Protein 7XG0 (pdb70)

Solvent-accessible surface area: 90188 Å² total; per-residue (Å²): 103,52,42,4,0,9,12,0,43,59,11,1,131,31,39,40,63,184,70,28,90,60,36,137,46,127,85,26,17,0,0,0,1,4,28,47,3,98,105,45,42,59,31,16,72,16,97,17,44,44,145,12,27,20,8,160,36,23,16,20,62,40,82,3,5,4,25,50,0,23,4,0,57,70,129,26,1,16,118,15,2,42,13,0,0,1,4,70,108,1,0,33,6,0,67,99,39,39,0,0,1,20,0,0,21,83,24,14,131,18,39,0,1,0,0,19,16,40,64,127,69,34,26,2,2,0,8,0,5,2,1,28,18,32,105,2,0,2,0,6,3,0,63,16,60,12,3,0,42,1,105,18,0,78,102,0,13,74,10,0,65,107,17,12,109,85,105,198,146,45,56,40,0,0,99,16,14,77,126,4,22,23,45,17,1,3,46,50,31,199,31,0,46,145,46,12,73,115,109,14,36,97,23,3,34,47,1,3,10,0,0,0,0,0,0,5,15,0,16,42,80,155,63,8,120,64,101,80,7,95,63,13,14,109,152,2,55,103,50,34,156,107,27,0,47,0,2,1,50,0,7,0,0,0,4,4,24,30,55,14,31,4,0,4,30,17,0,2,61,18,30,17,27,78,0,51,40,112,100,34,19,58,13,45,34,100,96,51,19,55,76,22,22,10,84,118,25,112,2,110,79,45,63,43,0,3,41,0,1,0,7,71,41,124,33,44,1,36,1,2,13,8,24,9,37,28,151,3,32,38,15,19,0,1,62,1,52,109,70,18,2,3,101,24,225,47,29,114,10,68,41,75,8,0,23,6,59,54,33,102,54,26,68,9,0,0,0,0,35,0,23,0,24,2,29,0,66,37,136,17,0,54,49,0,2,76,71,14,82,23,3,10,25,78,102,26,10,1,2,0,15,26,66,24,61,103,12,63,81,45,53,120,125,90,13,63,17,12,15,0,1,0,0,37,57,8,54,108,177,8,43,62,101,82,3,3,92,0,8,9,4,5,56,13,13,39,185,10,25,51,70,19,44,66,0,19,0,0,4,35,37,75,1,41,0,25,1,27,1,10,0,0,0,24,10,49,23,45,58,91,34,53,0,15,65,61,61,79,51,74,17,102,132,83,79,81,121,41,72,4,58,50,2,13,24,0,59,0,1,0,67,53,86,59,81,110,48,80,43,17,62,0,13,1,0,3,0,33,38,1,26,38,1,0,21,78,0,0,0,38,48,14,0,14,61,2,0,78,129,84,50,32,100,0,33,44,2,1,0,0,4,5,11,33,22,26,12,4,28,19,6,10,1,7,68,30,60,82,96,53,40,15,90,10,11,48,17,17,4,5,0,0,10,3,11,1,1,18,100,16,108,13,20,3,9,0,0,2,0,2,0,7,5,25,24,0,50,53,6,6,42,91,60,33,134,126,56,27,2,60,38,103,5,30,29,34,14,19,11,137,61,70,0,9,1,39,81,1,5,12,70,128,14,9,71,2,0,93,51,12,35,123,24,0,20,32,38,0,94,93,29,57,52,72,65,148,57,55,70,83,174,174,210,198,52,120,29,1,108,13,65,52,1,8,7,0,0,0,0,0,0,24,0,0,4,50,0,6,3,65,137,39,43,63,15,0,2,0,0,0,0,51,0,0,36,101,1,46,78,10,29,0,10,41,13,43,39,42,0,6,0,38,6,55,6,55,4,0,15,12,92,68,112,113,10,42,38,178,95,15,14,73,29,12,109,95,35,39,82,30,1,51,120,18,32,106,54,2,31,12,137,41,3,42,62,4,0,60,105,32,50,1,40,0,16,1,54,0,17,0,0,0,26,11,49,20,38,29,60,30,62,0,12,59,96,37,71,64,74,12,104,122,85,78,77,108,49,64,3,62,53,1,30,50,4,73,0,0,3,81,48,82,126,50,71,5,90,24,15,62,1,15,4,0,6,4,50,38,2,15,36,1,0,25,84,0,0,4,42,56,11,1,14,47,8,1,67,145,98,80,34,98,5,41,35,17,1,4,0,5,5,17,19,10,14,14,50,11,47,60,11,81,68,28,11,25,1,75,32,10,11,62,2,6,54,10,12,2,2,0,0,6,14,10,0,8,22,140,21,69,5,20,0,5,0,0,5,0,1,1,4,5,53,29,0,56,21,2,16,23,98,60,29,118,92,65,38,5,66,40,110,4,28,16,33,11,14,13,130,59,75,0,7,1,43,85,3,4,16,77,140,28,7,87,1,0,85,52,10,31,122,24,0,38,26,44,4,125,90,39,70,62,70,49,151,65,54,52,84,178,179,214,105,117,28,1,97,13,65,45,2,12,8,0,0,0,0,0,2,26,0,0,2,9,0,0,1,23,75,35,50,62,5,0,0,0,0,0,0,35,0,1,49,79,2,92,89,23,30,2,32,26,23,41,43,37,0,6,0,29,16,63,12,58,3,0,19,10,96,70,112,102,3,46,37,172,103,13,16,70,35,14,120,100,31,42,100,23,1,57,136,25,32,102,59,5,26,17,126,32,5,53,77,12,13,105,10,60,117,135,32,32,1,45,0,15,1,47,0,4,0,5,0,21,10,54,17,33,22,63,34,55,0,13,50,71,68,67,58,70,11,101,122,89,82,79,107,42,64,2,62,58,0,29,49,2,81,0,0,1,57,74,56,135,50,74,6,100,25,20,67,2,13,2,0,5,5,48,37,0,16,40,1,0,25,82,0,0,2,60,55,13,0,19,58,8,0,55,138,103,55,41,82,3,40,32,16,1,7,0,3,3,39,9,20,11,18,60,12,75,59,26,86,60,35,10,30,3,76,32,17,20,71,1,16,61,14,11,4,0,0,0,2,7,20,0,12,32,135,25,87,6,8,0,7,0,0,2,0,0,1,3,8,51,35,0,50,11,0,11,61,94,60,35,97,127,46,37,5,56,40,108,8,35,22,31,12,17,16,142,68,66,0,8,6,54,73,8,4,5,72,78,38,7,78,1,0,84,49,8,44,112,20,0,30,33,42,4,92,100,34,46,63,74,97,177,115,107,124,24,0,135,15,66,54,2,15,3,0,0,0,0,0,2,29,0,1,0,6,0,0,7,36,102,39,43,63,13,0,1,0,0,0,0,42,0,0,37,67,0,69,86,20,27,0,34,30,13,44,37,40,0,15,1,40,2,60,13,49,4,0,25,10,91,72,102,98,4,42,37,184,110,6,17,69,30,14,117,95,33,42,82,28,2,46,124,26,29,87,64,7,32,20,136,43,4,59,72,10,18,114,62,93,47,37,2,44,0,13,2,45,0,13,0,5,0,25,11,49,24,40,17,65,38,61,0,9,68,88,28,85,70,76,8,96,115,80,86,84,100,50,65,4,68,65,2,28,52,5,80,0,0,0,88,73,28,155,55,58,22,102,27,18,67,2,18,8,0,9,6,46,38,3,17,39,3,0,22,68,0,0,1,89,56,11,0,20,43,5,0,46,136,92,53,30,94,0,40,35,14,2,6,0,3,1,26,20,8,14,14,67,12,79,66,30,82,57,34,10,47,1,71,34,21,16,72,0,9,59,11,13,1,0,0,0,2,6,17,0,5,36,131,22,92,6,6,0,6,0,1,10,1,0,1,0,6,47,38,0,72,31,0,12,54,56,58,53,146,107,40,30,2,80,29,107,4,30,31,36,17,25,18,122,62,104,8,12,0,58,110,12,77,57,31,115,10,2,93,3,2,76,68,14,13,81,31,0,8,28,43,0,60,100,31,4,56,66,76,49,121,108,136,15,26,91,20,62,55,1,10,7,1,0,1,0,0,0,41,0,0,7,12,0,1,7,29,86,29,49,57,13,0,0,0,0,0,0,36,0,0,39,68,0,52,82,28,26,4,41,24,10,55,37,49,0,18,0,41,6,59,6,57,0,0,23,11,90,71,116,106,3,43,42,185,98,15,18,73,26,14,113,94,27,42,96,28,2,57,137,24,30,92,69,7,34,17,119,51,2,56,57,9,14,118,55,105,31,59,1,53,0,13,1,105,3,97,24,30,2,18,10,49,23,44,35,72,38,58,4,26,101,116,71,55,65,82,14,138,71,41,106,86,133,52,69,3,59,42,1,19,31,5,83,0,0,1,66,51,72,141,45,82,15,116,24,17,63,5,10,6,0,9,7,51,35,0,16,41,1,0,20,81,1,0,2,81,49,12,2,10,62,21,1,69,97,129,44,34,131,3,40,21,10,1,6,0,2,4,28,10,21,14,14,73,5,84,58,20,79,58,36,19,14,6,82,65,17,18,73,7,18,63,10,17,3,2,0,0,2,11,14,0,9,37,129,15,94,8,2,1,3,0,2,14,2,0,3,5,8,55,29,0,71,38,9,10,46,111,60,33,149,104,98,52,82,77,49,127,20,33,94,34,37,64,118,133,37,0,14,11,0,1,50,62,36,8,40,2,1,0,10,0,0,2,57,120,40,51,65,10,0,2,0,0,0,0,40,0,0,50,76,0,73,103,41,58,2,39,27,14,155,108,87,70,18,0,94,7,68,4,50,13,0,20,9,92,72,96,118,18,34,42,171,98,9,5,106,27,17,119,88,37,37,90,29,0,50,121,24,40,104,56,5,32,13,125,45,4,66,68,9,8,90,51,53,157,133,62,0,11,21,0,21,2,37,12,57,58,117,36,88,15,45,94,0,52,61,52,8,36,170,58,14,95,126,74,78,109,43,50,18,40,22,1,4,14,56,90,125,110,62,164,96,49,73,145,119,33,20,42,0,0,1,13,89,44,113,87,1,2,0,0,3,0,2,8,107,88,0,10,92,39,0,20,73,1,0,18,60,4,1,45,22,1,3,110,42,34,50,91,129,74,180,6,55,18,1,14,18,54,54,127,84,20,86,16,55,18,90,89,72,123,121,46,31,120,10,50,8,36,94,4,0,6,25,80,110,140,94,23,166,136,97,90,87,70,88,139,55,4,89,97,16,8,56,19,8,9,66,129,6,0,67,115,1,2,81,40,13,61,43,123,8,48,192,80,14,111,6,35,22,141,25,65,118,125,113,38,74,7,116,64,193,107,154,52,149,127,48,28,22,3,12,63,100,0,54,2,28,1,22,2,68,6,12,0,13,8,3,5,5,42,37,32,17,18,18,18,2,26,57,46,6,69,88,22,74,44,92,59

Nearest PDB structures (foldseek):
  7xg4-assembly1_D  TM=9.996E-01  e=9.058E-66  Pseudomonas aeruginosa
  7xg2-assembly1_C  TM=9.858E-01  e=7.777E-61  Pseudomonas aeruginosa
  7xg3-assembly1_F  TM=9.874E-01  e=3.766E-61  Pseudomonas aeruginosa
  8rc3-assembly1_B  TM=9.882E-01  e=2.697E-56  Ectopseudomonas oleovorans
  8rfj-assembly1_A  TM=9.657E-01  e=1.000E-52  Ectopseudomonas oleovorans

Sequence (2280 aa):
MRYPSDIVDQVLKAGPDKGLLTWEGVDAACSHCSRPIQNGDLYSPSSVGAFFSDTRDLASTSRSICWRCVVLRKKPMLYGLSAAVVTQDGIYSISKDVNKAWLFTTPPPAPFLVVHSSSTMQHLSWRTPVTLDNRRIHVRYGPNLFIVRPEVVRKALSIADRVNEGQKKWVTPVYFDRKAAAMGHGLITRAGAEMLTQEEQEFFQSVTPGERWALSYLMHSKRPEPEVGECITEKVMTSLNVNLKVTIDLSNPMMEPGDLLHLDALLGALRVSRARAEHGDAINPRDYHYDLPLERYQAPSGDWVFKASAFKLKRQLPNQMWMQTGRLSIVEAARHRQSGYLQLRAGKPNPAGGPFKTSIYHRPIVQAELTAFCVGDQQGIEALLSECRQIGGKRGVGFGQVAGFKVEPVAETDCPWSWRALPADADPRLVTSEHARCIAAIRGPYWDRTLHVEALAPTPMQIEVTVRNITPIFSAAPGSNYITIDGTINPPPGVSRFPLVRTRMMYVAADVGDGVIKSVPLQIVPGNTMRSLLRRTMLKHVIEPALVEKGNKLSIGAYATAYSGNATGNPDGVPSSFDEIATMRAHPFIGLFGGGPRMLEGRLMVDSLYPIHTNAERILGAGYENEMMSGPITQVVWARRMDPILNLGSSEDVEVINGGAVAANGWIQDLLANSKAAASKKKNGRGLKAFNAHEVVIPGLKWVWRISLDRPTDAQVGLVLLALNKMTNERIAGGHSKDYGRFVIDGVSLNGEQVWSQSGITGGEQYFDAVAEAIDGLSSKEFEQFAQSMQIEVTVRNITPIFSAAPGSNYITIDGTINPPPGVSRFPLVRTRMMYVAADVGDGVIKSVPLQIVPGNTMRSLLRRTMLKHVIEPALVEKGNKLSIGAYATAYSGNATGNPDGVPSSFDEIATMRAHPFIGLFGGGPRMLEGRLMVDSLYPIHTNAERILGAGYENEMMSGPITQVVWARRMDPILNLGSSEDVEVINGGAVAANGWIQDLLANSKAAASKKKGRGLKAFNAHEVVIPGLKWVWRISLDRPTDAQVGLVLLALNKMTNERIAGGHSKDYGRFVIDGVSLNGEQVWSQSGITGGEQYFDAVAEAIDGLSSKEFEQFAQSAKEMQIEVTVRNITPIFSAAPGSNYITIDGTINPPPGVSRFPLVRTRMMYVAADVGDGVIKSVPLQIVPGNTMRSLLRRTMLKHVIEPALVEKGNKLSIGAYATAYSGNATGNPDGVPSSFDEIATMRAHPFIGLFGGGPRMLEGRLMVDSLYPIHTNAERILGAGYENEMMSGPITQVVWARRMDPILNLGSSEDVEVINGGAVAANGWIQDLLANSKAGRGLKAFNAHEVVIPGLKWVWRISLDRPTDAQVGLVLLALNKMTNERIAGGHSKDYGRFVIDGVSLNGEQVWSQSGITGGEQYFDAVAEAIDGLSSKEFEQFAQSAMQIEVTVRNITPIFSAAPGSNYITIDGTINPPPGVSRFPLVRTRMMYVAADVGDGVIKSVPLQIVPGNTMRSLLRRTMLKHVIEPALVEKGNKLSIGAYATAYSGNATGNPDGVPSSFDEIATMRAHPFIGLFGGGPRMLEGRLMVDSLYPIHTNAERILGAGYENEMMSGPITQVVWARRMDPILNLGSSEDVEVINGGAVAANGWIQDLLANSKAGRGLKAFNAHEVVIPGLKWVWRISLDRPTDAQVGLVLLALNKMTNERIAGGHSKDYGRFVIDGVSLNGEQVWSQSGITGGEQYFDAVAEAIDGLSSKEFEQFAQSAMQIEVTVRNITPIFSAAPGSNYITIDGTINPPPGVSRFPLVRTRMMYVAADVGDGVIKSVPLQIVPGNTMRSLLRRTMLKHVIEPALVEKGNKLSIGAYATAYSGNATGNPDGVPSSFDEIATMRAHPFIGLFGGGPRMLEGRLMVDSLYPIHTNAERILGAGYENEMMSGPITQVVWAFNAHEVVIPGLKWVWRISLDRPTDAQVGLVLLALNKMTNERIAGGHSKDYGRFVIDGVSLNGEQVWSQSGITGGEQYFDAVAEAIDGLSSKEFEQFAQSAKMFVKQVFFDLGARIHADEARALVAKLLDDTQPGLVSALMNYMPASKTSKTEFPLVQFSNFNQGFALLGFGEVGAQILSDATPIIHDAMAKLFASRGQGVVVQVSSRDVPLSCEKRPYGLQYTVAKMVVQKKHEHRERLANPETGKVFLEGLFLRSLERQAAAVGMVLPRDLVVSFKGAERVSSVKLRPDSTLAHGSLRHAVFEVNARLGGLWSVGFLLSKGFGHINTDLQLGQG

InterPro domains:
  IPR017545 CRISPR-associated protein Csf1 [PF27781] (5-219)

B-factor: mean 61.54, std 35.17, range [2.62, 196.65]

Structure (mmCIF, N/CA/C/O backbone):
data_7XG0
#
_entry.id   7XG0
#
_cell.length_a   1.00
_cell.length_b   1.00
_cell.length_c   1.00
_cell.angle_alpha   90.00
_cell.angle_beta   90.00
_cell.angle_gamma   90.00
#
_symmetry.space_group_name_H-M   'P 1'
#
loop_
_entity.id
_entity.type
_entity.pdbx_description
1 polymer Csf1
2 polymer Csf3
3 polymer Csf2
4 polymer Csf5
5 polymer crRNA
6 polymer NTS
7 polymer TS
8 non-polymer 'ZINC ION'
#
loop_
_atom_site.group_PDB
_atom_site.id
_atom_site.type_symbol
_atom_site.label_atom_id
_atom_site.label_alt_id
_atom_site.label_comp_id
_atom_site.label_asym_id
_atom_site.label_entity_id
_atom_site.label_seq_id
_atom_site.pdbx_PDB_ins_code
_atom_site.Cartn_x
_atom_site.Cartn_y
_atom_site.Cartn_z
_atom_site.occupancy
_atom_site.B_iso_or_equiv
_atom_site.auth_seq_id
_atom_site.auth_comp_id
_atom_site.auth_asym_id
_atom_site.auth_atom_id
_atom_site.pdbx_PDB_model_num
ATOM 1 N N . MET A 1 11 ? 227.57400 197.70700 122.49700 1.000 71.81000 1 MET A N 1
ATOM 2 C CA . MET A 1 11 ? 227.98500 198.78800 123.38400 1.000 70.96000 1 MET A CA 1
ATOM 3 C C . MET A 1 11 ? 226.85100 199.78900 123.58300 1.000 73.53000 1 MET A C 1
ATOM 4 O O . MET A 1 11 ? 226.99500 200.77000 124.31200 1.000 78.34000 1 MET A O 1
ATOM 9 N N . ARG A 1 12 ? 225.71900 199.52800 122.93100 1.000 55.67000 2 ARG A N 1
ATOM 10 C CA . ARG A 1 12 ? 224.55500 200.40400 122.98400 1.000 54.42000 2 ARG A CA 1
ATOM 11 C C . ARG A 1 12 ? 223.43500 199.82800 123.84200 1.000 53.62000 2 ARG A C 1
ATOM 12 O O . ARG A 1 12 ? 222.92700 200.51100 124.73600 1.000 59.30000 2 ARG A O 1
ATOM 20 N N . TYR A 1 13 ? 223.04200 198.58700 123.59400 1.000 52.24000 3 TYR A N 1
ATOM 21 C CA . TYR A 1 13 ? 222.04200 197.90100 124.39400 1.000 52.53000 3 TYR A CA 1
ATOM 22 C C . TYR A 1 13 ? 222.71200 196.92800 125.35700 1.000 55.45000 3 TYR A C 1
ATOM 23 O O . TYR A 1 13 ? 223.82900 196.46400 125.10200 1.000 59.20000 3 TYR A O 1
ATOM 32 N N . PRO A 1 14 ? 222.08100 196.62700 126.50000 1.000 48.50000 4 PRO A N 1
ATOM 33 C CA . PRO A 1 14 ? 222.68100 195.66000 127.44000 1.000 43.43000 4 PRO A CA 1
ATOM 34 C C . PRO A 1 14 ? 222.77200 194.24000 126.90900 1.000 47.37000 4 PRO A C 1
ATOM 35 O O . PRO A 1 14 ? 223.53000 193.43600 127.46300 1.000 50.58000 4 PRO A O 1
ATOM 39 N N . SER A 1 15 ? 222.01700 193.90100 125.86400 1.000 53.75000 5 SER A N 1
ATOM 40 C CA . SER A 1 15 ? 222.09500 192.57000 125.27800 1.000 50.56000 5 SER A CA 1
ATOM 41 C C . SER A 1 15 ? 223.28600 192.41100 124.34100 1.000 53.27000 5 SER A C 1
ATOM 42 O O . SER A 1 15 ? 223.62000 191.27500 123.97800 1.000 57.24000 5 SER A O 1
ATOM 45 N N . ASP A 1 16 ? 223.94300 193.52400 123.97200 1.000 54.47000 6 ASP A N 1
ATOM 46 C CA . ASP A 1 16 ? 225.06800 193.50000 123.03400 1.000 56.92000 6 ASP A CA 1
ATOM 47 C C . ASP A 1 16 ? 226.23700 192.67600 123.55600 1.000 60.53000 6 ASP A C 1
ATOM 48 O O . ASP A 1 16 ? 226.98000 192.08400 122.76400 1.000 65.59000 6 ASP A O 1
ATOM 53 N N . ILE A 1 17 ? 226.37000 192.57300 124.88300 1.000 58.32000 7 ILE A N 1
ATOM 54 C CA . ILE A 1 17 ? 227.41900 191.78500 125.51900 1.000 59.16000 7 ILE A CA 1
ATOM 55 C C . ILE A 1 17 ? 227.27900 190.29200 125.23800 1.000 58.88000 7 ILE A C 1
ATOM 56 O O . ILE A 1 17 ? 228.21800 189.52700 125.48800 1.000 62.66000 7 ILE A O 1
ATOM 61 N N . VAL A 1 18 ? 226.13700 189.88800 124.68300 1.000 58.90000 8 VAL A N 1
ATOM 62 C CA . VAL A 1 18 ? 225.96700 188.44700 124.34400 1.000 61.53000 8 VAL A CA 1
ATOM 63 C C . VAL A 1 18 ? 227.02700 188.09500 123.29500 1.000 60.72000 8 VAL A C 1
ATOM 64 O O . VAL A 1 18 ? 227.65800 187.03000 123.43000 1.000 66.14000 8 VAL A O 1
ATOM 68 N N . ASP A 1 19 ? 227.24000 188.98300 122.31600 1.000 60.47000 9 ASP A N 1
ATOM 69 C CA . ASP A 1 19 ? 228.23200 188.72300 121.23600 1.000 62.86000 9 ASP A CA 1
ATOM 70 C C . ASP A 1 19 ? 229.32300 189.80400 121.16300 1.000 65.66000 9 ASP A C 1
ATOM 71 O O . ASP A 1 19 ? 230.19100 189.67300 120.28300 1.000 68.09000 9 ASP A O 1
ATOM 76 N N . GLN A 1 20 ? 229.29700 190.79800 122.05200 1.000 65.44000 10 GLN A N 1
ATOM 77 C CA . GLN A 1 20 ? 230.38900 191.80400 122.02500 1.000 65.48000 10 GLN A CA 1
ATOM 78 C C . GLN A 1 20 ? 231.34900 191.50900 123.18300 1.000 68.17000 10 GLN A C 1
ATOM 79 O O . GLN A 1 20 ? 232.53500 191.26000 122.91000 1.000 72.55000 10 GLN A O 1
ATOM 85 N N . VAL A 1 21 ? 230.85000 191.53400 124.42300 1.000 70.61000 11 VAL A N 1
ATOM 86 C CA . VAL A 1 21 ? 231.70200 191.21500 125.60800 1.000 74.70000 11 VAL A CA 1
ATOM 87 C C . VAL A 1 21 ? 232.08400 189.73200 125.55400 1.000 73.34000 11 VAL A C 1
ATOM 88 O O . VAL A 1 21 ? 233.27400 189.41600 125.73800 1.000 73.37000 11 VAL A O 1
ATOM 92 N N . LEU A 1 22 ? 231.10000 188.87300 125.26800 1.000 69.84000 12 LEU A N 1
ATOM 93 C CA . LEU A 1 22 ? 231.30600 187.40400 125.17500 1.000 73.04000 12 LEU A CA 1
ATOM 94 C C . LEU A 1 22 ? 230.65400 186.91500 123.87900 1.000 71.99000 12 LEU A C 1
ATOM 95 O O . LEU A 1 22 ? 229.49700 187.30000 123.62700 1.000 73.30000 12 LEU A O 1
ATOM 100 N N . LYS A 1 23 ? 231.35500 186.07900 123.11000 1.000 73.39000 13 LYS A N 1
ATOM 101 C CA . LYS A 1 23 ? 230.80100 185.58500 121.82300 1.000 72.36000 13 LYS A CA 1
ATOM 102 C C . LYS A 1 23 ? 229.77700 184.47800 122.09700 1.000 73.45000 13 LYS A C 1
ATOM 103 O O . LYS A 1 23 ? 230.11300 183.52400 122.82400 1.000 74.47000 13 LYS A O 1
ATOM 109 N N . ALA A 1 24 ? 228.57900 184.61000 121.51900 1.000 61.63000 14 ALA A N 1
ATOM 110 C CA . ALA A 1 24 ? 227.49800 183.60500 121.65700 1.000 62.81000 14 ALA A CA 1
ATOM 111 C C . ALA A 1 24 ? 226.54700 183.73600 120.46200 1.000 61.24000 14 ALA A C 1
ATOM 112 O O . ALA A 1 24 ? 226.59000 184.78800 119.79600 1.000 58.91000 14 ALA A O 1
ATOM 114 N N . GLY A 1 25 ? 225.74500 182.70500 120.17500 1.000 57.20000 15 GLY A N 1
ATOM 115 C CA . GLY A 1 25 ? 224.83700 182.82600 119.06300 1.000 56.50000 15 GLY A CA 1
ATOM 116 C C . GLY A 1 25 ? 223.41200 182.49200 119.45300 1.000 57.17000 15 GLY A C 1
ATOM 117 O O . GLY A 1 25 ? 223.11100 182.22200 120.62000 1.000 55.40000 15 GLY A O 1
ATOM 118 N N . PRO A 1 26 ? 222.50100 182.52700 118.47900 1.000 64.87000 16 PRO A N 1
ATOM 119 C CA . PRO A 1 26 ? 221.11100 182.14500 118.75500 1.000 65.25000 16 PRO A CA 1
ATOM 120 C C . PRO A 1 26 ? 220.98000 180.65500 119.03600 1.000 64.39000 16 PRO A C 1
ATOM 121 O O . PRO A 1 26 ? 221.83000 179.84700 118.65500 1.000 64.48000 16 PRO A O 1
ATOM 125 N N . ASP A 1 27 ? 219.89100 180.29800 119.71600 1.000 73.42000 17 ASP A N 1
ATOM 126 C CA . ASP A 1 27 ? 219.64700 178.92900 120.15300 1.000 74.96000 17 ASP A CA 1
ATOM 127 C C . ASP A 1 27 ? 219.04000 178.04800 119.06700 1.000 76.33000 17 ASP A C 1
ATOM 128 O O . ASP A 1 27 ? 218.80500 176.86200 119.32700 1.000 77.05000 17 ASP A O 1
ATOM 133 N N . LYS A 1 28 ? 218.73800 178.61200 117.89300 1.000 81.65000 18 LYS A N 1
ATOM 134 C CA . LYS A 1 28 ? 218.24300 177.96900 116.67000 1.000 82.73000 18 LYS A CA 1
ATOM 135 C C . LYS A 1 28 ? 216.83500 177.38700 116.79100 1.000 82.09000 18 LYS A C 1
ATOM 136 O O . LYS A 1 28 ? 216.33200 176.83000 115.80800 1.000 84.02000 18 LYS A O 1
ATOM 142 N N . GLY A 1 29 ? 216.18300 177.49300 117.94500 1.000 67.95000 19 GLY A N 1
ATOM 143 C CA . GLY A 1 29 ? 214.79100 177.10900 118.07500 1.000 67.28000 19 GLY A CA 1
ATOM 144 C C . GLY A 1 29 ? 213.90500 178.33400 118.11000 1.000 69.06000 19 GLY A C 1
ATOM 145 O O . GLY A 1 29 ? 212.76000 178.28200 118.57200 1.000 67.41000 19 GLY A O 1
ATOM 146 N N . LEU A 1 30 ? 214.43800 179.44800 117.62000 1.000 66.40000 20 LEU A N 1
ATOM 147 C CA . LEU A 1 30 ? 213.81800 180.75600 117.75700 1.000 65.48000 20 LEU A CA 1
ATOM 148 C C . LEU A 1 30 ? 213.16500 181.17600 116.44700 1.000 64.49000 20 LEU A C 1
ATOM 149 O O . LEU A 1 30 ? 213.66200 180.86000 115.36200 1.000 67.18000 20 LEU A O 1
ATOM 154 N N . LEU A 1 31 ? 212.04800 181.89000 116.55700 1.000 62.09000 21 LEU A N 1
ATOM 155 C CA . LEU A 1 31 ? 211.30100 182.32300 115.38400 1.000 60.39000 21 LEU A CA 1
ATOM 156 C C . LEU A 1 31 ? 212.00300 183.48600 114.68900 1.000 60.61000 21 LEU A C 1
ATOM 157 O O . LEU A 1 31 ? 212.86600 184.15600 115.26200 1.000 61.43000 21 LEU A O 1
ATOM 162 N N . THR A 1 32 ? 211.62600 183.71500 113.43500 1.000 65.24000 22 THR A N 1
ATOM 163 C CA . THR A 1 32 ? 212.13400 184.84200 112.66500 1.000 63.10000 22 THR A CA 1
ATOM 164 C C . THR A 1 32 ? 211.05600 185.91400 112.55900 1.000 62.18000 22 THR A C 1
ATOM 165 O O . THR A 1 32 ? 209.91000 185.62500 112.20300 1.000 66.28000 22 THR A O 1
ATOM 169 N N . TRP A 1 33 ? 211.43000 187.15200 112.87700 1.000 59.90000 23 TRP A N 1
ATOM 170 C CA . TRP A 1 33 ? 210.47000 188.24600 112.94400 1.000 59.27000 23 TRP A CA 1
ATOM 171 C C . TRP A 1 33 ? 210.05400 188.69500 111.55000 1.000 63.97000 23 TRP A C 1
ATOM 172 O O . TRP A 1 33 ? 210.90100 188.99300 110.70200 1.000 65.25000 23 TRP A O 1
ATOM 183 N N . GLU A 1 34 ? 208.74400 188.74300 111.31900 1.000 68.68000 24 GLU A N 1
ATOM 184 C CA . GLU A 1 34 ? 208.17600 189.26900 110.08500 1.000 68.95000 24 GLU A CA 1
ATOM 185 C C . GLU A 1 34 ? 207.17200 190.35400 110.44000 1.000 67.64000 24 GLU A C 1
ATOM 186 O O . GLU A 1 34 ? 206.32700 190.15600 111.31900 1.000 67.02000 24 GLU A O 1
ATOM 192 N N . GLY A 1 35 ? 207.25900 191.48800 109.76200 1.000 69.21000 25 GLY A N 1
ATOM 193 C CA . GLY A 1 35 ? 206.30600 192.56100 109.93800 1.000 70.73000 25 GLY A CA 1
ATOM 194 C C . GLY A 1 35 ? 206.93700 193.85300 110.41900 1.000 70.85000 25 GLY A C 1
ATOM 195 O O . GLY A 1 35 ? 208.09900 194.16400 110.14200 1.000 71.22000 25 GLY A O 1
ATOM 196 N N . VAL A 1 36 ? 206.13500 194.62300 111.15800 1.000 67.75000 26 VAL A N 1
ATOM 197 C CA . VAL A 1 36 ? 206.53400 195.96100 111.57500 1.000 64.25000 26 VAL A CA 1
ATOM 198 C C . VAL A 1 36 ? 207.49600 195.87700 112.75900 1.000 63.81000 26 VAL A C 1
ATOM 199 O O . VAL A 1 36 ? 207.66200 194.82000 113.38400 1.000 64.94000 26 VAL A O 1
ATOM 203 N N . ASP A 1 37 ? 208.16000 196.99700 113.04800 1.000 61.47000 27 ASP A N 1
ATOM 204 C CA . ASP A 1 37 ? 209.10300 197.06600 114.15700 1.000 60.83000 27 ASP A CA 1
ATOM 205 C C . ASP A 1 37 ? 208.39800 196.94400 115.50100 1.000 65.06000 27 ASP A C 1
ATOM 206 O O . ASP A 1 37 ? 207.33600 197.53100 115.72700 1.000 67.35000 27 ASP A O 1
ATOM 211 N N . ALA A 1 38 ? 209.00400 196.16900 116.39500 1.000 53.95000 28 ALA A N 1
ATOM 212 C CA . ALA A 1 38 ? 208.59100 196.09600 117.78600 1.000 53.14000 28 ALA A CA 1
ATOM 213 C C . ALA A 1 38 ? 209.82600 195.85400 118.63700 1.000 52.82000 28 ALA A C 1
ATOM 214 O O . ALA A 1 38 ? 210.70000 195.06200 118.27600 1.000 52.96000 28 ALA A O 1
ATOM 216 N N . ALA A 1 39 ? 209.89500 196.55000 119.76400 1.000 48.84000 29 ALA A N 1
ATOM 217 C CA . ALA A 1 39 ? 211.03300 196.43800 120.66100 1.000 44.55000 29 ALA A CA 1
ATOM 218 C C . ALA A 1 39 ? 210.95500 195.14300 121.45400 1.000 41.96000 29 ALA A C 1
ATOM 219 O O . ALA A 1 39 ? 209.86800 194.60500 121.68400 1.000 45.50000 29 ALA A O 1
ATOM 221 N N . CYS A 1 40 ? 212.12000 194.63600 121.84900 1.000 43.97000 30 CYS A N 1
ATOM 222 C CA . CYS A 1 40 ? 212.17500 193.49600 122.75200 1.000 43.63000 30 CYS A CA 1
ATOM 223 C C . CYS A 1 40 ? 211.64000 193.89500 124.12100 1.000 44.67000 30 CYS A C 1
ATOM 224 O O . CYS A 1 40 ? 211.83300 195.03200 124.56400 1.000 47.60000 30 CYS A O 1
ATOM 227 N N . SER A 1 41 ? 210.92700 192.96400 124.76600 1.000 39.35000 31 SER A N 1
ATOM 228 C CA . SER A 1 41 ? 210.35300 193.23300 126.08200 1.000 42.29000 31 SER A CA 1
ATOM 229 C C . SER A 1 41 ? 211.44100 193.45400 127.12200 1.000 43.33000 31 SER A C 1
ATOM 230 O O . SER A 1 41 ? 211.31900 194.32700 127.98900 1.000 45.00000 31 SER A O 1
ATOM 233 N N . HIS A 1 42 ? 212.54400 192.71700 126.94700 1.000 42.74000 32 HIS A N 1
ATOM 234 C CA . HIS A 1 42 ? 213.75300 192.79100 127.81100 1.000 38.75000 32 HIS A CA 1
ATOM 235 C C . HIS A 1 42 ? 214.89200 193.43400 127.01400 1.000 43.79000 32 HIS A C 1
ATOM 236 O O . HIS A 1 42 ? 215.02100 193.08300 125.82200 1.000 55.59000 32 HIS A O 1
ATOM 243 N N . CYS A 1 43 ? 215.59700 194.39000 127.63700 1.000 39.24000 33 CYS A N 1
ATOM 244 C CA . CYS A 1 43 ? 216.79500 195.14200 127.14300 1.000 45.58000 33 CYS A CA 1
ATOM 245 C C . CYS A 1 43 ? 216.41800 196.29500 126.20400 1.000 47.02000 33 CYS A C 1
ATOM 246 O O . CYS A 1 43 ? 217.34000 197.00200 125.76000 1.000 53.58000 33 CYS A O 1
ATOM 249 N N . SER A 1 44 ? 215.12500 196.48000 125.92200 1.000 39.84000 34 SER A N 1
ATOM 250 C CA . SER A 1 44 ? 214.65400 197.60700 125.07400 1.000 37.96000 34 SER A CA 1
ATOM 251 C C . SER A 1 44 ? 215.40100 197.65400 123.73600 1.000 44.75000 34 SER A C 1
ATOM 252 O O . SER A 1 44 ? 215.81900 198.75700 123.34500 1.000 47.63000 34 SER A O 1
ATOM 255 N N . ARG A 1 45 ? 215.58200 196.50900 123.07600 1.000 51.62000 35 ARG A N 1
ATOM 256 C CA . ARG A 1 45 ? 216.28500 196.48200 121.76700 1.000 48.98000 35 ARG A CA 1
ATOM 257 C C . ARG A 1 45 ? 215.23600 196.25400 120.67800 1.000 47.96000 35 ARG A C 1
ATOM 258 O O . ARG A 1 45 ? 214.45900 195.29100 120.80800 1.000 51.96000 35 ARG A O 1
ATOM 266 N N . PRO A 1 46 ? 215.17100 197.08900 119.62000 1.000 47.85000 36 PRO A N 1
ATOM 267 C CA . PRO A 1 46 ? 214.16500 196.91400 118.56400 1.000 50.39000 36 PRO A CA 1
ATOM 268 C C . PRO A 1 46 ? 214.46400 195.67100 117.73800 1.000 52.95000 36 PRO A C 1
ATOM 269 O O . PRO A 1 46 ? 215.59900 195.44600 117.31000 1.000 54.12000 36 PRO A O 1
ATOM 273 N N . ILE A 1 47 ? 213.43600 194.85900 117.52200 1.000 53.92000 37 ILE A N 1
ATOM 274 C CA . ILE A 1 47 ? 213.56300 193.60700 116.78800 1.000 49.45000 37 ILE A CA 1
ATOM 275 C C . ILE A 1 47 ? 213.21300 193.91900 115.33700 1.000 56.69000 37 ILE A C 1
ATOM 276 O O . ILE A 1 47 ? 212.05900 194.20900 115.00700 1.000 56.48000 37 ILE A O 1
ATOM 281 N N . GLN A 1 48 ? 214.22200 193.88300 114.46800 1.000 61.91000 38 GLN A N 1
ATOM 282 C CA . GLN A 1 48 ? 214.04400 194.21900 113.06300 1.000 59.34000 38 GLN A CA 1
ATOM 283 C C . GLN A 1 48 ? 213.47200 193.03500 112.28600 1.000 61.01000 38 GLN A C 1
ATOM 284 O O . GLN A 1 48 ? 213.00100 192.04500 112.84900 1.000 62.07000 38 GLN A O 1
ATOM 290 N N . ASN A 1 49 ? 213.50100 193.16100 110.96300 1.000 68.15000 39 ASN A N 1
ATOM 291 C CA . ASN A 1 49 ? 213.10800 192.05600 110.10200 1.000 68.64000 39 ASN A CA 1
ATOM 292 C C . ASN A 1 49 ? 214.28700 191.11700 109.88000 1.000 69.24000 39 ASN A C 1
ATOM 293 O O . ASN A 1 49 ? 215.35600 191.54000 109.43000 1.000 71.17000 39 ASN A O 1
ATOM 298 N N . GLY A 1 50 ? 214.09100 189.83900 110.20100 1.000 64.44000 40 GLY A N 1
ATOM 299 C CA . GLY A 1 50 ? 215.06500 188.81300 109.90400 1.000 68.45000 40 GLY A CA 1
ATOM 300 C C . GLY A 1 50 ? 215.86600 188.29000 111.07900 1.000 68.04000 40 GLY A C 1
ATOM 301 O O . GLY A 1 50 ? 216.39900 187.17600 110.99000 1.000 68.48000 40 GLY A O 1
ATOM 302 N N . ASP A 1 51 ? 215.97300 189.03900 112.17300 1.000 64.61000 41 ASP A N 1
ATOM 303 C CA . ASP A 1 51 ? 216.73200 188.56600 113.32400 1.000 66.02000 41 ASP A CA 1
ATOM 304 C C . ASP A 1 51 ? 215.91100 187.56700 114.13000 1.000 65.66000 41 ASP A C 1
ATOM 305 O O . ASP A 1 51 ? 214.67700 187.61900 114.14600 1.000 62.24000 41 ASP A O 1
ATOM 310 N N . LEU A 1 52 ? 216.60600 186.65100 114.79700 1.000 64.74000 42 LEU A N 1
ATOM 311 C CA . LEU A 1 52 ? 215.94000 185.57400 115.51500 1.000 62.32000 42 LEU A CA 1
ATOM 312 C C . LEU A 1 52 ? 215.34300 186.08200 116.82300 1.000 65.55000 42 LEU A C 1
ATOM 313 O O . LEU A 1 52 ? 215.95200 186.88600 117.53400 1.000 65.14000 42 LEU A O 1
ATOM 318 N N . TYR A 1 53 ? 214.13700 185.60900 117.13300 1.000 66.47000 43 TYR A N 1
ATOM 319 C CA . TYR A 1 53 ? 213.44600 186.00400 118.35000 1.000 57.58000 43 TYR A CA 1
ATOM 320 C C . TYR A 1 53 ? 212.62500 184.82700 118.85300 1.000 57.47000 43 TYR A C 1
ATOM 321 O O . TYR A 1 53 ? 212.31700 183.89400 118.11100 1.000 66.30000 43 TYR A O 1
ATOM 330 N N . SER A 1 54 ? 212.26000 184.89200 120.12800 1.000 52.07000 44 SER A N 1
ATOM 331 C CA . SER A 1 54 ? 211.45900 183.88000 120.78800 1.000 54.18000 44 SER A CA 1
ATOM 332 C C . SER A 1 54 ? 210.16100 184.50800 121.27500 1.000 54.23000 44 SER A C 1
ATOM 333 O O . SER A 1 54 ? 210.16800 185.65000 121.75200 1.000 56.62000 44 SER A O 1
ATOM 336 N N . PRO A 1 55 ? 209.02900 183.81000 121.16300 1.000 59.02000 45 PRO A N 1
ATOM 337 C CA . PRO A 1 55 ? 207.84100 184.27400 121.88100 1.000 58.30000 45 PRO A CA 1
ATOM 338 C C . PRO A 1 55 ? 207.97400 184.07400 123.38500 1.000 60.04000 45 PRO A C 1
ATOM 339 O O . PRO A 1 55 ? 208.70000 183.20200 123.87000 1.000 63.43000 45 PRO A O 1
ATOM 343 N N . SER A 1 56 ? 207.27700 184.92700 124.12900 1.000 62.42000 46 SER A N 1
ATOM 344 C CA . SER A 1 56 ? 207.54300 185.08900 125.55500 1.000 60.50000 46 SER A CA 1
ATOM 345 C C . SER A 1 56 ? 207.02100 183.88900 126.33500 1.000 63.02000 46 SER A C 1
ATOM 346 O O . SER A 1 56 ? 205.81300 183.63200 126.37400 1.000 65.51000 46 SER A O 1
ATOM 349 N N . SER A 1 57 ? 207.94200 183.14600 126.94900 1.000 62.93000 47 SER A N 1
ATOM 350 C CA . SER A 1 57 ? 207.62400 181.97000 127.74300 1.000 64.39000 47 SER A CA 1
ATOM 351 C C . SER A 1 57 ? 208.14600 182.07900 129.17000 1.000 65.51000 47 SER A C 1
ATOM 352 O O . SER A 1 57 ? 208.73100 181.11800 129.68400 1.000 68.20000 47 SER A O 1
ATOM 355 N N . VAL A 1 58 ? 207.96300 183.23400 129.81400 1.000 57.33000 48 VAL A N 1
ATOM 356 C CA . VAL A 1 58 ? 208.39800 183.38600 131.19500 1.000 57.94000 48 VAL A CA 1
ATOM 357 C C . VAL A 1 58 ? 207.46500 182.60200 132.10800 1.000 59.89000 48 VAL A C 1
ATOM 358 O O . VAL A 1 58 ? 206.26800 182.44600 131.83100 1.000 60.91000 48 VAL A O 1
ATOM 362 N N . GLY A 1 59 ? 208.02100 182.06400 133.18600 1.000 64.23000 49 GLY A N 1
ATOM 363 C CA . GLY A 1 59 ? 207.21300 181.36700 134.16200 1.000 65.37000 49 GLY A CA 1
ATOM 364 C C . GLY A 1 59 ? 206.53700 182.32500 135.11600 1.000 68.03000 49 GLY A C 1
ATOM 365 O O . GLY A 1 59 ? 206.71800 183.53800 135.04800 1.000 70.58000 49 GLY A O 1
ATOM 366 N N . ALA A 1 60 ? 205.75600 181.75300 136.03500 1.000 61.71000 50 ALA A N 1
ATOM 367 C CA . ALA A 1 60 ? 205.11200 182.55700 137.06700 1.000 61.39000 50 ALA A CA 1
ATOM 368 C C . ALA A 1 60 ? 206.10800 183.08600 138.09000 1.000 62.68000 50 ALA A C 1
ATOM 369 O O . ALA A 1 60 ? 205.79000 184.02800 138.82000 1.000 67.50000 50 ALA A O 1
ATOM 371 N N . PHE A 1 61 ? 207.31200 182.51100 138.14800 1.000 64.41000 51 PHE A N 1
ATOM 372 C CA . PHE A 1 61 ? 208.30800 182.96000 139.11500 1.000 70.08000 51 PHE A CA 1
ATOM 373 C C . PHE A 1 61 ? 209.01800 184.22500 138.64500 1.000 69.26000 51 PHE A C 1
ATOM 374 O O . PHE A 1 61 ? 209.75500 184.84400 139.42100 1.000 72.36000 51 PHE A O 1
ATOM 382 N N . PHE A 1 62 ? 208.81200 184.62100 137.39000 1.000 54.88000 52 PHE A N 1
ATOM 383 C CA . PHE A 1 62 ? 209.34900 185.87500 136.87800 1.000 53.38000 52 PHE A CA 1
ATOM 384 C C . PHE A 1 62 ? 208.52600 187.04600 137.40200 1.000 54.98000 52 PHE A C 1
ATOM 385 O O . PHE A 1 62 ? 207.33600 187.16200 137.09000 1.000 56.44000 52 PHE A O 1
ATOM 393 N N . SER A 1 63 ? 209.14600 187.91800 138.19800 1.000 49.58000 53 SER A N 1
ATOM 394 C CA . SER A 1 63 ? 208.44900 189.02400 138.84400 1.000 51.59000 53 SER A CA 1
ATOM 395 C C . SER A 1 63 ? 209.00400 190.38600 138.43600 1.000 48.01000 53 SER A C 1
ATOM 396 O O . SER A 1 63 ? 208.87100 191.35600 139.18900 1.000 50.20000 53 SER A O 1
ATOM 399 N N . ASP A 1 64 ? 209.62200 190.47900 137.26200 1.000 45.94000 54 ASP A N 1
ATOM 400 C CA . ASP A 1 64 ? 210.20700 191.72100 136.76700 1.000 45.87000 54 ASP A CA 1
ATOM 401 C C . ASP A 1 64 ? 209.42500 192.27400 135.57900 1.000 43.55000 54 ASP A C 1
ATOM 402 O O . ASP A 1 64 ? 210.00300 192.75400 134.60200 1.000 48.31000 54 ASP A O 1
ATOM 407 N N . THR A 1 65 ? 208.09400 192.19300 135.65200 1.000 44.57000 55 THR A N 1
ATOM 408 C CA . THR A 1 65 ? 207.24900 192.76800 134.60900 1.000 40.08000 55 THR A CA 1
ATOM 409 C C . THR A 1 65 ? 207.29900 194.29300 134.64200 1.000 38.99000 55 THR A C 1
ATOM 410 O O . THR A 1 65 ? 207.14700 194.94900 133.60400 1.000 44.13000 55 THR A O 1
ATOM 414 N N . ARG A 1 66 ? 207.52500 194.87100 135.82500 1.000 38.90000 56 ARG A N 1
ATOM 415 C CA . ARG A 1 66 ? 207.63800 196.32000 135.95300 1.000 36.47000 56 ARG A CA 1
ATOM 416 C C . ARG A 1 66 ? 208.91000 196.86600 135.31600 1.000 41.06000 56 ARG A C 1
ATOM 417 O O . ARG A 1 66 ? 208.97500 198.06000 135.01000 1.000 46.60000 56 ARG A O 1
ATOM 425 N N . ASP A 1 67 ? 209.92400 196.03100 135.11700 1.000 40.30000 57 ASP A N 1
ATOM 426 C CA . ASP A 1 67 ? 211.16600 196.47600 134.50600 1.000 44.79000 57 ASP A CA 1
ATOM 427 C C . ASP A 1 67 ? 211.28300 196.06200 133.04600 1.000 44.17000 57 ASP A C 1
ATOM 428 O O . ASP A 1 67 ? 212.35700 196.21700 132.45500 1.000 45.71000 57 ASP A O 1
ATOM 433 N N . LEU A 1 68 ? 210.21000 195.54000 132.45700 1.000 35.99000 58 LEU A N 1
ATOM 434 C CA . LEU A 1 68 ? 210.20000 195.24200 131.03300 1.000 33.97000 58 LEU A CA 1
ATOM 435 C C . LEU A 1 68 ? 210.12700 196.53300 130.22700 1.000 41.06000 58 LEU A C 1
ATOM 436 O O . LEU A 1 68 ? 209.38500 197.45700 130.57000 1.000 49.09000 58 LEU A O 1
ATOM 441 N N . ALA A 1 69 ? 210.91300 196.59500 129.14900 1.000 36.80000 59 ALA A N 1
ATOM 442 C CA . ALA A 1 69 ? 210.96700 197.81000 128.34200 1.000 38.76000 59 ALA A CA 1
ATOM 443 C C . ALA A 1 69 ? 209.70900 197.98300 127.50100 1.000 38.36000 59 ALA A C 1
ATOM 444 O O . ALA A 1 69 ? 209.18600 199.09600 127.37900 1.000 41.07000 59 ALA A O 1
ATOM 446 N N . SER A 1 70 ? 209.20800 196.89800 126.91600 1.000 36.98000 60 SER A N 1
ATOM 447 C CA . SER A 1 70 ? 208.04500 196.95700 126.04400 1.000 40.75000 60 SER A CA 1
ATOM 448 C C . SER A 1 70 ? 207.12600 195.78400 126.35200 1.000 43.06000 60 SER A C 1
ATOM 449 O O . SER A 1 70 ? 207.52800 194.79200 126.96500 1.000 47.85000 60 SER A O 1
ATOM 452 N N . THR A 1 71 ? 205.87200 195.91400 125.92400 1.000 42.73000 61 THR A N 1
ATOM 453 C CA . THR A 1 71 ? 204.87100 194.86900 126.08400 1.000 40.96000 61 THR A CA 1
ATOM 454 C C . THR A 1 71 ? 204.64100 194.08800 124.79500 1.000 46.61000 61 THR A C 1
ATOM 455 O O . THR A 1 71 ? 203.50600 193.69100 124.51000 1.000 50.52000 61 THR A O 1
ATOM 459 N N . SER A 1 72 ? 205.69700 193.86000 124.01000 1.000 47.27000 62 SER A N 1
ATOM 460 C CA . SER A 1 72 ? 205.53400 193.20000 122.71800 1.000 46.65000 62 SER A CA 1
ATOM 461 C C . SER A 1 72 ? 205.44000 191.68600 122.86800 1.000 48.60000 62 SER A C 1
ATOM 462 O O . SER A 1 72 ? 205.10200 190.98600 121.90500 1.000 50.33000 62 SER A O 1
ATOM 465 N N . ARG A 1 73 ? 205.73200 191.16900 124.06600 1.000 52.34000 63 ARG A N 1
ATOM 466 C CA . ARG A 1 73 ? 205.78200 189.74500 124.43300 1.000 49.31000 63 ARG A CA 1
ATOM 467 C C . ARG A 1 73 ? 206.72600 188.95800 123.53400 1.000 49.95000 63 ARG A C 1
ATOM 468 O O . ARG A 1 73 ? 206.39200 187.83500 123.12700 1.000 57.71000 63 ARG A O 1
ATOM 476 N N . SER A 1 74 ? 207.88600 189.51400 123.19700 1.000 43.53000 64 SER A N 1
ATOM 477 C CA . SER A 1 74 ? 208.85300 188.87200 122.31900 1.000 46.33000 64 SER A CA 1
ATOM 478 C C . SER A 1 74 ? 210.25700 189.17500 122.81900 1.000 45.60000 64 SER A C 1
ATOM 479 O O . SER A 1 74 ? 210.59000 190.33800 123.07100 1.000 48.79000 64 SER A O 1
ATOM 482 N N . ILE A 1 75 ? 211.07800 188.13600 122.96000 1.000 46.16000 65 ILE A N 1
ATOM 483 C CA . ILE A 1 75 ? 212.44000 188.28100 123.45900 1.000 45.30000 65 ILE A CA 1
ATOM 484 C C . ILE A 1 75 ? 213.41100 188.10900 122.30100 1.000 48.83000 65 ILE A C 1
ATOM 485 O O . ILE A 1 75 ? 213.34500 187.11500 121.56900 1.000 56.80000 65 ILE A O 1
ATOM 490 N N . CYS A 1 76 ? 214.31100 189.07500 122.13000 1.000 45.82000 66 CYS A N 1
ATOM 491 C CA . CYS A 1 76 ? 215.37200 188.93300 121.14500 1.000 49.46000 66 CYS A CA 1
ATOM 492 C C . CYS A 1 76 ? 216.35800 187.85500 121.59000 1.000 53.61000 66 CYS A C 1
ATOM 493 O O . CYS A 1 76 ? 216.46900 187.53700 122.77700 1.000 57.72000 66 CYS A O 1
ATOM 496 N N . TRP A 1 77 ? 217.07700 187.29300 120.60700 1.000 55.16000 67 TRP A N 1
ATOM 497 C CA . TRP A 1 77 ? 217.90800 186.11100 120.83900 1.000 55.44000 67 TRP A CA 1
ATOM 498 C C . TRP A 1 77 ? 219.06600 186.40100 121.78600 1.000 53.94000 67 TRP A C 1
ATOM 499 O O . TRP A 1 77 ? 219.47400 185.52100 122.55700 1.000 56.09000 67 TRP A O 1
ATOM 510 N N . ARG A 1 78 ? 219.59500 187.62500 121.74400 1.000 51.53000 68 ARG A N 1
ATOM 511 C CA . ARG A 1 78 ? 220.60300 188.04300 122.71000 1.000 51.56000 68 ARG A CA 1
ATOM 512 C C . ARG A 1 78 ? 220.03400 188.04700 124.12300 1.000 54.21000 68 ARG A C 1
ATOM 513 O O . ARG A 1 78 ? 220.66700 187.55800 125.06400 1.000 55.56000 68 ARG A O 1
ATOM 521 N N . CYS A 1 79 ? 218.81800 188.56100 124.28700 1.000 53.25000 69 CYS A N 1
ATOM 522 C CA . CYS A 1 79 ? 218.19000 188.49600 125.59600 1.000 46.66000 69 CYS A CA 1
ATOM 523 C C . CYS A 1 79 ? 217.56500 187.13900 125.89100 1.000 48.30000 69 CYS A C 1
ATOM 524 O O . CYS A 1 79 ? 217.21600 186.88300 127.04700 1.000 56.23000 69 CYS A O 1
ATOM 527 N N . VAL A 1 80 ? 217.41400 186.26800 124.88900 1.000 53.87000 70 VAL A N 1
ATOM 528 C CA . VAL A 1 80 ? 217.15300 184.85800 125.17200 1.000 51.68000 70 VAL A CA 1
ATOM 529 C C . VAL A 1 80 ? 218.36500 184.23500 125.85300 1.000 52.32000 70 VAL A C 1
ATOM 530 O O . VAL A 1 80 ? 218.23300 183.48600 126.83200 1.000 54.04000 70 VAL A O 1
ATOM 534 N N . VAL A 1 81 ? 219.56600 184.56000 125.36100 1.000 54.35000 71 VAL A N 1
ATOM 535 C CA . VAL A 1 81 ? 220.79700 184.12100 126.01700 1.000 53.65000 71 VAL A CA 1
ATOM 536 C C . VAL A 1 81 ? 220.93000 184.75700 127.40100 1.000 55.35000 71 VAL A C 1
ATOM 537 O O . VAL A 1 81 ? 221.33400 184.09400 128.36300 1.000 57.74000 71 VAL A O 1
ATOM 541 N N . LEU A 1 82 ? 220.55100 186.03400 127.53100 1.000 55.28000 72 LEU A N 1
ATOM 542 C CA . LEU A 1 82 ? 220.69300 186.75100 128.79800 1.000 52.83000 72 LEU A CA 1
ATOM 543 C C . LEU A 1 82 ? 219.79300 186.20700 129.90500 1.000 52.90000 72 LEU A C 1
ATOM 544 O O . LEU A 1 82 ? 220.13500 186.34400 131.08400 1.000 55.56000 72 LEU A O 1
ATOM 549 N N . ARG A 1 83 ? 218.66100 185.59200 129.56300 1.000 56.12000 73 ARG A N 1
ATOM 550 C CA . ARG A 1 83 ? 217.80000 184.98200 130.56900 1.000 54.83000 73 ARG A CA 1
ATOM 551 C C . ARG A 1 83 ? 218.22600 183.57900 130.97700 1.000 57.62000 73 ARG A C 1
ATOM 552 O O . ARG A 1 83 ? 217.53300 182.96200 131.79400 1.000 61.01000 73 ARG A O 1
ATOM 560 N N . LYS A 1 84 ? 219.31000 183.04900 130.41700 1.000 62.14000 74 LYS A N 1
ATOM 561 C CA . LYS A 1 84 ? 219.79300 181.74100 130.83400 1.000 62.18000 74 LYS A CA 1
ATOM 562 C C . LYS A 1 84 ? 220.33000 181.79200 132.25900 1.000 65.53000 74 LYS A C 1
ATOM 563 O O . LYS A 1 84 ? 220.87800 182.80400 132.70600 1.000 68.29000 74 LYS A O 1
ATOM 569 N N . LYS A 1 85 ? 220.13700 180.68600 132.97500 1.000 71.25000 75 LYS A N 1
ATOM 570 C CA . LYS A 1 85 ? 220.60400 180.55200 134.35600 1.000 69.61000 75 LYS A CA 1
ATOM 571 C C . LYS A 1 85 ? 222.11600 180.70700 134.54700 1.000 70.90000 75 LYS A C 1
ATOM 572 O O . LYS A 1 85 ? 222.50700 181.35500 135.53300 1.000 73.50000 75 LYS A O 1
ATOM 578 N N . PRO A 1 86 ? 223.01600 180.14100 133.70200 1.000 66.59000 76 PRO A N 1
ATOM 579 C CA . PRO A 1 86 ? 224.44400 180.49500 133.85800 1.000 67.57000 76 PRO A CA 1
ATOM 580 C C . PRO A 1 86 ? 224.74900 181.97100 133.66000 1.000 66.08000 76 PRO A C 1
ATOM 581 O O . PRO A 1 86 ? 225.65500 182.49900 134.31500 1.000 63.93000 76 PRO A O 1
ATOM 585 N N . MET A 1 87 ? 223.99800 182.66100 132.79800 1.000 68.90000 77 MET A N 1
ATOM 586 C CA . MET A 1 87 ? 224.10300 184.11400 132.74200 1.000 67.81000 77 MET A CA 1
ATOM 587 C C . MET A 1 87 ? 223.53700 184.76700 133.99600 1.000 68.13000 77 MET A C 1
ATOM 588 O O . MET A 1 87 ? 223.97800 185.85700 134.37700 1.000 68.19000 77 MET A O 1
ATOM 593 N N . LEU A 1 88 ? 222.57400 184.11700 134.65200 1.000 67.13000 78 LEU A N 1
ATOM 594 C CA . LEU A 1 88 ? 221.93700 184.72200 135.81500 1.000 63.94000 78 LEU A CA 1
ATOM 595 C C . LEU A 1 88 ? 222.82700 184.64300 137.05200 1.000 64.85000 78 LEU A C 1
ATOM 596 O O . LEU A 1 88 ? 222.90800 185.60500 137.82400 1.000 66.86000 78 LEU A O 1
ATOM 601 N N . TYR A 1 89 ? 223.50100 183.50900 137.27200 1.000 72.34000 79 TYR A N 1
ATOM 602 C CA . TYR A 1 89 ? 224.43600 183.46200 138.39300 1.000 73.02000 79 TYR A CA 1
ATOM 603 C C . TYR A 1 89 ? 225.86400 183.80600 137.99300 1.000 73.47000 79 TYR A C 1
ATOM 604 O O . TYR A 1 89 ? 226.74000 183.84500 138.86200 1.000 74.50000 79 TYR A O 1
ATOM 613 N N . GLY A 1 90 ? 226.12700 184.05200 136.71100 1.000 68.61000 80 GLY A N 1
ATOM 614 C CA . GLY A 1 90 ? 227.44500 184.49200 136.30100 1.000 66.90000 80 GLY A CA 1
ATOM 615 C C . GLY A 1 90 ? 227.60400 185.98800 136.45900 1.000 64.70000 80 GLY A C 1
ATOM 616 O O . GLY A 1 90 ? 228.69600 186.48300 136.75100 1.000 66.70000 80 GLY A O 1
ATOM 617 N N . LEU A 1 91 ? 226.50500 186.71800 136.27500 1.000 61.97000 81 LEU A N 1
ATOM 618 C CA . LEU A 1 91 ? 226.48200 188.16200 136.45000 1.000 62.81000 81 LEU A CA 1
ATOM 619 C C . LEU A 1 91 ? 225.80600 188.57500 137.75100 1.000 62.74000 81 LEU A C 1
ATOM 620 O O . LEU A 1 91 ? 225.11600 189.59900 137.78700 1.000 62.26000 81 LEU A O 1
ATOM 625 N N . SER A 1 92 ? 225.98300 187.78900 138.81800 1.000 57.42000 82 SER A N 1
ATOM 626 C CA . SER A 1 92 ? 225.44900 188.17000 140.12100 1.000 54.48000 82 SER A CA 1
ATOM 627 C C . SER A 1 92 ? 226.19500 189.36400 140.70000 1.000 54.78000 82 SER A C 1
ATOM 628 O O . SER A 1 92 ? 225.63600 190.11200 141.50900 1.000 58.23000 82 SER A O 1
ATOM 631 N N . ALA A 1 93 ? 227.46200 189.53900 140.31900 1.000 51.14000 83 ALA A N 1
ATOM 632 C CA . ALA A 1 93 ? 228.23600 190.74400 140.62300 1.000 48.12000 83 ALA A CA 1
ATOM 633 C C . ALA A 1 93 ? 229.29300 190.86100 139.52300 1.000 51.18000 83 ALA A C 1
ATOM 634 O O . ALA A 1 93 ? 230.33900 190.21200 139.58600 1.000 58.33000 83 ALA A O 1
ATOM 636 N N . ALA A 1 94 ? 229.01300 191.69700 138.52400 1.000 48.88000 84 ALA A N 1
ATOM 637 C CA . ALA A 1 94 ? 229.89200 191.74200 137.36600 1.000 46.92000 84 ALA A CA 1
ATOM 638 C C . ALA A 1 94 ? 229.84400 193.10900 136.69800 1.000 47.28000 84 ALA A C 1
ATOM 639 O O . ALA A 1 94 ? 228.78900 193.74500 136.60800 1.000 46.83000 84 ALA A O 1
ATOM 641 N N . VAL A 1 95 ? 231.00600 193.53500 136.21200 1.000 49.66000 85 VAL A N 1
ATOM 642 C CA . VAL A 1 95 ? 231.13100 194.66700 135.30400 1.000 46.64000 85 VAL A CA 1
ATOM 643 C C . VAL A 1 95 ? 231.56700 194.12400 133.94600 1.000 51.44000 85 VAL A C 1
ATOM 644 O O . VAL A 1 95 ? 232.52100 193.34200 133.85000 1.000 59.40000 85 VAL A O 1
ATOM 648 N N . VAL A 1 96 ? 230.83500 194.49400 132.90300 1.000 48.80000 86 VAL A N 1
ATOM 649 C CA . VAL A 1 96 ? 231.04700 193.96500 131.56400 1.000 48.29000 86 VAL A CA 1
ATOM 650 C C . VAL A 1 96 ? 231.58300 195.10400 130.70800 1.000 49.84000 86 VAL A C 1
ATOM 651 O O . VAL A 1 96 ? 230.81800 195.94400 130.22000 1.000 55.13000 86 VAL A O 1
ATOM 655 N N . THR A 1 97 ? 232.89900 195.12000 130.50800 1.000 57.52000 87 THR A N 1
ATOM 656 C CA . THR A 1 97 ? 233.56300 196.13800 129.70500 1.000 60.07000 87 THR A CA 1
ATOM 657 C C . THR A 1 97 ? 233.48100 195.76100 128.22600 1.000 60.96000 87 THR A C 1
ATOM 658 O O . THR A 1 97 ? 232.68500 194.91200 127.81800 1.000 60.27000 87 THR A O 1
ATOM 662 N N . GLN A 1 98 ? 234.29100 196.41800 127.39600 1.000 68.68000 88 GLN A N 1
ATOM 663 C CA . GLN A 1 98 ? 234.32700 196.12900 125.96900 1.000 69.77000 88 GLN A CA 1
ATOM 664 C C . GLN A 1 98 ? 235.34300 195.04700 125.61400 1.000 70.23000 88 GLN A C 1
ATOM 665 O O . GLN A 1 98 ? 235.54500 194.77100 124.42500 1.000 70.09000 88 GLN A O 1
ATOM 671 N N . ASP A 1 99 ? 235.97900 194.42000 126.60500 1.000 68.93000 89 ASP A N 1
ATOM 672 C CA . ASP A 1 99 ? 236.90200 193.32300 126.34200 1.000 69.12000 89 ASP A CA 1
ATOM 673 C C . ASP A 1 99 ? 236.64700 192.07700 127.18600 1.000 69.97000 89 ASP A C 1
ATOM 674 O O . ASP A 1 99 ? 237.20900 191.02000 126.88100 1.000 73.81000 89 ASP A O 1
ATOM 679 N N . GLY A 1 100 ? 235.83400 192.16100 128.23400 1.000 61.96000 90 GLY A N 1
ATOM 680 C CA . GLY A 1 100 ? 235.56500 190.98000 129.03600 1.000 61.77000 90 GLY A CA 1
ATOM 681 C C . GLY A 1 100 ? 234.63500 191.29000 130.18900 1.000 63.16000 90 GLY A C 1
ATOM 682 O O . GLY A 1 100 ? 234.19300 192.42800 130.38000 1.000 66.30000 90 GLY A O 1
ATOM 683 N N . ILE A 1 101 ? 234.34400 190.24600 130.96400 1.000 61.22000 91 ILE A N 1
ATOM 684 C CA . ILE A 1 101 ? 233.47200 190.33600 132.12900 1.000 57.09000 91 ILE A CA 1
ATOM 685 C C . ILE A 1 101 ? 234.31100 190.11900 133.37600 1.000 58.84000 91 ILE A C 1
ATOM 686 O O . ILE A 1 101 ? 234.97800 189.08700 133.51300 1.000 68.51000 91 ILE A O 1
ATOM 691 N N . TYR A 1 102 ? 234.29500 191.09500 134.28000 1.000 54.61000 92 TYR A N 1
ATOM 692 C CA . TYR A 1 102 ? 235.06600 191.02700 135.51200 1.000 59.06000 92 TYR A CA 1
ATOM 693 C C . TYR A 1 102 ? 234.09200 191.04000 136.68100 1.000 58.64000 92 TYR A C 1
ATOM 694 O O . TYR A 1 102 ? 232.93100 191.42600 136.53200 1.000 61.90000 92 TYR A O 1
ATOM 703 N N . SER A 1 103 ? 234.56300 190.59100 137.83800 1.000 55.92000 93 SER A N 1
ATOM 704 C CA . SER A 1 103 ? 233.71800 190.47600 139.01700 1.000 56.92000 93 SER A CA 1
ATOM 705 C C . SER A 1 103 ? 233.86400 191.69900 139.91500 1.000 59.61000 93 SER A C 1
ATOM 706 O O . SER A 1 103 ? 234.94100 192.29300 140.00800 1.000 60.72000 93 SER A O 1
ATOM 709 N N . ILE A 1 104 ? 232.76300 192.08200 140.56300 1.000 59.53000 94 ILE A N 1
ATOM 710 C CA . ILE A 1 104 ? 232.78500 193.16300 141.54400 1.000 58.14000 94 ILE A CA 1
ATOM 711 C C . ILE A 1 104 ? 232.26400 192.65300 142.88100 1.000 61.26000 94 ILE A C 1
ATOM 712 O O . ILE A 1 104 ? 231.63700 193.40200 143.64000 1.000 64.96000 94 ILE A O 1
ATOM 717 N N . SER A 1 105 ? 232.51400 191.37500 143.17500 1.000 68.95000 95 SER A N 1
ATOM 718 C CA . SER A 1 105 ? 232.04200 190.79800 144.43000 1.000 71.15000 95 SER A CA 1
ATOM 719 C C . SER A 1 105 ? 232.82200 191.34700 145.62000 1.000 73.41000 95 SER A C 1
ATOM 720 O O . SER A 1 105 ? 232.24800 191.60800 146.68300 1.000 74.45000 95 SER A O 1
ATOM 723 N N . LYS A 1 106 ? 234.12900 191.53200 145.45900 1.000 71.94000 96 LYS A N 1
ATOM 724 C CA . LYS A 1 106 ? 234.95700 192.02800 146.54600 1.000 72.47000 96 LYS A CA 1
ATOM 725 C C . LYS A 1 106 ? 234.82900 193.54300 146.67600 1.000 70.95000 96 LYS A C 1
ATOM 726 O O . LYS A 1 106 ? 234.41600 194.24400 145.74800 1.000 72.22000 96 LYS A O 1
ATOM 732 N N . ASP A 1 107 ? 235.18700 194.04600 147.86000 1.000 71.04000 97 ASP A N 1
ATOM 733 C CA . ASP A 1 107 ? 235.16000 195.48700 148.08600 1.000 67.15000 97 ASP A CA 1
ATOM 734 C C . ASP A 1 107 ? 236.31000 196.19200 147.38300 1.000 70.17000 97 ASP A C 1
ATOM 735 O O . ASP A 1 107 ? 236.19900 197.37900 147.05900 1.000 72.78000 97 ASP A O 1
ATOM 740 N N . VAL A 1 108 ? 237.42000 195.49200 147.14000 1.000 67.79000 98 VAL A N 1
ATOM 741 C CA . VAL A 1 108 ? 238.50600 196.09500 146.37300 1.000 64.40000 98 VAL A CA 1
ATOM 742 C C . VAL A 1 108 ? 238.13200 196.18900 144.89500 1.000 65.01000 98 VAL A C 1
ATOM 743 O O . VAL A 1 108 ? 238.57500 197.10000 144.18600 1.000 67.30000 98 VAL A O 1
ATOM 747 N N . ASN A 1 109 ? 237.25200 195.30100 144.42300 1.000 61.56000 99 ASN A N 1
ATOM 748 C CA . ASN A 1 109 ? 236.80900 195.37300 143.03300 1.000 61.34000 99 ASN A CA 1
ATOM 749 C C . ASN A 1 109 ? 235.81100 196.50700 142.83600 1.000 62.75000 99 ASN A C 1
ATOM 750 O O . ASN A 1 109 ? 235.83400 197.18900 141.80600 1.000 63.48000 99 ASN A O 1
ATOM 755 N N . LYS A 1 110 ? 234.93500 196.73700 143.81900 1.000 60.15000 100 LYS A N 1
ATOM 756 C CA . LYS A 1 110 ? 234.09100 197.92600 143.78100 1.000 55.58000 100 LYS A CA 1
ATOM 757 C C . LYS A 1 110 ? 234.90200 199.19500 144.00300 1.000 56.06000 100 LYS A C 1
ATOM 758 O O . LYS A 1 110 ? 234.53200 200.26100 143.49800 1.000 60.63000 100 LYS A O 1
ATOM 764 N N . ALA A 1 111 ? 235.99900 199.10000 144.76000 1.000 60.13000 101 ALA A N 1
ATOM 765 C CA . ALA A 1 111 ? 236.91500 200.22700 144.89200 1.000 58.80000 101 ALA A CA 1
ATOM 766 C C . ALA A 1 111 ? 237.57200 200.55300 143.55900 1.000 58.50000 101 ALA A C 1
ATOM 767 O O . ALA A 1 111 ? 237.80500 201.72100 143.24200 1.000 58.64000 101 ALA A O 1
ATOM 769 N N . TRP A 1 112 ? 237.88200 199.52900 142.76900 1.000 55.09000 102 TRP A N 1
ATOM 770 C CA . TRP A 1 112 ? 238.40900 199.76200 141.43100 1.000 56.32000 102 TRP A CA 1
ATOM 771 C C . TRP A 1 112 ? 237.33300 200.27700 140.47900 1.000 58.47000 102 TRP A C 1
ATOM 772 O O . TRP A 1 112 ? 237.62400 201.08600 139.59100 1.000 62.31000 102 TRP A O 1
ATOM 783 N N . LEU A 1 113 ? 236.09600 199.80300 140.62900 1.000 56.53000 103 LEU A N 1
ATOM 784 C CA . LEU A 1 113 ? 235.02900 200.20100 139.71700 1.000 52.87000 103 LEU A CA 1
ATOM 785 C C . LEU A 1 113 ? 234.58100 201.64100 139.94800 1.000 52.81000 103 LEU A C 1
ATOM 786 O O . LEU A 1 113 ? 234.41200 202.40000 138.98800 1.000 57.71000 103 LEU A O 1
ATOM 791 N N . PHE A 1 114 ? 234.38900 202.03900 141.20500 1.000 50.24000 104 PHE A N 1
ATOM 792 C CA . PHE A 1 114 ? 233.86800 203.36000 141.53600 1.000 50.90000 104 PHE A CA 1
ATOM 793 C C . PHE A 1 114 ? 234.95300 204.37700 141.86600 1.000 53.08000 104 PHE A C 1
ATOM 794 O O . PHE A 1 114 ? 234.63100 205.52700 142.18200 1.000 55.03000 104 PHE A O 1
ATOM 802 N N . THR A 1 115 ? 236.22100 203.98200 141.79600 1.000 56.85000 105 THR A N 1
ATOM 803 C CA . THR A 1 115 ? 237.35800 204.89800 141.83200 1.000 56.63000 105 THR A CA 1
ATOM 804 C C . THR A 1 115 ? 238.34500 204.43500 140.77500 1.000 58.70000 105 THR A C 1
ATOM 805 O O . THR A 1 115 ? 238.84500 203.31000 140.85700 1.000 60.39000 105 THR A O 1
ATOM 809 N N . THR A 1 116 ? 238.64600 205.32200 139.81000 1.000 62.82000 106 THR A N 1
ATOM 810 C CA . THR A 1 116 ? 239.35800 205.06400 138.55500 1.000 65.91000 106 THR A CA 1
ATOM 811 C C . THR A 1 116 ? 238.69100 203.93200 137.77400 1.000 64.10000 106 THR A C 1
ATOM 812 O O . THR A 1 116 ? 239.19800 202.80300 137.75900 1.000 63.32000 106 THR A O 1
ATOM 816 N N . PRO A 1 117 ? 237.55500 204.19400 137.12800 1.000 59.86000 107 PRO A N 1
ATOM 817 C CA . PRO A 1 117 ? 236.82300 203.13400 136.41700 1.000 56.87000 107 PRO A CA 1
ATOM 818 C C . PRO A 1 117 ? 237.51800 202.76200 135.11700 1.000 58.67000 107 PRO A C 1
ATOM 819 O O . PRO A 1 117 ? 238.37500 203.51600 134.63200 1.000 63.93000 107 PRO A O 1
ATOM 823 N N . PRO A 1 118 ? 237.20100 201.59600 134.53600 1.000 56.46000 108 PRO A N 1
ATOM 824 C CA . PRO A 1 118 ? 237.79600 201.24100 133.24500 1.000 60.25000 108 PRO A CA 1
ATOM 825 C C . PRO A 1 118 ? 237.24600 202.11800 132.13300 1.000 63.04000 108 PRO A C 1
ATOM 826 O O . PRO A 1 118 ? 236.06300 202.49300 132.15000 1.000 63.25000 108 PRO A O 1
ATOM 830 N N . PRO A 1 119 ? 238.06200 202.44300 131.12400 1.000 71.27000 109 PRO A N 1
ATOM 831 C CA . PRO A 1 119 ? 237.63500 203.42700 130.11500 1.000 69.76000 109 PRO A CA 1
ATOM 832 C C . PRO A 1 119 ? 236.62800 202.91000 129.09800 1.000 69.54000 109 PRO A C 1
ATOM 833 O O . PRO A 1 119 ? 236.15100 203.70400 128.27500 1.000 72.14000 109 PRO A O 1
ATOM 837 N N . ALA A 1 120 ? 236.29400 201.62300 129.12000 1.000 68.64000 110 ALA A N 1
ATOM 838 C CA . ALA A 1 120 ? 235.34000 201.06900 128.17600 1.000 71.06000 110 ALA A CA 1
ATOM 839 C C . ALA A 1 120 ? 233.91600 201.50000 128.53000 1.000 70.26000 110 ALA A C 1
ATOM 840 O O . ALA A 1 120 ? 233.64600 201.91100 129.65900 1.000 65.33000 110 ALA A O 1
ATOM 842 N N . PRO A 1 121 ? 232.98900 201.45700 127.56100 1.000 60.87000 111 PRO A N 1
ATOM 843 C CA . PRO A 1 121 ? 231.55200 201.60400 127.90200 1.000 57.11000 111 PRO A CA 1
ATOM 844 C C . PRO A 1 121 ? 230.95800 200.32800 128.49700 1.000 59.09000 111 PRO A C 1
ATOM 845 O O . PRO A 1 121 ? 230.35900 199.48900 127.82400 1.000 60.71000 111 PRO A O 1
ATOM 849 N N . PHE A 1 122 ? 231.12000 200.16800 129.81000 1.000 51.45000 112 PHE A N 1
ATOM 850 C CA . PHE A 1 122 ? 230.82500 198.90400 130.46900 1.000 45.74000 112 PHE A CA 1
ATOM 851 C C . PHE A 1 122 ? 229.35000 198.81700 130.86900 1.000 46.62000 112 PHE A C 1
ATOM 852 O O . PHE A 1 122 ? 228.53000 199.67000 130.52100 1.000 48.50000 112 PHE A O 1
ATOM 860 N N . LEU A 1 123 ? 229.00600 197.76300 131.61200 1.000 48.60000 113 LEU A N 1
ATOM 861 C CA . LEU A 1 123 ? 227.64800 197.52000 132.09200 1.000 43.76000 113 LEU A CA 1
ATOM 862 C C . LEU A 1 123 ? 227.75000 196.83900 133.44900 1.000 43.81000 113 LEU A C 1
ATOM 863 O O . LEU A 1 123 ? 228.36300 195.77500 133.55700 1.000 53.64000 113 LEU A O 1
ATOM 868 N N . VAL A 1 124 ? 227.16300 197.44100 134.48200 1.000 37.23000 114 VAL A N 1
ATOM 869 C CA . VAL A 1 124 ? 227.38300 197.01800 135.86400 1.000 38.99000 114 VAL A CA 1
ATOM 870 C C . VAL A 1 124 ? 226.11200 196.38200 136.41000 1.000 41.15000 114 VAL A C 1
ATOM 871 O O . VAL A 1 124 ? 225.05600 197.02800 136.46200 1.000 46.39000 114 VAL A O 1
ATOM 875 N N . VAL A 1 125 ? 226.22500 195.13200 136.86300 1.000 44.61000 115 VAL A N 1
ATOM 876 C CA . VAL A 1 125 ? 225.12100 194.41300 137.48300 1.000 41.02000 115 VAL A CA 1
ATOM 877 C C . VAL A 1 125 ? 225.58500 193.86400 138.82400 1.000 41.55000 115 VAL A C 1
ATOM 878 O O . VAL A 1 125 ? 226.74800 193.47100 138.97900 1.000 50.64000 115 VAL A O 1
ATOM 882 N N . HIS A 1 126 ? 224.67700 193.84700 139.79700 1.000 42.38000 116 HIS A N 1
ATOM 883 C CA . HIS A 1 126 ? 224.97300 193.31100 141.12200 1.000 40.15000 116 HIS A CA 1
ATOM 884 C C . HIS A 1 126 ? 223.67000 192.81900 141.72700 1.000 42.24000 116 HIS A C 1
ATOM 885 O O . HIS A 1 126 ? 222.64600 193.50200 141.62500 1.000 46.54000 116 HIS A O 1
ATOM 892 N N . SER A 1 127 ? 223.70300 191.64400 142.34800 1.000 49.24000 117 SER A N 1
ATOM 893 C CA . SER A 1 127 ? 222.48300 191.04600 142.87100 1.000 49.48000 117 SER A CA 1
ATOM 894 C C . SER A 1 127 ? 222.23600 191.47000 144.31300 1.000 51.10000 117 SER A C 1
ATOM 895 O O . SER A 1 127 ? 223.11700 191.36500 145.17100 1.000 56.39000 117 SER A O 1
ATOM 898 N N . SER A 1 128 ? 221.02300 191.95200 144.57600 1.000 50.46000 118 SER A N 1
ATOM 899 C CA . SER A 1 128 ? 220.56400 192.22200 145.93000 1.000 52.90000 118 SER A CA 1
ATOM 900 C C . SER A 1 128 ? 219.95300 190.99400 146.58700 1.000 53.78000 118 SER A C 1
ATOM 901 O O . SER A 1 128 ? 219.63100 191.03600 147.77800 1.000 59.52000 118 SER A O 1
ATOM 904 N N . SER A 1 129 ? 219.78500 189.90900 145.83700 1.000 58.13000 119 SER A N 1
ATOM 905 C CA . SER A 1 129 ? 219.25700 188.65700 146.35600 1.000 61.14000 119 SER A CA 1
ATOM 906 C C . SER A 1 129 ? 220.09500 187.52400 145.77700 1.000 62.94000 119 SER A C 1
ATOM 907 O O . SER A 1 129 ? 221.17900 187.75000 145.22900 1.000 63.39000 119 SER A O 1
ATOM 910 N N . THR A 1 130 ? 219.60300 186.29300 145.92800 1.000 79.11000 120 THR A N 1
ATOM 911 C CA . THR A 1 130 ? 220.31200 185.11200 145.44500 1.000 81.44000 120 THR A CA 1
ATOM 912 C C . THR A 1 130 ? 220.45500 185.07900 143.92100 1.000 80.28000 120 THR A C 1
ATOM 913 O O . THR A 1 130 ? 221.56700 185.25200 143.41300 1.000 79.67000 120 THR A O 1
ATOM 917 N N . MET A 1 131 ? 219.36100 184.92400 143.17500 1.000 76.11000 121 MET A N 1
ATOM 918 C CA . MET A 1 131 ? 219.40300 184.98700 141.71700 1.000 76.45000 121 MET A CA 1
ATOM 919 C C . MET A 1 131 ? 218.33400 185.94600 141.22000 1.000 76.92000 121 MET A C 1
ATOM 920 O O . MET A 1 131 ? 217.15000 185.78200 141.53200 1.000 79.84000 121 MET A O 1
ATOM 925 N N . GLN A 1 132 ? 218.76300 186.94400 140.45000 1.000 59.43000 122 GLN A N 1
ATOM 926 C CA . GLN A 1 132 ? 217.91900 188.03900 139.99900 1.000 59.16000 122 GLN A CA 1
ATOM 927 C C . GLN A 1 132 ? 218.19700 188.31100 138.52900 1.000 60.52000 122 GLN A C 1
ATOM 928 O O . GLN A 1 132 ? 219.32100 188.13600 138.05200 1.000 60.12000 122 GLN A O 1
ATOM 934 N N . HIS A 1 133 ? 217.16200 188.73700 137.81000 1.000 59.20000 123 HIS A N 1
ATOM 935 C CA . HIS A 1 133 ? 217.30900 189.15500 136.41800 1.000 52.41000 123 HIS A CA 1
ATOM 936 C C . HIS A 1 133 ? 217.90800 190.55400 136.40200 1.000 53.81000 123 HIS A C 1
ATOM 937 O O . HIS A 1 133 ? 217.20300 191.54500 136.59100 1.000 57.59000 123 HIS A O 1
ATOM 944 N N . LEU A 1 134 ? 219.21300 190.64300 136.16400 1.000 46.38000 124 LEU A N 1
ATOM 945 C CA . LEU A 1 134 ? 219.94900 191.89300 136.31700 1.000 45.07000 124 LEU A CA 1
ATOM 946 C C . LEU A 1 134 ? 220.42500 192.50500 135.01000 1.000 45.36000 124 LEU A C 1
ATOM 947 O O . LEU A 1 134 ? 220.45500 193.73200 134.89500 1.000 49.24000 124 LEU A O 1
ATOM 952 N N . SER A 1 135 ? 220.79600 191.68100 134.02500 1.000 44.32000 125 SER A N 1
ATOM 953 C CA . SER A 1 135 ? 221.59600 192.16200 132.90000 1.000 41.61000 125 SER A CA 1
ATOM 954 C C . SER A 1 135 ? 220.78400 193.03400 131.94900 1.000 40.68000 125 SER A C 1
ATOM 955 O O . SER A 1 135 ? 221.24800 194.09400 131.51400 1.000 41.07000 125 SER A O 1
ATOM 958 N N . TRP A 1 136 ? 219.56800 192.60600 131.61400 1.000 42.96000 126 TRP A N 1
ATOM 959 C CA . TRP A 1 136 ? 218.81600 193.27100 130.55600 1.000 40.59000 126 TRP A CA 1
ATOM 960 C C . TRP A 1 136 ? 218.17500 194.58100 131.00400 1.000 43.98000 126 TRP A C 1
ATOM 961 O O . TRP A 1 136 ? 217.99000 195.48000 130.17900 1.000 44.43000 126 TRP A O 1
ATOM 972 N N . ARG A 1 137 ? 217.84600 194.72900 132.28400 1.000 40.99000 127 ARG A N 1
ATOM 973 C CA . ARG A 1 137 ? 217.08600 195.89100 132.72800 1.000 40.18000 127 ARG A CA 1
ATOM 974 C C . ARG A 1 137 ? 217.96100 197.07000 133.14400 1.000 41.06000 127 ARG A C 1
ATOM 975 O O . ARG A 1 137 ? 217.45500 198.00300 133.77400 1.000 48.61000 127 ARG A O 1
ATOM 983 N N . THR A 1 138 ? 219.25000 197.06300 132.79600 1.000 35.75000 128 THR A N 1
ATOM 984 C CA . THR A 1 138 ? 220.06300 198.23200 133.09700 1.000 38.35000 128 THR A CA 1
ATOM 985 C C . THR A 1 138 ? 220.67400 198.81400 131.82500 1.000 37.20000 128 THR A C 1
ATOM 986 O O . THR A 1 138 ? 221.05500 198.06400 130.92100 1.000 41.94000 128 THR A O 1
ATOM 990 N N . PRO A 1 139 ? 220.75700 200.13900 131.71400 1.000 35.48000 129 PRO A N 1
ATOM 991 C CA . PRO A 1 139 ? 221.39900 200.74100 130.54200 1.000 39.52000 129 PRO A CA 1
ATOM 992 C C . PRO A 1 139 ? 222.91100 200.57800 130.58000 1.000 37.06000 129 PRO A C 1
ATOM 993 O O . PRO A 1 139 ? 223.52600 200.40100 131.63300 1.000 43.02000 129 PRO A O 1
ATOM 997 N N . VAL A 1 140 ? 223.50600 200.64500 129.39500 1.000 44.05000 130 VAL A N 1
ATOM 998 C CA . VAL A 1 140 ? 224.95600 200.58400 129.25900 1.000 45.07000 130 VAL A CA 1
ATOM 999 C C . VAL A 1 140 ? 225.55000 201.93200 129.63800 1.000 42.38000 130 VAL A C 1
ATOM 1000 O O . VAL A 1 140 ? 225.13500 202.98000 129.12700 1.000 49.14000 130 VAL A O 1
ATOM 1004 N N . THR A 1 141 ? 226.57400 201.93000 130.49400 1.000 39.51000 131 THR A N 1
ATOM 1005 C CA . THR A 1 141 ? 227.15500 203.23900 130.89100 1.000 44.04000 131 THR A CA 1
ATOM 1006 C C . THR A 1 141 ? 228.17800 203.67100 129.83500 1.000 48.46000 131 THR A C 1
ATOM 1007 O O . THR A 1 141 ? 229.27800 203.09600 129.80600 1.000 55.21000 131 THR A O 1
ATOM 1011 N N . LEU A 1 142 ? 227.79200 204.62900 128.98700 1.000 51.32000 132 LEU A N 1
ATOM 1012 C CA . LEU A 1 142 ? 228.66200 205.17000 127.90900 1.000 50.74000 132 LEU A CA 1
ATOM 1013 C C . LEU A 1 142 ? 229.85500 205.91800 128.51400 1.000 53.26000 132 LEU A C 1
ATOM 1014 O O . LEU A 1 142 ? 230.97200 205.77000 127.98700 1.000 59.54000 132 LEU A O 1
ATOM 1019 N N . ASP A 1 143 ? 229.62100 206.66600 129.59500 1.000 53.35000 133 ASP A N 1
ATOM 1020 C CA . ASP A 1 143 ? 230.68000 207.48900 130.23800 1.000 52.69000 133 ASP A CA 1
ATOM 1021 C C . ASP A 1 143 ? 231.01800 206.93900 131.62900 1.000 55.82000 133 ASP A C 1
ATOM 1022 O O . ASP A 1 143 ? 230.08600 206.61600 132.38500 1.000 54.39000 133 ASP A O 1
ATOM 1027 N N . ASN A 1 144 ? 232.31600 206.88100 131.94600 1.000 60.16000 134 ASN A N 1
ATOM 1028 C CA . ASN A 1 144 ? 232.83900 206.39000 133.25000 1.000 54.62000 134 ASN A CA 1
ATOM 1029 C C . ASN A 1 144 ? 232.32000 207.28200 134.38100 1.000 56.70000 134 ASN A C 1
ATOM 1030 O O . ASN A 1 144 ? 231.96100 206.74000 135.44000 1.000 57.78000 134 ASN A O 1
ATOM 1035 N N . ARG A 1 145 ? 232.24800 208.59200 134.13700 1.000 53.89000 135 ARG A N 1
ATOM 1036 C CA . ARG A 1 145 ? 231.80600 209.57800 135.15800 1.000 53.80000 135 ARG A CA 1
ATOM 1037 C C . ARG A 1 145 ? 230.37600 209.26200 135.60700 1.000 55.11000 135 ARG A C 1
ATOM 1038 O O . ARG A 1 145 ? 230.05700 209.52500 136.78000 1.000 60.39000 135 ARG A O 1
ATOM 1046 N N . ARG A 1 146 ? 229.53100 208.80100 134.68300 1.000 46.34000 136 ARG A N 1
ATOM 1047 C CA . ARG A 1 146 ? 228.13700 208.48400 134.99200 1.000 41.44000 136 ARG A CA 1
ATOM 1048 C C . ARG A 1 146 ? 227.93200 206.99500 134.73300 1.000 42.21000 136 ARG A C 1
ATOM 1049 O O . ARG A 1 146 ? 227.88500 206.56000 133.57800 1.000 52.03000 136 ARG A O 1
ATOM 1057 N N . ILE A 1 147 ? 227.81000 206.21700 135.80600 1.000 38.72000 137 ILE A N 1
ATOM 1058 C CA . ILE A 1 147 ? 227.76900 204.76000 135.73600 1.000 41.97000 137 ILE A CA 1
ATOM 1059 C C . ILE A 1 147 ? 226.37900 204.28200 136.13000 1.000 40.95000 137 ILE A C 1
ATOM 1060 O O . ILE A 1 147 ? 225.89500 204.59900 137.22200 1.000 40.62000 137 ILE A O 1
ATOM 1065 N N . HIS A 1 148 ? 225.74300 203.51400 135.24800 1.000 43.01000 138 HIS A N 1
ATOM 1066 C CA . HIS A 1 148 ? 224.46700 202.86900 135.54100 1.000 37.02000 138 HIS A CA 1
ATOM 1067 C C . HIS A 1 148 ? 224.73800 201.51100 136.18100 1.000 40.41000 138 HIS A C 1
ATOM 1068 O O . HIS A 1 148 ? 225.28400 200.60900 135.53800 1.000 42.90000 138 HIS A O 1
ATOM 1075 N N . VAL A 1 149 ? 224.35200 201.36800 137.44500 1.000 36.73000 139 VAL A N 1
ATOM 1076 C CA . VAL A 1 149 ? 224.52000 200.13900 138.21100 1.000 34.05000 139 VAL A CA 1
ATOM 1077 C C . VAL A 1 149 ? 223.14400 199.53900 138.45400 1.000 37.21000 139 VAL A C 1
ATOM 1078 O O . VAL A 1 149 ? 222.23600 200.22700 138.93000 1.000 41.26000 139 VAL A O 1
ATOM 1082 N N . ARG A 1 150 ? 222.97700 198.26400 138.12700 1.000 38.04000 140 ARG A N 1
ATOM 1083 C CA . ARG A 1 150 ? 221.78400 197.55100 138.55700 1.000 37.05000 140 ARG A CA 1
ATOM 1084 C C . ARG A 1 150 ? 222.06300 196.90400 139.90500 1.000 42.77000 140 ARG A C 1
ATOM 1085 O O . ARG A 1 150 ? 223.05400 196.18600 140.05600 1.000 50.21000 140 ARG A O 1
ATOM 1093 N N . TYR A 1 151 ? 221.21200 197.18500 140.89200 1.000 45.20000 141 TYR A N 1
ATOM 1094 C CA . TYR A 1 151 ? 221.29200 196.53000 142.19600 1.000 38.23000 141 TYR A CA 1
ATOM 1095 C C . TYR A 1 151 ? 219.89000 196.05000 142.55400 1.000 39.26000 141 TYR A C 1
ATOM 1096 O O . TYR A 1 151 ? 219.11200 196.78800 143.16900 1.000 45.42000 141 TYR A O 1
ATOM 1105 N N . GLY A 1 152 ? 219.57100 194.82200 142.15600 1.000 36.98000 142 GLY A N 1
ATOM 1106 C CA . GLY A 1 152 ? 218.30400 194.21100 142.47500 1.000 43.40000 142 GLY A CA 1
ATOM 1107 C C . GLY A 1 152 ? 217.13200 194.86000 141.77500 1.000 40.72000 142 GLY A C 1
ATOM 1108 O O . GLY A 1 152 ? 217.04700 194.88500 140.54400 1.000 40.85000 142 GLY A O 1
ATOM 1109 N N . PRO A 1 153 ? 216.19100 195.39500 142.55500 1.000 35.07000 143 PRO A N 1
ATOM 1110 C CA . PRO A 1 153 ? 215.11100 196.19500 141.97300 1.000 36.51000 143 PRO A CA 1
ATOM 1111 C C . PRO A 1 153 ? 215.46600 197.66100 141.79700 1.000 37.71000 143 PRO A C 1
ATOM 1112 O O . PRO A 1 153 ? 214.58900 198.45200 141.43100 1.000 45.33000 143 PRO A O 1
ATOM 1116 N N . ASN A 1 154 ? 216.71700 198.04100 142.04300 1.000 31.56000 144 ASN A N 1
ATOM 1117 C CA . ASN A 1 154 ? 217.13200 199.43500 142.01700 1.000 32.58000 144 ASN A CA 1
ATOM 1118 C C . ASN A 1 154 ? 217.98400 199.71300 140.78700 1.000 32.30000 144 ASN A C 1
ATOM 1119 O O . ASN A 1 154 ? 218.94600 198.98600 140.50900 1.000 34.86000 144 ASN A O 1
ATOM 1124 N N . LEU A 1 155 ? 217.62500 200.75900 140.05000 1.000 35.57000 145 LEU A N 1
ATOM 1125 C CA . LEU A 1 155 ? 218.49700 201.31300 139.02500 1.000 32.86000 145 LEU A CA 1
ATOM 1126 C C . LEU A 1 155 ? 219.23500 202.50200 139.62900 1.000 36.41000 145 LEU A C 1
ATOM 1127 O O . LEU A 1 155 ? 218.61200 203.50200 140.00300 1.000 37.95000 145 LEU A O 1
ATOM 1132 N N . PHE A 1 156 ? 220.55400 202.39200 139.71800 1.000 34.42000 146 PHE A N 1
ATOM 1133 C CA . PHE A 1 156 ? 221.39400 203.31300 140.45800 1.000 31.77000 146 PHE A CA 1
ATOM 1134 C C . PHE A 1 156 ? 222.30300 204.04700 139.48500 1.000 35.56000 146 PHE A C 1
ATOM 1135 O O . PHE A 1 156 ? 222.70700 203.48600 138.46400 1.000 43.90000 146 PHE A O 1
ATOM 1143 N N . ILE A 1 157 ? 222.62200 205.29900 139.79200 1.000 37.35000 147 ILE A N 1
ATOM 1144 C CA . ILE A 1 157 ? 223.60400 206.05400 139.02400 1.000 37.50000 147 ILE A CA 1
ATOM 1145 C C . ILE A 1 157 ? 224.70700 206.49900 139.97500 1.000 39.55000 147 ILE A C 1
ATOM 1146 O O . ILE A 1 157 ? 224.43900 207.14900 140.99300 1.000 45.67000 147 ILE A O 1
ATOM 1151 N N . VAL A 1 158 ? 225.94400 206.14300 139.64000 1.000 40.80000 148 VAL A N 1
ATOM 1152 C CA . VAL A 1 158 ? 227.11400 206.40600 140.46800 1.000 42.22000 148 VAL A CA 1
ATOM 1153 C C . VAL A 1 158 ? 228.05900 207.29700 139.67700 1.000 44.97000 148 VAL A C 1
ATOM 1154 O O . VAL A 1 158 ? 228.44300 206.95500 138.55100 1.000 48.72000 148 VAL A O 1
ATOM 1158 N N . ARG A 1 159 ? 228.42500 208.43800 140.25600 1.000 44.75000 149 ARG A N 1
ATOM 1159 C CA . ARG A 1 159 ? 229.51400 209.24100 139.71800 1.000 45.49000 149 ARG A CA 1
ATOM 1160 C C . ARG A 1 159 ? 230.79300 208.90400 140.46700 1.000 49.97000 149 ARG A C 1
ATOM 1161 O O . ARG A 1 159 ? 230.83400 209.06400 141.69400 1.000 51.50000 149 ARG A O 1
ATOM 1169 N N . PRO A 1 160 ? 231.83800 208.41600 139.79100 1.000 51.54000 150 PRO A N 1
ATOM 1170 C CA . PRO A 1 160 ? 233.10500 208.14300 140.49000 1.000 48.57000 150 PRO A CA 1
ATOM 1171 C C . PRO A 1 160 ? 233.78300 209.38500 141.03900 1.000 49.06000 150 PRO A C 1
ATOM 1172 O O . PRO A 1 160 ? 234.52900 209.27500 142.01600 1.000 52.50000 150 PRO A O 1
ATOM 1176 N N . GLU A 1 161 ? 233.55600 210.55700 140.43700 1.000 50.75000 151 GLU A N 1
ATOM 1177 C CA . GLU A 1 161 ? 234.12300 211.79700 140.96500 1.000 50.92000 151 GLU A CA 1
ATOM 1178 C C . GLU A 1 161 ? 233.52300 212.14700 142.32400 1.000 52.66000 151 GLU A C 1
ATOM 1179 O O . GLU A 1 161 ? 234.24000 212.56900 143.24100 1.000 58.31000 151 GLU A O 1
ATOM 1185 N N . VAL A 1 162 ? 232.21100 211.95800 142.47500 1.000 48.41000 152 VAL A N 1
ATOM 1186 C CA . VAL A 1 162 ? 231.54500 212.21300 143.74900 1.000 49.76000 152 VAL A CA 1
ATOM 1187 C C . VAL A 1 162 ? 231.97700 211.18900 144.79600 1.000 49.20000 152 VAL A C 1
ATOM 1188 O O . VAL A 1 162 ? 232.13500 211.51800 145.98100 1.000 51.76000 152 VAL A O 1
ATOM 1192 N N . VAL A 1 163 ? 232.19900 209.94000 144.37000 1.000 51.40000 153 VAL A N 1
ATOM 1193 C CA . VAL A 1 163 ? 232.74400 208.91300 145.25700 1.000 46.57000 153 VAL A CA 1
ATOM 1194 C C . VAL A 1 163 ? 234.15100 209.29100 145.71500 1.000 51.55000 153 VAL A C 1
ATOM 1195 O O . VAL A 1 163 ? 234.49100 209.14300 146.89600 1.000 56.58000 153 VAL A O 1
ATOM 1199 N N . ARG A 1 164 ? 234.97300 209.82000 144.79700 1.000 51.22000 154 ARG A N 1
ATOM 1200 C CA . ARG A 1 164 ? 236.30800 210.30300 145.15500 1.000 49.08000 154 ARG A CA 1
ATOM 1201 C C . ARG A 1 164 ? 236.25000 211.46800 146.13500 1.000 54.73000 154 ARG A C 1
ATOM 1202 O O . ARG A 1 164 ? 237.05400 211.53400 147.07200 1.000 58.04000 154 ARG A O 1
ATOM 1210 N N . LYS A 1 165 ? 235.30500 212.39100 145.93300 1.000 56.58000 155 LYS A N 1
ATOM 1211 C CA . LYS A 1 165 ? 235.16200 213.53000 146.83800 1.000 54.26000 155 LYS A CA 1
ATOM 1212 C C . LYS A 1 165 ? 234.72600 213.08400 148.23100 1.000 55.40000 155 LYS A C 1
ATOM 1213 O O . LYS A 1 165 ? 235.26600 213.56000 149.23700 1.000 60.43000 155 LYS A O 1
ATOM 1219 N N . ALA A 1 166 ? 233.77800 212.14200 148.30700 1.000 55.55000 156 ALA A N 1
ATOM 1220 C CA . ALA A 1 166 ? 233.33200 211.62600 149.60000 1.000 57.89000 156 ALA A CA 1
ATOM 1221 C C . ALA A 1 166 ? 234.43300 210.83500 150.30000 1.000 61.92000 156 ALA A C 1
ATOM 1222 O O . ALA A 1 166 ? 234.58300 210.91700 151.52600 1.000 63.27000 156 ALA A O 1
ATOM 1224 N N . LEU A 1 167 ? 235.21800 210.06900 149.53500 1.000 61.10000 157 LEU A N 1
ATOM 1225 C CA . LEU A 1 167 ? 236.32400 209.31800 150.12100 1.000 57.37000 157 LEU A CA 1
ATOM 1226 C C . LEU A 1 167 ? 237.42700 210.24100 150.61900 1.000 61.88000 157 LEU A C 1
ATOM 1227 O O . LEU A 1 167 ? 238.02800 209.98000 151.66500 1.000 64.95000 157 LEU A O 1
ATOM 1232 N N . SER A 1 168 ? 237.70200 211.32500 149.88800 1.000 61.73000 158 SER A N 1
ATOM 1233 C CA . SER A 1 168 ? 238.68700 212.30300 150.34000 1.000 60.70000 158 SER A CA 1
ATOM 1234 C C . SER A 1 168 ? 238.21000 213.03500 151.58900 1.000 64.69000 158 SER A C 1
ATOM 1235 O O . SER A 1 168 ? 239.01000 213.32400 152.48900 1.000 70.77000 158 SER A O 1
ATOM 1238 N N . ILE A 1 169 ? 236.90500 213.32900 151.66100 1.000 61.58000 159 ILE A N 1
ATOM 1239 C CA . ILE A 1 169 ? 236.31600 213.91600 152.86500 1.000 63.37000 159 ILE A CA 1
ATOM 1240 C C . ILE A 1 169 ? 236.47500 212.97200 154.05500 1.000 65.07000 159 ILE A C 1
ATOM 1241 O O . ILE A 1 169 ? 236.90100 213.38700 155.14400 1.000 69.28000 159 ILE A O 1
ATOM 1246 N N . ALA A 1 170 ? 236.19400 211.68100 153.84400 1.000 67.69000 160 ALA A N 1
ATOM 1247 C CA . ALA A 1 170 ? 236.29600 210.69300 154.91600 1.000 68.02000 160 ALA A CA 1
ATOM 1248 C C . ALA A 1 170 ? 237.74000 210.47200 155.35400 1.000 71.69000 160 ALA A C 1
ATOM 1249 O O . ALA A 1 170 ? 238.00900 210.26900 156.54300 1.000 75.12000 160 ALA A O 1
ATOM 1251 N N . ASP A 1 171 ? 238.68200 210.49800 154.41000 1.000 72.24000 161 ASP A N 1
ATOM 1252 C CA . ASP A 1 171 ? 240.08600 210.34000 154.77500 1.000 72.09000 161 ASP A CA 1
ATOM 1253 C C . ASP A 1 171 ? 240.63100 211.59100 155.45200 1.000 73.00000 161 ASP A C 1
ATOM 1254 O O . ASP A 1 171 ? 241.58600 211.50900 156.23200 1.000 75.79000 161 ASP A O 1
ATOM 1259 N N . ARG A 1 172 ? 240.05300 212.76100 155.16200 1.000 69.81000 162 ARG A N 1
ATOM 1260 C CA . ARG A 1 172 ? 240.45500 213.95700 155.89600 1.000 71.57000 162 ARG A CA 1
ATOM 1261 C C . ARG A 1 172 ? 239.94800 213.90400 157.33300 1.000 74.02000 162 ARG A C 1
ATOM 1262 O O . ARG A 1 172 ? 240.70800 214.12900 158.28200 1.000 77.39000 162 ARG A O 1
ATOM 1270 N N . VAL A 1 173 ? 238.66800 213.56400 157.51800 1.000 73.36000 163 VAL A N 1
ATOM 1271 C CA . VAL A 1 173 ? 238.09800 213.62600 158.86300 1.000 74.37000 163 VAL A CA 1
ATOM 1272 C C . VAL A 1 173 ? 238.53500 212.43800 159.71400 1.000 74.53000 163 VAL A C 1
ATOM 1273 O O . VAL A 1 173 ? 238.31500 212.42900 160.93100 1.000 75.72000 163 VAL A O 1
ATOM 1277 N N . ASN A 1 174 ? 239.15400 211.42600 159.10900 1.000 76.93000 164 ASN A N 1
ATOM 1278 C CA . ASN A 1 174 ? 239.68300 210.29200 159.85000 1.000 77.84000 164 ASN A CA 1
ATOM 1279 C C . ASN A 1 174 ? 241.19500 210.15200 159.73000 1.000 78.68000 164 ASN A C 1
ATOM 1280 O O . ASN A 1 174 ? 241.72000 209.05700 159.95100 1.000 79.49000 164 ASN A O 1
ATOM 1285 N N . GLU A 1 175 ? 241.91000 211.22000 159.38300 1.000 82.06000 165 GLU A N 1
ATOM 1286 C CA . GLU A 1 175 ? 243.36400 211.15300 159.42800 1.000 81.62000 165 GLU A CA 1
ATOM 1287 C C . GLU A 1 175 ? 243.84900 211.44300 160.84400 1.000 84.38000 165 GLU A C 1
ATOM 1288 O O . GLU A 1 175 ? 243.24900 212.23300 161.58000 1.000 84.55000 165 GLU A O 1
ATOM 1294 N N . GLY A 1 176 ? 244.90700 210.74400 161.25200 1.000 86.00000 166 GLY A N 1
ATOM 1295 C CA . GLY A 1 176 ? 245.48100 210.92100 162.56900 1.000 84.37000 166 GLY A CA 1
ATOM 1296 C C . GLY A 1 176 ? 244.78500 210.20700 163.70800 1.000 85.22000 166 GLY A C 1
ATOM 1297 O O . GLY A 1 176 ? 245.44800 209.88100 164.70000 1.000 86.86000 166 GLY A O 1
ATOM 1298 N N . GLN A 1 177 ? 243.48000 209.95200 163.61600 1.000 85.14000 167 GLN A N 1
ATOM 1299 C CA . GLN A 1 177 ? 242.75800 209.29700 164.69900 1.000 84.63000 167 GLN A CA 1
ATOM 1300 C C . GLN A 1 177 ? 243.12800 207.82400 164.78400 1.000 84.97000 167 GLN A C 1
ATOM 1301 O O . GLN A 1 177 ? 243.54200 207.21100 163.79500 1.000 84.08000 167 GLN A O 1
ATOM 1307 N N . LYS A 1 178 ? 242.98200 207.26400 165.98600 1.000 89.82000 168 LYS A N 1
ATOM 1308 C CA . LYS A 1 178 ? 243.32600 205.86400 166.20400 1.000 91.99000 168 LYS A CA 1
ATOM 1309 C C . LYS A 1 178 ? 242.30800 204.93300 165.55600 1.000 92.09000 168 LYS A C 1
ATOM 1310 O O . LYS A 1 178 ? 242.68100 203.95600 164.89700 1.000 90.98000 168 LYS A O 1
ATOM 1316 N N . LYS A 1 179 ? 241.02000 205.22600 165.71400 1.000 88.15000 169 LYS A N 1
ATOM 1317 C CA . LYS A 1 179 ? 239.95100 204.37700 165.20600 1.000 86.26000 169 LYS A CA 1
ATOM 1318 C C . LYS A 1 179 ? 239.28800 205.04300 164.00900 1.000 86.88000 169 LYS A C 1
ATOM 1319 O O . LYS A 1 179 ? 238.91300 206.21900 164.07500 1.000 88.87000 169 LYS A O 1
ATOM 1325 N N . TRP A 1 180 ? 239.14400 204.29000 162.92200 1.000 82.68000 170 TRP A N 1
ATOM 1326 C CA . TRP A 1 180 ? 238.48400 204.78400 161.71700 1.000 82.02000 170 TRP A CA 1
ATOM 1327 C C . TRP A 1 180 ? 236.98000 204.69300 161.94000 1.000 81.38000 170 TRP A C 1
ATOM 1328 O O . TRP A 1 180 ? 236.37400 203.63500 161.75700 1.000 81.08000 170 TRP A O 1
ATOM 1339 N N . VAL A 1 181 ? 236.37600 205.80500 162.34600 1.000 80.24000 171 VAL A N 1
ATOM 1340 C CA . VAL A 1 181 ? 234.93800 205.89200 162.56600 1.000 80.11000 171 VAL A CA 1
ATOM 1341 C C . VAL A 1 181 ? 234.30500 206.53000 161.33400 1.000 80.90000 171 VAL A C 1
ATOM 1342 O O . VAL A 1 181 ? 234.81300 207.53000 160.80900 1.000 81.55000 171 VAL A O 1
ATOM 1346 N N . THR A 1 182 ? 233.23600 205.91400 160.83200 1.000 77.93000 172 THR A N 1
ATOM 1347 C CA . THR A 1 182 ? 232.59000 206.41600 159.62900 1.000 76.38000 172 THR A CA 1
ATOM 1348 C C . THR A 1 182 ? 231.85300 207.72500 159.91900 1.000 75.26000 172 THR A C 1
ATOM 1349 O O . THR A 1 182 ? 231.28300 207.89700 161.00300 1.000 78.15000 172 THR A O 1
ATOM 1353 N N . PRO A 1 183 ? 231.89900 208.69200 158.99700 1.000 66.96000 173 PRO A N 1
ATOM 1354 C CA . PRO A 1 183 ? 231.13700 209.93100 159.22000 1.000 68.05000 173 PRO A CA 1
ATOM 1355 C C . PRO A 1 183 ? 229.64700 209.75300 159.01200 1.000 69.49000 173 PRO A C 1
ATOM 1356 O O . PRO A 1 183 ? 228.84700 210.28800 159.78800 1.000 70.72000 173 PRO A O 1
ATOM 1360 N N . VAL A 1 184 ? 229.24900 209.01300 157.98300 1.000 67.13000 174 VAL A N 1
ATOM 1361 C CA . VAL A 1 184 ? 227.84800 208.82300 157.63400 1.000 67.04000 174 VAL A CA 1
ATOM 1362 C C . VAL A 1 184 ? 227.61000 207.33800 157.37300 1.000 65.23000 174 VAL A C 1
ATOM 1363 O O . VAL A 1 184 ? 228.40800 206.68200 156.69300 1.000 65.19000 174 VAL A O 1
ATOM 1367 N N . TYR A 1 185 ? 226.55000 206.79500 157.96900 1.000 68.46000 175 TYR A N 1
ATOM 1368 C CA . TYR A 1 185 ? 226.28100 205.37000 157.85000 1.000 67.45000 175 TYR A CA 1
ATOM 1369 C C . TYR A 1 185 ? 225.65100 205.06200 156.49900 1.000 68.00000 175 TYR A C 1
ATOM 1370 O O . TYR A 1 185 ? 224.75500 205.77300 156.03400 1.000 68.78000 175 TYR A O 1
ATOM 1379 N N . PHE A 1 186 ? 226.21300 204.05300 155.82800 1.000 56.79000 176 PHE A N 1
ATOM 1380 C CA . PHE A 1 186 ? 225.72000 203.59100 154.50400 1.000 54.81000 176 PHE A CA 1
ATOM 1381 C C . PHE A 1 186 ? 225.39900 202.09900 154.60600 1.000 56.92000 176 PHE A C 1
ATOM 1382 O O . PHE A 1 186 ? 226.25500 201.33500 155.08600 1.000 62.22000 176 PHE A O 1
ATOM 1390 N N . ASP A 1 187 ? 224.21600 201.70200 154.13400 1.000 54.82000 177 ASP A N 1
ATOM 1391 C CA . ASP A 1 187 ? 223.77800 200.28300 154.20600 1.000 53.32000 177 ASP A CA 1
ATOM 1392 C C . ASP A 1 187 ? 224.18500 199.55700 152.91900 1.000 50.18000 177 ASP A C 1
ATOM 1393 O O . ASP A 1 187 ? 223.87500 200.06800 151.83000 1.000 53.18000 177 ASP A O 1
ATOM 1398 N N . ARG A 1 188 ? 224.85700 198.41100 153.05500 1.000 51.73000 178 ARG A N 1
ATOM 1399 C CA . ARG A 1 188 ? 225.28200 197.60600 151.87900 1.000 51.56000 178 ARG A CA 1
ATOM 1400 C C . ARG A 1 188 ? 224.03800 197.11600 151.13200 1.000 52.56000 178 ARG A C 1
ATOM 1401 O O . ARG A 1 188 ? 224.04800 197.16400 149.89000 1.000 52.77000 178 ARG A O 1
ATOM 1409 N N . LYS A 1 189 ? 223.00200 196.68600 151.86100 1.000 51.86000 179 LYS A N 1
ATOM 1410 C CA . LYS A 1 189 ? 221.77700 196.23800 151.21600 1.000 48.35000 179 LYS A CA 1
ATOM 1411 C C . LYS A 1 189 ? 220.92900 197.38800 150.69400 1.000 47.93000 179 LYS A C 1
ATOM 1412 O O . LYS A 1 189 ? 219.96800 197.12500 149.96000 1.000 54.69000 179 LYS A O 1
ATOM 1418 N N . ALA A 1 190 ? 221.28800 198.63400 151.04200 1.000 43.13000 180 ALA A N 1
ATOM 1419 C CA . ALA A 1 190 ? 220.47900 199.83800 150.80600 1.000 42.85000 180 ALA A CA 1
ATOM 1420 C C . ALA A 1 190 ? 219.06300 199.66100 151.35000 1.000 42.62000 180 ALA A C 1
ATOM 1421 O O . ALA A 1 190 ? 218.07300 200.00600 150.70100 1.000 46.98000 180 ALA A O 1
ATOM 1423 N N . ALA A 1 191 ? 218.97200 199.11300 152.56100 1.000 47.51000 181 ALA A N 1
ATOM 1424 C CA . ALA A 1 191 ? 217.70700 198.65300 153.11400 1.000 42.57000 181 ALA A CA 1
ATOM 1425 C C . ALA A 1 191 ? 217.31500 199.31500 154.42400 1.000 45.35000 181 ALA A C 1
ATOM 1426 O O . ALA A 1 191 ? 216.11800 199.46700 154.67900 1.000 55.58000 181 ALA A O 1
ATOM 1428 N N . ALA A 1 192 ? 218.27500 199.69700 155.26400 1.000 44.17000 182 ALA A N 1
ATOM 1429 C CA . ALA A 1 192 ? 217.94400 200.31300 156.54200 1.000 50.21000 182 ALA A CA 1
ATOM 1430 C C . ALA A 1 192 ? 217.44200 201.73700 156.34000 1.000 50.21000 182 ALA A C 1
ATOM 1431 O O . ALA A 1 192 ? 217.71600 202.37800 155.32300 1.000 50.81000 182 ALA A O 1
ATOM 1433 N N . MET A 1 193 ? 216.68100 202.22000 157.32800 1.000 50.67000 183 MET A N 1
ATOM 1434 C CA . MET A 1 193 ? 216.19800 203.59800 157.30800 1.000 51.89000 183 MET A CA 1
ATOM 1435 C C . MET A 1 193 ? 217.35100 204.59000 157.41200 1.000 53.87000 183 MET A C 1
ATOM 1436 O O . MET A 1 193 ? 217.32600 205.65700 156.78600 1.000 52.62000 183 MET A O 1
ATOM 1441 N N . GLY A 1 194 ? 218.39000 204.23600 158.16300 1.000 61.96000 184 GLY A N 1
ATOM 1442 C CA . GLY A 1 194 ? 219.51200 205.12700 158.37500 1.000 63.84000 184 GLY A CA 1
ATOM 1443 C C . GLY A 1 194 ? 220.54600 205.11100 157.26800 1.000 65.20000 184 GLY A C 1
ATOM 1444 O O . GLY A 1 194 ? 221.64800 205.63900 157.44000 1.000 70.00000 184 GLY A O 1
ATOM 1445 N N . HIS A 1 195 ? 220.20800 204.49900 156.13300 1.000 53.58000 185 HIS A N 1
ATOM 1446 C CA . HIS A 1 195 ? 221.07200 204.52400 154.96100 1.000 48.25000 185 HIS A CA 1
ATOM 1447 C C . HIS A 1 195 ? 221.13300 205.94600 154.41500 1.000 50.56000 185 HIS A C 1
ATOM 1448 O O . HIS A 1 195 ? 220.14400 206.45700 153.87800 1.000 55.75000 185 HIS A O 1
ATOM 1455 N N . GLY A 1 196 ? 222.29200 206.58400 154.55800 1.000 45.62000 186 GLY A N 1
ATOM 1456 C CA . GLY A 1 196 ? 222.43700 207.99000 154.25500 1.000 51.23000 186 GLY A CA 1
ATOM 1457 C C . GLY A 1 196 ? 222.31300 208.92000 155.44100 1.000 55.81000 186 GLY A C 1
ATOM 1458 O O . GLY A 1 196 ? 222.61200 210.11300 155.30300 1.000 58.98000 186 GLY A O 1
ATOM 1459 N N . LEU A 1 197 ? 221.88700 208.42000 156.59900 1.000 57.67000 187 LEU A N 1
ATOM 1460 C CA . LEU A 1 197 ? 221.76100 209.24900 157.78800 1.000 56.16000 187 LEU A CA 1
ATOM 1461 C C . LEU A 1 197 ? 223.13000 209.55200 158.38200 1.000 60.53000 187 LEU A C 1
ATOM 1462 O O . LEU A 1 197 ? 223.99000 208.67300 158.48000 1.000 62.29000 187 LEU A O 1
ATOM 1467 N N . ILE A 1 198 ? 223.31800 210.80600 158.79600 1.000 66.70000 188 ILE A N 1
ATOM 1468 C CA . ILE A 1 198 ? 224.59700 211.23900 159.34300 1.000 66.73000 188 ILE A CA 1
ATOM 1469 C C . ILE A 1 198 ? 224.76600 210.70100 160.76200 1.000 70.14000 188 ILE A C 1
ATOM 1470 O O . ILE A 1 198 ? 223.82100 210.68100 161.56400 1.000 71.84000 188 ILE A O 1
ATOM 1475 N N . THR A 1 199 ? 225.96200 210.19600 161.05800 1.000 76.31000 189 THR A N 1
ATOM 1476 C CA . THR A 1 199 ? 226.27500 209.72500 162.39700 1.000 77.39000 189 THR A CA 1
ATOM 1477 C C . THR A 1 199 ? 226.62500 210.90400 163.30500 1.000 79.40000 189 THR A C 1
ATOM 1478 O O . THR A 1 199 ? 226.84800 212.02800 162.84800 1.000 79.69000 189 THR A O 1
ATOM 1482 N N . ARG A 1 200 ? 226.66000 210.63100 164.61400 1.000 86.47000 190 ARG A N 1
ATOM 1483 C CA . ARG A 1 200 ? 226.94900 211.67600 165.59500 1.000 85.92000 190 ARG A CA 1
ATOM 1484 C C . ARG A 1 200 ? 228.39500 212.14700 165.50100 1.000 85.36000 190 ARG A C 1
ATOM 1485 O O . ARG A 1 200 ? 228.67700 213.34400 165.66400 1.000 86.76000 190 ARG A O 1
ATOM 1493 N N . ALA A 1 201 ? 229.32200 211.21700 165.25200 1.000 77.14000 191 ALA A N 1
ATOM 1494 C CA . ALA A 1 201 ? 230.70800 211.59100 164.99300 1.000 79.04000 191 ALA A CA 1
ATOM 1495 C C . ALA A 1 201 ? 230.81600 212.42900 163.72600 1.000 79.41000 191 ALA A C 1
ATOM 1496 O O . ALA A 1 201 ? 231.52400 213.44100 163.70300 1.000 79.61000 191 ALA A O 1
ATOM 1498 N N . GLY A 1 202 ? 230.08900 212.04400 162.67600 1.000 74.95000 192 GLY A N 1
ATOM 1499 C CA . GLY A 1 202 ? 230.03000 212.86900 161.48200 1.000 73.76000 192 GLY A CA 1
ATOM 1500 C C . GLY A 1 202 ? 229.22800 214.14000 161.67200 1.000 73.87000 192 GLY A C 1
ATOM 1501 O O . GLY A 1 202 ? 229.39600 215.10000 160.91800 1.000 75.64000 192 GLY A O 1
ATOM 1502 N N . ALA A 1 203 ? 228.33400 214.16400 162.66400 1.000 74.04000 193 ALA A N 1
ATOM 1503 C CA . ALA A 1 203 ? 227.65500 215.41100 162.99800 1.000 76.68000 193 ALA A CA 1
ATOM 1504 C C . ALA A 1 203 ? 228.59900 216.39200 163.67800 1.000 78.50000 193 ALA A C 1
ATOM 1505 O O . ALA A 1 203 ? 228.45900 217.60800 163.50700 1.000 77.65000 193 ALA A O 1
ATOM 1507 N N . GLU A 1 204 ? 229.56400 215.88800 164.44800 1.000 83.55000 194 GLU A N 1
ATOM 1508 C CA . GLU A 1 204 ? 230.49900 216.75400 165.15900 1.000 83.10000 194 GLU A CA 1
ATOM 1509 C C . GLU A 1 204 ? 231.79200 217.02000 164.39400 1.000 82.95000 194 GLU A C 1
ATOM 1510 O O . GLU A 1 204 ? 232.53400 217.93800 164.75600 1.000 82.50000 194 GLU A O 1
ATOM 1516 N N . MET A 1 205 ? 232.08800 216.25200 163.34600 1.000 77.01000 195 MET A N 1
ATOM 1517 C CA . MET A 1 205 ? 233.38100 216.32900 162.67400 1.000 75.93000 195 MET A CA 1
ATOM 1518 C C . MET A 1 205 ? 233.28100 216.72600 161.19800 1.000 77.05000 195 MET A C 1
ATOM 1519 O O . MET A 1 205 ? 234.31400 216.88100 160.53500 1.000 78.18000 195 MET A O 1
ATOM 1524 N N . LEU A 1 206 ? 232.07300 216.96300 160.69000 1.000 72.79000 196 LEU A N 1
ATOM 1525 C CA . LEU A 1 206 ? 231.86700 217.51900 159.35700 1.000 70.27000 196 LEU A CA 1
ATOM 1526 C C . LEU A 1 206 ? 231.28500 218.91800 159.48400 1.000 70.25000 196 LEU A C 1
ATOM 1527 O O . LEU A 1 206 ? 230.51300 219.19000 160.41000 1.000 70.34000 196 LEU A O 1
ATOM 1532 N N . THR A 1 207 ? 231.65200 219.80100 158.55800 1.000 67.88000 197 THR A N 1
ATOM 1533 C CA . THR A 1 207 ? 231.00400 221.10100 158.48900 1.000 69.34000 197 THR A CA 1
ATOM 1534 C C . THR A 1 207 ? 229.66400 220.98100 157.76500 1.000 68.94000 197 THR A C 1
ATOM 1535 O O . THR A 1 207 ? 229.24500 219.89600 157.35200 1.000 68.75000 197 THR A O 1
ATOM 1539 N N . GLN A 1 208 ? 228.98700 222.12500 157.61400 1.000 70.66000 198 GLN A N 1
ATOM 1540 C CA . GLN A 1 208 ? 227.61400 222.12100 157.11300 1.000 68.68000 198 GLN A CA 1
ATOM 1541 C C . GLN A 1 208 ? 227.54300 221.73800 155.63900 1.000 70.05000 198 GLN A C 1
ATOM 1542 O O . GLN A 1 208 ? 226.68100 220.94400 155.24200 1.000 70.91000 198 GLN A O 1
ATOM 1548 N N . GLU A 1 209 ? 228.44800 222.28100 154.81500 1.000 68.67000 199 GLU A N 1
ATOM 1549 C CA . GLU A 1 209 ? 228.40000 222.01200 153.37900 1.000 67.39000 199 GLU A CA 1
ATOM 1550 C C . GLU A 1 209 ? 228.77300 220.56900 153.05800 1.000 66.52000 199 GLU A C 1
ATOM 1551 O O . GLU A 1 209 ? 228.24100 219.99700 152.10100 1.000 67.96000 199 GLU A O 1
ATOM 1557 N N . GLU A 1 210 ? 229.65400 219.95800 153.85700 1.000 61.12000 200 GLU A N 1
ATOM 1558 C CA . GLU A 1 210 ? 229.93900 218.53600 153.68900 1.000 61.49000 200 GLU A CA 1
ATOM 1559 C C . GLU A 1 210 ? 228.72500 217.68400 154.04200 1.000 63.38000 200 GLU A C 1
ATOM 1560 O O . GLU A 1 210 ? 228.47000 216.65900 153.39600 1.000 65.01000 200 GLU A O 1
ATOM 1566 N N . GLN A 1 211 ? 227.95000 218.10500 155.04700 1.000 60.47000 201 GLN A N 1
ATOM 1567 C CA . GLN A 1 211 ? 226.72100 217.39200 155.38300 1.000 58.20000 201 GLN A CA 1
ATOM 1568 C C . GLN A 1 211 ? 225.67300 217.52500 154.28300 1.000 60.24000 201 GLN A C 1
ATOM 1569 O O . GLN A 1 211 ? 224.99600 216.54600 153.95000 1.000 62.47000 201 GLN A O 1
ATOM 1575 N N . GLU A 1 212 ? 225.52700 218.72300 153.70200 1.000 59.78000 202 GLU A N 1
ATOM 1576 C CA . GLU A 1 212 ? 224.59900 218.88000 152.58000 1.000 57.58000 202 GLU A CA 1
ATOM 1577 C C . GLU A 1 212 ? 225.07700 218.12000 151.34800 1.000 58.19000 202 GLU A C 1
ATOM 1578 O O . GLU A 1 212 ? 224.26000 217.67200 150.53700 1.000 59.97000 202 GLU A O 1
ATOM 1584 N N . PHE A 1 213 ? 226.39500 217.97000 151.19300 1.000 54.81000 203 PHE A N 1
ATOM 1585 C CA . PHE A 1 213 ? 226.93500 217.10300 150.15100 1.000 52.49000 203 PHE A CA 1
ATOM 1586 C C . PHE A 1 213 ? 226.55200 215.64800 150.40000 1.000 56.47000 203 PHE A C 1
ATOM 1587 O O . PHE A 1 213 ? 226.17200 214.92700 149.47200 1.000 56.77000 203 PHE A O 1
ATOM 1595 N N . PHE A 1 214 ? 226.62900 215.20600 151.65900 1.000 58.47000 204 PHE A N 1
ATOM 1596 C CA . PHE A 1 214 ? 226.33600 213.80800 151.96900 1.000 53.48000 204 PHE A CA 1
ATOM 1597 C C . PHE A 1 214 ? 224.84300 213.49900 151.92400 1.000 54.20000 204 PHE A C 1
ATOM 1598 O O . PHE A 1 214 ? 224.46400 212.33200 151.78000 1.000 58.26000 204 PHE A O 1
ATOM 1606 N N . GLN A 1 215 ? 223.97900 214.50400 152.08100 1.000 47.79000 205 GLN A N 1
ATOM 1607 C CA . GLN A 1 215 ? 222.57900 214.26900 151.72200 1.000 46.60000 205 GLN A CA 1
ATOM 1608 C C . GLN A 1 215 ? 222.36200 214.38500 150.21700 1.000 52.04000 205 GLN A C 1
ATOM 1609 O O . GLN A 1 215 ? 221.48200 213.71900 149.66100 1.000 52.52000 205 GLN A O 1
ATOM 1615 N N . SER A 1 216 ? 223.16500 215.19900 149.53500 1.000 54.08000 206 SER A N 1
ATOM 1616 C CA . SER A 1 216 ? 222.94300 215.50900 148.12900 1.000 48.00000 206 SER A CA 1
ATOM 1617 C C . SER A 1 216 ? 223.46500 214.43700 147.17900 1.000 46.60000 206 SER A C 1
ATOM 1618 O O . SER A 1 216 ? 223.26800 214.56200 145.96600 1.000 51.70000 206 SER A O 1
ATOM 1621 N N . VAL A 1 217 ? 224.12500 213.39700 147.69000 1.000 43.08000 207 VAL A N 1
ATOM 1622 C CA . VAL A 1 217 ? 224.60800 212.32900 146.82500 1.000 42.79000 207 VAL A CA 1
ATOM 1623 C C . VAL A 1 217 ? 223.44100 211.46100 146.36700 1.000 47.23000 207 VAL A C 1
ATOM 1624 O O . VAL A 1 217 ? 222.40000 211.36600 147.03300 1.000 49.52000 207 VAL A O 1
ATOM 1628 N N . THR A 1 218 ? 223.61200 210.83400 145.20700 1.000 41.25000 208 THR A N 1
ATOM 1629 C CA . THR A 1 218 ? 222.60400 209.94600 144.65800 1.000 37.49000 208 THR A CA 1
ATOM 1630 C C . THR A 1 218 ? 222.57700 208.63900 145.45300 1.000 38.64000 208 THR A C 1
ATOM 1631 O O . THR A 1 218 ? 223.55200 208.30600 146.13200 1.000 48.42000 208 THR A O 1
ATOM 1635 N N . PRO A 1 219 ? 221.45200 207.90600 145.42400 1.000 34.70000 209 PRO A N 1
ATOM 1636 C CA . PRO A 1 219 ? 221.40200 206.60500 146.12400 1.000 40.13000 209 PRO A CA 1
ATOM 1637 C C . PRO A 1 219 ? 222.40500 205.58000 145.61900 1.000 39.39000 209 PRO A C 1
ATOM 1638 O O . PRO A 1 219 ? 222.83100 204.71400 146.39500 1.000 42.51000 209 PRO A O 1
ATOM 1642 N N . GLY A 1 220 ? 222.79000 205.64900 144.34300 1.000 37.72000 210 GLY A N 1
ATOM 1643 C CA . GLY A 1 220 ? 223.83600 204.77100 143.84800 1.000 35.04000 210 GLY A CA 1
ATOM 1644 C C . GLY A 1 220 ? 225.19100 205.07200 144.45400 1.000 42.16000 210 GLY A C 1
ATOM 1645 O O . GLY A 1 220 ? 225.96800 204.15900 144.74300 1.000 48.68000 210 GLY A O 1
ATOM 1646 N N . GLU A 1 221 ? 225.49300 206.35600 144.65400 1.000 43.69000 211 GLU A N 1
ATOM 1647 C CA . GLU A 1 221 ? 226.73600 206.72800 145.32000 1.000 42.82000 211 GLU A CA 1
ATOM 1648 C C . GLU A 1 221 ? 226.71600 206.31800 146.78600 1.000 45.31000 211 GLU A C 1
ATOM 1649 O O . GLU A 1 221 ? 227.74700 205.91200 147.33200 1.000 51.83000 211 GLU A O 1
ATOM 1655 N N . ARG A 1 222 ? 225.54400 206.38700 147.42900 1.000 39.42000 212 ARG A N 1
ATOM 1656 C CA . ARG A 1 222 ? 225.39900 205.87900 148.79200 1.000 36.73000 212 ARG A CA 1
ATOM 1657 C C . ARG A 1 222 ? 225.63100 204.37300 148.84900 1.000 42.02000 212 ARG A C 1
ATOM 1658 O O . ARG A 1 222 ? 226.30900 203.87400 149.75600 1.000 49.66000 212 ARG A O 1
ATOM 1666 N N . TRP A 1 223 ? 225.09700 203.63600 147.87000 1.000 41.19000 213 TRP A N 1
ATOM 1667 C CA . TRP A 1 223 ? 225.26200 202.18500 147.84700 1.000 40.39000 213 TRP A CA 1
ATOM 1668 C C . TRP A 1 223 ? 226.70500 201.79200 147.54200 1.000 44.31000 213 TRP A C 1
ATOM 1669 O O . TRP A 1 223 ? 227.20200 200.78100 148.05200 1.000 50.52000 213 TRP A O 1
ATOM 1680 N N . ALA A 1 224 ? 227.38300 202.56300 146.68800 1.000 41.28000 214 ALA A N 1
ATOM 1681 C CA . ALA A 1 224 ? 228.79500 202.31900 146.40300 1.000 42.37000 214 ALA A CA 1
ATOM 1682 C C . ALA A 1 224 ? 229.66400 202.62000 147.61900 1.000 46.25000 214 ALA A C 1
ATOM 1683 O O . ALA A 1 224 ? 230.58600 201.85700 147.95200 1.000 50.97000 214 ALA A O 1
ATOM 1685 N N . LEU A 1 225 ? 229.36900 203.73000 148.30500 1.000 44.31000 215 LEU A N 1
ATOM 1686 C CA . LEU A 1 225 ? 230.09500 204.08300 149.51700 1.000 42.72000 215 LEU A CA 1
ATOM 1687 C C . LEU A 1 225 ? 229.84800 203.06300 150.62000 1.000 47.51000 215 LEU A C 1
ATOM 1688 O O . LEU A 1 225 ? 230.72100 202.83100 151.45600 1.000 55.69000 215 LEU A O 1
ATOM 1693 N N . SER A 1 226 ? 228.67900 202.41200 150.60800 1.000 48.69000 216 SER A N 1
ATOM 1694 C CA . SER A 1 226 ? 228.40800 201.32600 151.54800 1.000 44.97000 216 SER A CA 1
ATOM 1695 C C . SER A 1 226 ? 229.38200 200.16600 151.38400 1.000 49.25000 216 SER A C 1
ATOM 1696 O O . SER A 1 226 ? 229.73800 199.50200 152.36400 1.000 56.50000 216 SER A O 1
ATOM 1699 N N . TYR A 1 227 ? 229.83800 199.91600 150.15800 1.000 51.14000 217 TYR A N 1
ATOM 1700 C CA . TYR A 1 227 ? 230.89700 198.93700 149.96800 1.000 51.56000 217 TYR A CA 1
ATOM 1701 C C . TYR A 1 227 ? 232.29500 199.54000 150.04300 1.000 53.01000 217 TYR A C 1
ATOM 1702 O O . TYR A 1 227 ? 233.27000 198.78100 150.01200 1.000 58.23000 217 TYR A O 1
ATOM 1711 N N . LEU A 1 228 ? 232.43900 200.86900 150.14600 1.000 53.42000 218 LEU A N 1
ATOM 1712 C CA . LEU A 1 228 ? 233.78500 201.38300 150.41400 1.000 53.55000 218 LEU A CA 1
ATOM 1713 C C . LEU A 1 228 ? 233.82500 202.48400 151.48200 1.000 53.91000 218 LEU A C 1
ATOM 1714 O O . LEU A 1 228 ? 234.59200 203.44100 151.35500 1.000 54.06000 218 LEU A O 1
ATOM 1719 N N . MET A 1 229 ? 233.03900 202.35200 152.56700 1.000 65.59000 219 MET A N 1
ATOM 1720 C CA . MET A 1 229 ? 233.19200 203.19500 153.77000 1.000 64.93000 219 MET A CA 1
ATOM 1721 C C . MET A 1 229 ? 233.17200 202.29700 155.00900 1.000 70.56000 219 MET A C 1
ATOM 1722 O O . MET A 1 229 ? 232.11400 202.03500 155.58500 1.000 73.95000 219 MET A O 1
ATOM 1727 N N . HIS A 1 230 ? 234.34800 201.83500 155.42400 1.000 76.66000 220 HIS A N 1
ATOM 1728 C CA . HIS A 1 230 ? 234.48500 201.08600 156.66400 1.000 78.83000 220 HIS A CA 1
ATOM 1729 C C . HIS A 1 230 ? 235.90400 201.26700 157.18600 1.000 79.93000 220 HIS A C 1
ATOM 1730 O O . HIS A 1 230 ? 236.70000 202.02500 156.62300 1.000 78.06000 220 HIS A O 1
ATOM 1737 N N . SER A 1 231 ? 236.19900 200.57000 158.29200 1.000 87.58000 221 SER A N 1
ATOM 1738 C CA . SER A 1 231 ? 237.43800 200.79700 159.03700 1.000 85.71000 221 SER A CA 1
ATOM 1739 C C . SER A 1 231 ? 238.67000 200.40800 158.22900 1.000 87.42000 221 SER A C 1
ATOM 1740 O O . SER A 1 231 ? 239.66400 201.14400 158.20800 1.000 87.18000 221 SER A O 1
ATOM 1743 N N . LYS A 1 232 ? 238.62700 199.26000 157.55700 1.000 82.73000 222 LYS A N 1
ATOM 1744 C CA . LYS A 1 232 ? 239.66100 198.91300 156.58500 1.000 81.10000 222 LYS A CA 1
ATOM 1745 C C . LYS A 1 232 ? 239.22900 199.45600 155.21800 1.000 80.35000 222 LYS A C 1
ATOM 1746 O O . LYS A 1 232 ? 238.09800 199.29300 154.75500 1.000 81.51000 222 LYS A O 1
ATOM 1752 N N . ARG A 1 233 ? 240.12300 200.23700 154.62900 1.000 75.39000 223 ARG A N 1
ATOM 1753 C CA . ARG A 1 233 ? 239.77100 200.93000 153.40100 1.000 73.56000 223 ARG A CA 1
ATOM 1754 C C . ARG A 1 233 ? 240.28800 200.15800 152.19000 1.000 73.72000 223 ARG A C 1
ATOM 1755 O O . ARG A 1 233 ? 241.50000 199.95300 152.05500 1.000 75.57000 223 ARG A O 1
ATOM 1763 N N . PRO A 1 234 ? 239.40300 199.72400 151.28600 1.000 70.51000 224 PRO A N 1
ATOM 1764 C CA . PRO A 1 234 ? 239.85000 198.90200 150.15400 1.000 71.47000 224 PRO A CA 1
ATOM 1765 C C . PRO A 1 234 ? 240.55900 199.70200 149.07100 1.000 70.95000 224 PRO A C 1
ATOM 1766 O O . PRO A 1 234 ? 240.00700 200.65900 148.51900 1.000 71.63000 224 PRO A O 1
ATOM 1770 N N . GLU A 1 235 ? 241.79700 199.31900 148.77800 1.000 71.96000 225 GLU A N 1
ATOM 1771 C CA . GLU A 1 235 ? 242.52000 199.92000 147.66900 1.000 71.14000 225 GLU A CA 1
ATOM 1772 C C . GLU A 1 235 ? 241.92400 199.44000 146.34600 1.000 70.59000 225 GLU A C 1
ATOM 1773 O O . GLU A 1 235 ? 241.39000 198.32800 146.27700 1.000 70.88000 225 GLU A O 1
ATOM 1779 N N . PRO A 1 236 ? 241.97000 200.26000 145.29300 1.000 67.11000 226 PRO A N 1
ATOM 1780 C CA . PRO A 1 236 ? 241.40500 199.83500 144.00000 1.000 65.82000 226 PRO A CA 1
ATOM 1781 C C . PRO A 1 236 ? 242.22600 198.72500 143.35900 1.000 66.21000 226 PRO A C 1
ATOM 1782 O O . PRO A 1 236 ? 243.34100 198.94600 142.88000 1.000 69.60000 226 PRO A O 1
ATOM 1786 N N . GLU A 1 237 ? 241.65800 197.52200 143.35500 1.000 61.49000 227 GLU A N 1
ATOM 1787 C CA . GLU A 1 237 ? 242.24400 196.35700 142.70800 1.000 63.52000 227 GLU A CA 1
ATOM 1788 C C . GLU A 1 237 ? 241.26700 195.83200 141.66900 1.000 63.22000 227 GLU A C 1
ATOM 1789 O O . GLU A 1 237 ? 240.08900 195.62400 141.98000 1.000 63.61000 227 GLU A O 1
ATOM 1795 N N . VAL A 1 238 ? 241.76800 195.60600 140.44900 1.000 58.94000 228 VAL A N 1
ATOM 1796 C CA . VAL A 1 238 ? 240.92600 195.16900 139.34000 1.000 57.81000 228 VAL A CA 1
ATOM 1797 C C . VAL A 1 238 ? 240.38500 193.77700 139.62900 1.000 60.73000 228 VAL A C 1
ATOM 1798 O O . VAL A 1 238 ? 241.11700 192.89200 140.09100 1.000 65.39000 228 VAL A O 1
ATOM 1802 N N . GLY A 1 239 ? 239.08700 193.59400 139.39500 1.000 61.15000 229 GLY A N 1
ATOM 1803 C CA . GLY A 1 239 ? 238.46300 192.31600 139.69100 1.000 62.15000 229 GLY A CA 1
ATOM 1804 C C . GLY A 1 239 ? 238.94100 191.23000 138.74400 1.000 63.01000 229 GLY A C 1
ATOM 1805 O O . GLY A 1 239 ? 239.33900 191.49800 137.60900 1.000 62.74000 229 GLY A O 1
ATOM 1806 N N . GLU A 1 240 ? 238.92000 189.99400 139.23600 1.000 69.87000 230 GLU A N 1
ATOM 1807 C CA . GLU A 1 240 ? 239.39200 188.85900 138.45500 1.000 71.19000 230 GLU A CA 1
ATOM 1808 C C . GLU A 1 240 ? 238.46000 188.58500 137.28100 1.000 69.55000 230 GLU A C 1
ATOM 1809 O O . GLU A 1 240 ? 237.24000 188.73200 137.38900 1.000 67.86000 230 GLU A O 1
ATOM 1815 N N . CYS A 1 241 ? 239.05200 188.22600 136.14500 1.000 70.85000 231 CYS A N 1
ATOM 1816 C CA . CYS A 1 241 ? 238.29800 188.09400 134.90600 1.000 68.37000 231 CYS A CA 1
ATOM 1817 C C . CYS A 1 241 ? 237.50500 186.79200 134.90100 1.000 71.38000 231 CYS A C 1
ATOM 1818 O O . CYS A 1 241 ? 238.06100 185.70700 135.08600 1.000 76.55000 231 CYS A O 1
ATOM 1821 N N . ILE A 1 242 ? 236.19200 186.90400 134.69200 1.000 65.70000 232 ILE A N 1
ATOM 1822 C CA . ILE A 1 242 ? 235.29700 185.76000 134.85700 1.000 67.07000 232 ILE A CA 1
ATOM 1823 C C . ILE A 1 242 ? 234.55100 185.40600 133.57700 1.000 67.86000 232 ILE A C 1
ATOM 1824 O O . ILE A 1 242 ? 233.64000 184.57100 133.60300 1.000 69.97000 232 ILE A O 1
ATOM 1829 N N . THR A 1 243 ? 234.94200 186.00400 132.44600 1.000 63.18000 233 THR A N 1
ATOM 1830 C CA . THR A 1 243 ? 234.22200 185.74200 131.20000 1.000 64.36000 233 THR A CA 1
ATOM 1831 C C . THR A 1 243 ? 234.48800 184.32800 130.68500 1.000 68.78000 233 THR A C 1
ATOM 1832 O O . THR A 1 243 ? 233.63200 183.73400 130.01600 1.000 71.12000 233 THR A O 1
ATOM 1836 N N . GLU A 1 244 ? 235.64300 183.75200 131.03800 1.000 76.20000 234 GLU A N 1
ATOM 1837 C CA . GLU A 1 244 ? 235.91000 182.35400 130.72000 1.000 73.98000 234 GLU A CA 1
ATOM 1838 C C . GLU A 1 244 ? 235.01000 181.43100 131.52900 1.000 73.06000 234 GLU A C 1
ATOM 1839 O O . GLU A 1 244 ? 234.56500 180.39100 131.02900 1.000 74.28000 234 GLU A O 1
ATOM 1845 N N . LYS A 1 245 ? 234.81100 181.78200 132.80200 1.000 72.83000 235 LYS A N 1
ATOM 1846 C CA . LYS A 1 245 ? 233.94500 180.98400 133.70700 1.000 73.60000 235 LYS A CA 1
ATOM 1847 C C . LYS A 1 245 ? 232.49800 181.02600 133.20600 1.000 75.67000 235 LYS A C 1
ATOM 1848 O O . LYS A 1 245 ? 231.86000 179.95900 133.15300 1.000 75.45000 235 LYS A O 1
ATOM 1854 N N . VAL A 1 246 ? 232.01800 182.21600 132.82700 1.000 73.13000 236 VAL A N 1
ATOM 1855 C CA . VAL A 1 246 ? 230.61300 182.38300 132.34600 1.000 72.07000 236 VAL A CA 1
ATOM 1856 C C . VAL A 1 246 ? 230.41600 181.61600 131.03300 1.000 72.14000 236 VAL A C 1
ATOM 1857 O O . VAL A 1 246 ? 229.40200 180.90500 130.91400 1.000 72.45000 236 VAL A O 1
ATOM 1861 N N . MET A 1 247 ? 231.37000 181.73500 130.10500 1.000 74.71000 237 MET A N 1
ATOM 1862 C CA . MET A 1 247 ? 231.27300 181.05000 128.78700 1.000 73.70000 237 MET A CA 1
ATOM 1863 C C . MET A 1 247 ? 231.30400 179.53100 128.98400 1.000 75.76000 237 MET A C 1
ATOM 1864 O O . MET A 1 247 ? 230.49200 178.84000 128.34200 1.000 77.46000 237 MET A O 1
ATOM 1869 N N . THR A 1 248 ? 232.18100 179.03900 129.86500 1.000 76.81000 238 THR A N 1
ATOM 1870 C CA . THR A 1 248 ? 232.27000 177.57600 130.11800 1.000 78.02000 238 THR A CA 1
ATOM 1871 C C . THR A 1 248 ? 230.93800 177.09900 130.70400 1.000 78.74000 238 THR A C 1
ATOM 1872 O O . THR A 1 248 ? 230.43500 176.05100 130.25600 1.000 78.16000 238 THR A O 1
ATOM 1876 N N . SER A 1 249 ? 230.38200 177.87300 131.64000 1.000 76.72000 239 SER A N 1
ATOM 1877 C CA . SER A 1 249 ? 229.08200 177.54700 132.28200 1.000 75.96000 239 SER A CA 1
ATOM 1878 C C . SER A 1 249 ? 227.97800 177.57700 131.22100 1.000 76.23000 239 SER A C 1
ATOM 1879 O O . SER A 1 249 ? 227.10200 176.69500 131.24700 1.000 76.51000 239 SER A O 1
ATOM 1882 N N . LEU A 1 250 ? 228.05400 178.55200 130.31300 1.000 73.52000 240 LEU A N 1
ATOM 1883 C CA . LEU A 1 250 ? 227.08000 178.72900 129.24500 1.000 71.89000 240 LEU A CA 1
ATOM 1884 C C . LEU A 1 250 ? 227.08500 177.58900 128.23700 1.000 72.30000 240 LEU A C 1
ATOM 1885 O O . LEU A 1 250 ? 226.06800 177.37300 127.56800 1.000 72.71000 240 LEU A O 1
ATOM 1890 N N . ASN A 1 251 ? 228.18900 176.85800 128.11400 1.000 79.10000 241 ASN A N 1
ATOM 1891 C CA . ASN A 1 251 ? 228.27800 175.75600 127.16300 1.000 79.01000 241 ASN A CA 1
ATOM 1892 C C . ASN A 1 251 ? 228.26700 174.41300 127.88400 1.000 76.55000 241 ASN A C 1
ATOM 1893 O O . ASN A 1 251 ? 229.31200 173.79000 128.07000 1.000 78.30000 241 ASN A O 1
ATOM 1898 N N . VAL B 2 2 ? 209.18900 233.43300 128.44700 1.000 61.98000 2 VAL B N 1
ATOM 1899 C CA . VAL B 2 2 ? 209.20400 234.46000 129.48000 1.000 64.54000 2 VAL B CA 1
ATOM 1900 C C . VAL B 2 2 ? 210.44300 234.21800 130.35400 1.000 65.97000 2 VAL B C 1
ATOM 1901 O O . VAL B 2 2 ? 210.83900 235.09000 131.14100 1.000 66.20000 2 VAL B O 1
ATOM 1905 N N . ASN B 2 3 ? 211.06600 233.04500 130.16000 1.000 59.90000 3 ASN B N 1
ATOM 1906 C CA . ASN B 2 3 ? 212.36300 232.66500 130.74200 1.000 57.36000 3 ASN B CA 1
ATOM 1907 C C . ASN B 2 3 ? 212.25600 232.70100 132.27500 1.000 58.33000 3 ASN B C 1
ATOM 1908 O O . ASN B 2 3 ? 212.66500 233.64600 132.95200 1.000 61.30000 3 ASN B O 1
ATOM 1913 N N . LEU B 2 4 ? 211.55900 231.69500 132.79100 1.000 53.94000 4 LEU B N 1
ATOM 1914 C CA . LEU B 2 4 ? 211.09900 231.69900 134.17000 1.000 52.37000 4 LEU B CA 1
ATOM 1915 C C . LEU B 2 4 ? 211.54500 230.45900 134.94200 1.000 49.32000 4 LEU B C 1
ATOM 1916 O O . LEU B 2 4 ? 211.94100 229.43900 134.37100 1.000 52.21000 4 LEU B O 1
ATOM 1921 N N . LYS B 2 5 ? 211.43900 230.56800 136.26800 1.000 46.10000 5 LYS B N 1
ATOM 1922 C CA . LYS B 2 5 ? 211.85800 229.55200 137.22300 1.000 44.91000 5 LYS B CA 1
ATOM 1923 C C . LYS B 2 5 ? 210.66900 229.14100 138.08700 1.000 43.26000 5 LYS B C 1
ATOM 1924 O O . LYS B 2 5 ? 209.87100 229.98900 138.51300 1.000 48.81000 5 LYS B O 1
ATOM 1930 N N . VAL B 2 6 ? 210.55500 227.83700 138.34300 1.000 35.70000 6 VAL B N 1
ATOM 1931 C CA . VAL B 2 6 ? 209.48200 227.26000 139.14600 1.000 38.35000 6 VAL B CA 1
ATOM 1932 C C . VAL B 2 6 ? 210.08200 226.57600 140.37100 1.000 39.09000 6 VAL B C 1
ATOM 1933 O O . VAL B 2 6 ? 211.00100 225.75600 140.25300 1.000 43.95000 6 VAL B O 1
ATOM 1937 N N . THR B 2 7 ? 209.57200 226.93200 141.55400 1.000 38.03000 7 THR B N 1
ATOM 1938 C CA . THR B 2 7 ? 209.90700 226.24900 142.79800 1.000 37.12000 7 THR B CA 1
ATOM 1939 C C . THR B 2 7 ? 208.66100 225.56100 143.33700 1.000 42.21000 7 THR B C 1
ATOM 1940 O O . THR B 2 7 ? 207.56700 226.13300 143.30600 1.000 47.78000 7 THR B O 1
ATOM 1944 N N . ILE B 2 8 ? 208.83000 224.33300 143.81800 1.000 37.20000 8 ILE B N 1
ATOM 1945 C CA . ILE B 2 8 ? 207.74400 223.52400 144.36000 1.000 34.99000 8 ILE B CA 1
ATOM 1946 C C . ILE B 2 8 ? 208.12900 223.10600 145.77300 1.000 36.13000 8 ILE B C 1
ATOM 1947 O O . ILE B 2 8 ? 209.19400 222.50700 145.97900 1.000 43.85000 8 ILE B O 1
ATOM 1952 N N . ASP B 2 9 ? 207.27800 223.43500 146.74700 1.000 29.31000 9 ASP B N 1
ATOM 1953 C CA . ASP B 2 9 ? 207.43800 222.96900 148.12000 1.000 33.60000 9 ASP B CA 1
ATOM 1954 C C . ASP B 2 9 ? 206.26600 222.06200 148.46700 1.000 36.37000 9 ASP B C 1
ATOM 1955 O O . ASP B 2 9 ? 205.13700 222.30400 148.03100 1.000 37.33000 9 ASP B O 1
ATOM 1960 N N . LEU B 2 10 ? 206.53800 221.00300 149.22300 1.000 38.98000 10 LEU B N 1
ATOM 1961 C CA . LEU B 2 10 ? 205.59500 219.90400 149.36100 1.000 41.24000 10 LEU B CA 1
ATOM 1962 C C . LEU B 2 10 ? 205.55100 219.37400 150.78900 1.000 34.05000 10 LEU B C 1
ATOM 1963 O O . LEU B 2 10 ? 206.54400 219.42000 151.52300 1.000 38.93000 10 LEU B O 1
ATOM 1968 N N . SER B 2 11 ? 204.37700 218.85300 151.16300 1.000 20.76000 11 SER B N 1
ATOM 1969 C CA . SER B 2 11 ? 204.09600 218.50800 152.55400 1.000 30.36000 11 SER B CA 1
ATOM 1970 C C . SER B 2 11 ? 204.80100 217.22300 152.96900 1.000 36.16000 11 SER B C 1
ATOM 1971 O O . SER B 2 11 ? 205.67200 217.23500 153.84600 1.000 39.45000 11 SER B O 1
ATOM 1974 N N . ASN B 2 12 ? 204.42000 216.09600 152.36400 1.000 34.26000 12 ASN B N 1
ATOM 1975 C CA . ASN B 2 12 ? 205.11000 214.85000 152.64700 1.000 28.45000 12 ASN B CA 1
ATOM 1976 C C . ASN B 2 12 ? 206.44700 214.83300 151.90700 1.000 25.91000 12 ASN B C 1
ATOM 1977 O O . ASN B 2 12 ? 206.59300 215.48800 150.87100 1.000 32.81000 12 ASN B O 1
ATOM 1982 N N . PRO B 2 13 ? 207.44700 214.12400 152.43700 1.000 30.98000 13 PRO B N 1
ATOM 1983 C CA . PRO B 2 13 ? 208.69400 213.94300 151.68400 1.000 31.69000 13 PRO B CA 1
ATOM 1984 C C . PRO B 2 13 ? 208.46700 213.14000 150.41300 1.000 32.06000 13 PRO B C 1
ATOM 1985 O O . PRO B 2 13 ? 207.62900 212.23800 150.37000 1.000 34.44000 13 PRO B O 1
ATOM 1989 N N . MET B 2 14 ? 209.23200 213.46900 149.38000 1.000 38.25000 14 MET B N 1
ATOM 1990 C CA . MET B 2 14 ? 208.99300 212.94800 148.04400 1.000 23.35000 14 MET B CA 1
ATOM 1991 C C . MET B 2 14 ? 209.80800 211.68000 147.82900 1.000 33.19000 14 MET B C 1
ATOM 1992 O O . MET B 2 14 ? 210.92100 211.53500 148.34200 1.000 47.47000 14 MET B O 1
ATOM 1997 N N . MET B 2 15 ? 209.21100 210.74700 147.08700 1.000 33.71000 15 MET B N 1
ATOM 1998 C CA . MET B 2 15 ? 209.92100 209.57700 146.59900 1.000 30.47000 15 MET B CA 1
ATOM 1999 C C . MET B 2 15 ? 211.07600 210.01800 145.71800 1.000 30.97000 15 MET B C 1
ATOM 2000 O O . MET B 2 15 ? 210.86100 210.60400 144.65200 1.000 44.64000 15 MET B O 1
ATOM 2005 N N . GLU B 2 16 ? 212.29400 209.76300 146.18300 1.000 29.26000 16 GLU B N 1
ATOM 2006 C CA . GLU B 2 16 ? 213.48600 210.32100 145.56700 1.000 33.12000 16 GLU B CA 1
ATOM 2007 C C . GLU B 2 16 ? 213.71800 209.70200 144.19300 1.000 37.01000 16 GLU B C 1
ATOM 2008 O O . GLU B 2 16 ? 213.78200 208.46800 144.07800 1.000 45.17000 16 GLU B O 1
ATOM 2014 N N . PRO B 2 17 ? 213.81200 210.50700 143.13500 1.000 30.23000 17 PRO B N 1
ATOM 2015 C CA . PRO B 2 17 ? 213.97400 209.95800 141.78100 1.000 34.29000 17 PRO B CA 1
ATOM 2016 C C . PRO B 2 17 ? 215.38300 209.41700 141.58500 1.000 35.07000 17 PRO B C 1
ATOM 2017 O O . PRO B 2 17 ? 216.36800 210.10300 141.86400 1.000 35.99000 17 PRO B O 1
ATOM 2021 N N . GLY B 2 18 ? 215.46800 208.16900 141.11500 1.000 35.07000 18 GLY B N 1
ATOM 2022 C CA . GLY B 2 18 ? 216.76300 207.58200 140.81600 1.000 35.83000 18 GLY B CA 1
ATOM 2023 C C . GLY B 2 18 ? 217.46200 208.25200 139.65100 1.000 38.25000 18 GLY B C 1
ATOM 2024 O O . GLY B 2 18 ? 218.68400 208.41800 139.66700 1.000 42.74000 18 GLY B O 1
ATOM 2025 N N . ASP B 2 19 ? 216.70200 208.65300 138.63700 1.000 37.78000 19 ASP B N 1
ATOM 2026 C CA . ASP B 2 19 ? 217.20500 209.40800 137.50000 1.000 35.48000 19 ASP B CA 1
ATOM 2027 C C . ASP B 2 19 ? 216.67200 210.83200 137.60700 1.000 39.39000 19 ASP B C 1
ATOM 2028 O O . ASP B 2 19 ? 216.07600 211.21400 138.61800 1.000 38.75000 19 ASP B O 1
ATOM 2033 N N . LEU B 2 20 ? 216.91100 211.63400 136.57200 1.000 35.06000 20 LEU B N 1
ATOM 2034 C CA . LEU B 2 20 ? 216.51000 213.03500 136.60300 1.000 31.90000 20 LEU B CA 1
ATOM 2035 C C . LEU B 2 20 ? 214.99600 213.18000 136.50300 1.000 29.21000 20 LEU B C 1
ATOM 2036 O O . LEU B 2 20 ? 214.35600 212.58400 135.63200 1.000 34.13000 20 LEU B O 1
ATOM 2041 N N . LEU B 2 21 ? 214.42900 213.97800 137.40500 1.000 33.33000 21 LEU B N 1
ATOM 2042 C CA . LEU B 2 21 ? 213.01200 214.33600 137.37500 1.000 32.22000 21 LEU B CA 1
ATOM 2043 C C . LEU B 2 21 ? 212.91800 215.62300 136.56100 1.000 34.13000 21 LEU B C 1
ATOM 2044 O O . LEU B 2 21 ? 213.18400 216.71700 137.05800 1.000 37.45000 21 LEU B O 1
ATOM 2049 N N . HIS B 2 22 ? 212.54500 215.48300 135.29300 1.000 36.32000 22 HIS B N 1
ATOM 2050 C CA . HIS B 2 22 ? 212.48300 216.63300 134.40400 1.000 30.50000 22 HIS B CA 1
ATOM 2051 C C . HIS B 2 22 ? 211.17900 217.39700 134.58600 1.000 32.06000 22 HIS B C 1
ATOM 2052 O O . HIS B 2 22 ? 210.12500 216.81100 134.85000 1.000 39.37000 22 HIS B O 1
ATOM 2059 N N . LEU B 2 23 ? 211.26500 218.72300 134.45000 1.000 28.43000 23 LEU B N 1
ATOM 2060 C CA . LEU B 2 23 ? 210.07600 219.56400 134.53500 1.000 27.58000 23 LEU B CA 1
ATOM 2061 C C . LEU B 2 23 ? 209.16400 219.34900 133.33500 1.000 33.70000 23 LEU B C 1
ATOM 2062 O O . LEU B 2 23 ? 207.93300 219.39400 133.46400 1.000 41.00000 23 LEU B O 1
ATOM 2067 N N . ASP B 2 24 ? 209.75200 219.09800 132.16200 1.000 31.69000 24 ASP B N 1
ATOM 2068 C CA . ASP B 2 24 ? 208.95200 218.84700 130.96800 1.000 26.94000 24 ASP B CA 1
ATOM 2069 C C . ASP B 2 24 ? 208.20800 217.52200 131.05800 1.000 35.74000 24 ASP B C 1
ATOM 2070 O O . ASP B 2 24 ? 207.10200 217.40500 130.52400 1.000 41.85000 24 ASP B O 1
ATOM 2075 N N . ALA B 2 25 ? 208.77900 216.53000 131.74900 1.000 34.20000 25 ALA B N 1
ATOM 2076 C CA . ALA B 2 25 ? 208.07200 215.27200 131.98800 1.000 28.69000 25 ALA B CA 1
ATOM 2077 C C . ALA B 2 25 ? 206.85000 215.48500 132.87300 1.000 32.02000 25 ALA B C 1
ATOM 2078 O O . ALA B 2 25 ? 205.76600 214.95000 132.59800 1.000 36.45000 25 ALA B O 1
ATOM 2080 N N . LEU B 2 26 ? 207.01200 216.27400 133.93900 1.000 27.40000 26 LEU B N 1
ATOM 2081 C CA . LEU B 2 26 ? 205.90000 216.58200 134.83300 1.000 29.53000 26 LEU B CA 1
ATOM 2082 C C . LEU B 2 26 ? 204.81800 217.38100 134.11800 1.000 34.77000 26 LEU B C 1
ATOM 2083 O O . LEU B 2 26 ? 203.62700 217.07700 134.25000 1.000 42.14000 26 LEU B O 1
ATOM 2088 N N . LEU B 2 27 ? 205.21800 218.37800 133.32200 1.000 35.00000 27 LEU B N 1
ATOM 2089 C CA . LEU B 2 27 ? 204.24400 219.19000 132.59800 1.000 33.52000 27 LEU B CA 1
ATOM 2090 C C . LEU B 2 27 ? 203.55400 218.38800 131.49900 1.000 35.41000 27 LEU B C 1
ATOM 2091 O O . LEU B 2 27 ? 202.36600 218.59700 131.23000 1.000 42.35000 27 LEU B O 1
ATOM 2096 N N . GLY B 2 28 ? 204.27200 217.45000 130.87400 1.000 30.77000 28 GLY B N 1
ATOM 2097 C CA . GLY B 2 28 ? 203.64500 216.56600 129.90800 1.000 31.80000 28 GLY B CA 1
ATOM 2098 C C . GLY B 2 28 ? 202.64500 215.62000 130.54200 1.000 34.48000 28 GLY B C 1
ATOM 2099 O O . GLY B 2 28 ? 201.58900 215.34900 129.96800 1.000 43.71000 28 GLY B O 1
ATOM 2100 N N . ALA B 2 29 ? 202.95700 215.11700 131.74100 1.000 35.56000 29 ALA B N 1
ATOM 2101 C CA . ALA B 2 29 ? 202.00900 214.26800 132.45700 1.000 36.18000 29 ALA B CA 1
ATOM 2102 C C . ALA B 2 29 ? 200.77400 215.04900 132.89100 1.000 38.67000 29 ALA B C 1
ATOM 2103 O O . ALA B 2 29 ? 199.65200 214.52800 132.84700 1.000 45.94000 29 ALA B O 1
ATOM 2105 N N . LEU B 2 30 ? 200.95700 216.30700 133.30000 1.000 37.22000 30 LEU B N 1
ATOM 2106 C CA . LEU B 2 30 ? 199.81000 217.13800 133.66300 1.000 37.97000 30 LEU B CA 1
ATOM 2107 C C . LEU B 2 30 ? 198.97400 217.50300 132.44200 1.000 44.62000 30 LEU B C 1
ATOM 2108 O O . LEU B 2 30 ? 197.74400 217.59000 132.53100 1.000 51.84000 30 LEU B O 1
ATOM 2113 N N . ARG B 2 31 ? 199.62100 217.70700 131.29200 1.000 40.80000 31 ARG B N 1
ATOM 2114 C CA . ARG B 2 31 ? 198.88100 217.95300 130.05900 1.000 35.96000 31 ARG B CA 1
ATOM 2115 C C . ARG B 2 31 ? 198.13500 216.70000 129.60900 1.000 44.21000 31 ARG B C 1
ATOM 2116 O O . ARG B 2 31 ? 197.02900 216.79200 129.06800 1.000 50.42000 31 ARG B O 1
ATOM 2124 N N . VAL B 2 32 ? 198.71700 215.52100 129.84600 1.000 42.17000 32 VAL B N 1
ATOM 2125 C CA . VAL B 2 32 ? 198.03300 214.26200 129.55700 1.000 37.43000 32 VAL B CA 1
ATOM 2126 C C . VAL B 2 32 ? 196.81900 214.08800 130.46700 1.000 44.12000 32 VAL B C 1
ATOM 2127 O O . VAL B 2 32 ? 195.74800 213.66300 130.01700 1.000 48.38000 32 VAL B O 1
ATOM 2131 N N . SER B 2 33 ? 196.95200 214.45900 131.74600 1.000 41.97000 33 SER B N 1
ATOM 2132 C CA . SER B 2 33 ? 195.81700 214.40600 132.66900 1.000 43.79000 33 SER B CA 1
ATOM 2133 C C . SER B 2 33 ? 194.72500 215.40100 132.27700 1.000 48.97000 33 SER B C 1
ATOM 2134 O O . SER B 2 33 ? 193.53000 215.09000 132.36100 1.000 55.63000 33 SER B O 1
ATOM 2137 N N . ARG B 2 34 ? 195.11700 216.59700 131.82800 1.000 49.51000 34 ARG B N 1
ATOM 2138 C CA . ARG B 2 34 ? 194.13900 217.57000 131.34700 1.000 47.55000 34 ARG B CA 1
ATOM 2139 C C . ARG B 2 34 ? 193.46200 217.10400 130.06000 1.000 51.92000 34 ARG B C 1
ATOM 2140 O O . ARG B 2 34 ? 192.26300 217.33300 129.87400 1.000 59.33000 34 ARG B O 1
ATOM 2148 N N . ALA B 2 35 ? 194.20500 216.43900 129.17500 1.000 47.84000 35 ALA B N 1
ATOM 2149 C CA . ALA B 2 35 ? 193.61200 215.89500 127.95800 1.000 48.60000 35 ALA B CA 1
ATOM 2150 C C . ALA B 2 35 ? 192.67400 214.73700 128.27200 1.000 53.30000 35 ALA B C 1
ATOM 2151 O O . ALA B 2 35 ? 191.68500 214.52000 127.56400 1.000 58.88000 35 ALA B O 1
ATOM 2153 N N . ARG B 2 36 ? 192.97600 213.97800 129.32800 1.000 51.58000 36 ARG B N 1
ATOM 2154 C CA . ARG B 2 36 ? 192.03400 212.97700 129.81400 1.000 51.56000 36 ARG B CA 1
ATOM 2155 C C . ARG B 2 36 ? 190.80100 213.62900 130.42100 1.000 52.89000 36 ARG B C 1
ATOM 2156 O O . ARG B 2 36 ? 189.71300 213.04300 130.39700 1.000 55.92000 36 ARG B O 1
ATOM 2164 N N . ALA B 2 37 ? 190.95700 214.82900 130.98600 1.000 55.99000 37 ALA B N 1
ATOM 2165 C CA . ALA B 2 37 ? 189.80300 215.55600 131.50700 1.000 57.24000 37 ALA B CA 1
ATOM 2166 C C . ALA B 2 37 ? 188.88200 216.03200 130.38800 1.000 60.62000 37 ALA B C 1
ATOM 2167 O O . ALA B 2 37 ? 187.65500 215.93400 130.50700 1.000 63.92000 37 ALA B O 1
ATOM 2169 N N . GLU B 2 38 ? 189.44600 216.55300 129.29400 1.000 61.86000 38 GLU B N 1
ATOM 2170 C CA . GLU B 2 38 ? 188.57000 216.99400 128.20300 1.000 61.03000 38 GLU B CA 1
ATOM 2171 C C . GLU B 2 38 ? 188.07700 215.82500 127.35200 1.000 64.33000 38 GLU B C 1
ATOM 2172 O O . GLU B 2 38 ? 186.87000 215.56900 127.27500 1.000 66.57000 38 GLU B O 1
ATOM 2178 N N . HIS B 2 39 ? 188.99200 215.10300 126.70300 1.000 63.50000 39 HIS B N 1
ATOM 2179 C CA . HIS B 2 39 ? 188.63700 214.14800 125.65800 1.000 63.30000 39 HIS B CA 1
ATOM 2180 C C . HIS B 2 39 ? 188.49500 212.71900 126.18100 1.000 63.14000 39 HIS B C 1
ATOM 2181 O O . HIS B 2 39 ? 188.54200 211.76400 125.40300 1.000 63.27000 39 HIS B O 1
ATOM 2188 N N . GLY B 2 40 ? 188.32400 212.55500 127.48900 1.000 61.45000 40 GLY B N 1
ATOM 2189 C CA . GLY B 2 40 ? 188.12800 211.22900 128.04300 1.000 61.70000 40 GLY B CA 1
ATOM 2190 C C . GLY B 2 40 ? 189.42100 210.43000 128.14100 1.000 58.79000 40 GLY B C 1
ATOM 2191 O O . GLY B 2 40 ? 190.50700 210.88400 127.79100 1.000 60.27000 40 GLY B O 1
ATOM 2192 N N . ASP B 2 41 ? 189.27100 209.19100 128.61600 1.000 54.39000 41 ASP B N 1
ATOM 2193 C CA . ASP B 2 41 ? 190.41400 208.34000 128.92400 1.000 53.33000 41 ASP B CA 1
ATOM 2194 C C . ASP B 2 41 ? 190.88200 207.54100 127.70800 1.000 60.37000 41 ASP B C 1
ATOM 2195 O O . ASP B 2 41 ? 191.99500 207.00900 127.71700 1.000 57.43000 41 ASP B O 1
ATOM 2200 N N . ALA B 2 42 ? 190.09100 207.49700 126.64000 1.000 68.59000 42 ALA B N 1
ATOM 2201 C CA . ALA B 2 42 ? 190.43200 206.70900 125.45500 1.000 61.53000 42 ALA B CA 1
ATOM 2202 C C . ALA B 2 42 ? 191.27100 207.50700 124.46300 1.000 61.95000 42 ALA B C 1
ATOM 2203 O O . ALA B 2 42 ? 190.92100 207.64200 123.29200 1.000 68.85000 42 ALA B O 1
ATOM 2205 N N . ILE B 2 43 ? 192.39200 208.04600 124.93200 1.000 52.05000 43 ILE B N 1
ATOM 2206 C CA . ILE B 2 43 ? 193.28400 208.84300 124.10500 1.000 54.06000 43 ILE B CA 1
ATOM 2207 C C . ILE B 2 43 ? 194.65600 208.18100 124.04900 1.000 56.11000 43 ILE B C 1
ATOM 2208 O O . ILE B 2 43 ? 195.02000 207.35000 124.88800 1.000 61.54000 43 ILE B O 1
ATOM 2213 N N . ASN B 2 44 ? 195.41400 208.54200 123.01500 1.000 55.12000 44 ASN B N 1
ATOM 2214 C CA . ASN B 2 44 ? 196.84500 208.28100 122.98800 1.000 53.38000 44 ASN B CA 1
ATOM 2215 C C . ASN B 2 44 ? 197.50300 209.37500 123.81400 1.000 51.27000 44 ASN B C 1
ATOM 2216 O O . ASN B 2 44 ? 197.31500 210.56200 123.50400 1.000 54.92000 44 ASN B O 1
ATOM 2221 N N . PRO B 2 45 ? 198.23700 209.04400 124.87900 1.000 48.30000 45 PRO B N 1
ATOM 2222 C CA . PRO B 2 45 ? 198.96100 210.08900 125.62300 1.000 43.81000 45 PRO B CA 1
ATOM 2223 C C . PRO B 2 45 ? 200.07100 210.75300 124.82500 1.000 47.37000 45 PRO B C 1
ATOM 2224 O O . PRO B 2 45 ? 200.43300 211.89500 125.13200 1.000 51.12000 45 PRO B O 1
ATOM 2228 N N . ARG B 2 46 ? 200.60200 210.08800 123.79900 1.000 44.99000 46 ARG B N 1
ATOM 2229 C CA . ARG B 2 46 ? 201.74800 210.59300 123.05700 1.000 42.52000 46 ARG B CA 1
ATOM 2230 C C . ARG B 2 46 ? 201.39800 211.70000 122.07100 1.000 49.21000 46 ARG B C 1
ATOM 2231 O O . ARG B 2 46 ? 202.31200 212.30200 121.49800 1.000 54.78000 46 ARG B O 1
ATOM 2239 N N . ASP B 2 47 ? 200.11400 211.98100 121.84700 1.000 51.92000 47 ASP B N 1
ATOM 2240 C CA . ASP B 2 47 ? 199.76900 213.08900 120.96500 1.000 52.19000 47 ASP B CA 1
ATOM 2241 C C . ASP B 2 47 ? 199.74500 214.42100 121.70300 1.000 53.78000 47 ASP B C 1
ATOM 2242 O O . ASP B 2 47 ? 199.68200 215.47500 121.06000 1.000 56.65000 47 ASP B O 1
ATOM 2247 N N . TYR B 2 48 ? 199.79900 214.40600 123.03800 1.000 50.44000 48 TYR B N 1
ATOM 2248 C CA . TYR B 2 48 ? 199.53700 215.61500 123.80300 1.000 51.28000 48 TYR B CA 1
ATOM 2249 C C . TYR B 2 48 ? 200.62800 216.00800 124.78500 1.000 53.55000 48 TYR B C 1
ATOM 2250 O O . TYR B 2 48 ? 200.67200 217.18000 125.17000 1.000 54.71000 48 TYR B O 1
ATOM 2259 N N . HIS B 2 49 ? 201.51600 215.09600 125.19200 1.000 48.46000 49 HIS B N 1
ATOM 2260 C CA . HIS B 2 49 ? 202.51400 215.51500 126.17200 1.000 41.07000 49 HIS B CA 1
ATOM 2261 C C . HIS B 2 49 ? 203.64000 216.34000 125.55700 1.000 45.09000 49 HIS B C 1
ATOM 2262 O O . HIS B 2 49 ? 204.47800 216.85500 126.30300 1.000 47.19000 49 HIS B O 1
ATOM 2269 N N . TYR B 2 50 ? 203.69300 216.46500 124.23100 1.000 47.27000 50 TYR B N 1
ATOM 2270 C CA . TYR B 2 50 ? 204.56800 217.43600 123.59000 1.000 41.76000 50 TYR B CA 1
ATOM 2271 C C . TYR B 2 50 ? 203.89600 218.78400 123.35700 1.000 43.95000 50 TYR B C 1
ATOM 2272 O O . TYR B 2 50 ? 204.57900 219.73500 122.96100 1.000 51.37000 50 TYR B O 1
ATOM 2281 N N . ASP B 2 51 ? 202.58600 218.89300 123.58500 1.000 42.99000 51 ASP B N 1
ATOM 2282 C CA . ASP B 2 51 ? 201.89700 220.18200 123.50400 1.000 46.86000 51 ASP B CA 1
ATOM 2283 C C . ASP B 2 51 ? 201.98200 220.82100 124.89400 1.000 45.74000 51 ASP B C 1
ATOM 2284 O O . ASP B 2 51 ? 201.18300 220.57500 125.80000 1.000 50.13000 51 ASP B O 1
ATOM 2289 N N . LEU B 2 52 ? 203.03600 221.60200 125.07500 1.000 42.03000 52 LEU B N 1
ATOM 2290 C CA . LEU B 2 52 ? 203.37400 222.15700 126.37200 1.000 37.88000 52 LEU B CA 1
ATOM 2291 C C . LEU B 2 52 ? 203.58800 223.66400 126.28900 1.000 42.21000 52 LEU B C 1
ATOM 2292 O O . LEU B 2 52 ? 203.91200 224.19400 125.22100 1.000 45.51000 52 LEU B O 1
ATOM 2297 N N . PRO B 2 53 ? 203.41300 224.38700 127.40300 1.000 46.70000 53 PRO B N 1
ATOM 2298 C CA . PRO B 2 53 ? 203.82900 225.79600 127.44000 1.000 45.31000 53 PRO B CA 1
ATOM 2299 C C . PRO B 2 53 ? 205.31900 225.96600 127.70000 1.000 48.53000 53 PRO B C 1
ATOM 2300 O O . PRO B 2 53 ? 205.71800 226.65700 128.64300 1.000 51.33000 53 PRO B O 1
ATOM 2304 N N . LEU B 2 54 ? 206.14900 225.33700 126.86900 1.000 44.98000 54 LEU B N 1
ATOM 2305 C CA . LEU B 2 54 ? 207.59800 225.41900 126.96400 1.000 42.10000 54 LEU B CA 1
ATOM 2306 C C . LEU B 2 54 ? 208.15200 225.56300 125.55700 1.000 44.29000 54 LEU B C 1
ATOM 2307 O O . LEU B 2 54 ? 207.59600 224.99500 124.61200 1.000 50.00000 54 LEU B O 1
ATOM 2312 N N . GLU B 2 55 ? 209.24100 226.31200 125.41500 1.000 40.55000 55 GLU B N 1
ATOM 2313 C CA . GLU B 2 55 ? 209.92200 226.35600 124.13100 1.000 42.28000 55 GLU B CA 1
ATOM 2314 C C . GLU B 2 55 ? 210.74500 225.08700 123.93400 1.000 45.54000 55 GLU B C 1
ATOM 2315 O O . GLU B 2 55 ? 211.03300 224.34500 124.87700 1.000 49.19000 55 GLU B O 1
ATOM 2321 N N . ARG B 2 56 ? 211.11000 224.82900 122.68300 1.000 44.25000 56 ARG B N 1
ATOM 2322 C CA . ARG B 2 56 ? 211.85300 223.63300 122.31600 1.000 38.47000 56 ARG B CA 1
ATOM 2323 C C . ARG B 2 56 ? 213.22300 224.01600 121.77500 1.000 44.36000 56 ARG B C 1
ATOM 2324 O O . ARG B 2 56 ? 213.32500 224.81700 120.84000 1.000 51.40000 56 ARG B O 1
ATOM 2332 N N . TYR B 2 57 ? 214.27000 223.44300 122.36400 1.000 47.36000 57 TYR B N 1
ATOM 2333 C CA . TYR B 2 57 ? 215.61400 223.58100 121.82200 1.000 46.85000 57 TYR B CA 1
ATOM 2334 C C . TYR B 2 57 ? 215.83400 222.51400 120.76000 1.000 50.55000 57 TYR B C 1
ATOM 2335 O O . TYR B 2 57 ? 215.51000 221.34200 120.97100 1.000 52.11000 57 TYR B O 1
ATOM 2344 N N . GLN B 2 58 ? 216.38800 222.91700 119.62200 1.000 55.76000 58 GLN B N 1
ATOM 2345 C CA . GLN B 2 58 ? 216.59500 222.01800 118.49500 1.000 53.18000 58 GLN B CA 1
ATOM 2346 C C . GLN B 2 58 ? 218.08100 221.71500 118.36300 1.000 55.83000 58 GLN B C 1
ATOM 2347 O O . GLN B 2 58 ? 218.89200 222.63000 118.18000 1.000 59.79000 58 GLN B O 1
ATOM 2353 N N . ALA B 2 59 ? 218.43000 220.43400 118.45800 1.000 58.71000 59 ALA B N 1
ATOM 2354 C CA . ALA B 2 59 ? 219.79100 219.99200 118.21900 1.000 62.56000 59 ALA B CA 1
ATOM 2355 C C . ALA B 2 59 ? 220.10100 220.08000 116.72100 1.000 67.17000 59 ALA B C 1
ATOM 2356 O O . ALA B 2 59 ? 219.18000 220.14200 115.90200 1.000 67.75000 59 ALA B O 1
ATOM 2358 N N . PRO B 2 60 ? 221.39100 220.14900 116.34400 1.000 69.39000 60 PRO B N 1
ATOM 2359 C CA . PRO B 2 60 ? 221.74000 220.27500 114.91200 1.000 69.36000 60 PRO B CA 1
ATOM 2360 C C . PRO B 2 60 ? 221.24900 219.15200 114.00300 1.000 70.12000 60 PRO B C 1
ATOM 2361 O O . PRO B 2 60 ? 220.94400 219.42100 112.83400 1.000 74.43000 60 PRO B O 1
ATOM 2365 N N . SER B 2 61 ? 221.15800 217.91300 114.48200 1.000 68.45000 61 SER B N 1
ATOM 2366 C CA . SER B 2 61 ? 220.68400 216.80000 113.65800 1.000 72.54000 61 SER B CA 1
ATOM 2367 C C . SER B 2 61 ? 219.46700 216.16700 114.32800 1.000 73.73000 61 SER B C 1
ATOM 2368 O O . SER B 2 61 ? 219.59200 215.15400 115.02200 1.000 76.16000 61 SER B O 1
ATOM 2371 N N . GLY B 2 62 ? 218.29100 216.74700 114.08100 1.000 68.12000 62 GLY B N 1
ATOM 2372 C CA . GLY B 2 62 ? 217.05700 216.27000 114.69000 1.000 67.41000 62 GLY B CA 1
ATOM 2373 C C . GLY B 2 62 ? 217.09000 216.43900 116.19400 1.000 69.36000 62 GLY B C 1
ATOM 2374 O O . GLY B 2 62 ? 217.74900 217.34100 116.71700 1.000 69.85000 62 GLY B O 1
ATOM 2375 N N . ASP B 2 63 ? 216.35800 215.56100 116.88900 1.000 64.67000 63 ASP B N 1
ATOM 2376 C CA . ASP B 2 63 ? 216.49200 215.29700 118.32800 1.000 60.41000 63 ASP B CA 1
ATOM 2377 C C . ASP B 2 63 ? 216.26300 216.54700 119.18200 1.000 60.79000 63 ASP B C 1
ATOM 2378 O O . ASP B 2 63 ? 217.15200 217.01700 119.89400 1.000 61.56000 63 ASP B O 1
ATOM 2383 N N . TRP B 2 64 ? 215.05400 217.09000 119.09900 1.000 50.24000 64 TRP B N 1
ATOM 2384 C CA . TRP B 2 64 ? 214.73900 218.27100 119.88600 1.000 48.40000 64 TRP B CA 1
ATOM 2385 C C . TRP B 2 64 ? 214.47700 217.89200 121.33800 1.000 46.93000 64 TRP B C 1
ATOM 2386 O O . TRP B 2 64 ? 214.14200 216.74800 121.65300 1.000 49.71000 64 TRP B O 1
ATOM 2397 N N . VAL B 2 65 ? 214.67500 218.86100 122.22900 1.000 40.41000 65 VAL B N 1
ATOM 2398 C CA . VAL B 2 65 ? 214.31300 218.73500 123.63500 1.000 37.05000 65 VAL B CA 1
ATOM 2399 C C . VAL B 2 65 ? 213.54400 219.98300 124.03400 1.000 41.84000 65 VAL B C 1
ATOM 2400 O O . VAL B 2 65 ? 213.63100 221.02600 123.37800 1.000 49.97000 65 VAL B O 1
ATOM 2404 N N . PHE B 2 66 ? 212.77800 219.87100 125.11400 1.000 40.63000 66 PHE B N 1
ATOM 2405 C CA . PHE B 2 66 ? 212.11400 221.03700 125.67300 1.000 37.42000 66 PHE B CA 1
ATOM 2406 C C . PHE B 2 66 ? 213.13000 221.92800 126.37800 1.000 36.69000 66 PHE B C 1
ATOM 2407 O O . PHE B 2 66 ? 214.22800 221.49400 126.73700 1.000 42.41000 66 PHE B O 1
ATOM 2415 N N . LYS B 2 67 ? 212.75300 223.18800 126.58100 1.000 44.99000 67 LYS B N 1
ATOM 2416 C CA . LYS B 2 67 ? 213.64600 224.10000 127.29600 1.000 43.47000 67 LYS B CA 1
ATOM 2417 C C . LYS B 2 67 ? 213.54200 223.97500 128.80600 1.000 44.94000 67 LYS B C 1
ATOM 2418 O O . LYS B 2 67 ? 214.12600 224.81200 129.50200 1.000 51.31000 67 LYS B O 1
ATOM 2424 N N . ALA B 2 68 ? 212.83500 222.97800 129.33300 1.000 40.92000 68 ALA B N 1
ATOM 2425 C CA . ALA B 2 68 ? 212.77100 222.77000 130.76800 1.000 36.23000 68 ALA B CA 1
ATOM 2426 C C . ALA B 2 68 ? 214.07500 222.16100 131.27600 1.000 33.69000 68 ALA B C 1
ATOM 2427 O O . ALA B 2 68 ? 214.94600 221.74900 130.50700 1.000 46.09000 68 ALA B O 1
ATOM 2429 N N . SER B 2 69 ? 214.21000 222.12500 132.59700 1.000 29.77000 69 SER B N 1
ATOM 2430 C CA . SER B 2 69 ? 215.36200 221.52100 133.24500 1.000 34.09000 69 SER B CA 1
ATOM 2431 C C . SER B 2 69 ? 214.89300 220.43700 134.20100 1.000 38.29000 69 SER B C 1
ATOM 2432 O O . SER B 2 69 ? 213.72700 220.38900 134.59700 1.000 41.60000 69 SER B O 1
ATOM 2435 N N . ALA B 2 70 ? 215.82000 219.55600 134.56100 1.000 31.83000 70 ALA B N 1
ATOM 2436 C CA . ALA B 2 70 ? 215.54700 218.58500 135.60700 1.000 23.93000 70 ALA B CA 1
ATOM 2437 C C . ALA B 2 70 ? 215.48600 219.28500 136.95800 1.000 32.39000 70 ALA B C 1
ATOM 2438 O O . ALA B 2 70 ? 216.17000 220.28800 137.18500 1.000 39.67000 70 ALA B O 1
ATOM 2440 N N . PHE B 2 71 ? 214.64800 218.76000 137.84900 1.000 36.33000 71 PHE B N 1
ATOM 2441 C CA . PHE B 2 71 ? 214.43700 219.39100 139.14500 1.000 30.18000 71 PHE B CA 1
ATOM 2442 C C . PHE B 2 71 ? 215.66200 219.23300 140.03800 1.000 33.10000 71 PHE B C 1
ATOM 2443 O O . PHE B 2 71 ? 216.24200 218.14800 140.13600 1.000 37.70000 71 PHE B O 1
ATOM 2451 N N . LYS B 2 72 ? 216.04700 220.32500 140.69100 1.000 33.58000 72 LYS B N 1
ATOM 2452 C CA . LYS B 2 72 ? 217.09600 220.31800 141.69900 1.000 33.45000 72 LYS B CA 1
ATOM 2453 C C . LYS B 2 72 ? 216.46400 220.27800 143.08200 1.000 37.26000 72 LYS B C 1
ATOM 2454 O O . LYS B 2 72 ? 215.46600 220.95700 143.33800 1.000 43.35000 72 LYS B O 1
ATOM 2460 N N . LEU B 2 73 ? 217.05700 219.48700 143.96900 1.000 40.09000 73 LEU B N 1
ATOM 2461 C CA . LEU B 2 73 ? 216.54800 219.29900 145.32000 1.000 39.70000 73 LEU B CA 1
ATOM 2462 C C . LEU B 2 73 ? 217.37200 220.13200 146.29100 1.000 40.75000 73 LEU B C 1
ATOM 2463 O O . LEU B 2 73 ? 218.58800 219.94000 146.40100 1.000 48.65000 73 LEU B O 1
ATOM 2468 N N . LYS B 2 74 ? 216.71700 221.05200 146.99400 1.000 40.17000 74 LYS B N 1
ATOM 2469 C CA . LYS B 2 74 ? 217.29400 221.67400 148.18200 1.000 41.80000 74 LYS B CA 1
ATOM 2470 C C . LYS B 2 74 ? 216.70900 220.86000 149.33200 1.000 45.17000 74 LYS B C 1
ATOM 2471 O O . LYS B 2 74 ? 215.50300 220.90200 149.58500 1.000 49.47000 74 LYS B O 1
ATOM 2477 N N . ARG B 2 75 ? 217.54200 220.04800 149.97100 1.000 45.69000 75 ARG B N 1
ATOM 2478 C CA . ARG B 2 75 ? 217.03200 219.06100 150.91300 1.000 38.37000 75 ARG B CA 1
ATOM 2479 C C . ARG B 2 75 ? 216.83800 219.69600 152.28200 1.000 41.33000 75 ARG B C 1
ATOM 2480 O O . ARG B 2 75 ? 217.81100 220.02800 152.96700 1.000 49.23000 75 ARG B O 1
ATOM 2488 N N . GLN B 2 76 ? 215.57600 219.85700 152.67800 1.000 41.13000 76 GLN B N 1
ATOM 2489 C CA . GLN B 2 76 ? 215.25300 220.41300 153.98200 1.000 45.92000 76 GLN B CA 1
ATOM 2490 C C . GLN B 2 76 ? 215.47800 219.41500 155.10900 1.000 48.98000 76 GLN B C 1
ATOM 2491 O O . GLN B 2 76 ? 215.63700 219.83000 156.26200 1.000 51.74000 76 GLN B O 1
ATOM 2497 N N . LEU B 2 77 ? 215.52400 218.12600 154.79700 1.000 42.64000 77 LEU B N 1
ATOM 2498 C CA . LEU B 2 77 ? 215.67600 217.04200 155.75200 1.000 40.87000 77 LEU B CA 1
ATOM 2499 C C . LEU B 2 77 ? 216.79600 216.11900 155.30400 1.000 43.11000 77 LEU B C 1
ATOM 2500 O O . LEU B 2 77 ? 217.14700 216.08800 154.11900 1.000 48.39000 77 LEU B O 1
ATOM 2505 N N . PRO B 2 78 ? 217.39400 215.36200 156.22900 1.000 43.32000 78 PRO B N 1
ATOM 2506 C CA . PRO B 2 78 ? 218.26200 214.25400 155.81300 1.000 41.32000 78 PRO B CA 1
ATOM 2507 C C . PRO B 2 78 ? 217.46700 213.15500 155.12500 1.000 42.43000 78 PRO B C 1
ATOM 2508 O O . PRO B 2 78 ? 216.27900 212.95600 155.39000 1.000 45.78000 78 PRO B O 1
ATOM 2512 N N . ASN B 2 79 ? 218.13900 212.44700 154.21800 1.000 42.44000 79 ASN B N 1
ATOM 2513 C CA . ASN B 2 79 ? 217.47900 211.41200 153.43200 1.000 38.15000 79 ASN B CA 1
ATOM 2514 C C . ASN B 2 79 ? 217.18100 210.18300 154.28000 1.000 39.58000 79 ASN B C 1
ATOM 2515 O O . ASN B 2 79 ? 217.97700 209.78700 155.13500 1.000 45.00000 79 ASN B O 1
ATOM 2520 N N . GLN B 2 80 ? 216.02800 209.57500 154.03000 1.000 30.93000 80 GLN B N 1
ATOM 2521 C CA . GLN B 2 80 ? 215.63800 208.33700 154.68800 1.000 28.57000 80 GLN B CA 1
ATOM 2522 C C . GLN B 2 80 ? 215.33500 207.28300 153.62800 1.000 32.55000 80 GLN B C 1
ATOM 2523 O O . GLN B 2 80 ? 215.42400 207.53700 152.42700 1.000 39.73000 80 GLN B O 1
ATOM 2529 N N . MET B 2 81 ? 214.97800 206.08400 154.07500 1.000 36.58000 81 MET B N 1
ATOM 2530 C CA . MET B 2 81 ? 214.66000 204.98700 153.17300 1.000 27.88000 81 MET B CA 1
ATOM 2531 C C . MET B 2 81 ? 213.31500 204.39000 153.55500 1.000 29.99000 81 MET B C 1
ATOM 2532 O O . MET B 2 81 ? 213.04700 204.15800 154.73900 1.000 34.26000 81 MET B O 1
ATOM 2537 N N . TRP B 2 82 ? 212.47100 204.15200 152.55500 1.000 26.85000 82 TRP B N 1
ATOM 2538 C CA . TRP B 2 82 ? 211.14100 203.59700 152.75000 1.000 23.68000 82 TRP B CA 1
ATOM 2539 C C . TRP B 2 82 ? 211.16300 202.13200 152.34300 1.000 26.79000 82 TRP B C 1
ATOM 2540 O O . TRP B 2 82 ? 211.54700 201.80300 151.21500 1.000 34.21000 82 TRP B O 1
ATOM 2551 N N . MET B 2 83 ? 210.76100 201.26100 153.25900 1.000 31.96000 83 MET B N 1
ATOM 2552 C CA . MET B 2 83 ? 210.51800 199.86800 152.92700 1.000 33.98000 83 MET B CA 1
ATOM 2553 C C . MET B 2 83 ? 209.06400 199.72500 152.51000 1.000 31.02000 83 MET B C 1
ATOM 2554 O O . MET B 2 83 ? 208.16500 200.25700 153.16600 1.000 31.44000 83 MET B O 1
ATOM 2559 N N . GLN B 2 84 ? 208.83300 199.02100 151.41100 1.000 31.46000 84 GLN B N 1
ATOM 2560 C CA . GLN B 2 84 ? 207.49100 198.57300 151.09500 1.000 26.40000 84 GLN B CA 1
ATOM 2561 C C . GLN B 2 84 ? 207.57100 197.10900 150.70300 1.000 30.25000 84 GLN B C 1
ATOM 2562 O O . GLN B 2 84 ? 208.63800 196.61300 150.32600 1.000 38.10000 84 GLN B O 1
ATOM 2568 N N . THR B 2 85 ? 206.45900 196.40600 150.85700 1.000 36.79000 85 THR B N 1
ATOM 2569 C CA . THR B 2 85 ? 206.41800 194.97500 150.62100 1.000 43.05000 85 THR B CA 1
ATOM 2570 C C . THR B 2 85 ? 205.21000 194.61800 149.77000 1.000 38.97000 85 THR B C 1
ATOM 2571 O O . THR B 2 85 ? 204.15600 195.25400 149.84800 1.000 42.96000 85 THR B O 1
ATOM 2575 N N . GLY B 2 86 ? 205.38300 193.59200 148.95100 1.000 33.04000 86 GLY B N 1
ATOM 2576 C CA . GLY B 2 86 ? 204.27600 193.02100 148.22100 1.000 34.42000 86 GLY B CA 1
ATOM 2577 C C . GLY B 2 86 ? 204.01700 191.60500 148.67300 1.000 35.23000 86 GLY B C 1
ATOM 2578 O O . GLY B 2 86 ? 204.80500 190.70400 148.38200 1.000 43.92000 86 GLY B O 1
ATOM 2579 N N . ARG B 2 87 ? 202.91900 191.39000 149.39100 1.000 35.36000 87 ARG B N 1
ATOM 2580 C CA . ARG B 2 87 ? 202.55900 190.06100 149.85800 1.000 35.89000 87 ARG B CA 1
ATOM 2581 C C . ARG B 2 87 ? 201.11200 189.77800 149.48500 1.000 40.15000 87 ARG B C 1
ATOM 2582 O O . ARG B 2 87 ? 200.23100 190.61800 149.69200 1.000 47.80000 87 ARG B O 1
ATOM 2590 N N . LEU B 2 88 ? 200.88000 188.61300 148.89400 1.000 34.91000 88 LEU B N 1
ATOM 2591 C CA . LEU B 2 88 ? 199.52900 188.13300 148.66400 1.000 29.37000 88 LEU B CA 1
ATOM 2592 C C . LEU B 2 88 ? 199.06600 187.42500 149.92700 1.000 34.52000 88 LEU B C 1
ATOM 2593 O O . LEU B 2 88 ? 199.82400 186.64700 150.51600 1.000 37.80000 88 LEU B O 1
ATOM 2598 N N . SER B 2 89 ? 197.83700 187.72300 150.35400 1.000 39.52000 89 SER B N 1
ATOM 2599 C CA . SER B 2 89 ? 197.31500 187.21900 151.61900 1.000 28.06000 89 SER B CA 1
ATOM 2600 C C . SER B 2 89 ? 197.13500 185.70900 151.55700 1.000 30.32000 89 SER B C 1
ATOM 2601 O O . SER B 2 89 ? 196.22700 185.20700 150.88700 1.000 37.09000 89 SER B O 1
ATOM 2604 N N . ILE B 2 90 ? 198.02200 184.99200 152.25100 1.000 35.66000 90 ILE B N 1
ATOM 2605 C CA . ILE B 2 90 ? 198.10700 183.53800 152.16200 1.000 31.23000 90 ILE B CA 1
ATOM 2606 C C . ILE B 2 90 ? 196.87600 182.87700 152.77300 1.000 34.94000 90 ILE B C 1
ATOM 2607 O O . ILE B 2 90 ? 196.31100 181.93200 152.20100 1.000 34.56000 90 ILE B O 1
ATOM 2612 N N . VAL B 2 91 ? 196.42900 183.38500 153.92200 1.000 32.31000 91 VAL B N 1
ATOM 2613 C CA . VAL B 2 91 ? 195.23500 182.89700 154.60600 1.000 31.14000 91 VAL B CA 1
ATOM 2614 C C . VAL B 2 91 ? 193.98200 183.10600 153.75900 1.000 34.31000 91 VAL B C 1
ATOM 2615 O O . VAL B 2 91 ? 193.15600 182.19100 153.61200 1.000 39.39000 91 VAL B O 1
ATOM 2619 N N . GLU B 2 92 ? 193.83900 184.29900 153.17000 1.000 24.16000 92 GLU B N 1
ATOM 2620 C CA . GLU B 2 92 ? 192.69500 184.57300 152.31000 1.000 26.18000 92 GLU B CA 1
ATOM 2621 C C . GLU B 2 92 ? 192.75800 183.73900 151.03900 1.000 30.42000 92 GLU B C 1
ATOM 2622 O O . GLU B 2 92 ? 191.72200 183.31800 150.51600 1.000 41.47000 92 GLU B O 1
ATOM 2628 N N . ALA B 2 93 ? 193.97300 183.46400 150.55300 1.000 27.26000 93 ALA B N 1
ATOM 2629 C CA . ALA B 2 93 ? 194.14200 182.59000 149.39600 1.000 24.46000 93 ALA B CA 1
ATOM 2630 C C . ALA B 2 93 ? 193.68500 181.16900 149.69600 1.000 31.89000 93 ALA B C 1
ATOM 2631 O O . ALA B 2 93 ? 193.01700 180.54100 148.86900 1.000 42.68000 93 ALA B O 1
ATOM 2633 N N . ALA B 2 94 ? 194.01000 180.65500 150.88600 1.000 30.32000 94 ALA B N 1
ATOM 2634 C CA . ALA B 2 94 ? 193.58300 179.30500 151.25100 1.000 28.41000 94 ALA B CA 1
ATOM 2635 C C . ALA B 2 94 ? 192.07300 179.23400 151.45800 1.000 33.55000 94 ALA B C 1
ATOM 2636 O O . ALA B 2 94 ? 191.43100 178.23800 151.09000 1.000 42.12000 94 ALA B O 1
ATOM 2638 N N . ARG B 2 95 ? 191.49100 180.28400 152.04900 1.000 37.64000 95 ARG B N 1
ATOM 2639 C CA . ARG B 2 95 ? 190.04000 180.32200 152.23500 1.000 34.90000 95 ARG B CA 1
ATOM 2640 C C . ARG B 2 95 ? 189.30800 180.38500 150.89700 1.000 37.65000 95 ARG B C 1
ATOM 2641 O O . ARG B 2 95 ? 188.30800 179.68200 150.69200 1.000 40.20000 95 ARG B O 1
ATOM 2649 N N . HIS B 2 96 ? 189.81300 181.19400 149.96100 1.000 32.70000 96 HIS B N 1
ATOM 2650 C CA . HIS B 2 96 ? 189.20900 181.27100 148.63400 1.000 32.32000 96 HIS B CA 1
ATOM 2651 C C . HIS B 2 96 ? 189.46000 179.99700 147.83500 1.000 34.35000 96 HIS B C 1
ATOM 2652 O O . HIS B 2 96 ? 188.69000 179.66700 146.92700 1.000 42.44000 96 HIS B O 1
ATOM 2659 N N . ARG B 2 97 ? 190.53900 179.27500 148.15100 1.000 32.66000 97 ARG B N 1
ATOM 2660 C CA . ARG B 2 97 ? 190.83900 178.04900 147.42300 1.000 37.14000 97 ARG B CA 1
ATOM 2661 C C . ARG B 2 97 ? 189.95300 176.89800 147.89000 1.000 42.56000 97 ARG B C 1
ATOM 2662 O O . ARG B 2 97 ? 189.55200 176.05300 147.07900 1.000 45.76000 97 ARG B O 1
ATOM 2670 N N . GLN B 2 98 ? 189.63600 176.83900 149.19100 1.000 35.85000 98 GLN B N 1
ATOM 2671 C CA . GLN B 2 98 ? 188.61000 175.88600 149.62000 1.000 35.72000 98 GLN B CA 1
ATOM 2672 C C . GLN B 2 98 ? 187.22600 176.28900 149.12700 1.000 38.96000 98 GLN B C 1
ATOM 2673 O O . GLN B 2 98 ? 186.43800 175.42800 148.72000 1.000 45.13000 98 GLN B O 1
ATOM 2679 N N . SER B 2 99 ? 186.90600 177.58700 149.15400 1.000 34.49000 99 SER B N 1
ATOM 2680 C CA . SER B 2 99 ? 185.56300 178.00600 148.76200 1.000 33.25000 99 SER B CA 1
ATOM 2681 C C . SER B 2 99 ? 185.32700 177.93000 147.25800 1.000 40.97000 99 SER B C 1
ATOM 2682 O O . SER B 2 99 ? 184.17500 178.03900 146.82600 1.000 46.65000 99 SER B O 1
ATOM 2685 N N . GLY B 2 100 ? 186.37600 177.73600 146.45600 1.000 38.40000 100 GLY B N 1
ATOM 2686 C CA . GLY B 2 100 ? 186.25200 177.61400 145.02300 1.000 37.27000 100 GLY B CA 1
ATOM 2687 C C . GLY B 2 100 ? 186.33700 178.91800 144.26300 1.000 38.24000 100 GLY B C 1
ATOM 2688 O O . GLY B 2 100 ? 186.40500 178.89400 143.02900 1.000 41.89000 100 GLY B O 1
ATOM 2689 N N . TYR B 2 101 ? 186.34500 180.05400 144.96700 1.000 40.77000 101 TYR B N 1
ATOM 2690 C CA . TYR B 2 101 ? 186.38500 181.35500 144.30600 1.000 37.47000 101 TYR B CA 1
ATOM 2691 C C . TYR B 2 101 ? 187.74800 181.60700 143.67100 1.000 36.44000 101 TYR B C 1
ATOM 2692 O O . TYR B 2 101 ? 187.85000 182.35900 142.69500 1.000 42.89000 101 TYR B O 1
ATOM 2701 N N . LEU B 2 102 ? 188.79700 180.99800 144.21400 1.000 32.23000 102 LEU B N 1
ATOM 2702 C CA . LEU B 2 102 ? 190.12100 180.98900 143.60700 1.000 30.36000 102 LEU B CA 1
ATOM 2703 C C . LEU B 2 102 ? 190.37100 179.59200 143.05500 1.000 35.52000 102 LEU B C 1
ATOM 2704 O O . LEU B 2 102 ? 190.44800 178.62300 143.81900 1.000 42.75000 102 LEU B O 1
ATOM 2709 N N . GLN B 2 103 ? 190.47700 179.48700 141.73100 1.000 41.02000 103 GLN B N 1
ATOM 2710 C CA . GLN B 2 103 ? 190.87000 178.23600 141.08700 1.000 40.16000 103 GLN B CA 1
ATOM 2711 C C . GLN B 2 103 ? 192.39300 178.16300 141.01000 1.000 44.00000 103 GLN B C 1
ATOM 2712 O O . GLN B 2 103 ? 193.03200 178.52200 140.02000 1.000 48.20000 103 GLN B O 1
ATOM 2718 N N . LEU B 2 104 ? 192.96900 177.70200 142.11300 1.000 50.12000 104 LEU B N 1
ATOM 2719 C CA . LEU B 2 104 ? 194.38900 177.40700 142.20800 1.000 51.17000 104 LEU B CA 1
ATOM 2720 C C . LEU B 2 104 ? 194.54800 175.91300 142.43500 1.000 52.49000 104 LEU B C 1
ATOM 2721 O O . LEU B 2 104 ? 194.04500 175.37500 143.42700 1.000 55.17000 104 LEU B O 1
ATOM 2726 N N . ARG B 2 105 ? 195.23800 175.24700 141.51600 1.000 76.13000 105 ARG B N 1
ATOM 2727 C CA . ARG B 2 105 ? 195.50800 173.82600 141.66500 1.000 75.41000 105 ARG B CA 1
ATOM 2728 C C . ARG B 2 105 ? 196.71200 173.57600 142.56400 1.000 75.12000 105 ARG B C 1
ATOM 2729 O O . ARG B 2 105 ? 196.84800 172.48100 143.12500 1.000 77.83000 105 ARG B O 1
ATOM 2737 N N . ALA B 2 106 ? 197.56500 174.58300 142.73700 1.000 71.37000 106 ALA B N 1
ATOM 2738 C CA . ALA B 2 106 ? 198.76400 174.44100 143.55000 1.000 69.90000 106 ALA B CA 1
ATOM 2739 C C . ALA B 2 106 ? 198.42300 174.32900 145.03100 1.000 69.75000 106 ALA B C 1
ATOM 2740 O O . ALA B 2 106 ? 197.60300 175.08100 145.56600 1.000 70.88000 106 ALA B O 1
ATOM 2742 N N . GLY B 2 107 ? 199.07300 173.37700 145.69300 1.000 61.89000 107 GLY B N 1
ATOM 2743 C CA . GLY B 2 107 ? 198.86000 173.16000 147.10800 1.000 57.19000 107 GLY B CA 1
ATOM 2744 C C . GLY B 2 107 ? 199.72400 174.04600 147.97900 1.000 54.31000 107 GLY B C 1
ATOM 2745 O O . GLY B 2 107 ? 199.25200 174.56800 148.99000 1.000 58.60000 107 GLY B O 1
ATOM 2746 N N . LYS B 2 108 ? 200.98900 174.24300 147.58600 1.000 54.25000 108 LYS B N 1
ATOM 2747 C CA . LYS B 2 108 ? 201.93700 174.99900 148.39000 1.000 51.67000 108 LYS B CA 1
ATOM 2748 C C . LYS B 2 108 ? 202.34200 176.29400 147.69200 1.000 52.82000 108 LYS B C 1
ATOM 2749 O O . LYS B 2 108 ? 202.67500 176.27700 146.50200 1.000 51.81000 108 LYS B O 1
ATOM 2755 N N . PRO B 2 109 ? 202.32500 177.42200 148.39500 1.000 50.92000 109 PRO B N 1
ATOM 2756 C CA . PRO B 2 109 ? 202.77300 178.68900 147.80900 1.000 47.15000 109 PRO B CA 1
ATOM 2757 C C . PRO B 2 109 ? 204.29400 178.79300 147.79500 1.000 53.59000 109 PRO B C 1
ATOM 2758 O O . PRO B 2 109 ? 205.01600 177.86200 148.14700 1.000 57.04000 109 PRO B O 1
ATOM 2762 N N . ASN B 2 110 ? 204.77200 179.96400 147.38300 1.000 51.03000 110 ASN B N 1
ATOM 2763 C CA . ASN B 2 110 ? 206.20300 180.22400 147.35000 1.000 51.11000 110 ASN B CA 1
ATOM 2764 C C . ASN B 2 110 ? 206.48600 181.70900 147.54800 1.000 50.61000 110 ASN B C 1
ATOM 2765 O O . ASN B 2 110 ? 206.26900 182.51000 146.63000 1.000 53.92000 110 ASN B O 1
ATOM 2770 N N . PRO B 2 111 ? 206.95500 182.11300 148.73500 1.000 53.91000 111 PRO B N 1
ATOM 2771 C CA . PRO B 2 111 ? 207.44700 183.49400 148.90800 1.000 54.31000 111 PRO B CA 1
ATOM 2772 C C . PRO B 2 111 ? 208.66900 183.82200 148.06200 1.000 57.41000 111 PRO B C 1
ATOM 2773 O O . PRO B 2 111 ? 208.97200 185.00900 147.88100 1.000 58.56000 111 PRO B O 1
ATOM 2777 N N . ALA B 2 112 ? 209.39400 182.80700 147.58200 1.000 54.39000 112 ALA B N 1
ATOM 2778 C CA . ALA B 2 112 ? 210.51500 183.02100 146.67400 1.000 54.69000 112 ALA B CA 1
ATOM 2779 C C . ALA B 2 112 ? 210.06100 183.68000 145.37700 1.000 55.86000 112 ALA B C 1
ATOM 2780 O O . ALA B 2 112 ? 210.45100 184.81400 145.07600 1.000 58.44000 112 ALA B O 1
ATOM 2782 N N . GLY B 2 113 ? 209.22200 182.99500 144.60900 1.000 51.16000 113 GLY B N 1
ATOM 2783 C CA . GLY B 2 113 ? 208.69900 183.56500 143.38300 1.000 49.30000 113 GLY B CA 1
ATOM 2784 C C . GLY B 2 113 ? 207.32200 183.02200 143.08700 1.000 48.28000 113 GLY B C 1
ATOM 2785 O O . GLY B 2 113 ? 206.97100 181.90900 143.49000 1.000 52.34000 113 GLY B O 1
ATOM 2786 N N . GLY B 2 114 ? 206.54100 183.82400 142.37100 1.000 41.93000 114 GLY B N 1
ATOM 2787 C CA . GLY B 2 114 ? 205.19800 183.44600 142.01100 1.000 39.72000 114 GLY B CA 1
ATOM 2788 C C . GLY B 2 114 ? 204.16500 184.45500 142.46800 1.000 40.11000 114 GLY B C 1
ATOM 2789 O O . GLY B 2 114 ? 204.48600 185.60600 142.78500 1.000 44.53000 114 GLY B O 1
ATOM 2790 N N . PRO B 2 115 ? 202.89400 184.04200 142.49300 1.000 32.12000 115 PRO B N 1
ATOM 2791 C CA . PRO B 2 115 ? 201.83300 184.95200 142.95800 1.000 28.76000 115 PRO B CA 1
ATOM 2792 C C . PRO B 2 115 ? 201.91900 185.27900 144.43400 1.000 35.56000 115 PRO B C 1
ATOM 2793 O O . PRO B 2 115 ? 201.47100 186.35300 144.85300 1.000 42.44000 115 PRO B O 1
ATOM 2797 N N . PHE B 2 116 ? 202.49900 184.38800 145.23200 1.000 37.33000 116 PHE B N 1
ATOM 2798 C CA . PHE B 2 116 ? 202.59400 184.55700 146.67400 1.000 29.69000 116 PHE B CA 1
ATOM 2799 C C . PHE B 2 116 ? 204.00100 184.95400 147.10100 1.000 32.31000 116 PHE B C 1
ATOM 2800 O O . PHE B 2 116 ? 204.39400 184.73800 148.24900 1.000 37.86000 116 PHE B O 1
ATOM 2808 N N . LYS B 2 117 ? 204.76500 185.53000 146.17700 1.000 39.82000 117 LYS B N 1
ATOM 2809 C CA . LYS B 2 117 ? 206.09900 186.03900 146.47500 1.000 34.69000 117 LYS B CA 1
ATOM 2810 C C . LYS B 2 117 ? 205.96000 187.27400 147.35300 1.000 43.76000 117 LYS B C 1
ATOM 2811 O O . LYS B 2 117 ? 205.50300 188.32600 146.90200 1.000 49.82000 117 LYS B O 1
ATOM 2817 N N . THR B 2 118 ? 206.32100 187.13900 148.62500 1.000 40.28000 118 THR B N 1
ATOM 2818 C CA . THR B 2 118 ? 206.35800 188.28200 149.53100 1.000 34.03000 118 THR B CA 1
ATOM 2819 C C . THR B 2 118 ? 207.66800 189.01800 149.29800 1.000 33.13000 118 THR B C 1
ATOM 2820 O O . THR B 2 118 ? 208.70900 188.64800 149.84200 1.000 44.25000 118 THR B O 1
ATOM 2824 N N . SER B 2 119 ? 207.62200 190.06600 148.48600 1.000 32.50000 119 SER B N 1
ATOM 2825 C CA . SER B 2 119 ? 208.81100 190.79700 148.08400 1.000 30.33000 119 SER B CA 1
ATOM 2826 C C . SER B 2 119 ? 208.99900 192.01200 148.98000 1.000 34.22000 119 SER B C 1
ATOM 2827 O O . SER B 2 119 ? 208.03000 192.59600 149.47000 1.000 37.97000 119 SER B O 1
ATOM 2830 N N . ILE B 2 120 ? 210.25700 192.38600 149.18800 1.000 44.65000 120 ILE B N 1
ATOM 2831 C CA . ILE B 2 120 ? 210.61900 193.57200 149.95200 1.000 39.70000 120 ILE B CA 1
ATOM 2832 C C . ILE B 2 120 ? 211.43300 194.47800 149.03500 1.000 44.01000 120 ILE B C 1
ATOM 2833 O O . ILE B 2 120 ? 212.21800 193.99400 148.20900 1.000 50.29000 120 ILE B O 1
ATOM 2838 N N . TYR B 2 121 ? 211.16600 195.78000 149.09500 1.000 44.16000 121 TYR B N 1
ATOM 2839 C CA . TYR B 2 121 ? 211.92200 196.72200 148.28500 1.000 47.54000 121 TYR B CA 1
ATOM 2840 C C . TYR B 2 121 ? 212.04300 198.04000 149.03300 1.000 44.32000 121 TYR B C 1
ATOM 2841 O O . TYR B 2 121 ? 211.05900 198.56400 149.56500 1.000 38.75000 121 TYR B O 1
ATOM 2850 N N . HIS B 2 122 ? 213.26500 198.55700 149.07500 1.000 39.37000 122 HIS B N 1
ATOM 2851 C CA . HIS B 2 122 ? 213.59800 199.76400 149.81400 1.000 32.77000 122 HIS B CA 1
ATOM 2852 C C . HIS B 2 122 ? 214.01600 200.85100 148.83800 1.000 38.29000 122 HIS B C 1
ATOM 2853 O O . HIS B 2 122 ? 214.92100 200.64600 148.02200 1.000 48.01000 122 HIS B O 1
ATOM 2860 N N . ARG B 2 123 ? 213.36000 202.00100 148.93200 1.000 34.06000 123 ARG B N 1
ATOM 2861 C CA . ARG B 2 123 ? 213.62700 203.08300 148.00600 1.000 32.06000 123 ARG B CA 1
ATOM 2862 C C . ARG B 2 123 ? 213.74600 204.40600 148.75900 1.000 29.23000 123 ARG B C 1
ATOM 2863 O O . ARG B 2 123 ? 213.10100 204.58000 149.79500 1.000 32.09000 123 ARG B O 1
ATOM 2871 N N . PRO B 2 124 ? 214.58100 205.33700 148.28800 1.000 27.33000 124 PRO B N 1
ATOM 2872 C CA . PRO B 2 124 ? 214.88900 206.53200 149.08700 1.000 22.39000 124 PRO B CA 1
ATOM 2873 C C . PRO B 2 124 ? 213.72600 207.51000 149.18700 1.000 27.10000 124 PRO B C 1
ATOM 2874 O O . PRO B 2 124 ? 212.82100 207.52500 148.35000 1.000 32.89000 124 PRO B O 1
ATOM 2878 N N . ILE B 2 125 ? 213.76900 208.33200 150.23400 1.000 27.97000 125 ILE B N 1
ATOM 2879 C CA . ILE B 2 125 ? 212.73300 209.30400 150.56100 1.000 25.39000 125 ILE B CA 1
ATOM 2880 C C . ILE B 2 125 ? 213.42600 210.59600 150.97700 1.000 32.20000 125 ILE B C 1
ATOM 2881 O O . ILE B 2 125 ? 214.31000 210.57900 151.84600 1.000 37.46000 125 ILE B O 1
ATOM 2886 N N . VAL B 2 126 ? 213.04000 211.71000 150.34800 1.000 23.34000 126 VAL B N 1
ATOM 2887 C CA . VAL B 2 126 ? 213.59000 213.02400 150.66300 1.000 31.67000 126 VAL B CA 1
ATOM 2888 C C . VAL B 2 126 ? 212.45500 214.04300 150.75000 1.000 34.14000 126 VAL B C 1
ATOM 2889 O O . VAL B 2 126 ? 211.54900 214.05600 149.90900 1.000 31.77000 126 VAL B O 1
ATOM 2893 N N . GLN B 2 127 ? 212.47200 214.85700 151.80700 1.000 37.27000 127 GLN B N 1
ATOM 2894 C CA . GLN B 2 127 ? 211.76100 216.13000 151.83100 1.000 27.80000 127 GLN B CA 1
ATOM 2895 C C . GLN B 2 127 ? 212.69500 217.20800 151.30500 1.000 39.42000 127 GLN B C 1
ATOM 2896 O O . GLN B 2 127 ? 213.82400 217.35100 151.79000 1.000 48.54000 127 GLN B O 1
ATOM 2902 N N . ALA B 2 128 ? 212.22600 217.95900 150.31600 1.000 39.99000 128 ALA B N 1
ATOM 2903 C CA . ALA B 2 128 ? 213.08200 218.89900 149.61900 1.000 36.42000 128 ALA B CA 1
ATOM 2904 C C . ALA B 2 128 ? 212.24900 220.06300 149.10700 1.000 35.95000 128 ALA B C 1
ATOM 2905 O O . ALA B 2 128 ? 211.04600 220.16200 149.35400 1.000 38.09000 128 ALA B O 1
ATOM 2907 N N . GLU B 2 129 ? 212.93200 220.96400 148.41900 1.000 38.89000 129 GLU B N 1
ATOM 2908 C CA . GLU B 2 129 ? 212.31900 222.02500 147.63900 1.000 39.39000 129 GLU B CA 1
ATOM 2909 C C . GLU B 2 129 ? 212.83800 221.86300 146.21700 1.000 42.63000 129 GLU B C 1
ATOM 2910 O O . GLU B 2 129 ? 214.05500 221.78600 146.00700 1.000 47.39000 129 GLU B O 1
ATOM 2916 N N . LEU B 2 130 ? 211.92600 221.76800 145.25300 1.000 34.99000 130 LEU B N 1
ATOM 2917 C CA . LEU B 2 130 ? 212.27600 221.41100 143.88200 1.000 35.36000 130 LEU B CA 1
ATOM 2918 C C . LEU B 2 130 ? 212.35100 222.67600 143.03600 1.000 39.31000 130 LEU B C 1
ATOM 2919 O O . LEU B 2 130 ? 211.34900 223.37300 142.86300 1.000 40.53000 130 LEU B O 1
ATOM 2924 N N . THR B 2 131 ? 213.53300 222.96000 142.49600 1.000 39.69000 131 THR B N 1
ATOM 2925 C CA . THR B 2 131 ? 213.77100 224.15500 141.69300 1.000 33.15000 131 THR B CA 1
ATOM 2926 C C . THR B 2 131 ? 214.07100 223.74900 140.25500 1.000 36.48000 131 THR B C 1
ATOM 2927 O O . THR B 2 131 ? 214.96000 222.92600 140.01200 1.000 42.13000 131 THR B O 1
ATOM 2931 N N . ALA B 2 132 ? 213.33100 224.32800 139.30800 1.000 39.35000 132 ALA B N 1
ATOM 2932 C CA . ALA B 2 132 ? 213.52300 224.08200 137.88700 1.000 33.05000 132 ALA B CA 1
ATOM 2933 C C . ALA B 2 132 ? 213.51100 225.39600 137.11800 1.000 35.56000 132 ALA B C 1
ATOM 2934 O O . ALA B 2 132 ? 212.92900 226.39400 137.54900 1.000 45.30000 132 ALA B O 1
ATOM 2936 N N . PHE B 2 133 ? 214.15300 225.37000 135.95600 1.000 39.26000 133 PHE B N 1
ATOM 2937 C CA . PHE B 2 133 ? 214.36900 226.54700 135.13300 1.000 42.30000 133 PHE B CA 1
ATOM 2938 C C . PHE B 2 133 ? 213.94000 226.22300 133.71000 1.000 48.26000 133 PHE B C 1
ATOM 2939 O O . PHE B 2 133 ? 214.26500 225.15200 133.18800 1.000 48.35000 133 PHE B O 1
ATOM 2947 N N . CYS B 2 134 ? 213.11600 227.07800 133.10500 1.000 48.62000 134 CYS B N 1
ATOM 2948 C CA . CYS B 2 134 ? 212.64600 226.74800 131.73400 1.000 44.31000 134 CYS B CA 1
ATOM 2949 C C . CYS B 2 134 ? 212.17100 228.00100 130.99900 1.000 49.10000 134 CYS B C 1
ATOM 2950 O O . CYS B 2 134 ? 211.96400 229.03400 131.66000 1.000 52.97000 134 CYS B O 1
ATOM 2953 N N . VAL B 2 135 ? 212.04700 227.90300 129.67200 1.000 45.74000 135 VAL B N 1
ATOM 2954 C CA . VAL B 2 135 ? 211.51300 229.02900 128.85400 1.000 50.13000 135 VAL B CA 1
ATOM 2955 C C . VAL B 2 135 ? 210.11400 228.61000 128.39200 1.000 49.54000 135 VAL B C 1
ATOM 2956 O O . VAL B 2 135 ? 210.02600 227.72600 127.52200 1.000 50.09000 135 VAL B O 1
ATOM 2960 N N . GLY B 2 136 ? 209.07000 229.20300 128.97600 1.000 53.84000 136 GLY B N 1
ATOM 2961 C CA . GLY B 2 136 ? 207.67900 228.86900 128.61400 1.000 54.51000 136 GLY B CA 1
ATOM 2962 C C . GLY B 2 136 ? 206.70700 229.93100 129.09300 1.000 56.83000 136 GLY B C 1
ATOM 2963 O O . GLY B 2 136 ? 207.12500 230.77900 129.90100 1.000 62.30000 136 GLY B O 1
ATOM 2964 N N . ASP B 2 137 ? 205.46800 229.91400 128.59400 1.000 58.38000 137 ASP B N 1
ATOM 2965 C CA . ASP B 2 137 ? 204.45900 230.90500 129.05500 1.000 61.92000 137 ASP B CA 1
ATOM 2966 C C . ASP B 2 137 ? 204.09600 230.57300 130.50600 1.000 61.71000 137 ASP B C 1
ATOM 2967 O O . ASP B 2 137 ? 203.78700 229.40300 130.78600 1.000 64.02000 137 ASP B O 1
ATOM 2972 N N . GLN B 2 138 ? 204.09500 231.58400 131.37600 1.000 63.98000 138 GLN B N 1
ATOM 2973 C CA . GLN B 2 138 ? 203.79000 231.40500 132.82100 1.000 62.03000 138 GLN B CA 1
ATOM 2974 C C . GLN B 2 138 ? 202.34300 230.94000 133.02800 1.000 63.54000 138 GLN B C 1
ATOM 2975 O O . GLN B 2 138 ? 202.13300 230.06100 133.88100 1.000 67.87000 138 GLN B O 1
ATOM 2981 N N . GLN B 2 139 ? 201.39700 231.46600 132.24300 1.000 66.47000 139 GLN B N 1
ATOM 2982 C CA . GLN B 2 139 ? 199.95300 231.15200 132.43600 1.000 66.74000 139 GLN B CA 1
ATOM 2983 C C . GLN B 2 139 ? 199.67700 229.65100 132.27500 1.000 67.10000 139 GLN B C 1
ATOM 2984 O O . GLN B 2 139 ? 198.96500 229.10200 133.13600 1.000 69.70000 139 GLN B O 1
ATOM 2990 N N . GLY B 2 140 ? 200.24300 229.00600 131.25100 1.000 59.69000 140 GLY B N 1
ATOM 2991 C CA . GLY B 2 140 ? 200.03600 227.57900 131.04800 1.000 60.01000 140 GLY B CA 1
ATOM 2992 C C . GLY B 2 140 ? 200.77300 226.72700 132.06300 1.000 63.02000 140 GLY B C 1
ATOM 2993 O O . GLY B 2 140 ? 200.27300 225.68200 132.49200 1.000 65.11000 140 GLY B O 1
ATOM 2994 N N . ILE B 2 141 ? 201.96800 227.17000 132.47000 1.000 55.35000 141 ILE B N 1
ATOM 2995 C CA . ILE B 2 141 ? 202.73300 226.44300 133.47900 1.000 50.78000 141 ILE B CA 1
ATOM 2996 C C . ILE B 2 141 ? 202.04000 226.51300 134.83600 1.000 50.97000 141 ILE B C 1
ATOM 2997 O O . ILE B 2 141 ? 201.92000 225.49600 135.53200 1.000 56.29000 141 ILE B O 1
ATOM 3002 N N . GLU B 2 142 ? 201.52900 227.69400 135.22000 1.000 46.13000 142 GLU B N 1
ATOM 3003 C CA . GLU B 2 142 ? 200.78300 227.76500 136.47800 1.000 47.45000 142 GLU B CA 1
ATOM 3004 C C . GLU B 2 142 ? 199.45000 227.02800 136.40100 1.000 53.28000 142 GLU B C 1
ATOM 3005 O O . GLU B 2 142 ? 198.98400 226.49500 137.41300 1.000 55.05000 142 GLU B O 1
ATOM 3011 N N . ALA B 2 143 ? 198.83600 226.95700 135.21400 1.000 49.51000 143 ALA B N 1
ATOM 3012 C CA . ALA B 2 143 ? 197.61000 226.17600 135.05900 1.000 49.43000 143 ALA B CA 1
ATOM 3013 C C . ALA B 2 143 ? 197.86800 224.68500 135.25400 1.000 50.82000 143 ALA B C 1
ATOM 3014 O O . ALA B 2 143 ? 197.13800 224.01300 136.00100 1.000 55.15000 143 ALA B O 1
ATOM 3016 N N . LEU B 2 144 ? 198.92200 224.16200 134.61500 1.000 44.49000 144 LEU B N 1
ATOM 3017 C CA . LEU B 2 144 ? 199.27900 222.75500 134.77500 1.000 43.90000 144 LEU B CA 1
ATOM 3018 C C . LEU B 2 144 ? 199.70200 222.44300 136.20700 1.000 46.52000 144 LEU B C 1
ATOM 3019 O O . LEU B 2 144 ? 199.31100 221.41200 136.76400 1.000 50.50000 144 LEU B O 1
ATOM 3024 N N . LEU B 2 145 ? 200.47100 223.33700 136.83100 1.000 43.00000 145 LEU B N 1
ATOM 3025 C CA . LEU B 2 145 ? 200.96300 223.06800 138.17800 1.000 42.16000 145 LEU B CA 1
ATOM 3026 C C . LEU B 2 145 ? 199.89300 223.29600 139.24100 1.000 47.93000 145 LEU B C 1
ATOM 3027 O O . LEU B 2 145 ? 200.01400 222.77100 140.35400 1.000 53.27000 145 LEU B O 1
ATOM 3032 N N . SER B 2 146 ? 198.85700 224.08200 138.94000 1.000 45.07000 146 SER B N 1
ATOM 3033 C CA . SER B 2 146 ? 197.70600 224.13900 139.83300 1.000 48.91000 146 SER B CA 1
ATOM 3034 C C . SER B 2 146 ? 196.82100 222.91700 139.64300 1.000 49.23000 146 SER B C 1
ATOM 3035 O O . SER B 2 146 ? 196.09900 222.51400 140.56200 1.000 52.94000 146 SER B O 1
ATOM 3038 N N . GLU B 2 147 ? 196.86200 222.31100 138.45100 1.000 47.85000 147 GLU B N 1
ATOM 3039 C CA . GLU B 2 147 ? 196.24900 220.99500 138.29000 1.000 46.35000 147 GLU B CA 1
ATOM 3040 C C . GLU B 2 147 ? 197.06000 219.91900 139.00900 1.000 48.81000 147 GLU B C 1
ATOM 3041 O O . GLU B 2 147 ? 196.53000 218.85300 139.34600 1.000 47.98000 147 GLU B O 1
ATOM 3047 N N . CYS B 2 148 ? 198.34600 220.17800 139.24100 1.000 46.34000 148 CYS B N 1
ATOM 3048 C CA . CYS B 2 148 ? 199.20200 219.23100 139.94500 1.000 41.04000 148 CYS B CA 1
ATOM 3049 C C . CYS B 2 148 ? 198.85800 219.19200 141.42500 1.000 48.87000 148 CYS B C 1
ATOM 3050 O O . CYS B 2 148 ? 198.60100 220.23000 142.04200 1.000 52.75000 148 CYS B O 1
ATOM 3053 N N . ARG B 2 149 ? 198.84800 217.98900 141.99800 1.000 39.51000 149 ARG B N 1
ATOM 3054 C CA . ARG B 2 149 ? 198.72100 217.86900 143.43900 1.000 37.94000 149 ARG B CA 1
ATOM 3055 C C . ARG B 2 149 ? 199.83500 217.06500 144.08300 1.000 34.92000 149 ARG B C 1
ATOM 3056 O O . ARG B 2 149 ? 200.13500 217.31100 145.24900 1.000 35.69000 149 ARG B O 1
ATOM 3064 N N . GLN B 2 150 ? 200.47200 216.14000 143.36100 1.000 31.93000 150 GLN B N 1
ATOM 3065 C CA . GLN B 2 150 ? 201.65100 215.46700 143.89000 1.000 29.99000 150 GLN B CA 1
ATOM 3066 C C . GLN B 2 150 ? 202.74500 215.46800 142.83600 1.000 27.86000 150 GLN B C 1
ATOM 3067 O O . GLN B 2 150 ? 202.47800 215.58300 141.63800 1.000 39.83000 150 GLN B O 1
ATOM 3073 N N . ILE B 2 151 ? 203.98300 215.33300 143.30400 1.000 20.24000 151 ILE B N 1
ATOM 3074 C CA . ILE B 2 151 ? 205.15600 215.23800 142.44700 1.000 19.95000 151 ILE B CA 1
ATOM 3075 C C . ILE B 2 151 ? 205.96000 214.02700 142.90900 1.000 27.47000 151 ILE B C 1
ATOM 3076 O O . ILE B 2 151 ? 205.79300 213.56200 144.04300 1.000 38.25000 151 ILE B O 1
ATOM 3081 N N . GLY B 2 152 ? 206.76800 213.47300 142.01400 1.000 25.90000 152 GLY B N 1
ATOM 3082 C CA . GLY B 2 152 ? 207.62500 212.34500 142.31600 1.000 22.01000 152 GLY B CA 1
ATOM 3083 C C . GLY B 2 152 ? 206.96600 211.02700 141.96400 1.000 26.82000 152 GLY B C 1
ATOM 3084 O O . GLY B 2 152 ? 205.86700 210.97300 141.40300 1.000 28.78000 152 GLY B O 1
ATOM 3085 N N . GLY B 2 153 ? 207.66600 209.93900 142.30300 1.000 23.22000 153 GLY B N 1
ATOM 3086 C CA . GLY B 2 153 ? 207.15900 208.60700 142.05300 1.000 18.85000 153 GLY B CA 1
ATOM 3087 C C . GLY B 2 153 ? 206.27700 208.09100 143.17400 1.000 28.83000 153 GLY B C 1
ATOM 3088 O O . GLY B 2 153 ? 206.10300 208.77400 144.18300 1.000 36.82000 153 GLY B O 1
ATOM 3089 N N . LYS B 2 154 ? 205.74800 206.88000 142.95300 1.000 38.45000 154 LYS B N 1
ATOM 3090 C CA . LYS B 2 154 ? 204.85600 206.16400 143.87800 1.000 28.14000 154 LYS B CA 1
ATOM 3091 C C . LYS B 2 154 ? 203.69900 207.04300 144.34600 1.000 29.37000 154 LYS B C 1
ATOM 3092 O O . LYS B 2 154 ? 203.43900 207.19600 145.54100 1.000 34.91000 154 LYS B O 1
ATOM 3098 N N . ARG B 2 155 ? 203.02500 207.66400 143.38100 1.000 28.23000 155 ARG B N 1
ATOM 3099 C CA . ARG B 2 155 ? 201.94600 208.58100 143.71500 1.000 17.15000 155 ARG B CA 1
ATOM 3100 C C . ARG B 2 155 ? 200.68600 207.85300 144.15200 1.000 23.88000 155 ARG B C 1
ATOM 3101 O O . ARG B 2 155 ? 199.82800 208.46500 144.79000 1.000 28.27000 155 ARG B O 1
ATOM 3109 N N . GLY B 2 156 ? 200.55700 206.56700 143.82800 1.000 29.22000 156 GLY B N 1
ATOM 3110 C CA . GLY B 2 156 ? 199.42300 205.79100 144.29200 1.000 23.25000 156 GLY B CA 1
ATOM 3111 C C . GLY B 2 156 ? 199.41600 205.52300 145.78100 1.000 21.15000 156 GLY B C 1
ATOM 3112 O O . GLY B 2 156 ? 198.34700 205.24300 146.33500 1.000 24.86000 156 GLY B O 1
ATOM 3113 N N . VAL B 2 157 ? 200.57000 205.61300 146.44100 1.000 24.16000 157 VAL B N 1
ATOM 3114 C CA . VAL B 2 157 ? 200.64600 205.40200 147.88100 1.000 15.69000 157 VAL B CA 1
ATOM 3115 C C . VAL B 2 157 ? 200.88500 206.74100 148.56800 1.000 15.06000 157 VAL B C 1
ATOM 3116 O O . VAL B 2 157 ? 201.44400 206.80300 149.66900 1.000 29.90000 157 VAL B O 1
ATOM 3120 N N . GLY B 2 158 ? 200.43400 207.81900 147.92600 1.000 28.50000 158 GLY B N 1
ATOM 3121 C CA . GLY B 2 158 ? 200.25600 209.10100 148.58000 1.000 20.79000 158 GLY B CA 1
ATOM 3122 C C . GLY B 2 158 ? 201.51700 209.86700 148.90100 1.000 18.18000 158 GLY B C 1
ATOM 3123 O O . GLY B 2 158 ? 201.47500 210.76200 149.75300 1.000 28.35000 158 GLY B O 1
ATOM 3124 N N . PHE B 2 159 ? 202.62900 209.56000 148.24700 1.000 20.52000 159 PHE B N 1
ATOM 3125 C CA . PHE B 2 159 ? 203.89900 210.19300 148.56200 1.000 20.56000 159 PHE B CA 1
ATOM 3126 C C . PHE B 2 159 ? 204.05100 211.53800 147.87000 1.000 25.16000 159 PHE B C 1
ATOM 3127 O O . PHE B 2 159 ? 203.85700 211.66600 146.65900 1.000 25.25000 159 PHE B O 1
ATOM 3135 N N . GLY B 2 160 ? 204.42700 212.53900 148.66100 1.000 38.24000 160 GLY B N 1
ATOM 3136 C CA . GLY B 2 160 ? 204.88900 213.79200 148.11000 1.000 28.27000 160 GLY B CA 1
ATOM 3137 C C . GLY B 2 160 ? 203.84500 214.67900 147.48000 1.000 20.00000 160 GLY B C 1
ATOM 3138 O O . GLY B 2 160 ? 204.06500 215.16600 146.36600 1.000 18.61000 160 GLY B O 1
ATOM 3139 N N . GLN B 2 161 ? 202.70000 214.88400 148.12900 1.000 26.27000 161 GLN B N 1
ATOM 3140 C CA . GLN B 2 161 ? 201.74200 215.83200 147.57900 1.000 31.58000 161 GLN B CA 1
ATOM 3141 C C . GLN B 2 161 ? 202.23800 217.26200 147.75600 1.000 30.37000 161 GLN B C 1
ATOM 3142 O O . GLN B 2 161 ? 202.83900 217.60600 148.77600 1.000 29.67000 161 GLN B O 1
ATOM 3148 N N . VAL B 2 162 ? 201.98000 218.08700 146.74600 1.000 33.01000 162 VAL B N 1
ATOM 3149 C CA . VAL B 2 162 ? 202.55500 219.42200 146.64400 1.000 25.77000 162 VAL B CA 1
ATOM 3150 C C . VAL B 2 162 ? 201.79100 220.36900 147.56100 1.000 26.28000 162 VAL B C 1
ATOM 3151 O O . VAL B 2 162 ? 200.57300 220.53000 147.42800 1.000 30.89000 162 VAL B O 1
ATOM 3155 N N . ALA B 2 163 ? 202.51000 220.99200 148.49700 1.000 28.68000 163 ALA B N 1
ATOM 3156 C CA . ALA B 2 163 ? 201.90500 222.01300 149.34500 1.000 32.68000 163 ALA B CA 1
ATOM 3157 C C . ALA B 2 163 ? 201.68900 223.31000 148.57500 1.000 35.95000 163 ALA B C 1
ATOM 3158 O O . ALA B 2 163 ? 200.68600 224.00200 148.78200 1.000 40.50000 163 ALA B O 1
ATOM 3160 N N . GLY B 2 164 ? 202.61800 223.65600 147.69200 1.000 36.85000 164 GLY B N 1
ATOM 3161 C CA . GLY B 2 164 ? 202.47100 224.85000 146.88200 1.000 33.04000 164 GLY B CA 1
ATOM 3162 C C . GLY B 2 164 ? 203.59500 224.96800 145.87500 1.000 35.59000 164 GLY B C 1
ATOM 3163 O O . GLY B 2 164 ? 204.56700 224.20200 145.88700 1.000 43.54000 164 GLY B O 1
ATOM 3164 N N . PHE B 2 165 ? 203.44800 225.96100 145.00100 1.000 41.86000 165 PHE B N 1
ATOM 3165 C CA . PHE B 2 165 ? 204.43300 226.23700 143.96700 1.000 43.87000 165 PHE B CA 1
ATOM 3166 C C . PHE B 2 165 ? 204.43200 227.73100 143.68300 1.000 48.77000 165 PHE B C 1
ATOM 3167 O O . PHE B 2 165 ? 203.40200 228.39800 143.80800 1.000 52.47000 165 PHE B O 1
ATOM 3175 N N . LYS B 2 166 ? 205.59500 228.25100 143.30100 1.000 49.87000 166 LYS B N 1
ATOM 3176 C CA . LYS B 2 166 ? 205.70300 229.62400 142.83100 1.000 49.53000 166 LYS B CA 1
ATOM 3177 C C . LYS B 2 166 ? 206.47400 229.64000 141.51800 1.000 48.45000 166 LYS B C 1
ATOM 3178 O O . LYS B 2 166 ? 207.44700 228.89800 141.34000 1.000 50.60000 166 LYS B O 1
ATOM 3184 N N . VAL B 2 167 ? 205.97300 230.43000 140.57300 1.000 50.57000 167 VAL B N 1
ATOM 3185 C CA . VAL B 2 167 ? 206.47000 230.48200 139.20300 1.000 50.37000 167 VAL B CA 1
ATOM 3186 C C . VAL B 2 167 ? 206.76000 231.94200 138.88500 1.000 52.47000 167 VAL B C 1
ATOM 3187 O O . VAL B 2 167 ? 205.82800 232.74300 138.72800 1.000 58.10000 167 VAL B O 1
ATOM 3191 N N . GLU B 2 168 ? 208.03900 232.29500 138.78400 1.000 49.37000 168 GLU B N 1
ATOM 3192 C CA . GLU B 2 168 ? 208.39300 233.69400 138.59900 1.000 53.89000 168 GLU B CA 1
ATOM 3193 C C . GLU B 2 168 ? 209.42700 233.85200 137.49400 1.000 53.61000 168 GLU B C 1
ATOM 3194 O O . GLU B 2 168 ? 210.24500 232.95500 137.27400 1.000 52.37000 168 GLU B O 1
ATOM 3200 N N . PRO B 2 169 ? 209.40400 234.97400 136.77200 1.000 55.83000 169 PRO B N 1
ATOM 3201 C CA . PRO B 2 169 ? 210.43400 235.21500 135.75400 1.000 54.21000 169 PRO B CA 1
ATOM 3202 C C . PRO B 2 169 ? 211.80900 235.43200 136.37000 1.000 56.28000 169 PRO B C 1
ATOM 3203 O O . PRO B 2 169 ? 211.94500 235.86400 137.51700 1.000 58.79000 169 PRO B O 1
ATOM 3207 N N . VAL B 2 170 ? 212.83900 235.11900 135.58200 1.000 57.74000 170 VAL B N 1
ATOM 3208 C CA . VAL B 2 170 ? 214.22300 235.19000 136.03400 1.000 57.06000 170 VAL B CA 1
ATOM 3209 C C . VAL B 2 170 ? 215.08000 235.65000 134.85900 1.000 58.76000 170 VAL B C 1
ATOM 3210 O O . VAL B 2 170 ? 214.63600 235.66300 133.70800 1.000 60.62000 170 VAL B O 1
ATOM 3214 N N . ALA B 2 171 ? 216.31200 236.06200 135.15900 1.000 64.19000 171 ALA B N 1
ATOM 3215 C CA . ALA B 2 171 ? 217.22500 236.53600 134.12800 1.000 65.92000 171 ALA B CA 1
ATOM 3216 C C . ALA B 2 171 ? 217.70700 235.38200 133.25400 1.000 66.88000 171 ALA B C 1
ATOM 3217 O O . ALA B 2 171 ? 217.62100 234.20900 133.62900 1.000 69.08000 171 ALA B O 1
ATOM 3219 N N . GLU B 2 172 ? 218.21100 235.73000 132.06500 1.000 72.67000 172 GLU B N 1
ATOM 3220 C CA . GLU B 2 172 ? 218.65600 234.71300 131.11600 1.000 73.00000 172 GLU B CA 1
ATOM 3221 C C . GLU B 2 172 ? 219.94700 234.05200 131.58800 1.000 74.96000 172 GLU B C 1
ATOM 3222 O O . GLU B 2 172 ? 220.13300 232.84200 131.41500 1.000 75.90000 172 GLU B O 1
ATOM 3228 N N . THR B 2 173 ? 220.85400 234.83000 132.18200 1.000 81.06000 173 THR B N 1
ATOM 3229 C CA . THR B 2 173 ? 222.08500 234.24900 132.70700 1.000 83.66000 173 THR B CA 1
ATOM 3230 C C . THR B 2 173 ? 221.85000 233.53500 134.03300 1.000 82.10000 173 THR B C 1
ATOM 3231 O O . THR B 2 173 ? 222.66500 232.69700 134.43600 1.000 81.73000 173 THR B O 1
ATOM 3235 N N . ASP B 2 174 ? 220.74800 233.84100 134.71700 1.000 76.86000 174 ASP B N 1
ATOM 3236 C CA . ASP B 2 174 ? 220.47500 233.27000 136.03200 1.000 77.24000 174 ASP B CA 1
ATOM 3237 C C . ASP B 2 174 ? 219.79000 231.91400 135.96900 1.000 76.29000 174 ASP B C 1
ATOM 3238 O O . ASP B 2 174 ? 219.58000 231.29900 137.01900 1.000 75.59000 174 ASP B O 1
ATOM 3243 N N . CYS B 2 175 ? 219.43100 231.43500 134.78600 1.000 66.86000 175 CYS B N 1
ATOM 3244 C CA . CYS B 2 175 ? 218.77100 230.13700 134.66700 1.000 66.08000 175 CYS B CA 1
ATOM 3245 C C . CYS B 2 175 ? 219.68500 229.12600 133.99400 1.000 65.32000 175 CYS B C 1
ATOM 3246 O O . CYS B 2 175 ? 220.07500 229.31900 132.82600 1.000 64.55000 175 CYS B O 1
ATOM 3249 N N . PRO B 2 176 ? 220.11600 228.09000 134.69200 1.000 52.38000 176 PRO B N 1
ATOM 3250 C CA . PRO B 2 176 ? 220.52300 226.86400 133.99000 1.000 48.71000 176 PRO B CA 1
ATOM 3251 C C . PRO B 2 176 ? 219.34300 225.96600 133.64300 1.000 49.87000 176 PRO B C 1
ATOM 3252 O O . PRO B 2 176 ? 218.88700 225.15300 134.45600 1.000 54.56000 176 PRO B O 1
ATOM 3256 N N . TRP B 2 177 ? 218.89100 226.06500 132.40400 1.000 47.72000 177 TRP B N 1
ATOM 3257 C CA . TRP B 2 177 ? 217.89700 225.13000 131.89200 1.000 44.00000 177 TRP B CA 1
ATOM 3258 C C . TRP B 2 177 ? 218.55000 223.90900 131.28000 1.000 43.33000 177 TRP B C 1
ATOM 3259 O O . TRP B 2 177 ? 217.88600 222.88800 131.08500 1.000 43.52000 177 TRP B O 1
ATOM 3270 N N . SER B 2 178 ? 219.84700 224.01200 130.97900 1.000 42.59000 178 SER B N 1
ATOM 3271 C CA . SER B 2 178 ? 220.61100 222.95700 130.34300 1.000 40.34000 178 SER B CA 1
ATOM 3272 C C . SER B 2 178 ? 220.90000 221.79100 131.27200 1.000 45.21000 178 SER B C 1
ATOM 3273 O O . SER B 2 178 ? 221.32300 220.73500 130.79000 1.000 50.09000 178 SER B O 1
ATOM 3276 N N . TRP B 2 179 ? 220.67200 221.94400 132.57800 1.000 41.52000 179 TRP B N 1
ATOM 3277 C CA . TRP B 2 179 ? 220.84200 220.85200 133.53700 1.000 36.51000 179 TRP B CA 1
ATOM 3278 C C . TRP B 2 179 ? 219.67700 219.89300 133.31100 1.000 34.88000 179 TRP B C 1
ATOM 3279 O O . TRP B 2 179 ? 218.64500 219.93200 133.98600 1.000 34.56000 179 TRP B O 1
ATOM 3290 N N . ARG B 2 180 ? 219.86800 219.00300 132.34100 1.000 38.34000 180 ARG B N 1
ATOM 3291 C CA . ARG B 2 180 ? 218.78300 218.34200 131.63100 1.000 33.45000 180 ARG B CA 1
ATOM 3292 C C . ARG B 2 180 ? 219.38700 217.28100 130.72400 1.000 36.46000 180 ARG B C 1
ATOM 3293 O O . ARG B 2 180 ? 220.53800 217.39800 130.29400 1.000 40.70000 180 ARG B O 1
ATOM 3301 N N . ALA B 2 181 ? 218.59500 216.25400 130.42500 1.000 36.38000 181 ALA B N 1
ATOM 3302 C CA . ALA B 2 181 ? 219.02400 215.20100 129.51000 1.000 35.72000 181 ALA B CA 1
ATOM 3303 C C . ALA B 2 181 ? 219.07200 215.77400 128.10000 1.000 36.29000 181 ALA B C 1
ATOM 3304 O O . ALA B 2 181 ? 218.05800 215.84400 127.40300 1.000 41.09000 181 ALA B O 1
ATOM 3306 N N . LEU B 2 182 ? 220.25600 216.18800 127.68400 1.000 41.38000 182 LEU B N 1
ATOM 3307 C CA . LEU B 2 182 ? 220.54400 216.78600 126.39400 1.000 40.74000 182 LEU B CA 1
ATOM 3308 C C . LEU B 2 182 ? 220.90300 215.70600 125.38400 1.000 43.01000 182 LEU B C 1
ATOM 3309 O O . LEU B 2 182 ? 221.31600 214.60700 125.76300 1.000 49.85000 182 LEU B O 1
ATOM 3314 N N . PRO B 2 183 ? 220.74000 215.97000 124.08200 1.000 44.97000 183 PRO B N 1
ATOM 3315 C CA . PRO B 2 183 ? 221.17700 214.99100 123.07800 1.000 44.33000 183 PRO B CA 1
ATOM 3316 C C . PRO B 2 183 ? 222.69400 214.87500 123.02300 1.000 48.64000 183 PRO B C 1
ATOM 3317 O O . PRO B 2 183 ? 223.42400 215.69300 123.58600 1.000 48.45000 183 PRO B O 1
ATOM 3321 N N . ALA B 2 184 ? 223.16200 213.83100 122.32900 1.000 51.49000 184 ALA B N 1
ATOM 3322 C CA . ALA B 2 184 ? 224.59800 213.59300 122.20300 1.000 53.12000 184 ALA B CA 1
ATOM 3323 C C . ALA B 2 184 ? 225.28800 214.67800 121.38800 1.000 56.56000 184 ALA B C 1
ATOM 3324 O O . ALA B 2 184 ? 226.46200 214.98300 121.62900 1.000 58.23000 184 ALA B O 1
ATOM 3326 N N . ASP B 2 185 ? 224.58700 215.27000 120.42500 1.000 61.45000 185 ASP B N 1
ATOM 3327 C CA . ASP B 2 185 ? 225.13000 216.35500 119.61900 1.000 59.68000 185 ASP B CA 1
ATOM 3328 C C . ASP B 2 185 ? 224.62400 217.73400 120.05700 1.000 60.85000 185 ASP B C 1
ATOM 3329 O O . ASP B 2 185 ? 224.43100 218.63000 119.23200 1.000 63.21000 185 ASP B O 1
ATOM 3334 N N . ALA B 2 186 ? 224.41200 217.90900 121.35900 1.000 59.57000 186 ALA B N 1
ATOM 3335 C CA . ALA B 2 186 ? 223.99300 219.19500 121.88800 1.000 59.73000 186 ALA B CA 1
ATOM 3336 C C . ALA B 2 186 ? 225.14900 220.19000 121.85100 1.000 63.28000 186 ALA B C 1
ATOM 3337 O O . ALA B 2 186 ? 226.32500 219.82700 121.94000 1.000 65.73000 186 ALA B O 1
ATOM 3339 N N . ASP B 2 187 ? 224.79300 221.46200 121.73100 1.000 64.37000 187 ASP B N 1
ATOM 3340 C CA . ASP B 2 187 ? 225.79000 222.48600 121.47600 1.000 64.95000 187 ASP B CA 1
ATOM 3341 C C . ASP B 2 187 ? 226.53100 222.81300 122.77300 1.000 65.04000 187 ASP B C 1
ATOM 3342 O O . ASP B 2 187 ? 225.88500 223.04200 123.80600 1.000 66.72000 187 ASP B O 1
ATOM 3347 N N . PRO B 2 188 ? 227.87000 222.85900 122.75700 1.000 63.61000 188 PRO B N 1
ATOM 3348 C CA . PRO B 2 188 ? 228.64900 222.70600 124.00500 1.000 62.12000 188 PRO B CA 1
ATOM 3349 C C . PRO B 2 188 ? 228.52000 223.83000 125.03600 1.000 59.81000 188 PRO B C 1
ATOM 3350 O O . PRO B 2 188 ? 229.08200 223.68600 126.13000 1.000 61.96000 188 PRO B O 1
ATOM 3354 N N . ARG B 2 189 ? 227.80700 224.92700 124.75300 1.000 59.64000 189 ARG B N 1
ATOM 3355 C CA . ARG B 2 189 ? 227.59900 225.93100 125.79800 1.000 64.52000 189 ARG B CA 1
ATOM 3356 C C . ARG B 2 189 ? 226.56600 225.45600 126.81300 1.000 65.99000 189 ARG B C 1
ATOM 3357 O O . ARG B 2 189 ? 226.46500 226.01700 127.91000 1.000 67.19000 189 ARG B O 1
ATOM 3365 N N . LEU B 2 190 ? 225.78900 224.43300 126.45900 1.000 58.58000 190 LEU B N 1
ATOM 3366 C CA . LEU B 2 190 ? 224.80400 223.82600 127.33800 1.000 55.94000 190 LEU B CA 1
ATOM 3367 C C . LEU B 2 190 ? 225.32200 222.56700 128.01800 1.000 55.40000 190 LEU B C 1
ATOM 3368 O O . LEU B 2 190 ? 224.69000 222.08000 128.96100 1.000 60.50000 190 LEU B O 1
ATOM 3373 N N . VAL B 2 191 ? 226.45200 222.03300 127.57100 1.000 51.15000 191 VAL B N 1
ATOM 3374 C CA . VAL B 2 191 ? 227.01700 220.80600 128.11700 1.000 53.32000 191 VAL B CA 1
ATOM 3375 C C . VAL B 2 191 ? 228.06800 221.20100 129.14500 1.000 56.16000 191 VAL B C 1
ATOM 3376 O O . VAL B 2 191 ? 229.17300 221.62500 128.79000 1.000 58.74000 191 VAL B O 1
ATOM 3380 N N . THR B 2 192 ? 227.72200 221.07200 130.42300 1.000 53.36000 192 THR B N 1
ATOM 3381 C CA . THR B 2 192 ? 228.63000 221.40700 131.50800 1.000 53.22000 192 THR B CA 1
ATOM 3382 C C . THR B 2 192 ? 229.42300 220.17000 131.92600 1.000 55.85000 192 THR B C 1
ATOM 3383 O O . THR B 2 192 ? 229.40300 219.12900 131.26300 1.000 53.95000 192 THR B O 1
ATOM 3387 N N . SER B 2 193 ? 230.14000 220.28700 133.04600 1.000 57.80000 193 SER B N 1
ATOM 3388 C CA . SER B 2 193 ? 230.90800 219.15500 133.55400 1.000 56.18000 193 SER B CA 1
ATOM 3389 C C . SER B 2 193 ? 230.00900 218.10600 134.19600 1.000 57.92000 193 SER B C 1
ATOM 3390 O O . SER B 2 193 ? 230.40600 216.94100 134.31300 1.000 57.65000 193 SER B O 1
ATOM 3393 N N . GLU B 2 194 ? 228.80500 218.49700 134.62300 1.000 55.37000 194 GLU B N 1
ATOM 3394 C CA . GLU B 2 194 ? 227.87700 217.53400 135.20700 1.000 50.41000 194 GLU B CA 1
ATOM 3395 C C . GLU B 2 194 ? 227.27900 216.61700 134.14800 1.000 51.17000 194 GLU B C 1
ATOM 3396 O O . GLU B 2 194 ? 226.90600 215.47900 134.45300 1.000 57.91000 194 GLU B O 1
ATOM 3402 N N . HIS B 2 195 ? 227.17800 217.09300 132.91000 1.000 47.18000 195 HIS B N 1
ATOM 3403 C CA . HIS B 2 195 ? 226.60400 216.31100 131.82300 1.000 47.40000 195 HIS B CA 1
ATOM 3404 C C . HIS B 2 195 ? 227.57400 215.21600 131.39700 1.000 49.28000 195 HIS B C 1
ATOM 3405 O O . HIS B 2 195 ? 228.77700 215.46100 131.26100 1.000 56.53000 195 HIS B O 1
ATOM 3412 N N . ALA B 2 196 ? 227.05200 214.01000 131.18700 1.000 48.24000 196 ALA B N 1
ATOM 3413 C CA . ALA B 2 196 ? 227.86200 212.88200 130.75300 1.000 48.05000 196 ALA B CA 1
ATOM 3414 C C . ALA B 2 196 ? 227.04800 211.98600 129.82900 1.000 52.23000 196 ALA B C 1
ATOM 3415 O O . ALA B 2 196 ? 225.81500 212.03000 129.81800 1.000 54.71000 196 ALA B O 1
ATOM 3417 N N . ARG B 2 197 ? 227.76400 211.18400 129.04000 1.000 50.38000 197 ARG B N 1
ATOM 3418 C CA . ARG B 2 197 ? 227.13400 210.29400 128.07300 1.000 47.20000 197 ARG B CA 1
ATOM 3419 C C . ARG B 2 197 ? 226.42200 209.14500 128.77200 1.000 52.78000 197 ARG B C 1
ATOM 3420 O O . ARG B 2 197 ? 226.95600 208.53600 129.70400 1.000 58.32000 197 ARG B O 1
ATOM 3428 N N . CYS B 2 198 ? 225.21700 208.83600 128.29900 1.000 46.08000 198 CYS B N 1
ATOM 3429 C CA . CYS B 2 198 ? 224.41800 207.76200 128.87100 1.000 44.66000 198 CYS B CA 1
ATOM 3430 C C . CYS B 2 198 ? 223.36800 207.30700 127.86600 1.000 45.87000 198 CYS B C 1
ATOM 3431 O O . CYS B 2 198 ? 222.98000 208.05400 126.96200 1.000 45.89000 198 CYS B O 1
ATOM 3434 N N . ILE B 2 199 ? 222.93300 206.05900 128.03000 1.000 47.43000 199 ILE B N 1
ATOM 3435 C CA . ILE B 2 199 ? 221.71300 205.55800 127.39700 1.000 41.81000 199 ILE B CA 1
ATOM 3436 C C . ILE B 2 199 ? 220.55500 206.14100 128.20100 1.000 41.34000 199 ILE B C 1
ATOM 3437 O O . ILE B 2 199 ? 220.24100 205.66600 129.29500 1.000 45.82000 199 ILE B O 1
ATOM 3442 N N . ALA B 2 200 ? 219.94700 207.21000 127.68800 1.000 31.54000 200 ALA B N 1
ATOM 3443 C CA . ALA B 2 200 ? 218.90100 207.88600 128.43900 1.000 34.18000 200 ALA B CA 1
ATOM 3444 C C . ALA B 2 200 ? 217.93800 208.56700 127.48300 1.000 37.01000 200 ALA B C 1
ATOM 3445 O O . ALA B 2 200 ? 218.31000 208.99100 126.38600 1.000 44.88000 200 ALA B O 1
ATOM 3447 N N . ALA B 2 201 ? 216.69100 208.68000 127.92600 1.000 34.12000 201 ALA B N 1
ATOM 3448 C CA . ALA B 2 201 ? 215.69400 209.43300 127.18700 1.000 32.91000 201 ALA B CA 1
ATOM 3449 C C . ALA B 2 201 ? 215.91300 210.92200 127.39600 1.000 33.60000 201 ALA B C 1
ATOM 3450 O O . ALA B 2 201 ? 216.24500 211.37000 128.49600 1.000 37.72000 201 ALA B O 1
ATOM 3452 N N . ILE B 2 202 ? 215.73800 211.68500 126.32100 1.000 35.93000 202 ILE B N 1
ATOM 3453 C CA . ILE B 2 202 ? 215.86400 213.13400 126.35400 1.000 30.04000 202 ILE B CA 1
ATOM 3454 C C . ILE B 2 202 ? 214.52000 213.82900 126.31700 1.000 34.32000 202 ILE B C 1
ATOM 3455 O O . ILE B 2 202 ? 214.47600 215.06800 126.33700 1.000 41.60000 202 ILE B O 1
ATOM 3460 N N . ARG B 2 203 ? 213.42100 213.07900 126.28500 1.000 36.43000 203 ARG B N 1
ATOM 3461 C CA . ARG B 2 203 ? 212.13400 213.64600 125.91500 1.000 37.02000 203 ARG B CA 1
ATOM 3462 C C . ARG B 2 203 ? 211.02400 212.67400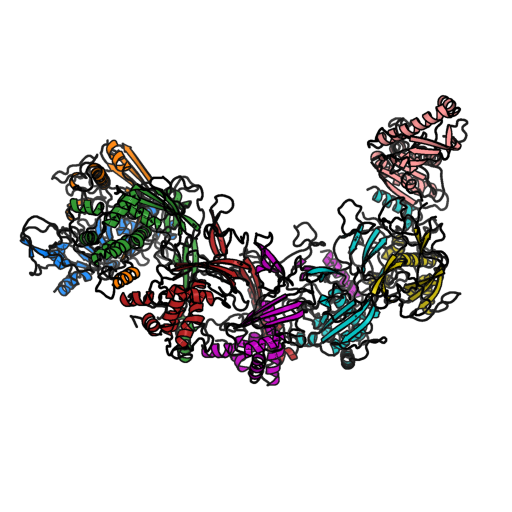 126.28400 1.000 37.05000 203 ARG B C 1
ATOM 3463 O O . ARG B 2 203 ? 211.25500 211.47000 126.43000 1.000 37.63000 203 ARG B O 1
ATOM 3471 N N . GLY B 2 204 ? 209.81100 213.22100 126.41300 1.000 39.02000 204 GLY B N 1
ATOM 3472 C CA . GLY B 2 204 ? 208.59100 212.45000 126.49000 1.000 38.73000 204 GLY B CA 1
ATOM 3473 C C . GLY B 2 204 ? 208.49200 211.54200 127.69500 1.000 38.52000 204 GLY B C 1
ATOM 3474 O O . GLY B 2 204 ? 208.65800 211.96500 128.84200 1.000 44.19000 204 GLY B O 1
ATOM 3475 N N . PRO B 2 205 ? 208.18800 210.26900 127.45400 1.000 37.91000 205 PRO B N 1
ATOM 3476 C CA . PRO B 2 205 ? 208.27800 209.27900 128.53200 1.000 29.03000 205 PRO B CA 1
ATOM 3477 C C . PRO B 2 205 ? 209.72600 208.92600 128.81600 1.000 34.81000 205 PRO B C 1
ATOM 3478 O O . PRO B 2 205 ? 210.36000 208.20400 128.04000 1.000 47.66000 205 PRO B O 1
ATOM 3482 N N . TYR B 2 206 ? 210.26100 209.42800 129.93100 1.000 32.07000 206 TYR B N 1
ATOM 3483 C CA . TYR B 2 206 ? 211.66000 209.18700 130.26400 1.000 36.21000 206 TYR B CA 1
ATOM 3484 C C . TYR B 2 206 ? 211.90400 207.78600 130.79600 1.000 39.02000 206 TYR B C 1
ATOM 3485 O O . TYR B 2 206 ? 213.06400 207.39300 130.95200 1.000 43.29000 206 TYR B O 1
ATOM 3494 N N . TRP B 2 207 ? 210.84600 207.03900 131.08900 1.000 34.34000 207 TRP B N 1
ATOM 3495 C CA . TRP B 2 207 ? 210.96600 205.65300 131.50200 1.000 25.94000 207 TRP B CA 1
ATOM 3496 C C . TRP B 2 207 ? 211.01500 204.69200 130.32700 1.000 36.14000 207 TRP B C 1
ATOM 3497 O O . TRP B 2 207 ? 211.43600 203.54300 130.50300 1.000 41.78000 207 TRP B O 1
ATOM 3508 N N . ASP B 2 208 ? 210.57600 205.12800 129.14900 1.000 40.52000 208 ASP B N 1
ATOM 3509 C CA . ASP B 2 208 ? 210.49900 204.26400 127.97600 1.000 36.14000 208 ASP B CA 1
ATOM 3510 C C . ASP B 2 208 ? 211.91300 203.99100 127.49100 1.000 38.68000 208 ASP B C 1
ATOM 3511 O O . ASP B 2 208 ? 212.55200 204.84900 126.87800 1.000 49.83000 208 ASP B O 1
ATOM 3516 N N . ARG B 2 209 ? 212.41200 202.78700 127.78000 1.000 34.09000 209 ARG B N 1
ATOM 3517 C CA . ARG B 2 209 ? 213.77400 202.43300 127.40400 1.000 34.15000 209 ARG B CA 1
ATOM 3518 C C . ARG B 2 209 ? 213.92000 202.23200 125.90200 1.000 37.11000 209 ARG B C 1
ATOM 3519 O O . ARG B 2 209 ? 215.04300 202.28500 125.39000 1.000 41.80000 209 ARG B O 1
ATOM 3527 N N . THR B 2 210 ? 212.81200 202.01300 125.18900 1.000 33.64000 210 THR B N 1
ATOM 3528 C CA . THR B 2 210 ? 212.85600 201.95600 123.73200 1.000 32.73000 210 THR B CA 1
ATOM 3529 C C . THR B 2 210 ? 213.15600 203.32200 123.12600 1.000 34.54000 210 THR B C 1
ATOM 3530 O O . THR B 2 210 ? 213.72400 203.40100 122.03100 1.000 39.25000 210 THR B O 1
ATOM 3534 N N . LEU B 2 211 ? 212.78900 204.39900 123.81800 1.000 35.00000 211 LEU B N 1
ATOM 3535 C CA . LEU B 2 211 ? 213.08900 205.75300 123.37400 1.000 33.10000 211 LEU B CA 1
ATOM 3536 C C . LEU B 2 211 ? 214.38200 206.29800 123.96500 1.000 36.20000 211 LEU B C 1
ATOM 3537 O O . LEU B 2 211 ? 214.69100 207.47500 123.75000 1.000 38.14000 211 LEU B O 1
ATOM 3542 N N . HIS B 2 212 ? 215.12900 205.48500 124.71400 1.000 36.53000 212 HIS B N 1
ATOM 3543 C CA . HIS B 2 212 ? 216.41700 205.92100 125.23500 1.000 32.30000 212 HIS B CA 1
ATOM 3544 C C . HIS B 2 212 ? 217.41800 206.08100 124.09800 1.000 36.98000 212 HIS B C 1
ATOM 3545 O O . HIS B 2 212 ? 217.50500 205.23900 123.20000 1.000 47.71000 212 HIS B O 1
ATOM 3552 N N . VAL B 2 213 ? 218.17700 207.17600 124.13800 1.000 37.97000 213 VAL B N 1
ATOM 3553 C CA . VAL B 2 213 ? 219.10500 207.52600 123.07500 1.000 38.43000 213 VAL B CA 1
ATOM 3554 C C . VAL B 2 213 ? 220.47500 207.82500 123.67200 1.000 40.62000 213 VAL B C 1
ATOM 3555 O O . VAL B 2 213 ? 220.67000 207.82300 124.89100 1.000 46.21000 213 VAL B O 1
ATOM 3559 N N . GLU B 2 214 ? 221.43400 208.03700 122.76800 1.000 48.93000 214 GLU B N 1
ATOM 3560 C CA . GLU B 2 214 ? 222.70500 208.66800 123.09600 1.000 43.87000 214 GLU B CA 1
ATOM 3561 C C . GLU B 2 214 ? 222.44400 210.04300 123.69900 1.000 48.43000 214 GLU B C 1
ATOM 3562 O O . GLU B 2 214 ? 221.97100 210.94800 123.00600 1.000 51.07000 214 GLU B O 1
ATOM 3568 N N . ALA B 2 215 ? 222.75300 210.21400 124.98400 1.000 45.21000 215 ALA B N 1
ATOM 3569 C CA . ALA B 2 215 ? 222.33600 211.42900 125.66600 1.000 37.21000 215 ALA B CA 1
ATOM 3570 C C . ALA B 2 215 ? 223.47000 211.97400 126.51900 1.000 43.07000 215 ALA B C 1
ATOM 3571 O O . ALA B 2 215 ? 224.35000 211.23600 126.96400 1.000 48.36000 215 ALA B O 1
ATOM 3573 N N . LEU B 2 216 ? 223.42600 213.28500 126.75100 1.000 40.83000 216 LEU B N 1
ATOM 3574 C CA . LEU B 2 216 ? 224.31900 213.96800 127.68000 1.000 39.92000 216 LEU B CA 1
ATOM 3575 C C . LEU B 2 216 ? 223.46200 214.49200 128.82500 1.000 44.31000 216 LEU B C 1
ATOM 3576 O O . LEU B 2 216 ? 222.72600 215.46900 128.65900 1.000 47.61000 216 LEU B O 1
ATOM 3581 N N . ALA B 2 217 ? 223.55500 213.84400 129.98100 1.000 46.71000 217 ALA B N 1
ATOM 3582 C CA . ALA B 2 217 ? 222.66800 214.16000 131.08700 1.000 39.88000 217 ALA B CA 1
ATOM 3583 C C . ALA B 2 217 ? 223.44900 214.36200 132.37600 1.000 39.74000 217 ALA B C 1
ATOM 3584 O O . ALA B 2 217 ? 224.50100 213.74500 132.57700 1.000 49.94000 217 ALA B O 1
ATOM 3586 N N . PRO B 2 218 ? 222.96200 215.24100 133.26500 1.000 35.65000 218 PRO B N 1
ATOM 3587 C CA . PRO B 2 218 ? 223.54700 215.34100 134.60700 1.000 38.78000 218 PRO B CA 1
ATOM 3588 C C . PRO B 2 218 ? 222.95400 214.32400 135.56700 1.000 44.18000 218 PRO B C 1
ATOM 3589 O O . PRO B 2 218 ? 222.19400 213.44000 135.16000 1.000 50.50000 218 PRO B O 1
ATOM 3593 N N . THR B 2 219 ? 223.29900 214.43900 136.84600 1.000 42.32000 219 THR B N 1
ATOM 3594 C CA . THR B 2 219 ? 222.90900 213.47000 137.85300 1.000 42.13000 219 THR B CA 1
ATOM 3595 C C . THR B 2 219 ? 222.25900 214.16000 139.04800 1.000 47.14000 219 THR B C 1
ATOM 3596 O O . THR B 2 219 ? 222.76900 215.17600 139.53000 1.000 48.51000 219 THR B O 1
ATOM 3600 N N . PRO B 2 220 ? 221.12500 213.63400 139.55300 1.000 46.41000 220 PRO B N 1
ATOM 3601 C CA . PRO B 2 220 ? 220.47100 214.21500 140.73300 1.000 44.89000 220 PRO B CA 1
ATOM 3602 C C . PRO B 2 220 ? 221.28400 214.04200 142.01400 1.000 47.52000 220 PRO B C 1
ATOM 3603 O O . PRO B 2 220 ? 221.70800 215.04200 142.59200 1.000 48.83000 220 PRO B O 1
ATOM 3607 N N . MET C 3 1 ? 188.17000 213.78700 143.04700 1.000 45.84000 1 MET C N 1
ATOM 3608 C CA . MET C 3 1 ? 187.41000 213.62300 144.28000 1.000 45.11000 1 MET C CA 1
ATOM 3609 C C . MET C 3 1 ? 188.36500 213.36700 145.44200 1.000 41.36000 1 MET C C 1
ATOM 3610 O O . MET C 3 1 ? 189.27100 212.54300 145.33600 1.000 44.35000 1 MET C O 1
ATOM 3615 N N . GLN C 3 2 ? 188.17100 214.09000 146.54600 1.000 39.67000 2 GLN C N 1
ATOM 3616 C CA . GLN C 3 2 ? 189.05400 214.01300 147.70900 1.000 30.54000 2 GLN C CA 1
ATOM 3617 C C . GLN C 3 2 ? 188.25100 213.52400 148.91100 1.000 32.20000 2 GLN C C 1
ATOM 3618 O O . GLN C 3 2 ? 187.67400 214.33100 149.64500 1.000 40.39000 2 GLN C O 1
ATOM 3624 N N . ILE C 3 3 ? 188.21500 212.21100 149.11400 1.000 28.64000 3 ILE C N 1
ATOM 3625 C CA . ILE C 3 3 ? 187.64000 211.61100 150.31000 1.000 28.08000 3 ILE C CA 1
ATOM 3626 C C . ILE C 3 3 ? 188.67600 211.72000 151.41700 1.000 24.70000 3 ILE C C 1
ATOM 3627 O O . ILE C 3 3 ? 189.87200 211.52100 151.18100 1.000 32.69000 3 ILE C O 1
ATOM 3632 N N . GLU C 3 4 ? 188.23900 212.08600 152.61700 1.000 29.13000 4 GLU C N 1
ATOM 3633 C CA . GLU C 3 4 ? 189.16600 212.26800 153.73000 1.000 25.97000 4 GLU C CA 1
ATOM 3634 C C . GLU C 3 4 ? 188.53200 211.69300 154.98900 1.000 26.38000 4 GLU C C 1
ATOM 3635 O O . GLU C 3 4 ? 187.49500 212.18100 155.44500 1.000 35.28000 4 GLU C O 1
ATOM 3641 N N . VAL C 3 5 ? 189.15400 210.65700 155.53900 1.000 22.82000 5 VAL C N 1
ATOM 3642 C CA . VAL C 3 5 ? 188.61600 209.88400 156.64900 1.000 19.17000 5 VAL C CA 1
ATOM 3643 C C . VAL C 3 5 ? 189.38600 210.22600 157.91500 1.000 24.95000 5 VAL C C 1
ATOM 3644 O O . VAL C 3 5 ? 190.60500 210.04200 157.98600 1.000 34.88000 5 VAL C O 1
ATOM 3648 N N . THR C 3 6 ? 188.67400 210.72400 158.91400 1.000 21.45000 6 THR C N 1
ATOM 3649 C CA . THR C 3 6 ? 189.21200 210.96600 160.24500 1.000 16.87000 6 THR C CA 1
ATOM 3650 C C . THR C 3 6 ? 188.80700 209.77200 161.10400 1.000 17.06000 6 THR C C 1
ATOM 3651 O O . THR C 3 6 ? 187.61500 209.47400 161.24200 1.000 32.88000 6 THR C O 1
ATOM 3655 N N . VAL C 3 7 ? 189.80300 209.07100 161.64300 1.000 15.49000 7 VAL C N 1
ATOM 3656 C CA . VAL C 3 7 ? 189.59300 207.85800 162.42400 1.000 19.39000 7 VAL C CA 1
ATOM 3657 C C . VAL C 3 7 ? 190.22700 208.03200 163.79600 1.000 20.93000 7 VAL C C 1
ATOM 3658 O O . VAL C 3 7 ? 190.97200 208.98400 164.04600 1.000 36.01000 7 VAL C O 1
ATOM 3662 N N . ARG C 3 8 ? 189.91900 207.09700 164.68900 1.000 20.87000 8 ARG C N 1
ATOM 3663 C CA . ARG C 3 8 ? 190.52100 207.02200 166.01200 1.000 14.15000 8 ARG C CA 1
ATOM 3664 C C . ARG C 3 8 ? 190.84300 205.56500 166.29900 1.000 20.31000 8 ARG C C 1
ATOM 3665 O O . ARG C 3 8 ? 189.94300 204.71900 166.27400 1.000 29.73000 8 ARG C O 1
ATOM 3673 N N . ASN C 3 9 ? 192.11300 205.26400 166.56900 1.000 12.88000 9 ASN C N 1
ATOM 3674 C CA . ASN C 3 9 ? 192.49300 203.88100 166.82600 1.000 9.75000 9 ASN C CA 1
ATOM 3675 C C . ASN C 3 9 ? 192.04700 203.49500 168.23300 1.000 19.48000 9 ASN C C 1
ATOM 3676 O O . ASN C 3 9 ? 192.48600 204.08500 169.22700 1.000 31.35000 9 ASN C O 1
ATOM 3681 N N . ILE C 3 10 ? 191.12300 202.53800 168.30300 1.000 18.28000 10 ILE C N 1
ATOM 3682 C CA . ILE C 3 10 ? 190.62600 202.06400 169.58700 1.000 2.68000 10 ILE C CA 1
ATOM 3683 C C . ILE C 3 10 ? 191.70300 201.25600 170.29900 1.000 7.84000 10 ILE C C 1
ATOM 3684 O O . ILE C 3 10 ? 191.88400 201.37300 171.51800 1.000 23.71000 10 ILE C O 1
ATOM 3689 N N . THR C 3 11 ? 192.45600 200.46300 169.54900 1.000 22.30000 11 THR C N 1
ATOM 3690 C CA . THR C 3 11 ? 193.56100 199.65000 170.03200 1.000 18.56000 11 THR C CA 1
ATOM 3691 C C . THR C 3 11 ? 194.87400 200.27600 169.56500 1.000 17.95000 11 THR C C 1
ATOM 3692 O O . THR C 3 11 ? 194.83600 201.22100 168.76500 1.000 23.98000 11 THR C O 1
ATOM 3696 N N . PRO C 3 12 ? 196.03800 199.83800 170.06800 1.000 11.42000 12 PRO C N 1
ATOM 3697 C CA . PRO C 3 12 ? 197.30900 200.34700 169.53500 1.000 6.74000 12 PRO C CA 1
ATOM 3698 C C . PRO C 3 12 ? 197.51900 200.03500 168.05800 1.000 15.02000 12 PRO C C 1
ATOM 3699 O O . PRO C 3 12 ? 196.91200 199.13200 167.48300 1.000 31.05000 12 PRO C O 1
ATOM 3703 N N . ILE C 3 13 ? 198.38800 200.83100 167.44300 1.000 12.53000 13 ILE C N 1
ATOM 3704 C CA . ILE C 3 13 ? 198.79500 200.66400 166.05300 1.000 9.27000 13 ILE C CA 1
ATOM 3705 C C . ILE C 3 13 ? 200.23700 200.18000 166.05100 1.000 13.45000 13 ILE C C 1
ATOM 3706 O O . ILE C 3 13 ? 201.09500 200.78400 166.70400 1.000 26.69000 13 ILE C O 1
ATOM 3711 N N . PHE C 3 14 ? 200.50500 199.07800 165.34000 1.000 5.45000 14 PHE C N 1
ATOM 3712 C CA . PHE C 3 14 ? 201.86200 198.52400 165.26500 1.000 3.24000 14 PHE C CA 1
ATOM 3713 C C . PHE C 3 14 ? 202.18900 198.15800 163.81500 1.000 18.51000 14 PHE C C 1
ATOM 3714 O O . PHE C 3 14 ? 202.05100 197.00400 163.40200 1.000 31.29000 14 PHE C O 1
ATOM 3722 N N . SER C 3 15 ? 202.67700 199.13900 163.06100 1.000 20.32000 15 SER C N 1
ATOM 3723 C CA . SER C 3 15 ? 203.18800 198.92200 161.71200 1.000 11.59000 15 SER C CA 1
ATOM 3724 C C . SER C 3 15 ? 204.69800 198.75400 161.81800 1.000 16.96000 15 SER C C 1
ATOM 3725 O O . SER C 3 15 ? 205.42000 199.73700 162.00400 1.000 33.96000 15 SER C O 1
ATOM 3728 N N . ALA C 3 16 ? 205.16900 197.51300 161.69100 1.000 10.55000 16 ALA C N 1
ATOM 3729 C CA . ALA C 3 16 ? 206.54400 197.17500 162.03900 1.000 7.70000 16 ALA C CA 1
ATOM 3730 C C . ALA C 3 16 ? 207.54700 197.79000 161.06700 1.000 23.87000 16 ALA C C 1
ATOM 3731 O O . ALA C 3 16 ? 207.33300 197.83400 159.85300 1.000 36.52000 16 ALA C O 1
ATOM 3733 N N . ALA C 3 17 ? 208.65600 198.26400 161.62800 1.000 20.57000 17 ALA C N 1
ATOM 3734 C CA . ALA C 3 17 ? 209.74000 198.94400 160.94000 1.000 17.18000 17 ALA C CA 1
ATOM 3735 C C . ALA C 3 17 ? 210.91600 197.99100 160.74400 1.000 22.21000 17 ALA C C 1
ATOM 3736 O O . ALA C 3 17 ? 211.09400 197.06100 161.53700 1.000 30.85000 17 ALA C O 1
ATOM 3738 N N . PRO C 3 18 ? 211.72800 198.18100 159.70200 1.000 28.88000 18 PRO C N 1
ATOM 3739 C CA . PRO C 3 18 ? 212.88500 197.30100 159.50700 1.000 24.34000 18 PRO C CA 1
ATOM 3740 C C . PRO C 3 18 ? 214.02200 197.63400 160.45800 1.000 29.16000 18 PRO C C 1
ATOM 3741 O O . PRO C 3 18 ? 213.93200 198.51700 161.31300 1.000 31.41000 18 PRO C O 1
ATOM 3745 N N . GLY C 3 19 ? 215.11500 196.90800 160.28400 1.000 42.92000 19 GLY C N 1
ATOM 3746 C CA . GLY C 3 19 ? 216.33000 197.13900 161.03400 1.000 48.57000 19 GLY C CA 1
ATOM 3747 C C . GLY C 3 19 ? 216.33400 196.38600 162.35200 1.000 45.99000 19 GLY C C 1
ATOM 3748 O O . GLY C 3 19 ? 215.32500 195.85300 162.81400 1.000 44.10000 19 GLY C O 1
ATOM 3749 N N . SER C 3 20 ? 217.51600 196.35300 162.95300 1.000 53.87000 20 SER C N 1
ATOM 3750 C CA . SER C 3 20 ? 217.72600 195.70000 164.23500 1.000 50.97000 20 SER C CA 1
ATOM 3751 C C . SER C 3 20 ? 217.77900 196.78200 165.30700 1.000 52.16000 20 SER C C 1
ATOM 3752 O O . SER C 3 20 ? 218.85100 197.32000 165.60400 1.000 59.05000 20 SER C O 1
ATOM 3755 N N . ASN C 3 21 ? 216.61900 197.10900 165.87000 1.000 36.12000 21 ASN C N 1
ATOM 3756 C CA . ASN C 3 21 ? 216.50300 198.06900 166.95600 1.000 38.63000 21 ASN C CA 1
ATOM 3757 C C . ASN C 3 21 ? 216.49000 197.31300 168.27700 1.000 36.99000 21 ASN C C 1
ATOM 3758 O O . ASN C 3 21 ? 215.98500 196.18800 168.35700 1.000 41.43000 21 ASN C O 1
ATOM 3763 N N . TYR C 3 22 ? 217.05600 197.92100 169.31200 1.000 36.06000 22 TYR C N 1
ATOM 3764 C CA . TYR C 3 22 ? 217.17500 197.27700 170.60900 1.000 29.75000 22 TYR C CA 1
ATOM 3765 C C . TYR C 3 22 ? 216.83300 198.26600 171.71400 1.000 34.14000 22 TYR C C 1
ATOM 3766 O O . TYR C 3 22 ? 216.84600 199.48400 171.51700 1.000 38.76000 22 TYR C O 1
ATOM 3775 N N . ILE C 3 23 ? 216.49700 197.72000 172.87700 1.000 32.22000 23 ILE C N 1
ATOM 3776 C CA . ILE C 3 23 ? 216.10500 198.53300 174.02400 1.000 31.91000 23 ILE C CA 1
ATOM 3777 C C . ILE C 3 23 ? 216.58300 197.83000 175.29000 1.000 31.29000 23 ILE C C 1
ATOM 3778 O O . ILE C 3 23 ? 216.61000 196.60100 175.35800 1.000 33.59000 23 ILE C O 1
ATOM 3783 N N . THR C 3 24 ? 216.97100 198.60900 176.29900 1.000 33.93000 24 THR C N 1
ATOM 3784 C CA . THR C 3 24 ? 217.40100 198.04500 177.57100 1.000 35.04000 24 THR C CA 1
ATOM 3785 C C . THR C 3 24 ? 216.19400 197.55900 178.37600 1.000 34.40000 24 THR C C 1
ATOM 3786 O O . THR C 3 24 ? 215.06900 197.46700 177.87600 1.000 41.12000 24 THR C O 1
ATOM 3790 N N . ILE C 3 25 ? 216.42600 197.22000 179.64600 1.000 38.35000 25 ILE C N 1
ATOM 3791 C CA . ILE C 3 25 ? 215.31400 196.81600 180.50200 1.000 38.59000 25 ILE C CA 1
ATOM 3792 C C . ILE C 3 25 ? 214.43400 198.02400 180.83100 1.000 39.88000 25 ILE C C 1
ATOM 3793 O O . ILE C 3 25 ? 213.23000 197.88400 181.07600 1.000 38.70000 25 ILE C O 1
ATOM 3798 N N . ASP C 3 26 ? 215.00400 199.22800 180.79100 1.000 40.02000 26 ASP C N 1
ATOM 3799 C CA . ASP C 3 26 ? 214.20600 200.44500 180.79300 1.000 38.76000 26 ASP C CA 1
ATOM 3800 C C . ASP C 3 26 ? 213.96600 200.91400 179.36100 1.000 41.50000 26 ASP C C 1
ATOM 3801 O O . ASP C 3 26 ? 214.18400 200.17500 178.39800 1.000 42.76000 26 ASP C O 1
ATOM 3806 N N . GLY C 3 27 ? 213.50800 202.15600 179.22800 1.000 45.61000 27 GLY C N 1
ATOM 3807 C CA . GLY C 3 27 ? 213.07400 202.66900 177.94200 1.000 45.23000 27 GLY C CA 1
ATOM 3808 C C . GLY C 3 27 ? 214.14300 203.24100 177.03000 1.000 46.27000 27 GLY C C 1
ATOM 3809 O O . GLY C 3 27 ? 213.81800 203.96500 176.08400 1.000 52.63000 27 GLY C O 1
ATOM 3810 N N . THR C 3 28 ? 215.41300 202.93900 177.29000 1.000 33.63000 28 THR C N 1
ATOM 3811 C CA . THR C 3 28 ? 216.48200 203.46900 176.45200 1.000 34.31000 28 THR C CA 1
ATOM 3812 C C . THR C 3 28 ? 216.61200 202.65600 175.16800 1.000 38.06000 28 THR C C 1
ATOM 3813 O O . THR C 3 28 ? 217.01400 201.49100 175.18900 1.000 41.16000 28 THR C O 1
ATOM 3817 N N . ILE C 3 29 ? 216.28800 203.29100 174.04300 1.000 41.12000 29 ILE C N 1
ATOM 3818 C CA . ILE C 3 29 ? 216.25000 202.64600 172.73600 1.000 35.02000 29 ILE C CA 1
ATOM 3819 C C . ILE C 3 29 ? 217.62100 202.77400 172.08300 1.000 39.62000 29 ILE C C 1
ATOM 3820 O O . ILE C 3 29 ? 218.20500 203.86400 172.06000 1.000 42.09000 29 ILE C O 1
ATOM 3825 N N . ASN C 3 30 ? 218.12400 201.64800 171.54500 1.000 45.84000 30 ASN C N 1
ATOM 3826 C CA . ASN C 3 30 ? 219.43500 201.47000 170.91800 1.000 42.55000 30 ASN C CA 1
ATOM 3827 C C . ASN C 3 30 ? 220.57700 201.91300 171.82800 1.000 48.25000 30 ASN C C 1
ATOM 3828 O O . ASN C 3 30 ? 221.16800 202.97800 171.60700 1.000 51.51000 30 ASN C O 1
ATOM 3833 N N . PRO C 3 31 ? 220.90500 201.13800 172.86200 1.000 48.30000 31 PRO C N 1
ATOM 3834 C CA . PRO C 3 31 ? 222.03300 201.50200 173.70900 1.000 48.87000 31 PRO C CA 1
ATOM 3835 C C . PRO C 3 31 ? 223.34200 201.21100 173.00300 1.000 51.92000 31 PRO C C 1
ATOM 3836 O O . PRO C 3 31 ? 223.37700 200.46100 172.00800 1.000 52.85000 31 PRO C O 1
ATOM 3840 N N . PRO C 3 32 ? 224.44500 201.79900 173.46600 1.000 58.62000 32 PRO C N 1
ATOM 3841 C CA . PRO C 3 32 ? 225.77200 201.40000 172.96700 1.000 60.04000 32 PRO C CA 1
ATOM 3842 C C . PRO C 3 32 ? 226.09300 199.97200 173.36900 1.000 59.85000 32 PRO C C 1
ATOM 3843 O O . PRO C 3 32 ? 225.52800 199.46400 174.34800 1.000 60.58000 32 PRO C O 1
ATOM 3847 N N . PRO C 3 33 ? 226.94500 199.27600 172.61000 1.000 60.58000 33 PRO C N 1
ATOM 3848 C CA . PRO C 3 33 ? 227.29900 197.89200 172.96700 1.000 60.46000 33 PRO C CA 1
ATOM 3849 C C . PRO C 3 33 ? 228.02700 197.80500 174.30400 1.000 62.73000 33 PRO C C 1
ATOM 3850 O O . PRO C 3 33 ? 228.91700 198.60300 174.60400 1.000 64.30000 33 PRO C O 1
ATOM 3854 N N . GLY C 3 34 ? 227.63800 196.81600 175.10800 1.000 62.46000 34 GLY C N 1
ATOM 3855 C CA . GLY C 3 34 ? 228.22400 196.61800 176.42000 1.000 64.13000 34 GLY C CA 1
ATOM 3856 C C . GLY C 3 34 ? 227.22500 196.66800 177.56000 1.000 65.57000 34 GLY C C 1
ATOM 3857 O O . GLY C 3 34 ? 227.60900 196.81900 178.72400 1.000 68.63000 34 GLY C O 1
ATOM 3858 N N . VAL C 3 35 ? 225.94100 196.53600 177.23800 1.000 54.25000 35 VAL C N 1
ATOM 3859 C CA . VAL C 3 35 ? 224.87500 196.55300 178.23500 1.000 54.30000 35 VAL C CA 1
ATOM 3860 C C . VAL C 3 35 ? 223.74700 195.69000 177.68100 1.000 53.01000 35 VAL C C 1
ATOM 3861 O O . VAL C 3 35 ? 223.55500 195.61700 176.46300 1.000 54.70000 35 VAL C O 1
ATOM 3865 N N . SER C 3 36 ? 223.04300 194.98900 178.58100 1.000 48.24000 36 SER C N 1
ATOM 3866 C CA . SER C 3 36 ? 221.99200 194.04500 178.21000 1.000 44.64000 36 SER C CA 1
ATOM 3867 C C . SER C 3 36 ? 220.87100 194.72100 177.42600 1.000 45.04000 36 SER C C 1
ATOM 3868 O O . SER C 3 36 ? 220.25100 195.67900 177.89400 1.000 42.41000 36 SER C O 1
ATOM 3871 N N . ARG C 3 37 ? 220.62900 194.21000 176.22100 1.000 37.26000 37 ARG C N 1
ATOM 3872 C CA . ARG C 3 37 ? 219.69000 194.79700 175.27800 1.000 32.71000 37 ARG C CA 1
ATOM 3873 C C . ARG C 3 37 ? 218.77000 193.71900 174.72100 1.000 38.81000 37 ARG C C 1
ATOM 3874 O O . ARG C 3 37 ? 219.15000 192.55400 174.59700 1.000 46.68000 37 ARG C O 1
ATOM 3882 N N . PHE C 3 38 ? 217.55200 194.12800 174.38900 1.000 34.45000 38 PHE C N 1
ATOM 3883 C CA . PHE C 3 38 ? 216.45800 193.28000 173.96000 1.000 28.28000 38 PHE C CA 1
ATOM 3884 C C . PHE C 3 38 ? 215.98100 193.71200 172.58000 1.000 33.79000 38 PHE C C 1
ATOM 3885 O O . PHE C 3 38 ? 216.00500 194.90600 172.26100 1.000 43.01000 38 PHE C O 1
ATOM 3893 N N . PRO C 3 39 ? 215.54200 192.76800 171.74600 1.000 26.70000 39 PRO C N 1
ATOM 3894 C CA . PRO C 3 39 ? 215.08100 193.12100 170.39600 1.000 22.04000 39 PRO C CA 1
ATOM 3895 C C . PRO C 3 39 ? 213.76900 193.89300 170.42200 1.000 24.18000 39 PRO C C 1
ATOM 3896 O O . PRO C 3 39 ? 212.72200 193.36800 170.80700 1.000 32.63000 39 PRO C O 1
ATOM 3900 N N . LEU C 3 40 ? 213.83400 195.15200 170.00200 1.000 21.91000 40 LEU C N 1
ATOM 3901 C CA . LEU C 3 40 ? 212.66200 196.00100 169.87500 1.000 14.04000 40 LEU C CA 1
ATOM 3902 C C . LEU C 3 40 ? 212.34800 196.15700 168.39800 1.000 23.50000 40 LEU C C 1
ATOM 3903 O O . LEU C 3 40 ? 213.23400 196.48300 167.60500 1.000 37.61000 40 LEU C O 1
ATOM 3908 N N . VAL C 3 41 ? 211.10200 195.91200 168.02100 1.000 20.77000 41 VAL C N 1
ATOM 3909 C CA . VAL C 3 41 ? 210.64400 196.19200 166.66900 1.000 17.91000 41 VAL C CA 1
ATOM 3910 C C . VAL C 3 41 ? 209.69100 197.37900 166.74900 1.000 22.61000 41 VAL C C 1
ATOM 3911 O O . VAL C 3 41 ? 208.63000 197.29700 167.37800 1.000 27.54000 41 VAL C O 1
ATOM 3915 N N . ARG C 3 42 ? 210.09600 198.49600 166.16000 1.000 22.96000 42 ARG C N 1
ATOM 3916 C CA . ARG C 3 42 ? 209.41400 199.76200 166.36800 1.000 17.20000 42 ARG C CA 1
ATOM 3917 C C . ARG C 3 42 ? 208.27500 199.93400 165.37400 1.000 18.24000 42 ARG C C 1
ATOM 3918 O O . ARG C 3 42 ? 208.15000 199.19100 164.39600 1.000 28.47000 42 ARG C O 1
ATOM 3926 N N . THR C 3 43 ? 207.43500 200.92700 165.64900 1.000 22.26000 43 THR C N 1
ATOM 3927 C CA . THR C 3 43 ? 206.40500 201.31300 164.70100 1.000 7.33000 43 THR C CA 1
ATOM 3928 C C . THR C 3 43 ? 207.01900 202.00000 163.49000 1.000 23.22000 43 THR C C 1
ATOM 3929 O O . THR C 3 43 ? 208.17600 202.43100 163.50000 1.000 33.75000 43 THR C O 1
ATOM 3933 N N . ARG C 3 44 ? 206.22300 202.08900 162.42900 1.000 28.33000 44 ARG C N 1
ATOM 3934 C CA . ARG C 3 44 ? 206.65700 202.79100 161.23200 1.000 19.92000 44 ARG C CA 1
ATOM 3935 C C . ARG C 3 44 ? 206.73100 204.28400 161.50700 1.000 24.40000 44 ARG C C 1
ATOM 3936 O O . ARG C 3 44 ? 205.70500 204.96500 161.59800 1.000 31.67000 44 ARG C O 1
ATOM 3944 N N . MET C 3 45 ? 207.95200 204.78200 161.64600 1.000 23.11000 45 MET C N 1
ATOM 3945 C CA . MET C 3 45 ? 208.22600 206.19400 161.84600 1.000 17.39000 45 MET C CA 1
ATOM 3946 C C . MET C 3 45 ? 208.86200 206.72300 160.57200 1.000 24.84000 45 MET C C 1
ATOM 3947 O O . MET C 3 45 ? 209.64200 206.01500 159.93000 1.000 31.78000 45 MET C O 1
ATOM 3952 N N . MET C 3 46 ? 208.49300 207.93700 160.18100 1.000 31.99000 46 MET C N 1
ATOM 3953 C CA . MET C 3 46 ? 209.19400 208.66300 159.13600 1.000 27.01000 46 MET C CA 1
ATOM 3954 C C . MET C 3 46 ? 209.53400 210.05700 159.64500 1.000 29.28000 46 MET C C 1
ATOM 3955 O O . MET C 3 46 ? 208.80000 210.63300 160.45600 1.000 32.22000 46 MET C O 1
ATOM 3960 N N . TYR C 3 47 ? 210.67900 210.57600 159.21500 1.000 31.44000 47 TYR C N 1
ATOM 3961 C CA . TYR C 3 47 ? 211.08800 211.91700 159.60900 1.000 24.91000 47 TYR C CA 1
ATOM 3962 C C . TYR C 3 47 ? 210.43300 212.92500 158.67700 1.000 26.79000 47 TYR C C 1
ATOM 3963 O O . TYR C 3 47 ? 210.60300 212.85100 157.45500 1.000 36.06000 47 TYR C O 1
ATOM 3972 N N . VAL C 3 48 ? 209.67200 213.85300 159.24700 1.000 27.75000 48 VAL C N 1
ATOM 3973 C CA . VAL C 3 48 ? 208.93400 214.83100 158.46200 1.000 27.74000 48 VAL C CA 1
ATOM 3974 C C . VAL C 3 48 ? 209.37700 216.23300 158.85900 1.000 31.23000 48 VAL C C 1
ATOM 3975 O O . VAL C 3 48 ? 209.90700 216.47100 159.94800 1.000 42.25000 48 VAL C O 1
ATOM 3979 N N . ALA C 3 49 ? 209.18700 217.16700 157.93300 1.000 34.16000 49 ALA C N 1
ATOM 3980 C CA . ALA C 3 49 ? 209.51000 218.56600 158.16800 1.000 39.99000 49 ALA C CA 1
ATOM 3981 C C . ALA C 3 49 ? 208.32100 219.24900 158.82700 1.000 39.63000 49 ALA C C 1
ATOM 3982 O O . ALA C 3 49 ? 207.18500 219.11500 158.36200 1.000 45.19000 49 ALA C O 1
ATOM 3984 N N . ALA C 3 50 ? 208.58200 219.97000 159.91400 1.000 50.78000 50 ALA C N 1
ATOM 3985 C CA . ALA C 3 50 ? 207.51700 220.67800 160.60900 1.000 56.64000 50 ALA C CA 1
ATOM 3986 C C . ALA C 3 50 ? 208.02000 222.02500 161.10000 1.000 62.04000 50 ALA C C 1
ATOM 3987 O O . ALA C 3 50 ? 209.20400 222.19400 161.40000 1.000 64.97000 50 ALA C O 1
ATOM 3989 N N . ASP C 3 51 ? 207.10100 222.98100 161.18900 1.000 78.87000 51 ASP C N 1
ATOM 3990 C CA . ASP C 3 51 ? 207.38400 224.30500 161.73400 1.000 76.57000 51 ASP C CA 1
ATOM 3991 C C . ASP C 3 51 ? 206.54400 224.46900 162.99800 1.000 77.77000 51 ASP C C 1
ATOM 3992 O O . ASP C 3 51 ? 205.44700 225.02800 162.98100 1.000 78.26000 51 ASP C O 1
ATOM 3997 N N . VAL C 3 52 ? 207.07900 223.97100 164.10900 1.000 81.89000 52 VAL C N 1
ATOM 3998 C CA . VAL C 3 52 ? 206.44600 224.08300 165.41700 1.000 82.57000 52 VAL C CA 1
ATOM 3999 C C . VAL C 3 52 ? 207.46300 224.67600 166.38500 1.000 82.86000 52 VAL C C 1
ATOM 4000 O O . VAL C 3 52 ? 208.56400 224.13800 166.55100 1.000 83.47000 52 VAL C O 1
ATOM 4004 N N . GLY C 3 53 ? 207.10700 225.80500 166.99500 1.000 83.49000 53 GLY C N 1
ATOM 4005 C CA . GLY C 3 53 ? 208.01200 226.51900 167.86700 1.000 83.88000 53 GLY C CA 1
ATOM 4006 C C . GLY C 3 53 ? 209.00400 227.42000 167.16400 1.000 85.83000 53 GLY C C 1
ATOM 4007 O O . GLY C 3 53 ? 209.78900 228.09400 167.84300 1.000 85.44000 53 GLY C O 1
ATOM 4008 N N . ASP C 3 54 ? 208.99200 227.46000 165.83400 1.000 88.07000 54 ASP C N 1
ATOM 4009 C CA . ASP C 3 54 ? 209.91100 228.28800 165.06300 1.000 87.67000 54 ASP C CA 1
ATOM 4010 C C . ASP C 3 54 ? 209.30000 228.52700 163.69000 1.000 85.76000 54 ASP C C 1
ATOM 4011 O O . ASP C 3 54 ? 208.38600 227.81600 163.26200 1.000 84.53000 54 ASP C O 1
ATOM 4016 N N . GLY C 3 55 ? 209.81800 229.54700 163.00000 1.000 81.08000 55 GLY C N 1
ATOM 4017 C CA . GLY C 3 55 ? 209.42300 229.78100 161.62400 1.000 80.65000 55 GLY C CA 1
ATOM 4018 C C . GLY C 3 55 ? 210.07700 228.85200 160.62700 1.000 81.94000 55 GLY C C 1
ATOM 4019 O O . GLY C 3 55 ? 209.50200 228.59500 159.56400 1.000 81.94000 55 GLY C O 1
ATOM 4020 N N . VAL C 3 56 ? 211.26500 228.34100 160.94700 1.000 80.55000 56 VAL C N 1
ATOM 4021 C CA . VAL C 3 56 ? 211.95700 227.37500 160.10200 1.000 80.43000 56 VAL C CA 1
ATOM 4022 C C . VAL C 3 56 ? 211.39800 225.98800 160.38500 1.000 79.72000 56 VAL C C 1
ATOM 4023 O O . VAL C 3 56 ? 210.69000 225.78200 161.37700 1.000 78.75000 56 VAL C O 1
ATOM 4027 N N . ILE C 3 57 ? 211.71400 225.02800 159.52100 1.000 69.15000 57 ILE C N 1
ATOM 4028 C CA . ILE C 3 57 ? 211.22000 223.66300 159.64200 1.000 68.40000 57 ILE C CA 1
ATOM 4029 C C . ILE C 3 57 ? 212.35500 222.76600 160.11200 1.000 66.80000 57 ILE C C 1
ATOM 4030 O O . ILE C 3 57 ? 213.52200 222.98700 159.76800 1.000 65.88000 57 ILE C O 1
ATOM 4035 N N . LYS C 3 58 ? 212.00800 221.75900 160.90800 1.000 56.74000 58 LYS C N 1
ATOM 4036 C CA . LYS C 3 58 ? 212.95900 220.79300 161.43100 1.000 54.96000 58 LYS C CA 1
ATOM 4037 C C . LYS C 3 58 ? 212.43400 219.38600 161.18300 1.000 53.55000 58 LYS C C 1
ATOM 4038 O O . LYS C 3 58 ? 211.24800 219.17700 160.90100 1.000 55.50000 58 LYS C O 1
ATOM 4044 N N . SER C 3 59 ? 213.34400 218.42000 161.29300 1.000 40.58000 59 SER C N 1
ATOM 4045 C CA . SER C 3 59 ? 213.02600 217.00200 161.14100 1.000 35.06000 59 SER C CA 1
ATOM 4046 C C . SER C 3 59 ? 212.50000 216.48800 162.47200 1.000 37.44000 59 SER C C 1
ATOM 4047 O O . SER C 3 59 ? 213.20200 216.51800 163.48500 1.000 41.99000 59 SER C O 1
ATOM 4050 N N . VAL C 3 60 ? 211.26400 216.01500 162.47300 1.000 33.25000 60 VAL C N 1
ATOM 4051 C CA . VAL C 3 60 ? 210.63000 215.44800 163.65900 1.000 28.41000 60 VAL C CA 1
ATOM 4052 C C . VAL C 3 60 ? 210.17900 214.03200 163.32700 1.000 29.20000 60 VAL C C 1
ATOM 4053 O O . VAL C 3 60 ? 209.77400 213.77200 162.18600 1.000 34.47000 60 VAL C O 1
ATOM 4057 N N . PRO C 3 61 ? 210.26600 213.09100 164.26700 1.000 28.67000 61 PRO C N 1
ATOM 4058 C CA . PRO C 3 61 ? 209.73800 211.74300 164.02000 1.000 21.97000 61 PRO C CA 1
ATOM 4059 C C . PRO C 3 61 ? 208.21800 211.73900 164.07500 1.000 25.62000 61 PRO C C 1
ATOM 4060 O O . PRO C 3 61 ? 207.61100 212.22500 165.03200 1.000 32.10000 61 PRO C O 1
ATOM 4064 N N . LEU C 3 62 ? 207.60100 211.19200 163.03200 1.000 25.83000 62 LEU C N 1
ATOM 4065 C CA . LEU C 3 62 ? 206.15700 211.04600 162.95900 1.000 26.13000 62 LEU C CA 1
ATOM 4066 C C . LEU C 3 62 ? 205.83800 209.57800 162.72600 1.000 21.42000 62 LEU C C 1
ATOM 4067 O O . LEU C 3 62 ? 206.28800 208.99500 161.73400 1.000 23.98000 62 LEU C O 1
ATOM 4072 N N . GLN C 3 63 ? 205.07900 208.98200 163.63800 1.000 23.27000 63 GLN C N 1
ATOM 4073 C CA . GLN C 3 63 ? 204.76300 207.56300 163.55600 1.000 24.75000 63 GLN C CA 1
ATOM 4074 C C . GLN C 3 63 ? 203.46400 207.38600 162.78300 1.000 25.53000 63 GLN C C 1
ATOM 4075 O O . GLN C 3 63 ? 202.39200 207.77500 163.25800 1.000 30.90000 63 GLN C O 1
ATOM 4081 N N . ILE C 3 64 ? 203.56700 206.79900 161.59200 1.000 23.82000 64 ILE C N 1
ATOM 4082 C CA . ILE C 3 64 ? 202.46800 206.72600 160.64100 1.000 13.57000 64 ILE C CA 1
ATOM 4083 C C . ILE C 3 64 ? 202.25500 205.27900 160.22200 1.000 18.15000 64 ILE C C 1
ATOM 4084 O O . ILE C 3 64 ? 203.07800 204.40100 160.47400 1.000 32.15000 64 ILE C O 1
ATOM 4089 N N . VAL C 3 65 ? 201.11700 205.04600 159.58400 1.000 17.10000 65 VAL C N 1
ATOM 4090 C CA . VAL C 3 65 ? 200.86100 203.82900 158.82200 1.000 17.47000 65 VAL C CA 1
ATOM 4091 C C . VAL C 3 65 ? 201.17400 204.14200 157.36400 1.000 18.75000 65 VAL C C 1
ATOM 4092 O O . VAL C 3 65 ? 200.75600 205.20100 156.87600 1.000 30.09000 65 VAL C O 1
ATOM 4096 N N . PRO C 3 66 ? 201.93600 203.29900 156.66300 1.000 13.24000 66 PRO C N 1
ATOM 4097 C CA . PRO C 3 66 ? 202.30100 203.59900 155.27100 1.000 11.98000 66 PRO C CA 1
ATOM 4098 C C . PRO C 3 66 ? 201.09300 203.63700 154.34700 1.000 17.37000 66 PRO C C 1
ATOM 4099 O O . PRO C 3 66 ? 200.07500 202.98700 154.59500 1.000 33.73000 66 PRO C O 1
ATOM 4103 N N . GLY C 3 67 ? 201.21600 204.43000 153.28000 1.000 16.70000 67 GLY C N 1
ATOM 4104 C CA . GLY C 3 67 ? 200.16300 204.48800 152.28300 1.000 14.24000 67 GLY C CA 1
ATOM 4105 C C . GLY C 3 67 ? 200.00900 203.19400 151.51100 1.000 18.84000 67 GLY C C 1
ATOM 4106 O O . GLY C 3 67 ? 198.93500 202.91100 150.97900 1.000 24.97000 67 GLY C O 1
ATOM 4107 N N . ASN C 3 68 ? 201.07800 202.39600 151.43700 1.000 20.67000 68 ASN C N 1
ATOM 4108 C CA . ASN C 3 68 ? 200.97900 201.05700 150.86600 1.000 17.42000 68 ASN C CA 1
ATOM 4109 C C . ASN C 3 68 ? 200.11000 200.15200 151.73000 1.000 21.77000 68 ASN C C 1
ATOM 4110 O O . ASN C 3 68 ? 199.26800 199.40500 151.21200 1.000 27.36000 68 ASN C O 1
ATOM 4115 N N . THR C 3 69 ? 200.29800 200.21800 153.05400 1.000 25.58000 69 THR C N 1
ATOM 4116 C CA . THR C 3 69 ? 199.51200 199.40500 153.97800 1.000 28.17000 69 THR C CA 1
ATOM 4117 C C . THR C 3 69 ? 198.04300 199.81100 153.96200 1.000 29.65000 69 THR C C 1
ATOM 4118 O O . THR C 3 69 ? 197.15900 198.95100 153.89200 1.000 37.48000 69 THR C O 1
ATOM 4122 N N . MET C 3 70 ? 197.76700 201.11800 153.97900 1.000 26.12000 70 MET C N 1
ATOM 4123 C CA . MET C 3 70 ? 196.38800 201.59100 153.88600 1.000 23.33000 70 MET C CA 1
ATOM 4124 C C . MET C 3 70 ? 195.77000 201.31300 152.52200 1.000 25.95000 70 MET C C 1
ATOM 4125 O O . MET C 3 70 ? 194.57000 201.03300 152.44100 1.000 31.71000 70 MET C O 1
ATOM 4130 N N . ARG C 3 71 ? 196.56700 201.37400 151.45300 1.000 27.69000 71 ARG C N 1
ATOM 4131 C CA . ARG C 3 71 ? 196.05700 201.09800 150.11400 1.000 12.33000 71 ARG C CA 1
ATOM 4132 C C . ARG C 3 71 ? 195.66300 199.63400 149.97100 1.000 21.76000 71 ARG C C 1
ATOM 4133 O O . ARG C 3 71 ? 194.57900 199.31600 149.46500 1.000 32.89000 71 ARG C O 1
ATOM 4141 N N . SER C 3 72 ? 196.51100 198.72600 150.45700 1.000 23.13000 72 SER C N 1
ATOM 4142 C CA . SER C 3 72 ? 196.15900 197.31400 150.40800 1.000 23.30000 72 SER C CA 1
ATOM 4143 C C . SER C 3 72 ? 195.07900 196.96200 151.42100 1.000 27.36000 72 SER C C 1
ATOM 4144 O O . SER C 3 72 ? 194.31500 196.02400 151.19200 1.000 39.11000 72 SER C O 1
ATOM 4147 N N . LEU C 3 73 ? 194.99000 197.69800 152.53300 1.000 23.61000 73 LEU C N 1
ATOM 4148 C CA . LEU C 3 73 ? 193.89600 197.48700 153.47600 1.000 20.29000 73 LEU C CA 1
ATOM 4149 C C . LEU C 3 73 ? 192.56000 197.88300 152.86500 1.000 24.30000 73 LEU C C 1
ATOM 4150 O O . LEU C 3 73 ? 191.56700 197.16200 153.01300 1.000 36.67000 73 LEU C O 1
ATOM 4155 N N . LEU C 3 74 ? 192.52800 199.01600 152.15800 1.000 26.15000 74 LEU C N 1
ATOM 4156 C CA . LEU C 3 74 ? 191.32900 199.43300 151.44000 1.000 24.36000 74 LEU C CA 1
ATOM 4157 C C . LEU C 3 74 ? 190.98600 198.45000 150.32600 1.000 24.75000 74 LEU C C 1
ATOM 4158 O O . LEU C 3 74 ? 189.80900 198.13700 150.10800 1.000 31.32000 74 LEU C O 1
ATOM 4163 N N . ARG C 3 75 ? 192.00800 197.93200 149.63400 1.000 23.10000 75 ARG C N 1
ATOM 4164 C CA . ARG C 3 75 ? 191.79900 196.93600 148.58400 1.000 16.86000 75 ARG C CA 1
ATOM 4165 C C . ARG C 3 75 ? 191.21900 195.64000 149.14300 1.000 25.62000 75 ARG C C 1
ATOM 4166 O O . ARG C 3 75 ? 190.26300 195.08500 148.58800 1.000 34.79000 75 ARG C O 1
ATOM 4174 N N . ARG C 3 76 ? 191.77400 195.15400 150.25700 1.000 16.25000 76 ARG C N 1
ATOM 4175 C CA . ARG C 3 76 ? 191.30100 193.90600 150.84700 1.000 14.32000 76 ARG C CA 1
ATOM 4176 C C . ARG C 3 76 ? 189.93000 194.07400 151.48800 1.000 21.61000 76 ARG C C 1
ATOM 4177 O O . ARG C 3 76 ? 189.12600 193.13800 151.47400 1.000 30.09000 76 ARG C O 1
ATOM 4185 N N . THR C 3 77 ? 189.64300 195.25600 152.04600 1.000 22.70000 77 THR C N 1
ATOM 4186 C CA . THR C 3 77 ? 188.30000 195.53900 152.54300 1.000 20.87000 77 THR C CA 1
ATOM 4187 C C . THR C 3 77 ? 187.28700 195.55600 151.40900 1.000 27.18000 77 THR C C 1
ATOM 4188 O O . THR C 3 77 ? 186.20400 194.96700 151.53700 1.000 42.03000 77 THR C O 1
ATOM 4192 N N . MET C 3 78 ? 187.64600 196.20200 150.28900 1.000 24.76000 78 MET C N 1
ATOM 4193 C CA . MET C 3 78 ? 186.82200 196.21400 149.08400 1.000 25.78000 78 MET C CA 1
ATOM 4194 C C . MET C 3 78 ? 186.52000 194.80700 148.60200 1.000 29.75000 78 MET C C 1
ATOM 4195 O O . MET C 3 78 ? 185.35400 194.44900 148.41000 1.000 32.09000 78 MET C O 1
ATOM 4200 N N . LEU C 3 79 ? 187.56100 193.98000 148.47800 1.000 28.93000 79 LEU C N 1
ATOM 4201 C CA . LEU C 3 79 ? 187.39300 192.61600 147.98800 1.000 24.78000 79 LEU C CA 1
ATOM 4202 C C . LEU C 3 79 ? 186.55200 191.78300 148.94800 1.000 31.89000 79 LEU C C 1
ATOM 4203 O O . LEU C 3 79 ? 185.45300 191.35400 148.58400 1.000 44.88000 79 LEU C O 1
ATOM 4208 N N . LYS C 3 80 ? 186.98000 191.71400 150.21700 1.000 28.62000 80 LYS C N 1
ATOM 4209 C CA . LYS C 3 80 ? 186.36900 190.85900 151.23100 1.000 23.88000 80 LYS C CA 1
ATOM 4210 C C . LYS C 3 80 ? 184.91900 191.22400 151.52500 1.000 29.26000 80 LYS C C 1
ATOM 4211 O O . LYS C 3 80 ? 184.09400 190.33900 151.78200 1.000 36.44000 80 LYS C O 1
ATOM 4217 N N . HIS C 3 81 ? 184.57900 192.51500 151.49800 1.000 29.56000 81 HIS C N 1
ATOM 4218 C CA . HIS C 3 81 ? 183.23500 192.90700 151.88600 1.000 26.31000 81 HIS C CA 1
ATOM 4219 C C . HIS C 3 81 ? 182.32600 193.25700 150.71400 1.000 31.18000 81 HIS C C 1
ATOM 4220 O O . HIS C 3 81 ? 181.10700 193.31400 150.90600 1.000 37.58000 81 HIS C O 1
ATOM 4227 N N . VAL C 3 82 ? 182.86100 193.47900 149.50700 1.000 30.61000 82 VAL C N 1
ATOM 4228 C CA . VAL C 3 82 ? 182.02900 193.85500 148.37100 1.000 33.71000 82 VAL C CA 1
ATOM 4229 C C . VAL C 3 82 ? 182.23800 192.87100 147.22800 1.000 34.61000 82 VAL C C 1
ATOM 4230 O O . VAL C 3 82 ? 181.27700 192.28900 146.71500 1.000 40.56000 82 VAL C O 1
ATOM 4234 N N . ILE C 3 83 ? 183.49600 192.67600 146.82400 1.000 32.82000 83 ILE C N 1
ATOM 4235 C CA . ILE C 3 83 ? 183.77100 192.10500 145.50900 1.000 31.82000 83 ILE C CA 1
ATOM 4236 C C . ILE C 3 83 ? 183.68100 190.58800 145.55200 1.000 34.47000 83 ILE C C 1
ATOM 4237 O O . ILE C 3 83 ? 183.05800 189.96600 144.68400 1.000 45.82000 83 ILE C O 1
ATOM 4242 N N . GLU C 3 84 ? 184.32300 189.97700 146.54700 1.000 35.02000 84 GLU C N 1
ATOM 4243 C CA . GLU C 3 84 ? 184.19300 188.53400 146.74000 1.000 37.45000 84 GLU C CA 1
ATOM 4244 C C . GLU C 3 84 ? 182.76100 188.07100 147.03900 1.000 41.92000 84 GLU C C 1
ATOM 4245 O O . GLU C 3 84 ? 182.37200 187.03000 146.48000 1.000 44.51000 84 GLU C O 1
ATOM 4251 N N . PRO C 3 85 ? 181.93300 188.74700 147.87400 1.000 35.47000 85 PRO C N 1
ATOM 4252 C CA . PRO C 3 85 ? 180.50300 188.36500 147.90000 1.000 37.17000 85 PRO C CA 1
ATOM 4253 C C . PRO C 3 85 ? 179.78200 188.53300 146.56800 1.000 39.31000 85 PRO C C 1
ATOM 4254 O O . PRO C 3 85 ? 178.90700 187.71900 146.24900 1.000 44.90000 85 PRO C O 1
ATOM 4258 N N . ALA C 3 86 ? 180.13200 189.55200 145.77800 1.000 39.66000 86 ALA C N 1
ATOM 4259 C CA . ALA C 3 86 ? 179.45300 189.77100 144.50300 1.000 42.91000 86 ALA C CA 1
ATOM 4260 C C . ALA C 3 86 ? 179.84400 188.71500 143.47600 1.000 45.98000 86 ALA C C 1
ATOM 4261 O O . ALA C 3 86 ? 179.00800 188.27300 142.67500 1.000 52.17000 86 ALA C O 1
ATOM 4263 N N . LEU C 3 87 ? 181.11600 188.30800 143.47300 1.000 46.98000 87 LEU C N 1
ATOM 4264 C CA . LEU C 3 87 ? 181.54800 187.27100 142.54300 1.000 43.80000 87 LEU C CA 1
ATOM 4265 C C . LEU C 3 87 ? 181.08600 185.89300 142.99800 1.000 46.14000 87 LEU C C 1
ATOM 4266 O O . LEU C 3 87 ? 180.86500 185.00000 142.17200 1.000 54.93000 87 LEU C O 1
ATOM 4271 N N . VAL C 3 88 ? 180.96100 185.69400 144.31200 1.000 47.63000 88 VAL C N 1
ATOM 4272 C CA . VAL C 3 88 ? 180.46900 184.42400 144.83800 1.000 47.57000 88 VAL C CA 1
ATOM 4273 C C . VAL C 3 88 ? 178.97500 184.26800 144.56200 1.000 49.24000 88 VAL C C 1
ATOM 4274 O O . VAL C 3 88 ? 178.51300 183.19600 144.14900 1.000 48.89000 88 VAL C O 1
ATOM 4278 N N . GLU C 3 89 ? 178.20200 185.34500 144.75200 1.000 53.40000 89 GLU C N 1
ATOM 4279 C CA . GLU C 3 89 ? 176.74800 185.23800 144.69900 1.000 53.85000 89 GLU C CA 1
ATOM 4280 C C . GLU C 3 89 ? 176.22300 185.03100 143.28300 1.000 56.32000 89 GLU C C 1
ATOM 4281 O O . GLU C 3 89 ? 175.09500 184.55300 143.12400 1.000 56.99000 89 GLU C O 1
ATOM 4287 N N . LYS C 3 90 ? 177.01000 185.36400 142.25900 1.000 56.31000 90 LYS C N 1
ATOM 4288 C CA . LYS C 3 90 ? 176.65500 185.01400 140.89100 1.000 56.34000 90 LYS C CA 1
ATOM 4289 C C . LYS C 3 90 ? 177.40500 183.77700 140.38600 1.000 55.00000 90 LYS C C 1
ATOM 4290 O O . LYS C 3 90 ? 177.12600 183.31200 139.27500 1.000 59.20000 90 LYS C O 1
ATOM 4296 N N . GLY C 3 91 ? 178.31200 183.21400 141.18600 1.000 45.52000 91 GLY C N 1
ATOM 4297 C CA . GLY C 3 91 ? 178.99800 181.98600 140.82500 1.000 48.30000 91 GLY C CA 1
ATOM 4298 C C . GLY C 3 91 ? 180.21700 182.19400 139.95600 1.000 55.02000 91 GLY C C 1
ATOM 4299 O O . GLY C 3 91 ? 180.74400 181.24200 139.36800 1.000 53.50000 91 GLY C O 1
ATOM 4300 N N . ASN C 3 92 ? 180.66700 183.44000 139.86000 1.000 53.87000 92 ASN C N 1
ATOM 4301 C CA . ASN C 3 92 ? 181.90400 183.75200 139.16200 1.000 47.26000 92 ASN C CA 1
ATOM 4302 C C . ASN C 3 92 ? 183.10400 183.26400 139.96300 1.000 45.52000 92 ASN C C 1
ATOM 4303 O O . ASN C 3 92 ? 183.05100 183.13200 141.18800 1.000 46.23000 92 ASN C O 1
ATOM 4308 N N . LYS C 3 93 ? 184.19500 183.00200 139.25000 1.000 43.42000 93 LYS C N 1
ATOM 4309 C CA . LYS C 3 93 ? 185.35400 182.33600 139.81500 1.000 38.27000 93 LYS C CA 1
ATOM 4310 C C . LYS C 3 93 ? 186.61600 182.97800 139.25600 1.000 43.74000 93 LYS C C 1
ATOM 4311 O O . LYS C 3 93 ? 186.62100 183.47300 138.12700 1.000 51.44000 93 LYS C O 1
ATOM 4317 N N . LEU C 3 94 ? 187.68900 182.96200 140.04300 1.000 35.02000 94 LEU C N 1
ATOM 4318 C CA . LEU C 3 94 ? 188.93600 183.61300 139.66000 1.000 32.73000 94 LEU C CA 1
ATOM 4319 C C . LEU C 3 94 ? 190.04700 182.59100 139.47600 1.000 33.28000 94 LEU C C 1
ATOM 4320 O O . LEU C 3 94 ? 190.22100 181.69400 140.30900 1.000 37.17000 94 LEU C O 1
ATOM 4325 N N . SER C 3 95 ? 190.79700 182.73600 138.38700 1.000 35.48000 95 SER C N 1
ATOM 4326 C CA . SER C 3 95 ? 192.05800 182.03500 138.23100 1.000 32.80000 95 SER C CA 1
ATOM 4327 C C . SER C 3 95 ? 193.13000 182.70300 139.09000 1.000 31.88000 95 SER C C 1
ATOM 4328 O O . SER C 3 95 ? 192.92100 183.77600 139.66300 1.000 38.83000 95 SER C O 1
ATOM 4331 N N . ILE C 3 96 ? 194.29300 182.04800 139.17800 1.000 32.55000 96 ILE C N 1
ATOM 4332 C CA . ILE C 3 96 ? 195.36500 182.52800 140.05000 1.000 31.10000 96 ILE C CA 1
ATOM 4333 C C . ILE C 3 96 ? 195.94600 183.85000 139.54500 1.000 27.98000 96 ILE C C 1
ATOM 4334 O O . ILE C 3 96 ? 196.32300 184.71400 140.34900 1.000 34.22000 96 ILE C O 1
ATOM 4339 N N . GLY C 3 97 ? 195.99000 184.04900 138.22500 1.000 29.52000 97 GLY C N 1
ATOM 4340 C CA . GLY C 3 97 ? 196.42900 185.32900 137.69300 1.000 25.14000 97 GLY C CA 1
ATOM 4341 C C . GLY C 3 97 ? 195.46000 186.45200 138.00900 1.000 24.93000 97 GLY C C 1
ATOM 4342 O O . GLY C 3 97 ? 195.86800 187.53600 138.43700 1.000 29.81000 97 GLY C O 1
ATOM 4343 N N . ALA C 3 98 ? 194.16000 186.19300 137.83400 1.000 24.77000 98 ALA C N 1
ATOM 4344 C CA . ALA C 3 98 ? 193.14900 187.20000 138.13900 1.000 23.96000 98 ALA C CA 1
ATOM 4345 C C . ALA C 3 98 ? 193.05700 187.45900 139.63700 1.000 30.07000 98 ALA C C 1
ATOM 4346 O O . ALA C 3 98 ? 192.86300 188.60500 140.06100 1.000 31.88000 98 ALA C O 1
ATOM 4348 N N . TYR C 3 99 ? 193.21500 186.41000 140.45100 1.000 31.65000 99 TYR C N 1
ATOM 4349 C CA . TYR C 3 99 ? 193.19900 186.56600 141.90300 1.000 26.04000 99 TYR C CA 1
ATOM 4350 C C . TYR C 3 99 ? 194.39000 187.38500 142.38400 1.000 28.97000 99 TYR C C 1
ATOM 4351 O O . TYR C 3 99 ? 194.24100 188.27800 143.22500 1.000 33.77000 99 TYR C O 1
ATOM 4360 N N . ALA C 3 100 ? 195.58400 187.09200 141.85600 1.000 25.11000 100 ALA C N 1
ATOM 4361 C CA . ALA C 3 100 ? 196.77200 187.85000 142.23200 1.000 19.40000 100 ALA C CA 1
ATOM 4362 C C . ALA C 3 100 ? 196.69600 189.29100 141.74900 1.000 23.52000 100 ALA C C 1
ATOM 4363 O O . ALA C 3 100 ? 197.11800 190.20600 142.46700 1.000 34.24000 100 ALA C O 1
ATOM 4365 N N . THR C 3 101 ? 196.13400 189.51200 140.55700 1.000 18.18000 101 THR C N 1
ATOM 4366 C CA . THR C 3 101 ? 195.98700 190.86200 140.02300 1.000 23.57000 101 THR C CA 1
ATOM 4367 C C . THR C 3 101 ? 194.98700 191.67600 140.83900 1.000 27.44000 101 THR C C 1
ATOM 4368 O O . THR C 3 101 ? 195.22200 192.85400 141.13500 1.000 35.60000 101 THR C O 1
ATOM 4372 N N . ALA C 3 102 ? 193.87200 191.05700 141.23800 1.000 25.26000 102 ALA C N 1
ATOM 4373 C CA . ALA C 3 102 ? 192.85600 191.78400 141.98900 1.000 17.68000 102 ALA C CA 1
ATOM 4374 C C . ALA C 3 102 ? 193.25400 191.99800 143.44500 1.000 23.43000 102 ALA C C 1
ATOM 4375 O O . ALA C 3 102 ? 192.96500 193.05800 144.01100 1.000 33.84000 102 ALA C O 1
ATOM 4377 N N . TYR C 3 103 ? 193.91800 191.02200 144.06800 1.000 31.95000 103 TYR C N 1
ATOM 4378 C CA . TYR C 3 103 ? 194.18200 191.07000 145.49900 1.000 25.42000 103 TYR C CA 1
ATOM 4379 C C . TYR C 3 103 ? 195.56400 191.59300 145.85700 1.000 22.49000 103 TYR C C 1
ATOM 4380 O O . TYR C 3 103 ? 195.79400 191.92400 147.02600 1.000 33.87000 103 TYR C O 1
ATOM 4389 N N . SER C 3 104 ? 196.49000 191.67000 144.90400 1.000 26.75000 104 SER C N 1
ATOM 4390 C CA . SER C 3 104 ? 197.82100 192.18000 145.18900 1.000 31.81000 104 SER C CA 1
ATOM 4391 C C . SER C 3 104 ? 198.39000 193.08500 144.11100 1.000 32.87000 104 SER C C 1
ATOM 4392 O O . SER C 3 104 ? 199.51700 193.56200 144.28100 1.000 39.25000 104 SER C O 1
ATOM 4395 N N . GLY C 3 105 ? 197.67300 193.33300 143.01500 1.000 34.56000 105 GLY C N 1
ATOM 4396 C CA . GLY C 3 105 ? 198.23300 194.05200 141.88900 1.000 30.25000 105 GLY C CA 1
ATOM 4397 C C . GLY C 3 105 ? 199.38600 193.34800 141.21000 1.000 30.61000 105 GLY C C 1
ATOM 4398 O O . GLY C 3 105 ? 200.22800 194.01700 140.59900 1.000 45.90000 105 GLY C O 1
ATOM 4399 N N . ASN C 3 106 ? 199.44400 192.02200 141.29700 1.000 30.15000 106 ASN C N 1
ATOM 4400 C CA . ASN C 3 106 ? 200.65900 191.29000 140.98400 1.000 27.50000 106 ASN C CA 1
ATOM 4401 C C . ASN C 3 106 ? 200.59100 190.73600 139.56400 1.000 37.24000 106 ASN C C 1
ATOM 4402 O O . ASN C 3 106 ? 199.54200 190.29000 139.09300 1.000 40.25000 106 ASN C O 1
ATOM 4407 N N . ALA C 3 107 ? 201.73500 190.76700 138.88100 1.000 42.59000 107 ALA C N 1
ATOM 4408 C CA . ALA C 3 107 ? 201.81000 190.52800 137.44600 1.000 36.78000 107 ALA C CA 1
ATOM 4409 C C . ALA C 3 107 ? 202.24900 189.11600 137.08400 1.000 37.70000 107 ALA C C 1
ATOM 4410 O O . ALA C 3 107 ? 202.55200 188.86100 135.91600 1.000 46.12000 107 ALA C O 1
ATOM 4412 N N . THR C 3 108 ? 202.27800 188.18900 138.04300 1.000 34.81000 108 THR C N 1
ATOM 4413 C CA . THR C 3 108 ? 202.83800 186.86900 137.76300 1.000 40.42000 108 THR C CA 1
ATOM 4414 C C . THR C 3 108 ? 201.85200 185.97300 137.02100 1.000 46.69000 108 THR C C 1
ATOM 4415 O O . THR C 3 108 ? 202.20800 184.86300 136.60700 1.000 52.90000 108 THR C O 1
ATOM 4419 N N . GLY C 3 109 ? 200.60200 186.41600 136.87400 1.000 41.63000 109 GLY C N 1
ATOM 4420 C CA . GLY C 3 109 ? 199.67100 185.68500 136.03000 1.000 36.43000 109 GLY C CA 1
ATOM 4421 C C . GLY C 3 109 ? 200.06000 185.72700 134.56600 1.000 44.43000 109 GLY C C 1
ATOM 4422 O O . GLY C 3 109 ? 200.00400 184.71300 133.86700 1.000 50.76000 109 GLY C O 1
ATOM 4423 N N . ASN C 3 110 ? 200.46000 186.90100 134.08300 1.000 46.10000 110 ASN C N 1
ATOM 4424 C CA . ASN C 3 110 ? 200.99100 187.07500 132.73300 1.000 40.32000 110 ASN C CA 1
ATOM 4425 C C . ASN C 3 110 ? 202.25100 187.92700 132.83300 1.000 43.12000 110 ASN C C 1
ATOM 4426 O O . ASN C 3 110 ? 202.22300 189.13100 132.54600 1.000 45.05000 110 ASN C O 1
ATOM 4431 N N . PRO C 3 111 ? 203.38400 187.33200 133.22300 1.000 45.22000 111 PRO C N 1
ATOM 4432 C CA . PRO C 3 111 ? 204.60000 188.13900 133.44100 1.000 45.69000 111 PRO C CA 1
ATOM 4433 C C . PRO C 3 111 ? 205.28300 188.57700 132.15800 1.000 48.73000 111 PRO C C 1
ATOM 4434 O O . PRO C 3 111 ? 206.31100 189.26400 132.22100 1.000 50.05000 111 PRO C O 1
ATOM 4438 N N . ASP C 3 112 ? 204.74800 188.19200 130.99900 1.000 49.22000 112 ASP C N 1
ATOM 4439 C CA . ASP C 3 112 ? 205.34000 188.56200 129.72200 1.000 46.20000 112 ASP C CA 1
ATOM 4440 C C . ASP C 3 112 ? 205.14100 190.03900 129.40900 1.000 48.13000 112 ASP C C 1
ATOM 4441 O O . ASP C 3 112 ? 205.90500 190.61500 128.62600 1.000 52.55000 112 ASP C O 1
ATOM 4446 N N . GLY C 3 113 ? 204.12300 190.66100 129.99500 1.000 44.57000 113 GLY C N 1
ATOM 4447 C CA . GLY C 3 113 ? 203.82900 192.05600 129.73900 1.000 42.22000 113 GLY C CA 1
ATOM 4448 C C . GLY C 3 113 ? 202.69900 192.19600 128.74400 1.000 42.22000 113 GLY C C 1
ATOM 4449 O O . GLY C 3 113 ? 202.91600 192.09200 127.53400 1.000 51.60000 113 GLY C O 1
ATOM 4450 N N . VAL C 3 114 ? 201.49100 192.44100 129.23800 1.000 40.49000 114 VAL C N 1
ATOM 4451 C CA . VAL C 3 114 ? 200.32500 192.43500 128.34900 1.000 36.67000 114 VAL C CA 1
ATOM 4452 C C . VAL C 3 114 ? 200.21600 193.78200 127.64600 1.000 41.00000 114 VAL C C 1
ATOM 4453 O O . VAL C 3 114 ? 200.15600 194.83000 128.32000 1.000 45.19000 114 VAL C O 1
ATOM 4457 N N . PRO C 3 115 ? 200.20300 193.82300 126.31600 1.000 45.02000 115 PRO C N 1
ATOM 4458 C CA . PRO C 3 115 ? 199.94600 195.08500 125.61900 1.000 44.24000 115 PRO C CA 1
ATOM 4459 C C . PRO C 3 115 ? 198.50200 195.52500 125.78600 1.000 44.16000 115 PRO C C 1
ATOM 4460 O O . PRO C 3 115 ? 197.57000 194.71800 125.77800 1.000 48.32000 115 PRO C O 1
ATOM 4464 N N . SER C 3 116 ? 198.33000 196.83200 125.95200 1.000 46.85000 116 SER C N 1
ATOM 4465 C CA . SER C 3 116 ? 197.01400 197.39500 126.21400 1.000 48.01000 116 SER C CA 1
ATOM 4466 C C . SER C 3 116 ? 196.76100 198.55700 125.26900 1.000 50.69000 116 SER C C 1
ATOM 4467 O O . SER C 3 116 ? 197.53200 199.52100 125.24600 1.000 54.19000 116 SER C O 1
ATOM 4470 N N . SER C 3 117 ? 195.68500 198.45800 124.49300 1.000 52.90000 117 SER C N 1
ATOM 4471 C CA . SER C 3 117 ? 195.24300 199.56800 123.66900 1.000 52.25000 117 SER C CA 1
ATOM 4472 C C . SER C 3 117 ? 194.58700 200.63400 124.54000 1.000 53.03000 117 SER C C 1
ATOM 4473 O O . SER C 3 117 ? 194.24700 200.40000 125.70100 1.000 59.88000 117 SER C O 1
ATOM 4476 N N . PHE C 3 118 ? 194.41200 201.82200 123.95900 1.000 50.99000 118 PHE C N 1
ATOM 4477 C CA . PHE C 3 118 ? 193.89000 202.95400 124.71800 1.000 49.53000 118 PHE C CA 1
ATOM 4478 C C . PHE C 3 118 ? 192.41000 202.77600 125.03700 1.000 52.84000 118 PHE C C 1
ATOM 4479 O O . PHE C 3 118 ? 191.92500 203.26800 126.06400 1.000 59.97000 118 PHE C O 1
ATOM 4487 N N . ASP C 3 119 ? 191.68100 202.06500 124.17300 1.000 57.13000 119 ASP C N 1
ATOM 4488 C CA . ASP C 3 119 ? 190.26400 201.80900 124.41600 1.000 60.40000 119 ASP C CA 1
ATOM 4489 C C . ASP C 3 119 ? 190.06800 200.86100 125.59400 1.000 58.13000 119 ASP C C 1
ATOM 4490 O O . ASP C 3 119 ? 189.23100 201.10700 126.47200 1.000 57.16000 119 ASP C O 1
ATOM 4495 N N . GLU C 3 120 ? 190.84400 199.77300 125.64000 1.000 50.25000 120 GLU C N 1
ATOM 4496 C CA . GLU C 3 120 ? 190.71100 198.84900 126.76000 1.000 53.96000 120 GLU C CA 1
ATOM 4497 C C . GLU C 3 120 ? 191.32500 199.42200 128.03100 1.000 52.05000 120 GLU C C 1
ATOM 4498 O O . GLU C 3 120 ? 190.87800 199.08100 129.13000 1.000 56.50000 120 GLU C O 1
ATOM 4504 N N . ILE C 3 121 ? 192.30600 200.32300 127.90100 1.000 48.74000 121 ILE C N 1
ATOM 4505 C CA . ILE C 3 121 ? 192.79400 201.08500 129.05100 1.000 44.22000 121 ILE C CA 1
ATOM 4506 C C . ILE C 3 121 ? 191.68600 201.97400 129.60800 1.000 43.46000 121 ILE C C 1
ATOM 4507 O O . ILE C 3 121 ? 191.49700 202.06300 130.82800 1.000 51.88000 121 ILE C O 1
ATOM 4512 N N . ALA C 3 122 ? 190.91500 202.61700 128.72200 1.000 43.47000 122 ALA C N 1
ATOM 4513 C CA . ALA C 3 122 ? 189.81200 203.46700 129.16300 1.000 45.09000 122 ALA C CA 1
ATOM 4514 C C . ALA C 3 122 ? 188.69400 202.66200 129.81500 1.000 44.89000 122 ALA C C 1
ATOM 4515 O O . ALA C 3 122 ? 188.11400 203.10000 130.81500 1.000 51.24000 122 ALA C O 1
ATOM 4517 N N . THR C 3 123 ? 188.36300 201.49500 129.25500 1.000 44.17000 123 THR C N 1
ATOM 4518 C CA . THR C 3 123 ? 187.31700 200.67100 129.85800 1.000 47.85000 123 THR C CA 1
ATOM 4519 C C . THR C 3 123 ? 187.78600 200.04400 131.16700 1.000 44.30000 123 THR C C 1
ATOM 4520 O O . THR C 3 123 ? 186.98400 199.83900 132.08600 1.000 44.14000 123 THR C O 1
ATOM 4524 N N . MET C 3 124 ? 189.08100 199.73800 131.27400 1.000 41.87000 124 MET C N 1
ATOM 4525 C CA . MET C 3 124 ? 189.60200 199.14600 132.49900 1.000 40.16000 124 MET C CA 1
ATOM 4526 C C . MET C 3 124 ? 189.74500 200.18900 133.60000 1.000 43.88000 124 MET C C 1
ATOM 4527 O O . MET C 3 124 ? 189.56800 199.87800 134.78200 1.000 46.48000 124 MET C O 1
ATOM 4532 N N . ARG C 3 125 ? 190.05700 201.43300 133.23400 1.000 34.86000 125 ARG C N 1
ATOM 4533 C CA . ARG C 3 125 ? 190.08200 202.51100 134.21400 1.000 34.18000 125 ARG C CA 1
ATOM 4534 C C . ARG C 3 125 ? 188.68500 202.99500 134.57900 1.000 36.60000 125 ARG C C 1
ATOM 4535 O O . ARG C 3 125 ? 188.53500 203.69000 135.59000 1.000 39.61000 125 ARG C O 1
ATOM 4543 N N . ALA C 3 126 ? 187.67000 202.64700 133.79100 1.000 43.07000 126 ALA C N 1
ATOM 4544 C CA . ALA C 3 126 ? 186.28000 202.91000 134.13700 1.000 41.30000 126 ALA C CA 1
ATOM 4545 C C . ALA C 3 126 ? 185.62300 201.73500 134.84800 1.000 42.62000 126 ALA C C 1
ATOM 4546 O O . ALA C 3 126 ? 184.44000 201.82300 135.19500 1.000 43.78000 126 ALA C O 1
ATOM 4548 N N . HIS C 3 127 ? 186.35200 200.64000 135.04900 1.000 39.35000 127 HIS C N 1
ATOM 4549 C CA . HIS C 3 127 ? 185.85300 199.53400 135.85200 1.000 34.08000 127 HIS C CA 1
ATOM 4550 C C . HIS C 3 127 ? 185.75800 199.97200 137.31300 1.000 35.23000 127 HIS C C 1
ATOM 4551 O O . HIS C 3 127 ? 186.56900 200.79100 137.75900 1.000 42.55000 127 HIS C O 1
ATOM 4558 N N . PRO C 3 128 ? 184.74700 199.49800 138.05900 1.000 33.12000 128 PRO C N 1
ATOM 4559 C CA . PRO C 3 128 ? 184.59000 199.94400 139.45900 1.000 33.40000 128 PRO C CA 1
ATOM 4560 C C . PRO C 3 128 ? 185.75200 199.60600 140.38200 1.000 36.11000 128 PRO C C 1
ATOM 4561 O O . PRO C 3 128 ? 186.11600 200.44200 141.21700 1.000 40.28000 128 PRO C O 1
ATOM 4565 N N . PHE C 3 129 ? 186.36700 198.43200 140.24800 1.000 32.68000 129 PHE C N 1
ATOM 4566 C CA . PHE C 3 129 ? 187.47000 198.04400 141.12200 1.000 24.20000 129 PHE C CA 1
ATOM 4567 C C . PHE C 3 129 ? 188.81800 198.05100 140.41800 1.000 30.55000 129 PHE C C 1
ATOM 4568 O O . PHE C 3 129 ? 189.82900 198.41000 141.03100 1.000 38.06000 129 PHE C O 1
ATOM 4576 N N . ILE C 3 130 ? 188.85400 197.62700 139.15200 1.000 32.64000 130 ILE C N 1
ATOM 4577 C CA . ILE C 3 130 ? 190.10600 197.53900 138.40500 1.000 28.38000 130 ILE C CA 1
ATOM 4578 C C . ILE C 3 130 ? 190.69200 198.92800 138.17600 1.000 35.59000 130 ILE C C 1
ATOM 4579 O O . ILE C 3 130 ? 191.90400 199.13900 138.31100 1.000 34.73000 130 ILE C O 1
ATOM 4584 N N . GLY C 3 131 ? 189.83300 199.91000 137.89300 1.000 34.59000 131 GLY C N 1
ATOM 4585 C CA . GLY C 3 131 ? 190.29100 201.27200 137.68900 1.000 28.10000 131 GLY C CA 1
ATOM 4586 C C . GLY C 3 131 ? 190.81500 201.95300 138.93500 1.000 33.90000 131 GLY C C 1
ATOM 4587 O O . GLY C 3 131 ? 191.56400 202.92800 138.82100 1.000 43.11000 131 GLY C O 1
ATOM 4588 N N . LEU C 3 132 ? 190.44200 201.46500 140.11800 1.000 32.67000 132 LEU C N 1
ATOM 4589 C CA . LEU C 3 132 ? 190.94000 202.05900 141.35400 1.000 23.84000 132 LEU C CA 1
ATOM 4590 C C . LEU C 3 132 ? 192.41700 201.74800 141.56600 1.000 26.93000 132 LEU C C 1
ATOM 4591 O O . LEU C 3 132 ? 193.20700 202.63900 141.89400 1.000 31.65000 132 LEU C O 1
ATOM 4596 N N . PHE C 3 133 ? 192.81400 200.49400 141.37700 1.000 27.77000 133 PHE C N 1
ATOM 4597 C CA . PHE C 3 133 ? 194.17200 200.09400 141.71400 1.000 24.76000 133 PHE C CA 1
ATOM 4598 C C . PHE C 3 133 ? 195.02900 199.77800 140.49900 1.000 31.28000 133 PHE C C 1
ATOM 4599 O O . PHE C 3 133 ? 196.21200 200.13500 140.48800 1.000 38.33000 133 PHE C O 1
ATOM 4607 N N . GLY C 3 134 ? 194.45900 199.14500 139.47600 1.000 29.70000 134 GLY C N 1
ATOM 4608 C CA . GLY C 3 134 ? 195.17400 198.87800 138.24400 1.000 26.63000 134 GLY C CA 1
ATOM 4609 C C . GLY C 3 134 ? 196.28700 197.86600 138.43300 1.000 23.27000 134 GLY C C 1
ATOM 4610 O O . GLY C 3 134 ? 196.22400 196.96900 139.27900 1.000 34.04000 134 GLY C O 1
ATOM 4611 N N . GLY C 3 135 ? 197.32700 198.01800 137.62500 1.000 34.91000 135 GLY C N 1
ATOM 4612 C CA . GLY C 3 135 ? 198.49500 197.18200 137.76300 1.000 32.00000 135 GLY C CA 1
ATOM 4613 C C . GLY C 3 135 ? 198.30600 195.80400 137.16300 1.000 35.45000 135 GLY C C 1
ATOM 4614 O O . GLY C 3 135 ? 197.67000 195.61500 136.12100 1.000 43.21000 135 GLY C O 1
ATOM 4615 N N . GLY C 3 136 ? 198.87700 194.82300 137.85200 1.000 25.68000 136 GLY C N 1
ATOM 4616 C CA . GLY C 3 136 ? 198.91000 193.47300 137.35600 1.000 27.74000 136 GLY C CA 1
ATOM 4617 C C . GLY C 3 136 ? 199.81200 193.36700 136.14700 1.000 34.76000 136 GLY C C 1
ATOM 4618 O O . GLY C 3 136 ? 200.79900 194.09800 136.01600 1.000 43.76000 136 GLY C O 1
ATOM 4619 N N . PRO C 3 137 ? 199.49800 192.43200 135.24800 1.000 32.58000 137 PRO C N 1
ATOM 4620 C CA . PRO C 3 137 ? 200.28900 192.30200 134.01200 1.000 32.70000 137 PRO C CA 1
ATOM 4621 C C . PRO C 3 137 ? 200.20400 193.50200 133.08000 1.000 37.65000 137 PRO C C 1
ATOM 4622 O O . PRO C 3 137 ? 201.18100 193.79200 132.37800 1.000 35.28000 137 PRO C O 1
ATOM 4626 N N . ARG C 3 138 ? 199.07700 194.21800 133.05100 1.000 40.64000 138 ARG C N 1
ATOM 4627 C CA . ARG C 3 138 ? 198.95400 195.36700 132.16100 1.000 34.53000 138 ARG C CA 1
ATOM 4628 C C . ARG C 3 138 ? 199.59900 196.62600 132.72100 1.000 42.44000 138 ARG C C 1
ATOM 4629 O O . ARG C 3 138 ? 199.67800 197.62800 131.99900 1.000 45.82000 138 ARG C O 1
ATOM 4637 N N . MET C 3 139 ? 200.02100 196.58900 133.99100 1.000 42.00000 139 MET C N 1
ATOM 4638 C CA . MET C 3 139 ? 200.79300 197.64200 134.66500 1.000 35.30000 139 MET C CA 1
ATOM 4639 C C . MET C 3 139 ? 200.01500 198.96100 134.70500 1.000 40.57000 139 MET C C 1
ATOM 4640 O O . MET C 3 139 ? 200.58400 200.05000 134.61200 1.000 46.72000 139 MET C O 1
ATOM 4645 N N . LEU C 3 140 ? 198.69400 198.85000 134.84800 1.000 37.41000 140 LEU C N 1
ATOM 4646 C CA . LEU C 3 140 ? 197.80000 199.98900 134.68100 1.000 35.13000 140 LEU C CA 1
ATOM 4647 C C . LEU C 3 140 ? 197.84500 200.91900 135.89000 1.000 36.39000 140 LEU C C 1
ATOM 4648 O O . LEU C 3 140 ? 197.99000 200.47700 137.03200 1.000 39.98000 140 LEU C O 1
ATOM 4653 N N . GLU C 3 141 ? 197.72800 202.22100 135.62500 1.000 40.08000 141 GLU C N 1
ATOM 4654 C CA . GLU C 3 141 ? 197.67100 203.23200 136.67300 1.000 37.40000 141 GLU C CA 1
ATOM 4655 C C . GLU C 3 141 ? 196.25200 203.34900 137.20800 1.000 38.93000 141 GLU C C 1
ATOM 4656 O O . GLU C 3 141 ? 195.30200 203.52200 136.43800 1.000 45.90000 141 GLU C O 1
ATOM 4662 N N . GLY C 3 142 ? 196.11600 203.25400 138.52600 1.000 32.95000 142 GLY C N 1
ATOM 4663 C CA . GLY C 3 142 ? 194.81500 203.36900 139.13700 1.000 27.78000 142 GLY C CA 1
ATOM 4664 C C . GLY C 3 142 ? 194.36700 204.80700 139.31100 1.000 31.12000 142 GLY C C 1
ATOM 4665 O O . GLY C 3 142 ? 195.15600 205.75100 139.26600 1.000 39.46000 142 GLY C O 1
ATOM 4666 N N . ARG C 3 143 ? 193.05800 204.96500 139.51400 1.000 33.80000 143 ARG C N 1
ATOM 4667 C CA . ARG C 3 143 ? 192.46900 206.27100 139.78000 1.000 29.42000 143 ARG C CA 1
ATOM 4668 C C . ARG C 3 143 ? 192.64900 206.71100 141.22600 1.000 33.71000 143 ARG C C 1
ATOM 4669 O O . ARG C 3 143 ? 192.32800 207.85900 141.55100 1.000 44.56000 143 ARG C O 1
ATOM 4677 N N . LEU C 3 144 ? 193.15200 205.83700 142.09200 1.000 29.85000 144 LEU C N 1
ATOM 4678 C CA . LEU C 3 144 ? 193.13800 206.04800 143.53100 1.000 28.92000 144 LEU C CA 1
ATOM 4679 C C . LEU C 3 144 ? 194.53100 206.39900 144.03500 1.000 27.68000 144 LEU C C 1
ATOM 4680 O O . LEU C 3 144 ? 195.48900 205.65500 143.79900 1.000 30.03000 144 LEU C O 1
ATOM 4685 N N . MET C 3 145 ? 194.63900 207.53100 144.72500 1.000 26.60000 145 MET C N 1
ATOM 4686 C CA . MET C 3 145 ? 195.78800 207.84700 145.55900 1.000 23.93000 145 MET C CA 1
ATOM 4687 C C . MET C 3 145 ? 195.35400 207.62700 146.99800 1.000 27.10000 145 MET C C 1
ATOM 4688 O O . MET C 3 145 ? 194.30500 208.12900 147.41300 1.000 34.44000 145 MET C O 1
ATOM 4693 N N . VAL C 3 146 ? 196.12600 206.84300 147.73900 1.000 26.17000 146 VAL C N 1
ATOM 4694 C CA . VAL C 3 146 ? 195.84600 206.56400 149.14000 1.000 16.72000 146 VAL C CA 1
ATOM 4695 C C . VAL C 3 146 ? 196.99400 207.14800 149.94600 1.000 22.57000 146 VAL C C 1
ATOM 4696 O O . VAL C 3 146 ? 198.14000 206.70400 149.81500 1.000 35.81000 146 VAL C O 1
ATOM 4700 N N . ASP C 3 147 ? 196.70100 208.15500 150.75900 1.000 22.33000 147 ASP C N 1
ATOM 4701 C CA . ASP C 3 147 ? 197.75500 208.74500 151.56200 1.000 15.64000 147 ASP C CA 1
ATOM 4702 C C . ASP C 3 147 ? 198.07800 207.84100 152.74700 1.000 21.83000 147 ASP C C 1
ATOM 4703 O O . ASP C 3 147 ? 197.37700 206.86800 153.03800 1.000 25.64000 147 ASP C O 1
ATOM 4708 N N . SER C 3 148 ? 199.17900 208.16000 153.41500 1.000 20.96000 148 SER C N 1
ATOM 4709 C CA . SER C 3 148 ? 199.49800 207.52300 154.67700 1.000 11.83000 148 SER C CA 1
ATOM 4710 C C . SER C 3 148 ? 198.47400 207.92300 155.73600 1.000 20.50000 148 SER C C 1
ATOM 4711 O O . SER C 3 148 ? 197.86000 208.99000 155.67200 1.000 28.07000 148 SER C O 1
ATOM 4714 N N . LEU C 3 149 ? 198.26700 207.03800 156.70400 1.000 15.72000 149 LEU C N 1
ATOM 4715 C CA . LEU C 3 149 ? 197.41300 207.35200 157.84300 1.000 11.30000 149 LEU C CA 1
ATOM 4716 C C . LEU C 3 149 ? 198.21700 208.25300 158.77100 1.000 11.45000 149 LEU C C 1
ATOM 4717 O O . LEU C 3 149 ? 199.07100 207.77700 159.52600 1.000 19.58000 149 LEU C O 1
ATOM 4722 N N . TYR C 3 150 ? 197.96500 209.55900 158.69400 1.000 19.65000 150 TYR C N 1
ATOM 4723 C CA . TYR C 3 150 ? 198.75700 210.52700 159.43400 1.000 21.43000 150 TYR C CA 1
ATOM 4724 C C . TYR C 3 150 ? 198.07800 210.86000 160.74700 1.000 21.86000 150 TYR C C 1
ATOM 4725 O O . TYR C 3 150 ? 196.91000 211.26400 160.73700 1.000 33.70000 150 TYR C O 1
ATOM 4734 N N . PRO C 3 151 ? 198.75200 210.69500 161.88400 1.000 22.31000 151 PRO C N 1
ATOM 4735 C CA . PRO C 3 151 ? 198.13800 211.07600 163.16000 1.000 18.51000 151 PRO C CA 1
ATOM 4736 C C . PRO C 3 151 ? 197.96200 212.58200 163.25500 1.000 22.35000 151 PRO C C 1
ATOM 4737 O O . PRO C 3 151 ? 198.79200 213.35300 162.76700 1.000 36.79000 151 PRO C O 1
ATOM 4741 N N . ILE C 3 152 ? 196.85900 213.00100 163.87200 1.000 23.49000 152 ILE C N 1
ATOM 4742 C CA . ILE C 3 152 ? 196.62700 214.42600 164.05500 1.000 24.52000 152 ILE C CA 1
ATOM 4743 C C . ILE C 3 152 ? 197.54200 214.86100 165.18700 1.000 22.68000 152 ILE C C 1
ATOM 4744 O O . ILE C 3 152 ? 197.21800 214.70500 166.36900 1.000 30.78000 152 ILE C O 1
ATOM 4749 N N . HIS C 3 153 ? 198.70800 215.38400 164.82000 1.000 25.62000 153 HIS C N 1
ATOM 4750 C CA . HIS C 3 153 ? 199.79200 215.62300 165.75500 1.000 25.35000 153 HIS C CA 1
ATOM 4751 C C . HIS C 3 153 ? 200.54000 216.87000 165.31000 1.000 33.51000 153 HIS C C 1
ATOM 4752 O O . HIS C 3 153 ? 200.52000 217.22900 164.13000 1.000 42.23000 153 HIS C O 1
ATOM 4759 N N . THR C 3 154 ? 201.20700 217.52600 166.26600 1.000 36.82000 154 THR C N 1
ATOM 4760 C CA . THR C 3 154 ? 201.94900 218.74800 165.96900 1.000 34.33000 154 THR C CA 1
ATOM 4761 C C . THR C 3 154 ? 203.15700 218.50700 165.07300 1.000 37.55000 154 THR C C 1
ATOM 4762 O O . THR C 3 154 ? 203.62300 219.45000 164.42400 1.000 43.67000 154 THR C O 1
ATOM 4766 N N . ASN C 3 155 ? 203.67000 217.27800 165.01800 1.000 30.46000 155 ASN C N 1
ATOM 4767 C CA . ASN C 3 155 ? 204.71100 216.93300 164.06200 1.000 30.99000 155 ASN C CA 1
ATOM 4768 C C . ASN C 3 155 ? 204.17600 216.80200 162.64200 1.000 35.31000 155 ASN C C 1
ATOM 4769 O O . ASN C 3 155 ? 204.95200 216.91300 161.68800 1.000 42.21000 155 ASN C O 1
ATOM 4774 N N . ALA C 3 156 ? 202.87100 216.58800 162.48300 1.000 33.71000 156 ALA C N 1
ATOM 4775 C CA . ALA C 3 156 ? 202.25900 216.31400 161.19100 1.000 27.65000 156 ALA C CA 1
ATOM 4776 C C . ALA C 3 156 ? 201.66900 217.55100 160.53100 1.000 33.59000 156 ALA C C 1
ATOM 4777 O O . ALA C 3 156 ? 201.07400 217.42400 159.45500 1.000 43.09000 156 ALA C O 1
ATOM 4779 N N . GLU C 3 157 ? 201.86000 218.73500 161.13500 1.000 32.75000 157 GLU C N 1
ATOM 4780 C CA . GLU C 3 157 ? 201.06400 219.92500 160.82000 1.000 33.50000 157 GLU C CA 1
ATOM 4781 C C . GLU C 3 157 ? 201.22600 220.37100 159.37200 1.000 39.91000 157 GLU C C 1
ATOM 4782 O O . GLU C 3 157 ? 200.23300 220.67700 158.69800 1.000 44.30000 157 GLU C O 1
ATOM 4788 N N . ARG C 3 158 ? 202.46600 220.38300 158.87300 1.000 38.69000 158 ARG C N 1
ATOM 4789 C CA . ARG C 3 158 ? 202.72900 220.77000 157.48900 1.000 38.11000 158 ARG C CA 1
ATOM 4790 C C . ARG C 3 158 ? 202.09400 219.77800 156.52100 1.000 34.73000 158 ARG C C 1
ATOM 4791 O O . ARG C 3 158 ? 201.62500 220.15300 155.43900 1.000 43.51000 158 ARG C O 1
ATOM 4799 N N . ILE C 3 159 ? 202.04000 218.50600 156.91800 1.000 29.14000 159 ILE C N 1
ATOM 4800 C CA . ILE C 3 159 ? 201.25900 217.52300 156.17800 1.000 33.86000 159 ILE C CA 1
ATOM 4801 C C . ILE C 3 159 ? 199.77100 217.84000 156.27600 1.000 33.93000 159 ILE C C 1
ATOM 4802 O O . ILE C 3 159 ? 199.05400 217.83900 155.26700 1.000 35.98000 159 ILE C O 1
ATOM 4807 N N . LEU C 3 160 ? 199.29000 218.14800 157.48400 1.000 33.94000 160 LEU C N 1
ATOM 4808 C CA . LEU C 3 160 ? 197.85200 218.29900 157.68200 1.000 30.81000 160 LEU C CA 1
ATOM 4809 C C . LEU C 3 160 ? 197.34200 219.63800 157.17000 1.000 36.63000 160 LEU C C 1
ATOM 4810 O O . LEU C 3 160 ? 196.21400 219.71900 156.66800 1.000 34.07000 160 LEU C O 1
ATOM 4815 N N . GLY C 3 161 ? 198.14500 220.68700 157.28200 1.000 37.73000 161 GLY C N 1
ATOM 4816 C CA . GLY C 3 161 ? 197.68100 222.01400 156.95800 1.000 38.88000 161 GLY C CA 1
ATOM 4817 C C . GLY C 3 161 ? 196.79700 222.58000 158.05500 1.000 45.28000 161 GLY C C 1
ATOM 4818 O O . GLY C 3 161 ? 196.82600 222.15500 159.21400 1.000 46.85000 161 GLY C O 1
ATOM 4819 N N . ALA C 3 162 ? 195.99300 223.56300 157.66600 1.000 52.33000 162 ALA C N 1
ATOM 4820 C CA . ALA C 3 162 ? 195.09100 224.21500 158.59900 1.000 53.80000 162 ALA C CA 1
ATOM 4821 C C . ALA C 3 162 ? 193.85800 223.34900 158.85100 1.000 54.67000 162 ALA C C 1
ATOM 4822 O O . ALA C 3 162 ? 193.59100 222.37100 158.14600 1.000 51.67000 162 ALA C O 1
ATOM 4824 N N . GLY C 3 163 ? 193.10100 223.72000 159.88000 1.000 60.65000 163 GLY C N 1
ATOM 4825 C CA . GLY C 3 163 ? 191.88500 223.01800 160.22700 1.000 58.99000 163 GLY C CA 1
ATOM 4826 C C . GLY C 3 163 ? 192.04600 221.87800 161.20500 1.000 57.36000 163 GLY C C 1
ATOM 4827 O O . GLY C 3 163 ? 191.11400 221.08000 161.35700 1.000 61.24000 163 GLY C O 1
ATOM 4828 N N . TYR C 3 164 ? 193.19600 221.77000 161.87300 1.000 53.25000 164 TYR C N 1
ATOM 4829 C CA . TYR C 3 164 ? 193.44700 220.67700 162.80300 1.000 54.07000 164 TYR C CA 1
ATOM 4830 C C . TYR C 3 164 ? 194.09100 221.14000 164.10300 1.000 54.79000 164 TYR C C 1
ATOM 4831 O O . TYR C 3 164 ? 194.67900 220.31600 164.81100 1.000 55.93000 164 TYR C O 1
ATOM 4840 N N . GLU C 3 165 ? 194.00500 222.43400 164.42500 1.000 66.14000 165 GLU C N 1
ATOM 4841 C CA . GLU C 3 165 ? 194.60800 222.94400 165.65400 1.000 65.04000 165 GLU C CA 1
ATOM 4842 C C . GLU C 3 165 ? 193.87300 222.43400 166.88900 1.000 67.54000 165 GLU C C 1
ATOM 4843 O O . GLU C 3 165 ? 194.49700 222.15800 167.92000 1.000 68.54000 165 GLU C O 1
ATOM 4849 N N . ASN C 3 166 ? 192.55000 222.31900 166.81200 1.000 70.15000 166 ASN C N 1
ATOM 4850 C CA . ASN C 3 166 ? 191.80500 221.68900 167.89200 1.000 71.33000 166 ASN C CA 1
ATOM 4851 C C . ASN C 3 166 ? 191.89800 220.16700 167.80100 1.000 70.29000 166 ASN C C 1
ATOM 4852 O O . ASN C 3 166 ? 192.06100 219.61000 166.71000 1.000 70.58000 166 ASN C O 1
ATOM 4857 N N . GLU C 3 167 ? 191.83400 219.51300 168.97100 1.000 60.33000 167 GLU C N 1
ATOM 4858 C CA . GLU C 3 167 ? 192.00500 218.06000 169.13200 1.000 61.96000 167 GLU C CA 1
ATOM 4859 C C . GLU C 3 167 ? 193.33200 217.58100 168.53800 1.000 61.34000 167 GLU C C 1
ATOM 4860 O O . GLU C 3 167 ? 193.41900 216.50400 167.94300 1.000 56.13000 167 GLU C O 1
ATOM 4866 N N . MET C 3 168 ? 194.37600 218.39300 168.69900 1.000 55.84000 168 MET C N 1
ATOM 4867 C CA . MET C 3 168 ? 195.68100 218.12700 168.10900 1.000 47.01000 168 MET C CA 1
ATOM 4868 C C . MET C 3 168 ? 196.58100 217.52100 169.17600 1.000 48.69000 168 MET C C 1
ATOM 4869 O O . MET C 3 168 ? 196.85400 218.15700 170.20000 1.000 55.04000 168 MET C O 1
ATOM 4874 N N . MET C 3 169 ? 197.03700 216.30000 168.93000 1.000 38.22000 169 MET C N 1
ATOM 4875 C CA . MET C 3 169 ? 197.85600 215.58100 169.89000 1.000 37.60000 169 MET C CA 1
ATOM 4876 C C . MET C 3 169 ? 199.27100 216.16400 169.91800 1.000 40.42000 169 MET C C 1
ATOM 4877 O O . MET C 3 169 ? 199.81900 216.58200 168.89700 1.000 45.42000 169 MET C O 1
ATOM 4882 N N . SER C 3 170 ? 199.85800 216.21500 171.11300 1.000 42.28000 170 SER C N 1
ATOM 4883 C CA . SER C 3 170 ? 201.21300 216.72300 171.26800 1.000 38.35000 170 SER C CA 1
ATOM 4884 C C . SER C 3 170 ? 202.01300 215.76200 172.13500 1.000 40.37000 170 SER C C 1
ATOM 4885 O O . SER C 3 170 ? 201.45600 214.98000 172.90900 1.000 45.55000 170 SER C O 1
ATOM 4888 N N . GLY C 3 171 ? 203.33500 215.83300 171.99600 1.000 28.70000 171 GLY C N 1
ATOM 4889 C CA . GLY C 3 171 ? 204.22700 214.97800 172.74100 1.000 26.07000 171 GLY C CA 1
ATOM 4890 C C . GLY C 3 171 ? 204.43000 213.63300 172.07400 1.000 32.59000 171 GLY C C 1
ATOM 4891 O O . GLY C 3 171 ? 204.11000 213.44600 170.89600 1.000 35.67000 171 GLY C O 1
ATOM 4892 N N . PRO C 3 172 ? 204.97700 212.66800 172.81400 1.000 30.26000 172 PRO C N 1
ATOM 4893 C CA . PRO C 3 172 ? 205.21200 211.34200 172.23300 1.000 22.55000 172 PRO C CA 1
ATOM 4894 C C . PRO C 3 172 ? 203.92100 210.55100 172.08700 1.000 28.67000 172 PRO C C 1
ATOM 4895 O O . PRO C 3 172 ? 203.06300 210.54400 172.97300 1.000 29.80000 172 PRO C O 1
ATOM 4899 N N . ILE C 3 173 ? 203.78900 209.88200 170.94400 1.000 27.38000 173 ILE C N 1
ATOM 4900 C CA . ILE C 3 173 ? 202.63600 209.04100 170.65600 1.000 20.66000 173 ILE C CA 1
ATOM 4901 C C . ILE C 3 173 ? 202.96300 207.56200 170.72800 1.000 22.07000 173 ILE C C 1
ATOM 4902 O O . ILE C 3 173 ? 202.11300 206.73700 170.38500 1.000 23.77000 173 ILE C O 1
ATOM 4907 N N . THR C 3 174 ? 204.16400 207.19900 171.15900 1.000 17.43000 174 THR C N 1
ATOM 4908 C CA . THR C 3 174 ? 204.57300 205.80700 171.19100 1.000 14.62000 174 THR C CA 1
ATOM 4909 C C . THR C 3 174 ? 204.74300 205.30600 172.61700 1.000 21.62000 174 THR C C 1
ATOM 4910 O O . THR C 3 174 ? 204.96300 206.06900 173.56000 1.000 27.69000 174 THR C O 1
ATOM 4914 N N . GLN C 3 175 ? 204.63400 203.99000 172.75800 1.000 18.25000 175 GLN C N 1
ATOM 4915 C CA . GLN C 3 175 ? 204.99700 203.32500 173.99900 1.000 17.68000 175 GLN C CA 1
ATOM 4916 C C . GLN C 3 175 ? 205.48600 201.92500 173.66100 1.000 21.66000 175 GLN C C 1
ATOM 4917 O O . GLN C 3 175 ? 204.93900 201.26900 172.76900 1.000 23.17000 175 GLN C O 1
ATOM 4923 N N . VAL C 3 176 ? 206.54400 201.49900 174.34400 1.000 22.40000 176 VAL C N 1
ATOM 4924 C CA . VAL C 3 176 ? 207.09500 200.16500 174.15200 1.000 11.19000 176 VAL C CA 1
ATOM 4925 C C . VAL C 3 176 ? 206.27700 199.16900 174.96600 1.000 14.53000 176 VAL C C 1
ATOM 4926 O O . VAL C 3 176 ? 206.16400 199.28900 176.19100 1.000 26.86000 176 VAL C O 1
ATOM 4930 N N . VAL C 3 177 ? 205.68500 198.19100 174.28400 1.000 17.38000 177 VAL C N 1
ATOM 4931 C CA . VAL C 3 177 ? 204.93800 197.11400 174.91800 1.000 18.37000 177 VAL C CA 1
ATOM 4932 C C . VAL C 3 177 ? 205.82600 195.87900 174.92700 1.000 18.38000 177 VAL C C 1
ATOM 4933 O O . VAL C 3 177 ? 206.34100 195.46300 173.88100 1.000 22.82000 177 VAL C O 1
ATOM 4937 N N . TRP C 3 178 ? 206.01200 195.29700 176.10700 1.000 38.42000 178 TRP C N 1
ATOM 4938 C CA . TRP C 3 178 ? 206.89200 194.15100 176.27800 1.000 37.89000 178 TRP C CA 1
ATOM 4939 C C . TRP C 3 178 ? 206.09300 192.85900 176.18200 1.000 42.19000 178 TRP C C 1
ATOM 4940 O O . TRP C 3 178 ? 205.06000 192.71000 176.84100 1.000 43.66000 178 TRP C O 1
ATOM 4951 N N . ALA C 3 179 ? 206.57600 191.92800 175.36300 1.000 36.50000 179 ALA C N 1
ATOM 4952 C CA . ALA C 3 179 ? 205.92200 190.64400 175.17800 1.000 35.33000 179 ALA C CA 1
ATOM 4953 C C . ALA C 3 179 ? 206.93800 189.53100 175.37000 1.000 40.50000 179 ALA C C 1
ATOM 4954 O O . ALA C 3 179 ? 208.06800 189.61200 174.87700 1.000 50.72000 179 ALA C O 1
ATOM 4956 N N . ARG C 3 180 ? 206.53300 188.48600 176.08000 1.000 44.91000 180 ARG C N 1
ATOM 4957 C CA . ARG C 3 180 ? 207.41200 187.35600 176.30900 1.000 41.41000 180 ARG C CA 1
ATOM 4958 C C . ARG C 3 180 ? 206.69800 186.06600 175.94200 1.000 37.58000 180 ARG C C 1
ATOM 4959 O O . ARG C 3 180 ? 205.47200 185.96500 176.02100 1.000 42.47000 180 ARG C O 1
ATOM 4967 N N . ARG C 3 181 ? 207.48400 185.09700 175.49300 1.000 24.75000 181 ARG C N 1
ATOM 4968 C CA . ARG C 3 181 ? 207.02100 183.73400 175.29600 1.000 26.48000 181 ARG C CA 1
ATOM 4969 C C . ARG C 3 181 ? 207.61200 182.86200 176.39100 1.000 30.68000 181 ARG C C 1
ATOM 4970 O O . ARG C 3 181 ? 208.83800 182.76900 176.52500 1.000 40.29000 181 ARG C O 1
ATOM 4978 N N . MET C 3 182 ? 206.74100 182.23300 177.16800 1.000 33.87000 182 MET C N 1
ATOM 4979 C CA . MET C 3 182 ? 207.15000 181.36200 178.25600 1.000 37.77000 182 MET C CA 1
ATOM 4980 C C . MET C 3 182 ? 207.26400 179.93500 177.74700 1.000 37.85000 182 MET C C 1
ATOM 4981 O O . MET C 3 182 ? 206.45800 179.49400 176.92300 1.000 42.07000 182 MET C O 1
ATOM 4986 N N . ASP C 3 183 ? 208.27000 179.22400 178.22600 1.000 29.62000 183 ASP C N 1
ATOM 4987 C CA . ASP C 3 183 ? 208.34700 177.80100 177.94800 1.000 22.07000 183 ASP C CA 1
ATOM 4988 C C . ASP C 3 183 ? 207.31300 177.10300 178.81900 1.000 25.82000 183 ASP C C 1
ATOM 4989 O O . ASP C 3 183 ? 207.44100 177.12100 180.05000 1.000 40.72000 183 ASP C O 1
ATOM 4994 N N . PRO C 3 184 ? 206.28400 176.47800 178.23900 1.000 19.91000 184 PRO C N 1
ATOM 4995 C CA . PRO C 3 184 ? 205.18100 175.95700 179.05600 1.000 21.08000 184 PRO C CA 1
ATOM 4996 C C . PRO C 3 184 ? 205.47700 174.62700 179.71700 1.000 31.51000 184 PRO C C 1
ATOM 4997 O O . PRO C 3 184 ? 204.67700 174.17700 180.54900 1.000 32.90000 184 PRO C O 1
ATOM 5001 N N . ILE C 3 185 ? 206.59000 173.98500 179.36300 1.000 24.62000 185 ILE C N 1
ATOM 5002 C CA . ILE C 3 185 ? 207.01300 172.77300 180.05500 1.000 24.08000 185 ILE C CA 1
ATOM 5003 C C . ILE C 3 185 ? 207.47000 173.11900 181.46700 1.000 29.44000 185 ILE C C 1
ATOM 5004 O O . ILE C 3 185 ? 207.33500 172.31600 182.40000 1.000 33.83000 185 ILE C O 1
ATOM 5009 N N . LEU C 3 186 ? 207.99200 174.33600 181.65000 1.000 26.65000 186 LEU C N 1
ATOM 5010 C CA . LEU C 3 186 ? 208.31000 174.84400 182.97900 1.000 16.66000 186 LEU C CA 1
ATOM 5011 C C . LEU C 3 186 ? 207.06300 175.03900 183.83500 1.000 26.14000 186 LEU C C 1
ATOM 5012 O O . LEU C 3 186 ? 207.15300 174.97600 185.06500 1.000 41.02000 186 LEU C O 1
ATOM 5017 N N . ASN C 3 187 ? 205.90700 175.27300 183.21400 1.000 22.31000 187 ASN C N 1
ATOM 5018 C CA . ASN C 3 187 ? 204.65400 175.43800 183.93700 1.000 23.81000 187 ASN C CA 1
ATOM 5019 C C . ASN C 3 187 ? 203.92800 174.12400 184.18800 1.000 31.33000 187 ASN C C 1
ATOM 5020 O O . ASN C 3 187 ? 202.83000 174.14300 184.75400 1.000 36.46000 187 ASN C O 1
ATOM 5025 N N . LEU C 3 188 ? 204.50100 172.99700 183.77500 1.000 32.94000 188 LEU C N 1
ATOM 5026 C CA . LEU C 3 188 ? 203.96100 171.69800 184.15500 1.000 33.22000 188 LEU C CA 1
ATOM 5027 C C . LEU C 3 188 ? 204.19900 171.48100 185.64400 1.000 38.12000 188 LEU C C 1
ATOM 5028 O O . LEU C 3 188 ? 205.34800 171.43500 186.09200 1.000 39.80000 188 LEU C O 1
ATOM 5033 N N . GLY C 3 189 ? 203.11900 171.34700 186.40900 1.000 43.65000 189 GLY C N 1
ATOM 5034 C CA . GLY C 3 189 ? 203.24300 171.33800 187.85300 1.000 43.03000 189 GLY C CA 1
ATOM 5035 C C . GLY C 3 189 ? 202.66700 170.13500 188.57000 1.000 45.98000 189 GLY C C 1
ATOM 5036 O O . GLY C 3 189 ? 202.81900 170.01100 189.78800 1.000 53.13000 189 GLY C O 1
ATOM 5037 N N . SER C 3 190 ? 202.01600 169.23500 187.84300 1.000 46.39000 190 SER C N 1
ATOM 5038 C CA . SER C 3 190 ? 201.38300 168.08200 188.47000 1.000 46.30000 190 SER C CA 1
ATOM 5039 C C . SER C 3 190 ? 201.33000 166.94700 187.45800 1.000 51.50000 190 SER C C 1
ATOM 5040 O O . SER C 3 190 ? 201.66400 167.11900 186.28300 1.000 53.70000 190 SER C O 1
ATOM 5043 N N . SER C 3 191 ? 200.91200 165.77200 187.93400 1.000 55.41000 191 SER C N 1
ATOM 5044 C CA . SER C 3 191 ? 200.72600 164.63200 187.04500 1.000 51.66000 191 SER C CA 1
ATOM 5045 C C . SER C 3 191 ? 199.53200 164.83700 186.12200 1.000 55.38000 191 SER C C 1
ATOM 5046 O O . SER C 3 191 ? 199.51800 164.31600 185.00200 1.000 57.44000 191 SER C O 1
ATOM 5049 N N . GLU C 3 192 ? 198.52900 165.59500 186.57400 1.000 55.25000 192 GLU C N 1
ATOM 5050 C CA . GLU C 3 192 ? 197.38700 165.91600 185.72200 1.000 55.15000 192 GLU C CA 1
ATOM 5051 C C . GLU C 3 192 ? 197.77500 166.87000 184.60000 1.000 57.60000 192 GLU C C 1
ATOM 5052 O O . GLU C 3 192 ? 197.13800 166.87200 183.54100 1.000 60.27000 192 GLU C O 1
ATOM 5058 N N . ASP C 3 193 ? 198.80300 167.69200 184.82100 1.000 49.63000 193 ASP C N 1
ATOM 5059 C CA . ASP C 3 193 ? 199.23900 168.63800 183.80000 1.000 46.63000 193 ASP C CA 1
ATOM 5060 C C . ASP C 3 193 ? 199.93700 167.92600 182.64800 1.000 47.34000 193 ASP C C 1
ATOM 5061 O O . ASP C 3 193 ? 199.82000 168.33800 181.48800 1.000 51.06000 193 ASP C O 1
ATOM 5066 N N . VAL C 3 194 ? 200.66800 166.84900 182.95200 1.000 42.00000 194 VAL C N 1
ATOM 5067 C CA . VAL C 3 194 ? 201.49400 166.16300 181.96200 1.000 39.62000 194 VAL C CA 1
ATOM 5068 C C . VAL C 3 194 ? 200.82400 164.91800 181.39400 1.000 39.74000 194 VAL C C 1
ATOM 5069 O O . VAL C 3 194 ? 201.35900 164.31300 180.44900 1.000 42.84000 194 VAL C O 1
ATOM 5073 N N . GLU C 3 195 ? 199.65200 164.53800 181.91500 1.000 42.61000 195 GLU C N 1
ATOM 5074 C CA . GLU C 3 195 ? 198.99600 163.29400 181.51700 1.000 44.23000 195 GLU C CA 1
ATOM 5075 C C . GLU C 3 195 ? 198.52200 163.33600 180.06500 1.000 42.20000 195 GLU C C 1
ATOM 5076 O O . GLU C 3 195 ? 198.45600 162.29200 179.40200 1.000 45.05000 195 GLU C O 1
ATOM 5082 N N . VAL C 3 196 ? 198.25300 164.53000 179.53500 1.000 36.95000 196 VAL C N 1
ATOM 5083 C CA . VAL C 3 196 ? 197.94500 164.67100 178.11600 1.000 33.41000 196 VAL C CA 1
ATOM 5084 C C . VAL C 3 196 ? 199.17600 164.42300 177.23600 1.000 30.71000 196 VAL C C 1
ATOM 5085 O O . VAL C 3 196 ? 199.03400 163.96400 176.09500 1.000 39.87000 196 VAL C O 1
ATOM 5089 N N . ILE C 3 197 ? 200.38700 164.64400 177.75400 1.000 32.91000 197 ILE C N 1
ATOM 5090 C CA . ILE C 3 197 ? 201.59800 164.54000 176.94400 1.000 27.39000 197 ILE C CA 1
ATOM 5091 C C . ILE C 3 197 ? 201.98000 163.07600 176.75600 1.000 36.38000 197 ILE C C 1
ATOM 5092 O O . ILE C 3 197 ? 201.96000 162.27900 177.70000 1.000 41.04000 197 ILE C O 1
ATOM 5097 N N . ASN C 3 198 ? 202.31400 162.71500 175.51500 1.000 38.86000 198 ASN C N 1
ATOM 5098 C CA . ASN C 3 198 ? 202.88700 161.40700 175.22500 1.000 34.47000 198 ASN C CA 1
ATOM 5099 C C . ASN C 3 198 ? 204.27000 161.31400 175.85700 1.000 35.70000 198 ASN C C 1
ATOM 5100 O O . ASN C 3 198 ? 205.11000 162.20000 175.67100 1.000 36.33000 198 ASN C O 1
ATOM 5105 N N . GLY C 3 199 ? 204.50200 160.23900 176.60500 1.000 40.81000 199 GLY C N 1
ATOM 5106 C CA . GLY C 3 199 ? 205.68400 160.10800 177.42600 1.000 42.22000 199 GLY C CA 1
ATOM 5107 C C . GLY C 3 199 ? 205.51300 160.62000 178.83900 1.000 44.36000 199 GLY C C 1
ATOM 5108 O O . GLY C 3 199 ? 206.05600 160.01300 179.77000 1.000 48.43000 199 GLY C O 1
ATOM 5109 N N . GLY C 3 200 ? 204.76600 161.70700 179.02100 1.000 40.96000 200 GLY C N 1
ATOM 5110 C CA . GLY C 3 200 ? 204.45800 162.19000 180.35700 1.000 38.17000 200 GLY C CA 1
ATOM 5111 C C . GLY C 3 200 ? 205.65400 162.81800 181.03800 1.000 41.42000 200 GLY C C 1
ATOM 5112 O O . GLY C 3 200 ? 206.29400 163.73900 180.50700 1.000 46.45000 200 GLY C O 1
ATOM 5113 N N . ALA C 3 201 ? 205.95000 162.31700 182.24300 1.000 39.89000 201 ALA C N 1
ATOM 5114 C CA . ALA C 3 201 ? 207.03100 162.86700 183.05300 1.000 39.00000 201 ALA C CA 1
ATOM 5115 C C . ALA C 3 201 ? 208.39300 162.63400 182.41600 1.000 43.10000 201 ALA C C 1
ATOM 5116 O O . ALA C 3 201 ? 209.29400 163.46300 182.57500 1.000 44.24000 201 ALA C O 1
ATOM 5118 N N . VAL C 3 202 ? 208.55200 161.53100 181.67800 1.000 39.52000 202 VAL C N 1
ATOM 5119 C CA . VAL C 3 202 ? 209.81300 161.24900 180.99600 1.000 37.15000 202 VAL C CA 1
ATOM 5120 C C . VAL C 3 202 ? 210.07100 162.26800 179.89000 1.000 41.32000 202 VAL C C 1
ATOM 5121 O O . VAL C 3 202 ? 211.17900 162.80500 179.77200 1.000 44.68000 202 VAL C O 1
ATOM 5125 N N . ALA C 3 203 ? 209.04700 162.57300 179.08500 1.000 36.73000 203 ALA C N 1
ATOM 5126 C CA . ALA C 3 203 ? 209.19800 163.56500 178.02300 1.000 36.19000 203 ALA C CA 1
ATOM 5127 C C . ALA C 3 203 ? 209.37500 164.96800 178.59100 1.000 36.31000 203 ALA C C 1
ATOM 5128 O O . ALA C 3 203 ? 210.15800 165.76900 178.05800 1.000 40.71000 203 ALA C O 1
ATOM 5130 N N . ALA C 3 204 ? 208.66100 165.27800 179.68100 1.000 31.79000 204 ALA C N 1
ATOM 5131 C CA . ALA C 3 204 ? 208.81500 166.57500 180.33500 1.000 29.13000 204 ALA C CA 1
ATOM 5132 C C . ALA C 3 204 ? 210.22100 166.75300 180.89900 1.000 35.33000 204 ALA C C 1
ATOM 5133 O O . ALA C 3 204 ? 210.84500 167.80200 180.70300 1.000 41.25000 204 ALA C O 1
ATOM 5135 N N . ASN C 3 205 ? 210.75200 165.72100 181.56200 1.000 37.25000 205 ASN C N 1
ATOM 5136 C CA . ASN C 3 205 ? 212.10500 165.79100 182.10200 1.000 33.51000 205 ASN C CA 1
ATOM 5137 C C . ASN C 3 205 ? 213.15500 165.79600 180.99900 1.000 40.84000 205 ASN C C 1
ATOM 5138 O O . ASN C 3 205 ? 214.22600 166.38600 181.17500 1.000 46.98000 205 ASN C O 1
ATOM 5143 N N . GLY C 3 206 ? 212.86700 165.15600 179.86200 1.000 34.48000 206 GLY C N 1
ATOM 5144 C CA . GLY C 3 206 ? 213.75300 165.27300 178.71500 1.000 34.48000 206 GLY C CA 1
ATOM 5145 C C . GLY C 3 206 ? 213.80400 166.68700 178.17100 1.000 39.35000 206 GLY C C 1
ATOM 5146 O O . GLY C 3 206 ? 214.87000 167.18000 177.79000 1.000 44.62000 206 GLY C O 1
ATOM 5147 N N . TRP C 3 207 ? 212.65000 167.36500 178.14800 1.000 36.58000 207 TRP C N 1
ATOM 5148 C CA . TRP C 3 207 ? 212.61700 168.77300 177.75300 1.000 27.27000 207 TRP C CA 1
ATOM 5149 C C . TRP C 3 207 ? 213.38700 169.64600 178.74200 1.000 33.26000 207 TRP C C 1
ATOM 5150 O O . TRP C 3 207 ? 214.08600 170.58200 178.33300 1.000 40.74000 207 TRP C O 1
ATOM 5161 N N . ILE C 3 208 ? 213.25900 169.36300 180.04500 1.000 39.02000 208 ILE C N 1
ATOM 5162 C CA . ILE C 3 208 ? 213.99800 170.12600 181.05600 1.000 39.64000 208 ILE C CA 1
ATOM 5163 C C . ILE C 3 208 ? 215.50300 169.92000 180.90300 1.000 45.69000 208 ILE C C 1
ATOM 5164 O O . ILE C 3 208 ? 216.28200 170.88100 180.96400 1.000 50.28000 208 ILE C O 1
ATOM 5169 N N . GLN C 3 209 ? 215.93500 168.67400 180.68300 1.000 38.98000 209 GLN C N 1
ATOM 5170 C CA . GLN C 3 209 ? 217.36200 168.40400 180.52400 1.000 36.54000 209 GLN C CA 1
ATOM 5171 C C . GLN C 3 209 ? 217.90100 168.99600 179.22600 1.000 42.93000 209 GLN C C 1
ATOM 5172 O O . GLN C 3 209 ? 219.04800 169.45500 179.18200 1.000 49.90000 209 GLN C O 1
ATOM 5178 N N . ASP C 3 210 ? 217.07600 169.02800 178.17200 1.000 43.56000 210 ASP C N 1
ATOM 5179 C CA . ASP C 3 210 ? 217.46000 169.71700 176.94200 1.000 42.89000 210 ASP C CA 1
ATOM 5180 C C . ASP C 3 210 ? 217.60600 171.21800 177.16500 1.000 46.98000 210 ASP C C 1
ATOM 5181 O O . ASP C 3 210 ? 218.53600 171.83900 176.63600 1.000 49.82000 210 ASP C O 1
ATOM 5186 N N . LEU C 3 211 ? 216.70000 171.81300 177.94800 1.000 46.28000 211 LEU C N 1
ATOM 5187 C CA . LEU C 3 211 ? 216.77900 173.24300 178.24100 1.000 43.52000 211 LEU C CA 1
ATOM 5188 C C . LEU C 3 211 ? 218.01600 173.58100 179.06900 1.000 49.79000 211 LEU C C 1
ATOM 5189 O O . LEU C 3 211 ? 218.69600 174.57900 178.80300 1.000 54.41000 211 LEU C O 1
ATOM 5194 N N . LEU C 3 212 ? 218.32700 172.75300 180.07400 1.000 47.50000 212 LEU C N 1
ATOM 5195 C CA . LEU C 3 212 ? 219.53800 172.97200 180.86800 1.000 47.82000 212 LEU C CA 1
ATOM 5196 C C . LEU C 3 212 ? 220.80400 172.75800 180.04500 1.000 53.55000 212 LEU C C 1
ATOM 5197 O O . LEU C 3 212 ? 221.78100 173.49900 180.21200 1.000 57.38000 212 LEU C O 1
ATOM 5202 N N . ALA C 3 213 ? 220.80700 171.76200 179.15200 1.000 52.96000 213 ALA C N 1
ATOM 5203 C CA . ALA C 3 213 ? 221.96300 171.53900 178.28700 1.000 52.18000 213 ALA C CA 1
ATOM 5204 C C . ALA C 3 213 ? 222.16600 172.69800 177.31700 1.000 56.21000 213 ALA C C 1
ATOM 5205 O O . ALA C 3 213 ? 223.30200 173.13100 177.08900 1.000 61.30000 213 ALA C O 1
ATOM 5207 N N . ASN C 3 214 ? 221.07200 173.23400 176.76600 1.000 60.10000 214 ASN C N 1
ATOM 5208 C CA . ASN C 3 214 ? 221.17200 174.37200 175.85600 1.000 61.44000 214 ASN C CA 1
ATOM 5209 C C . ASN C 3 214 ? 221.61500 175.63400 176.58800 1.000 63.07000 214 ASN C C 1
ATOM 5210 O O . ASN C 3 214 ? 222.40600 176.42000 176.05400 1.000 66.21000 214 ASN C O 1
ATOM 5215 N N . SER C 3 215 ? 221.12500 175.83900 177.81600 1.000 65.21000 215 SER C N 1
ATOM 5216 C CA . SER C 3 215 ? 221.53800 176.99900 178.60300 1.000 65.93000 215 SER C CA 1
ATOM 5217 C C . SER C 3 215 ? 223.00600 176.90700 179.00800 1.000 69.29000 215 SER C C 1
ATOM 5218 O O . SER C 3 215 ? 223.72700 177.91100 178.97800 1.000 71.86000 215 SER C O 1
ATOM 5221 N N . LYS C 3 216 ? 223.46600 175.70600 179.37600 1.000 73.05000 216 LYS C N 1
ATOM 5222 C CA . LYS C 3 216 ? 224.87200 175.51100 179.71800 1.000 73.68000 216 LYS C CA 1
ATOM 5223 C C . LYS C 3 216 ? 225.76800 175.69000 178.49700 1.000 74.64000 216 LYS C C 1
ATOM 5224 O O . LYS C 3 216 ? 226.85700 176.26900 178.60000 1.000 76.38000 216 LYS C O 1
ATOM 5230 N N . ALA C 3 217 ? 225.31700 175.21400 177.33000 1.000 76.27000 217 ALA C N 1
ATOM 5231 C CA . ALA C 3 217 ? 226.07700 175.40500 176.09800 1.000 78.11000 217 ALA C CA 1
ATOM 5232 C C . ALA C 3 217 ? 226.14100 176.87700 175.70400 1.000 78.81000 217 ALA C C 1
ATOM 5233 O O . ALA C 3 217 ? 227.18600 177.35600 175.24900 1.000 80.50000 217 ALA C O 1
ATOM 5235 N N . ALA C 3 218 ? 225.03800 177.61100 175.88400 1.000 81.40000 218 ALA C N 1
ATOM 5236 C CA . ALA C 3 218 ? 225.03000 179.04000 175.58200 1.000 81.73000 218 ALA C CA 1
ATOM 5237 C C . ALA C 3 218 ? 225.91800 179.82000 176.54600 1.000 82.49000 218 ALA C C 1
ATOM 5238 O O . ALA C 3 218 ? 226.60300 180.76800 176.14000 1.000 83.15000 218 ALA C O 1
ATOM 5240 N N . ALA C 3 219 ? 225.92000 179.43400 177.82700 1.000 84.33000 219 ALA C N 1
ATOM 5241 C CA . ALA C 3 219 ? 226.77800 180.09800 178.80400 1.000 84.60000 219 ALA C CA 1
ATOM 5242 C C . ALA C 3 219 ? 228.25000 179.79000 178.55300 1.000 85.62000 219 ALA C C 1
ATOM 5243 O O . ALA C 3 219 ? 229.11700 180.64200 178.78500 1.000 85.84000 219 ALA C O 1
ATOM 5245 N N . SER C 3 220 ? 228.55300 178.57600 178.08700 1.000 87.54000 220 SER C N 1
ATOM 5246 C CA . SER C 3 220 ? 229.93400 178.23600 177.75800 1.000 88.42000 220 SER C CA 1
ATOM 5247 C C . SER C 3 220 ? 230.38500 178.92600 176.47500 1.000 90.51000 220 SER C C 1
ATOM 5248 O O . SER C 3 220 ? 231.55600 179.29900 176.34100 1.000 90.31000 220 SER C O 1
ATOM 5251 N N . LYS C 3 221 ? 229.46900 179.09700 175.51700 1.000 92.25000 221 LYS C N 1
ATOM 5252 C CA . LYS C 3 221 ? 229.81600 179.75200 174.26000 1.000 91.73000 221 LYS C CA 1
ATOM 5253 C C . LYS C 3 221 ? 229.99900 181.25400 174.45100 1.000 91.88000 221 LYS C C 1
ATOM 5254 O O . LYS C 3 221 ? 230.91000 181.85400 173.86600 1.000 91.61000 221 LYS C O 1
ATOM 5260 N N . LYS C 3 222 ? 229.16600 181.87400 175.29600 1.000 94.13000 222 LYS C N 1
ATOM 5261 C CA . LYS C 3 222 ? 229.24800 183.31600 175.51100 1.000 94.49000 222 LYS C CA 1
ATOM 5262 C C . LYS C 3 222 ? 230.48800 183.73000 176.29500 1.000 93.68000 222 LYS C C 1
ATOM 5263 O O . LYS C 3 222 ? 230.85600 184.90900 176.26500 1.000 92.54000 222 LYS C O 1
ATOM 5269 N N . LYS C 3 223 ? 231.13700 182.80100 176.99000 1.000 94.18000 223 LYS C N 1
ATOM 5270 C CA . LYS C 3 223 ? 232.39500 183.09300 177.66700 1.000 95.69000 223 LYS C CA 1
ATOM 5271 C C . LYS C 3 223 ? 233.56300 182.86300 176.71100 1.000 95.07000 223 LYS C C 1
ATOM 5272 O O . LYS C 3 223 ? 233.58400 183.39400 175.60000 1.000 95.45000 223 LYS C O 1
ATOM 5278 N N . ASN C 3 239 ? 222.50200 175.11000 167.88400 1.000 85.14000 239 ASN C N 1
ATOM 5279 C CA . ASN C 3 239 ? 222.08200 176.50500 167.81900 1.000 87.35000 239 ASN C CA 1
ATOM 5280 C C . ASN C 3 239 ? 220.56200 176.62200 167.86400 1.000 87.50000 239 ASN C C 1
ATOM 5281 O O . ASN C 3 239 ? 219.99200 177.60100 167.38200 1.000 86.56000 239 ASN C O 1
ATOM 5286 N N . GLY C 3 240 ? 219.91500 175.61200 168.44000 1.000 64.58000 240 GLY C N 1
ATOM 5287 C CA . GLY C 3 240 ? 218.46800 175.65000 168.55800 1.000 58.65000 240 GLY C CA 1
ATOM 5288 C C . GLY C 3 240 ? 218.02700 176.63200 169.62900 1.000 59.30000 240 GLY C C 1
ATOM 5289 O O . GLY C 3 240 ? 218.58300 176.67700 170.72900 1.000 64.80000 240 GLY C O 1
ATOM 5290 N N . ARG C 3 241 ? 217.01300 177.42300 169.29900 1.000 43.62000 241 ARG C N 1
ATOM 5291 C CA . ARG C 3 241 ? 216.49300 178.45200 170.18800 1.000 42.23000 241 ARG C CA 1
ATOM 5292 C C . ARG C 3 241 ? 215.38000 177.87400 171.05000 1.000 42.31000 241 ARG C C 1
ATOM 5293 O O . ARG C 3 241 ? 214.52800 177.12900 170.55500 1.000 38.56000 241 ARG C O 1
ATOM 5301 N N . GLY C 3 242 ? 215.39400 178.21500 172.33300 1.000 38.39000 242 GLY C N 1
ATOM 5302 C CA . GLY C 3 242 ? 214.35200 177.78400 173.23600 1.000 37.72000 242 GLY C CA 1
ATOM 5303 C C . GLY C 3 242 ? 213.09000 178.61000 173.07200 1.000 37.62000 242 GLY C C 1
ATOM 5304 O O . GLY C 3 242 ? 213.04400 179.62400 172.37400 1.000 35.77000 242 GLY C O 1
ATOM 5305 N N . LEU C 3 243 ? 212.03300 178.15200 173.74200 1.000 31.89000 243 LEU C N 1
ATOM 5306 C CA . LEU C 3 243 ? 210.75000 178.83600 173.65100 1.000 28.35000 243 LEU C CA 1
ATOM 5307 C C . LEU C 3 243 ? 210.70200 180.09900 174.49700 1.000 33.37000 243 LEU C C 1
ATOM 5308 O O . LEU C 3 243 ? 209.85600 180.96600 174.25300 1.000 33.48000 243 LEU C O 1
ATOM 5313 N N . LYS C 3 244 ? 211.57800 180.21900 175.49000 1.000 32.50000 244 LYS C N 1
ATOM 5314 C CA . LYS C 3 244 ? 211.58600 181.40900 176.32700 1.000 27.10000 244 LYS C CA 1
ATOM 5315 C C . LYS C 3 244 ? 212.19000 182.58200 175.56900 1.000 31.52000 244 LYS C C 1
ATOM 5316 O O . LYS C 3 244 ? 213.35900 182.55000 175.17400 1.000 42.36000 244 LYS C O 1
ATOM 5322 N N . ALA C 3 245 ? 211.38600 183.62100 175.36700 1.000 25.87000 245 ALA C N 1
ATOM 5323 C CA . ALA C 3 245 ? 211.85600 184.82500 174.70400 1.000 30.59000 245 ALA C CA 1
ATOM 5324 C C . ALA C 3 245 ? 211.27500 186.02800 175.42400 1.000 27.33000 245 ALA C C 1
ATOM 5325 O O . ALA C 3 245 ? 210.15900 185.97200 175.93300 1.000 29.54000 245 ALA C O 1
ATOM 5327 N N . PHE C 3 246 ? 212.04400 187.11200 175.46800 1.000 26.07000 246 PHE C N 1
ATOM 5328 C CA . PHE C 3 246 ? 211.60100 188.37700 176.04500 1.000 22.04000 246 PHE C CA 1
ATOM 5329 C C . PHE C 3 246 ? 211.94700 189.48300 175.06800 1.000 30.93000 246 PHE C C 1
ATOM 5330 O O . PHE C 3 246 ? 213.12600 189.80600 174.89300 1.000 44.32000 246 PHE C O 1
ATOM 5338 N N . ASN C 3 247 ? 210.93300 190.06300 174.43500 1.000 33.34000 247 ASN C N 1
ATOM 5339 C CA . ASN C 3 247 ? 211.18000 191.06000 173.41200 1.000 30.45000 247 ASN C CA 1
ATOM 5340 C C . ASN C 3 247 ? 210.21800 192.21600 173.61200 1.000 27.22000 247 ASN C C 1
ATOM 5341 O O . ASN C 3 247 ? 209.34600 192.19100 174.48500 1.000 36.19000 247 ASN C O 1
ATOM 5346 N N . ALA C 3 248 ? 210.39200 193.23400 172.78600 1.000 19.66000 248 ALA C N 1
ATOM 5347 C CA . ALA C 3 248 ? 209.62100 194.45500 172.88900 1.000 18.09000 248 ALA C CA 1
ATOM 5348 C C . ALA C 3 248 ? 209.12500 194.86300 171.51200 1.000 27.33000 248 ALA C C 1
ATOM 5349 O O . ALA C 3 248 ? 209.73100 194.52600 170.49100 1.000 22.82000 248 ALA C O 1
ATOM 5351 N N . HIS C 3 249 ? 208.00600 195.57600 171.48800 1.000 26.90000 249 HIS C N 1
ATOM 5352 C CA . HIS C 3 249 ? 207.52000 196.18900 170.26500 1.000 15.04000 249 HIS C CA 1
ATOM 5353 C C . HIS C 3 249 ? 206.93600 197.55400 170.59100 1.000 21.50000 249 HIS C C 1
ATOM 5354 O O . HIS C 3 249 ? 206.10500 197.68900 171.49000 1.000 27.38000 249 HIS C O 1
ATOM 5361 N N . GLU C 3 250 ? 207.40500 198.57100 169.88000 1.000 24.01000 250 GLU C N 1
ATOM 5362 C CA . GLU C 3 250 ? 206.95300 199.93700 170.08600 1.000 19.20000 250 GLU C CA 1
ATOM 5363 C C . GLU C 3 250 ? 205.68500 200.14600 169.27800 1.000 8.41000 250 GLU C C 1
ATOM 5364 O O . GLU C 3 250 ? 205.66700 199.88500 168.07200 1.000 26.02000 250 GLU C O 1
ATOM 5370 N N . VAL C 3 251 ? 204.62100 200.58500 169.94500 1.000 12.62000 251 VAL C N 1
ATOM 5371 C CA . VAL C 3 251 ? 203.34400 200.82000 169.29200 1.000 17.79000 251 VAL C CA 1
ATOM 5372 C C . VAL C 3 251 ? 203.00500 202.30000 169.39400 1.000 14.28000 251 VAL C C 1
ATOM 5373 O O . VAL C 3 251 ? 203.54000 203.03300 170.22800 1.000 27.64000 251 VAL C O 1
ATOM 5377 N N . VAL C 3 252 ? 202.11800 202.73700 168.50600 1.000 7.77000 252 VAL C N 1
ATOM 5378 C CA . VAL C 3 252 ? 201.46900 204.03400 168.61900 1.000 20.58000 252 VAL C CA 1
ATOM 5379 C C . VAL C 3 252 ? 200.32200 203.86700 169.60300 1.000 18.57000 252 VAL C C 1
ATOM 5380 O O . VAL C 3 252 ? 199.57700 202.88100 169.52800 1.000 28.22000 252 VAL C O 1
ATOM 5384 N N . ILE C 3 253 ? 200.20400 204.80600 170.54000 1.000 15.48000 253 ILE C N 1
ATOM 5385 C CA . ILE C 3 253 ? 199.30200 204.63500 171.68400 1.000 9.19000 253 ILE C CA 1
ATOM 5386 C C . ILE C 3 253 ? 197.85000 204.70400 171.22000 1.000 18.65000 253 ILE C C 1
ATOM 5387 O O . ILE C 3 253 ? 197.54700 205.39100 170.22300 1.000 30.03000 253 ILE C O 1
ATOM 5392 N N . PRO C 3 254 ? 196.93100 203.97100 171.84500 1.000 20.45000 254 PRO C N 1
ATOM 5393 C CA . PRO C 3 254 ? 195.53900 203.98500 171.38600 1.000 18.51000 254 PRO C CA 1
ATOM 5394 C C . PRO C 3 254 ? 194.81600 205.26100 171.78600 1.000 14.78000 254 PRO C C 1
ATOM 5395 O O . PRO C 3 254 ? 195.21100 205.97800 172.70800 1.000 28.66000 254 PRO C O 1
ATOM 5399 N N . GLY C 3 255 ? 193.73100 205.53400 171.06700 1.000 12.77000 255 GLY C N 1
ATOM 5400 C CA . GLY C 3 255 ? 192.83700 206.61600 171.40700 1.000 17.25000 255 GLY C CA 1
ATOM 5401 C C . GLY C 3 255 ? 193.10700 207.94300 170.73300 1.000 20.40000 255 GLY C C 1
ATOM 5402 O O . GLY C 3 255 ? 192.32400 208.87900 170.92700 1.000 30.65000 255 GLY C O 1
ATOM 5403 N N . LEU C 3 256 ? 194.17400 208.06500 169.95000 1.000 27.23000 256 LEU C N 1
ATOM 5404 C CA . LEU C 3 256 ? 194.47100 209.32400 169.28400 1.000 25.77000 256 LEU C CA 1
ATOM 5405 C C . LEU C 3 256 ? 193.78200 209.38800 167.92800 1.000 21.76000 256 LEU C C 1
ATOM 5406 O O . LEU C 3 256 ? 193.34000 208.37600 167.38100 1.000 18.66000 256 LEU C O 1
ATOM 5411 N N . LYS C 3 257 ? 193.70800 210.59600 167.38600 1.000 33.52000 257 LYS C N 1
ATOM 5412 C CA . LYS C 3 257 ? 192.99000 210.82300 166.14500 1.000 19.21000 257 LYS C CA 1
ATOM 5413 C C . LYS C 3 257 ? 193.95600 210.85200 164.96700 1.000 17.86000 257 LYS C C 1
ATOM 5414 O O . LYS C 3 257 ? 195.02300 211.46800 165.03400 1.000 24.52000 257 LYS C O 1
ATOM 5420 N N . TRP C 3 258 ? 193.58100 210.16500 163.89300 1.000 21.55000 258 TRP C N 1
ATOM 5421 C CA . TRP C 3 258 ? 194.33000 210.16300 162.64700 1.000 13.90000 258 TRP C CA 1
ATOM 5422 C C . TRP C 3 258 ? 193.44800 210.70100 161.53300 1.000 15.69000 258 TRP C C 1
ATOM 5423 O O . TRP C 3 258 ? 192.21800 210.66700 161.62100 1.000 30.46000 258 TRP C O 1
ATOM 5434 N N . VAL C 3 259 ? 194.09200 211.17700 160.47400 1.000 17.37000 259 VAL C N 1
ATOM 5435 C CA . VAL C 3 259 ? 193.42800 211.52800 159.22900 1.000 25.99000 259 VAL C CA 1
ATOM 5436 C C . VAL C 3 259 ? 194.01600 210.64700 158.13200 1.000 22.22000 259 VAL C C 1
ATOM 5437 O O . VAL C 3 259 ? 195.10300 210.07500 158.29100 1.000 27.16000 259 VAL C O 1
ATOM 5441 N N . TRP C 3 260 ? 193.26900 210.49900 157.04200 1.000 23.65000 260 TRP C N 1
ATOM 5442 C CA . TRP C 3 260 ? 193.60900 209.58400 155.96100 1.000 16.39000 260 TRP C CA 1
ATOM 5443 C C . TRP C 3 260 ? 192.99000 210.11200 154.67600 1.000 19.10000 260 TRP C C 1
ATOM 5444 O O . TRP C 3 260 ? 191.76500 210.16600 154.55500 1.000 24.37000 260 TRP C O 1
ATOM 5455 N N . ARG C 3 261 ? 193.81900 210.48400 153.71100 1.000 24.74000 261 ARG C N 1
ATOM 5456 C CA . ARG C 3 261 ? 193.33500 211.10100 152.48400 1.000 18.47000 261 ARG C CA 1
ATOM 5457 C C . ARG C 3 261 ? 193.32900 210.08000 151.35200 1.000 23.48000 261 ARG C C 1
ATOM 5458 O O . ARG C 3 261 ? 194.35200 209.45200 151.06600 1.000 34.06000 261 ARG C O 1
ATOM 5466 N N . ILE C 3 262 ? 192.16600 209.89800 150.73400 1.000 27.19000 262 ILE C N 1
ATOM 5467 C CA . ILE C 3 262 ? 192.00200 209.07300 149.54700 1.000 26.31000 262 ILE C CA 1
ATOM 5468 C C . ILE C 3 262 ? 191.53800 209.99700 148.43100 1.000 27.94000 262 ILE C C 1
ATOM 5469 O O . ILE C 3 262 ? 190.37900 210.42900 148.41900 1.000 41.35000 262 ILE C O 1
ATOM 5474 N N . SER C 3 263 ? 192.43200 210.31100 147.50300 1.000 29.16000 263 SER C N 1
ATOM 5475 C CA . SER C 3 263 ? 192.08900 211.17100 146.38100 1.000 26.32000 263 SER C CA 1
ATOM 5476 C C . SER C 3 263 ? 191.75100 210.31300 145.17100 1.000 26.38000 263 SER C C 1
ATOM 5477 O O . SER C 3 263 ? 192.32700 209.23900 144.97600 1.000 28.49000 263 SER C O 1
ATOM 5480 N N . LEU C 3 264 ? 190.80500 210.78500 144.37100 1.000 42.27000 264 LEU C N 1
ATOM 5481 C CA . LEU C 3 264 ? 190.38200 210.09100 143.16600 1.000 33.87000 264 LEU C CA 1
ATOM 5482 C C . LEU C 3 264 ? 190.62500 210.98000 141.95700 1.000 39.37000 264 LEU C C 1
ATOM 5483 O O . LEU C 3 264 ? 190.09100 212.09200 141.87900 1.000 44.90000 264 LEU C O 1
ATOM 5488 N N . ASP C 3 265 ? 191.42700 210.48600 141.01700 1.000 39.27000 265 ASP C N 1
ATOM 5489 C CA . ASP C 3 265 ? 191.79300 211.24600 139.82500 1.000 43.19000 265 ASP C CA 1
ATOM 5490 C C . ASP C 3 265 ? 190.75300 210.95200 138.75100 1.000 46.41000 265 ASP C C 1
ATOM 5491 O O . ASP C 3 265 ? 190.86100 209.96400 138.02000 1.000 50.21000 265 ASP C O 1
ATOM 5496 N N . ARG C 3 266 ? 189.73800 211.82300 138.67100 1.000 43.11000 266 ARG C N 1
ATOM 5497 C CA . ARG C 3 266 ? 188.60600 211.78800 137.74500 1.000 43.38000 266 ARG C CA 1
ATOM 5498 C C . ARG C 3 266 ? 187.86300 210.45600 137.74300 1.000 48.18000 266 ARG C C 1
ATOM 5499 O O . ARG C 3 266 ? 187.95500 209.69900 136.76800 1.000 49.03000 266 ARG C O 1
ATOM 5507 N N . PRO C 3 267 ? 187.10600 210.14100 138.79000 1.000 42.52000 267 PRO C N 1
ATOM 5508 C CA . PRO C 3 267 ? 186.46900 208.82700 138.87900 1.000 37.54000 267 PRO C CA 1
ATOM 5509 C C . PRO C 3 267 ? 185.07200 208.79100 138.28300 1.000 40.19000 267 PRO C C 1
ATOM 5510 O O . PRO C 3 267 ? 184.44200 209.81500 138.01500 1.000 46.33000 267 PRO C O 1
ATOM 5514 N N . THR C 3 268 ? 184.59600 207.56900 138.07000 1.000 32.55000 268 THR C N 1
ATOM 5515 C CA . THR C 3 268 ? 183.17000 207.35300 137.91000 1.000 35.06000 268 THR C CA 1
ATOM 5516 C C . THR C 3 268 ? 182.50300 207.35800 139.28300 1.000 37.63000 268 THR C C 1
ATOM 5517 O O . THR C 3 268 ? 183.15900 207.23600 140.32200 1.000 43.77000 268 THR C O 1
ATOM 5521 N N . ASP C 3 269 ? 181.17600 207.50900 139.28500 1.000 41.13000 269 ASP C N 1
ATOM 5522 C CA . ASP C 3 269 ? 180.43700 207.49100 140.54500 1.000 37.06000 269 ASP C CA 1
ATOM 5523 C C . ASP C 3 269 ? 180.41800 206.10000 141.16700 1.000 35.61000 269 ASP C C 1
ATOM 5524 O O . ASP C 3 269 ? 180.28300 205.97200 142.39000 1.000 39.97000 269 ASP C O 1
ATOM 5529 N N . ALA C 3 270 ? 180.56100 205.05600 140.34600 1.000 33.22000 270 ALA C N 1
ATOM 5530 C CA . ALA C 3 270 ? 180.64900 203.69700 140.87000 1.000 37.45000 270 ALA C CA 1
ATOM 5531 C C . ALA C 3 270 ? 181.93800 203.48600 141.65600 1.000 38.82000 270 ALA C C 1
ATOM 5532 O O . ALA C 3 270 ? 181.95100 202.76000 142.65500 1.000 46.63000 270 ALA C O 1
ATOM 5534 N N . GLN C 3 271 ? 183.03000 204.12700 141.23300 1.000 36.20000 271 GLN C N 1
ATOM 5535 C CA . GLN C 3 271 ? 184.29100 203.99600 141.95700 1.000 28.78000 271 GLN C CA 1
ATOM 5536 C C . GLN C 3 271 ? 184.24300 204.71900 143.30000 1.000 32.21000 271 GLN C C 1
ATOM 5537 O O . GLN C 3 271 ? 184.75000 204.20300 144.30700 1.000 40.45000 271 GLN C O 1
ATOM 5543 N N . VAL C 3 272 ? 183.62300 205.90500 143.33300 1.000 32.64000 272 VAL C N 1
ATOM 5544 C CA . VAL C 3 272 ? 183.40500 206.61600 144.59300 1.000 27.21000 272 VAL C CA 1
ATOM 5545 C C . VAL C 3 272 ? 182.49500 205.80800 145.50600 1.000 31.88000 272 VAL C C 1
ATOM 5546 O O . VAL C 3 272 ? 182.71500 205.73800 146.72100 1.000 40.66000 272 VAL C O 1
ATOM 5550 N N . GLY C 3 273 ? 181.46800 205.17800 144.93000 1.000 31.18000 273 GLY C N 1
ATOM 5551 C CA . GLY C 3 273 ? 180.60400 204.31200 145.71400 1.000 28.55000 273 GLY C CA 1
ATOM 5552 C C . GLY C 3 273 ? 181.32000 203.08600 146.24800 1.000 30.58000 273 GLY C C 1
ATOM 5553 O O . GLY C 3 273 ? 181.00700 202.60300 147.33500 1.000 40.59000 273 GLY C O 1
ATOM 5554 N N . LEU C 3 274 ? 182.30400 202.57700 145.50100 1.000 25.09000 274 LEU C N 1
ATOM 5555 C CA . LEU C 3 274 ? 183.07000 201.42800 145.97800 1.000 26.49000 274 LEU C CA 1
ATOM 5556 C C . LEU C 3 274 ? 183.99500 201.81500 147.12400 1.000 25.87000 274 LEU C C 1
ATOM 5557 O O . LEU C 3 274 ? 184.14000 201.05600 148.09000 1.000 32.89000 274 LEU C O 1
ATOM 5562 N N . VAL C 3 275 ? 184.62400 202.99200 147.04000 1.000 28.68000 275 VAL C N 1
ATOM 5563 C CA . VAL C 3 275 ? 185.43200 203.47500 148.16200 1.000 28.04000 275 VAL C CA 1
ATOM 5564 C C . VAL C 3 275 ? 184.54900 203.75500 149.37700 1.000 28.99000 275 VAL C C 1
ATOM 5565 O O . VAL C 3 275 ? 184.92100 203.45000 150.51800 1.000 35.14000 275 VAL C O 1
ATOM 5569 N N . LEU C 3 276 ? 183.34600 204.29100 149.14500 1.000 33.37000 276 LEU C N 1
ATOM 5570 C CA . LEU C 3 276 ? 182.40600 204.55800 150.23100 1.000 30.43000 276 LEU C CA 1
ATOM 5571 C C . LEU C 3 276 ? 181.90400 203.26700 150.87400 1.000 30.89000 276 LEU C C 1
ATOM 5572 O O . LEU C 3 276 ? 181.73300 203.20300 152.09700 1.000 39.08000 276 LEU C O 1
ATOM 5577 N N . LEU C 3 277 ? 181.66400 202.23000 150.06800 1.000 26.40000 277 LEU C N 1
ATOM 5578 C CA . LEU C 3 277 ? 181.23400 200.94200 150.60100 1.000 29.96000 277 LEU C CA 1
ATOM 5579 C C . LEU C 3 277 ? 182.37300 200.23400 151.32300 1.000 31.56000 277 LEU C C 1
ATOM 5580 O O . LEU C 3 277 ? 182.13500 199.46200 152.25900 1.000 38.85000 277 LEU C O 1
ATOM 5585 N N . ALA C 3 278 ? 183.61300 200.45700 150.87700 1.000 27.53000 278 ALA C N 1
ATOM 5586 C CA . ALA C 3 278 ? 184.76800 199.94700 151.60600 1.000 16.77000 278 ALA C CA 1
ATOM 5587 C C . ALA C 3 278 ? 184.90200 200.61800 152.96400 1.000 23.78000 278 ALA C C 1
ATOM 5588 O O . ALA C 3 278 ? 185.15700 199.94800 153.97000 1.000 34.50000 278 ALA C O 1
ATOM 5590 N N . LEU C 3 279 ? 184.72400 201.94200 153.01100 1.000 27.20000 279 LEU C N 1
ATOM 5591 C CA . LEU C 3 279 ? 184.79700 202.66800 154.27600 1.000 25.34000 279 LEU C CA 1
ATOM 5592 C C . LEU C 3 279 ? 183.61500 202.35000 155.18300 1.000 27.05000 279 LEU C C 1
ATOM 5593 O O . LEU C 3 279 ? 183.72900 202.46600 156.40800 1.000 34.11000 279 LEU C O 1
ATOM 5598 N N . ASN C 3 280 ? 182.47700 201.96500 154.60300 1.000 30.30000 280 ASN C N 1
ATOM 5599 C CA . ASN C 3 280 ? 181.32100 201.56600 155.39700 1.000 27.78000 280 ASN C CA 1
ATOM 5600 C C . ASN C 3 280 ? 181.56100 200.24900 156.12500 1.000 31.94000 280 ASN C C 1
ATOM 5601 O O . ASN C 3 280 ? 181.01600 200.03900 157.21400 1.000 37.40000 280 ASN C O 1
ATOM 5606 N N . LYS C 3 281 ? 182.36600 199.36000 155.54500 1.000 29.83000 281 LYS C N 1
ATOM 5607 C CA . LYS C 3 281 ? 182.67800 198.06400 156.13100 1.000 25.56000 281 LYS C CA 1
ATOM 5608 C C . LYS C 3 281 ? 184.10900 197.97700 156.64400 1.000 28.79000 281 LYS C C 1
ATOM 5609 O O . LYS C 3 281 ? 184.64400 196.87000 156.76200 1.000 42.47000 281 LYS C O 1
ATOM 5615 N N . MET C 3 282 ? 184.74600 199.11200 156.94400 1.000 29.76000 282 MET C N 1
ATOM 5616 C CA . MET C 3 282 ? 186.17100 199.10100 157.25000 1.000 25.25000 282 MET C CA 1
ATOM 5617 C C . MET C 3 282 ? 186.43600 198.93900 158.74600 1.000 34.02000 282 MET C C 1
ATOM 5618 O O . MET C 3 282 ? 187.53900 198.53600 159.13200 1.000 35.98000 282 MET C O 1
ATOM 5623 N N . THR C 3 283 ? 185.43700 199.20100 159.59700 1.000 40.59000 283 THR C N 1
ATOM 5624 C CA . THR C 3 283 ? 185.63400 199.07500 161.04000 1.000 31.68000 283 THR C CA 1
ATOM 5625 C C . THR C 3 283 ? 185.77500 197.62600 161.48900 1.000 29.64000 283 THR C C 1
ATOM 5626 O O . THR C 3 283 ? 186.24300 197.37700 162.60500 1.000 40.86000 283 THR C O 1
ATOM 5630 N N . ASN C 3 284 ? 185.37900 196.66600 160.64900 1.000 27.96000 284 ASN C N 1
ATOM 5631 C CA . ASN C 3 284 ? 185.63500 195.26200 160.93900 1.000 36.94000 284 ASN C CA 1
ATOM 5632 C C . ASN C 3 284 ? 187.05900 194.85100 160.58500 1.000 29.98000 284 ASN C C 1
ATOM 5633 O O . ASN C 3 284 ? 187.46600 193.73100 160.91200 1.000 36.82000 284 ASN C O 1
ATOM 5638 N N . GLU C 3 285 ? 187.82100 195.72300 159.92700 1.000 30.62000 285 GLU C N 1
ATOM 5639 C CA . GLU C 3 285 ? 189.19000 195.42700 159.54300 1.000 28.28000 285 GLU C CA 1
ATOM 5640 C C . GLU C 3 285 ? 190.16700 196.00100 160.56900 1.000 27.04000 285 GLU C C 1
ATOM 5641 O O . GLU C 3 285 ? 189.78900 196.71400 161.50100 1.000 35.13000 285 GLU C O 1
ATOM 5647 N N . ARG C 3 286 ? 191.44800 195.68300 160.39000 1.000 25.44000 286 ARG C N 1
ATOM 5648 C CA . ARG C 3 286 ? 192.50400 196.11900 161.29100 1.000 16.03000 286 ARG C CA 1
ATOM 5649 C C . ARG C 3 286 ? 193.56400 196.88100 160.50900 1.000 14.28000 286 ARG C C 1
ATOM 5650 O O . ARG C 3 286 ? 193.98500 196.45700 159.42900 1.000 28.82000 286 ARG C O 1
ATOM 5658 N N . ILE C 3 287 ? 194.00400 198.00200 161.07100 1.000 15.84000 287 ILE C N 1
ATOM 5659 C CA . ILE C 3 287 ? 195.00600 198.85200 160.44100 1.000 11.05000 287 ILE C CA 1
ATOM 5660 C C . ILE C 3 287 ? 196.37900 198.37700 160.89400 1.000 12.38000 287 ILE C C 1
ATOM 5661 O O . ILE C 3 287 ? 196.72600 198.50600 162.07400 1.000 26.00000 287 ILE C O 1
ATOM 5666 N N . ALA C 3 288 ? 197.14700 197.82800 159.94600 1.000 14.69000 288 ALA C N 1
ATOM 5667 C CA . ALA C 3 288 ? 198.59800 197.64100 160.04100 1.000 5.77000 288 ALA C CA 1
ATOM 5668 C C . ALA C 3 288 ? 198.99600 196.74300 161.21700 1.000 18.85000 288 ALA C C 1
ATOM 5669 O O . ALA C 3 288 ? 199.52600 197.19900 162.22500 1.000 33.97000 288 ALA C O 1
ATOM 5671 N N . GLY C 3 289 ? 198.65700 195.46400 161.08600 1.000 17.42000 289 GLY C N 1
ATOM 5672 C CA . GLY C 3 289 ? 199.31900 194.42800 161.85600 1.000 13.82000 289 GLY C CA 1
ATOM 5673 C C . GLY C 3 289 ? 198.98800 194.38600 163.33700 1.000 19.05000 289 GLY C C 1
ATOM 5674 O O . GLY C 3 289 ? 198.01200 194.96100 163.82300 1.000 37.25000 289 GLY C O 1
ATOM 5675 N N . GLY C 3 290 ? 199.85300 193.68200 164.06400 1.000 19.72000 290 GLY C N 1
ATOM 5676 C CA . GLY C 3 290 ? 199.64600 193.38400 165.47300 1.000 21.81000 290 GLY C CA 1
ATOM 5677 C C . GLY C 3 290 ? 198.43000 192.51600 165.70900 1.000 21.41000 290 GLY C C 1
ATOM 5678 O O . GLY C 3 290 ? 197.68000 192.75300 166.66500 1.000 29.57000 290 GLY C O 1
ATOM 5679 N N . HIS C 3 291 ? 198.24400 191.49100 164.87400 1.000 12.22000 291 HIS C N 1
ATOM 5680 C CA . HIS C 3 291 ? 196.93800 190.86000 164.71200 1.000 13.02000 291 HIS C CA 1
ATOM 5681 C C . HIS C 3 291 ? 196.52000 190.07100 165.94900 1.000 25.91000 291 HIS C C 1
ATOM 5682 O O . HIS C 3 291 ? 195.37400 190.17300 166.39100 1.000 29.19000 291 HIS C O 1
ATOM 5689 N N . SER C 3 292 ? 197.44200 189.31000 166.54900 1.000 25.15000 292 SER C N 1
ATOM 5690 C CA . SER C 3 292 ? 197.06500 188.48300 167.69500 1.000 12.06000 292 SER C CA 1
ATOM 5691 C C . SER C 3 292 ? 196.77200 189.33300 168.92900 1.000 24.02000 292 SER C C 1
ATOM 5692 O O . SER C 3 292 ? 195.99300 188.92800 169.80000 1.000 33.96000 292 SER C O 1
ATOM 5695 N N . LYS C 3 293 ? 197.36600 190.52300 169.01100 1.000 24.34000 293 LYS C N 1
ATOM 5696 C CA . LYS C 3 293 ? 197.10800 191.45100 170.10200 1.000 19.17000 293 LYS C CA 1
ATOM 5697 C C . LYS C 3 293 ? 195.98500 192.43700 169.78500 1.000 21.96000 293 LYS C C 1
ATOM 5698 O O . LYS C 3 293 ? 195.86300 193.45500 170.47900 1.000 23.23000 293 LYS C O 1
ATOM 5704 N N . ASP C 3 294 ? 195.18500 192.15400 168.74500 1.000 17.57000 294 ASP C N 1
ATOM 5705 C CA . ASP C 3 294 ? 194.02800 192.95500 168.31300 1.000 12.04000 294 ASP C CA 1
ATOM 5706 C C . ASP C 3 294 ? 194.41100 194.38800 167.95400 1.000 17.44000 294 ASP C C 1
ATOM 5707 O O . ASP C 3 294 ? 193.60000 195.30500 168.08100 1.000 23.56000 294 ASP C O 1
ATOM 5712 N N . TYR C 3 295 ? 195.63700 194.59000 167.48100 1.000 17.90000 295 TYR C N 1
ATOM 5713 C CA . TYR C 3 295 ? 196.11800 195.93600 167.20900 1.000 3.44000 295 TYR C CA 1
ATOM 5714 C C . TYR C 3 295 ? 195.50400 196.47000 165.91900 1.000 17.39000 295 TYR C C 1
ATOM 5715 O O . TYR C 3 295 ? 195.22800 195.72200 164.97800 1.000 27.86000 295 TYR C O 1
ATOM 5724 N N . GLY C 3 296 ? 195.28900 197.78000 165.88500 1.000 16.01000 296 GLY C N 1
ATOM 5725 C CA . GLY C 3 296 ? 194.76900 198.43300 164.70500 1.000 8.33000 296 GLY C CA 1
ATOM 5726 C C . GLY C 3 296 ? 193.26400 198.50800 164.59600 1.000 13.78000 296 GLY C C 1
ATOM 5727 O O . GLY C 3 296 ? 192.76200 199.00600 163.58100 1.000 30.27000 296 GLY C O 1
ATOM 5728 N N . ARG C 3 297 ? 192.52900 198.02900 165.59500 1.000 15.89000 297 ARG C N 1
ATOM 5729 C CA . ARG C 3 297 ? 191.08600 198.21900 165.62800 1.000 14.82000 297 ARG C CA 1
ATOM 5730 C C . ARG C 3 297 ? 190.76300 199.68500 165.88200 1.000 15.43000 297 ARG C C 1
ATOM 5731 O O . ARG C 3 297 ? 191.34000 200.32100 166.76900 1.000 28.88000 297 ARG C O 1
ATOM 5739 N N . PHE C 3 298 ? 189.84200 200.22000 165.08600 1.000 17.19000 298 PHE C N 1
ATOM 5740 C CA . PHE C 3 298 ? 189.60300 201.65200 165.04900 1.000 10.34000 298 PHE C CA 1
ATOM 5741 C C . PHE C 3 298 ? 188.13000 201.89800 164.77000 1.000 18.70000 298 PHE C C 1
ATOM 5742 O O . PHE C 3 298 ? 187.40800 201.01200 164.30500 1.000 30.13000 298 PHE C O 1
ATOM 5750 N N . VAL C 3 299 ? 187.68900 203.11700 165.06400 1.000 21.07000 299 VAL C N 1
ATOM 5751 C CA . VAL C 3 299 ? 186.38200 203.60200 164.64400 1.000 16.82000 299 VAL C CA 1
ATOM 5752 C C . VAL C 3 299 ? 186.60200 204.78100 163.70900 1.000 17.06000 299 VAL C C 1
ATOM 5753 O O . VAL C 3 299 ? 187.63700 205.45400 163.77400 1.000 19.92000 299 VAL C O 1
ATOM 5757 N N . ILE C 3 300 ? 185.64400 205.01100 162.82000 1.000 25.37000 300 ILE C N 1
ATOM 5758 C CA . ILE C 3 300 ? 185.69900 206.14500 161.90600 1.000 20.82000 300 ILE C CA 1
ATOM 5759 C C . ILE C 3 300 ? 184.91100 207.28800 162.53000 1.000 26.61000 300 ILE C C 1
ATOM 5760 O O . ILE C 3 300 ? 183.70600 207.16400 162.77600 1.000 39.20000 300 ILE C O 1
ATOM 5765 N N . ASP C 3 301 ? 185.59500 208.39700 162.80200 1.000 24.27000 301 ASP C N 1
ATOM 5766 C CA . ASP C 3 301 ? 184.95500 209.55300 163.41500 1.000 14.82000 301 ASP C CA 1
ATOM 5767 C C . ASP C 3 301 ? 184.34700 210.48900 162.38000 1.000 18.42000 301 ASP C C 1
ATOM 5768 O O . ASP C 3 301 ? 183.39100 211.21000 162.68400 1.000 35.22000 301 ASP C O 1
ATOM 5773 N N . GLY C 3 302 ? 184.88200 210.49300 161.16300 1.000 21.30000 302 GLY C N 1
ATOM 5774 C CA . GLY C 3 302 ? 184.33300 211.33300 160.11800 1.000 16.74000 302 GLY C CA 1
ATOM 5775 C C . GLY C 3 302 ? 184.80400 210.96400 158.72800 1.000 22.84000 302 GLY C C 1
ATOM 5776 O O . GLY C 3 302 ? 185.89000 210.41300 158.56000 1.000 31.51000 302 GLY C O 1
ATOM 5777 N N . VAL C 3 303 ? 183.97800 211.23800 157.72400 1.000 32.45000 303 VAL C N 1
ATOM 5778 C CA . VAL C 3 303 ? 184.33400 211.08800 156.31700 1.000 27.66000 303 VAL C CA 1
ATOM 5779 C C . VAL C 3 303 ? 183.88000 212.36000 155.62100 1.000 33.48000 303 VAL C C 1
ATOM 5780 O O . VAL C 3 303 ? 182.70700 212.74100 155.72300 1.000 42.48000 303 VAL C O 1
ATOM 5784 N N . SER C 3 304 ? 184.80200 213.03100 154.94000 1.000 31.17000 304 SER C N 1
ATOM 5785 C CA . SER C 3 304 ? 184.48000 214.23800 154.19500 1.000 30.96000 304 SER C CA 1
ATOM 5786 C C . SER C 3 304 ? 184.69600 213.99000 152.71000 1.000 38.36000 304 SER C C 1
ATOM 5787 O O . SER C 3 304 ? 185.80000 213.62500 152.29100 1.000 41.83000 304 SER C O 1
ATOM 5790 N N . LEU C 3 305 ? 183.63500 214.17900 151.92600 1.000 42.94000 305 LEU C N 1
ATOM 5791 C CA . LEU C 3 305 ? 183.68000 214.05700 150.47200 1.000 37.48000 305 LEU C CA 1
ATOM 5792 C C . LEU C 3 305 ? 183.80100 215.45900 149.89200 1.000 47.03000 305 LEU C C 1
ATOM 5793 O O . LEU C 3 305 ? 182.80200 216.18500 149.80800 1.000 52.73000 305 LEU C O 1
ATOM 5798 N N . ASN C 3 306 ? 185.02800 215.82400 149.49000 1.000 46.54000 306 ASN C N 1
ATOM 5799 C CA . ASN C 3 306 ? 185.39200 217.17100 149.02800 1.000 40.31000 306 ASN C CA 1
ATOM 5800 C C . ASN C 3 306 ? 185.02700 218.23800 150.06000 1.000 44.24000 306 ASN C C 1
ATOM 5801 O O . ASN C 3 306 ? 184.55000 219.32300 149.71900 1.000 55.39000 306 ASN C O 1
ATOM 5806 N N . GLY C 3 307 ? 185.25500 217.92500 151.33400 1.000 44.20000 307 GLY C N 1
ATOM 5807 C CA . GLY C 3 307 ? 184.98800 218.84400 152.42000 1.000 45.77000 307 GLY C CA 1
ATOM 5808 C C . GLY C 3 307 ? 183.60800 218.75700 153.03600 1.000 47.97000 307 GLY C C 1
ATOM 5809 O O . GLY C 3 307 ? 183.37000 219.40700 154.06200 1.000 51.63000 307 GLY C O 1
ATOM 5810 N N . GLU C 3 308 ? 182.69200 217.98000 152.46000 1.000 46.82000 308 GLU C N 1
ATOM 5811 C CA . GLU C 3 308 ? 181.33800 217.84000 152.98700 1.000 47.85000 308 GLU C CA 1
ATOM 5812 C C . GLU C 3 308 ? 181.34700 216.63500 153.92700 1.000 49.13000 308 GLU C C 1
ATOM 5813 O O . GLU C 3 308 ? 181.60600 215.50500 153.49900 1.000 50.71000 308 GLU C O 1
ATOM 5819 N N . GLN C 3 309 ? 181.12400 216.88800 155.21800 1.000 47.06000 309 GLN C N 1
ATOM 5820 C CA . GLN C 3 309 ? 181.17800 215.83400 156.22900 1.000 41.16000 309 GLN C CA 1
ATOM 5821 C C . GLN C 3 309 ? 179.95600 214.93800 156.06900 1.000 43.24000 309 GLN C C 1
ATOM 5822 O O . GLN C 3 309 ? 178.81700 215.40600 156.17000 1.000 50.44000 309 GLN C O 1
ATOM 5828 N N . VAL C 3 310 ? 180.18500 213.64800 155.82600 1.000 39.51000 310 VAL C N 1
ATOM 5829 C CA . VAL C 3 310 ? 179.15100 212.80900 155.23200 1.000 36.14000 310 VAL C CA 1
ATOM 5830 C C . VAL C 3 310 ? 178.94300 211.54200 156.06200 1.000 42.64000 310 VAL C C 1
ATOM 5831 O O . VAL C 3 310 ? 178.05100 210.73500 155.77500 1.000 45.22000 310 VAL C O 1
ATOM 5835 N N . TRP C 3 311 ? 179.73900 211.37500 157.11700 1.000 40.33000 311 TRP C N 1
ATOM 5836 C CA . TRP C 3 311 ? 179.68900 210.18400 157.96100 1.000 37.15000 311 TRP C CA 1
ATOM 5837 C C . TRP C 3 311 ? 178.78100 210.41900 159.16200 1.000 40.51000 311 TRP C C 1
ATOM 5838 O O . TRP C 3 311 ? 178.76700 211.51300 159.73500 1.000 45.39000 311 TRP C O 1
ATOM 5849 N N . SER C 3 312 ? 178.02600 209.39100 159.53500 1.000 50.98000 312 SER C N 1
ATOM 5850 C CA . SER C 3 312 ? 177.21900 209.37300 160.74600 1.000 55.73000 312 SER C CA 1
ATOM 5851 C C . SER C 3 312 ? 177.53100 208.10800 161.53900 1.000 54.77000 312 SER C C 1
ATOM 5852 O O . SER C 3 312 ? 178.47900 207.37800 161.24300 1.000 56.36000 312 SER C O 1
ATOM 5855 N N . GLN C 3 313 ? 176.71600 207.85000 162.56500 1.000 59.39000 313 GLN C N 1
ATOM 5856 C CA . GLN C 3 313 ? 176.88200 206.62500 163.34200 1.000 60.84000 313 GLN C CA 1
ATOM 5857 C C . GLN C 3 313 ? 176.46300 205.39900 162.53900 1.000 62.29000 313 GLN C C 1
ATOM 5858 O O . GLN C 3 313 ? 177.03700 204.31600 162.70000 1.000 62.68000 313 GLN C O 1
ATOM 5864 N N . SER C 3 314 ? 175.46400 205.55000 161.66700 1.000 62.12000 314 SER C N 1
ATOM 5865 C CA . SER C 3 314 ? 174.98300 204.44800 160.83400 1.000 64.40000 314 SER C CA 1
ATOM 5866 C C . SER C 3 314 ? 175.67800 204.45400 159.46900 1.000 64.54000 314 SER C C 1
ATOM 5867 O O . SER C 3 314 ? 175.04900 204.46600 158.41100 1.000 64.25000 314 SER C O 1
ATOM 5870 N N . GLY C 3 315 ? 177.00400 204.44400 159.51100 1.000 51.31000 315 GLY C N 1
ATOM 5871 C CA . GLY C 3 315 ? 177.78000 204.41000 158.28100 1.000 49.49000 315 GLY C CA 1
ATOM 5872 C C . GLY C 3 315 ? 177.81900 205.76900 157.62100 1.000 48.53000 315 GLY C C 1
ATOM 5873 O O . GLY C 3 315 ? 177.98600 206.79200 158.28900 1.000 52.20000 315 GLY C O 1
ATOM 5874 N N . ILE C 3 316 ? 177.66700 205.78400 156.30000 1.000 44.63000 316 ILE C N 1
ATOM 5875 C CA . ILE C 3 316 ? 177.69400 207.01100 155.51100 1.000 44.34000 316 ILE C CA 1
ATOM 5876 C C . ILE C 3 316 ? 176.27800 207.29700 155.03100 1.000 49.25000 316 ILE C C 1
ATOM 5877 O O . ILE C 3 316 ? 175.71600 206.53100 154.23800 1.000 53.27000 316 ILE C O 1
ATOM 5882 N N . THR C 3 317 ? 175.69800 208.38900 155.52100 1.000 51.49000 317 THR C N 1
ATOM 5883 C CA . THR C 3 317 ? 174.44600 208.89600 154.98500 1.000 53.30000 317 THR C CA 1
ATOM 5884 C C . THR C 3 317 ? 174.76100 209.79600 153.79300 1.000 55.34000 317 THR C C 1
ATOM 5885 O O . THR C 3 317 ? 175.88500 210.27500 153.64000 1.000 53.98000 317 THR C O 1
ATOM 5889 N N . GLY C 3 318 ? 173.77300 210.03800 152.93600 1.000 64.06000 318 GLY C N 1
ATOM 5890 C CA . GLY C 3 318 ? 174.01100 210.86100 151.76100 1.000 61.53000 318 GLY C CA 1
ATOM 5891 C C . GLY C 3 318 ? 174.84400 210.13500 150.72300 1.000 61.72000 318 GLY C C 1
ATOM 5892 O O . GLY C 3 318 ? 175.09900 208.92900 150.82700 1.000 61.24000 318 GLY C O 1
ATOM 5893 N N . GLY C 3 319 ? 175.29800 210.88600 149.71700 1.000 59.31000 319 GLY C N 1
ATOM 5894 C CA . GLY C 3 319 ? 176.06300 210.33100 148.61600 1.000 57.55000 319 GLY C CA 1
ATOM 5895 C C . GLY C 3 319 ? 175.28000 209.31500 147.81100 1.000 58.04000 319 GLY C C 1
ATOM 5896 O O . GLY C 3 319 ? 175.79100 208.23400 147.50300 1.000 57.71000 319 GLY C O 1
ATOM 5897 N N . GLU C 3 320 ? 174.03000 209.66000 147.48100 1.000 59.62000 320 GLU C N 1
ATOM 5898 C CA . GLU C 3 320 ? 173.09300 208.68800 146.92000 1.000 59.22000 320 GLU C CA 1
ATOM 5899 C C . GLU C 3 320 ? 173.49700 208.24600 145.52000 1.000 57.92000 320 GLU C C 1
ATOM 5900 O O . GLU C 3 320 ? 173.31200 207.07700 145.15800 1.000 58.26000 320 GLU C O 1
ATOM 5906 N N . GLN C 3 321 ? 174.05400 209.16300 144.72100 1.000 55.97000 321 GLN C N 1
ATOM 5907 C CA . GLN C 3 321 ? 174.44100 208.82400 143.35300 1.000 55.07000 321 GLN C CA 1
ATOM 5908 C C . GLN C 3 321 ? 175.59700 207.82600 143.33000 1.000 57.73000 321 GLN C C 1
ATOM 5909 O O . GLN C 3 321 ? 175.60600 206.90200 142.50800 1.000 61.84000 321 GLN C O 1
ATOM 5915 N N . TYR C 3 322 ? 176.53700 207.95300 144.27400 1.000 50.79000 322 TYR C N 1
ATOM 5916 C CA . TYR C 3 322 ? 177.66800 207.03100 144.34300 1.000 48.27000 322 TYR C CA 1
ATOM 5917 C C . TYR C 3 322 ? 177.22400 205.63400 144.76100 1.000 48.69000 322 TYR C C 1
ATOM 5918 O O . TYR C 3 322 ? 177.65800 204.63700 144.17100 1.000 48.34000 322 TYR C O 1
ATOM 5927 N N . PHE C 3 323 ? 176.33700 205.54700 145.75900 1.000 50.70000 323 PHE C N 1
ATOM 5928 C CA . PHE C 3 323 ? 175.86300 204.24800 146.22500 1.000 49.21000 323 PHE C CA 1
ATOM 5929 C C . PHE C 3 323 ? 174.97000 203.56600 145.19300 1.000 52.16000 323 PHE C C 1
ATOM 5930 O O . PHE C 3 323 ? 175.06200 202.34800 145.00200 1.000 55.05000 323 PHE C O 1
ATOM 5938 N N . ASP C 3 324 ? 174.11700 204.32900 144.49900 1.000 54.74000 324 ASP C N 1
ATOM 5939 C CA . ASP C 3 324 ? 173.30500 203.72900 143.44000 1.000 56.34000 324 ASP C CA 1
ATOM 5940 C C . ASP C 3 324 ? 174.16000 203.28300 142.25600 1.000 56.06000 324 ASP C C 1
ATOM 5941 O O . ASP C 3 324 ? 173.91300 202.21400 141.67600 1.000 58.24000 324 ASP C O 1
ATOM 5946 N N . ALA C 3 325 ? 175.18400 204.07100 141.90000 1.000 48.65000 325 ALA C N 1
ATOM 5947 C CA . ALA C 3 325 ? 176.07100 203.69000 140.80500 1.000 47.99000 325 ALA C CA 1
ATOM 5948 C C . ALA C 3 325 ? 176.88300 202.44800 141.14800 1.000 49.00000 325 ALA C C 1
ATOM 5949 O O . ALA C 3 325 ? 177.06200 201.56700 140.30000 1.000 50.17000 325 ALA C O 1
ATOM 5951 N N . VAL C 3 326 ? 177.35500 202.33800 142.39300 1.000 50.75000 326 VAL C N 1
ATOM 5952 C CA . VAL C 3 326 ? 178.10100 201.13900 142.75600 1.000 47.04000 326 VAL C CA 1
ATOM 5953 C C . VAL C 3 326 ? 177.15700 199.95000 142.94100 1.000 47.93000 326 VAL C C 1
ATOM 5954 O O . VAL C 3 326 ? 177.57200 198.79500 142.78600 1.000 53.99000 326 VAL C O 1
ATOM 5958 N N . ALA C 3 327 ? 175.86800 200.20400 143.20800 1.000 51.10000 327 ALA C N 1
ATOM 5959 C CA . ALA C 3 327 ? 174.89300 199.11700 143.24000 1.000 48.83000 327 ALA C CA 1
ATOM 5960 C C . ALA C 3 327 ? 174.67900 198.52600 141.85100 1.000 55.03000 327 ALA C C 1
ATOM 5961 O O . ALA C 3 327 ? 174.68300 197.29900 141.68100 1.000 59.87000 327 ALA C O 1
ATOM 5963 N N . GLU C 3 328 ? 174.51100 199.38800 140.83900 1.000 59.16000 328 GLU C N 1
ATOM 5964 C CA . GLU C 3 328 ? 174.42900 198.88700 139.46400 1.000 56.83000 328 GLU C CA 1
ATOM 5965 C C . GLU C 3 328 ? 175.76600 198.34500 138.96000 1.000 57.52000 328 GLU C C 1
ATOM 5966 O O . GLU C 3 328 ? 175.78200 197.51800 138.04100 1.000 62.23000 328 GLU C O 1
ATOM 5972 N N . ALA C 3 329 ? 176.88700 198.79400 139.53200 1.000 53.24000 329 ALA C N 1
ATOM 5973 C CA . ALA C 3 329 ? 178.18400 198.23600 139.15500 1.000 53.95000 329 ALA C CA 1
ATOM 5974 C C . ALA C 3 329 ? 178.34900 196.81900 139.69400 1.000 55.44000 329 ALA C C 1
ATOM 5975 O O . ALA C 3 329 ? 178.81600 195.92300 138.98100 1.000 56.52000 329 ALA C O 1
ATOM 5977 N N . ILE C 3 330 ? 177.96400 196.60300 140.95400 1.000 56.97000 330 ILE C N 1
ATOM 5978 C CA . ILE C 3 330 ? 178.04100 195.28700 141.58300 1.000 53.66000 330 ILE C CA 1
ATOM 5979 C C . ILE C 3 330 ? 177.02000 194.32300 140.98000 1.000 57.64000 330 ILE C C 1
ATOM 5980 O O . ILE C 3 330 ? 177.30300 193.12400 140.83300 1.000 59.18000 330 ILE C O 1
ATOM 5985 N N . ASP C 3 331 ? 175.84100 194.82500 140.58100 1.000 64.86000 331 ASP C N 1
ATOM 5986 C CA . ASP C 3 331 ? 174.87800 193.99600 139.84900 1.000 65.94000 331 ASP C CA 1
ATOM 5987 C C . ASP C 3 331 ? 175.41500 193.55000 138.48700 1.000 65.64000 331 ASP C C 1
ATOM 5988 O O . ASP C 3 331 ? 174.95400 192.54200 137.94100 1.000 67.82000 331 ASP C O 1
ATOM 5993 N N . GLY C 3 332 ? 176.37700 194.27900 137.92300 1.000 58.95000 332 GLY C N 1
ATOM 5994 C CA . GLY C 3 332 ? 177.00400 193.86600 136.68100 1.000 57.26000 332 GLY C CA 1
ATOM 5995 C C . GLY C 3 332 ? 178.45900 193.46700 136.82700 1.000 56.34000 332 GLY C C 1
ATOM 5996 O O . GLY C 3 332 ? 179.19800 193.41800 135.83800 1.000 57.14000 332 G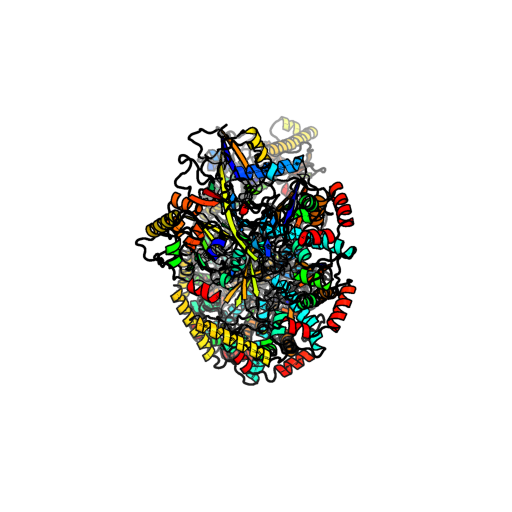LY C O 1
ATOM 5997 N N . LEU C 3 333 ? 178.88400 193.17700 138.05500 1.000 51.99000 333 LEU C N 1
ATOM 5998 C CA . LEU C 3 333 ? 180.27500 192.84600 138.34500 1.000 52.34000 333 LEU C CA 1
ATOM 5999 C C . LEU C 3 333 ? 180.48700 191.34900 138.15300 1.000 52.71000 333 LEU C C 1
ATOM 6000 O O . LEU C 3 333 ? 179.99000 190.53800 138.94000 1.000 56.61000 333 LEU C O 1
ATOM 6005 N N . SER C 3 334 ? 181.22800 190.98700 137.11000 1.000 47.66000 334 SER C N 1
ATOM 6006 C CA . SER C 3 334 ? 181.57900 189.60600 136.82800 1.000 48.35000 334 SER C CA 1
ATOM 6007 C C . SER C 3 334 ? 183.09300 189.44500 136.85600 1.000 50.35000 334 SER C C 1
ATOM 6008 O O . SER C 3 334 ? 183.84500 190.42400 136.82700 1.000 52.78000 334 SER C O 1
ATOM 6011 N N . SER C 3 335 ? 183.53600 188.18900 136.91300 1.000 40.81000 335 SER C N 1
ATOM 6012 C CA . SER C 3 335 ? 184.96500 187.90200 136.91400 1.000 45.02000 335 SER C CA 1
ATOM 6013 C C . SER C 3 335 ? 185.57800 187.94700 135.52300 1.000 46.24000 335 SER C C 1
ATOM 6014 O O . SER C 3 335 ? 186.80300 187.84400 135.41400 1.000 45.65000 335 SER C O 1
ATOM 6017 N N . LYS C 3 336 ? 184.76000 188.07900 134.47200 1.000 49.66000 336 LYS C N 1
ATOM 6018 C CA . LYS C 3 336 ? 185.27800 188.13800 133.10700 1.000 45.25000 336 LYS C CA 1
ATOM 6019 C C . LYS C 3 336 ? 186.13700 189.37700 132.89400 1.000 46.07000 336 LYS C C 1
ATOM 6020 O O . LYS C 3 336 ? 187.17700 189.31400 132.22500 1.000 44.96000 336 LYS C O 1
ATOM 6026 N N . GLU C 3 337 ? 185.72700 190.50700 133.48000 1.000 46.86000 337 GLU C N 1
ATOM 6027 C CA . GLU C 3 337 ? 186.53100 191.72400 133.42400 1.000 45.52000 337 GLU C CA 1
ATOM 6028 C C . GLU C 3 337 ? 187.85200 191.55000 134.16400 1.000 43.86000 337 GLU C C 1
ATOM 6029 O O . GLU C 3 337 ? 188.89100 192.03700 133.70800 1.000 45.66000 337 GLU C O 1
ATOM 6035 N N . PHE C 3 338 ? 187.83400 190.83300 135.29300 1.000 41.27000 338 PHE C N 1
ATOM 6036 C CA . PHE C 3 338 ? 189.06200 190.57500 136.04400 1.000 39.05000 338 PHE C CA 1
ATOM 6037 C C . PHE C 3 338 ? 190.01600 189.67100 135.26800 1.000 41.27000 338 PHE C C 1
ATOM 6038 O O . PHE C 3 338 ? 191.22800 189.92300 135.22600 1.000 48.22000 338 PHE C O 1
ATOM 6046 N N . GLU C 3 339 ? 189.48300 188.61900 134.63800 1.000 42.86000 339 GLU C N 1
ATOM 6047 C CA . GLU C 3 339 ? 190.32400 187.68700 133.89100 1.000 40.94000 339 GLU C CA 1
ATOM 6048 C C . GLU C 3 339 ? 190.86700 188.32600 132.61800 1.000 44.39000 339 GLU C C 1
ATOM 6049 O O . GLU C 3 339 ? 191.99500 188.03300 132.20600 1.000 46.23000 339 GLU C O 1
ATOM 6055 N N . GLN C 3 340 ? 190.08200 189.19600 131.97600 1.000 44.06000 340 GLN C N 1
ATOM 6056 C CA . GLN C 3 340 ? 190.58200 189.91400 130.81100 1.000 45.75000 340 GLN C CA 1
ATOM 6057 C C . GLN C 3 340 ? 191.48900 191.07900 131.19000 1.000 43.41000 340 GLN C C 1
ATOM 6058 O O . GLN C 3 340 ? 192.26300 191.54300 130.34600 1.000 46.98000 340 GLN C O 1
ATOM 6064 N N . PHE C 3 341 ? 191.41400 191.55900 132.43400 1.000 42.46000 341 PHE C N 1
ATOM 6065 C CA . PHE C 3 341 ? 192.37300 192.55000 132.90200 1.000 39.14000 341 PHE C CA 1
ATOM 6066 C C . PHE C 3 341 ? 193.70300 191.89300 133.24100 1.000 40.28000 341 PHE C C 1
ATOM 6067 O O . PHE C 3 341 ? 194.76700 192.49500 133.05700 1.000 43.01000 341 PHE C O 1
ATOM 6075 N N . ALA C 3 342 ? 193.66100 190.65700 133.74000 1.000 41.05000 342 ALA C N 1
ATOM 6076 C CA . ALA C 3 342 ? 194.89700 189.95100 134.05800 1.000 35.87000 342 ALA C CA 1
ATOM 6077 C C . ALA C 3 342 ? 195.53700 189.34900 132.80900 1.000 45.92000 342 ALA C C 1
ATOM 6078 O O . ALA C 3 342 ? 196.63700 189.74400 132.41200 1.000 50.10000 342 ALA C O 1
ATOM 6080 N N . GLN C 3 343 ? 194.85400 188.40100 132.16700 1.000 50.43000 343 GLN C N 1
ATOM 6081 C CA . GLN C 3 343 ? 195.47400 187.65900 131.06800 1.000 46.44000 343 GLN C CA 1
ATOM 6082 C C . GLN C 3 343 ? 195.37000 188.40500 129.73900 1.000 53.42000 343 GLN C C 1
ATOM 6083 O O . GLN C 3 343 ? 196.38300 188.83100 129.17400 1.000 56.44000 343 GLN C O 1
ATOM 6089 N N . SER C 3 344 ? 194.15000 188.58500 129.23900 1.000 61.59000 344 SER C N 1
ATOM 6090 C CA . SER C 3 344 ? 193.92900 189.18700 127.92400 1.000 57.49000 344 SER C CA 1
ATOM 6091 C C . SER C 3 344 ? 192.49400 189.67900 127.77800 1.000 60.06000 344 SER C C 1
ATOM 6092 O O . SER C 3 344 ? 192.23700 190.68100 127.11100 1.000 62.45000 344 SER C O 1
ATOM 6095 N N . MET D 3 1 ? 183.20700 188.24100 164.69500 1.000 39.00000 1 MET D N 1
ATOM 6096 C CA . MET D 3 1 ? 182.46300 188.16700 165.94500 1.000 33.03000 1 MET D CA 1
ATOM 6097 C C . MET D 3 1 ? 183.07000 189.09500 166.99100 1.000 34.68000 1 MET D C 1
ATOM 6098 O O . MET D 3 1 ? 184.26000 189.01300 167.29100 1.000 34.11000 1 MET D O 1
ATOM 6103 N N . GLN D 3 2 ? 182.24500 189.98100 167.54000 1.000 40.98000 2 GLN D N 1
ATOM 6104 C CA . GLN D 3 2 ? 182.67100 190.92700 168.56200 1.000 28.99000 2 GLN D CA 1
ATOM 6105 C C . GLN D 3 2 ? 182.16600 190.45200 169.91800 1.000 33.47000 2 GLN D C 1
ATOM 6106 O O . GLN D 3 2 ? 180.96100 190.25900 170.10300 1.000 45.40000 2 GLN D O 1
ATOM 6112 N N . ILE D 3 3 ? 183.08700 190.25800 170.85500 1.000 23.10000 3 ILE D N 1
ATOM 6113 C CA . ILE D 3 3 ? 182.78400 189.82800 172.21200 1.000 21.26000 3 ILE D CA 1
ATOM 6114 C C . ILE D 3 3 ? 183.35600 190.88900 173.13900 1.000 25.36000 3 ILE D C 1
ATOM 6115 O O . ILE D 3 3 ? 184.50400 191.31200 172.97300 1.000 31.50000 3 ILE D O 1
ATOM 6120 N N . GLU D 3 4 ? 182.55600 191.34900 174.08800 1.000 28.47000 4 GLU D N 1
ATOM 6121 C CA . GLU D 3 4 ? 183.00200 192.35200 175.04200 1.000 16.25000 4 GLU D CA 1
ATOM 6122 C C . GLU D 3 4 ? 182.73900 191.83300 176.44600 1.000 29.94000 4 GLU D C 1
ATOM 6123 O O . GLU D 3 4 ? 181.58200 191.66000 176.84100 1.000 39.94000 4 GLU D O 1
ATOM 6129 N N . VAL D 3 5 ? 183.81300 191.57000 177.18300 1.000 18.01000 5 VAL D N 1
ATOM 6130 C CA . VAL D 3 5 ? 183.75600 190.98700 178.51500 1.000 10.52000 5 VAL D CA 1
ATOM 6131 C C . VAL D 3 5 ? 184.08100 192.08100 179.51900 1.000 20.78000 5 VAL D C 1
ATOM 6132 O O . VAL D 3 5 ? 185.23800 192.49400 179.64100 1.000 36.35000 5 VAL D O 1
ATOM 6136 N N . THR D 3 6 ? 183.06300 192.56000 180.21900 1.000 19.24000 6 THR D N 1
ATOM 6137 C CA . THR D 3 6 ? 183.24600 193.45600 181.34900 1.000 13.36000 6 THR D CA 1
ATOM 6138 C C . THR D 3 6 ? 183.35900 192.60400 182.60600 1.000 15.04000 6 THR D C 1
ATOM 6139 O O . THR D 3 6 ? 182.42300 191.87700 182.96100 1.000 30.10000 6 THR D O 1
ATOM 6143 N N . VAL D 3 7 ? 184.51600 192.67800 183.25300 1.000 11.56000 7 VAL D N 1
ATOM 6144 C CA . VAL D 3 7 ? 184.80600 191.91600 184.45900 1.000 19.79000 7 VAL D CA 1
ATOM 6145 C C . VAL D 3 7 ? 184.95600 192.88300 185.62200 1.000 18.66000 7 VAL D C 1
ATOM 6146 O O . VAL D 3 7 ? 185.00800 194.10100 185.43700 1.000 29.42000 7 VAL D O 1
ATOM 6150 N N . ARG D 3 8 ? 185.01900 192.33300 186.82900 1.000 19.49000 8 ARG D N 1
ATOM 6151 C CA . ARG D 3 8 ? 185.31500 193.10600 188.02700 1.000 10.72000 8 ARG D CA 1
ATOM 6152 C C . ARG D 3 8 ? 186.33200 192.34400 188.86100 1.000 22.27000 8 ARG D C 1
ATOM 6153 O O . ARG D 3 8 ? 186.02500 191.26500 189.37900 1.000 31.46000 8 ARG D O 1
ATOM 6161 N N . ASN D 3 9 ? 187.53400 192.90000 188.99400 1.000 14.49000 9 ASN D N 1
ATOM 6162 C CA . ASN D 3 9 ? 188.53900 192.28700 189.85000 1.000 12.85000 9 ASN D CA 1
ATOM 6163 C C . ASN D 3 9 ? 188.16900 192.54800 191.30600 1.000 22.00000 9 ASN D C 1
ATOM 6164 O O . ASN D 3 9 ? 187.85000 193.68000 191.68500 1.000 28.74000 9 ASN D O 1
ATOM 6169 N N . ILE D 3 10 ? 188.15700 191.48700 192.11300 1.000 12.04000 10 ILE D N 1
ATOM 6170 C CA . ILE D 3 10 ? 187.91700 191.61700 193.54200 1.000 18.35000 10 ILE D CA 1
ATOM 6171 C C . ILE D 3 10 ? 189.19500 191.46600 194.34700 1.000 19.11000 10 ILE D C 1
ATOM 6172 O O . ILE D 3 10 ? 189.15500 191.49300 195.58400 1.000 28.53000 10 ILE D O 1
ATOM 6177 N N . THR D 3 11 ? 190.32700 191.31200 193.67500 1.000 10.66000 11 THR D N 1
ATOM 6178 C CA . THR D 3 11 ? 191.66400 191.37000 194.24000 1.000 10.55000 11 THR D CA 1
ATOM 6179 C C . THR D 3 11 ? 192.45100 192.36400 193.40200 1.000 15.63000 11 THR D C 1
ATOM 6180 O O . THR D 3 11 ? 192.02200 192.71600 192.29700 1.000 19.51000 11 THR D O 1
ATOM 6184 N N . PRO D 3 12 ? 193.56600 192.89300 193.92700 1.000 14.48000 12 PRO D N 1
ATOM 6185 C CA . PRO D 3 12 ? 194.40700 193.78400 193.11800 1.000 7.70000 12 PRO D CA 1
ATOM 6186 C C . PRO D 3 12 ? 194.95800 193.11500 191.86600 1.000 11.72000 12 PRO D C 1
ATOM 6187 O O . PRO D 3 12 ? 195.14900 191.90000 191.81000 1.000 21.03000 12 PRO D O 1
ATOM 6191 N N . ILE D 3 13 ? 195.17800 193.93200 190.84200 1.000 15.58000 13 ILE D N 1
ATOM 6192 C CA . ILE D 3 13 ? 195.73000 193.48600 189.57000 1.000 3.84000 13 ILE D CA 1
ATOM 6193 C C . ILE D 3 13 ? 197.20600 193.84500 189.53100 1.000 12.77000 13 ILE D C 1
ATOM 6194 O O . ILE D 3 13 ? 197.58000 195.00700 189.73300 1.000 23.15000 13 ILE D O 1
ATOM 6199 N N . PHE D 3 14 ? 198.05200 192.84700 189.27700 1.000 11.09000 14 PHE D N 1
ATOM 6200 C CA . PHE D 3 14 ? 199.49800 193.05400 189.24000 1.000 6.44000 14 PHE D CA 1
ATOM 6201 C C . PHE D 3 14 ? 200.06400 192.37500 187.99700 1.000 18.42000 14 PHE D C 1
ATOM 6202 O O . PHE D 3 14 ? 200.38400 191.18300 188.02300 1.000 35.63000 14 PHE D O 1
ATOM 6210 N N . SER D 3 15 ? 200.18300 193.13800 186.91600 1.000 18.08000 15 SER D N 1
ATOM 6211 C CA . SER D 3 15 ? 200.93100 192.73600 185.72800 1.000 8.89000 15 SER D CA 1
ATOM 6212 C C . SER D 3 15 ? 202.21900 193.54600 185.74900 1.000 10.67000 15 SER D C 1
ATOM 6213 O O . SER D 3 15 ? 202.21500 194.72300 185.38800 1.000 23.92000 15 SER D O 1
ATOM 6216 N N . ALA D 3 16 ? 203.31700 192.90800 186.15200 1.000 8.08000 16 ALA D N 1
ATOM 6217 C CA . ALA D 3 16 ? 204.53800 193.63200 186.49000 1.000 12.85000 16 ALA D CA 1
ATOM 6218 C C . ALA D 3 16 ? 205.19200 194.25100 185.25900 1.000 17.40000 16 ALA D C 1
ATOM 6219 O O . ALA D 3 16 ? 205.53100 193.55500 184.30000 1.000 31.36000 16 ALA D O 1
ATOM 6221 N N . ALA D 3 17 ? 205.35400 195.56700 185.28700 1.000 19.73000 17 ALA D N 1
ATOM 6222 C CA . ALA D 3 17 ? 206.02700 196.24500 184.18600 1.000 13.74000 17 ALA D CA 1
ATOM 6223 C C . ALA D 3 17 ? 207.53100 196.03800 184.29700 1.000 22.54000 17 ALA D C 1
ATOM 6224 O O . ALA D 3 17 ? 208.10200 196.27400 185.36900 1.000 39.85000 17 ALA D O 1
ATOM 6226 N N . PRO D 3 18 ? 208.18800 195.56200 183.23800 1.000 25.72000 18 PRO D N 1
ATOM 6227 C CA . PRO D 3 18 ? 209.65100 195.43300 183.27200 1.000 26.98000 18 PRO D CA 1
ATOM 6228 C C . PRO D 3 18 ? 210.33700 196.78700 183.35500 1.000 25.44000 18 PRO D C 1
ATOM 6229 O O . PRO D 3 18 ? 209.84800 197.78900 182.82700 1.000 33.78000 18 PRO D O 1
ATOM 6233 N N . GLY D 3 19 ? 211.47700 196.80400 184.02000 1.000 26.18000 19 GLY D N 1
ATOM 6234 C CA . GLY D 3 19 ? 212.21700 198.03200 184.22600 1.000 29.25000 19 GLY D CA 1
ATOM 6235 C C . GLY D 3 19 ? 212.80400 198.06700 185.62100 1.000 38.48000 19 GLY D C 1
ATOM 6236 O O . GLY D 3 19 ? 212.51500 197.22600 186.46800 1.000 40.78000 19 GLY D O 1
ATOM 6237 N N . SER D 3 20 ? 213.64400 199.07200 185.84000 1.000 43.12000 20 SER D N 1
ATOM 6238 C CA . SER D 3 20 ? 214.31700 199.28500 187.11700 1.000 36.98000 20 SER D CA 1
ATOM 6239 C C . SER D 3 20 ? 213.72000 200.54200 187.74600 1.000 37.07000 20 SER D C 1
ATOM 6240 O O . SER D 3 20 ? 214.23900 201.64700 187.58000 1.000 37.28000 20 SER D O 1
ATOM 6243 N N . ASN D 3 21 ? 212.62000 200.36300 188.47100 1.000 29.08000 21 ASN D N 1
ATOM 6244 C CA . ASN D 3 21 ? 211.91200 201.46400 189.10800 1.000 25.79000 21 ASN D CA 1
ATOM 6245 C C . ASN D 3 21 ? 212.15100 201.44000 190.61200 1.000 26.61000 21 ASN D C 1
ATOM 6246 O O . ASN D 3 21 ? 212.27800 200.37200 191.21700 1.000 29.58000 21 ASN D O 1
ATOM 6251 N N . TYR D 3 22 ? 212.18700 202.62300 191.21600 1.000 31.81000 22 TYR D N 1
ATOM 6252 C CA . TYR D 3 22 ? 212.41300 202.76600 192.64600 1.000 26.49000 22 TYR D CA 1
ATOM 6253 C C . TYR D 3 22 ? 211.38800 203.71700 193.24700 1.000 27.68000 22 TYR D C 1
ATOM 6254 O O . TYR D 3 22 ? 210.66600 204.41500 192.52900 1.000 34.94000 22 TYR D O 1
ATOM 6263 N N . ILE D 3 23 ? 211.31900 203.72300 194.57600 1.000 30.93000 23 ILE D N 1
ATOM 6264 C CA . ILE D 3 23 ? 210.34900 204.52600 195.30900 1.000 26.65000 23 ILE D CA 1
ATOM 6265 C C . ILE D 3 23 ? 210.92300 204.86800 196.68100 1.000 30.74000 23 ILE D C 1
ATOM 6266 O O . ILE D 3 23 ? 211.65300 204.07200 197.27700 1.000 31.02000 23 ILE D O 1
ATOM 6271 N N . THR D 3 24 ? 210.63400 206.07400 197.16400 1.000 30.95000 24 THR D N 1
ATOM 6272 C CA . THR D 3 24 ? 210.96800 206.41600 198.53600 1.000 29.42000 24 THR D CA 1
ATOM 6273 C C . THR D 3 24 ? 209.99100 205.74800 199.50200 1.000 34.58000 24 THR D C 1
ATOM 6274 O O . THR D 3 24 ? 208.99100 205.14500 199.10300 1.000 37.88000 24 THR D O 1
ATOM 6278 N N . ILE D 3 25 ? 210.29300 205.86100 200.79800 1.000 37.79000 25 ILE D N 1
ATOM 6279 C CA . ILE D 3 25 ? 209.39600 205.33000 201.81800 1.000 33.99000 25 ILE D CA 1
ATOM 6280 C C . ILE D 3 25 ? 208.10100 206.13700 201.89200 1.000 39.49000 25 ILE D C 1
ATOM 6281 O O . ILE D 3 25 ? 207.06100 205.60000 202.28800 1.000 39.52000 25 ILE D O 1
ATOM 6286 N N . ASP D 3 26 ? 208.12400 207.40500 201.47400 1.000 44.86000 26 ASP D N 1
ATOM 6287 C CA . ASP D 3 26 ? 206.93000 208.23800 201.48800 1.000 46.54000 26 ASP D CA 1
ATOM 6288 C C . ASP D 3 26 ? 205.97900 207.94100 200.33600 1.000 49.74000 26 ASP D C 1
ATOM 6289 O O . ASP D 3 26 ? 204.79300 208.27300 200.43700 1.000 50.17000 26 ASP D O 1
ATOM 6294 N N . GLY D 3 27 ? 206.45800 207.32800 199.25700 1.000 37.73000 27 GLY D N 1
ATOM 6295 C CA . GLY D 3 27 ? 205.61300 206.95700 198.14200 1.000 35.72000 27 GLY D CA 1
ATOM 6296 C C . GLY D 3 27 ? 205.82300 207.72700 196.85200 1.000 39.85000 27 GLY D C 1
ATOM 6297 O O . GLY D 3 27 ? 204.87700 207.83800 196.06300 1.000 42.13000 27 GLY D O 1
ATOM 6298 N N . THR D 3 28 ? 207.01800 208.25800 196.60700 1.000 35.94000 28 THR D N 1
ATOM 6299 C CA . THR D 3 28 ? 207.29700 209.00500 195.38600 1.000 34.65000 28 THR D CA 1
ATOM 6300 C C . THR D 3 28 ? 207.96700 208.09800 194.36100 1.000 36.12000 28 THR D C 1
ATOM 6301 O O . THR D 3 28 ? 209.00400 207.49200 194.64500 1.000 31.80000 28 THR D O 1
ATOM 6305 N N . ILE D 3 29 ? 207.38400 208.02700 193.16700 1.000 39.99000 29 ILE D N 1
ATOM 6306 C CA . ILE D 3 29 ? 207.84900 207.11100 192.12700 1.000 30.59000 29 ILE D CA 1
ATOM 6307 C C . ILE D 3 29 ? 209.11000 207.68400 191.49200 1.000 36.78000 29 ILE D C 1
ATOM 6308 O O . ILE D 3 29 ? 209.13000 208.84900 191.06700 1.000 45.23000 29 ILE D O 1
ATOM 6313 N N . ASN D 3 30 ? 210.16100 206.85900 191.44400 1.000 31.71000 30 ASN D N 1
ATOM 6314 C CA . ASN D 3 30 ? 211.45000 207.18900 190.84000 1.000 31.54000 30 ASN D CA 1
ATOM 6315 C C . ASN D 3 30 ? 212.08000 208.47800 191.37700 1.000 37.51000 30 ASN D C 1
ATOM 6316 O O . ASN D 3 30 ? 212.07300 209.50900 190.69600 1.000 42.42000 30 ASN D O 1
ATOM 6321 N N . PRO D 3 31 ? 212.61400 208.45400 192.60200 1.000 40.77000 31 PRO D N 1
ATOM 6322 C CA . PRO D 3 31 ? 213.11700 209.68700 193.20100 1.000 40.04000 31 PRO D CA 1
ATOM 6323 C C . PRO D 3 31 ? 214.45000 210.08300 192.59700 1.000 44.23000 31 PRO D C 1
ATOM 6324 O O . PRO D 3 31 ? 215.12100 209.26400 191.94400 1.000 42.93000 31 PRO D O 1
ATOM 6328 N N . PRO D 3 32 ? 214.86200 211.34300 192.75400 1.000 53.56000 32 PRO D N 1
ATOM 6329 C CA . PRO D 3 32 ? 216.22900 211.71400 192.40100 1.000 52.17000 32 PRO D CA 1
ATOM 6330 C C . PRO D 3 32 ? 217.22100 211.01800 193.30900 1.000 52.85000 32 PRO D C 1
ATOM 6331 O O . PRO D 3 32 ? 216.90200 210.69100 194.46900 1.000 56.53000 32 PRO D O 1
ATOM 6335 N N . PRO D 3 33 ? 218.43600 210.74000 192.81800 1.000 56.98000 33 PRO D N 1
ATOM 6336 C CA . PRO D 3 33 ? 219.40100 209.97800 193.62600 1.000 58.47000 33 PRO D CA 1
ATOM 6337 C C . PRO D 3 33 ? 219.91800 210.76900 194.82000 1.000 59.26000 33 PRO D C 1
ATOM 6338 O O . PRO D 3 33 ? 219.98200 212.00000 194.80400 1.000 55.68000 33 PRO D O 1
ATOM 6342 N N . GLY D 3 34 ? 220.28800 210.03300 195.86600 1.000 62.63000 34 GLY D N 1
ATOM 6343 C CA . GLY D 3 34 ? 220.72300 210.62200 197.11600 1.000 61.21000 34 GLY D CA 1
ATOM 6344 C C . GLY D 3 34 ? 219.82700 210.23400 198.27500 1.000 61.61000 34 GLY D C 1
ATOM 6345 O O . GLY D 3 34 ? 220.30900 209.94100 199.37300 1.000 63.47000 34 GLY D O 1
ATOM 6346 N N . VAL D 3 35 ? 218.51500 210.22600 198.03600 1.000 52.85000 35 VAL D N 1
ATOM 6347 C CA . VAL D 3 35 ? 217.56700 209.79600 199.05500 1.000 49.73000 35 VAL D CA 1
ATOM 6348 C C . VAL D 3 35 ? 217.42800 208.27400 198.98400 1.000 46.59000 35 VAL D C 1
ATOM 6349 O O . VAL D 3 35 ? 217.63900 207.65700 197.93000 1.000 49.67000 35 VAL D O 1
ATOM 6353 N N . SER D 3 36 ? 217.13200 207.65500 200.12900 1.000 43.81000 36 SER D N 1
ATOM 6354 C CA . SER D 3 36 ? 216.99900 206.20400 200.20000 1.000 43.24000 36 SER D CA 1
ATOM 6355 C C . SER D 3 36 ? 215.78200 205.73200 199.41200 1.000 42.72000 36 SER D C 1
ATOM 6356 O O . SER D 3 36 ? 214.67200 206.24400 199.59100 1.000 41.74000 36 SER D O 1
ATOM 6359 N N . ARG D 3 37 ? 215.99600 204.75000 198.53900 1.000 34.82000 37 ARG D N 1
ATOM 6360 C CA . ARG D 3 37 ? 214.96100 204.24700 197.65000 1.000 33.10000 37 ARG D CA 1
ATOM 6361 C C . ARG D 3 37 ? 214.93700 202.72600 197.68700 1.000 37.95000 37 ARG D C 1
ATOM 6362 O O . ARG D 3 37 ? 215.97000 202.07300 197.84200 1.000 44.46000 37 ARG D O 1
ATOM 6370 N N . PHE D 3 38 ? 213.73700 202.17400 197.53400 1.000 33.49000 38 PHE D N 1
ATOM 6371 C CA . PHE D 3 38 ? 213.41300 200.76400 197.55100 1.000 28.69000 38 PHE D CA 1
ATOM 6372 C C . PHE D 3 38 ? 212.93400 200.33800 196.17000 1.000 31.89000 38 PHE D C 1
ATOM 6373 O O . PHE D 3 38 ? 212.38100 201.16600 195.43600 1.000 34.57000 38 PHE D O 1
ATOM 6381 N N . PRO D 3 39 ? 213.14100 199.07900 195.77600 1.000 29.64000 39 PRO D N 1
ATOM 6382 C CA . PRO D 3 39 ? 212.70600 198.65400 194.43900 1.000 25.69000 39 PRO D CA 1
ATOM 6383 C C . PRO D 3 39 ? 211.19100 198.57800 194.33500 1.000 27.80000 39 PRO D C 1
ATOM 6384 O O . PRO D 3 39 ? 210.52400 197.91400 195.13000 1.000 38.09000 39 PRO D O 1
ATOM 6388 N N . LEU D 3 40 ? 210.65500 199.26800 193.33500 1.000 20.62000 40 LEU D N 1
ATOM 6389 C CA . LEU D 3 40 ? 209.23800 199.24900 193.02200 1.000 18.68000 40 LEU D CA 1
ATOM 6390 C C . LEU D 3 40 ? 209.04400 198.51900 191.70600 1.000 20.11000 40 LEU D C 1
ATOM 6391 O O . LEU D 3 40 ? 209.72700 198.80500 190.71900 1.000 27.83000 40 LEU D O 1
ATOM 6396 N N . VAL D 3 41 ? 208.12500 197.56300 191.69900 1.000 25.12000 41 VAL D N 1
ATOM 6397 C CA . VAL D 3 41 ? 207.78300 196.81800 190.49900 1.000 19.66000 41 VAL D CA 1
ATOM 6398 C C . VAL D 3 41 ? 206.40800 197.30300 190.06900 1.000 18.34000 41 VAL D C 1
ATOM 6399 O O . VAL D 3 41 ? 205.38800 196.83400 190.58900 1.000 22.88000 41 VAL D O 1
ATOM 6403 N N . ARG D 3 42 ? 206.38000 198.25300 189.13800 1.000 24.61000 42 ARG D N 1
ATOM 6404 C CA . ARG D 3 42 ? 205.13600 198.88800 188.73300 1.000 23.07000 42 ARG D CA 1
ATOM 6405 C C . ARG D 3 42 ? 204.26000 197.93000 187.93700 1.000 18.88000 42 ARG D C 1
ATOM 6406 O O . ARG D 3 42 ? 204.74300 196.99300 187.29600 1.000 27.84000 42 ARG D O 1
ATOM 6414 N N . THR D 3 43 ? 202.95400 198.16500 188.00200 1.000 18.42000 43 THR D N 1
ATOM 6415 C CA . THR D 3 43 ? 202.02400 197.42100 187.17500 1.000 9.46000 43 THR D CA 1
ATOM 6416 C C . THR D 3 43 ? 202.11900 197.88800 185.72400 1.000 22.76000 43 THR D C 1
ATOM 6417 O O . THR D 3 43 ? 202.62100 198.97500 185.42600 1.000 26.80000 43 THR D O 1
ATOM 6421 N N . ARG D 3 44 ? 201.65100 197.03300 184.81300 1.000 30.83000 44 ARG D N 1
ATOM 6422 C CA . ARG D 3 44 ? 201.71800 197.34200 183.39100 1.000 14.60000 44 ARG D CA 1
ATOM 6423 C C . ARG D 3 44 ? 200.78800 198.49600 183.04500 1.000 15.16000 44 ARG D C 1
ATOM 6424 O O . ARG D 3 44 ? 199.61900 198.52500 183.43500 1.000 22.71000 44 ARG D O 1
ATOM 6432 N N . MET D 3 45 ? 201.33100 199.45400 182.30400 1.000 19.55000 45 MET D N 1
ATOM 6433 C CA . MET D 3 45 ? 200.65400 200.71200 182.04000 1.000 15.49000 45 MET D CA 1
ATOM 6434 C C . MET D 3 45 ? 200.65200 200.97300 180.54300 1.000 27.18000 45 MET D C 1
ATOM 6435 O O . MET D 3 45 ? 201.69100 200.86800 179.88500 1.000 30.88000 45 MET D O 1
ATOM 6440 N N . MET D 3 46 ? 199.47000 201.26700 180.01300 1.000 28.04000 46 MET D N 1
ATOM 6441 C CA . MET D 3 46 ? 199.26400 201.64300 178.62400 1.000 17.40000 46 MET D CA 1
ATOM 6442 C C . MET D 3 46 ? 199.11100 203.15500 178.59600 1.000 23.19000 46 MET D C 1
ATOM 6443 O O . MET D 3 46 ? 198.28900 203.71100 179.33300 1.000 33.81000 46 MET D O 1
ATOM 6448 N N . TYR D 3 47 ? 199.91600 203.82600 177.78600 1.000 25.04000 47 TYR D N 1
ATOM 6449 C CA . TYR D 3 47 ? 199.66900 205.23900 177.55900 1.000 21.52000 47 TYR D CA 1
ATOM 6450 C C . TYR D 3 47 ? 198.47600 205.36600 176.62300 1.000 23.52000 47 TYR D C 1
ATOM 6451 O O . TYR D 3 47 ? 198.39300 204.66000 175.61500 1.000 29.30000 47 TYR D O 1
ATOM 6460 N N . VAL D 3 48 ? 197.51900 206.21600 176.98200 1.000 24.38000 48 VAL D N 1
ATOM 6461 C CA . VAL D 3 48 ? 196.31500 206.41400 176.18400 1.000 17.97000 48 VAL D CA 1
ATOM 6462 C C . VAL D 3 48 ? 196.16700 207.90400 175.91300 1.000 20.89000 48 VAL D C 1
ATOM 6463 O O . VAL D 3 48 ? 196.35200 208.72900 176.81300 1.000 34.04000 48 VAL D O 1
ATOM 6467 N N . ALA D 3 49 ? 195.86800 208.25100 174.66400 1.000 18.08000 49 ALA D N 1
ATOM 6468 C CA . ALA D 3 49 ? 195.45000 209.60900 174.34200 1.000 23.22000 49 ALA D CA 1
ATOM 6469 C C . ALA D 3 49 ? 194.04900 209.83200 174.89600 1.000 24.44000 49 ALA D C 1
ATOM 6470 O O . ALA D 3 49 ? 193.11400 209.10300 174.55100 1.000 35.17000 49 ALA D O 1
ATOM 6472 N N . ALA D 3 50 ? 193.90300 210.82900 175.76200 1.000 34.30000 50 ALA D N 1
ATOM 6473 C CA . ALA D 3 50 ? 192.64100 211.09600 176.43300 1.000 36.53000 50 ALA D CA 1
ATOM 6474 C C . ALA D 3 50 ? 192.35000 212.59000 176.45700 1.000 38.43000 50 ALA D C 1
ATOM 6475 O O . ALA D 3 50 ? 193.20200 213.42000 176.12600 1.000 41.61000 50 ALA D O 1
ATOM 6477 N N . ASP D 3 51 ? 191.12300 212.91700 176.85900 1.000 58.54000 51 ASP D N 1
ATOM 6478 C CA . ASP D 3 51 ? 190.65300 214.29900 176.91900 1.000 58.12000 51 ASP D CA 1
ATOM 6479 C C . ASP D 3 51 ? 190.73600 214.76700 178.36600 1.000 58.47000 51 ASP D C 1
ATOM 6480 O O . ASP D 3 51 ? 189.81200 214.58000 179.15800 1.000 60.99000 51 ASP D O 1
ATOM 6485 N N . VAL D 3 52 ? 191.85600 215.43500 178.65700 1.000 63.34000 52 VAL D N 1
ATOM 6486 C CA . VAL D 3 52 ? 192.12600 216.07300 179.97700 1.000 63.64000 52 VAL D CA 1
ATOM 6487 C C . VAL D 3 52 ? 191.62100 217.51200 179.84400 1.000 65.36000 52 VAL D C 1
ATOM 6488 O O . VAL D 3 52 ? 191.98100 218.16600 178.84900 1.000 68.54000 52 VAL D O 1
ATOM 6492 N N . GLY D 3 53 ? 190.84700 217.99400 180.81700 1.000 70.78000 53 GLY D N 1
ATOM 6493 C CA . GLY D 3 53 ? 190.26200 219.34400 180.72200 1.000 71.67000 53 GLY D CA 1
ATOM 6494 C C . GLY D 3 53 ? 189.29900 219.43500 179.54800 1.000 70.75000 53 GLY D C 1
ATOM 6495 O O . GLY D 3 53 ? 188.43300 218.54600 179.44100 1.000 73.54000 53 GLY D O 1
ATOM 6496 N N . ASP D 3 54 ? 189.42000 220.46600 178.70500 1.000 70.22000 54 ASP D N 1
ATOM 6497 C CA . ASP D 3 54 ? 188.47100 220.60800 177.56600 1.000 72.44000 54 ASP D CA 1
ATOM 6498 C C . ASP D 3 54 ? 189.21400 220.65400 176.22600 1.000 72.10000 54 ASP D C 1
ATOM 6499 O O . ASP D 3 54 ? 190.05500 221.55500 176.04400 1.000 71.13000 54 ASP D O 1
ATOM 6504 N N . GLY D 3 55 ? 188.89700 219.71300 175.32800 1.000 66.98000 55 GLY D N 1
ATOM 6505 C CA . GLY D 3 55 ? 189.47200 219.66200 173.96800 1.000 65.27000 55 GLY D CA 1
ATOM 6506 C C . GLY D 3 55 ? 190.99100 219.69800 173.96200 1.000 66.03000 55 GLY D C 1
ATOM 6507 O O . GLY D 3 55 ? 191.55400 220.42800 173.12400 1.000 69.10000 55 GLY D O 1
ATOM 6508 N N . VAL D 3 56 ? 191.63400 218.96500 174.87400 1.000 56.95000 56 VAL D N 1
ATOM 6509 C CA . VAL D 3 56 ? 193.12500 218.95500 174.94500 1.000 54.08000 56 VAL D CA 1
ATOM 6510 C C . VAL D 3 56 ? 193.60200 217.50400 175.02500 1.000 56.69000 56 VAL D C 1
ATOM 6511 O O . VAL D 3 56 ? 194.04100 217.09300 176.11300 1.000 61.33000 56 VAL D O 1
ATOM 6515 N N . ILE D 3 57 ? 193.55000 216.77100 173.91000 1.000 46.24000 57 ILE D N 1
ATOM 6516 C CA . ILE D 3 57 ? 193.99200 215.34700 173.94000 1.000 46.57000 57 ILE D CA 1
ATOM 6517 C C . ILE D 3 57 ? 195.46900 215.32200 174.33900 1.000 46.29000 57 ILE D C 1
ATOM 6518 O O . ILE D 3 57 ? 196.25700 216.08000 173.75100 1.000 45.37000 57 ILE D O 1
ATOM 6523 N N . LYS D 3 58 ? 195.81300 214.45000 175.28600 1.000 37.54000 58 LYS D N 1
ATOM 6524 C CA . LYS D 3 58 ? 197.20300 214.30600 175.78900 1.000 34.61000 58 LYS D CA 1
ATOM 6525 C C . LYS D 3 58 ? 197.47200 212.82800 176.07000 1.000 32.86000 58 LYS D C 1
ATOM 6526 O O . LYS D 3 58 ? 196.49900 212.06300 176.17500 1.000 34.14000 58 LYS D O 1
ATOM 6532 N N . SER D 3 59 ? 198.74600 212.44200 176.14600 1.000 25.00000 59 SER D N 1
ATOM 6533 C CA . SER D 3 59 ? 199.07700 211.03100 176.46100 1.000 16.89000 59 SER D CA 1
ATOM 6534 C C . SER D 3 59 ? 199.13200 210.89400 177.98500 1.000 30.44000 59 SER D C 1
ATOM 6535 O O . SER D 3 59 ? 200.03200 211.49000 178.60200 1.000 33.06000 59 SER D O 1
ATOM 6538 N N . VAL D 3 60 ? 198.19500 210.13200 178.55100 1.000 30.52000 60 VAL D N 1
ATOM 6539 C CA . VAL D 3 60 ? 198.09200 209.93200 179.99400 1.000 25.46000 60 VAL D CA 1
ATOM 6540 C C . VAL D 3 60 ? 198.31900 208.45600 180.31300 1.000 25.15000 60 VAL D C 1
ATOM 6541 O O . VAL D 3 60 ? 198.04900 207.58800 179.46900 1.000 29.57000 60 VAL D O 1
ATOM 6545 N N . PRO D 3 61 ? 198.85500 208.11800 181.49200 1.000 29.32000 61 PRO D N 1
ATOM 6546 C CA . PRO D 3 61 ? 199.04100 206.70000 181.82500 1.000 19.07000 61 PRO D CA 1
ATOM 6547 C C . PRO D 3 61 ? 197.77500 206.05100 182.36500 1.000 16.63000 61 PRO D C 1
ATOM 6548 O O . PRO D 3 61 ? 197.10200 206.61600 183.23300 1.000 27.47000 61 PRO D O 1
ATOM 6552 N N . LEU D 3 62 ? 197.43700 204.86900 181.85400 1.000 17.25000 62 LEU D N 1
ATOM 6553 C CA . LEU D 3 62 ? 196.30700 204.08300 182.32700 1.000 22.51000 62 LEU D CA 1
ATOM 6554 C C . LEU D 3 62 ? 196.75900 202.64000 182.48800 1.000 18.84000 62 LEU D C 1
ATOM 6555 O O . LEU D 3 62 ? 197.18000 202.01100 181.51600 1.000 25.35000 62 LEU D O 1
ATOM 6560 N N . GLN D 3 63 ? 196.66400 202.11000 183.69900 1.000 27.25000 63 GLN D N 1
ATOM 6561 C CA . GLN D 3 63 ? 197.31800 200.84900 184.01800 1.000 25.04000 63 GLN D CA 1
ATOM 6562 C C . GLN D 3 63 ? 196.42600 199.67200 183.63800 1.000 25.71000 63 GLN D C 1
ATOM 6563 O O . GLN D 3 63 ? 195.25600 199.61700 184.02800 1.000 31.15000 63 GLN D O 1
ATOM 6569 N N . ILE D 3 64 ? 196.98600 198.73900 182.86200 1.000 22.69000 64 ILE D N 1
ATOM 6570 C CA . ILE D 3 64 ? 196.23400 197.71300 182.15200 1.000 14.00000 64 ILE D CA 1
ATOM 6571 C C . ILE D 3 64 ? 196.85700 196.34400 182.41100 1.000 16.32000 64 ILE D C 1
ATOM 6572 O O . ILE D 3 64 ? 197.85000 196.20500 183.12300 1.000 29.40000 64 ILE D O 1
ATOM 6577 N N . VAL D 3 65 ? 196.24200 195.33400 181.81400 1.000 11.35000 65 VAL D N 1
ATOM 6578 C CA . VAL D 3 65 ? 196.84100 194.02000 181.58800 1.000 14.94000 65 VAL D CA 1
ATOM 6579 C C . VAL D 3 65 ? 197.05200 193.87500 180.08700 1.000 17.30000 65 VAL D C 1
ATOM 6580 O O . VAL D 3 65 ? 196.14800 194.21900 179.31800 1.000 28.14000 65 VAL D O 1
ATOM 6584 N N . PRO D 3 66 ? 198.22400 193.41700 179.62900 1.000 15.82000 66 PRO D N 1
ATOM 6585 C CA . PRO D 3 66 ? 198.46700 193.31300 178.18100 1.000 20.04000 66 PRO D CA 1
ATOM 6586 C C . PRO D 3 66 ? 197.56400 192.29100 177.50700 1.000 17.20000 66 PRO D C 1
ATOM 6587 O O . PRO D 3 66 ? 197.11000 191.32800 178.12800 1.000 19.28000 66 PRO D O 1
ATOM 6591 N N . GLY D 3 67 ? 197.30100 192.52200 176.21800 1.000 23.87000 67 GLY D N 1
ATOM 6592 C CA . GLY D 3 67 ? 196.51000 191.59200 175.43400 1.000 19.59000 67 GLY D CA 1
ATOM 6593 C C . GLY D 3 67 ? 197.18500 190.25700 175.21100 1.000 18.43000 67 GLY D C 1
ATOM 6594 O O . GLY D 3 67 ? 196.49900 189.26100 174.97100 1.000 27.93000 67 GLY D O 1
ATOM 6595 N N . ASN D 3 68 ? 198.51800 190.21400 175.28200 1.000 18.76000 68 ASN D N 1
ATOM 6596 C CA . ASN D 3 68 ? 199.22700 188.94000 175.25000 1.000 15.93000 68 ASN D CA 1
ATOM 6597 C C . ASN D 3 68 ? 198.95000 188.12300 176.50800 1.000 20.61000 68 ASN D C 1
ATOM 6598 O O . ASN D 3 68 ? 198.74900 186.90400 176.42900 1.000 34.67000 68 ASN D O 1
ATOM 6603 N N . THR D 3 69 ? 198.92100 188.78500 177.67100 1.000 26.16000 69 THR D N 1
ATOM 6604 C CA . THR D 3 69 ? 198.64600 188.10200 178.93400 1.000 18.74000 69 THR D CA 1
ATOM 6605 C C . THR D 3 69 ? 197.22100 187.56000 178.97000 1.000 17.75000 69 THR D C 1
ATOM 6606 O O . THR D 3 69 ? 196.99500 186.40100 179.33400 1.000 34.17000 69 THR D O 1
ATOM 6610 N N . MET D 3 70 ? 196.24800 188.37800 178.56000 1.000 19.13000 70 MET D N 1
ATOM 6611 C CA . MET D 3 70 ? 194.86300 187.91800 178.51400 1.000 17.19000 70 MET D CA 1
ATOM 6612 C C . MET D 3 70 ? 194.63400 186.89900 177.40800 1.000 16.76000 70 MET D C 1
ATOM 6613 O O . MET D 3 70 ? 193.77300 186.02400 177.54900 1.000 22.29000 70 MET D O 1
ATOM 6618 N N . ARG D 3 71 ? 195.39000 186.98900 176.31300 1.000 18.82000 71 ARG D N 1
ATOM 6619 C CA . ARG D 3 71 ? 195.29300 185.99200 175.25400 1.000 11.47000 71 ARG D CA 1
ATOM 6620 C C . ARG D 3 71 ? 195.80400 184.63900 175.72600 1.000 23.84000 71 ARG D C 1
ATOM 6621 O O . ARG D 3 71 ? 195.18300 183.60500 175.45300 1.000 32.56000 71 ARG D O 1
ATOM 6629 N N . SER D 3 72 ? 196.91600 184.62900 176.46500 1.000 25.51000 72 SER D N 1
ATOM 6630 C CA . SER D 3 72 ? 197.39700 183.37900 177.03800 1.000 17.27000 72 SER D CA 1
ATOM 6631 C C . SER D 3 72 ? 196.49600 182.88800 178.16300 1.000 23.87000 72 SER D C 1
ATOM 6632 O O . SER D 3 72 ? 196.38800 181.67900 178.37100 1.000 35.94000 72 SER D O 1
ATOM 6635 N N . LEU D 3 73 ? 195.85400 183.80300 178.89700 1.000 22.66000 73 LEU D N 1
ATOM 6636 C CA . LEU D 3 73 ? 194.87300 183.40400 179.90300 1.000 14.64000 73 LEU D CA 1
ATOM 6637 C C . LEU D 3 73 ? 193.67400 182.71400 179.26300 1.000 16.96000 73 LEU D C 1
ATOM 6638 O O . LEU D 3 73 ? 193.22700 181.66700 179.74300 1.000 31.71000 73 LEU D O 1
ATOM 6643 N N . LEU D 3 74 ? 193.16400 183.27900 178.16300 1.000 23.49000 74 LEU D N 1
ATOM 6644 C CA . LEU D 3 74 ? 192.08200 182.66000 177.40000 1.000 21.42000 74 LEU D CA 1
ATOM 6645 C C . LEU D 3 74 ? 192.50700 181.31100 176.83300 1.000 21.12000 74 LEU D C 1
ATOM 6646 O O . LEU D 3 74 ? 191.75200 180.32700 176.90800 1.000 31.21000 74 LEU D O 1
ATOM 6651 N N . ARG D 3 75 ? 193.73400 181.24800 176.30100 1.000 17.32000 75 ARG D N 1
ATOM 6652 C CA . ARG D 3 75 ? 194.26900 180.02100 175.72000 1.000 14.38000 75 ARG D CA 1
ATOM 6653 C C . ARG D 3 75 ? 194.41000 178.92300 176.76200 1.000 20.42000 75 ARG D C 1
ATOM 6654 O O . ARG D 3 75 ? 193.92700 177.80700 176.56400 1.000 28.48000 75 ARG D O 1
ATOM 6662 N N . ARG D 3 76 ? 195.03900 179.23300 177.89700 1.000 22.78000 76 ARG D N 1
ATOM 6663 C CA . ARG D 3 76 ? 195.22700 178.23500 178.94000 1.000 12.98000 76 ARG D CA 1
ATOM 6664 C C . ARG D 3 76 ? 193.92100 177.89300 179.64200 1.000 22.41000 76 ARG D C 1
ATOM 6665 O O . ARG D 3 76 ? 193.78300 176.78100 180.15100 1.000 25.27000 76 ARG D O 1
ATOM 6673 N N . THR D 3 77 ? 192.94200 178.80200 179.64100 1.000 25.79000 77 THR D N 1
ATOM 6674 C CA . THR D 3 77 ? 191.63800 178.47600 180.20700 1.000 17.95000 77 THR D CA 1
ATOM 6675 C C . THR D 3 77 ? 190.91500 177.43900 179.35600 1.000 23.10000 77 THR D C 1
ATOM 6676 O O . THR D 3 77 ? 190.46400 176.40500 179.86900 1.000 34.43000 77 THR D O 1
ATOM 6680 N N . MET D 3 78 ? 190.84500 177.66600 178.03700 1.000 27.43000 78 MET D N 1
ATOM 6681 C CA . MET D 3 78 ? 190.19000 176.67500 177.18200 1.000 26.28000 78 MET D CA 1
ATOM 6682 C C . MET D 3 78 ? 191.05700 175.43000 177.01800 1.000 28.60000 78 MET D C 1
ATOM 6683 O O . MET D 3 78 ? 190.56000 174.36200 176.65000 1.000 37.28000 78 MET D O 1
ATOM 6688 N N . LEU D 3 79 ? 192.35300 175.54500 177.30600 1.000 31.45000 79 LEU D N 1
ATOM 6689 C CA . LEU D 3 79 ? 193.24200 174.39600 177.21400 1.000 21.47000 79 LEU D CA 1
ATOM 6690 C C . LEU D 3 79 ? 193.08300 173.48600 178.42400 1.000 25.32000 79 LEU D C 1
ATOM 6691 O O . LEU D 3 79 ? 192.80600 172.29400 178.27500 1.000 34.93000 79 LEU D O 1
ATOM 6696 N N . LYS D 3 80 ? 193.21900 174.04100 179.63500 1.000 30.97000 80 LYS D N 1
ATOM 6697 C CA . LYS D 3 80 ? 193.09300 173.24800 180.85500 1.000 23.50000 80 LYS D CA 1
ATOM 6698 C C . LYS D 3 80 ? 191.66600 172.75700 181.06500 1.000 30.46000 80 LYS D C 1
ATOM 6699 O O . LYS D 3 80 ? 191.45800 171.66800 181.61300 1.000 40.59000 80 LYS D O 1
ATOM 6705 N N . HIS D 3 81 ? 190.66800 173.53700 180.64400 1.000 23.26000 81 HIS D N 1
ATOM 6706 C CA . HIS D 3 81 ? 189.29300 173.20600 180.98600 1.000 19.67000 81 HIS D CA 1
ATOM 6707 C C . HIS D 3 81 ? 188.51500 172.51800 179.87000 1.000 26.41000 81 HIS D C 1
ATOM 6708 O O . HIS D 3 81 ? 187.57600 171.77300 180.17100 1.000 36.70000 81 HIS D O 1
ATOM 6715 N N . VAL D 3 82 ? 188.86300 172.73300 178.59900 1.000 26.36000 82 VAL D N 1
ATOM 6716 C CA . VAL D 3 82 ? 188.07100 172.15600 177.51400 1.000 24.96000 82 VAL D CA 1
ATOM 6717 C C . VAL D 3 82 ? 188.89000 171.18200 176.67300 1.000 25.34000 82 VAL D C 1
ATOM 6718 O O . VAL D 3 82 ? 188.49300 170.02400 176.49700 1.000 33.76000 82 VAL D O 1
ATOM 6722 N N . ILE D 3 83 ? 190.02400 171.64200 176.13600 1.000 27.80000 83 ILE D N 1
ATOM 6723 C CA . ILE D 3 83 ? 190.74000 170.87000 175.11800 1.000 29.65000 83 ILE D CA 1
ATOM 6724 C C . ILE D 3 83 ? 191.44700 169.66800 175.74200 1.000 26.64000 83 ILE D C 1
ATOM 6725 O O . ILE D 3 83 ? 191.36400 168.54400 175.22800 1.000 38.74000 83 ILE D O 1
ATOM 6730 N N . GLU D 3 84 ? 192.17200 169.89000 176.85100 1.000 34.29000 84 GLU D N 1
ATOM 6731 C CA . GLU D 3 84 ? 192.82100 168.77300 177.54300 1.000 30.53000 84 GLU D CA 1
ATOM 6732 C C . GLU D 3 84 ? 191.84700 167.74900 178.12700 1.000 31.21000 84 GLU D C 1
ATOM 6733 O O . GLU D 3 84 ? 192.15700 166.54900 178.04900 1.000 39.22000 84 GLU D O 1
ATOM 6739 N N . PRO D 3 85 ? 190.71200 168.11500 178.76800 1.000 34.24000 85 PRO D N 1
ATOM 6740 C CA . PRO D 3 85 ? 189.74500 167.05400 179.12600 1.000 34.61000 85 PRO D CA 1
ATOM 6741 C C . PRO D 3 85 ? 189.15900 166.30900 177.93500 1.000 36.38000 85 PRO D C 1
ATOM 6742 O O . PRO D 3 85 ? 188.88800 165.10600 178.04400 1.000 43.63000 85 PRO D O 1
ATOM 6746 N N . ALA D 3 86 ? 188.97100 166.98400 176.79600 1.000 34.50000 86 ALA D N 1
ATOM 6747 C CA . ALA D 3 86 ? 188.48400 166.30000 175.60100 1.000 34.97000 86 ALA D CA 1
ATOM 6748 C C . ALA D 3 86 ? 189.52900 165.33200 175.05900 1.000 34.77000 86 ALA D C 1
ATOM 6749 O O . ALA D 3 86 ? 189.18600 164.28100 174.50400 1.000 44.60000 86 ALA D O 1
ATOM 6751 N N . LEU D 3 87 ? 190.81000 165.67000 175.21400 1.000 37.49000 87 LEU D N 1
ATOM 6752 C CA . LEU D 3 87 ? 191.87400 164.75500 174.80900 1.000 39.52000 87 LEU D CA 1
ATOM 6753 C C . LEU D 3 87 ? 192.07000 163.63700 175.82800 1.000 41.58000 87 LEU D C 1
ATOM 6754 O O . LEU D 3 87 ? 192.52700 162.54300 175.47900 1.000 47.65000 87 LEU D O 1
ATOM 6759 N N . VAL D 3 88 ? 191.75200 163.90200 177.09800 1.000 46.45000 88 VAL D N 1
ATOM 6760 C CA . VAL D 3 88 ? 191.96900 162.90900 178.14600 1.000 44.59000 88 VAL D CA 1
ATOM 6761 C C . VAL D 3 88 ? 190.86600 161.85500 178.12100 1.000 48.63000 88 VAL D C 1
ATOM 6762 O O . VAL D 3 88 ? 191.13600 160.65500 178.25600 1.000 55.48000 88 VAL D O 1
ATOM 6766 N N . GLU D 3 89 ? 189.61500 162.27600 177.89100 1.000 50.40000 89 GLU D N 1
ATOM 6767 C CA . GLU D 3 89 ? 188.49400 161.33900 177.84100 1.000 53.28000 89 GLU D CA 1
ATOM 6768 C C . GLU D 3 89 ? 188.54200 160.39400 176.64300 1.000 57.52000 89 GLU D C 1
ATOM 6769 O O . GLU D 3 89 ? 187.81700 159.39300 176.64100 1.000 60.49000 89 GLU D O 1
ATOM 6775 N N . LYS D 3 90 ? 189.35800 160.68000 175.63400 1.000 53.13000 90 LYS D N 1
ATOM 6776 C CA . LYS D 3 90 ? 189.64700 159.74400 174.56200 1.000 52.31000 90 LYS D CA 1
ATOM 6777 C C . LYS D 3 90 ? 191.10300 159.29000 174.67000 1.000 52.01000 90 LYS D C 1
ATOM 6778 O O . LYS D 3 90 ? 191.81800 159.63800 175.61600 1.000 52.71000 90 LYS D O 1
ATOM 6784 N N . GLY D 3 91 ? 191.54600 158.50500 173.69400 1.000 56.33000 91 GLY D N 1
ATOM 6785 C CA . GLY D 3 91 ? 192.89500 157.97900 173.70100 1.000 59.39000 91 GLY D CA 1
ATOM 6786 C C . GLY D 3 91 ? 193.96100 158.89500 173.14900 1.000 62.42000 91 GLY D C 1
ATOM 6787 O O . GLY D 3 91 ? 195.12100 158.48600 173.04600 1.000 61.65000 91 GLY D O 1
ATOM 6788 N N . ASN D 3 92 ? 193.60300 160.12400 172.78800 1.000 55.52000 92 ASN D N 1
ATOM 6789 C CA . ASN D 3 92 ? 194.53600 161.03000 172.13600 1.000 48.15000 92 ASN D CA 1
ATOM 6790 C C . ASN D 3 92 ? 195.54600 161.60300 173.12600 1.000 46.14000 92 ASN D C 1
ATOM 6791 O O . ASN D 3 92 ? 195.19900 162.03600 174.22800 1.000 48.28000 92 ASN D O 1
ATOM 6796 N N . LYS D 3 93 ? 196.81300 161.59900 172.71600 1.000 41.81000 93 LYS D N 1
ATOM 6797 C CA . LYS D 3 93 ? 197.87900 162.24200 173.47100 1.000 37.19000 93 LYS D CA 1
ATOM 6798 C C . LYS D 3 93 ? 198.71900 163.08300 172.52100 1.000 40.24000 93 LYS D C 1
ATOM 6799 O O . LYS D 3 93 ? 198.79600 162.81500 171.31900 1.000 48.09000 93 LYS D O 1
ATOM 6805 N N . LEU D 3 94 ? 199.35600 164.10700 173.08000 1.000 28.80000 94 LEU D N 1
ATOM 6806 C CA . LEU D 3 94 ? 200.18400 165.03400 172.32400 1.000 28.03000 94 LEU D CA 1
ATOM 6807 C C . LEU D 3 94 ? 201.65300 164.74600 172.58500 1.000 26.20000 94 LEU D C 1
ATOM 6808 O O . LEU D 3 94 ? 202.02400 164.31500 173.67800 1.000 34.11000 94 LEU D O 1
ATOM 6813 N N . SER D 3 95 ? 202.48900 165.00000 171.58300 1.000 24.82000 95 SER D N 1
ATOM 6814 C CA . SER D 3 95 ? 203.92200 165.03600 171.82500 1.000 24.14000 95 SER D CA 1
ATOM 6815 C C . SER D 3 95 ? 204.28200 166.30000 172.60100 1.000 26.38000 95 SER D C 1
ATOM 6816 O O . SER D 3 95 ? 203.46700 167.21500 172.76300 1.000 28.14000 95 SER D O 1
ATOM 6819 N N . ILE D 3 96 ? 205.52200 166.33900 173.09500 1.000 30.00000 96 ILE D N 1
ATOM 6820 C CA . ILE D 3 96 ? 205.96900 167.49100 173.87400 1.000 21.65000 96 ILE D CA 1
ATOM 6821 C C . ILE D 3 96 ? 206.09300 168.72500 172.97900 1.000 26.15000 96 ILE D C 1
ATOM 6822 O O . ILE D 3 96 ? 205.85000 169.85700 173.42000 1.000 32.71000 96 ILE D O 1
ATOM 6827 N N . GLY D 3 97 ? 206.40400 168.51900 171.69400 1.000 24.93000 97 GLY D N 1
ATOM 6828 C CA . GLY D 3 97 ? 206.34800 169.61100 170.73800 1.000 23.64000 97 GLY D CA 1
ATOM 6829 C C . GLY D 3 97 ? 204.92900 170.06500 170.45600 1.000 21.95000 97 GLY D C 1
ATOM 6830 O O . GLY D 3 97 ? 204.67200 171.26000 170.30100 1.000 23.80000 97 GLY D O 1
ATOM 6831 N N . ALA D 3 98 ? 203.99000 169.11600 170.38600 1.000 24.86000 98 ALA D N 1
ATOM 6832 C CA . ALA D 3 98 ? 202.58800 169.46300 170.16300 1.000 16.49000 98 ALA D CA 1
ATOM 6833 C C . ALA D 3 98 ? 201.99700 170.19100 171.36400 1.000 22.05000 98 ALA D C 1
ATOM 6834 O O . ALA D 3 98 ? 201.23200 171.14900 171.19900 1.000 27.11000 98 ALA D O 1
ATOM 6836 N N . TYR D 3 99 ? 202.35400 169.75400 172.57500 1.000 17.08000 99 TYR D N 1
ATOM 6837 C CA . TYR D 3 99 ? 201.94200 170.44700 173.79300 1.000 14.22000 99 TYR D CA 1
ATOM 6838 C C . TYR D 3 99 ? 202.53100 171.85100 173.84600 1.000 23.75000 99 TYR D C 1
ATOM 6839 O O . TYR D 3 99 ? 201.84700 172.81500 174.21700 1.000 26.40000 99 TYR D O 1
ATOM 6848 N N . ALA D 3 100 ? 203.80700 171.97900 173.46600 1.000 24.48000 100 ALA D N 1
ATOM 6849 C CA . ALA D 3 100 ? 204.47100 173.27800 173.45900 1.000 12.68000 100 ALA D CA 1
ATOM 6850 C C . ALA D 3 100 ? 203.85700 174.22000 172.42800 1.000 22.12000 100 ALA D C 1
ATOM 6851 O O . ALA D 3 100 ? 203.70900 175.42000 172.68500 1.000 25.69000 100 ALA D O 1
ATOM 6853 N N . THR D 3 101 ? 203.49300 173.69200 171.25700 1.000 22.42000 101 THR D N 1
ATOM 6854 C CA . THR D 3 101 ? 202.86200 174.50600 170.22200 1.000 19.36000 101 THR D CA 1
ATOM 6855 C C . THR D 3 101 ? 201.45000 174.91500 170.63200 1.000 18.75000 101 THR D C 1
ATOM 6856 O O . THR D 3 101 ? 201.03200 176.05400 170.39200 1.000 30.10000 101 THR D O 1
ATOM 6860 N N . ALA D 3 102 ? 200.71500 174.00900 171.28400 1.000 13.98000 102 ALA D N 1
ATOM 6861 C CA . ALA D 3 102 ? 199.37300 174.33800 171.75300 1.000 13.52000 102 ALA D CA 1
ATOM 6862 C C . ALA D 3 102 ? 199.39400 175.37300 172.87100 1.000 22.43000 102 ALA D C 1
ATOM 6863 O O . ALA D 3 102 ? 198.49800 176.22200 172.93900 1.000 28.78000 102 ALA D O 1
ATOM 6865 N N . TYR D 3 103 ? 200.40200 175.33800 173.74400 1.000 24.76000 103 TYR D N 1
ATOM 6866 C CA . TYR D 3 103 ? 200.40500 176.26000 174.87500 1.000 19.15000 103 TYR D CA 1
ATOM 6867 C C . TYR D 3 103 ? 201.15100 177.56300 174.61300 1.000 19.08000 103 TYR D C 1
ATOM 6868 O O . TYR D 3 103 ? 200.89400 178.55500 175.30500 1.000 33.88000 103 TYR D O 1
ATOM 6877 N N . SER D 3 104 ? 202.07500 177.59600 173.65600 1.000 15.72000 104 SER D N 1
ATOM 6878 C CA . SER D 3 104 ? 202.89000 178.78200 173.43600 1.000 11.60000 104 SER D CA 1
ATOM 6879 C C . SER D 3 104 ? 203.08800 179.13300 171.96900 1.000 28.99000 104 SER D C 1
ATOM 6880 O O . SER D 3 104 ? 204.00400 179.90000 171.65400 1.000 37.09000 104 SER D O 1
ATOM 6883 N N . GLY D 3 105 ? 202.29300 178.57300 171.06200 1.000 28.13000 105 GLY D N 1
ATOM 6884 C CA . GLY D 3 105 ? 202.36100 178.94800 169.66500 1.000 17.94000 105 GLY D CA 1
ATOM 6885 C C . GLY D 3 105 ? 203.47400 178.31000 168.86300 1.000 16.05000 105 GLY D C 1
ATOM 6886 O O . GLY D 3 105 ? 203.44100 178.38600 167.63300 1.000 32.06000 105 GLY D O 1
ATOM 6887 N N . ASN D 3 106 ? 204.45100 177.67800 169.50500 1.000 16.78000 106 ASN D N 1
ATOM 6888 C CA . ASN D 3 106 ? 205.58300 177.11000 168.79000 1.000 21.63000 106 ASN D CA 1
ATOM 6889 C C . ASN D 3 106 ? 206.15900 175.96400 169.60300 1.000 25.95000 106 ASN D C 1
ATOM 6890 O O . ASN D 3 106 ? 205.98300 175.91000 170.82200 1.000 31.01000 106 ASN D O 1
ATOM 6895 N N . ALA D 3 107 ? 206.84300 175.05000 168.91900 1.000 27.18000 107 ALA D N 1
ATOM 6896 C CA . ALA D 3 107 ? 207.61400 174.02400 169.60100 1.000 21.05000 107 ALA D CA 1
ATOM 6897 C C . ALA D 3 107 ? 209.05400 174.44600 169.84200 1.000 21.24000 107 ALA D C 1
ATOM 6898 O O . ALA D 3 107 ? 209.58200 174.21100 170.93300 1.000 26.44000 107 ALA D O 1
ATOM 6900 N N . THR D 3 108 ? 209.69100 175.08500 168.86400 1.000 26.87000 108 THR D N 1
ATOM 6901 C CA . THR D 3 108 ? 211.05200 175.57100 169.02400 1.000 29.76000 108 THR D CA 1
ATOM 6902 C C . THR D 3 108 ? 211.05200 177.08000 168.84600 1.000 33.31000 108 THR D C 1
ATOM 6903 O O . THR D 3 108 ? 210.09700 177.66600 168.33000 1.000 37.26000 108 THR D O 1
ATOM 6907 N N . GLY D 3 109 ? 212.14500 177.70600 169.28300 1.000 33.96000 109 GLY D N 1
ATOM 6908 C CA . GLY D 3 109 ? 212.28600 179.13900 169.08600 1.000 32.42000 109 GLY D CA 1
ATOM 6909 C C . GLY D 3 109 ? 212.63600 179.49700 167.65500 1.000 36.00000 109 GLY D C 1
ATOM 6910 O O . GLY D 3 109 ? 212.47600 180.64600 167.23600 1.000 40.31000 109 GLY D O 1
ATOM 6911 N N . ASN D 3 110 ? 213.12200 178.52200 166.88700 1.000 46.15000 110 ASN D N 1
ATOM 6912 C CA . ASN D 3 110 ? 213.45700 178.75100 165.48900 1.000 39.19000 110 ASN D CA 1
ATOM 6913 C C . ASN D 3 110 ? 212.32400 178.25200 164.60600 1.000 39.89000 110 ASN D C 1
ATOM 6914 O O . ASN D 3 110 ? 212.10400 177.03600 164.53000 1.000 43.22000 110 ASN D O 1
ATOM 6919 N N . PRO D 3 111 ? 211.59600 179.12800 163.93300 1.000 47.30000 111 PRO D N 1
ATOM 6920 C CA . PRO D 3 111 ? 210.62200 178.66700 162.94000 1.000 45.73000 111 PRO D CA 1
ATOM 6921 C C . PRO D 3 111 ? 211.30400 178.29600 161.63500 1.000 47.69000 111 PRO D C 1
ATOM 6922 O O . PRO D 3 111 ? 212.46500 178.65100 161.42000 1.000 53.37000 111 PRO D O 1
ATOM 6926 N N . ASP D 3 112 ? 210.61700 177.55400 160.77500 1.000 50.57000 112 ASP D N 1
ATOM 6927 C CA . ASP D 3 112 ? 211.09700 177.37900 159.41100 1.000 55.42000 112 ASP D CA 1
ATOM 6928 C C . ASP D 3 112 ? 210.43700 178.39100 158.47900 1.000 53.78000 112 ASP D C 1
ATOM 6929 O O . ASP D 3 112 ? 209.24100 178.67700 158.59300 1.000 53.48000 112 ASP D O 1
ATOM 6934 N N . GLY D 3 113 ? 211.23300 178.94500 157.56000 1.000 59.89000 113 GLY D N 1
ATOM 6935 C CA . GLY D 3 113 ? 210.77100 180.08400 156.78200 1.000 56.99000 113 GLY D CA 1
ATOM 6936 C C . GLY D 3 113 ? 209.81000 179.70200 155.67200 1.000 59.02000 113 GLY D C 1
ATOM 6937 O O . GLY D 3 113 ? 209.16000 180.56200 155.07600 1.000 63.83000 113 GLY D O 1
ATOM 6938 N N . VAL D 3 114 ? 209.72600 178.41300 155.36100 1.000 54.93000 114 VAL D N 1
ATOM 6939 C CA . VAL D 3 114 ? 208.74400 177.94600 154.37600 1.000 54.57000 114 VAL D CA 1
ATOM 6940 C C . VAL D 3 114 ? 207.34700 178.01700 154.99200 1.000 55.16000 114 VAL D C 1
ATOM 6941 O O . VAL D 3 114 ? 207.19300 177.78300 156.20900 1.000 59.50000 114 VAL D O 1
ATOM 6945 N N . PRO D 3 115 ? 206.31300 178.42000 154.25500 1.000 56.13000 115 PRO D N 1
ATOM 6946 C CA . PRO D 3 115 ? 204.94500 178.27800 154.76400 1.000 52.41000 115 PRO D CA 1
ATOM 6947 C C . PRO D 3 115 ? 204.30500 176.97300 154.31400 1.000 51.63000 115 PRO D C 1
ATOM 6948 O O . PRO D 3 115 ? 204.77600 176.29400 153.40100 1.000 56.08000 115 PRO D O 1
ATOM 6952 N N . SER D 3 116 ? 203.20800 176.62800 154.98000 1.000 42.08000 116 SER D N 1
ATOM 6953 C CA . SER D 3 116 ? 202.57900 175.34400 154.71700 1.000 46.86000 116 SER D CA 1
ATOM 6954 C C . SER D 3 116 ? 201.60300 175.43700 153.55100 1.000 45.46000 116 SER D C 1
ATOM 6955 O O . SER D 3 116 ? 201.39600 176.49700 152.95500 1.000 53.80000 116 SER D O 1
ATOM 6958 N N . SER D 3 117 ? 201.00000 174.29300 153.24100 1.000 40.81000 117 SER D N 1
ATOM 6959 C CA . SER D 3 117 ? 200.06700 174.17300 152.13200 1.000 40.91000 117 SER D CA 1
ATOM 6960 C C . SER D 3 117 ? 198.74000 174.85600 152.44300 1.000 38.43000 117 SER D C 1
ATOM 6961 O O . SER D 3 117 ? 198.36300 175.01800 153.60600 1.000 49.25000 117 SER D O 1
ATOM 6964 N N . PHE D 3 118 ? 198.01900 175.22900 151.37600 1.000 36.50000 118 PHE D N 1
ATOM 6965 C CA . PHE D 3 118 ? 196.74300 175.92300 151.52400 1.000 38.85000 118 PHE D CA 1
ATOM 6966 C C . PHE D 3 118 ? 195.68300 175.03300 152.15900 1.000 42.54000 118 PHE D C 1
ATOM 6967 O O . PHE D 3 118 ? 194.82700 175.52100 152.90900 1.000 49.11000 118 PHE D O 1
ATOM 6975 N N . ASP D 3 119 ? 195.72000 173.72800 151.86400 1.000 41.88000 119 ASP D N 1
ATOM 6976 C CA . ASP D 3 119 ? 194.80000 172.78700 152.49800 1.000 41.01000 119 ASP D CA 1
ATOM 6977 C C . ASP D 3 119 ? 195.02600 172.71300 154.00100 1.000 42.14000 119 ASP D C 1
ATOM 6978 O O . ASP D 3 119 ? 194.06700 172.75500 154.78300 1.000 40.65000 119 ASP D O 1
ATOM 6983 N N . GLU D 3 120 ? 196.29100 172.63400 154.42300 1.000 42.58000 120 GLU D N 1
ATOM 6984 C CA . GLU D 3 120 ? 196.58500 172.54600 155.84700 1.000 35.34000 120 GLU D CA 1
ATOM 6985 C C . GLU D 3 120 ? 196.29800 173.87000 156.55100 1.000 33.59000 120 GLU D C 1
ATOM 6986 O O . GLU D 3 120 ? 195.77100 173.87200 157.66400 1.000 45.41000 120 GLU D O 1
ATOM 6992 N N . ILE D 3 121 ? 196.57800 175.00300 155.88900 1.000 31.47000 121 ILE D N 1
ATOM 6993 C CA . ILE D 3 121 ? 196.21600 176.32200 156.42300 1.000 32.43000 121 ILE D CA 1
ATOM 6994 C C . ILE D 3 121 ? 194.70800 176.43600 156.62400 1.000 35.63000 121 ILE D C 1
ATOM 6995 O O . ILE D 3 121 ? 194.23900 176.87200 157.68600 1.000 43.63000 121 ILE D O 1
ATOM 7000 N N . ALA D 3 122 ? 193.93200 175.99500 155.63200 1.000 33.58000 122 ALA D N 1
ATOM 7001 C CA . ALA D 3 122 ? 192.47800 176.08800 155.70700 1.000 31.37000 122 ALA D CA 1
ATOM 7002 C C . ALA D 3 122 ? 191.90700 175.16700 156.78300 1.000 32.66000 122 ALA D C 1
ATOM 7003 O O . ALA D 3 122 ? 190.97100 175.54000 157.50200 1.000 41.09000 122 ALA D O 1
ATOM 7005 N N . THR D 3 123 ? 192.47000 173.96100 156.92100 1.000 33.96000 123 THR D N 1
ATOM 7006 C CA . THR D 3 123 ? 191.96800 173.03400 157.93400 1.000 36.75000 123 THR D CA 1
ATOM 7007 C C . THR D 3 123 ? 192.38200 173.45900 159.34000 1.000 33.30000 123 THR D C 1
ATOM 7008 O O . THR D 3 123 ? 191.66800 173.17500 160.30900 1.000 39.14000 123 THR D O 1
ATOM 7012 N N . MET D 3 124 ? 193.53400 174.12300 159.48200 1.000 26.94000 124 MET D N 1
ATOM 7013 C CA . MET D 3 124 ? 193.93300 174.60300 160.80100 1.000 24.46000 124 MET D CA 1
ATOM 7014 C C . MET D 3 124 ? 193.14400 175.83800 161.20600 1.000 31.64000 124 MET D C 1
ATOM 7015 O O . MET D 3 124 ? 192.88400 176.04600 162.39300 1.000 44.28000 124 MET D O 1
ATOM 7020 N N . ARG D 3 125 ? 192.76100 176.68100 160.24100 1.000 23.96000 125 ARG D N 1
ATOM 7021 C CA . ARG D 3 125 ? 191.87900 177.79600 160.58400 1.000 25.43000 125 ARG D CA 1
ATOM 7022 C C . ARG D 3 125 ? 190.43800 177.33000 160.75100 1.000 30.52000 125 ARG D C 1
ATOM 7023 O O . ARG D 3 125 ? 189.61200 178.04400 161.33200 1.000 37.86000 125 ARG D O 1
ATOM 7031 N N . ALA D 3 126 ? 190.11300 176.13900 160.24200 1.000 32.75000 126 ALA D N 1
ATOM 7032 C CA . ALA D 3 126 ? 188.81300 175.54700 160.53700 1.000 29.74000 126 ALA D CA 1
ATOM 7033 C C . ALA D 3 126 ? 188.82500 174.79700 161.86500 1.000 33.83000 126 ALA D C 1
ATOM 7034 O O . ALA D 3 126 ? 187.76900 174.36700 162.34200 1.000 36.75000 126 ALA D O 1
ATOM 7036 N N . HIS D 3 127 ? 190.00100 174.62300 162.46500 1.000 26.95000 127 HIS D N 1
ATOM 7037 C CA . HIS D 3 127 ? 190.10200 173.91000 163.73100 1.000 26.08000 127 HIS D CA 1
ATOM 7038 C C . HIS D 3 127 ? 189.55600 174.78400 164.86200 1.000 29.48000 127 HIS D C 1
ATOM 7039 O O . HIS D 3 127 ? 189.64400 176.01600 164.78700 1.000 35.48000 127 HIS D O 1
ATOM 7046 N N . PRO D 3 128 ? 188.95700 174.18700 165.90300 1.000 28.22000 128 PRO D N 1
ATOM 7047 C CA . PRO D 3 128 ? 188.41600 175.00800 167.00500 1.000 24.37000 128 PRO D CA 1
ATOM 7048 C C . PRO D 3 128 ? 189.46600 175.74300 167.82100 1.000 26.44000 128 PRO D C 1
ATOM 7049 O O . PRO D 3 128 ? 189.27000 176.91900 168.14900 1.000 39.20000 128 PRO D O 1
ATOM 7053 N N . PHE D 3 129 ? 190.57100 175.08700 168.16800 1.000 27.01000 129 PHE D N 1
ATOM 7054 C CA . PHE D 3 129 ? 191.62100 175.71800 168.95700 1.000 24.90000 129 PHE D CA 1
ATOM 7055 C C . PHE D 3 129 ? 192.72700 176.31300 168.09600 1.000 27.99000 129 PHE D C 1
ATOM 7056 O O . PHE D 3 129 ? 193.19000 177.42500 168.36700 1.000 33.08000 129 PHE D O 1
ATOM 7064 N N . ILE D 3 130 ? 193.17800 175.57100 167.08300 1.000 28.95000 130 ILE D N 1
ATOM 7065 C CA . ILE D 3 130 ? 194.31500 175.99900 166.27200 1.000 19.89000 130 ILE D CA 1
ATOM 7066 C C . ILE D 3 130 ? 193.92800 177.20300 165.41400 1.000 23.72000 130 ILE D C 1
ATOM 7067 O O . ILE D 3 130 ? 194.75500 178.08200 165.13500 1.000 33.26000 130 ILE D O 1
ATOM 7072 N N . GLY D 3 131 ? 192.65000 177.28600 165.02900 1.000 25.40000 131 GLY D N 1
ATOM 7073 C CA . GLY D 3 131 ? 192.16300 178.46600 164.32700 1.000 22.12000 131 GLY D CA 1
ATOM 7074 C C . GLY D 3 131 ? 192.21100 179.72500 165.16800 1.000 28.69000 131 GLY D C 1
ATOM 7075 O O . GLY D 3 131 ? 192.50900 180.80600 164.66000 1.000 40.08000 131 GLY D O 1
ATOM 7076 N N . LEU D 3 132 ? 191.91800 179.60100 166.46400 1.000 24.15000 132 LEU D N 1
ATOM 7077 C CA . LEU D 3 132 ? 192.02800 180.74700 167.36000 1.000 18.38000 132 LEU D CA 1
ATOM 7078 C C . LEU D 3 132 ? 193.47900 181.17600 167.53400 1.000 17.96000 132 LEU D C 1
ATOM 7079 O O . LEU D 3 132 ? 193.81500 182.35200 167.35700 1.000 25.22000 132 LEU D O 1
ATOM 7084 N N . PHE D 3 133 ? 194.35900 180.23200 167.85100 1.000 25.90000 133 PHE D N 1
ATOM 7085 C CA . PHE D 3 133 ? 195.76600 180.51700 168.11000 1.000 22.87000 133 PHE D CA 1
ATOM 7086 C C . PHE D 3 133 ? 196.59900 179.79800 167.05200 1.000 36.23000 133 PHE D C 1
ATOM 7087 O O . PHE D 3 133 ? 197.06500 178.67400 167.25000 1.000 43.97000 133 PHE D O 1
ATOM 7095 N N . GLY D 3 134 ? 196.78300 180.46100 165.91500 1.000 21.34000 134 GLY D N 1
ATOM 7096 C CA . GLY D 3 134 ? 197.54200 179.86100 164.83300 1.000 23.51000 134 GLY D CA 1
ATOM 7097 C C . GLY D 3 134 ? 199.01100 180.20600 164.95000 1.000 25.18000 134 GLY D C 1
ATOM 7098 O O . GLY D 3 134 ? 199.44000 181.29900 164.57000 1.000 39.04000 134 GLY D O 1
ATOM 7099 N N . GLY D 3 135 ? 199.79400 179.27700 165.47400 1.000 17.26000 135 GLY D N 1
ATOM 7100 C CA . GLY D 3 135 ? 201.22100 179.48900 165.55900 1.000 15.43000 135 GLY D CA 1
ATOM 7101 C C . GLY D 3 135 ? 201.98300 178.45400 164.76300 1.000 22.87000 135 GLY D C 1
ATOM 7102 O O . GLY D 3 135 ? 201.86900 178.39700 163.53500 1.000 35.50000 135 GLY D O 1
ATOM 7103 N N . GLY D 3 136 ? 202.76400 177.63100 165.45200 1.000 26.89000 136 GLY D N 1
ATOM 7104 C CA . GLY D 3 136 ? 203.47700 176.55300 164.81600 1.000 25.32000 136 GLY D CA 1
ATOM 7105 C C . GLY D 3 136 ? 204.78000 177.01400 164.20100 1.000 27.18000 136 GLY D C 1
ATOM 7106 O O . GLY D 3 136 ? 205.11000 178.20500 164.21000 1.000 38.35000 136 GLY D O 1
ATOM 7107 N N . PRO D 3 137 ? 205.57100 176.06000 163.69400 1.000 32.83000 137 PRO D N 1
ATOM 7108 C CA . PRO D 3 137 ? 206.80500 176.43100 162.97600 1.000 34.43000 137 PRO D CA 1
ATOM 7109 C C . PRO D 3 137 ? 206.55100 177.23600 161.71300 1.000 37.62000 137 PRO D C 1
ATOM 7110 O O . PRO D 3 137 ? 207.35700 178.10400 161.36000 1.000 44.12000 137 PRO D O 1
ATOM 7114 N N . ARG D 3 138 ? 205.45500 176.96500 161.01600 1.000 36.63000 138 ARG D N 1
ATOM 7115 C CA . ARG D 3 138 ? 205.02100 177.77800 159.88900 1.000 35.20000 138 ARG D CA 1
ATOM 7116 C C . ARG D 3 138 ? 203.90700 178.69200 160.38000 1.000 40.19000 138 ARG D C 1
ATOM 7117 O O . ARG D 3 138 ? 202.83200 178.21400 160.75800 1.000 48.78000 138 ARG D O 1
ATOM 7125 N N . MET D 3 139 ? 204.17800 179.99700 160.39200 1.000 42.38000 139 MET D N 1
ATOM 7126 C CA . MET D 3 139 ? 203.31400 180.93800 161.09000 1.000 37.57000 139 MET D CA 1
ATOM 7127 C C . MET D 3 139 ? 201.99500 181.13300 160.35900 1.000 41.68000 139 MET D C 1
ATOM 7128 O O . MET D 3 139 ? 201.95600 181.59300 159.21400 1.000 52.56000 139 MET D O 1
ATOM 7133 N N . LEU D 3 140 ? 200.91400 180.78500 161.04500 1.000 27.84000 140 LEU D N 1
ATOM 7134 C CA . LEU D 3 140 ? 199.55800 180.88200 160.53300 1.000 35.77000 140 LEU D CA 1
ATOM 7135 C C . LEU D 3 140 ? 198.94300 182.14300 161.12100 1.000 34.80000 140 LEU D C 1
ATOM 7136 O O . LEU D 3 140 ? 199.43600 182.65700 162.12800 1.000 30.69000 140 LEU D O 1
ATOM 7141 N N . GLU D 3 141 ? 197.92800 182.69200 160.46500 1.000 36.34000 141 GLU D N 1
ATOM 7142 C CA . GLU D 3 141 ? 197.16800 183.75600 161.10300 1.000 30.34000 141 GLU D CA 1
ATOM 7143 C C . GLU D 3 141 ? 196.00200 183.15800 161.87500 1.000 35.72000 141 GLU D C 1
ATOM 7144 O O . GLU D 3 141 ? 195.11200 182.53200 161.29400 1.000 41.22000 141 GLU D O 1
ATOM 7150 N N . GLY D 3 142 ? 196.02000 183.32900 163.19600 1.000 21.85000 142 GLY D N 1
ATOM 7151 C CA . GLY D 3 142 ? 194.90000 182.92700 164.02200 1.000 13.94000 142 GLY D CA 1
ATOM 7152 C C . GLY D 3 142 ? 193.81100 183.97600 163.93800 1.000 23.13000 142 GLY D C 1
ATOM 7153 O O . GLY D 3 142 ? 194.09000 185.17400 163.99300 1.000 39.74000 142 GLY D O 1
ATOM 7154 N N . ARG D 3 143 ? 192.56000 183.52100 163.81700 1.000 22.49000 143 ARG D N 1
ATOM 7155 C CA . ARG D 3 143 ? 191.46800 184.47600 163.65700 1.000 25.51000 143 ARG D CA 1
ATOM 7156 C C . ARG D 3 143 ? 191.02600 185.07800 164.98200 1.000 23.00000 143 ARG D C 1
ATOM 7157 O O . ARG D 3 143 ? 190.14500 185.94200 164.99300 1.000 33.22000 143 ARG D O 1
ATOM 7165 N N . LEU D 3 144 ? 191.59600 184.64200 166.09800 1.000 18.96000 144 LEU D N 1
ATOM 7166 C CA . LEU D 3 144 ? 191.29500 185.27900 167.36800 1.000 19.18000 144 LEU D CA 1
ATOM 7167 C C . LEU D 3 144 ? 192.20700 186.48400 167.55800 1.000 22.48000 144 LEU D C 1
ATOM 7168 O O . LEU D 3 144 ? 193.43400 186.36100 167.49100 1.000 22.92000 144 LEU D O 1
ATOM 7173 N N . MET D 3 145 ? 191.60400 187.64800 167.79400 1.000 25.24000 145 MET D N 1
ATOM 7174 C CA . MET D 3 145 ? 192.31800 188.86300 168.17300 1.000 18.68000 145 MET D CA 1
ATOM 7175 C C . MET D 3 145 ? 191.89600 189.24700 169.58500 1.000 22.54000 145 MET D C 1
ATOM 7176 O O . MET D 3 145 ? 190.70300 189.37300 169.87100 1.000 36.75000 145 MET D O 1
ATOM 7181 N N . VAL D 3 146 ? 192.87200 189.41800 170.47100 1.000 13.06000 146 VAL D N 1
ATOM 7182 C CA . VAL D 3 146 ? 192.61700 189.63100 171.89100 1.000 16.91000 146 VAL D CA 1
ATOM 7183 C C . VAL D 3 146 ? 193.19300 190.98100 172.29200 1.000 15.10000 146 VAL D C 1
ATOM 7184 O O . VAL D 3 146 ? 194.40700 191.20100 172.19900 1.000 28.51000 146 VAL D O 1
ATOM 7188 N N . ASP D 3 147 ? 192.32500 191.87700 172.75000 1.000 14.02000 147 ASP D N 1
ATOM 7189 C CA . ASP D 3 147 ? 192.73900 193.20600 173.16500 1.000 15.43000 147 ASP D CA 1
ATOM 7190 C C . ASP D 3 147 ? 193.23800 193.17300 174.61000 1.000 26.33000 147 ASP D C 1
ATOM 7191 O O . ASP D 3 147 ? 193.10500 192.17600 175.32400 1.000 25.12000 147 ASP D O 1
ATOM 7196 N N . SER D 3 148 ? 193.83200 194.28200 175.04100 1.000 16.07000 148 SER D N 1
ATOM 7197 C CA . SER D 3 148 ? 194.25300 194.44300 176.42000 1.000 11.06000 148 SER D CA 1
ATOM 7198 C C . SER D 3 148 ? 193.03800 194.61400 177.33200 1.000 18.31000 148 SER D C 1
ATOM 7199 O O . SER D 3 148 ? 191.94100 194.97600 176.89700 1.000 30.24000 148 SER D O 1
ATOM 7202 N N . LEU D 3 149 ? 193.24500 194.34300 178.61700 1.000 9.75000 149 LEU D N 1
ATOM 7203 C CA . LEU D 3 149 ? 192.21200 194.52100 179.63400 1.000 4.36000 149 LEU D CA 1
ATOM 7204 C C . LEU D 3 149 ? 192.27400 195.97200 180.09300 1.000 10.07000 149 LEU D C 1
ATOM 7205 O O . LEU D 3 149 ? 193.17200 196.36000 180.84400 1.000 23.34000 149 LEU D O 1
ATOM 7210 N N . TYR D 3 150 ? 191.31300 196.77600 179.63900 1.000 18.09000 150 TYR D N 1
ATOM 7211 C CA . TYR D 3 150 ? 191.37100 198.19700 179.97100 1.000 10.38000 150 TYR D CA 1
ATOM 7212 C C . TYR D 3 150 ? 190.42700 198.50400 181.11700 1.000 18.86000 150 TYR D C 1
ATOM 7213 O O . TYR D 3 150 ? 189.27500 198.06100 181.08700 1.000 31.27000 150 TYR D O 1
ATOM 7222 N N . PRO D 3 151 ? 190.84700 199.24100 182.14100 1.000 19.51000 151 PRO D N 1
ATOM 7223 C CA . PRO D 3 151 ? 189.89200 199.65100 183.17500 1.000 10.44000 151 PRO D CA 1
ATOM 7224 C C . PRO D 3 151 ? 188.94200 200.70800 182.63400 1.000 10.33000 151 PRO D C 1
ATOM 7225 O O . PRO D 3 151 ? 189.34500 201.60000 181.88200 1.000 23.12000 151 PRO D O 1
ATOM 7229 N N . ILE D 3 152 ? 187.66800 200.59200 183.00700 1.000 16.25000 152 ILE D N 1
ATOM 7230 C CA . ILE D 3 152 ? 186.66800 201.54900 182.54800 1.000 20.28000 152 ILE D CA 1
ATOM 7231 C C . ILE D 3 152 ? 186.89100 202.84300 183.31500 1.000 28.55000 152 ILE D C 1
ATOM 7232 O O . ILE D 3 152 ? 186.51600 202.97300 184.48600 1.000 33.58000 152 ILE D O 1
ATOM 7237 N N . HIS D 3 153 ? 187.53100 203.79500 182.64900 1.000 31.40000 153 HIS D N 1
ATOM 7238 C CA . HIS D 3 153 ? 188.09000 204.98000 183.26900 1.000 19.74000 153 HIS D CA 1
ATOM 7239 C C . HIS D 3 153 ? 187.90200 206.14400 182.30900 1.000 29.04000 153 HIS D C 1
ATOM 7240 O O . HIS D 3 153 ? 187.59600 205.94100 181.13000 1.000 38.34000 153 HIS D O 1
ATOM 7247 N N . THR D 3 154 ? 188.04800 207.36600 182.83100 1.000 31.89000 154 THR D N 1
ATOM 7248 C CA . THR D 3 154 ? 188.00000 208.54700 181.97400 1.000 29.63000 154 THR D CA 1
ATOM 7249 C C . THR D 3 154 ? 189.14700 208.55700 180.97600 1.000 32.03000 154 THR D C 1
ATOM 7250 O O . THR D 3 154 ? 188.95500 208.93200 179.81100 1.000 42.19000 154 THR D O 1
ATOM 7254 N N . ASN D 3 155 ? 190.32500 208.08300 181.40300 1.000 23.79000 155 ASN D N 1
ATOM 7255 C CA . ASN D 3 155 ? 191.52200 208.05500 180.56800 1.000 25.39000 155 ASN D CA 1
ATOM 7256 C C . ASN D 3 155 ? 191.37700 207.15500 179.34700 1.000 32.26000 155 ASN D C 1
ATOM 7257 O O . ASN D 3 155 ? 192.15900 207.29200 178.40400 1.000 39.48000 155 ASN D O 1
ATOM 7262 N N . ALA D 3 156 ? 190.40700 206.24300 179.34300 1.000 28.05000 156 ALA D N 1
ATOM 7263 C CA . ALA D 3 156 ? 190.12300 205.40400 178.19000 1.000 22.95000 156 ALA D CA 1
ATOM 7264 C C . ALA D 3 156 ? 188.81000 205.75400 177.49900 1.000 25.29000 156 ALA D C 1
ATOM 7265 O O . ALA D 3 156 ? 188.24300 204.89200 176.82200 1.000 32.98000 156 ALA D O 1
ATOM 7267 N N . GLU D 3 157 ? 188.30200 206.98400 177.66100 1.000 23.46000 157 GLU D N 1
ATOM 7268 C CA . GLU D 3 157 ? 187.05800 207.35300 176.98000 1.000 25.41000 157 GLU D CA 1
ATOM 7269 C C . GLU D 3 157 ? 187.21200 207.44600 175.46500 1.000 37.30000 157 GLU D C 1
ATOM 7270 O O . GLU D 3 157 ? 186.22300 207.29900 174.73800 1.000 48.07000 157 GLU D O 1
ATOM 7276 N N . ARG D 3 158 ? 188.42100 207.68800 174.96100 1.000 28.47000 158 ARG D N 1
ATOM 7277 C CA . ARG D 3 158 ? 188.62300 207.57600 173.52000 1.000 28.05000 158 ARG D CA 1
ATOM 7278 C C . ARG D 3 158 ? 188.83700 206.11900 173.11900 1.000 30.96000 158 ARG D C 1
ATOM 7279 O O . ARG D 3 158 ? 188.74700 205.76800 171.93600 1.000 36.58000 158 ARG D O 1
ATOM 7287 N N . ILE D 3 159 ? 189.12800 205.25900 174.09700 1.000 30.12000 159 ILE D N 1
ATOM 7288 C CA . ILE D 3 159 ? 189.17000 203.81800 173.85700 1.000 15.97000 159 ILE D CA 1
ATOM 7289 C C . ILE D 3 159 ? 187.76700 203.22200 173.93300 1.000 24.32000 159 ILE D C 1
ATOM 7290 O O . ILE D 3 159 ? 187.34000 202.48000 173.04000 1.000 32.36000 159 ILE D O 1
ATOM 7295 N N . LEU D 3 160 ? 187.02700 203.55200 174.99800 1.000 28.10000 160 LEU D N 1
ATOM 7296 C CA . LEU D 3 160 ? 185.77100 202.86600 175.29300 1.000 26.94000 160 LEU D CA 1
ATOM 7297 C C . LEU D 3 160 ? 184.66000 203.26400 174.33000 1.000 36.28000 160 LEU D C 1
ATOM 7298 O O . LEU D 3 160 ? 183.88300 202.41100 173.88500 1.000 32.77000 160 LEU D O 1
ATOM 7303 N N . GLY D 3 161 ? 184.56200 204.54400 174.00100 1.000 42.88000 161 GLY D N 1
ATOM 7304 C CA . GLY D 3 161 ? 183.42900 205.02600 173.24400 1.000 45.69000 161 GLY D CA 1
ATOM 7305 C C . GLY D 3 161 ? 182.20500 205.20200 174.11800 1.000 49.33000 161 GLY D C 1
ATOM 7306 O O . GLY D 3 161 ? 182.26900 205.23000 175.35200 1.000 50.18000 161 GLY D O 1
ATOM 7307 N N . ALA D 3 162 ? 181.06000 205.32600 173.45300 1.000 55.35000 162 ALA D N 1
ATOM 7308 C CA . ALA D 3 162 ? 179.80300 205.53400 174.15300 1.000 56.38000 162 ALA D CA 1
ATOM 7309 C C . ALA D 3 162 ? 179.31600 204.23900 174.80000 1.000 56.98000 162 ALA D C 1
ATOM 7310 O O . ALA D 3 162 ? 179.76300 203.13700 174.47000 1.000 52.22000 162 ALA D O 1
ATOM 7312 N N . GLY D 3 163 ? 178.38000 204.38700 175.73600 1.000 59.72000 163 GLY D N 1
ATOM 7313 C CA . GLY D 3 163 ? 177.78600 203.25900 176.42000 1.000 58.77000 163 GLY D CA 1
ATOM 7314 C C . GLY D 3 163 ? 178.50700 202.79700 177.66800 1.000 57.59000 163 GLY D C 1
ATOM 7315 O O . GLY D 3 163 ? 178.18900 201.71500 178.17900 1.000 59.01000 163 GLY D O 1
ATOM 7316 N N . TYR D 3 164 ? 179.46300 203.57300 178.17700 1.000 50.13000 164 TYR D N 1
ATOM 7317 C CA . TYR D 3 164 ? 180.24000 203.18500 179.34700 1.000 50.46000 164 TYR D CA 1
ATOM 7318 C C . TYR D 3 164 ? 180.24700 204.24900 180.43800 1.000 53.85000 164 TYR D C 1
ATOM 7319 O O . TYR D 3 164 ? 181.21800 204.33700 181.19600 1.000 60.22000 164 TYR D O 1
ATOM 7328 N N . GLU D 3 165 ? 179.19000 205.05800 180.53700 1.000 62.13000 165 GLU D N 1
ATOM 7329 C CA . GLU D 3 165 ? 179.14300 206.08400 181.57400 1.000 63.53000 165 GLU D CA 1
ATOM 7330 C C . GLU D 3 165 ? 178.69200 205.50300 182.91100 1.000 63.51000 165 GLU D C 1
ATOM 7331 O O . GLU D 3 165 ? 178.85700 206.13800 183.95900 1.000 63.77000 165 GLU D O 1
ATOM 7337 N N . ASN D 3 166 ? 178.11900 204.30100 182.89400 1.000 72.53000 166 ASN D N 1
ATOM 7338 C CA . ASN D 3 166 ? 177.65500 203.67100 184.12300 1.000 73.00000 166 ASN D CA 1
ATOM 7339 C C . ASN D 3 166 ? 178.82100 203.03300 184.86800 1.000 75.44000 166 ASN D C 1
ATOM 7340 O O . ASN D 3 166 ? 179.72700 202.46100 184.25200 1.000 69.98000 166 ASN D O 1
ATOM 7345 N N . GLU D 3 167 ? 178.77100 203.12600 186.20600 1.000 82.44000 167 GLU D N 1
ATOM 7346 C CA . GLU D 3 167 ? 179.83900 202.68800 187.12100 1.000 80.97000 167 GLU D CA 1
ATOM 7347 C C . GLU D 3 167 ? 181.17400 203.34800 186.76600 1.000 80.57000 167 GLU D C 1
ATOM 7348 O O . GLU D 3 167 ? 182.19900 202.68600 186.59500 1.000 75.82000 167 GLU D O 1
ATOM 7354 N N . MET D 3 168 ? 181.14800 204.67500 186.65300 1.000 75.61000 168 MET D N 1
ATOM 7355 C CA . MET D 3 168 ? 182.27700 205.44300 186.14400 1.000 72.45000 168 MET D CA 1
ATOM 7356 C C . MET D 3 168 ? 183.39900 205.56200 187.17300 1.000 70.66000 168 MET D C 1
ATOM 7357 O O . MET D 3 168 ? 183.16000 205.64900 188.37800 1.000 72.41000 168 MET D O 1
ATOM 7362 N N . MET D 3 169 ? 184.63700 205.59200 186.67500 1.000 45.15000 169 MET D N 1
ATOM 7363 C CA . MET D 3 169 ? 185.83600 205.76700 187.48900 1.000 45.24000 169 MET D CA 1
ATOM 7364 C C . MET D 3 169 ? 186.63800 206.97900 187.03400 1.000 43.83000 169 MET D C 1
ATOM 7365 O O . MET D 3 169 ? 186.84300 207.18000 185.83200 1.000 51.37000 169 MET D O 1
ATOM 7370 N N . SER D 3 170 ? 187.10000 207.77200 188.00200 1.000 41.30000 170 SER D N 1
ATOM 7371 C CA . SER D 3 170 ? 188.00700 208.88700 187.77200 1.000 39.56000 170 SER D CA 1
ATOM 7372 C C . SER D 3 170 ? 189.21100 208.74600 188.69500 1.000 37.41000 170 SER D C 1
ATOM 7373 O O . SER D 3 170 ? 189.20200 207.95600 189.64300 1.000 39.98000 170 SER D O 1
ATOM 7376 N N . GLY D 3 171 ? 190.26100 209.51100 188.40100 1.000 31.64000 171 GLY D N 1
ATOM 7377 C CA . GLY D 3 171 ? 191.39300 209.63300 189.29300 1.000 28.73000 171 GLY D CA 1
ATOM 7378 C C . GLY D 3 171 ? 192.34400 208.45100 189.26700 1.000 31.24000 171 GLY D C 1
ATOM 7379 O O . GLY D 3 171 ? 192.29900 207.60800 188.36500 1.000 38.89000 171 GLY D O 1
ATOM 7380 N N . PRO D 3 172 ? 193.23800 208.37700 190.25700 1.000 33.12000 172 PRO D N 1
ATOM 7381 C CA . PRO D 3 172 ? 194.22700 207.28800 190.28500 1.000 28.81000 172 PRO D CA 1
ATOM 7382 C C . PRO D 3 172 ? 193.58900 205.95300 190.64700 1.000 29.32000 172 PRO D C 1
ATOM 7383 O O . PRO D 3 172 ? 192.74000 205.86900 191.53700 1.000 31.44000 172 PRO D O 1
ATOM 7387 N N . ILE D 3 173 ? 194.01200 204.90300 189.94600 1.000 27.50000 173 ILE D N 1
ATOM 7388 C CA . ILE D 3 173 ? 193.48800 203.56000 190.14800 1.000 16.92000 173 ILE D CA 1
ATOM 7389 C C . ILE D 3 173 ? 194.57200 202.59000 190.59100 1.000 16.27000 173 ILE D C 1
ATOM 7390 O O . ILE D 3 173 ? 194.40600 201.37600 190.44700 1.000 22.27000 173 ILE D O 1
ATOM 7395 N N . THR D 3 174 ? 195.68300 203.09000 191.11900 1.000 17.44000 174 THR D N 1
ATOM 7396 C CA . THR D 3 174 ? 196.80600 202.24000 191.47500 1.000 9.59000 174 THR D CA 1
ATOM 7397 C C . THR D 3 174 ? 197.26000 202.53200 192.89400 1.000 20.56000 174 THR D C 1
ATOM 7398 O O . THR D 3 174 ? 196.94100 203.57200 193.47700 1.000 27.91000 174 THR D O 1
ATOM 7402 N N . GLN D 3 175 ? 198.01800 201.58700 193.43700 1.000 15.30000 175 GLN D N 1
ATOM 7403 C CA . GLN D 3 175 ? 198.48800 201.67300 194.80500 1.000 9.79000 175 GLN D CA 1
ATOM 7404 C C . GLN D 3 175 ? 199.76700 200.86800 194.95900 1.000 19.50000 175 GLN D C 1
ATOM 7405 O O . GLN D 3 175 ? 199.89500 199.76000 194.43900 1.000 32.60000 175 GLN D O 1
ATOM 7411 N N . VAL D 3 176 ? 200.70700 201.43200 195.70100 1.000 22.02000 176 VAL D N 1
ATOM 7412 C CA . VAL D 3 176 ? 201.97000 200.77700 196.00200 1.000 16.10000 176 VAL D CA 1
ATOM 7413 C C . VAL D 3 176 ? 201.78100 199.90500 197.23600 1.000 20.96000 176 VAL D C 1
ATOM 7414 O O . VAL D 3 176 ? 201.45100 200.40700 198.31800 1.000 26.66000 176 VAL D O 1
ATOM 7418 N N . VAL D 3 177 ? 201.96900 198.59700 197.07000 1.000 27.74000 177 VAL D N 1
ATOM 7419 C CA . VAL D 3 177 ? 201.87900 197.62400 198.15100 1.000 21.93000 177 VAL D CA 1
ATOM 7420 C C . VAL D 3 177 ? 203.29400 197.19700 198.51100 1.000 27.04000 177 VAL D C 1
ATOM 7421 O O . VAL D 3 177 ? 204.05900 196.76300 197.64000 1.000 32.33000 177 VAL D O 1
ATOM 7425 N N . TRP D 3 178 ? 203.64400 197.33400 199.78500 1.000 38.76000 178 TRP D N 1
ATOM 7426 C CA . TRP D 3 178 ? 204.98100 197.02900 200.27100 1.000 35.28000 178 TRP D CA 1
ATOM 7427 C C . TRP D 3 178 ? 205.03400 195.61000 200.81800 1.000 38.99000 178 TRP D C 1
ATOM 7428 O O . TRP D 3 178 ? 204.12500 195.17100 201.52900 1.000 44.43000 178 TRP D O 1
ATOM 7439 N N . ALA D 3 179 ? 206.10700 194.89900 200.48500 1.000 32.19000 179 ALA D N 1
ATOM 7440 C CA . ALA D 3 179 ? 206.31200 193.52800 200.92500 1.000 25.63000 179 ALA D CA 1
ATOM 7441 C C . ALA D 3 179 ? 207.69200 193.40200 201.54900 1.000 31.73000 179 ALA D C 1
ATOM 7442 O O . ALA D 3 179 ? 208.67400 193.92900 201.01300 1.000 37.53000 179 ALA D O 1
ATOM 7444 N N . ARG D 3 180 ? 207.76500 192.69400 202.67200 1.000 30.34000 180 ARG D N 1
ATOM 7445 C CA . ARG D 3 180 ? 209.01800 192.46200 203.37300 1.000 25.88000 180 ARG D CA 1
ATOM 7446 C C . ARG D 3 180 ? 209.25600 190.96600 203.50000 1.000 23.69000 180 ARG D C 1
ATOM 7447 O O . ARG D 3 180 ? 208.32500 190.20600 203.77900 1.000 36.34000 180 ARG D O 1
ATOM 7455 N N . ARG D 3 181 ? 210.49700 190.55200 203.27900 1.000 22.64000 181 ARG D N 1
ATOM 7456 C CA . ARG D 3 181 ? 210.97200 189.22600 203.64000 1.000 22.85000 181 ARG D CA 1
ATOM 7457 C C . ARG D 3 181 ? 211.92000 189.36900 204.82400 1.000 31.49000 181 ARG D C 1
ATOM 7458 O O . ARG D 3 181 ? 212.97000 190.00900 204.70800 1.000 44.55000 181 ARG D O 1
ATOM 7466 N N . MET D 3 182 ? 211.54500 188.79000 205.96000 1.000 36.65000 182 MET D N 1
ATOM 7467 C CA . MET D 3 182 ? 212.40800 188.75500 207.13200 1.000 40.57000 182 MET D CA 1
ATOM 7468 C C . MET D 3 182 ? 213.27900 187.51000 207.10300 1.000 35.80000 182 MET D C 1
ATOM 7469 O O . MET D 3 182 ? 212.93700 186.51200 206.46300 1.000 38.42000 182 MET D O 1
ATOM 7474 N N . ASP D 3 183 ? 214.40900 187.58400 207.79000 1.000 37.91000 183 ASP D N 1
ATOM 7475 C CA . ASP D 3 183 ? 215.21800 186.40100 208.02600 1.000 35.21000 183 ASP D CA 1
ATOM 7476 C C . ASP D 3 183 ? 214.49200 185.50800 209.02200 1.000 38.65000 183 ASP D C 1
ATOM 7477 O O . ASP D 3 183 ? 214.06000 185.99600 210.07500 1.000 44.62000 183 ASP D O 1
ATOM 7482 N N . PRO D 3 184 ? 214.28600 184.22600 208.71300 1.000 35.04000 184 PRO D N 1
ATOM 7483 C CA . PRO D 3 184 ? 213.71400 183.30600 209.71200 1.000 32.42000 184 PRO D CA 1
ATOM 7484 C C . PRO D 3 184 ? 214.57200 183.11800 210.94800 1.000 34.16000 184 PRO D C 1
ATOM 7485 O O . PRO D 3 184 ? 214.04200 182.85500 212.03400 1.000 34.90000 184 PRO D O 1
ATOM 7489 N N . ILE D 3 185 ? 215.89200 183.23800 210.80400 1.000 32.78000 185 ILE D N 1
ATOM 7490 C CA . ILE D 3 185 ? 216.79800 182.88400 211.89300 1.000 36.37000 185 ILE D CA 1
ATOM 7491 C C . ILE D 3 185 ? 216.80100 183.98400 212.94900 1.000 39.33000 185 ILE D C 1
ATOM 7492 O O . ILE D 3 185 ? 217.03600 183.72900 214.13800 1.000 45.10000 185 ILE D O 1
ATOM 7497 N N . LEU D 3 186 ? 216.50100 185.22100 212.54000 1.000 35.33000 186 LEU D N 1
ATOM 7498 C CA . LEU D 3 186 ? 216.33500 186.29700 213.51400 1.000 30.73000 186 LEU D CA 1
ATOM 7499 C C . LEU D 3 186 ? 215.03200 186.14000 214.29200 1.000 33.46000 186 LEU D C 1
ATOM 7500 O O . LEU D 3 186 ? 214.88600 186.69000 215.39000 1.000 39.65000 186 LEU D O 1
ATOM 7505 N N . ASN D 3 187 ? 214.07600 185.38600 213.74100 1.000 33.66000 187 ASN D N 1
ATOM 7506 C CA . ASN D 3 187 ? 212.79800 185.19200 214.41800 1.000 33.69000 187 ASN D CA 1
ATOM 7507 C C . ASN D 3 187 ? 212.83600 183.97800 215.34000 1.000 40.01000 187 ASN D C 1
ATOM 7508 O O . ASN D 3 187 ? 211.83200 183.65000 215.98500 1.000 41.91000 187 ASN D O 1
ATOM 7513 N N . LEU D 3 188 ? 213.97300 183.28600 215.39500 1.000 42.78000 188 LEU D N 1
ATOM 7514 C CA . LEU D 3 188 ? 214.17600 182.22500 216.37400 1.000 39.60000 188 LEU D CA 1
ATOM 7515 C C . LEU D 3 188 ? 214.21500 182.80400 217.78000 1.000 47.89000 188 LEU D C 1
ATOM 7516 O O . LEU D 3 188 ? 214.84700 183.83600 218.02000 1.000 48.99000 188 LEU D O 1
ATOM 7521 N N . GLY D 3 189 ? 213.52400 182.14400 218.70500 1.000 55.13000 189 GLY D N 1
ATOM 7522 C CA . GLY D 3 189 ? 213.37500 182.69700 220.03600 1.000 47.34000 189 GLY D CA 1
ATOM 7523 C C . GLY D 3 189 ? 213.86600 181.84600 221.18800 1.000 52.57000 189 GLY D C 1
ATOM 7524 O O . GLY D 3 189 ? 214.27300 182.38600 222.22100 1.000 58.79000 189 GLY D O 1
ATOM 7525 N N . SER D 3 190 ? 213.84800 180.52900 221.03900 1.000 53.98000 190 SER D N 1
ATOM 7526 C CA . SER D 3 190 ? 214.15100 179.63300 222.15300 1.000 53.63000 190 SER D CA 1
ATOM 7527 C C . SER D 3 190 ? 214.71300 178.33400 221.58600 1.000 56.88000 190 SER D C 1
ATOM 7528 O O . SER D 3 190 ? 214.83600 178.17100 220.36500 1.000 60.66000 190 SER D O 1
ATOM 7531 N N . SER D 3 191 ? 215.05800 177.40600 222.48300 1.000 59.71000 191 SER D N 1
ATOM 7532 C CA . SER D 3 191 ? 215.58400 176.11300 222.05600 1.000 58.43000 191 SER D CA 1
ATOM 7533 C C . SER D 3 191 ? 214.48900 175.24100 221.45400 1.000 59.96000 191 SER D C 1
ATOM 7534 O O . SER D 3 191 ? 214.77200 174.35700 220.63700 1.000 63.92000 191 SER D O 1
ATOM 7537 N N . GLU D 3 192 ? 213.23500 175.46700 221.85400 1.000 63.84000 192 GLU D N 1
ATOM 7538 C CA . GLU D 3 192 ? 212.11300 174.77000 221.23500 1.000 63.22000 192 GLU D CA 1
ATOM 7539 C C . GLU D 3 192 ? 211.88600 175.21900 219.79900 1.000 65.67000 192 GLU D C 1
ATOM 7540 O O . GLU D 3 192 ? 211.37300 174.43900 218.98800 1.000 66.33000 192 GLU D O 1
ATOM 7546 N N . ASP D 3 193 ? 212.25300 176.45900 219.46900 1.000 61.12000 193 ASP D N 1
ATOM 7547 C CA . ASP D 3 193 ? 212.12300 176.94000 218.09900 1.000 56.44000 193 ASP D CA 1
ATOM 7548 C C . ASP D 3 193 ? 213.21700 176.38100 217.19700 1.000 55.33000 193 ASP D C 1
ATOM 7549 O O . ASP D 3 193 ? 213.06100 176.36700 215.97100 1.000 58.60000 193 ASP D O 1
ATOM 7554 N N . VAL D 3 194 ? 214.32000 175.91200 217.78100 1.000 50.17000 194 VAL D N 1
ATOM 7555 C CA . VAL D 3 194 ? 215.53400 175.58100 217.05100 1.000 51.89000 194 VAL D CA 1
ATOM 7556 C C . VAL D 3 194 ? 215.78000 174.07500 216.98800 1.000 53.47000 194 VAL D C 1
ATOM 7557 O O . VAL D 3 194 ? 216.69100 173.62700 216.28500 1.000 59.68000 194 VAL D O 1
ATOM 7561 N N . GLU D 3 195 ? 214.95100 173.27900 217.67400 1.000 51.49000 195 GLU D N 1
ATOM 7562 C CA . GLU D 3 195 ? 215.14300 171.83200 217.74700 1.000 50.24000 195 GLU D CA 1
ATOM 7563 C C . GLU D 3 195 ? 214.94000 171.14100 216.40100 1.000 51.92000 195 GLU D C 1
ATOM 7564 O O . GLU D 3 195 ? 215.48800 170.05400 216.18400 1.000 53.72000 195 GLU D O 1
ATOM 7570 N N . VAL D 3 196 ? 214.19700 171.76000 215.48100 1.000 47.24000 196 VAL D N 1
ATOM 7571 C CA . VAL D 3 196 ? 213.99200 171.17000 214.16200 1.000 45.82000 196 VAL D CA 1
ATOM 7572 C C . VAL D 3 196 ? 215.17700 171.46100 213.24000 1.000 40.86000 196 VAL D C 1
ATOM 7573 O O . VAL D 3 196 ? 215.27600 170.89600 212.14400 1.000 48.10000 196 VAL D O 1
ATOM 7577 N N . ILE D 3 197 ? 216.10100 172.31900 213.66500 1.000 38.81000 197 ILE D N 1
ATOM 7578 C CA . ILE D 3 197 ? 217.26500 172.67800 212.86200 1.000 40.07000 197 ILE D CA 1
ATOM 7579 C C . ILE D 3 197 ? 218.42100 171.75000 213.20800 1.000 44.56000 197 ILE D C 1
ATOM 7580 O O . ILE D 3 197 ? 218.71200 171.51200 214.38600 1.000 50.07000 197 ILE D O 1
ATOM 7585 N N . ASN D 3 198 ? 219.06100 171.19600 212.17400 1.000 42.92000 198 ASN D N 1
ATOM 7586 C CA . ASN D 3 198 ? 220.28300 170.42200 212.36100 1.000 43.24000 198 ASN D CA 1
ATOM 7587 C C . ASN D 3 198 ? 221.39300 171.31300 212.90200 1.000 48.86000 198 ASN D C 1
ATOM 7588 O O . ASN D 3 198 ? 221.71700 172.35000 212.31600 1.000 52.93000 198 ASN D O 1
ATOM 7593 N N . GLY D 3 199 ? 221.97600 170.90300 214.02600 1.000 50.91000 199 GLY D N 1
ATOM 7594 C CA . GLY D 3 199 ? 222.90100 171.73400 214.76000 1.000 49.97000 199 GLY D CA 1
ATOM 7595 C C . GLY D 3 199 ? 222.25600 172.61500 215.80600 1.000 53.66000 199 GLY D C 1
ATOM 7596 O O . GLY D 3 199 ? 222.82400 172.77500 216.89400 1.000 57.16000 199 GLY D O 1
ATOM 7597 N N . GLY D 3 200 ? 221.08700 173.17900 215.51600 1.000 51.28000 200 GLY D N 1
ATOM 7598 C CA . GLY D 3 200 ? 220.35900 173.93900 216.51700 1.000 49.75000 200 GLY D CA 1
ATOM 7599 C C . GLY D 3 200 ? 220.97700 175.29600 216.76900 1.000 55.26000 200 GLY D C 1
ATOM 7600 O O . GLY D 3 200 ? 221.05500 176.14800 215.87100 1.000 58.20000 200 GLY D O 1
ATOM 7601 N N . ALA D 3 201 ? 221.41100 175.50300 218.01700 1.000 56.02000 201 ALA D N 1
ATOM 7602 C CA . ALA D 3 201 ? 221.95000 176.79500 218.42800 1.000 52.84000 201 ALA D CA 1
ATOM 7603 C C . ALA D 3 201 ? 223.27200 177.10200 217.74000 1.000 54.10000 201 ALA D C 1
ATOM 7604 O O . ALA D 3 201 ? 223.56200 178.27000 217.46200 1.000 55.77000 201 ALA D O 1
ATOM 7606 N N . VAL D 3 202 ? 224.06700 176.07200 217.43700 1.000 53.57000 202 VAL D N 1
ATOM 7607 C CA . VAL D 3 202 ? 225.34400 176.27100 216.75400 1.000 54.26000 202 VAL D CA 1
ATOM 7608 C C . VAL D 3 202 ? 225.11900 176.76700 215.32900 1.000 56.69000 202 VAL D C 1
ATOM 7609 O O . VAL D 3 202 ? 225.75400 177.73100 214.88300 1.000 57.85000 202 VAL D O 1
ATOM 7613 N N . ALA D 3 203 ? 224.19600 176.12600 214.60300 1.000 52.62000 203 ALA D N 1
ATOM 7614 C CA . ALA D 3 203 ? 223.88400 176.54500 213.23900 1.000 52.07000 203 ALA D CA 1
ATOM 7615 C C . ALA D 3 203 ? 223.21400 177.91400 213.21500 1.000 54.16000 203 ALA D C 1
ATOM 7616 O O . ALA D 3 203 ? 223.47800 178.72900 212.31900 1.000 57.85000 203 ALA D O 1
ATOM 7618 N N . ALA D 3 204 ? 222.35400 178.18700 214.20400 1.000 49.07000 204 ALA D N 1
ATOM 7619 C CA . ALA D 3 204 ? 221.71400 179.49600 214.30400 1.000 46.98000 204 ALA D CA 1
ATOM 7620 C C . ALA D 3 204 ? 222.73900 180.59800 214.55800 1.000 50.09000 204 ALA D C 1
ATOM 7621 O O . ALA D 3 204 ? 222.71800 181.63900 213.89000 1.000 52.08000 204 ALA D O 1
ATOM 7623 N N . ASN D 3 205 ? 223.67300 180.36000 215.49000 1.000 53.24000 205 ASN D N 1
ATOM 7624 C CA . ASN D 3 205 ? 224.72500 181.32900 215.78700 1.000 49.16000 205 ASN D CA 1
ATOM 7625 C C . ASN D 3 205 ? 225.65800 181.51900 214.60000 1.000 53.22000 205 ASN D C 1
ATOM 7626 O O . ASN D 3 205 ? 226.15700 182.62700 214.36900 1.000 58.31000 205 ASN D O 1
ATOM 7631 N N . GLY D 3 206 ? 225.90300 180.45000 213.83800 1.000 51.32000 206 GLY D N 1
ATOM 7632 C CA . GLY D 3 206 ? 226.66000 180.58800 212.60500 1.000 51.70000 206 GLY D CA 1
ATOM 7633 C C . GLY D 3 206 ? 225.95200 181.45100 211.57800 1.000 53.92000 206 GLY D C 1
ATOM 7634 O O . GLY D 3 206 ? 226.59100 182.23100 210.86900 1.000 58.79000 206 GLY D O 1
ATOM 7635 N N . TRP D 3 207 ? 224.62100 181.33300 211.49700 1.000 48.08000 207 TRP D N 1
ATOM 7636 C CA . TRP D 3 207 ? 223.85300 182.18600 210.58800 1.000 46.19000 207 TRP D CA 1
ATOM 7637 C C . TRP D 3 207 ? 223.92000 183.65500 211.00800 1.000 50.32000 207 TRP D C 1
ATOM 7638 O O . TRP D 3 207 ? 224.08300 184.54100 210.15400 1.000 54.25000 207 TRP D O 1
ATOM 7649 N N . ILE D 3 208 ? 223.81300 183.93200 212.31700 1.000 50.01000 208 ILE D N 1
ATOM 7650 C CA . ILE D 3 208 ? 223.96900 185.31200 212.79700 1.000 48.21000 208 ILE D CA 1
ATOM 7651 C C . ILE D 3 208 ? 225.38700 185.81900 212.54600 1.000 55.53000 208 ILE D C 1
ATOM 7652 O O . ILE D 3 208 ? 225.59000 187.00000 212.23900 1.000 61.06000 208 ILE D O 1
ATOM 7657 N N . GLN D 3 209 ? 226.38600 184.93900 212.65500 1.000 58.45000 209 GLN D N 1
ATOM 7658 C CA . GLN D 3 209 ? 227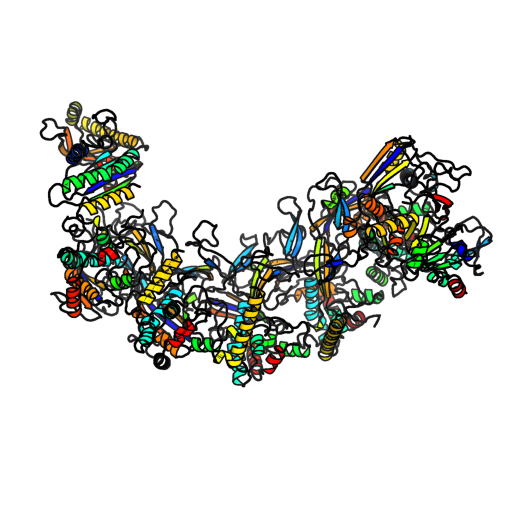.76800 185.36500 212.45700 1.000 57.42000 209 GLN D CA 1
ATOM 7659 C C . GLN D 3 209 ? 228.05200 185.69000 210.99100 1.000 61.84000 209 GLN D C 1
ATOM 7660 O O . GLN D 3 209 ? 228.73500 186.67900 210.69100 1.000 66.25000 209 GLN D O 1
ATOM 7666 N N . ASP D 3 210 ? 227.51700 184.88600 210.06200 1.000 60.12000 210 ASP D N 1
ATOM 7667 C CA . ASP D 3 210 ? 227.63600 185.22800 208.64300 1.000 60.53000 210 ASP D CA 1
ATOM 7668 C C . ASP D 3 210 ? 226.85000 186.48700 208.29400 1.000 64.29000 210 ASP D C 1
ATOM 7669 O O . ASP D 3 210 ? 227.28500 187.26800 207.44000 1.000 70.36000 210 ASP D O 1
ATOM 7674 N N . LEU D 3 211 ? 225.69600 186.71000 208.93900 1.000 56.43000 211 LEU D N 1
ATOM 7675 C CA . LEU D 3 211 ? 224.96900 187.95700 208.69500 1.000 56.88000 211 LEU D CA 1
ATOM 7676 C C . LEU D 3 211 ? 225.72900 189.17100 209.21800 1.000 59.58000 211 LEU D C 1
ATOM 7677 O O . LEU D 3 211 ? 225.72600 190.22700 208.57900 1.000 62.34000 211 LEU D O 1
ATOM 7682 N N . LEU D 3 212 ? 226.38700 189.04100 210.37500 1.000 64.38000 212 LEU D N 1
ATOM 7683 C CA . LEU D 3 212 ? 227.19900 190.13800 210.90100 1.000 65.58000 212 LEU D CA 1
ATOM 7684 C C . LEU D 3 212 ? 228.41300 190.40900 210.01800 1.000 67.24000 212 LEU D C 1
ATOM 7685 O O . LEU D 3 212 ? 228.76800 191.57200 209.78600 1.000 67.97000 212 LEU D O 1
ATOM 7690 N N . ALA D 3 213 ? 229.05400 189.34800 209.51100 1.000 65.55000 213 ALA D N 1
ATOM 7691 C CA . ALA D 3 213 ? 230.18600 189.52100 208.60200 1.000 65.67000 213 ALA D CA 1
ATOM 7692 C C . ALA D 3 213 ? 229.75700 190.16500 207.28700 1.000 66.68000 213 ALA D C 1
ATOM 7693 O O . ALA D 3 213 ? 230.44800 191.05100 206.76800 1.000 68.79000 213 ALA D O 1
ATOM 7695 N N . ASN D 3 214 ? 228.60800 189.74900 206.74400 1.000 65.11000 214 ASN D N 1
ATOM 7696 C CA . ASN D 3 214 ? 228.10500 190.34700 205.51200 1.000 66.80000 214 ASN D CA 1
ATOM 7697 C C . ASN D 3 214 ? 227.64600 191.78500 205.72600 1.000 68.88000 214 ASN D C 1
ATOM 7698 O O . ASN D 3 214 ? 227.79800 192.61800 204.82600 1.000 72.98000 214 ASN D O 1
ATOM 7703 N N . SER D 3 215 ? 227.10400 192.09900 206.90600 1.000 73.34000 215 SER D N 1
ATOM 7704 C CA . SER D 3 215 ? 226.72800 193.47400 207.21500 1.000 74.78000 215 SER D CA 1
ATOM 7705 C C . SER D 3 215 ? 227.95500 194.36500 207.36200 1.000 75.62000 215 SER D C 1
ATOM 7706 O O . SER D 3 215 ? 227.93600 195.52500 206.93800 1.000 76.55000 215 SER D O 1
ATOM 7709 N N . LYS D 3 216 ? 229.03400 193.83700 207.95200 1.000 76.28000 216 LYS D N 1
ATOM 7710 C CA . LYS D 3 216 ? 230.27900 194.59600 208.03400 1.000 76.57000 216 LYS D CA 1
ATOM 7711 C C . LYS D 3 216 ? 230.89600 194.80200 206.65300 1.000 78.55000 216 LYS D C 1
ATOM 7712 O O . LYS D 3 216 ? 231.43400 195.87900 206.36200 1.000 78.24000 216 LYS D O 1
ATOM 7718 N N . ALA D 3 217 ? 230.80900 193.78600 205.78600 1.000 78.14000 217 ALA D N 1
ATOM 7719 C CA . ALA D 3 217 ? 231.28900 193.92800 204.41200 1.000 78.79000 217 ALA D CA 1
ATOM 7720 C C . ALA D 3 217 ? 230.46800 194.95300 203.63400 1.000 80.05000 217 ALA D C 1
ATOM 7721 O O . ALA D 3 217 ? 231.02200 195.74800 202.86700 1.000 82.50000 217 ALA D O 1
ATOM 7723 N N . ALA D 3 218 ? 229.14700 194.96000 203.83300 1.000 84.98000 218 ALA D N 1
ATOM 7724 C CA . ALA D 3 218 ? 228.29700 195.95100 203.17800 1.000 86.20000 218 ALA D CA 1
ATOM 7725 C C . ALA D 3 218 ? 228.52800 197.35300 203.72900 1.000 86.39000 218 ALA D C 1
ATOM 7726 O O . ALA D 3 218 ? 228.41200 198.33400 202.98600 1.000 87.00000 218 ALA D O 1
ATOM 7728 N N . ALA D 3 219 ? 228.84600 197.46900 205.02200 1.000 86.46000 219 ALA D N 1
ATOM 7729 C CA . ALA D 3 219 ? 229.17600 198.77000 205.59600 1.000 86.71000 219 ALA D CA 1
ATOM 7730 C C . ALA D 3 219 ? 230.51000 199.28300 205.07000 1.000 87.80000 219 ALA D C 1
ATOM 7731 O O . ALA D 3 219 ? 230.68500 200.49200 204.87500 1.000 86.96000 219 ALA D O 1
ATOM 7733 N N . SER D 3 220 ? 231.47000 198.38000 204.85100 1.000 92.15000 220 SER D N 1
ATOM 7734 C CA . SER D 3 220 ? 232.72500 198.77300 204.21600 1.000 93.70000 220 SER D CA 1
ATOM 7735 C C . SER D 3 220 ? 232.51900 199.13600 202.75000 1.000 93.33000 220 SER D C 1
ATOM 7736 O O . SER D 3 220 ? 233.23400 199.99300 202.21700 1.000 92.87000 220 SER D O 1
ATOM 7739 N N . LYS D 3 221 ? 231.56600 198.48100 202.08300 1.000 92.46000 221 LYS D N 1
ATOM 7740 C CA . LYS D 3 221 ? 231.22600 198.83200 200.70700 1.000 93.86000 221 LYS D CA 1
ATOM 7741 C C . LYS D 3 221 ? 230.58700 200.21500 200.62900 1.000 93.78000 221 LYS D C 1
ATOM 7742 O O . LYS D 3 221 ? 230.92500 201.02100 199.75400 1.000 93.11000 221 LYS D O 1
ATOM 7748 N N . LYS D 3 222 ? 229.66200 200.51000 201.54300 1.000 95.73000 222 LYS D N 1
ATOM 7749 C CA . LYS D 3 222 ? 228.95400 201.78700 201.50800 1.000 95.27000 222 LYS D CA 1
ATOM 7750 C C . LYS D 3 222 ? 229.78900 202.90300 202.12600 1.000 94.75000 222 LYS D C 1
ATOM 7751 O O . LYS D 3 222 ? 230.11700 203.89100 201.45900 1.000 94.12000 222 LYS D O 1
ATOM 7757 N N . LYS D 3 223 ? 230.14200 202.76200 203.39900 1.000 96.67000 223 LYS D N 1
ATOM 7758 C CA . LYS D 3 223 ? 230.92400 203.78000 204.09200 1.000 98.09000 223 LYS D CA 1
ATOM 7759 C C . LYS D 3 223 ? 232.31700 203.26300 204.43600 1.000 97.12000 223 LYS D C 1
ATOM 7760 O O . LYS D 3 223 ? 233.02000 202.72900 203.57900 1.000 97.41000 223 LYS D O 1
ATOM 7766 N N . GLY D 3 240 ? 227.40900 187.25200 198.46100 1.000 59.65000 240 GLY D N 1
ATOM 7767 C CA . GLY D 3 240 ? 226.09300 186.68500 198.68800 1.000 61.90000 240 GLY D CA 1
ATOM 7768 C C . GLY D 3 240 ? 225.06300 187.71500 199.10700 1.000 62.57000 240 GLY D C 1
ATOM 7769 O O . GLY D 3 240 ? 225.34500 188.91200 199.13600 1.000 63.23000 240 GLY D O 1
ATOM 7770 N N . ARG D 3 241 ? 223.86100 187.24600 199.43200 1.000 51.40000 241 ARG D N 1
ATOM 7771 C CA . ARG D 3 241 ? 222.77300 188.11800 199.84700 1.000 48.07000 241 ARG D CA 1
ATOM 7772 C C . ARG D 3 241 ? 221.97300 187.42600 200.94000 1.000 51.51000 241 ARG D C 1
ATOM 7773 O O . ARG D 3 241 ? 221.71200 186.22200 200.85800 1.000 53.37000 241 ARG D O 1
ATOM 7781 N N . GLY D 3 242 ? 221.58600 188.19000 201.96000 1.000 41.28000 242 GLY D N 1
ATOM 7782 C CA . GLY D 3 242 ? 220.76100 187.68000 203.03400 1.000 41.97000 242 GLY D CA 1
ATOM 7783 C C . GLY D 3 242 ? 219.30100 187.58000 202.63700 1.000 38.89000 242 GLY D C 1
ATOM 7784 O O . GLY D 3 242 ? 218.93300 187.68200 201.46400 1.000 39.42000 242 GLY D O 1
ATOM 7785 N N . LEU D 3 243 ? 218.45200 187.38100 203.64500 1.000 38.24000 243 LEU D N 1
ATOM 7786 C CA . LEU D 3 243 ? 217.03700 187.13900 203.40900 1.000 31.46000 243 LEU D CA 1
ATOM 7787 C C . LEU D 3 243 ? 216.13800 188.32100 203.74400 1.000 37.97000 243 LEU D C 1
ATOM 7788 O O . LEU D 3 243 ? 214.94000 188.26000 203.44800 1.000 41.07000 243 LEU D O 1
ATOM 7793 N N . LYS D 3 244 ? 216.66800 189.38300 204.34600 1.000 33.44000 244 LYS D N 1
ATOM 7794 C CA . LYS D 3 244 ? 215.89200 190.60500 204.50500 1.000 28.61000 244 LYS D CA 1
ATOM 7795 C C . LYS D 3 244 ? 215.72100 191.29500 203.15900 1.000 30.52000 244 LYS D C 1
ATOM 7796 O O . LYS D 3 244 ? 216.70200 191.57600 202.46300 1.000 39.60000 244 LYS D O 1
ATOM 7802 N N . ALA D 3 245 ? 214.46800 191.57100 202.79500 1.000 25.92000 245 ALA D N 1
ATOM 7803 C CA . ALA D 3 245 ? 214.17500 192.22900 201.52500 1.000 30.65000 245 ALA D CA 1
ATOM 7804 C C . ALA D 3 245 ? 212.87800 193.01700 201.70200 1.000 30.05000 245 ALA D C 1
ATOM 7805 O O . ALA D 3 245 ? 211.79200 192.44500 201.60100 1.000 44.33000 245 ALA D O 1
ATOM 7807 N N . PHE D 3 246 ? 213.00400 194.30900 201.97600 1.000 33.72000 246 PHE D N 1
ATOM 7808 C CA . PHE D 3 246 ? 211.86900 195.22000 202.01300 1.000 31.54000 246 PHE D CA 1
ATOM 7809 C C . PHE D 3 246 ? 211.79700 195.96500 200.69200 1.000 32.60000 246 PHE D C 1
ATOM 7810 O O . PHE D 3 246 ? 212.76000 196.62900 200.29400 1.000 43.41000 246 PHE D O 1
ATOM 7818 N N . ASN D 3 247 ? 210.65700 195.85900 200.02100 1.000 27.71000 247 ASN D N 1
ATOM 7819 C CA . ASN D 3 247 ? 210.52400 196.39300 198.67500 1.000 31.65000 247 ASN D CA 1
ATOM 7820 C C . ASN D 3 247 ? 209.04900 196.64800 198.41700 1.000 29.67000 247 ASN D C 1
ATOM 7821 O O . ASN D 3 247 ? 208.20600 196.47200 199.30000 1.000 33.41000 247 ASN D O 1
ATOM 7826 N N . ALA D 3 248 ? 208.74500 197.06900 197.19700 1.000 24.45000 248 ALA D N 1
ATOM 7827 C CA . ALA D 3 248 ? 207.40600 197.51300 196.86000 1.000 18.90000 248 ALA D CA 1
ATOM 7828 C C . ALA D 3 248 ? 207.01900 197.01600 195.47700 1.000 26.74000 248 ALA D C 1
ATOM 7829 O O . ALA D 3 248 ? 207.86900 196.66900 194.65400 1.000 22.77000 248 ALA D O 1
ATOM 7831 N N . HIS D 3 249 ? 205.71300 196.97200 195.23900 1.000 21.49000 249 HIS D N 1
ATOM 7832 C CA . HIS D 3 249 ? 205.17900 196.69400 193.91800 1.000 19.75000 249 HIS D CA 1
ATOM 7833 C C . HIS D 3 249 ? 203.87500 197.45500 193.75000 1.000 19.41000 249 HIS D C 1
ATOM 7834 O O . HIS D 3 249 ? 203.03100 197.46400 194.64900 1.000 19.24000 249 HIS D O 1
ATOM 7841 N N . GLU D 3 250 ? 203.72600 198.12200 192.61200 1.000 23.82000 250 GLU D N 1
ATOM 7842 C CA . GLU D 3 250 ? 202.51200 198.87200 192.33200 1.000 11.82000 250 GLU D CA 1
ATOM 7843 C C . GLU D 3 250 ? 201.48700 197.93300 191.71600 1.000 18.71000 250 GLU D C 1
ATOM 7844 O O . GLU D 3 250 ? 201.79100 197.21100 190.76200 1.000 33.90000 250 GLU D O 1
ATOM 7850 N N . VAL D 3 251 ? 200.28700 197.92300 192.28600 1.000 13.83000 251 VAL D N 1
ATOM 7851 C CA . VAL D 3 251 ? 199.18400 197.12500 191.77300 1.000 11.84000 251 VAL D CA 1
ATOM 7852 C C . VAL D 3 251 ? 198.07400 198.06700 191.33700 1.000 14.54000 251 VAL D C 1
ATOM 7853 O O . VAL D 3 251 ? 198.06800 199.25000 191.69500 1.000 21.79000 251 VAL D O 1
ATOM 7857 N N . VAL D 3 252 ? 197.14300 197.55300 190.54500 1.000 19.80000 252 VAL D N 1
ATOM 7858 C CA . VAL D 3 252 ? 195.92200 198.26500 190.20300 1.000 17.48000 252 VAL D CA 1
ATOM 7859 C C . VAL D 3 252 ? 194.88300 197.88900 191.24700 1.000 12.16000 252 VAL D C 1
ATOM 7860 O O . VAL D 3 252 ? 194.74100 196.70700 191.58200 1.000 23.99000 252 VAL D O 1
ATOM 7864 N N . ILE D 3 253 ? 194.18000 198.88800 191.77800 1.000 14.14000 253 ILE D N 1
ATOM 7865 C CA . ILE D 3 253 ? 193.34500 198.72900 192.97000 1.000 2.62000 253 ILE D CA 1
ATOM 7866 C C . ILE D 3 253 ? 192.15500 197.81300 192.69000 1.000 8.41000 253 ILE D C 1
ATOM 7867 O O . ILE D 3 253 ? 191.65100 197.77100 191.55700 1.000 29.97000 253 ILE D O 1
ATOM 7872 N N . PRO D 3 254 ? 191.72100 197.01200 193.66100 1.000 18.40000 254 PRO D N 1
ATOM 7873 C CA . PRO D 3 254 ? 190.60400 196.09600 193.42200 1.000 13.39000 254 PRO D CA 1
ATOM 7874 C C . PRO D 3 254 ? 189.26600 196.82000 193.38400 1.000 18.12000 254 PRO D C 1
ATOM 7875 O O . PRO D 3 254 ? 189.10900 197.93600 193.88300 1.000 29.49000 254 PRO D O 1
ATOM 7879 N N . GLY D 3 255 ? 188.29100 196.15000 192.77600 1.000 13.10000 255 GLY D N 1
ATOM 7880 C CA . GLY D 3 255 ? 186.96300 196.70000 192.61600 1.000 12.40000 255 GLY D CA 1
ATOM 7881 C C . GLY D 3 255 ? 186.70100 197.37300 191.28900 1.000 23.65000 255 GLY D C 1
ATOM 7882 O O . GLY D 3 255 ? 185.56600 197.80400 191.04900 1.000 29.23000 255 GLY D O 1
ATOM 7883 N N . LEU D 3 256 ? 187.70500 197.48000 190.42300 1.000 15.21000 256 LEU D N 1
ATOM 7884 C CA . LEU D 3 256 ? 187.51900 198.14300 189.14300 1.000 13.41000 256 LEU D CA 1
ATOM 7885 C C . LEU D 3 256 ? 186.70300 197.27400 188.19600 1.000 23.24000 256 LEU D C 1
ATOM 7886 O O . LEU D 3 256 ? 186.77900 196.04400 188.21400 1.000 32.91000 256 LEU D O 1
ATOM 7891 N N . LYS D 3 257 ? 185.92300 197.93200 187.34900 1.000 25.94000 257 LYS D N 1
ATOM 7892 C CA . LYS D 3 257 ? 185.24400 197.27100 186.24700 1.000 19.81000 257 LYS D CA 1
ATOM 7893 C C . LYS D 3 257 ? 186.09400 197.45000 184.99700 1.000 18.40000 257 LYS D C 1
ATOM 7894 O O . LYS D 3 257 ? 186.45200 198.57700 184.64200 1.000 28.17000 257 LYS D O 1
ATOM 7900 N N . TRP D 3 258 ? 186.42900 196.34100 184.35100 1.000 21.91000 258 TRP D N 1
ATOM 7901 C CA . TRP D 3 258 ? 187.32600 196.31500 183.20900 1.000 12.38000 258 TRP D CA 1
ATOM 7902 C C . TRP D 3 258 ? 186.58600 195.84900 181.96600 1.000 12.03000 258 TRP D C 1
ATOM 7903 O O . TRP D 3 258 ? 185.63800 195.06400 182.03600 1.000 19.35000 258 TRP D O 1
ATOM 7914 N N . VAL D 3 259 ? 187.06500 196.32200 180.82000 1.000 13.44000 259 VAL D N 1
ATOM 7915 C CA . VAL D 3 259 ? 186.58800 195.90200 179.51300 1.000 16.82000 259 VAL D CA 1
ATOM 7916 C C . VAL D 3 259 ? 187.66000 195.00200 178.90400 1.000 21.57000 259 VAL D C 1
ATOM 7917 O O . VAL D 3 259 ? 188.86100 195.19800 179.14000 1.000 28.00000 259 VAL D O 1
ATOM 7921 N N . TRP D 3 260 ? 187.21500 193.96800 178.19800 1.000 12.94000 260 TRP D N 1
ATOM 7922 C CA . TRP D 3 260 ? 188.07700 193.02100 177.50700 1.000 7.76000 260 TRP D CA 1
ATOM 7923 C C . TRP D 3 260 ? 187.45900 192.74100 176.14900 1.000 21.02000 260 TRP D C 1
ATOM 7924 O O . TRP D 3 260 ? 186.38100 192.14700 176.06700 1.000 32.15000 260 TRP D O 1
ATOM 7935 N N . ARG D 3 261 ? 188.12800 193.16900 175.09100 1.000 24.72000 261 ARG D N 1
ATOM 7936 C CA . ARG D 3 261 ? 187.57600 193.06900 173.74900 1.000 8.80000 261 ARG D CA 1
ATOM 7937 C C . ARG D 3 261 ? 188.17800 191.86600 173.03900 1.000 22.87000 261 ARG D C 1
ATOM 7938 O O . ARG D 3 261 ? 189.39900 191.77100 172.87900 1.000 31.38000 261 ARG D O 1
ATOM 7946 N N . ILE D 3 262 ? 187.31200 190.94600 172.63400 1.000 25.25000 262 ILE D N 1
ATOM 7947 C CA . ILE D 3 262 ? 187.67500 189.72800 171.92900 1.000 21.26000 262 ILE D CA 1
ATOM 7948 C C . ILE D 3 262 ? 187.06400 189.82500 170.54200 1.000 25.46000 262 ILE D C 1
ATOM 7949 O O . ILE D 3 262 ? 185.88500 190.16400 170.40200 1.000 36.99000 262 ILE D O 1
ATOM 7954 N N . SER D 3 263 ? 187.86100 189.57300 169.51800 1.000 26.10000 263 SER D N 1
ATOM 7955 C CA . SER D 3 263 ? 187.40200 189.73900 168.15400 1.000 16.31000 263 SER D CA 1
ATOM 7956 C C . SER D 3 263 ? 187.72800 188.48200 167.36300 1.000 25.14000 263 SER D C 1
ATOM 7957 O O . SER D 3 263 ? 188.73700 187.81900 167.62000 1.000 19.67000 263 SER D O 1
ATOM 7960 N N . LEU D 3 264 ? 186.86300 188.14600 166.40800 1.000 32.93000 264 LEU D N 1
ATOM 7961 C CA . LEU D 3 264 ? 187.01200 186.94300 165.59300 1.000 18.98000 264 LEU D CA 1
ATOM 7962 C C . LEU D 3 264 ? 186.53500 187.26700 164.18300 1.000 34.00000 264 LEU D C 1
ATOM 7963 O O . LEU D 3 264 ? 185.33200 187.43300 163.96000 1.000 43.90000 264 LEU D O 1
ATOM 7968 N N . ASP D 3 265 ? 187.46400 187.35400 163.22900 1.000 36.16000 265 ASP D N 1
ATOM 7969 C CA . ASP D 3 265 ? 187.09900 187.69500 161.85600 1.000 40.49000 265 ASP D CA 1
ATOM 7970 C C . ASP D 3 265 ? 186.65500 186.42900 161.12800 1.000 40.32000 265 ASP D C 1
ATOM 7971 O O . ASP D 3 265 ? 187.48400 185.57800 160.78500 1.000 35.69000 265 ASP D O 1
ATOM 7976 N N . ARG D 3 266 ? 185.34700 186.33900 160.87900 1.000 40.99000 266 ARG D N 1
ATOM 7977 C CA . ARG D 3 266 ? 184.68800 185.17100 160.30000 1.000 31.43000 266 ARG D CA 1
ATOM 7978 C C . ARG D 3 266 ? 185.03300 183.85300 161.00200 1.000 33.90000 266 ARG D C 1
ATOM 7979 O O . ARG D 3 266 ? 185.72900 183.00600 160.43300 1.000 40.63000 266 ARG D O 1
ATOM 7987 N N . PRO D 3 267 ? 184.57400 183.65000 162.23500 1.000 36.95000 267 PRO D N 1
ATOM 7988 C CA . PRO D 3 267 ? 184.93500 182.42100 162.94100 1.000 28.82000 267 PRO D CA 1
ATOM 7989 C C . PRO D 3 267 ? 184.03100 181.25900 162.57000 1.000 34.66000 267 PRO D C 1
ATOM 7990 O O . PRO D 3 267 ? 182.87600 181.43200 162.17000 1.000 40.52000 267 PRO D O 1
ATOM 7994 N N . THR D 3 268 ? 184.58600 180.05700 162.69400 1.000 35.02000 268 THR D N 1
ATOM 7995 C CA . THR D 3 268 ? 183.76300 178.86200 162.79500 1.000 31.47000 268 THR D CA 1
ATOM 7996 C C . THR D 3 268 ? 182.96500 178.95100 164.09300 1.000 35.54000 268 THR D C 1
ATOM 7997 O O . THR D 3 268 ? 183.45600 179.48300 165.09300 1.000 41.36000 268 THR D O 1
ATOM 8001 N N . ASP D 3 269 ? 181.70100 178.49700 164.05000 1.000 38.52000 269 ASP D N 1
ATOM 8002 C CA . ASP D 3 269 ? 180.80200 178.58400 165.20200 1.000 31.53000 269 ASP D CA 1
ATOM 8003 C C . ASP D 3 269 ? 181.35300 177.84300 166.42000 1.000 32.18000 269 ASP D C 1
ATOM 8004 O O . ASP D 3 269 ? 181.13300 178.25700 167.56700 1.000 43.72000 269 ASP D O 1
ATOM 8009 N N . ALA D 3 270 ? 182.10300 176.76300 166.18400 1.000 29.37000 270 ALA D N 1
ATOM 8010 C CA . ALA D 3 270 ? 182.77500 176.05900 167.26800 1.000 28.10000 270 ALA D CA 1
ATOM 8011 C C . ALA D 3 270 ? 183.88600 176.89300 167.89900 1.000 34.66000 270 ALA D C 1
ATOM 8012 O O . ALA D 3 270 ? 184.16900 176.73100 169.08600 1.000 42.39000 270 ALA D O 1
ATOM 8014 N N . GLN D 3 271 ? 184.51400 177.79600 167.14000 1.000 34.03000 271 GLN D N 1
ATOM 8015 C CA . GLN D 3 271 ? 185.61000 178.59400 167.69000 1.000 24.13000 271 GLN D CA 1
ATOM 8016 C C . GLN D 3 271 ? 185.09600 179.65500 168.66000 1.000 24.63000 271 GLN D C 1
ATOM 8017 O O . GLN D 3 271 ? 185.64900 179.83700 169.75400 1.000 40.18000 271 GLN D O 1
ATOM 8023 N N . VAL D 3 272 ? 184.03300 180.36600 168.27400 1.000 14.31000 272 VAL D N 1
ATOM 8024 C CA . VAL D 3 272 ? 183.41100 181.32500 169.18100 1.000 25.00000 272 VAL D CA 1
ATOM 8025 C C . VAL D 3 272 ? 182.72700 180.58900 170.33300 1.000 30.26000 272 VAL D C 1
ATOM 8026 O O . VAL D 3 272 ? 182.71300 181.07900 171.47100 1.000 42.34000 272 VAL D O 1
ATOM 8030 N N . GLY D 3 273 ? 182.22800 179.37100 170.08400 1.000 23.95000 273 GLY D N 1
ATOM 8031 C CA . GLY D 3 273 ? 181.76300 178.53100 171.18200 1.000 21.29000 273 GLY D CA 1
ATOM 8032 C C . GLY D 3 273 ? 182.86800 178.13200 172.14600 1.000 21.47000 273 GLY D C 1
ATOM 8033 O O . GLY D 3 273 ? 182.63900 178.00700 173.34900 1.000 28.92000 273 GLY D O 1
ATOM 8034 N N . LEU D 3 274 ? 184.08600 177.94300 171.63200 1.000 18.69000 274 LEU D N 1
ATOM 8035 C CA . LEU D 3 274 ? 185.22300 177.61700 172.48800 1.000 20.89000 274 LEU D CA 1
ATOM 8036 C C . LEU D 3 274 ? 185.65700 178.82200 173.31000 1.000 26.78000 274 LEU D C 1
ATOM 8037 O O . LEU D 3 274 ? 186.04700 178.68100 174.47700 1.000 34.85000 274 LEU D O 1
ATOM 8042 N N . VAL D 3 275 ? 185.59000 180.01600 172.71300 1.000 20.27000 275 VAL D N 1
ATOM 8043 C CA . VAL D 3 275 ? 185.82100 181.25100 173.46400 1.000 16.83000 275 VAL D CA 1
ATOM 8044 C C . VAL D 3 275 ? 184.76700 181.41300 174.55700 1.000 22.64000 275 VAL D C 1
ATOM 8045 O O . VAL D 3 275 ? 185.08000 181.79900 175.69100 1.000 28.07000 275 VAL D O 1
ATOM 8049 N N . LEU D 3 276 ? 183.51100 181.07900 174.24200 1.000 27.32000 276 LEU D N 1
ATOM 8050 C CA . LEU D 3 276 ? 182.43300 181.13800 175.22800 1.000 20.97000 276 LEU D CA 1
ATOM 8051 C C . LEU D 3 276 ? 182.63400 180.12300 176.34900 1.000 21.52000 276 LEU D C 1
ATOM 8052 O O . LEU D 3 276 ? 182.34500 180.41400 177.51500 1.000 34.46000 276 LEU D O 1
ATOM 8057 N N . LEU D 3 277 ? 183.12200 178.92500 176.01500 1.000 21.23000 277 LEU D N 1
ATOM 8058 C CA . LEU D 3 277 ? 183.40600 177.91800 177.03500 1.000 18.10000 277 LEU D CA 1
ATOM 8059 C C . LEU D 3 277 ? 184.55700 178.35000 177.93400 1.000 18.33000 277 LEU D C 1
ATOM 8060 O O . LEU D 3 277 ? 184.52700 178.11900 179.15000 1.000 37.56000 277 LEU D O 1
ATOM 8065 N N . ALA D 3 278 ? 185.57700 178.98800 177.35300 1.000 15.92000 278 ALA D N 1
ATOM 8066 C CA . ALA D 3 278 ? 186.66600 179.53400 178.15700 1.000 20.01000 278 ALA D CA 1
ATOM 8067 C C . ALA D 3 278 ? 186.17600 180.64600 179.07900 1.000 19.31000 278 ALA D C 1
ATOM 8068 O O . ALA D 3 278 ? 186.55700 180.69500 180.25400 1.000 29.35000 278 ALA D O 1
ATOM 8070 N N . LEU D 3 279 ? 185.30200 181.52300 178.57200 1.000 20.42000 279 LEU D N 1
ATOM 8071 C CA . LEU D 3 279 ? 184.73200 182.58700 179.39800 1.000 22.19000 279 LEU D CA 1
ATOM 8072 C C . LEU D 3 279 ? 183.82300 182.02200 180.48500 1.000 23.91000 279 LEU D C 1
ATOM 8073 O O . LEU D 3 279 ? 183.66200 182.63000 181.55000 1.000 31.41000 279 LEU D O 1
ATOM 8078 N N . ASN D 3 280 ? 183.19900 180.87300 180.21800 1.000 26.74000 280 ASN D N 1
ATOM 8079 C CA . ASN D 3 280 ? 182.47700 180.15200 181.26100 1.000 24.59000 280 ASN D CA 1
ATOM 8080 C C . ASN D 3 280 ? 183.43000 179.63400 182.33200 1.000 26.31000 280 ASN D C 1
ATOM 8081 O O . ASN D 3 280 ? 183.12100 179.69100 183.52800 1.000 37.46000 280 ASN D O 1
ATOM 8086 N N . LYS D 3 281 ? 184.59100 179.12400 181.92300 1.000 29.72000 281 LYS D N 1
ATOM 8087 C CA . LYS D 3 281 ? 185.56200 178.56700 182.85800 1.000 20.85000 281 LYS D CA 1
ATOM 8088 C C . LYS D 3 281 ? 186.62500 179.56500 183.31700 1.000 28.40000 281 LYS D C 1
ATOM 8089 O O . LYS D 3 281 ? 187.67400 179.14200 183.81300 1.000 33.15000 281 LYS D O 1
ATOM 8095 N N . MET D 3 282 ? 186.37900 180.87400 183.18600 1.000 31.09000 282 MET D N 1
ATOM 8096 C CA . MET D 3 282 ? 187.27700 181.86100 183.79600 1.000 28.94000 282 MET D CA 1
ATOM 8097 C C . MET D 3 282 ? 187.11300 181.95800 185.31000 1.000 41.28000 282 MET D C 1
ATOM 8098 O O . MET D 3 282 ? 187.85200 182.70600 185.96400 1.000 45.73000 282 MET D O 1
ATOM 8103 N N . THR D 3 283 ? 186.13200 181.26000 185.88400 1.000 48.57000 283 THR D N 1
ATOM 8104 C CA . THR D 3 283 ? 186.03200 181.16100 187.33400 1.000 48.57000 283 THR D CA 1
ATOM 8105 C C . THR D 3 283 ? 187.24400 180.42600 187.89800 1.000 48.46000 283 THR D C 1
ATOM 8106 O O . THR D 3 283 ? 187.72400 179.45500 187.30700 1.000 51.80000 283 THR D O 1
ATOM 8110 N N . ASN D 3 284 ? 187.73400 180.92500 189.04200 1.000 43.46000 284 ASN D N 1
ATOM 8111 C CA . ASN D 3 284 ? 188.96900 180.47700 189.70100 1.000 44.56000 284 ASN D CA 1
ATOM 8112 C C . ASN D 3 284 ? 190.18400 180.55600 188.77700 1.000 43.77000 284 ASN D C 1
ATOM 8113 O O . ASN D 3 284 ? 191.02300 179.65200 188.75500 1.000 47.05000 284 ASN D O 1
ATOM 8118 N N . GLU D 3 285 ? 190.28400 181.63500 188.00400 1.000 30.92000 285 GLU D N 1
ATOM 8119 C CA . GLU D 3 285 ? 191.46000 181.93300 187.19900 1.000 29.07000 285 GLU D CA 1
ATOM 8120 C C . GLU D 3 285 ? 192.02800 183.28900 187.59700 1.000 31.18000 285 GLU D C 1
ATOM 8121 O O . GLU D 3 285 ? 191.27900 184.20700 187.94600 1.000 39.42000 285 GLU D O 1
ATOM 8127 N N . ARG D 3 286 ? 193.35100 183.40800 187.54400 1.000 23.31000 286 ARG D N 1
ATOM 8128 C CA . ARG D 3 286 ? 194.05500 184.63300 187.90000 1.000 17.49000 286 ARG D CA 1
ATOM 8129 C C . ARG D 3 286 ? 194.49100 185.34100 186.62600 1.000 17.89000 286 ARG D C 1
ATOM 8130 O O . ARG D 3 286 ? 195.01500 184.70200 185.70700 1.000 31.50000 286 ARG D O 1
ATOM 8138 N N . ILE D 3 287 ? 194.27800 186.65700 186.57500 1.000 16.45000 287 ILE D N 1
ATOM 8139 C CA . ILE D 3 287 ? 194.38400 187.40700 185.32600 1.000 25.84000 287 ILE D CA 1
ATOM 8140 C C . ILE D 3 287 ? 195.84500 187.59800 184.92800 1.000 36.39000 287 ILE D C 1
ATOM 8141 O O . ILE D 3 287 ? 196.24100 187.21000 183.82400 1.000 41.91000 287 ILE D O 1
ATOM 8146 N N . ALA D 3 288 ? 196.66200 188.18800 185.80300 1.000 11.71000 288 ALA D N 1
ATOM 8147 C CA . ALA D 3 288 ? 197.99300 188.60400 185.37800 1.000 11.40000 288 ALA D CA 1
ATOM 8148 C C . ALA D 3 288 ? 199.11600 187.90200 186.13100 1.000 18.23000 288 ALA D C 1
ATOM 8149 O O . ALA D 3 288 ? 199.86300 187.11700 185.54300 1.000 38.72000 288 ALA D O 1
ATOM 8151 N N . GLY D 3 289 ? 199.19800 188.10800 187.43700 1.000 16.99000 289 GLY D N 1
ATOM 8152 C CA . GLY D 3 289 ? 200.39100 187.71700 188.15800 1.000 8.51000 289 GLY D CA 1
ATOM 8153 C C . GLY D 3 289 ? 200.26800 188.07700 189.61900 1.000 16.60000 289 GLY D C 1
ATOM 8154 O O . GLY D 3 289 ? 199.23700 188.57800 190.06700 1.000 32.65000 289 GLY D O 1
ATOM 8155 N N . GLY D 3 290 ? 201.35000 187.83400 190.35500 1.000 19.31000 290 GLY D N 1
ATOM 8156 C CA . GLY D 3 290 ? 201.31000 187.91000 191.80100 1.000 18.50000 290 GLY D CA 1
ATOM 8157 C C . GLY D 3 290 ? 200.44500 186.80000 192.35600 1.000 21.20000 290 GLY D C 1
ATOM 8158 O O . GLY D 3 290 ? 199.39300 187.06600 192.94600 1.000 21.52000 290 GLY D O 1
ATOM 8159 N N . HIS D 3 291 ? 200.87900 185.55100 192.15100 1.000 27.84000 291 HIS D N 1
ATOM 8160 C CA . HIS D 3 291 ? 200.03300 184.39600 192.44500 1.000 16.39000 291 HIS D CA 1
ATOM 8161 C C . HIS D 3 291 ? 199.79900 184.24900 193.94100 1.000 24.69000 291 HIS D C 1
ATOM 8162 O O . HIS D 3 291 ? 198.65300 184.16900 194.39100 1.000 34.75000 291 HIS D O 1
ATOM 8169 N N . SER D 3 292 ? 200.87400 184.28800 194.73200 1.000 18.96000 292 SER D N 1
ATOM 8170 C CA . SER D 3 292 ? 200.77700 183.92100 196.14100 1.000 15.76000 292 SER D CA 1
ATOM 8171 C C . SER D 3 292 ? 200.05300 184.97800 196.96900 1.000 25.14000 292 SER D C 1
ATOM 8172 O O . SER D 3 292 ? 199.60600 184.68800 198.08500 1.000 36.81000 292 SER D O 1
ATOM 8175 N N . LYS D 3 293 ? 199.91200 186.19500 196.44600 1.000 26.20000 293 LYS D N 1
ATOM 8176 C CA . LYS D 3 293 ? 199.11000 187.22700 197.08500 1.000 20.95000 293 LYS D CA 1
ATOM 8177 C C . LYS D 3 293 ? 197.67500 187.24700 196.56700 1.000 17.14000 293 LYS D C 1
ATOM 8178 O O . LYS D 3 293 ? 196.95400 188.22400 196.80500 1.000 30.08000 293 LYS D O 1
ATOM 8184 N N . ASP D 3 294 ? 197.26200 186.18600 195.86000 1.000 17.55000 294 ASP D N 1
ATOM 8185 C CA . ASP D 3 294 ? 195.92500 185.98700 195.28600 1.000 13.42000 294 ASP D CA 1
ATOM 8186 C C . ASP D 3 294 ? 195.52600 187.09200 194.31400 1.000 18.04000 294 ASP D C 1
ATOM 8187 O O . ASP D 3 294 ? 194.33400 187.34100 194.11500 1.000 29.37000 294 ASP D O 1
ATOM 8192 N N . TYR D 3 295 ? 196.49900 187.75400 193.69600 1.000 14.45000 295 TYR D N 1
ATOM 8193 C CA . TYR D 3 295 ? 196.19400 188.83500 192.77400 1.000 8.10000 295 TYR D CA 1
ATOM 8194 C C . TYR D 3 295 ? 195.66400 188.26800 191.46100 1.000 15.99000 295 TYR D C 1
ATOM 8195 O O . TYR D 3 295 ? 195.97600 187.13900 191.07500 1.000 26.88000 295 TYR D O 1
ATOM 8204 N N . GLY D 3 296 ? 194.84700 189.06400 190.77400 1.000 12.80000 296 GLY D N 1
ATOM 8205 C CA . GLY D 3 296 ? 194.28900 188.68200 189.49500 1.000 19.36000 296 GLY D CA 1
ATOM 8206 C C . GLY D 3 296 ? 192.94000 187.99400 189.55300 1.000 17.23000 296 GLY D C 1
ATOM 8207 O O . GLY D 3 296 ? 192.38000 187.68700 188.49400 1.000 31.40000 296 GLY D O 1
ATOM 8208 N N . ARG D 3 297 ? 192.41300 187.73100 190.74800 1.000 10.76000 297 ARG D N 1
ATOM 8209 C CA . ARG D 3 297 ? 191.07300 187.17100 190.87900 1.000 17.84000 297 ARG D CA 1
ATOM 8210 C C . ARG D 3 297 ? 190.03600 188.20100 190.44900 1.000 15.72000 297 ARG D C 1
ATOM 8211 O O . ARG D 3 297 ? 190.20000 189.40100 190.68400 1.000 18.15000 297 ARG D O 1
ATOM 8219 N N . PHE D 3 298 ? 188.97500 187.73000 189.79900 1.000 12.80000 298 PHE D N 1
ATOM 8220 C CA . PHE D 3 298 ? 188.03200 188.61700 189.13700 1.000 14.71000 298 PHE D CA 1
ATOM 8221 C C . PHE D 3 298 ? 186.69300 187.91600 188.97300 1.000 14.70000 298 PHE D C 1
ATOM 8222 O O . PHE D 3 298 ? 186.59600 186.68900 189.03700 1.000 21.96000 298 PHE D O 1
ATOM 8230 N N . VAL D 3 299 ? 185.65500 188.72200 188.75700 1.000 19.92000 299 VAL D N 1
ATOM 8231 C CA . VAL D 3 299 ? 184.29800 188.23700 188.53800 1.000 22.83000 299 VAL D CA 1
ATOM 8232 C C . VAL D 3 299 ? 183.77900 188.87100 187.25400 1.000 20.06000 299 VAL D C 1
ATOM 8233 O O . VAL D 3 299 ? 183.75800 190.10100 187.13200 1.000 29.66000 299 VAL D O 1
ATOM 8237 N N . ILE D 3 300 ? 183.36800 188.03900 186.30200 1.000 22.64000 300 ILE D N 1
ATOM 8238 C CA . ILE D 3 300 ? 182.76900 188.53200 185.06700 1.000 22.90000 300 ILE D CA 1
ATOM 8239 C C . ILE D 3 300 ? 181.34600 188.98400 185.36000 1.000 27.39000 300 ILE D C 1
ATOM 8240 O O . ILE D 3 300 ? 180.51700 188.19600 185.83000 1.000 34.40000 300 ILE D O 1
ATOM 8245 N N . ASP D 3 301 ? 181.05400 190.25600 185.08100 1.000 17.42000 301 ASP D N 1
ATOM 8246 C CA . ASP D 3 301 ? 179.70800 190.78300 185.27200 1.000 26.04000 301 ASP D CA 1
ATOM 8247 C C . ASP D 3 301 ? 178.99700 191.04400 183.95200 1.000 27.03000 301 ASP D C 1
ATOM 8248 O O . ASP D 3 301 ? 177.81800 191.41700 183.96000 1.000 36.42000 301 ASP D O 1
ATOM 8253 N N . GLY D 3 302 ? 179.67300 190.86300 182.81900 1.000 26.17000 302 GLY D N 1
ATOM 8254 C CA . GLY D 3 302 ? 178.99500 191.00000 181.54700 1.000 23.24000 302 GLY D CA 1
ATOM 8255 C C . GLY D 3 302 ? 179.77500 190.47600 180.36000 1.000 17.34000 302 GLY D C 1
ATOM 8256 O O . GLY D 3 302 ? 180.98900 190.65200 180.28400 1.000 18.04000 302 GLY D O 1
ATOM 8257 N N . VAL D 3 303 ? 179.09200 189.80100 179.44000 1.000 25.73000 303 VAL D N 1
ATOM 8258 C CA . VAL D 3 303 ? 179.64800 189.38600 178.15600 1.000 24.10000 303 VAL D CA 1
ATOM 8259 C C . VAL D 3 303 ? 178.61600 189.73900 177.09700 1.000 28.81000 303 VAL D C 1
ATOM 8260 O O . VAL D 3 303 ? 177.47400 189.27100 177.16300 1.000 40.20000 303 VAL D O 1
ATOM 8264 N N . SER D 3 304 ? 179.00400 190.56300 176.13100 1.000 28.18000 304 SER D N 1
ATOM 8265 C CA . SER D 3 304 ? 178.12600 190.92600 175.02900 1.000 29.31000 304 SER D CA 1
ATOM 8266 C C . SER D 3 304 ? 178.68700 190.36500 173.73000 1.000 32.52000 304 SER D C 1
ATOM 8267 O O . SER D 3 304 ? 179.85500 190.59900 173.40400 1.000 34.19000 304 SER D O 1
ATOM 8270 N N . LEU D 3 305 ? 177.85400 189.63000 172.99600 1.000 37.03000 305 LEU D N 1
ATOM 8271 C CA . LEU D 3 305 ? 178.24200 189.01200 171.73200 1.000 26.21000 305 LEU D CA 1
ATOM 8272 C C . LEU D 3 305 ? 177.64400 189.83600 170.59800 1.000 38.82000 305 LEU D C 1
ATOM 8273 O O . LEU D 3 305 ? 176.42200 189.83500 170.40900 1.000 47.79000 305 LEU D O 1
ATOM 8278 N N . ASN D 3 306 ? 178.51900 190.52200 169.84700 1.000 37.49000 306 ASN D N 1
ATOM 8279 C CA . ASN D 3 306 ? 178.14900 191.49500 168.80800 1.000 32.13000 306 ASN D CA 1
ATOM 8280 C C . ASN D 3 306 ? 177.21500 192.57200 169.35800 1.000 36.03000 306 ASN D C 1
ATOM 8281 O O . ASN D 3 306 ? 176.25800 192.98800 168.70100 1.000 45.61000 306 ASN D O 1
ATOM 8286 N N . GLY D 3 307 ? 177.49900 193.02700 170.57700 1.000 35.03000 307 GLY D N 1
ATOM 8287 C CA . GLY D 3 307 ? 176.68500 194.01900 171.24400 1.000 38.78000 307 GLY D CA 1
ATOM 8288 C C . GLY D 3 307 ? 175.47400 193.48500 171.97700 1.000 40.95000 307 GLY D C 1
ATOM 8289 O O . GLY D 3 307 ? 174.73800 194.28000 172.57700 1.000 42.64000 307 GLY D O 1
ATOM 8290 N N . GLU D 3 308 ? 175.23800 192.17600 171.95600 1.000 35.93000 308 GLU D N 1
ATOM 8291 C CA . GLU D 3 308 ? 174.07700 191.57000 172.59700 1.000 37.81000 308 GLU D CA 1
ATOM 8292 C C . GLU D 3 308 ? 174.52200 190.85200 173.86400 1.000 37.89000 308 GLU D C 1
ATOM 8293 O O . GLU D 3 308 ? 175.28300 189.88100 173.79300 1.000 42.87000 308 GLU D O 1
ATOM 8299 N N . GLN D 3 309 ? 174.02000 191.31600 175.01000 1.000 34.33000 309 GLN D N 1
ATOM 8300 C CA . GLN D 3 309 ? 174.45500 190.81900 176.31200 1.000 32.01000 309 GLN D CA 1
ATOM 8301 C C . GLN D 3 309 ? 173.99100 189.38400 176.53600 1.000 36.18000 309 GLN D C 1
ATOM 8302 O O . GLN D 3 309 ? 172.79300 189.09100 176.49000 1.000 40.76000 309 GLN D O 1
ATOM 8308 N N . VAL D 3 310 ? 174.94800 188.48400 176.78000 1.000 34.06000 310 VAL D N 1
ATOM 8309 C CA . VAL D 3 310 ? 174.66100 187.05300 176.86000 1.000 33.48000 310 VAL D CA 1
ATOM 8310 C C . VAL D 3 310 ? 175.22300 186.43300 178.13700 1.000 35.47000 310 VAL D C 1
ATOM 8311 O O . VAL D 3 310 ? 175.48300 185.22600 178.18300 1.000 43.92000 310 VAL D O 1
ATOM 8315 N N . TRP D 3 311 ? 175.40900 187.23300 179.18300 1.000 29.61000 311 TRP D N 1
ATOM 8316 C CA . TRP D 3 311 ? 175.95500 186.74300 180.44500 1.000 34.14000 311 TRP D CA 1
ATOM 8317 C C . TRP D 3 311 ? 174.89200 186.77400 181.53100 1.000 39.73000 311 TRP D C 1
ATOM 8318 O O . TRP D 3 311 ? 174.11400 187.72800 181.62200 1.000 42.39000 311 TRP D O 1
ATOM 8329 N N . SER D 3 312 ? 174.87100 185.72600 182.35000 1.000 44.97000 312 SER D N 1
ATOM 8330 C CA . SER D 3 312 ? 174.04200 185.64900 183.54100 1.000 46.00000 312 SER D CA 1
ATOM 8331 C C . SER D 3 312 ? 174.91000 185.19500 184.70500 1.000 49.07000 312 SER D C 1
ATOM 8332 O O . SER D 3 312 ? 176.13800 185.12800 184.60300 1.000 53.10000 312 SER D O 1
ATOM 8335 N N . GLN D 3 313 ? 174.25900 184.88700 185.82900 1.000 57.38000 313 GLN D N 1
ATOM 8336 C CA . GLN D 3 313 ? 174.99200 184.37500 186.98300 1.000 58.21000 313 GLN D CA 1
ATOM 8337 C C . GLN D 3 313 ? 175.49400 182.95800 186.73200 1.000 59.42000 313 GLN D C 1
ATOM 8338 O O . GLN D 3 313 ? 176.56900 182.57800 187.20900 1.000 60.12000 313 GLN D O 1
ATOM 8344 N N . SER D 3 314 ? 174.73100 182.16300 185.98200 1.000 56.69000 314 SER D N 1
ATOM 8345 C CA . SER D 3 314 ? 175.12700 180.79500 185.64700 1.000 58.65000 314 SER D CA 1
ATOM 8346 C C . SER D 3 314 ? 175.84900 180.75500 184.29800 1.000 57.21000 314 SER D C 1
ATOM 8347 O O . SER D 3 314 ? 175.49000 180.01400 183.38300 1.000 56.91000 314 SER D O 1
ATOM 8350 N N . GLY D 3 315 ? 176.89300 181.57500 184.19100 1.000 48.49000 315 GLY D N 1
ATOM 8351 C CA . GLY D 3 315 ? 177.69300 181.59800 182.98400 1.000 44.71000 315 GLY D CA 1
ATOM 8352 C C . GLY D 3 315 ? 177.00600 182.29800 181.82000 1.000 41.96000 315 GLY D C 1
ATOM 8353 O O . GLY D 3 315 ? 176.20100 183.21900 181.98300 1.000 43.50000 315 GLY D O 1
ATOM 8354 N N . ILE D 3 316 ? 177.34900 181.83800 180.61600 1.000 38.27000 316 ILE D N 1
ATOM 8355 C CA . ILE D 3 316 ? 176.78900 182.41200 179.39900 1.000 39.48000 316 ILE D CA 1
ATOM 8356 C C . ILE D 3 316 ? 175.37200 181.89700 179.19400 1.000 44.84000 316 ILE D C 1
ATOM 8357 O O . ILE D 3 316 ? 175.13800 180.68300 179.12100 1.000 47.04000 316 ILE D O 1
ATOM 8362 N N . THR D 3 317 ? 174.41800 182.81800 179.09900 1.000 51.31000 317 THR D N 1
ATOM 8363 C CA . THR D 3 317 ? 173.04300 182.49800 178.74200 1.000 49.54000 317 THR D CA 1
ATOM 8364 C C . THR D 3 317 ? 172.82500 182.82900 177.27000 1.000 52.07000 317 THR D C 1
ATOM 8365 O O . THR D 3 317 ? 173.40500 183.78800 176.75000 1.000 55.60000 317 THR D O 1
ATOM 8369 N N . GLY D 3 318 ? 172.03600 182.00900 176.59000 1.000 56.37000 318 GLY D N 1
ATOM 8370 C CA . GLY D 3 318 ? 171.87300 182.15400 175.15800 1.000 54.81000 318 GLY D CA 1
ATOM 8371 C C . GLY D 3 318 ? 173.11500 181.73700 174.39700 1.000 53.17000 318 GLY D C 1
ATOM 8372 O O . GLY D 3 318 ? 174.05000 181.13600 174.93700 1.000 52.97000 318 GLY D O 1
ATOM 8373 N N . GLY D 3 319 ? 173.12600 182.09100 173.11400 1.000 52.70000 319 GLY D N 1
ATOM 8374 C CA . GLY D 3 319 ? 174.21800 181.70100 172.22900 1.000 51.40000 319 GLY D CA 1
ATOM 8375 C C . GLY D 3 319 ? 174.33800 180.20400 172.04500 1.000 54.41000 319 GLY D C 1
ATOM 8376 O O . GLY D 3 319 ? 175.44700 179.65900 172.11700 1.000 53.00000 319 GLY D O 1
ATOM 8377 N N . GLU D 3 320 ? 173.21200 179.52400 171.81500 1.000 57.13000 320 GLU D N 1
ATOM 8378 C CA . GLU D 3 320 ? 173.17700 178.06900 171.93100 1.000 51.96000 320 GLU D CA 1
ATOM 8379 C C . GLU D 3 320 ? 173.86000 177.38200 170.75400 1.000 49.39000 320 GLU D C 1
ATOM 8380 O O . GLU D 3 320 ? 174.44400 176.30400 170.92100 1.000 50.93000 320 GLU D O 1
ATOM 8386 N N . GLN D 3 321 ? 173.80200 177.98700 169.56100 1.000 46.37000 321 GLN D N 1
ATOM 8387 C CA . GLN D 3 321 ? 174.36700 177.34700 168.37300 1.000 46.83000 321 GLN D CA 1
ATOM 8388 C C . GLN D 3 321 ? 175.88800 177.25600 168.46500 1.000 47.12000 321 GLN D C 1
ATOM 8389 O O . GLN D 3 321 ? 176.48600 176.27500 168.00200 1.000 49.97000 321 GLN D O 1
ATOM 8395 N N . TYR D 3 322 ? 176.51700 178.22100 169.14700 1.000 42.99000 322 TYR D N 1
ATOM 8396 C CA . TYR D 3 322 ? 177.94700 178.17300 169.42000 1.000 38.46000 322 TYR D CA 1
ATOM 8397 C C . TYR D 3 322 ? 178.29200 177.01600 170.35000 1.000 39.35000 322 TYR D C 1
ATOM 8398 O O . TYR D 3 322 ? 179.29600 176.32500 170.14300 1.000 38.40000 322 TYR D O 1
ATOM 8407 N N . PHE D 3 323 ? 177.44600 176.77600 171.35600 1.000 42.53000 323 PHE D N 1
ATOM 8408 C CA . PHE D 3 323 ? 177.71900 175.71800 172.32300 1.000 37.87000 323 PHE D CA 1
ATOM 8409 C C . PHE D 3 323 ? 177.51200 174.33400 171.71900 1.000 45.12000 323 PHE D C 1
ATOM 8410 O O . PHE D 3 323 ? 178.30300 173.41900 171.97800 1.000 47.61000 323 PHE D O 1
ATOM 8418 N N . ASP D 3 324 ? 176.46700 174.15800 170.90200 1.000 44.49000 324 ASP D N 1
ATOM 8419 C CA . ASP D 3 324 ? 176.30300 172.88400 170.20000 1.000 45.95000 324 ASP D CA 1
ATOM 8420 C C . ASP D 3 324 ? 177.40800 172.65200 169.17300 1.000 46.41000 324 ASP D C 1
ATOM 8421 O O . ASP D 3 324 ? 177.87000 171.51400 169.00600 1.000 52.75000 324 ASP D O 1
ATOM 8426 N N . ALA D 3 325 ? 177.86400 173.71500 168.49600 1.000 37.74000 325 ALA D N 1
ATOM 8427 C CA . ALA D 3 325 ? 178.97100 173.57200 167.55300 1.000 37.99000 325 ALA D CA 1
ATOM 8428 C C . ALA D 3 325 ? 180.26600 173.17700 168.25600 1.000 38.54000 325 ALA D C 1
ATOM 8429 O O . ALA D 3 325 ? 180.98400 172.28200 167.79100 1.000 42.82000 325 ALA D O 1
ATOM 8431 N N . VAL D 3 326 ? 180.56300 173.80100 169.40000 1.000 36.90000 326 VAL D N 1
ATOM 8432 C CA . VAL D 3 326 ? 181.80400 173.46700 170.09100 1.000 38.24000 326 VAL D CA 1
ATOM 8433 C C . VAL D 3 326 ? 181.69400 172.10900 170.78700 1.000 41.26000 326 VAL D C 1
ATOM 8434 O O . VAL D 3 326 ? 182.69800 171.40100 170.92300 1.000 43.63000 326 VAL D O 1
ATOM 8438 N N . ALA D 3 327 ? 180.48400 171.68600 171.17400 1.000 41.88000 327 ALA D N 1
ATOM 8439 C CA . ALA D 3 327 ? 180.31000 170.34900 171.73600 1.000 37.11000 327 ALA D CA 1
ATOM 8440 C C . ALA D 3 327 ? 180.51200 169.27700 170.67200 1.000 44.78000 327 ALA D C 1
ATOM 8441 O O . ALA D 3 327 ? 181.15200 168.24600 170.92400 1.000 50.30000 327 ALA D O 1
ATOM 8443 N N . GLU D 3 328 ? 179.98200 169.51500 169.46600 1.000 48.06000 328 GLU D N 1
ATOM 8444 C CA . GLU D 3 328 ? 180.19000 168.59300 168.35400 1.000 44.47000 328 GLU D CA 1
ATOM 8445 C C . GLU D 3 328 ? 181.65800 168.54200 167.94200 1.000 44.69000 328 GLU D C 1
ATOM 8446 O O . GLU D 3 328 ? 182.17900 167.47400 167.59700 1.000 49.94000 328 GLU D O 1
ATOM 8452 N N . ALA D 3 329 ? 182.34600 169.68500 167.98900 1.000 43.20000 329 ALA D N 1
ATOM 8453 C CA . ALA D 3 329 ? 183.74300 169.71700 167.56900 1.000 44.37000 329 ALA D CA 1
ATOM 8454 C C . ALA D 3 329 ? 184.66700 169.10600 168.61800 1.000 44.59000 329 ALA D C 1
ATOM 8455 O O . ALA D 3 329 ? 185.67200 168.47400 168.27300 1.000 51.33000 329 ALA D O 1
ATOM 8457 N N . ILE D 3 330 ? 184.35800 169.30100 169.90300 1.000 47.83000 330 ILE D N 1
ATOM 8458 C CA . ILE D 3 330 ? 185.11800 168.65800 170.97400 1.000 47.60000 330 ILE D CA 1
ATOM 8459 C C . ILE D 3 330 ? 184.87100 167.15300 170.97300 1.000 49.08000 330 ILE D C 1
ATOM 8460 O O . ILE D 3 330 ? 185.78400 166.36600 171.26400 1.000 53.95000 330 ILE D O 1
ATOM 8465 N N . ASP D 3 331 ? 183.65700 166.72600 170.60600 1.000 52.20000 331 ASP D N 1
ATOM 8466 C CA . ASP D 3 331 ? 183.40200 165.30700 170.37400 1.000 52.78000 331 ASP D CA 1
ATOM 8467 C C . ASP D 3 331 ? 184.22200 164.78500 169.19700 1.000 53.03000 331 ASP D C 1
ATOM 8468 O O . ASP D 3 331 ? 184.66600 163.63100 169.19600 1.000 56.40000 331 ASP D O 1
ATOM 8473 N N . GLY D 3 332 ? 184.43100 165.62300 168.18300 1.000 49.64000 332 GLY D N 1
ATOM 8474 C CA . GLY D 3 332 ? 185.29800 165.29100 167.07100 1.000 48.34000 332 GLY D CA 1
ATOM 8475 C C . GLY D 3 332 ? 186.74800 165.69400 167.22400 1.000 49.09000 332 GLY D C 1
ATOM 8476 O O . GLY D 3 332 ? 187.52400 165.54600 166.27600 1.000 51.44000 332 GLY D O 1
ATOM 8477 N N . LEU D 3 333 ? 187.13700 166.20800 168.38900 1.000 47.02000 333 LEU D N 1
ATOM 8478 C CA . LEU D 3 333 ? 188.50500 166.66200 168.59900 1.000 43.86000 333 LEU D CA 1
ATOM 8479 C C . LEU D 3 333 ? 189.45700 165.48100 168.74400 1.000 45.82000 333 LEU D C 1
ATOM 8480 O O . LEU D 3 333 ? 189.15000 164.49000 169.41300 1.000 51.03000 333 LEU D O 1
ATOM 8485 N N . SER D 3 334 ? 190.62300 165.59400 168.11400 1.000 41.93000 334 SER D N 1
ATOM 8486 C CA . SER D 3 334 ? 191.64900 164.56200 168.19200 1.000 37.83000 334 SER D CA 1
ATOM 8487 C C . SER D 3 334 ? 193.00900 165.24600 168.26000 1.000 44.08000 334 SER D C 1
ATOM 8488 O O . SER D 3 334 ? 193.11200 166.47500 168.21100 1.000 51.37000 334 SER D O 1
ATOM 8491 N N . SER D 3 335 ? 194.05600 164.43500 168.37700 1.000 40.60000 335 SER D N 1
ATOM 8492 C CA . SER D 3 335 ? 195.42000 164.93300 168.48300 1.000 41.16000 335 SER D CA 1
ATOM 8493 C C . SER D 3 335 ? 196.13100 165.03100 167.14000 1.000 41.78000 335 SER D C 1
ATOM 8494 O O . SER D 3 335 ? 197.27000 165.50700 167.10100 1.000 42.57000 335 SER D O 1
ATOM 8497 N N . LYS D 3 336 ? 195.48800 164.60200 166.05000 1.000 43.85000 336 LYS D N 1
ATOM 8498 C CA . LYS D 3 336 ? 196.15700 164.53700 164.75200 1.000 40.46000 336 LYS D CA 1
ATOM 8499 C C . LYS D 3 336 ? 196.44600 165.93200 164.20400 1.000 42.37000 336 LYS D C 1
ATOM 8500 O O . LYS D 3 336 ? 197.53900 166.19100 163.68000 1.000 45.10000 336 LYS D O 1
ATOM 8506 N N . GLU D 3 337 ? 195.47900 166.84800 164.33500 1.000 40.77000 337 GLU D N 1
ATOM 8507 C CA . GLU D 3 337 ? 195.67800 168.22400 163.88500 1.000 38.55000 337 GLU D CA 1
ATOM 8508 C C . GLU D 3 337 ? 196.73300 168.93300 164.72200 1.000 39.80000 337 GLU D C 1
ATOM 8509 O O . GLU D 3 337 ? 197.51400 169.73600 164.20000 1.000 45.37000 337 GLU D O 1
ATOM 8515 N N . PHE D 3 338 ? 196.77400 168.64200 166.02500 1.000 32.34000 338 PHE D N 1
ATOM 8516 C CA . PHE D 3 338 ? 197.80100 169.21400 166.88800 1.000 30.84000 338 PHE D CA 1
ATOM 8517 C C . PHE D 3 338 ? 199.18500 168.68500 166.53100 1.000 34.09000 338 PHE D C 1
ATOM 8518 O O . PHE D 3 338 ? 200.17500 169.42200 166.60000 1.000 38.67000 338 PHE D O 1
ATOM 8526 N N . GLU D 3 339 ? 199.27400 167.40300 166.16400 1.000 38.29000 339 GLU D N 1
ATOM 8527 C CA . GLU D 3 339 ? 200.57300 166.82400 165.83300 1.000 33.50000 339 GLU D CA 1
ATOM 8528 C C . GLU D 3 339 ? 201.08800 167.32500 164.48900 1.000 36.66000 339 GLU D C 1
ATOM 8529 O O . GLU D 3 339 ? 202.26500 167.68400 164.37100 1.000 39.39000 339 GLU D O 1
ATOM 8535 N N . GLN D 3 340 ? 200.23200 167.36300 163.46200 1.000 37.21000 340 GLN D N 1
ATOM 8536 C CA . GLN D 3 340 ? 200.72100 167.82100 162.16500 1.000 39.16000 340 GLN D CA 1
ATOM 8537 C C . GLN D 3 340 ? 200.76500 169.34200 162.07700 1.000 36.20000 340 GLN D C 1
ATOM 8538 O O . GLN D 3 340 ? 201.35300 169.88600 161.13600 1.000 48.20000 340 GLN D O 1
ATOM 8544 N N . PHE D 3 341 ? 200.14900 170.04300 163.03200 1.000 31.88000 341 PHE D N 1
ATOM 8545 C CA . PHE D 3 341 ? 200.33100 171.48700 163.11500 1.000 30.08000 341 PHE D CA 1
ATOM 8546 C C . PHE D 3 341 ? 201.70000 171.83100 163.68900 1.000 33.19000 341 PHE D C 1
ATOM 8547 O O . PHE D 3 341 ? 202.35100 172.78200 163.24000 1.000 37.98000 341 PHE D O 1
ATOM 8555 N N . ALA D 3 342 ? 202.15200 171.06500 164.68300 1.000 34.54000 342 ALA D N 1
ATOM 8556 C CA . ALA D 3 342 ? 203.45000 171.27900 165.30500 1.000 32.29000 342 ALA D CA 1
ATOM 8557 C C . ALA D 3 342 ? 204.59600 170.63400 164.54000 1.000 39.81000 342 ALA D C 1
ATOM 8558 O O . ALA D 3 342 ? 205.75900 170.89400 164.87000 1.000 44.77000 342 ALA D O 1
ATOM 8560 N N . GLN D 3 343 ? 204.30200 169.80200 163.54400 1.000 42.07000 343 GLN D N 1
ATOM 8561 C CA . GLN D 3 343 ? 205.34600 169.10500 162.80400 1.000 41.95000 343 GLN D CA 1
ATOM 8562 C C . GLN D 3 343 ? 206.06500 170.07500 161.87600 1.000 45.91000 343 GLN D C 1
ATOM 8563 O O . GLN D 3 343 ? 205.45500 170.63600 160.96000 1.000 49.78000 343 GLN D O 1
ATOM 8569 N N . SER D 3 344 ? 207.35800 170.27400 162.11500 1.000 53.73000 344 SER D N 1
ATOM 8570 C CA . SER D 3 344 ? 208.14800 171.20100 161.31700 1.000 54.92000 344 SER D CA 1
ATOM 8571 C C . SER D 3 344 ? 208.43500 170.61100 159.94300 1.000 60.63000 344 SER D C 1
ATOM 8572 O O . SER D 3 344 ? 208.73500 169.42000 159.81900 1.000 63.32000 344 SER D O 1
ATOM 8575 N N . ALA D 3 345 ? 208.33200 171.45200 158.91000 1.000 62.89000 345 ALA D N 1
ATOM 8576 C CA . ALA D 3 345 ? 208.68600 171.02000 157.56300 1.000 61.95000 345 ALA D CA 1
ATOM 8577 C C . ALA D 3 345 ? 210.18700 170.80300 157.42500 1.000 63.50000 345 ALA D C 1
ATOM 8578 O O . ALA D 3 345 ? 210.62200 169.95900 156.63400 1.000 65.83000 345 ALA D O 1
ATOM 8580 N N . LYS D 3 346 ? 210.99100 171.55400 158.18200 1.000 67.65000 346 LYS D N 1
ATOM 8581 C CA . LYS D 3 346 ? 212.43400 171.33600 158.17300 1.000 69.26000 346 LYS D CA 1
ATOM 8582 C C . LYS D 3 346 ? 212.81200 170.10300 158.99000 1.000 71.57000 346 LYS D C 1
ATOM 8583 O O . LYS D 3 346 ? 213.90600 169.55100 158.82100 1.000 70.79000 346 LYS D O 1
ATOM 8589 N N . GLU D 3 347 ? 211.91900 169.64800 159.86500 1.000 82.14000 347 GLU D N 1
ATOM 8590 C CA . GLU D 3 347 ? 212.16600 168.45600 160.67000 1.000 82.34000 347 GLU D CA 1
ATOM 8591 C C . GLU D 3 347 ? 211.26300 167.30800 160.23200 1.000 81.84000 347 GLU D C 1
ATOM 8592 O O . GLU D 3 347 ? 211.09500 167.05900 159.03800 1.000 83.16000 347 GLU D O 1
ATOM 8598 N N . MET E 3 1 ? 190.20200 175.17500 195.17400 1.000 32.86000 1 MET E N 1
ATOM 8599 C CA . MET E 3 1 ? 189.30200 175.27700 196.31600 1.000 33.18000 1 MET E CA 1
ATOM 8600 C C . MET E 3 1 ? 189.31000 176.69600 196.89100 1.000 34.59000 1 MET E C 1
ATOM 8601 O O . MET E 3 1 ? 190.36900 177.29000 197.08700 1.000 37.95000 1 MET E O 1
ATOM 8606 N N . GLN E 3 2 ? 188.11700 177.23600 197.14400 1.000 33.23000 2 GLN E N 1
ATOM 8607 C CA . GLN E 3 2 ? 187.93700 178.62000 197.57900 1.000 21.34000 2 GLN E CA 1
ATOM 8608 C C . GLN E 3 2 ? 187.45100 178.62800 199.02700 1.000 23.71000 2 GLN E C 1
ATOM 8609 O O . GLN E 3 2 ? 186.27600 178.35700 199.29200 1.000 35.67000 2 GLN E O 1
ATOM 8615 N N . ILE E 3 3 ? 188.34100 178.96300 199.95900 1.000 15.90000 3 ILE E N 1
ATOM 8616 C CA . ILE E 3 3 ? 188.03400 179.04300 201.38200 1.000 19.81000 3 ILE E CA 1
ATOM 8617 C C . ILE E 3 3 ? 187.87300 180.50500 201.77200 1.000 15.59000 3 ILE E C 1
ATOM 8618 O O . ILE E 3 3 ? 188.69900 181.35300 201.41500 1.000 27.12000 3 ILE E O 1
ATOM 8623 N N . GLU E 3 4 ? 186.81400 180.80400 202.51500 1.000 19.72000 4 GLU E N 1
ATOM 8624 C CA . GLU E 3 4 ? 186.59100 182.14700 203.04000 1.000 17.38000 4 GLU E CA 1
ATOM 8625 C C . GLU E 3 4 ? 186.57900 182.07700 204.55900 1.000 24.35000 4 GLU E C 1
ATOM 8626 O O . GLU E 3 4 ? 185.59500 181.63400 205.15800 1.000 29.25000 4 GLU E O 1
ATOM 8632 N N . VAL E 3 5 ? 187.68100 182.49400 205.17300 1.000 18.19000 5 VAL E N 1
ATOM 8633 C CA . VAL E 3 5 ? 187.84000 182.50700 206.61800 1.000 15.32000 5 VAL E CA 1
ATOM 8634 C C . VAL E 3 5 ? 187.44300 183.88300 207.11900 1.000 24.39000 5 VAL E C 1
ATOM 8635 O O . VAL E 3 5 ? 188.27000 184.80500 207.15800 1.000 45.72000 5 VAL E O 1
ATOM 8639 N N . THR E 3 6 ? 186.18600 184.02300 207.49800 1.000 22.33000 6 THR E N 1
ATOM 8640 C CA . THR E 3 6 ? 185.65900 185.28500 207.98200 1.000 22.62000 6 THR E CA 1
ATOM 8641 C C . THR E 3 6 ? 185.89500 185.29200 209.49600 1.000 20.72000 6 THR E C 1
ATOM 8642 O O . THR E 3 6 ? 185.58900 184.32400 210.20400 1.000 35.99000 6 THR E O 1
ATOM 8646 N N . VAL E 3 7 ? 186.59000 186.32800 209.96200 1.000 21.14000 7 VAL E N 1
ATOM 8647 C CA . VAL E 3 7 ? 187.06900 186.41400 211.33600 1.000 18.69000 7 VAL E CA 1
ATOM 8648 C C . VAL E 3 7 ? 186.59500 187.72700 211.93700 1.000 23.06000 7 VAL E C 1
ATOM 8649 O O . VAL E 3 7 ? 186.08300 188.61100 211.24100 1.000 34.21000 7 VAL E O 1
ATOM 8653 N N . ARG E 3 8 ? 186.75100 187.84600 213.25000 1.000 16.87000 8 ARG E N 1
ATOM 8654 C CA . ARG E 3 8 ? 186.44600 189.06500 213.98500 1.000 20.51000 8 ARG E CA 1
ATOM 8655 C C . ARG E 3 8 ? 187.59000 189.32900 214.95100 1.000 19.36000 8 ARG E C 1
ATOM 8656 O O . ARG E 3 8 ? 187.92300 188.46700 215.77100 1.000 30.44000 8 ARG E O 1
ATOM 8664 N N . ASN E 3 9 ? 188.19300 190.51000 214.85500 1.000 23.08000 9 ASN E N 1
ATOM 8665 C CA . ASN E 3 9 ? 189.33400 190.83100 215.70000 1.000 8.56000 9 ASN E CA 1
ATOM 8666 C C . ASN E 3 9 ? 188.84800 191.24400 217.08600 1.000 20.88000 9 ASN E C 1
ATOM 8667 O O . ASN E 3 9 ? 187.91300 192.04000 217.22000 1.000 29.75000 9 ASN E O 1
ATOM 8672 N N . ILE E 3 10 ? 189.45800 190.66000 218.11600 1.000 22.48000 10 ILE E N 1
ATOM 8673 C CA . ILE E 3 10 ? 189.09300 190.98500 219.49000 1.000 12.00000 10 ILE E CA 1
ATOM 8674 C C . ILE E 3 10 ? 189.77200 192.28300 219.91800 1.000 22.29000 10 ILE E C 1
ATOM 8675 O O . ILE E 3 10 ? 189.17800 193.10300 220.62900 1.000 42.05000 10 ILE E O 1
ATOM 8680 N N . THR E 3 11 ? 190.99200 192.51100 219.44300 1.000 20.11000 11 THR E N 1
ATOM 8681 C CA . THR E 3 11 ? 191.86900 193.61700 219.80500 1.000 16.50000 11 THR E CA 1
ATOM 8682 C C . THR E 3 11 ? 192.16300 194.46800 218.56900 1.000 15.67000 11 THR E C 1
ATOM 8683 O O . THR E 3 11 ? 191.95000 193.98900 217.44700 1.000 26.84000 11 THR E O 1
ATOM 8687 N N . PRO E 3 12 ? 192.59200 195.73400 218.71900 1.000 15.72000 12 PRO E N 1
ATOM 8688 C CA . PRO E 3 12 ? 192.82700 196.57700 217.53500 1.000 20.07000 12 PRO E CA 1
ATOM 8689 C C . PRO E 3 12 ? 193.95800 196.08400 216.64200 1.000 16.62000 12 PRO E C 1
ATOM 8690 O O . PRO E 3 12 ? 195.09600 195.91000 217.07700 1.000 32.79000 12 PRO E O 1
ATOM 8694 N N . ILE E 3 13 ? 193.63200 195.90400 215.36400 1.000 11.74000 13 ILE E N 1
ATOM 8695 C CA . ILE E 3 13 ? 194.55800 195.40800 214.35100 1.000 10.69000 13 ILE E CA 1
ATOM 8696 C C . ILE E 3 13 ? 195.50500 196.52600 213.93900 1.000 15.08000 13 ILE E C 1
ATOM 8697 O O . ILE E 3 13 ? 195.07200 197.64500 213.63800 1.000 26.62000 13 ILE E O 1
ATOM 8702 N N . PHE E 3 14 ? 196.80800 196.23100 213.93300 1.000 10.03000 14 PHE E N 1
ATOM 8703 C CA . PHE E 3 14 ? 197.80600 197.22700 213.54700 1.000 7.08000 14 PHE E CA 1
ATOM 8704 C C . PHE E 3 14 ? 198.81500 196.56800 212.61000 1.000 20.88000 14 PHE E C 1
ATOM 8705 O O . PHE E 3 14 ? 199.69400 195.82900 213.06000 1.000 27.34000 14 PHE E O 1
ATOM 8713 N N . SER E 3 15 ? 198.67800 196.84000 211.31500 1.000 21.56000 15 SER E N 1
ATOM 8714 C CA . SER E 3 15 ? 199.68200 196.50100 210.31200 1.000 18.55000 15 SER E CA 1
ATOM 8715 C C . SER E 3 15 ? 200.31300 197.81000 209.86300 1.000 18.03000 15 SER E C 1
ATOM 8716 O O . SER E 3 15 ? 199.67100 198.59200 209.15900 1.000 20.68000 15 SER E O 1
ATOM 8719 N N . ALA E 3 16 ? 201.56500 198.04000 210.25700 1.000 20.67000 16 ALA E N 1
ATOM 8720 C CA . ALA E 3 16 ? 202.17900 199.35700 210.11400 1.000 13.56000 16 ALA E CA 1
ATOM 8721 C C . ALA E 3 16 ? 202.44400 199.68600 208.64900 1.000 22.07000 16 ALA E C 1
ATOM 8722 O O . ALA E 3 16 ? 203.24300 199.01700 207.98600 1.000 31.98000 16 ALA E O 1
ATOM 8724 N N . ALA E 3 17 ? 201.75600 200.70900 208.14500 1.000 24.52000 17 ALA E N 1
ATOM 8725 C CA . ALA E 3 17 ? 201.95900 201.17600 206.78200 1.000 16.83000 17 ALA E CA 1
ATOM 8726 C C . ALA E 3 17 ? 203.28000 201.93300 206.67700 1.000 22.60000 17 ALA E C 1
ATOM 8727 O O . ALA E 3 17 ? 203.60600 202.73500 207.55700 1.000 38.34000 17 ALA E O 1
ATOM 8729 N N . PRO E 3 18 ? 204.06600 201.67400 205.63300 1.000 28.39000 18 PRO E N 1
ATOM 8730 C CA . PRO E 3 18 ? 205.30400 202.43600 205.43300 1.000 27.89000 18 PRO E CA 1
ATOM 8731 C C . PRO E 3 18 ? 205.01800 203.88800 205.08300 1.000 33.80000 18 PRO E C 1
ATOM 8732 O O . PRO E 3 18 ? 204.01700 204.21300 204.44100 1.000 40.26000 18 PRO E O 1
ATOM 8736 N N . GLY E 3 19 ? 205.92000 204.76500 205.51300 1.000 34.18000 19 GLY E N 1
ATOM 8737 C CA . GLY E 3 19 ? 205.76500 206.18100 205.25300 1.000 30.10000 19 GLY E CA 1
ATOM 8738 C C . GLY E 3 19 ? 205.98100 207.04200 206.47700 1.000 39.47000 19 GLY E C 1
ATOM 8739 O O . GLY E 3 19 ? 205.69600 206.62100 207.60200 1.000 44.76000 19 GLY E O 1
ATOM 8740 N N . SER E 3 20 ? 206.49000 208.25700 206.26900 1.000 43.66000 20 SER E N 1
ATOM 8741 C CA . SER E 3 20 ? 206.69800 209.21100 207.35800 1.000 40.21000 20 SER E CA 1
ATOM 8742 C C . SER E 3 20 ? 205.43800 210.06200 207.52500 1.000 39.60000 20 SER E C 1
ATOM 8743 O O . SER E 3 20 ? 205.40800 211.26400 207.25700 1.000 48.00000 20 SER E O 1
ATOM 8746 N N . ASN E 3 21 ? 204.37200 209.40000 207.96600 1.000 32.84000 21 ASN E N 1
ATOM 8747 C CA . ASN E 3 21 ? 203.11800 210.08500 208.22800 1.000 34.60000 21 ASN E CA 1
ATOM 8748 C C . ASN E 3 21 ? 203.17500 210.78900 209.58100 1.000 34.66000 21 ASN E C 1
ATOM 8749 O O . ASN E 3 21 ? 203.96700 210.44100 210.46100 1.000 39.64000 21 ASN E O 1
ATOM 8754 N N . TYR E 3 22 ? 202.31700 211.79500 209.74500 1.000 40.00000 22 TYR E N 1
ATOM 8755 C CA . TYR E 3 22 ? 202.38800 212.64700 210.92300 1.000 32.86000 22 TYR E CA 1
ATOM 8756 C C . TYR E 3 22 ? 200.98900 212.97300 211.42500 1.000 34.78000 22 TYR E C 1
ATOM 8757 O O . TYR E 3 22 ? 199.99200 212.77700 210.72600 1.000 43.07000 22 TYR E O 1
ATOM 8766 N N . ILE E 3 23 ? 200.93300 213.46900 212.66200 1.000 37.61000 23 ILE E N 1
ATOM 8767 C CA . ILE E 3 23 ? 199.68000 213.75300 213.34900 1.000 36.19000 23 ILE E CA 1
ATOM 8768 C C . ILE E 3 23 ? 199.91300 214.92500 214.30000 1.000 36.91000 23 ILE E C 1
ATOM 8769 O O . ILE E 3 23 ? 201.01300 215.11100 214.83100 1.000 42.33000 23 ILE E O 1
ATOM 8774 N N . THR E 3 24 ? 198.88900 215.76000 214.46500 1.000 38.57000 24 THR E N 1
ATOM 8775 C CA . THR E 3 24 ? 198.89600 216.78800 215.49400 1.000 40.41000 24 THR E CA 1
ATOM 8776 C C . THR E 3 24 ? 198.40900 216.20000 216.81400 1.000 39.70000 24 THR E C 1
ATOM 8777 O O . THR E 3 24 ? 198.18900 214.99600 216.94000 1.000 48.95000 24 THR E O 1
ATOM 8781 N N . ILE E 3 25 ? 198.22300 217.07000 217.81200 1.000 43.48000 25 ILE E N 1
ATOM 8782 C CA . ILE E 3 25 ? 197.62800 216.61500 219.06800 1.000 40.46000 25 ILE E CA 1
ATOM 8783 C C . ILE E 3 25 ? 196.14300 216.31800 218.89000 1.000 42.48000 25 ILE E C 1
ATOM 8784 O O . ILE E 3 25 ? 195.55700 215.55500 219.66600 1.000 43.70000 25 ILE E O 1
ATOM 8789 N N . ASP E 3 26 ? 195.51900 216.88000 217.85400 1.000 51.86000 26 ASP E N 1
ATOM 8790 C CA . ASP E 3 26 ? 194.15700 216.53800 217.49100 1.000 51.53000 26 ASP E CA 1
ATOM 8791 C C . ASP E 3 26 ? 194.17000 215.38400 216.48900 1.000 54.59000 26 ASP E C 1
ATOM 8792 O O . ASP E 3 26 ? 195.19000 214.72600 216.27100 1.000 50.90000 26 ASP E O 1
ATOM 8797 N N . GLY E 3 27 ? 193.02100 215.13300 215.86800 1.000 61.77000 27 GLY E N 1
ATOM 8798 C CA . GLY E 3 27 ? 192.90600 214.04100 214.92200 1.000 59.31000 27 GLY E CA 1
ATOM 8799 C C . GLY E 3 27 ? 193.18600 214.42300 213.48200 1.000 62.31000 27 GLY E C 1
ATOM 8800 O O . GLY E 3 27 ? 192.54000 213.90500 212.56600 1.000 67.72000 27 GLY E O 1
ATOM 8801 N N . THR E 3 28 ? 194.14300 215.32200 213.26300 1.000 51.16000 28 THR E N 1
ATOM 8802 C CA . THR E 3 28 ? 194.49200 215.76600 211.91900 1.000 50.44000 28 THR E CA 1
ATOM 8803 C C . THR E 3 28 ? 195.68000 214.96400 211.40000 1.000 52.51000 28 THR E C 1
ATOM 8804 O O . THR E 3 28 ? 196.80800 215.13400 211.87300 1.000 53.09000 28 THR E O 1
ATOM 8808 N N . ILE E 3 29 ? 195.42100 214.10500 210.41800 1.000 46.45000 29 ILE E N 1
ATOM 8809 C CA . ILE E 3 29 ? 196.41400 213.19300 209.86300 1.000 44.25000 29 ILE E CA 1
ATOM 8810 C C . ILE E 3 29 ? 197.17800 213.92700 208.76900 1.000 50.85000 29 ILE E C 1
ATOM 8811 O O . ILE E 3 29 ? 196.56100 214.50600 207.86400 1.000 54.42000 29 ILE E O 1
ATOM 8816 N N . ASN E 3 30 ? 198.51600 213.89100 208.86000 1.000 55.21000 30 ASN E N 1
ATOM 8817 C CA . ASN E 3 30 ? 199.42700 214.57200 207.94400 1.000 50.24000 30 ASN E CA 1
ATOM 8818 C C . ASN E 3 30 ? 199.14700 216.07300 207.81700 1.000 51.52000 30 ASN E C 1
ATOM 8819 O O . ASN E 3 30 ? 198.61800 216.52600 206.79700 1.000 55.59000 30 ASN E O 1
ATOM 8824 N N . PRO E 3 31 ? 199.48200 216.86300 208.83300 1.000 56.16000 31 PRO E N 1
ATOM 8825 C CA . PRO E 3 31 ? 199.12800 218.28300 208.82400 1.000 57.77000 31 PRO E CA 1
ATOM 8826 C C . PRO E 3 31 ? 200.05600 219.08000 207.92600 1.000 62.45000 31 PRO E C 1
ATOM 8827 O O . PRO E 3 31 ? 201.14500 218.60500 207.56600 1.000 61.09000 31 PRO E O 1
ATOM 8831 N N . PRO E 3 32 ? 199.64900 220.28100 207.51700 1.000 69.32000 32 PRO E N 1
ATOM 8832 C CA . PRO E 3 32 ? 200.58200 221.20900 206.85900 1.000 67.51000 32 PRO E CA 1
ATOM 8833 C C . PRO E 3 32 ? 201.68000 221.63600 207.81900 1.000 68.36000 32 PRO E C 1
ATOM 8834 O O . PRO E 3 32 ? 201.44800 221.70700 209.03500 1.000 70.69000 32 PRO E O 1
ATOM 8838 N N . PRO E 3 33 ? 202.88800 221.91500 207.32400 1.000 67.94000 33 PRO E N 1
ATOM 8839 C CA . PRO E 3 33 ? 203.98500 222.27100 208.23000 1.000 68.16000 33 PRO E CA 1
ATOM 8840 C C . PRO E 3 33 ? 203.82100 223.66700 208.81300 1.000 68.02000 33 PRO E C 1
ATOM 8841 O O . PRO E 3 33 ? 203.14400 224.53600 208.25900 1.000 70.08000 33 PRO E O 1
ATOM 8845 N N . GLY E 3 34 ? 204.46300 223.86800 209.96000 1.000 68.89000 34 GLY E N 1
ATOM 8846 C CA . GLY E 3 34 ? 204.26100 225.05600 210.76100 1.000 70.30000 34 GLY E CA 1
ATOM 8847 C C . GLY E 3 34 ? 203.40900 224.85000 211.99100 1.000 70.12000 34 GLY E C 1
ATOM 8848 O O . GLY E 3 34 ? 203.11600 225.82500 212.69400 1.000 70.75000 34 GLY E O 1
ATOM 8849 N N . VAL E 3 35 ? 203.00100 223.61200 212.27300 1.000 67.81000 35 VAL E N 1
ATOM 8850 C CA . VAL E 3 35 ? 202.18300 223.27500 213.42900 1.000 65.72000 35 VAL E CA 1
ATOM 8851 C C . VAL E 3 35 ? 202.88400 222.12300 214.14500 1.000 63.15000 35 VAL E C 1
ATOM 8852 O O . VAL E 3 35 ? 203.74000 221.44100 213.57500 1.000 62.98000 35 VAL E O 1
ATOM 8856 N N . SER E 3 36 ? 202.55000 221.94300 215.42500 1.000 51.33000 36 SER E N 1
ATOM 8857 C CA . SER E 3 36 ? 203.14600 220.87800 216.22400 1.000 49.03000 36 SER E CA 1
ATOM 8858 C C . SER E 3 36 ? 202.70900 219.51100 215.71100 1.000 49.76000 36 SER E C 1
ATOM 8859 O O . SER E 3 36 ? 201.51600 219.19600 215.67600 1.000 52.17000 36 SER E O 1
ATOM 8862 N N . ARG E 3 37 ? 203.68700 218.69600 215.32000 1.000 44.89000 37 ARG E N 1
ATOM 8863 C CA . ARG E 3 37 ? 203.43800 217.42500 214.65600 1.000 42.82000 37 ARG E CA 1
ATOM 8864 C C . ARG E 3 37 ? 204.06400 216.29000 215.45100 1.000 48.18000 37 ARG E C 1
ATOM 8865 O O . ARG E 3 37 ? 205.08900 216.47400 216.11500 1.000 48.55000 37 ARG E O 1
ATOM 8873 N N . PHE E 3 38 ? 203.43600 215.11900 215.38400 1.000 40.61000 38 PHE E N 1
ATOM 8874 C CA . PHE E 3 38 ? 203.90800 213.92000 216.05300 1.000 34.84000 38 PHE E CA 1
ATOM 8875 C C . PHE E 3 38 ? 203.99900 212.79000 215.03900 1.000 37.08000 38 PHE E C 1
ATOM 8876 O O . PHE E 3 38 ? 203.20700 212.75200 214.09200 1.000 43.21000 38 PHE E O 1
ATOM 8884 N N . PRO E 3 39 ? 204.95200 211.86800 215.19400 1.000 28.40000 39 PRO E N 1
ATOM 8885 C CA . PRO E 3 39 ? 205.08000 210.77900 214.21700 1.000 29.97000 39 PRO E CA 1
ATOM 8886 C C . PRO E 3 39 ? 203.93400 209.78400 214.32800 1.000 30.16000 39 PRO E C 1
ATOM 8887 O O . PRO E 3 39 ? 203.71500 209.16800 215.37300 1.000 41.22000 39 PRO E O 1
ATOM 8891 N N . LEU E 3 40 ? 203.20200 209.63200 213.22700 1.000 24.77000 40 LEU E N 1
ATOM 8892 C CA . LEU E 3 40 ? 202.06300 208.73000 213.15900 1.000 14.66000 40 LEU E CA 1
ATOM 8893 C C . LEU E 3 40 ? 202.41000 207.56200 212.25300 1.000 21.07000 40 LEU E C 1
ATOM 8894 O O . LEU E 3 40 ? 202.82200 207.76300 211.10700 1.000 36.40000 40 LEU E O 1
ATOM 8899 N N . VAL E 3 41 ? 202.24500 206.35000 212.76700 1.000 22.72000 41 VAL E N 1
ATOM 8900 C CA . VAL E 3 41 ? 202.48900 205.13100 212.01000 1.000 16.48000 41 VAL E CA 1
ATOM 8901 C C . VAL E 3 41 ? 201.12700 204.52600 211.69700 1.000 18.34000 41 VAL E C 1
ATOM 8902 O O . VAL E 3 41 ? 200.55500 203.80000 212.51800 1.000 23.72000 41 VAL E O 1
ATOM 8906 N N . ARG E 3 42 ? 200.60400 204.82500 210.51300 1.000 21.33000 42 ARG E N 1
ATOM 8907 C CA . ARG E 3 42 ? 199.24800 204.45000 210.13700 1.000 18.12000 42 ARG E CA 1
ATOM 8908 C C . ARG E 3 42 ? 199.13100 202.95100 209.89300 1.000 19.88000 42 ARG E C 1
ATOM 8909 O O . ARG E 3 42 ? 200.12300 202.26300 209.63800 1.000 25.88000 42 ARG E O 1
ATOM 8917 N N . THR E 3 43 ? 197.90100 202.44800 209.99200 1.000 21.77000 43 THR E N 1
ATOM 8918 C CA . THR E 3 43 ? 197.62900 201.07700 209.58800 1.000 10.73000 43 THR E CA 1
ATOM 8919 C C . THR E 3 43 ? 197.79500 200.91700 208.08500 1.000 26.42000 43 THR E C 1
ATOM 8920 O O . THR E 3 43 ? 197.63400 201.86800 207.31500 1.000 33.49000 43 THR E O 1
ATOM 8924 N N . ARG E 3 44 ? 198.13700 199.69500 207.67600 1.000 32.45000 44 ARG E N 1
ATOM 8925 C CA . ARG E 3 44 ? 198.15100 199.35900 206.26200 1.000 18.74000 44 ARG E CA 1
ATOM 8926 C C . ARG E 3 44 ? 196.74000 199.42000 205.70600 1.000 20.19000 44 ARG E C 1
ATOM 8927 O O . ARG E 3 44 ? 195.80400 198.85300 206.27300 1.000 26.01000 44 ARG E O 1
ATOM 8935 N N . MET E 3 45 ? 196.59300 200.13900 204.61000 1.000 19.32000 45 MET E N 1
ATOM 8936 C CA . MET E 3 45 ? 195.30700 200.34900 203.98000 1.000 21.49000 45 MET E CA 1
ATOM 8937 C C . MET E 3 45 ? 195.42400 200.18300 202.47400 1.000 24.19000 45 MET E C 1
ATOM 8938 O O . MET E 3 45 ? 196.47900 200.42200 201.88300 1.000 33.85000 45 MET E O 1
ATOM 8943 N N . MET E 3 46 ? 194.33600 199.69900 201.88300 1.000 20.62000 46 MET E N 1
ATOM 8944 C CA . MET E 3 46 ? 194.23200 199.42200 200.46200 1.000 10.12000 46 MET E CA 1
ATOM 8945 C C . MET E 3 46 ? 193.16900 200.33100 199.87300 1.000 21.20000 46 MET E C 1
ATOM 8946 O O . MET E 3 46 ? 192.08100 200.46600 200.44200 1.000 34.01000 46 MET E O 1
ATOM 8951 N N . TYR E 3 47 ? 193.49500 200.98700 198.76400 1.000 16.40000 47 TYR E N 1
ATOM 8952 C CA . TYR E 3 47 ? 192.46300 201.67000 198.00300 1.000 16.14000 47 TYR E CA 1
ATOM 8953 C C . TYR E 3 47 ? 191.57500 200.64600 197.31300 1.000 25.59000 47 TYR E C 1
ATOM 8954 O O . TYR E 3 47 ? 192.05700 199.69000 196.70100 1.000 28.78000 47 TYR E O 1
ATOM 8963 N N . VAL E 3 48 ? 190.26900 200.83900 197.43800 1.000 21.61000 48 VAL E N 1
ATOM 8964 C CA . VAL E 3 48 ? 189.27900 199.98300 196.80200 1.000 20.72000 48 VAL E CA 1
ATOM 8965 C C . VAL E 3 48 ? 188.25200 200.86300 196.10800 1.000 25.94000 48 VAL E C 1
ATOM 8966 O O . VAL E 3 48 ? 187.94800 201.97200 196.55600 1.000 32.74000 48 VAL E O 1
ATOM 8970 N N . ALA E 3 49 ? 187.74000 200.37500 194.98600 1.000 19.40000 49 ALA E N 1
ATOM 8971 C CA . ALA E 3 49 ? 186.66500 201.06700 194.29400 1.000 18.47000 49 ALA E CA 1
ATOM 8972 C C . ALA E 3 49 ? 185.35000 200.80300 195.01600 1.000 29.98000 49 ALA E C 1
ATOM 8973 O O . ALA E 3 49 ? 185.03000 199.65400 195.33500 1.000 35.28000 49 ALA E O 1
ATOM 8975 N N . ALA E 3 50 ? 184.59900 201.86800 195.28900 1.000 28.69000 50 ALA E N 1
ATOM 8976 C CA . ALA E 3 50 ? 183.35500 201.75600 196.03600 1.000 34.42000 50 ALA E CA 1
ATOM 8977 C C . ALA E 3 50 ? 182.35400 202.78200 195.53300 1.000 36.33000 50 ALA E C 1
ATOM 8978 O O . ALA E 3 50 ? 182.72300 203.89000 195.14100 1.000 38.54000 50 ALA E O 1
ATOM 8980 N N . ASP E 3 51 ? 181.08000 202.40400 195.56500 1.000 46.13000 51 ASP E N 1
ATOM 8981 C CA . ASP E 3 51 ? 180.00000 203.29600 195.16700 1.000 48.84000 51 ASP E CA 1
ATOM 8982 C C . ASP E 3 51 ? 179.73600 204.31600 196.27000 1.000 54.72000 51 ASP E C 1
ATOM 8983 O O . ASP E 3 51 ? 179.23900 203.96300 197.34400 1.000 57.34000 51 ASP E O 1
ATOM 8988 N N . VAL E 3 52 ? 180.06800 205.58100 196.01500 1.000 55.02000 52 VAL E N 1
ATOM 8989 C CA . VAL E 3 52 ? 180.06400 206.58300 197.07900 1.000 53.95000 52 VAL E CA 1
ATOM 8990 C C . VAL E 3 52 ? 178.91900 207.57800 196.90400 1.000 56.50000 52 VAL E C 1
ATOM 8991 O O . VAL E 3 52 ? 178.39600 208.12000 197.88400 1.000 58.00000 52 VAL E O 1
ATOM 8995 N N . GLY E 3 53 ? 178.51200 207.83800 195.66200 1.000 71.64000 53 GLY E N 1
ATOM 8996 C CA . GLY E 3 53 ? 177.47200 208.81700 195.41100 1.000 75.46000 53 GLY E CA 1
ATOM 8997 C C . GLY E 3 53 ? 176.20500 208.20000 194.86000 1.000 76.51000 53 GLY E C 1
ATOM 8998 O O . GLY E 3 53 ? 175.41100 208.88300 194.20400 1.000 75.70000 53 GLY E O 1
ATOM 8999 N N . ASP E 3 54 ? 176.07000 206.88100 195.06500 1.000 80.17000 54 ASP E N 1
ATOM 9000 C CA . ASP E 3 54 ? 174.96200 205.99900 194.68000 1.000 82.31000 54 ASP E CA 1
ATOM 9001 C C . ASP E 3 54 ? 174.84300 205.78900 193.16800 1.000 80.69000 54 ASP E C 1
ATOM 9002 O O . ASP E 3 54 ? 174.04300 204.96100 192.72000 1.000 79.91000 54 ASP E O 1
ATOM 9007 N N . GLY E 3 55 ? 175.62800 206.51700 192.37700 1.000 76.00000 55 GLY E N 1
ATOM 9008 C CA . GLY E 3 55 ? 175.83500 206.21600 190.97600 1.000 77.12000 55 GLY E CA 1
ATOM 9009 C C . GLY E 3 55 ? 177.30900 206.15900 190.62900 1.000 76.82000 55 GLY E C 1
ATOM 9010 O O . GLY E 3 55 ? 177.71100 205.49800 189.66800 1.000 78.25000 55 GLY E O 1
ATOM 9011 N N . VAL E 3 56 ? 178.12600 206.85200 191.42200 1.000 66.36000 56 VAL E N 1
ATOM 9012 C CA . VAL E 3 56 ? 179.52400 207.11400 191.09900 1.000 64.64000 56 VAL E CA 1
ATOM 9013 C C . VAL E 3 56 ? 180.41200 206.28900 192.01800 1.000 62.46000 56 VAL E C 1
ATOM 9014 O O . VAL E 3 56 ? 180.28400 206.35300 193.24800 1.000 64.68000 56 VAL E O 1
ATOM 9018 N N . ILE E 3 57 ? 181.32200 205.52000 191.42700 1.000 48.62000 57 ILE E N 1
ATOM 9019 C CA . ILE E 3 57 ? 182.25700 204.69500 192.17600 1.000 47.90000 57 ILE E CA 1
ATOM 9020 C C . ILE E 3 57 ? 183.63000 205.36300 192.12400 1.000 46.64000 57 ILE E C 1
ATOM 9021 O O . ILE E 3 57 ? 184.02300 205.94000 191.10300 1.000 43.02000 57 ILE E O 1
ATOM 9026 N N . LYS E 3 58 ? 184.32800 205.34200 193.26000 1.000 44.58000 58 LYS E N 1
ATOM 9027 C CA . LYS E 3 58 ? 185.54100 206.12100 193.47200 1.000 35.06000 58 LYS E CA 1
ATOM 9028 C C . LYS E 3 58 ? 186.49500 205.30000 194.33600 1.000 36.28000 58 LYS E C 1
ATOM 9029 O O . LYS E 3 58 ? 186.08200 204.36900 195.03400 1.000 39.33000 58 LYS E O 1
ATOM 9035 N N . SER E 3 59 ? 187.78500 205.63400 194.25400 1.000 28.35000 59 SER E N 1
ATOM 9036 C CA . SER E 3 59 ? 188.84600 204.94800 194.98900 1.000 27.07000 59 SER E CA 1
ATOM 9037 C C . SER E 3 59 ? 188.86600 205.50100 196.40400 1.000 30.84000 59 SER E C 1
ATOM 9038 O O . SER E 3 59 ? 189.15700 206.67900 196.61900 1.000 34.05000 59 SER E O 1
ATOM 9041 N N . VAL E 3 60 ? 188.54000 204.65500 197.37500 1.000 29.59000 60 VAL E N 1
ATOM 9042 C CA . VAL E 3 60 ? 188.45100 205.04600 198.78100 1.000 29.82000 60 VAL E CA 1
ATOM 9043 C C . VAL E 3 60 ? 189.42200 204.20500 199.60600 1.000 29.42000 60 VAL E C 1
ATOM 9044 O O . VAL E 3 60 ? 189.78000 203.09100 199.19200 1.000 31.57000 60 VAL E O 1
ATOM 9048 N N . PRO E 3 61 ? 189.90600 204.69700 200.74800 1.000 27.56000 61 PRO E N 1
ATOM 9049 C CA . PRO E 3 61 ? 190.77000 203.86300 201.59100 1.000 25.16000 61 PRO E CA 1
ATOM 9050 C C . PRO E 3 61 ? 189.97700 202.81200 202.35500 1.000 25.86000 61 PRO E C 1
ATOM 9051 O O . PRO E 3 61 ? 188.79600 202.99600 202.66000 1.000 30.11000 61 PRO E O 1
ATOM 9055 N N . LEU E 3 62 ? 190.64300 201.69900 202.65900 1.000 19.85000 62 LEU E N 1
ATOM 9056 C CA . LEU E 3 62 ? 190.08600 200.66200 203.51300 1.000 22.01000 62 LEU E CA 1
ATOM 9057 C C . LEU E 3 62 ? 191.22400 199.93400 204.20700 1.000 21.03000 62 LEU E C 1
ATOM 9058 O O . LEU E 3 62 ? 192.06100 199.31900 203.54600 1.000 27.30000 62 LEU E O 1
ATOM 9063 N N . GLN E 3 63 ? 191.25500 200.00000 205.53500 1.000 23.32000 63 GLN E N 1
ATOM 9064 C CA . GLN E 3 63 ? 192.38400 199.46600 206.28300 1.000 22.86000 63 GLN E CA 1
ATOM 9065 C C . GLN E 3 63 ? 192.33900 197.94500 206.32500 1.000 18.73000 63 GLN E C 1
ATOM 9066 O O . GLN E 3 63 ? 191.33700 197.34300 206.72200 1.000 29.50000 63 GLN E O 1
ATOM 9072 N N . ILE E 3 64 ? 193.44200 197.32700 205.89600 1.000 18.03000 64 ILE E N 1
ATOM 9073 C CA . ILE E 3 64 ? 193.52400 195.89000 205.67700 1.000 13.56000 64 ILE E CA 1
ATOM 9074 C C . ILE E 3 64 ? 194.74500 195.33200 206.39200 1.000 10.84000 64 ILE E C 1
ATOM 9075 O O . ILE E 3 64 ? 195.58900 196.06500 206.90800 1.000 24.16000 64 ILE E O 1
ATOM 9080 N N . VAL E 3 65 ? 194.81800 194.01100 206.42200 1.000 9.89000 65 VAL E N 1
ATOM 9081 C CA . VAL E 3 65 ? 196.06400 193.28500 206.65200 1.000 13.56000 65 VAL E CA 1
ATOM 9082 C C . VAL E 3 65 ? 196.51400 192.73100 205.30600 1.000 19.16000 65 VAL E C 1
ATOM 9083 O O . VAL E 3 65 ? 195.68500 192.15600 204.58800 1.000 22.79000 65 VAL E O 1
ATOM 9087 N N . PRO E 3 66 ? 197.77900 192.91800 204.91100 1.000 14.40000 66 PRO E N 1
ATOM 9088 C CA . PRO E 3 66 ? 198.22400 192.44000 203.59200 1.000 15.34000 66 PRO E CA 1
ATOM 9089 C C . PRO E 3 66 ? 198.17300 190.92300 203.47900 1.000 9.75000 66 PRO E C 1
ATOM 9090 O O . PRO E 3 66 ? 198.29700 190.20200 204.47000 1.000 21.32000 66 PRO E O 1
ATOM 9094 N N . GLY E 3 67 ? 197.96600 190.44800 202.24700 1.000 16.28000 67 GLY E N 1
ATOM 9095 C CA . GLY E 3 67 ? 197.92400 189.01600 202.00800 1.000 10.44000 67 GLY E CA 1
ATOM 9096 C C . GLY E 3 67 ? 199.27000 188.34800 202.19100 1.000 14.29000 67 GLY E C 1
ATOM 9097 O O . GLY E 3 67 ? 199.33900 187.14500 202.44600 1.000 21.95000 67 GLY E O 1
ATOM 9098 N N . ASN E 3 68 ? 200.35400 189.11600 202.06000 1.000 23.17000 68 ASN E N 1
ATOM 9099 C CA . ASN E 3 68 ? 201.67900 188.62300 202.42000 1.000 14.10000 68 ASN E CA 1
ATOM 9100 C C . ASN E 3 68 ? 201.77400 188.32900 203.91300 1.000 18.43000 68 ASN E C 1
ATOM 9101 O O . ASN E 3 68 ? 202.30400 187.28500 204.31700 1.000 30.19000 68 ASN E O 1
ATOM 9106 N N . THR E 3 69 ? 201.24100 189.23400 204.74300 1.000 23.76000 69 THR E N 1
ATOM 9107 C CA . THR E 3 69 ? 201.27700 189.06200 206.19500 1.000 21.76000 69 THR E CA 1
ATOM 9108 C C . THR E 3 69 ? 200.43400 187.86900 206.63000 1.000 21.76000 69 THR E C 1
ATOM 9109 O O . THR E 3 69 ? 200.87800 187.03500 207.42700 1.000 28.86000 69 THR E O 1
ATOM 9113 N N . MET E 3 70 ? 199.22200 187.75500 206.08400 1.000 22.01000 70 MET E N 1
ATOM 9114 C CA . MET E 3 70 ? 198.35000 186.64000 206.43500 1.000 17.20000 70 MET E CA 1
ATOM 9115 C C . MET E 3 70 ? 198.85300 185.32100 205.85900 1.000 23.08000 70 MET E C 1
ATOM 9116 O O . MET E 3 70 ? 198.66500 184.26700 206.48000 1.000 28.28000 70 MET E O 1
ATOM 9121 N N . ARG E 3 71 ? 199.50100 185.36100 204.68900 1.000 24.85000 71 ARG E N 1
ATOM 9122 C CA . ARG E 3 71 ? 200.12300 184.16300 204.13200 1.000 18.72000 71 ARG E CA 1
ATOM 9123 C C . ARG E 3 71 ? 201.26400 183.67600 205.01000 1.000 17.76000 71 ARG E C 1
ATOM 9124 O O . ARG E 3 71 ? 201.38600 182.47300 205.26900 1.000 31.15000 71 ARG E O 1
ATOM 9132 N N . SER E 3 72 ? 202.09900 184.60000 205.49300 1.000 18.20000 72 SER E N 1
ATOM 9133 C CA . SER E 3 72 ? 203.16500 184.21100 206.40600 1.000 19.09000 72 SER E CA 1
ATOM 9134 C C . SER E 3 72 ? 202.61600 183.76200 207.75200 1.000 24.71000 72 SER E C 1
ATOM 9135 O O . SER E 3 72 ? 203.20900 182.89100 208.38600 1.000 37.19000 72 SER E O 1
ATOM 9138 N N . LEU E 3 73 ? 201.48700 184.32500 208.19100 1.000 21.29000 73 LEU E N 1
ATOM 9139 C CA . LEU E 3 73 ? 200.84500 183.86600 209.42200 1.000 19.98000 73 LEU E CA 1
ATOM 9140 C C . LEU E 3 73 ? 200.35600 182.42800 209.29200 1.000 18.22000 73 LEU E C 1
ATOM 9141 O O . LEU E 3 73 ? 200.57800 181.60100 210.18700 1.000 30.42000 73 LEU E O 1
ATOM 9146 N N . LEU E 3 74 ? 199.69700 182.11900 208.17100 1.000 21.86000 74 LEU E N 1
ATOM 9147 C CA . LEU E 3 74 ? 199.23000 180.76100 207.89700 1.000 21.66000 74 LEU E CA 1
ATOM 9148 C C . LEU E 3 74 ? 200.40000 179.79100 207.76900 1.000 19.25000 74 LEU E C 1
ATOM 9149 O O . LEU E 3 74 ? 200.35700 178.66500 208.28600 1.000 27.00000 74 LEU E O 1
ATOM 9154 N N . ARG E 3 75 ? 201.47200 180.23400 207.10800 1.000 19.27000 75 ARG E N 1
ATOM 9155 C CA . ARG E 3 75 ? 202.67700 179.42500 206.96600 1.000 8.31000 75 ARG E CA 1
ATOM 9156 C C . ARG E 3 75 ? 203.33400 179.16700 208.31700 1.000 27.01000 75 ARG E C 1
ATOM 9157 O O . ARG E 3 75 ? 203.78000 178.04900 208.59900 1.000 33.72000 75 ARG E O 1
ATOM 9165 N N . ARG E 3 76 ? 203.36500 180.18200 209.18300 1.000 25.54000 76 ARG E N 1
ATOM 9166 C CA . ARG E 3 76 ? 204.03300 180.03600 210.46900 1.000 15.41000 76 ARG E CA 1
ATOM 9167 C C . ARG E 3 76 ? 203.22000 179.18300 211.43400 1.000 21.95000 76 ARG E C 1
ATOM 9168 O O . ARG E 3 76 ? 203.80100 178.45100 212.24000 1.000 35.57000 76 ARG E O 1
ATOM 9176 N N . THR E 3 77 ? 201.88500 179.23000 211.36400 1.000 16.33000 77 THR E N 1
ATOM 9177 C CA . THR E 3 77 ? 201.12700 178.33600 212.23900 1.000 24.08000 77 THR E CA 1
ATOM 9178 C C . THR E 3 77 ? 201.15200 176.90200 211.71200 1.000 28.47000 77 THR E C 1
ATOM 9179 O O . THR E 3 77 ? 201.12800 175.95300 212.50600 1.000 37.61000 77 THR E O 1
ATOM 9183 N N . MET E 3 78 ? 201.25600 176.72300 210.38300 1.000 26.82000 78 MET E N 1
ATOM 9184 C CA . MET E 3 78 ? 201.50500 175.39000 209.82900 1.000 22.22000 78 MET E CA 1
ATOM 9185 C C . MET E 3 78 ? 202.84800 174.84200 210.28400 1.000 27.84000 78 MET E C 1
ATOM 9186 O O . MET E 3 78 ? 202.97100 173.65800 210.61500 1.000 33.63000 78 MET E O 1
ATOM 9191 N N . LEU E 3 79 ? 203.87100 175.69200 210.28200 1.000 29.12000 79 LEU E N 1
ATOM 9192 C CA . LEU E 3 79 ? 205.21400 175.23800 210.60900 1.000 23.64000 79 LEU E CA 1
ATOM 9193 C C . LEU E 3 79 ? 205.35100 174.96300 212.09900 1.000 28.59000 79 LEU E C 1
ATOM 9194 O O . LEU E 3 79 ? 205.73300 173.86100 212.50300 1.000 34.93000 79 LEU E O 1
ATOM 9199 N N . LYS E 3 80 ? 204.98600 175.93500 212.93500 1.000 22.70000 80 LYS E N 1
ATOM 9200 C CA . LYS E 3 80 ? 205.19600 175.80600 214.37100 1.000 24.95000 80 LYS E CA 1
ATOM 9201 C C . LYS E 3 80 ? 204.15400 174.89800 215.02100 1.000 28.80000 80 LYS E C 1
ATOM 9202 O O . LYS E 3 80 ? 204.36900 174.40600 216.13500 1.000 36.38000 80 LYS E O 1
ATOM 9208 N N . HIS E 3 81 ? 203.03400 174.63400 214.34100 1.000 25.64000 81 HIS E N 1
ATOM 9209 C CA . HIS E 3 81 ? 201.99100 173.82800 214.95700 1.000 16.88000 81 HIS E CA 1
ATOM 9210 C C . HIS E 3 81 ? 201.85200 172.43500 214.36000 1.000 27.20000 81 HIS E C 1
ATOM 9211 O O . HIS E 3 81 ? 201.51100 171.49900 215.09100 1.000 38.43000 81 HIS E O 1
ATOM 9218 N N . VAL E 3 82 ? 202.10000 172.26800 213.06200 1.000 26.45000 82 VAL E N 1
ATOM 9219 C CA . VAL E 3 82 ? 201.83400 170.99300 212.40500 1.000 21.78000 82 VAL E CA 1
ATOM 9220 C C . VAL E 3 82 ? 203.13100 170.35600 211.92000 1.000 29.17000 82 VAL E C 1
ATOM 9221 O O . VAL E 3 82 ? 203.37800 169.16900 212.16300 1.000 31.44000 82 VAL E O 1
ATOM 9225 N N . ILE E 3 83 ? 203.96600 171.13500 211.23100 1.000 29.52000 83 ILE E N 1
ATOM 9226 C CA . ILE E 3 83 ? 205.10700 170.55600 210.52300 1.000 30.76000 83 ILE E CA 1
ATOM 9227 C C . ILE E 3 83 ? 206.24600 170.24400 211.48900 1.000 33.85000 83 ILE E C 1
ATOM 9228 O O . ILE E 3 83 ? 206.79000 169.13400 211.48300 1.000 42.06000 83 ILE E O 1
ATOM 9233 N N . GLU E 3 84 ? 206.63900 171.22700 212.31900 1.000 33.60000 84 GLU E N 1
ATOM 9234 C CA . GLU E 3 84 ? 207.71700 170.99500 213.28600 1.000 34.49000 84 GLU E CA 1
ATOM 9235 C C . GLU E 3 84 ? 207.41100 169.92300 214.33400 1.000 35.21000 84 GLU E C 1
ATOM 9236 O O . GLU E 3 84 ? 208.33800 169.16800 214.67300 1.000 38.60000 84 GLU E O 1
ATOM 9242 N N . PRO E 3 85 ? 206.20200 169.83000 214.94000 1.000 32.49000 85 PRO E N 1
ATOM 9243 C CA . PRO E 3 85 ? 205.94700 168.65600 215.80100 1.000 33.73000 85 PRO E CA 1
ATOM 9244 C C . PRO E 3 85 ? 206.01400 167.32300 215.07300 1.000 35.38000 85 PRO E C 1
ATOM 9245 O O . PRO E 3 85 ? 206.48300 166.33600 215.65300 1.000 44.44000 85 PRO E O 1
ATOM 9249 N N . ALA E 3 86 ? 205.59500 167.27500 213.80500 1.000 37.36000 86 ALA E N 1
ATOM 9250 C CA . ALA E 3 86 ? 205.71500 166.04100 213.03400 1.000 38.86000 86 ALA E CA 1
ATOM 9251 C C . ALA E 3 86 ? 207.16600 165.72700 212.69100 1.000 37.41000 86 ALA E C 1
ATOM 9252 O O . ALA E 3 86 ? 207.52400 164.55500 212.53100 1.000 45.10000 86 ALA E O 1
ATOM 9254 N N . LEU E 3 87 ? 208.01000 166.75300 212.56900 1.000 36.30000 87 LEU E N 1
ATOM 9255 C CA . LEU E 3 87 ? 209.40800 166.52600 212.21900 1.000 40.14000 87 LEU E CA 1
ATOM 9256 C C . LEU E 3 87 ? 210.23300 166.13300 213.44100 1.000 40.72000 87 LEU E C 1
ATOM 9257 O O . LEU E 3 87 ? 211.04900 165.20600 213.37500 1.000 46.53000 87 LEU E O 1
ATOM 9262 N N . VAL E 3 88 ? 210.03800 166.82300 214.56900 1.000 45.01000 88 VAL E N 1
ATOM 9263 C CA . VAL E 3 88 ? 210.82300 166.50400 215.76000 1.000 44.95000 88 VAL E CA 1
ATOM 9264 C C . VAL E 3 88 ? 210.22600 165.30700 216.49000 1.000 45.55000 88 VAL E C 1
ATOM 9265 O O . VAL E 3 88 ? 210.87800 164.70000 217.34700 1.000 50.81000 88 VAL E O 1
ATOM 9269 N N . GLU E 3 89 ? 208.97800 164.95000 216.17100 1.000 51.95000 89 GLU E N 1
ATOM 9270 C CA . GLU E 3 89 ? 208.39400 163.74000 216.73500 1.000 55.12000 89 GLU E CA 1
ATOM 9271 C C . GLU E 3 89 ? 209.00100 162.49500 216.10100 1.000 58.06000 89 GLU E C 1
ATOM 9272 O O . GLU E 3 89 ? 209.27000 161.51000 216.79900 1.000 58.84000 89 GLU E O 1
ATOM 9278 N N . LYS E 3 90 ? 209.26300 162.53800 214.79800 1.000 57.00000 90 LYS E N 1
ATOM 9279 C CA . LYS E 3 90 ? 209.90300 161.44100 214.08700 1.000 55.80000 90 LYS E CA 1
ATOM 9280 C C . LYS E 3 90 ? 211.42200 161.54700 214.08200 1.000 55.24000 90 LYS E C 1
ATOM 9281 O O . LYS E 3 90 ? 212.08600 160.69300 213.48500 1.000 60.39000 90 LYS E O 1
ATOM 9287 N N . GLY E 3 91 ? 211.98500 162.56700 214.72700 1.000 51.34000 91 GLY E N 1
ATOM 9288 C CA . GLY E 3 91 ? 213.42000 162.74500 214.77800 1.000 51.10000 91 GLY E CA 1
ATOM 9289 C C . GLY E 3 91 ? 214.03400 163.42700 213.57600 1.000 51.99000 91 GLY E C 1
ATOM 9290 O O . GLY E 3 91 ? 215.26200 163.57700 213.53400 1.000 54.55000 91 GLY E O 1
ATOM 9291 N N . ASN E 3 92 ? 213.23000 163.83800 212.59900 1.000 51.11000 92 ASN E N 1
ATOM 9292 C CA . ASN E 3 92 ? 213.76500 164.51200 211.42400 1.000 50.10000 92 ASN E CA 1
ATOM 9293 C C . ASN E 3 92 ? 214.18500 165.93500 211.76900 1.000 51.73000 92 ASN E C 1
ATOM 9294 O O . ASN E 3 92 ? 213.44900 166.67700 212.42600 1.000 55.09000 92 ASN E O 1
ATOM 9299 N N . LYS E 3 93 ? 215.37800 166.31500 211.31800 1.000 49.67000 93 LYS E N 1
ATOM 9300 C CA . LYS E 3 93 ? 215.92700 167.64000 211.59100 1.000 39.26000 93 LYS E CA 1
ATOM 9301 C C . LYS E 3 93 ? 216.31900 168.27700 210.26600 1.000 43.37000 93 LYS E C 1
ATOM 9302 O O . LYS E 3 93 ? 217.16700 167.74400 209.54400 1.000 50.84000 93 LYS E O 1
ATOM 9308 N N . LEU E 3 94 ? 215.70000 169.41100 209.94900 1.000 37.30000 94 LEU E N 1
ATOM 9309 C CA . LEU E 3 94 ? 216.04000 170.14400 208.74200 1.000 36.04000 94 LEU E CA 1
ATOM 9310 C C . LEU E 3 94 ? 217.38600 170.84200 208.89800 1.000 37.64000 94 LEU E C 1
ATOM 9311 O O . LEU E 3 94 ? 217.86600 171.08600 210.00700 1.000 45.83000 94 LEU E O 1
ATOM 9316 N N . SER E 3 95 ? 217.99400 171.17100 207.76300 1.000 34.66000 95 SER E N 1
ATOM 9317 C CA . SER E 3 95 ? 219.15400 172.04500 207.78300 1.000 33.08000 95 SER E CA 1
ATOM 9318 C C . SER E 3 95 ? 218.72000 173.48000 208.06400 1.000 38.28000 95 SER E C 1
ATOM 9319 O O . SER E 3 95 ? 217.53000 173.81300 208.05000 1.000 42.69000 95 SER E O 1
ATOM 9322 N N . ILE E 3 96 ? 219.70800 174.33300 208.34300 1.000 38.73000 96 ILE E N 1
ATOM 9323 C CA . ILE E 3 96 ? 219.42300 175.74200 208.59800 1.000 32.21000 96 ILE E CA 1
ATOM 9324 C C . ILE E 3 96 ? 218.92600 176.42100 207.32100 1.000 36.23000 96 ILE E C 1
ATOM 9325 O O . ILE E 3 96 ? 218.02700 177.27400 207.35900 1.000 40.05000 96 ILE E O 1
ATOM 9330 N N . GLY E 3 97 ? 219.45900 176.00400 206.16700 1.000 35.44000 97 GLY E N 1
ATOM 9331 C CA . GLY E 3 97 ? 218.93300 176.47300 204.89800 1.000 29.20000 97 GLY E CA 1
ATOM 9332 C C . GLY E 3 97 ? 217.54400 175.93900 204.61000 1.000 28.40000 97 GLY E C 1
ATOM 9333 O O . GLY E 3 97 ? 216.70800 176.64100 204.03900 1.000 35.65000 97 GLY E O 1
ATOM 9334 N N . ALA E 3 98 ? 217.27700 174.69000 205.00500 1.000 30.35000 98 ALA E N 1
ATOM 9335 C CA . ALA E 3 98 ? 215.93900 174.12900 204.85100 1.000 25.68000 98 ALA E CA 1
ATOM 9336 C C . ALA E 3 98 ? 214.93400 174.81200 205.76900 1.000 26.64000 98 ALA E C 1
ATOM 9337 O O . ALA E 3 98 ? 213.77700 175.00700 205.38000 1.000 35.43000 98 ALA E O 1
ATOM 9339 N N . TYR E 3 99 ? 215.36200 175.19600 206.97400 1.000 31.72000 99 TYR E N 1
ATOM 9340 C CA . TYR E 3 99 ? 214.50300 175.95900 207.87500 1.000 30.16000 99 TYR E CA 1
ATOM 9341 C C . TYR E 3 99 ? 214.20100 177.33900 207.30000 1.000 31.24000 99 TYR E C 1
ATOM 9342 O O . TYR E 3 99 ? 213.06200 177.82500 207.37600 1.000 27.61000 99 TYR E O 1
ATOM 9351 N N . ALA E 3 100 ? 215.22100 177.98600 206.72200 1.000 28.04000 100 ALA E N 1
ATOM 9352 C CA . ALA E 3 100 ? 215.02300 179.28800 206.09200 1.000 19.17000 100 ALA E CA 1
ATOM 9353 C C . ALA E 3 100 ? 214.12800 179.18500 204.86200 1.000 29.42000 100 ALA E C 1
ATOM 9354 O O . ALA E 3 100 ? 213.33900 180.09200 204.58200 1.000 39.10000 100 ALA E O 1
ATOM 9356 N N . THR E 3 101 ? 214.23500 178.08400 204.11900 1.000 31.39000 101 THR E N 1
ATOM 9357 C CA . THR E 3 101 ? 213.38200 177.87700 202.95400 1.000 21.06000 101 THR E CA 1
ATOM 9358 C C . THR E 3 101 ? 211.95900 177.51900 203.37800 1.000 20.54000 101 THR E C 1
ATOM 9359 O O . THR E 3 101 ? 211.00000 177.74800 202.63100 1.000 34.72000 101 THR E O 1
ATOM 9363 N N . ALA E 3 102 ? 211.80300 176.95100 204.57500 1.000 24.73000 102 ALA E N 1
ATOM 9364 C CA . ALA E 3 102 ? 210.46500 176.69800 205.09700 1.000 19.14000 102 ALA E CA 1
ATOM 9365 C C . ALA E 3 102 ? 209.78400 177.98500 205.55400 1.000 35.52000 102 ALA E C 1
ATOM 9366 O O . ALA E 3 102 ? 208.62100 178.22800 205.21200 1.000 36.07000 102 ALA E O 1
ATOM 9368 N N . TYR E 3 103 ? 210.48600 178.82900 206.31800 1.000 35.43000 103 TYR E N 1
ATOM 9369 C CA . TYR E 3 103 ? 209.82300 179.99900 206.89600 1.000 24.68000 103 TYR E CA 1
ATOM 9370 C C . TYR E 3 103 ? 209.83600 181.19200 205.94400 1.000 26.53000 103 TYR E C 1
ATOM 9371 O O . TYR E 3 103 ? 208.86000 181.94300 205.86800 1.000 38.69000 103 TYR E O 1
ATOM 9380 N N . SER E 3 104 ? 210.94900 181.41900 205.25200 1.000 19.05000 104 SER E N 1
ATOM 9381 C CA . SER E 3 104 ? 210.95000 182.36800 204.14400 1.000 15.58000 104 SER E CA 1
ATOM 9382 C C . SER E 3 104 ? 210.67400 181.59600 202.86300 1.000 29.72000 104 SER E C 1
ATOM 9383 O O . SER E 3 104 ? 210.20500 180.45600 202.91600 1.000 43.13000 104 SER E O 1
ATOM 9386 N N . GLY E 3 105 ? 210.92000 182.20700 201.70500 1.000 30.92000 105 GLY E N 1
ATOM 9387 C CA . GLY E 3 105 ? 210.79200 181.45700 200.47000 1.000 31.68000 105 GLY E CA 1
ATOM 9388 C C . GLY E 3 105 ? 211.99600 180.61900 200.11300 1.000 29.34000 105 GLY E C 1
ATOM 9389 O O . GLY E 3 105 ? 211.84400 179.58400 199.45900 1.000 32.21000 105 GLY E O 1
ATOM 9390 N N . ASN E 3 106 ? 213.18300 181.03400 200.53700 1.000 28.24000 106 ASN E N 1
ATOM 9391 C CA . ASN E 3 106 ? 214.42000 180.32500 200.23000 1.000 34.38000 106 ASN E CA 1
ATOM 9392 C C . ASN E 3 106 ? 215.41600 180.63400 201.33900 1.000 31.33000 106 ASN E C 1
ATOM 9393 O O . ASN E 3 106 ? 215.09000 181.30100 202.32600 1.000 38.85000 106 ASN E O 1
ATOM 9398 N N . ALA E 3 107 ? 216.63700 180.13000 201.17400 1.000 35.52000 107 ALA E N 1
ATOM 9399 C CA . ALA E 3 107 ? 217.69900 180.36400 202.14200 1.000 32.62000 107 ALA E CA 1
ATOM 9400 C C . ALA E 3 107 ? 218.60300 181.52800 201.76500 1.000 37.21000 107 ALA E C 1
ATOM 9401 O O . ALA E 3 107 ? 219.22100 182.12800 202.65100 1.000 40.27000 107 ALA E O 1
ATOM 9403 N N . THR E 3 108 ? 218.69300 181.85900 200.48100 1.000 42.54000 108 THR E N 1
ATOM 9404 C CA . THR E 3 108 ? 219.58800 182.89600 199.99800 1.000 40.21000 108 THR E CA 1
ATOM 9405 C C . THR E 3 108 ? 218.78300 183.88300 199.16300 1.000 37.80000 108 THR E C 1
ATOM 9406 O O . THR E 3 108 ? 217.79400 183.51200 198.52300 1.000 42.56000 108 THR E O 1
ATOM 9410 N N . GLY E 3 109 ? 219.21000 185.14700 199.17400 1.000 40.81000 109 GLY E N 1
ATOM 9411 C CA . GLY E 3 109 ? 218.54600 186.17600 198.39600 1.000 42.35000 109 GLY E CA 1
ATOM 9412 C C . GLY E 3 109 ? 218.75800 186.09200 196.90000 1.000 45.29000 109 GLY E C 1
ATOM 9413 O O . GLY E 3 109 ? 218.08100 186.80500 196.15300 1.000 46.84000 109 GLY E O 1
ATOM 9414 N N . ASN E 3 110 ? 219.68300 185.24400 196.44400 1.000 48.66000 110 ASN E N 1
ATOM 9415 C CA . ASN E 3 110 ? 219.90500 185.02700 195.02300 1.000 43.98000 110 ASN E CA 1
ATOM 9416 C C . ASN E 3 110 ? 219.28200 183.69800 194.62200 1.000 42.49000 110 ASN E C 1
ATOM 9417 O O . ASN E 3 110 ? 219.81000 182.63600 194.98800 1.000 51.52000 110 ASN E O 1
ATOM 9422 N N . PRO E 3 111 ? 218.17100 183.69000 193.89000 1.000 43.85000 111 PRO E N 1
ATOM 9423 C CA . PRO E 3 111 ? 217.65400 182.42600 193.36000 1.000 46.41000 111 PRO E CA 1
ATOM 9424 C C . PRO E 3 111 ? 218.49500 181.94300 192.19000 1.000 43.10000 111 PRO E C 1
ATOM 9425 O O . PRO E 3 111 ? 219.17800 182.72200 191.52200 1.000 47.46000 111 PRO E O 1
ATOM 9429 N N . ASP E 3 112 ? 218.44900 180.63500 191.95600 1.000 41.27000 112 ASP E N 1
ATOM 9430 C CA . ASP E 3 112 ? 219.14200 180.04100 190.82000 1.000 45.27000 112 ASP E CA 1
ATOM 9431 C C . ASP E 3 112 ? 218.41200 180.41100 189.53600 1.000 47.39000 112 ASP E C 1
ATOM 9432 O O . ASP E 3 112 ? 217.17700 180.44700 189.50500 1.000 49.70000 112 ASP E O 1
ATOM 9437 N N . GLY E 3 113 ? 219.17000 180.68400 188.47800 1.000 49.50000 113 GLY E N 1
ATOM 9438 C CA . GLY E 3 113 ? 218.57700 181.03700 187.20500 1.000 52.27000 113 GLY E CA 1
ATOM 9439 C C . GLY E 3 113 ? 218.34800 179.84200 186.30200 1.000 57.33000 113 GLY E C 1
ATOM 9440 O O . GLY E 3 113 ? 218.33100 179.97800 185.07500 1.000 61.37000 113 GLY E O 1
ATOM 9441 N N . VAL E 3 114 ? 218.17000 178.66700 186.89700 1.000 46.59000 114 VAL E N 1
ATOM 9442 C CA . VAL E 3 114 ? 217.90200 177.44400 186.14600 1.000 44.79000 114 VAL E CA 1
ATOM 9443 C C . VAL E 3 114 ? 216.51900 176.93600 186.54100 1.000 48.85000 114 VAL E C 1
ATOM 9444 O O . VAL E 3 114 ? 216.02900 177.25000 187.63700 1.000 49.44000 114 VAL E O 1
ATOM 9448 N N . PRO E 3 115 ? 215.82300 176.21900 185.66200 1.000 47.39000 115 PRO E N 1
ATOM 9449 C CA . PRO E 3 115 ? 214.58200 175.55700 186.07700 1.000 41.36000 115 PRO E CA 1
ATOM 9450 C C . PRO E 3 115 ? 214.85500 174.15600 186.59900 1.000 46.56000 115 PRO E C 1
ATOM 9451 O O . PRO E 3 115 ? 215.75000 173.45300 186.12300 1.000 54.86000 115 PRO E O 1
ATOM 9455 N N . SER E 3 116 ? 214.07900 173.75600 187.59900 1.000 41.33000 116 SER E N 1
ATOM 9456 C CA . SER E 3 116 ? 214.19300 172.42100 188.16400 1.000 44.11000 116 SER E CA 1
ATOM 9457 C C . SER E 3 116 ? 213.50000 171.39700 187.27300 1.000 43.34000 116 SER E C 1
ATOM 9458 O O . SER E 3 116 ? 212.73600 171.74700 186.37000 1.000 46.70000 116 SER E O 1
ATOM 9461 N N . SER E 3 117 ? 213.79200 170.12300 187.53000 1.000 43.88000 117 SER E N 1
ATOM 9462 C CA . SER E 3 117 ? 213.21200 169.03800 186.75300 1.000 43.48000 117 SER E CA 1
ATOM 9463 C C . SER E 3 117 ? 211.72300 168.89500 187.05400 1.000 42.30000 117 SER E C 1
ATOM 9464 O O . SER E 3 117 ? 211.22800 169.33500 188.09600 1.000 50.19000 117 SER E O 1
ATOM 9467 N N . PHE E 3 118 ? 211.00200 168.27800 186.11200 1.000 39.60000 118 PHE E N 1
ATOM 9468 C CA . PHE E 3 118 ? 209.56000 168.11900 186.27800 1.000 39.15000 118 PHE E CA 1
ATOM 9469 C C . PHE E 3 118 ? 209.22500 167.11200 187.37200 1.000 45.09000 118 PHE E C 1
ATOM 9470 O O . PHE E 3 118 ? 208.19500 167.24700 188.04400 1.000 53.42000 118 PHE E O 1
ATOM 9478 N N . ASP E 3 119 ? 210.07100 166.09100 187.55700 1.000 44.86000 119 ASP E N 1
ATOM 9479 C CA . ASP E 3 119 ? 209.86400 165.14200 188.64900 1.000 41.97000 119 ASP E CA 1
ATOM 9480 C C . ASP E 3 119 ? 209.95500 165.83600 190.00100 1.000 42.39000 119 ASP E C 1
ATOM 9481 O O . ASP E 3 119 ? 209.12600 165.59400 190.88900 1.000 47.26000 119 ASP E O 1
ATOM 9486 N N . GLU E 3 120 ? 210.92800 166.74000 190.15000 1.000 42.74000 120 GLU E N 1
ATOM 9487 C CA . GLU E 3 120 ? 211.03400 167.53400 191.36700 1.000 40.86000 120 GLU E CA 1
ATOM 9488 C C . GLU E 3 120 ? 209.82700 168.44700 191.54500 1.000 39.59000 120 GLU E C 1
ATOM 9489 O O . GLU E 3 120 ? 209.27400 168.52800 192.64400 1.000 45.04000 120 GLU E O 1
ATOM 9495 N N . ILE E 3 121 ? 209.37700 169.09600 190.46300 1.000 32.24000 121 ILE E N 1
ATOM 9496 C CA . ILE E 3 121 ? 208.24100 170.01900 190.53200 1.000 32.03000 121 ILE E CA 1
ATOM 9497 C C . ILE E 3 121 ? 206.97100 169.27800 190.94000 1.000 36.54000 121 ILE E C 1
ATOM 9498 O O . ILE E 3 121 ? 206.21000 169.74300 191.79900 1.000 43.34000 121 ILE E O 1
ATOM 9503 N N . ALA E 3 122 ? 206.76300 168.08400 190.37700 1.000 36.21000 122 ALA E N 1
ATOM 9504 C CA . ALA E 3 122 ? 205.60600 167.26500 190.72100 1.000 37.07000 122 ALA E CA 1
ATOM 9505 C C . ALA E 3 122 ? 205.66700 166.76700 192.16200 1.000 38.16000 122 ALA E C 1
ATOM 9506 O O . ALA E 3 122 ? 204.63700 166.73200 192.84700 1.000 42.18000 122 ALA E O 1
ATOM 9508 N N . THR E 3 123 ? 206.85600 166.37700 192.64200 1.000 34.23000 123 THR E N 1
ATOM 9509 C CA . THR E 3 123 ? 206.96200 165.88400 194.01600 1.000 35.98000 123 THR E CA 1
ATOM 9510 C C . THR E 3 123 ? 206.72300 166.99600 195.03500 1.000 36.56000 123 THR E C 1
ATOM 9511 O O . THR E 3 123 ? 206.08900 166.77000 196.07200 1.000 43.30000 123 THR E O 1
ATOM 9515 N N . MET E 3 124 ? 207.21900 168.20700 194.76400 1.000 33.06000 124 MET E N 1
ATOM 9516 C CA . MET E 3 124 ? 207.01700 169.28400 195.73300 1.000 35.01000 124 MET E CA 1
ATOM 9517 C C . MET E 3 124 ? 205.61700 169.87600 195.63800 1.000 36.70000 124 MET E C 1
ATOM 9518 O O . MET E 3 124 ? 205.04900 170.29300 196.65200 1.000 45.52000 124 MET E O 1
ATOM 9523 N N . ARG E 3 125 ? 205.03500 169.92400 194.43900 1.000 28.56000 125 ARG E N 1
ATOM 9524 C CA . ARG E 3 125 ? 203.65600 170.39100 194.36700 1.000 25.44000 125 ARG E CA 1
ATOM 9525 C C . ARG E 3 125 ? 202.65200 169.31400 194.76000 1.000 35.15000 125 ARG E C 1
ATOM 9526 O O . ARG E 3 125 ? 201.46700 169.62800 194.91200 1.000 41.21000 125 ARG E O 1
ATOM 9534 N N . ALA E 3 126 ? 203.09100 168.06500 194.92600 1.000 31.02000 126 ALA E N 1
ATOM 9535 C CA . ALA E 3 126 ? 202.30000 167.04900 195.60700 1.000 30.44000 126 ALA E CA 1
ATOM 9536 C C . ALA E 3 126 ? 202.60700 166.96700 197.09500 1.000 36.25000 126 ALA E C 1
ATOM 9537 O O . ALA E 3 126 ? 201.82800 166.36900 197.84600 1.000 37.76000 126 ALA E O 1
ATOM 9539 N N . HIS E 3 127 ? 203.73200 167.53300 197.52400 1.000 35.20000 127 HIS E N 1
ATOM 9540 C CA . HIS E 3 127 ? 204.01700 167.68800 198.94300 1.000 28.77000 127 HIS E CA 1
ATOM 9541 C C . HIS E 3 127 ? 203.02200 168.67700 199.54800 1.000 31.03000 127 HIS E C 1
ATOM 9542 O O . HIS E 3 127 ? 202.60500 169.62000 198.86600 1.000 38.56000 127 HIS E O 1
ATOM 9549 N N . PRO E 3 128 ? 202.56400 168.45500 200.79700 1.000 32.69000 128 PRO E N 1
ATOM 9550 C CA . PRO E 3 128 ? 201.61000 169.39400 201.41300 1.000 26.49000 128 PRO E CA 1
ATOM 9551 C C . PRO E 3 128 ? 202.12800 170.81700 201.59500 1.000 24.06000 128 PRO E C 1
ATOM 9552 O O . PRO E 3 128 ? 201.61700 171.74500 200.95700 1.000 42.28000 128 PRO E O 1
ATOM 9556 N N . PHE E 3 129 ? 203.18400 170.99000 202.39400 1.000 26.90000 129 PHE E N 1
ATOM 9557 C CA . PHE E 3 129 ? 203.65000 172.33300 202.73100 1.000 25.35000 129 PHE E CA 1
ATOM 9558 C C . PHE E 3 129 ? 204.34400 172.99500 201.54800 1.000 29.53000 129 PHE E C 1
ATOM 9559 O O . PHE E 3 129 ? 204.13200 174.18100 201.27100 1.000 38.83000 129 PHE E O 1
ATOM 9567 N N . ILE E 3 130 ? 205.19600 172.24300 200.85000 1.000 23.10000 130 ILE E N 1
ATOM 9568 C CA . ILE E 3 130 ? 205.93700 172.80400 199.72800 1.000 20.54000 130 ILE E CA 1
ATOM 9569 C C . ILE E 3 130 ? 205.00600 173.03800 198.54300 1.000 26.04000 130 ILE E C 1
ATOM 9570 O O . ILE E 3 130 ? 205.23700 173.93600 197.72300 1.000 37.24000 130 ILE E O 1
ATOM 9575 N N . GLY E 3 131 ? 203.93800 172.24500 198.43800 1.000 22.25000 131 GLY E N 1
ATOM 9576 C CA . GLY E 3 131 ? 202.90100 172.54600 197.46600 1.000 20.24000 131 GLY E CA 1
ATOM 9577 C C . GLY E 3 131 ? 202.13400 173.80800 197.79800 1.000 29.37000 131 GLY E C 1
ATOM 9578 O O . GLY E 3 131 ? 201.75600 174.56500 196.90100 1.000 41.20000 131 GLY E O 1
ATOM 9579 N N . LEU E 3 132 ? 201.87800 174.04700 199.08700 1.000 22.04000 132 LEU E N 1
ATOM 9580 C CA . LEU E 3 132 ? 201.20800 175.28600 199.47500 1.000 19.20000 132 LEU E CA 1
ATOM 9581 C C . LEU E 3 132 ? 202.10800 176.49900 199.25400 1.000 18.82000 132 LEU E C 1
ATOM 9582 O O . LEU E 3 132 ? 201.65500 177.54100 198.77000 1.000 26.59000 132 LEU E O 1
ATOM 9587 N N . PHE E 3 133 ? 203.38900 176.38200 199.58400 1.000 26.27000 133 PHE E N 1
ATOM 9588 C CA . PHE E 3 133 ? 204.32000 177.49900 199.47700 1.000 21.04000 133 PHE E CA 1
ATOM 9589 C C . PHE E 3 133 ? 205.50300 177.09100 198.61400 1.000 30.15000 133 PHE E C 1
ATOM 9590 O O . PHE E 3 133 ? 206.32500 176.26600 199.02800 1.000 45.49000 133 PHE E O 1
ATOM 9598 N N . GLY E 3 134 ? 205.60100 177.69100 197.43300 1.000 18.58000 134 GLY E N 1
ATOM 9599 C CA . GLY E 3 134 ? 206.68600 177.39400 196.52500 1.000 18.48000 134 GLY E CA 1
ATOM 9600 C C . GLY E 3 134 ? 207.94100 178.17100 196.85300 1.000 19.01000 134 GLY E C 1
ATOM 9601 O O . GLY E 3 134 ? 208.38300 178.19700 198.00500 1.000 27.19000 134 GLY E O 1
ATOM 9602 N N . GLY E 3 135 ? 208.52600 178.81100 195.84700 1.000 18.75000 135 GLY E N 1
ATOM 9603 C CA . GLY E 3 135 ? 209.75700 179.54200 196.05600 1.000 19.54000 135 GLY E CA 1
ATOM 9604 C C . GLY E 3 135 ? 210.97500 178.65200 195.94400 1.000 29.30000 135 GLY E C 1
ATOM 9605 O O . GLY E 3 135 ? 211.08100 177.84800 195.01300 1.000 40.98000 135 GLY E O 1
ATOM 9606 N N . GLY E 3 136 ? 211.89900 178.78400 196.88800 1.000 28.88000 136 GLY E N 1
ATOM 9607 C CA . GLY E 3 136 ? 213.14100 178.05700 196.83000 1.000 29.74000 136 GLY E CA 1
ATOM 9608 C C . GLY E 3 136 ? 214.11600 178.72300 195.88500 1.000 32.87000 136 GLY E C 1
ATOM 9609 O O . GLY E 3 136 ? 213.87900 179.83200 195.39300 1.000 37.79000 136 GLY E O 1
ATOM 9610 N N . PRO E 3 137 ? 215.24900 178.06800 195.62900 1.000 32.59000 137 PRO E N 1
ATOM 9611 C CA . PRO E 3 137 ? 216.22400 178.63500 194.68500 1.000 32.80000 137 PRO E CA 1
ATOM 9612 C C . PRO E 3 137 ? 215.76000 178.62300 193.23700 1.000 37.11000 137 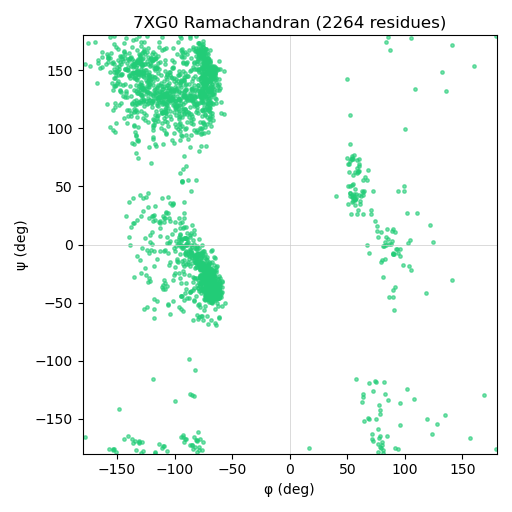PRO E C 1
ATOM 9613 O O . PRO E 3 137 ? 216.27500 179.41200 192.43600 1.000 44.90000 137 PRO E O 1
ATOM 9617 N N . ARG E 3 138 ? 214.80100 177.77000 192.87200 1.000 37.14000 138 ARG E N 1
ATOM 9618 C CA . ARG E 3 138 ? 214.42400 177.58600 191.47500 1.000 37.62000 138 ARG E CA 1
ATOM 9619 C C . ARG E 3 138 ? 212.96700 177.96000 191.21100 1.000 37.56000 138 ARG E C 1
ATOM 9620 O O . ARG E 3 138 ? 212.35400 177.44200 190.27300 1.000 42.32000 138 ARG E O 1
ATOM 9628 N N . MET E 3 139 ? 212.41100 178.83300 192.05500 1.000 34.96000 139 MET E N 1
ATOM 9629 C CA . MET E 3 139 ? 211.20500 179.62500 191.77900 1.000 30.45000 139 MET E CA 1
ATOM 9630 C C . MET E 3 139 ? 209.95900 178.75500 191.58700 1.000 32.38000 139 MET E C 1
ATOM 9631 O O . MET E 3 139 ? 209.27300 178.81900 190.56600 1.000 37.19000 139 MET E O 1
ATOM 9636 N N . LEU E 3 140 ? 209.67500 177.93100 192.59200 1.000 30.88000 140 LEU E N 1
ATOM 9637 C CA . LEU E 3 140 ? 208.48100 177.09700 192.54900 1.000 27.69000 140 LEU E CA 1
ATOM 9638 C C . LEU E 3 140 ? 207.23300 177.93600 192.80600 1.000 30.58000 140 LEU E C 1
ATOM 9639 O O . LEU E 3 140 ? 207.25000 178.87600 193.60500 1.000 33.98000 140 LEU E O 1
ATOM 9644 N N . GLU E 3 141 ? 206.14700 177.59800 192.11500 1.000 31.27000 141 GLU E N 1
ATOM 9645 C CA . GLU E 3 141 ? 204.86000 178.24600 192.33000 1.000 28.39000 141 GLU E CA 1
ATOM 9646 C C . GLU E 3 141 ? 204.00100 177.39800 193.25800 1.000 32.28000 141 GLU E C 1
ATOM 9647 O O . GLU E 3 141 ? 203.67700 176.25000 192.93800 1.000 40.26000 141 GLU E O 1
ATOM 9653 N N . GLY E 3 142 ? 203.63200 177.96800 194.40400 1.000 19.02000 142 GLY E N 1
ATOM 9654 C CA . GLY E 3 142 ? 202.74900 177.28500 195.32000 1.000 22.12000 142 GLY E CA 1
ATOM 9655 C C . GLY E 3 142 ? 201.30800 177.28600 194.84600 1.000 17.19000 142 GLY E C 1
ATOM 9656 O O . GLY E 3 142 ? 200.88900 178.14500 194.07600 1.000 33.19000 142 GLY E O 1
ATOM 9657 N N . ARG E 3 143 ? 200.54500 176.30400 195.32000 1.000 22.18000 143 ARG E N 1
ATOM 9658 C CA . ARG E 3 143 ? 199.13500 176.18900 194.97300 1.000 23.67000 143 ARG E CA 1
ATOM 9659 C C . ARG E 3 143 ? 198.23400 177.03000 195.86700 1.000 24.41000 143 ARG E C 1
ATOM 9660 O O . ARG E 3 143 ? 197.01900 177.05600 195.64600 1.000 39.87000 143 ARG E O 1
ATOM 9668 N N . LEU E 3 144 ? 198.79200 177.71800 196.85900 1.000 19.59000 144 LEU E N 1
ATOM 9669 C CA . LEU E 3 144 ? 198.01400 178.51800 197.79600 1.000 19.88000 144 LEU E CA 1
ATOM 9670 C C . LEU E 3 144 ? 198.03200 179.97400 197.34800 1.000 22.12000 144 LEU E C 1
ATOM 9671 O O . LEU E 3 144 ? 199.06400 180.47700 196.89000 1.000 25.09000 144 LEU E O 1
ATOM 9676 N N . MET E 3 145 ? 196.89100 180.64000 197.48600 1.000 23.10000 145 MET E N 1
ATOM 9677 C CA . MET E 3 145 ? 196.65600 181.97200 196.95200 1.000 16.14000 145 MET E CA 1
ATOM 9678 C C . MET E 3 145 ? 195.96900 182.79200 198.03700 1.000 20.79000 145 MET E C 1
ATOM 9679 O O . MET E 3 145 ? 194.77000 182.62600 198.27400 1.000 25.35000 145 MET E O 1
ATOM 9684 N N . VAL E 3 146 ? 196.72400 183.65300 198.70900 1.000 15.77000 146 VAL E N 1
ATOM 9685 C CA . VAL E 3 146 ? 196.28200 184.25500 199.96200 1.000 11.44000 146 VAL E CA 1
ATOM 9686 C C . VAL E 3 146 ? 195.93000 185.71500 199.71800 1.000 17.70000 146 VAL E C 1
ATOM 9687 O O . VAL E 3 146 ? 196.80600 186.54300 199.44500 1.000 27.41000 146 VAL E O 1
ATOM 9691 N N . ASP E 3 147 ? 194.64500 186.03300 199.84500 1.000 14.41000 147 ASP E N 1
ATOM 9692 C CA . ASP E 3 147 ? 194.17200 187.39900 199.70200 1.000 15.55000 147 ASP E CA 1
ATOM 9693 C C . ASP E 3 147 ? 194.42400 188.17900 200.99100 1.000 18.31000 147 ASP E C 1
ATOM 9694 O O . ASP E 3 147 ? 194.75400 187.61900 202.04100 1.000 22.47000 147 ASP E O 1
ATOM 9699 N N . SER E 3 148 ? 194.27200 189.49400 200.90000 1.000 21.94000 148 SER E N 1
ATOM 9700 C CA . SER E 3 148 ? 194.34400 190.37500 202.05200 1.000 12.15000 148 SER E CA 1
ATOM 9701 C C . SER E 3 148 ? 193.14300 190.15500 202.96600 1.000 15.46000 148 SER E C 1
ATOM 9702 O O . SER E 3 148 ? 192.06900 189.73100 202.53300 1.000 29.45000 148 SER E O 1
ATOM 9705 N N . LEU E 3 149 ? 193.34100 190.43800 204.25100 1.000 9.64000 149 LEU E N 1
ATOM 9706 C CA . LEU E 3 149 ? 192.25800 190.36300 205.22500 1.000 9.93000 149 LEU E CA 1
ATOM 9707 C C . LEU E 3 149 ? 191.39500 191.61100 205.07700 1.000 14.44000 149 LEU E C 1
ATOM 9708 O O . LEU E 3 149 ? 191.79500 192.70300 205.49300 1.000 21.74000 149 LEU E O 1
ATOM 9713 N N . TYR E 3 150 ? 190.20500 191.45400 204.47900 1.000 17.51000 150 TYR E N 1
ATOM 9714 C CA . TYR E 3 150 ? 189.38400 192.63900 204.24000 1.000 13.07000 150 TYR E CA 1
ATOM 9715 C C . TYR E 3 150 ? 188.29600 192.74600 205.29000 1.000 19.80000 150 TYR E C 1
ATOM 9716 O O . TYR E 3 150 ? 187.61400 191.75100 205.55800 1.000 37.55000 150 TYR E O 1
ATOM 9725 N N . PRO E 3 151 ? 188.09500 193.91000 205.90200 1.000 19.44000 151 PRO E N 1
ATOM 9726 C CA . PRO E 3 151 ? 186.94000 194.07800 206.78800 1.000 21.70000 151 PRO E CA 1
ATOM 9727 C C . PRO E 3 151 ? 185.64500 194.07800 205.99300 1.000 17.90000 151 PRO E C 1
ATOM 9728 O O . PRO E 3 151 ? 185.59700 194.51900 204.84200 1.000 28.86000 151 PRO E O 1
ATOM 9732 N N . ILE E 3 152 ? 184.58300 193.57400 206.62000 1.000 19.23000 152 ILE E N 1
ATOM 9733 C CA . ILE E 3 152 ? 183.27500 193.58300 205.97800 1.000 20.48000 152 ILE E CA 1
ATOM 9734 C C . ILE E 3 152 ? 182.74000 195.00300 206.08300 1.000 32.61000 152 ILE E C 1
ATOM 9735 O O . ILE E 3 152 ? 182.16100 195.39800 207.10100 1.000 40.10000 152 ILE E O 1
ATOM 9740 N N . HIS E 3 153 ? 182.95700 195.78000 205.02700 1.000 35.88000 153 HIS E N 1
ATOM 9741 C CA . HIS E 3 153 ? 182.72000 197.21300 205.01800 1.000 28.15000 153 HIS E CA 1
ATOM 9742 C C . HIS E 3 153 ? 182.04700 197.60300 203.71300 1.000 32.79000 153 HIS E C 1
ATOM 9743 O O . HIS E 3 153 ? 182.19900 196.92400 202.69400 1.000 43.87000 153 HIS E O 1
ATOM 9750 N N . THR E 3 154 ? 181.31900 198.72300 203.74500 1.000 32.86000 154 THR E N 1
ATOM 9751 C CA . THR E 3 154 ? 180.66900 199.22500 202.53900 1.000 34.26000 154 THR E CA 1
ATOM 9752 C C . THR E 3 154 ? 181.66700 199.77800 201.52900 1.000 35.51000 154 THR E C 1
ATOM 9753 O O . THR E 3 154 ? 181.31900 199.93600 200.35400 1.000 45.67000 154 THR E O 1
ATOM 9757 N N . ASN E 3 155 ? 182.89300 200.08300 201.96100 1.000 28.20000 155 ASN E N 1
ATOM 9758 C CA . ASN E 3 155 ? 183.95300 200.41900 201.01900 1.000 26.95000 155 ASN E CA 1
ATOM 9759 C C . ASN E 3 155 ? 184.37800 199.19600 200.21400 1.000 34.95000 155 ASN E C 1
ATOM 9760 O O . ASN E 3 155 ? 184.83300 199.32300 199.07200 1.000 45.93000 155 ASN E O 1
ATOM 9765 N N . ALA E 3 156 ? 184.23700 198.00300 200.79100 1.000 29.08000 156 ALA E N 1
ATOM 9766 C CA . ALA E 3 156 ? 184.54600 196.75700 200.10400 1.000 24.59000 156 ALA E CA 1
ATOM 9767 C C . ALA E 3 156 ? 183.32300 196.10200 199.47700 1.000 27.35000 156 ALA E C 1
ATOM 9768 O O . ALA E 3 156 ? 183.35100 194.89300 199.24000 1.000 38.14000 156 ALA E O 1
ATOM 9770 N N . GLU E 3 157 ? 182.26200 196.86600 199.19500 1.000 27.51000 157 GLU E N 1
ATOM 9771 C CA . GLU E 3 157 ? 181.02600 196.27400 198.68500 1.000 28.09000 157 GLU E CA 1
ATOM 9772 C C . GLU E 3 157 ? 181.19300 195.74900 197.26100 1.000 37.57000 157 GLU E C 1
ATOM 9773 O O . GLU E 3 157 ? 180.43600 194.87600 196.82200 1.000 43.39000 157 GLU E O 1
ATOM 9779 N N . ARG E 3 158 ? 182.18000 196.26600 196.52400 1.000 32.18000 158 ARG E N 1
ATOM 9780 C CA . ARG E 3 158 ? 182.51900 195.67000 195.23600 1.000 27.05000 158 ARG E CA 1
ATOM 9781 C C . ARG E 3 158 ? 183.52900 194.54200 195.40500 1.000 28.47000 158 ARG E C 1
ATOM 9782 O O . ARG E 3 158 ? 183.80900 193.80400 194.45400 1.000 36.16000 158 ARG E O 1
ATOM 9790 N N . ILE E 3 159 ? 184.08600 194.39100 196.60900 1.000 31.76000 159 ILE E N 1
ATOM 9791 C CA . ILE E 3 159 ? 185.08100 193.34700 196.83900 1.000 25.79000 159 ILE E CA 1
ATOM 9792 C C . ILE E 3 159 ? 184.40500 192.05300 197.27500 1.000 27.92000 159 ILE E C 1
ATOM 9793 O O . ILE E 3 159 ? 184.72400 190.97000 196.76900 1.000 31.06000 159 ILE E O 1
ATOM 9798 N N . LEU E 3 160 ? 183.45700 192.13700 198.20900 1.000 26.89000 160 LEU E N 1
ATOM 9799 C CA . LEU E 3 160 ? 182.78700 190.93100 198.67400 1.000 26.96000 160 LEU E CA 1
ATOM 9800 C C . LEU E 3 160 ? 181.74600 190.46500 197.66200 1.000 31.39000 160 LEU E C 1
ATOM 9801 O O . LEU E 3 160 ? 181.36400 191.18800 196.73700 1.000 32.09000 160 LEU E O 1
ATOM 9806 N N . GLY E 3 161 ? 181.28500 189.23300 197.85400 1.000 46.26000 161 GLY E N 1
ATOM 9807 C CA . GLY E 3 161 ? 180.23100 188.67900 197.03100 1.000 51.29000 161 GLY E CA 1
ATOM 9808 C C . GLY E 3 161 ? 178.85300 189.03400 197.54800 1.000 55.65000 161 GLY E C 1
ATOM 9809 O O . GLY E 3 161 ? 178.55800 190.20800 197.79300 1.000 53.96000 161 GLY E O 1
ATOM 9810 N N . ALA E 3 162 ? 177.99900 188.03000 197.71700 1.000 71.53000 162 ALA E N 1
ATOM 9811 C CA . ALA E 3 162 ? 176.64400 188.22000 198.21300 1.000 70.22000 162 ALA E CA 1
ATOM 9812 C C . ALA E 3 162 ? 176.52700 187.68200 199.63300 1.000 72.38000 162 ALA E C 1
ATOM 9813 O O . ALA E 3 162 ? 177.33600 186.85200 200.06200 1.000 72.70000 162 ALA E O 1
ATOM 9815 N N . GLY E 3 163 ? 175.51800 188.16000 200.35700 1.000 75.96000 163 GLY E N 1
ATOM 9816 C CA . GLY E 3 163 ? 175.25200 187.70700 201.70500 1.000 75.21000 163 GLY E CA 1
ATOM 9817 C C . GLY E 3 163 ? 175.94800 188.47900 202.80400 1.000 74.24000 163 GLY E C 1
ATOM 9818 O O . GLY E 3 163 ? 175.65600 188.24200 203.98300 1.000 75.92000 163 GLY E O 1
ATOM 9819 N N . TYR E 3 164 ? 176.85600 189.39000 202.46300 1.000 59.12000 164 TYR E N 1
ATOM 9820 C CA . TYR E 3 164 ? 177.57400 190.17700 203.45600 1.000 57.31000 164 TYR E CA 1
ATOM 9821 C C . TYR E 3 164 ? 176.93300 191.53200 203.72800 1.000 61.07000 164 TYR E C 1
ATOM 9822 O O . TYR E 3 164 ? 177.45100 192.28300 204.56000 1.000 64.46000 164 TYR E O 1
ATOM 9831 N N . GLU E 3 165 ? 175.82200 191.85400 203.05800 1.000 69.99000 165 GLU E N 1
ATOM 9832 C CA . GLU E 3 165 ? 175.28100 193.21100 203.11000 1.000 70.26000 165 GLU E CA 1
ATOM 9833 C C . GLU E 3 165 ? 174.60700 193.50500 204.44500 1.000 72.72000 165 GLU E C 1
ATOM 9834 O O . GLU E 3 165 ? 174.58600 194.65600 204.89600 1.000 72.78000 165 GLU E O 1
ATOM 9840 N N . ASN E 3 166 ? 174.04100 192.48100 205.08700 1.000 77.85000 166 ASN E N 1
ATOM 9841 C CA . ASN E 3 166 ? 173.41700 192.68300 206.39100 1.000 77.61000 166 ASN E CA 1
ATOM 9842 C C . ASN E 3 166 ? 174.46800 192.91400 207.46900 1.000 77.61000 166 ASN E C 1
ATOM 9843 O O . ASN E 3 166 ? 174.21300 193.60400 208.46300 1.000 77.50000 166 ASN E O 1
ATOM 9848 N N . GLU E 3 167 ? 175.65400 192.34300 207.28500 1.000 63.36000 167 GLU E N 1
ATOM 9849 C CA . GLU E 3 167 ? 176.76200 192.45000 208.22200 1.000 60.53000 167 GLU E CA 1
ATOM 9850 C C . GLU E 3 167 ? 177.65100 193.66100 207.92200 1.000 60.01000 167 GLU E C 1
ATOM 9851 O O . GLU E 3 167 ? 178.36700 194.12900 208.81800 1.000 61.61000 167 GLU E O 1
ATOM 9857 N N . MET E 3 168 ? 177.53900 194.22600 206.71400 1.000 55.81000 168 MET E N 1
ATOM 9858 C CA . MET E 3 168 ? 178.43500 195.27700 206.23600 1.000 48.68000 168 MET E CA 1
ATOM 9859 C C . MET E 3 168 ? 178.33300 196.55400 207.06600 1.000 51.24000 168 MET E C 1
ATOM 9860 O O . MET E 3 168 ? 177.26300 197.15500 207.19600 1.000 56.77000 168 MET E O 1
ATOM 9865 N N . MET E 3 169 ? 179.47000 196.96100 207.62100 1.000 40.60000 169 MET E N 1
ATOM 9866 C CA . MET E 3 169 ? 179.59300 198.09700 208.52100 1.000 40.63000 169 MET E CA 1
ATOM 9867 C C . MET E 3 169 ? 179.99000 199.34900 207.74300 1.000 42.71000 169 MET E C 1
ATOM 9868 O O . MET E 3 169 ? 180.78100 199.28700 206.80000 1.000 46.76000 169 MET E O 1
ATOM 9873 N N . SER E 3 170 ? 179.40600 200.48600 208.12300 1.000 36.03000 170 SER E N 1
ATOM 9874 C CA . SER E 3 170 ? 179.71300 201.77000 207.51000 1.000 31.98000 170 SER E CA 1
ATOM 9875 C C . SER E 3 170 ? 180.49800 202.64600 208.48000 1.000 36.87000 170 SER E C 1
ATOM 9876 O O . SER E 3 170 ? 180.60500 202.34200 209.67200 1.000 42.27000 170 SER E O 1
ATOM 9879 N N . GLY E 3 171 ? 181.05200 203.73700 207.95300 1.000 36.51000 171 GLY E N 1
ATOM 9880 C CA . GLY E 3 171 ? 181.71900 204.72900 208.76400 1.000 39.71000 171 GLY E CA 1
ATOM 9881 C C . GLY E 3 171 ? 183.20800 204.49500 208.92500 1.000 34.10000 171 GLY E C 1
ATOM 9882 O O . GLY E 3 171 ? 183.79000 203.59200 208.31600 1.000 32.35000 171 GLY E O 1
ATOM 9883 N N . PRO E 3 172 ? 183.85800 205.31700 209.75100 1.000 36.60000 172 PRO E N 1
ATOM 9884 C CA . PRO E 3 172 ? 185.30100 205.15300 209.96400 1.000 30.85000 172 PRO E CA 1
ATOM 9885 C C . PRO E 3 172 ? 185.59300 204.00100 210.91300 1.000 31.69000 172 PRO E C 1
ATOM 9886 O O . PRO E 3 172 ? 184.86200 203.76100 211.87700 1.000 35.10000 172 PRO E O 1
ATOM 9890 N N . ILE E 3 173 ? 186.67300 203.28000 210.62400 1.000 24.94000 173 ILE E N 1
ATOM 9891 C CA . ILE E 3 173 ? 187.00600 202.05100 211.33100 1.000 22.31000 173 ILE E CA 1
ATOM 9892 C C . ILE E 3 173 ? 188.39100 202.12100 211.97100 1.000 23.12000 173 ILE E C 1
ATOM 9893 O O . ILE E 3 173 ? 189.00100 201.09100 212.23800 1.000 31.60000 173 ILE E O 1
ATOM 9898 N N . THR E 3 174 ? 188.89700 203.32400 212.22800 1.000 21.09000 174 THR E N 1
ATOM 9899 C CA . THR E 3 174 ? 190.26200 203.50000 212.69500 1.000 16.27000 174 THR E CA 1
ATOM 9900 C C . THR E 3 174 ? 190.32700 204.41200 213.91100 1.000 25.04000 174 THR E C 1
ATOM 9901 O O . THR E 3 174 ? 189.39000 205.15400 214.22100 1.000 33.59000 174 THR E O 1
ATOM 9905 N N . GLN E 3 175 ? 191.47500 204.35400 214.57900 1.000 19.82000 175 GLN E N 1
ATOM 9906 C CA . GLN E 3 175 ? 191.78600 205.25000 215.68200 1.000 16.51000 175 GLN E CA 1
ATOM 9907 C C . GLN E 3 175 ? 193.27400 205.54900 215.71800 1.000 24.55000 175 GLN E C 1
ATOM 9908 O O . GLN E 3 175 ? 194.10000 204.63700 215.65400 1.000 32.85000 175 GLN E O 1
ATOM 9914 N N . VAL E 3 176 ? 193.60500 206.83500 215.81700 1.000 19.76000 176 VAL E N 1
ATOM 9915 C CA . VAL E 3 176 ? 194.92400 207.23500 216.28100 1.000 14.41000 176 VAL E CA 1
ATOM 9916 C C . VAL E 3 176 ? 195.04800 206.89900 217.76100 1.000 19.89000 176 VAL E C 1
ATOM 9917 O O . VAL E 3 176 ? 194.39100 207.51500 218.61000 1.000 29.52000 176 VAL E O 1
ATOM 9921 N N . VAL E 3 177 ? 195.88600 205.91400 218.08100 1.000 23.29000 177 VAL E N 1
ATOM 9922 C CA . VAL E 3 177 ? 196.14500 205.49500 219.45300 1.000 18.11000 177 VAL E CA 1
ATOM 9923 C C . VAL E 3 177 ? 197.51500 206.02400 219.84800 1.000 17.04000 177 VAL E C 1
ATOM 9924 O O . VAL E 3 177 ? 198.50300 205.81200 219.13100 1.000 20.04000 177 VAL E O 1
ATOM 9928 N N . TRP E 3 178 ? 197.56900 206.72900 220.97500 1.000 26.26000 178 TRP E N 1
ATOM 9929 C CA . TRP E 3 178 ? 198.77000 207.41700 221.42600 1.000 17.05000 178 TRP E CA 1
ATOM 9930 C C . TRP E 3 178 ? 199.56700 206.51800 222.36100 1.000 25.50000 178 TRP E C 1
ATOM 9931 O O . TRP E 3 178 ? 198.98800 205.80000 223.18300 1.000 34.14000 178 TRP E O 1
ATOM 9942 N N . ALA E 3 179 ? 200.89000 206.56300 222.23600 1.000 24.26000 179 ALA E N 1
ATOM 9943 C CA . ALA E 3 179 ? 201.79700 205.86000 223.12800 1.000 22.26000 179 ALA E CA 1
ATOM 9944 C C . ALA E 3 179 ? 202.92200 206.80700 223.51300 1.000 30.33000 179 ALA E C 1
ATOM 9945 O O . ALA E 3 179 ? 203.20700 207.76700 222.78800 1.000 31.69000 179 ALA E O 1
ATOM 9947 N N . ARG E 3 180 ? 203.53800 206.56300 224.66400 1.000 39.13000 180 ARG E N 1
ATOM 9948 C CA . ARG E 3 180 ? 204.68200 207.35400 225.08200 1.000 36.78000 180 ARG E CA 1
ATOM 9949 C C . ARG E 3 180 ? 205.63300 206.49800 225.90000 1.000 35.27000 180 ARG E C 1
ATOM 9950 O O . ARG E 3 180 ? 205.21900 205.53600 226.55200 1.000 43.94000 180 ARG E O 1
ATOM 9958 N N . ARG E 3 181 ? 206.90800 206.85200 225.84300 1.000 34.66000 181 ARG E N 1
ATOM 9959 C CA . ARG E 3 181 ? 207.95500 206.21200 226.62200 1.000 35.60000 181 ARG E CA 1
ATOM 9960 C C . ARG E 3 181 ? 208.59300 207.26300 227.51600 1.000 40.67000 181 ARG E C 1
ATOM 9961 O O . ARG E 3 181 ? 209.05700 208.29900 227.02700 1.000 46.14000 181 ARG E O 1
ATOM 9969 N N . MET E 3 182 ? 208.59400 207.00600 228.81900 1.000 44.37000 182 MET E N 1
ATOM 9970 C CA . MET E 3 182 ? 209.28200 207.87800 229.75400 1.000 42.67000 182 MET E CA 1
ATOM 9971 C C . MET E 3 182 ? 210.77100 207.58000 229.77700 1.000 41.86000 182 MET E C 1
ATOM 9972 O O . MET E 3 182 ? 211.21700 206.47900 229.44200 1.000 49.89000 182 MET E O 1
ATOM 9977 N N . ASP E 3 183 ? 211.53600 208.57700 230.17000 1.000 48.71000 183 ASP E N 1
ATOM 9978 C CA . ASP E 3 183 ? 212.82000 208.30000 230.77800 1.000 49.74000 183 ASP E CA 1
ATOM 9979 C C . ASP E 3 183 ? 212.53500 207.94400 232.23100 1.000 55.82000 183 ASP E C 1
ATOM 9980 O O . ASP E 3 183 ? 212.03600 208.79400 232.97700 1.000 61.97000 183 ASP E O 1
ATOM 9985 N N . PRO E 3 184 ? 212.81700 206.71700 232.67700 1.000 58.05000 184 PRO E N 1
ATOM 9986 C CA . PRO E 3 184 ? 212.35800 206.29800 234.00800 1.000 56.07000 184 PRO E CA 1
ATOM 9987 C C . PRO E 3 184 ? 213.23200 206.77900 235.15200 1.000 56.81000 184 PRO E C 1
ATOM 9988 O O . PRO E 3 184 ? 212.91200 206.48900 236.31300 1.000 58.85000 184 PRO E O 1
ATOM 9992 N N . ILE E 3 185 ? 214.32700 207.48200 234.86000 1.000 60.23000 185 ILE E N 1
ATOM 9993 C CA . ILE E 3 185 ? 215.14100 208.08600 235.90900 1.000 60.52000 185 ILE E CA 1
ATOM 9994 C C . ILE E 3 185 ? 214.37300 209.23000 236.56900 1.000 62.78000 185 ILE E C 1
ATOM 9995 O O . ILE E 3 185 ? 214.45500 209.43600 237.78800 1.000 68.99000 185 ILE E O 1
ATOM 10000 N N . LEU E 3 186 ? 213.55800 209.94200 235.78600 1.000 58.71000 186 LEU E N 1
ATOM 10001 C CA . LEU E 3 186 ? 212.69300 211.00600 236.28700 1.000 62.51000 186 LEU E CA 1
ATOM 10002 C C . LEU E 3 186 ? 211.60400 210.47100 237.21500 1.000 64.11000 186 LEU E C 1
ATOM 10003 O O . LEU E 3 186 ? 211.05500 211.22000 238.02900 1.000 64.27000 186 LEU E O 1
ATOM 10008 N N . ASN E 3 187 ? 211.28700 209.18100 237.10000 1.000 61.97000 187 ASN E N 1
ATOM 10009 C CA . ASN E 3 187 ? 210.25600 208.54400 237.90800 1.000 59.50000 187 ASN E CA 1
ATOM 10010 C C . ASN E 3 187 ? 210.81600 207.84600 239.14200 1.000 63.81000 187 ASN E C 1
ATOM 10011 O O . ASN E 3 187 ? 210.07700 207.11200 239.80800 1.000 65.16000 187 ASN E O 1
ATOM 10016 N N . LEU E 3 188 ? 212.10600 208.03200 239.44300 1.000 66.94000 188 LEU E N 1
ATOM 10017 C CA . LEU E 3 188 ? 212.74800 207.39000 240.58600 1.000 71.02000 188 LEU E CA 1
ATOM 10018 C C . LEU E 3 188 ? 212.15200 207.86100 241.90900 1.000 72.33000 188 LEU E C 1
ATOM 10019 O O . LEU E 3 188 ? 211.46200 207.09700 242.59200 1.000 70.98000 188 LEU E O 1
ATOM 10024 N N . GLY E 3 189 ? 212.39000 209.12200 242.26700 1.000 76.40000 189 GLY E N 1
ATOM 10025 C CA . GLY E 3 189 ? 211.71200 209.74900 243.37900 1.000 74.59000 189 GLY E CA 1
ATOM 10026 C C . GLY E 3 189 ? 212.22500 209.42300 244.76800 1.000 77.20000 189 GLY E C 1
ATOM 10027 O O . GLY E 3 189 ? 211.87700 210.13600 245.71600 1.000 79.52000 189 GLY E O 1
ATOM 10028 N N . SER E 3 190 ? 213.04400 208.38600 244.93300 1.000 80.00000 190 SER E N 1
ATOM 10029 C CA . SER E 3 190 ? 213.47400 207.98100 246.26400 1.000 77.36000 190 SER E CA 1
ATOM 10030 C C . SER E 3 190 ? 214.92100 207.51600 246.21900 1.000 78.50000 190 SER E C 1
ATOM 10031 O O . SER E 3 190 ? 215.40600 207.01100 245.20600 1.000 80.78000 190 SER E O 1
ATOM 10034 N N . SER E 3 191 ? 215.60700 207.69400 247.34900 1.000 79.79000 191 SER E N 1
ATOM 10035 C CA . SER E 3 191 ? 216.98600 207.25200 247.50100 1.000 80.75000 191 SER E CA 1
ATOM 10036 C C . SER E 3 191 ? 217.10500 205.75200 247.72900 1.000 80.36000 191 SER E C 1
ATOM 10037 O O . SER E 3 191 ? 218.21500 205.21500 247.66300 1.000 79.99000 191 SER E O 1
ATOM 10040 N N . GLU E 3 192 ? 215.99600 205.06800 248.00300 1.000 82.27000 192 GLU E N 1
ATOM 10041 C CA . GLU E 3 192 ? 215.97800 203.61500 248.06600 1.000 82.20000 192 GLU E CA 1
ATOM 10042 C C . GLU E 3 192 ? 215.52200 202.98600 246.75600 1.000 83.36000 192 GLU E C 1
ATOM 10043 O O . GLU E 3 192 ? 215.32600 201.76800 246.70100 1.000 82.97000 192 GLU E O 1
ATOM 10049 N N . ASP E 3 193 ? 215.32500 203.79000 245.71200 1.000 80.68000 193 ASP E N 1
ATOM 10050 C CA . ASP E 3 193 ? 215.09900 203.28700 244.36600 1.000 78.90000 193 ASP E CA 1
ATOM 10051 C C . ASP E 3 193 ? 216.36500 203.30700 243.52200 1.000 78.58000 193 ASP E C 1
ATOM 10052 O O . ASP E 3 193 ? 216.32800 202.88800 242.36000 1.000 81.59000 193 ASP E O 1
ATOM 10057 N N . VAL E 3 194 ? 217.48200 203.78500 244.07600 1.000 71.31000 194 VAL E N 1
ATOM 10058 C CA . VAL E 3 194 ? 218.77100 203.74400 243.39700 1.000 71.67000 194 VAL E CA 1
ATOM 10059 C C . VAL E 3 194 ? 219.75500 202.80800 244.07600 1.000 74.02000 194 VAL E C 1
ATOM 10060 O O . VAL E 3 194 ? 220.93100 202.77400 243.68900 1.000 73.62000 194 VAL E O 1
ATOM 10064 N N . GLU E 3 195 ? 219.31700 202.04700 245.08400 1.000 74.26000 195 GLU E N 1
ATOM 10065 C CA . GLU E 3 195 ? 220.18600 201.02300 245.65600 1.000 72.94000 195 GLU E CA 1
ATOM 10066 C C . GLU E 3 195 ? 220.33600 199.84700 244.70200 1.000 73.43000 195 GLU E C 1
ATOM 10067 O O . GLU E 3 195 ? 221.29900 199.07800 244.79800 1.000 75.88000 195 GLU E O 1
ATOM 10073 N N . VAL E 3 196 ? 219.38200 199.68300 243.78300 1.000 66.89000 196 VAL E N 1
ATOM 10074 C CA . VAL E 3 196 ? 219.52700 198.69300 242.72500 1.000 67.89000 196 VAL E CA 1
ATOM 10075 C C . VAL E 3 196 ? 220.37200 199.24700 241.58500 1.000 66.55000 196 VAL E C 1
ATOM 10076 O O . VAL E 3 196 ? 220.84300 198.49300 240.72500 1.000 69.71000 196 VAL E O 1
ATOM 10080 N N . ILE E 3 197 ? 220.60100 200.55700 241.56900 1.000 64.18000 197 ILE E N 1
ATOM 10081 C CA . ILE E 3 197 ? 221.39600 201.18300 240.51900 1.000 64.47000 197 ILE E CA 1
ATOM 10082 C C . ILE E 3 197 ? 222.85000 201.25200 240.96000 1.000 64.36000 197 ILE E C 1
ATOM 10083 O O . ILE E 3 197 ? 223.15700 201.73600 242.05600 1.000 65.80000 197 ILE E O 1
ATOM 10088 N N . ASN E 3 198 ? 223.74600 200.74100 240.11400 1.000 67.83000 198 ASN E N 1
ATOM 10089 C CA . ASN E 3 198 ? 225.17600 200.87700 240.35300 1.000 69.77000 198 ASN E CA 1
ATOM 10090 C C . ASN E 3 198 ? 225.57700 202.34300 240.25300 1.000 70.56000 198 ASN E C 1
ATOM 10091 O O . ASN E 3 198 ? 225.22400 203.03900 239.29600 1.000 71.26000 198 ASN E O 1
ATOM 10096 N N . GLY E 3 199 ? 226.31700 202.81200 241.25500 1.000 71.66000 199 GLY E N 1
ATOM 10097 C CA . GLY E 3 199 ? 226.53700 204.22700 241.44800 1.000 71.73000 199 GLY E CA 1
ATOM 10098 C C . GLY E 3 199 ? 225.46400 204.91900 242.26100 1.000 70.20000 199 GLY E C 1
ATOM 10099 O O . GLY E 3 199 ? 225.79800 205.70100 243.16000 1.000 70.29000 199 GLY E O 1
ATOM 10100 N N . GLY E 3 200 ? 224.19100 204.65500 241.97800 1.000 68.89000 200 GLY E N 1
ATOM 10101 C CA . GLY E 3 200 ? 223.13100 205.12200 242.85500 1.000 69.90000 200 GLY E CA 1
ATOM 10102 C C . GLY E 3 200 ? 222.76600 206.57000 242.60400 1.000 71.96000 200 GLY E C 1
ATOM 10103 O O . GLY E 3 200 ? 222.29800 206.94300 241.52000 1.000 67.27000 200 GLY E O 1
ATOM 10104 N N . ALA E 3 201 ? 222.96700 207.39100 243.64100 1.000 73.24000 201 ALA E N 1
ATOM 10105 C CA . ALA E 3 201 ? 222.57900 208.79700 243.58500 1.000 68.58000 201 ALA E CA 1
ATOM 10106 C C . ALA E 3 201 ? 223.41100 209.57000 242.57000 1.000 68.44000 201 ALA E C 1
ATOM 10107 O O . ALA E 3 201 ? 222.87400 210.38800 241.81400 1.000 69.02000 201 ALA E O 1
ATOM 10109 N N . VAL E 3 202 ? 224.72000 209.30700 242.52600 1.000 67.01000 202 VAL E N 1
ATOM 10110 C CA . VAL E 3 202 ? 225.58900 210.00900 241.58500 1.000 69.63000 202 VAL E CA 1
ATOM 10111 C C . VAL E 3 202 ? 225.31200 209.55100 240.15300 1.000 69.54000 202 VAL E C 1
ATOM 10112 O O . VAL E 3 202 ? 225.39900 210.34500 239.20900 1.000 68.08000 202 VAL E O 1
ATOM 10116 N N . ALA E 3 203 ? 224.89700 208.29100 239.97600 1.000 70.61000 203 ALA E N 1
ATOM 10117 C CA . ALA E 3 203 ? 224.55700 207.80300 238.64200 1.000 68.99000 203 ALA E CA 1
ATOM 10118 C C . ALA E 3 203 ? 223.24400 208.40200 238.14900 1.000 71.43000 203 ALA E C 1
ATOM 10119 O O . ALA E 3 203 ? 223.12300 208.76900 236.97200 1.000 72.91000 203 ALA E O 1
ATOM 10121 N N . ALA E 3 204 ? 222.25200 208.51200 239.03900 1.000 71.35000 204 ALA E N 1
ATOM 10122 C CA . ALA E 3 204 ? 220.99400 209.16300 238.67800 1.000 68.96000 204 ALA E CA 1
ATOM 10123 C C . ALA E 3 204 ? 221.20200 210.64600 238.39000 1.000 70.02000 204 ALA E C 1
ATOM 10124 O O . ALA E 3 204 ? 220.60400 211.19200 237.45300 1.000 68.45000 204 ALA E O 1
ATOM 10126 N N . ASN E 3 205 ? 222.06400 211.30500 239.17300 1.000 75.35000 205 ASN E N 1
ATOM 10127 C CA . ASN E 3 205 ? 222.39800 212.70400 238.92300 1.000 71.48000 205 ASN E CA 1
ATOM 10128 C C . ASN E 3 205 ? 223.12300 212.87300 237.59400 1.000 72.78000 205 ASN E C 1
ATOM 10129 O O . ASN E 3 205 ? 222.88300 213.84600 236.86900 1.000 75.99000 205 ASN E O 1
ATOM 10134 N N . GLY E 3 206 ? 224.01100 211.93300 237.25800 1.000 69.38000 206 GLY E N 1
ATOM 10135 C CA . GLY E 3 206 ? 224.68500 211.98000 235.97100 1.000 70.48000 206 GLY E CA 1
ATOM 10136 C C . GLY E 3 206 ? 223.74000 211.77200 234.80400 1.000 70.93000 206 GLY E C 1
ATOM 10137 O O . GLY E 3 206 ? 223.88800 212.41000 233.76000 1.000 69.84000 206 GLY E O 1
ATOM 10138 N N . TRP E 3 207 ? 222.75000 210.88900 234.97000 1.000 67.91000 207 TRP E N 1
ATOM 10139 C CA . TRP E 3 207 ? 221.74100 210.70000 233.92800 1.000 64.97000 207 TRP E CA 1
ATOM 10140 C C . TRP E 3 207 ? 220.88000 211.95000 233.75300 1.000 68.97000 207 TRP E C 1
ATOM 10141 O O . TRP E 3 207 ? 220.55500 212.33200 232.61900 1.000 70.73000 207 TRP E O 1
ATOM 10152 N N . ILE E 3 208 ? 220.51500 212.60500 234.86500 1.000 74.02000 208 ILE E N 1
ATOM 10153 C CA . ILE E 3 208 ? 219.75700 213.85800 234.79900 1.000 70.68000 208 ILE E CA 1
ATOM 10154 C C . ILE E 3 208 ? 220.56200 214.95000 234.09800 1.000 73.45000 208 ILE E C 1
ATOM 10155 O O . ILE E 3 208 ? 220.04600 215.64700 233.21400 1.000 73.64000 208 ILE E O 1
ATOM 10160 N N . GLN E 3 209 ? 221.84100 215.09800 234.45800 1.000 77.59000 209 GLN E N 1
ATOM 10161 C CA . GLN E 3 209 ? 222.65700 216.14800 233.85100 1.000 77.00000 209 GLN E CA 1
ATOM 10162 C C . GLN E 3 209 ? 222.97700 215.83800 232.39200 1.000 77.03000 209 GLN E C 1
ATOM 10163 O O . GLN E 3 209 ? 223.12900 216.75500 231.57900 1.000 77.42000 209 GLN E O 1
ATOM 10169 N N . ASP E 3 210 ? 223.05100 214.55100 232.03500 1.000 76.27000 210 ASP E N 1
ATOM 10170 C CA . ASP E 3 210 ? 223.19900 214.17800 230.63100 1.000 75.27000 210 ASP E CA 1
ATOM 10171 C C . ASP E 3 210 ? 221.94700 214.52000 229.83300 1.000 76.38000 210 ASP E C 1
ATOM 10172 O O . ASP E 3 210 ? 222.04100 214.99200 228.69300 1.000 77.36000 210 ASP E O 1
ATOM 10177 N N . LEU E 3 211 ? 220.76500 214.29700 230.42400 1.000 73.51000 211 LEU E N 1
ATOM 10178 C CA . LEU E 3 211 ? 219.51600 214.70200 229.77900 1.000 73.32000 211 LEU E CA 1
ATOM 10179 C C . LEU E 3 211 ? 219.43400 216.21600 229.62100 1.000 75.02000 211 LEU E C 1
ATOM 10180 O O . LEU E 3 211 ? 218.97600 216.71600 228.58600 1.000 76.28000 211 LEU E O 1
ATOM 10185 N N . LEU E 3 212 ? 219.88000 216.96000 230.63700 1.000 75.53000 212 LEU E N 1
ATOM 10186 C CA . LEU E 3 212 ? 219.86700 218.42000 230.56600 1.000 74.07000 212 LEU E CA 1
ATOM 10187 C C . LEU E 3 212 ? 220.85400 218.94200 229.52700 1.000 75.39000 212 LEU E C 1
ATOM 10188 O O . LEU E 3 212 ? 220.56500 219.91700 228.82300 1.000 75.99000 212 LEU E O 1
ATOM 10193 N N . ALA E 3 213 ? 222.02400 218.30800 229.41800 1.000 76.25000 213 ALA E N 1
ATOM 10194 C CA . ALA E 3 213 ? 223.00100 218.71800 228.41500 1.000 75.37000 213 ALA E CA 1
ATOM 10195 C C . ALA E 3 213 ? 222.53500 218.35800 227.00900 1.000 75.17000 213 ALA E C 1
ATOM 10196 O O . ALA E 3 213 ? 222.84200 219.07000 226.04500 1.000 75.13000 213 ALA E O 1
ATOM 10198 N N . ASN E 3 214 ? 221.80000 217.25000 226.87000 1.000 78.29000 214 ASN E N 1
ATOM 10199 C CA . ASN E 3 214 ? 221.24500 216.89400 225.56900 1.000 79.68000 214 ASN E CA 1
ATOM 10200 C C . ASN E 3 214 ? 220.10500 217.82900 225.18000 1.000 78.96000 214 ASN E C 1
ATOM 10201 O O . ASN E 3 214 ? 219.93000 218.14800 223.99800 1.000 76.78000 214 ASN E O 1
ATOM 10206 N N . SER E 3 215 ? 219.31600 218.27500 226.16100 1.000 79.68000 215 SER E N 1
ATOM 10207 C CA . SER E 3 215 ? 218.23400 219.21100 225.87200 1.000 80.51000 215 SER E CA 1
ATOM 10208 C C . SER E 3 215 ? 218.77100 220.61200 225.60500 1.000 79.65000 215 SER E C 1
ATOM 10209 O O . SER E 3 215 ? 218.14700 221.39500 224.87800 1.000 79.45000 215 SER E O 1
ATOM 10212 N N . LYS E 3 216 ? 219.91800 220.95200 226.19900 1.000 81.31000 216 LYS E N 1
ATOM 10213 C CA . LYS E 3 216 ? 220.53100 222.25400 225.95100 1.000 81.78000 216 LYS E CA 1
ATOM 10214 C C . LYS E 3 216 ? 221.08600 222.34300 224.53400 1.000 82.01000 216 LYS E C 1
ATOM 10215 O O . LYS E 3 216 ? 220.92100 223.36400 223.85700 1.000 81.56000 216 LYS E O 1
ATOM 10221 N N . ALA E 3 217 ? 221.73400 221.28100 224.06600 1.000 78.10000 217 ALA E N 1
ATOM 10222 C CA . ALA E 3 217 ? 222.30700 221.26300 222.72500 1.000 77.73000 217 ALA E CA 1
ATOM 10223 C C . ALA E 3 217 ? 221.28300 220.80500 221.69200 1.000 75.97000 217 ALA E C 1
ATOM 10224 O O . ALA E 3 217 ? 220.07700 220.83600 221.93900 1.000 76.09000 217 ALA E O 1
ATOM 10226 N N . GLY E 3 240 ? 223.00700 211.42700 220.04900 1.000 69.44000 240 GLY E N 1
ATOM 10227 C CA . GLY E 3 240 ? 222.32900 210.65600 221.07400 1.000 72.49000 240 GLY E CA 1
ATOM 10228 C C . GLY E 3 240 ? 220.87400 211.04200 221.25300 1.000 72.06000 240 GLY E C 1
ATOM 10229 O O . GLY E 3 240 ? 220.51600 212.21600 221.16200 1.000 71.54000 240 GLY E O 1
ATOM 10230 N N . ARG E 3 241 ? 220.03100 210.04400 221.50900 1.000 65.37000 241 ARG E N 1
ATOM 10231 C CA . ARG E 3 241 ? 218.60400 210.25000 221.71100 1.000 62.08000 241 ARG E CA 1
ATOM 10232 C C . ARG E 3 241 ? 218.20700 209.67400 223.06100 1.000 60.85000 241 ARG E C 1
ATOM 10233 O O . ARG E 3 241 ? 218.57600 208.54200 223.38800 1.000 62.73000 241 ARG E O 1
ATOM 10241 N N . GLY E 3 242 ? 217.45900 210.45200 223.83900 1.000 51.58000 242 GLY E N 1
ATOM 10242 C CA . GLY E 3 242 ? 216.98000 210.00800 225.12900 1.000 51.43000 242 GLY E CA 1
ATOM 10243 C C . GLY E 3 242 ? 215.77000 209.10200 225.00400 1.000 51.06000 242 GLY E C 1
ATOM 10244 O O . GLY E 3 242 ? 215.31500 208.75200 223.91400 1.000 51.72000 242 GLY E O 1
ATOM 10245 N N . LEU E 3 243 ? 215.23800 208.71800 226.16400 1.000 47.62000 243 LEU E N 1
ATOM 10246 C CA . LEU E 3 243 ? 214.11700 207.79100 226.22100 1.000 46.77000 243 LEU E CA 1
ATOM 10247 C C . LEU E 3 243 ? 212.75800 208.47300 226.18900 1.000 48.87000 243 LEU E C 1
ATOM 10248 O O . LEU E 3 243 ? 211.74200 207.77600 226.10900 1.000 49.63000 243 LEU E O 1
ATOM 10253 N N . LYS E 3 244 ? 212.70700 209.80200 226.24800 1.000 44.27000 244 LYS E N 1
ATOM 10254 C CA . LYS E 3 244 ? 211.43100 210.50400 226.19700 1.000 39.02000 244 LYS E CA 1
ATOM 10255 C C . LYS E 3 244 ? 210.87700 210.47000 224.78000 1.000 42.13000 244 LYS E C 1
ATOM 10256 O O . LYS E 3 244 ? 211.43300 211.09500 223.87100 1.000 46.32000 244 LYS E O 1
ATOM 10262 N N . ALA E 3 245 ? 209.78300 209.73700 224.59200 1.000 35.45000 245 ALA E N 1
ATOM 10263 C CA . ALA E 3 245 ? 209.14900 209.62500 223.28900 1.000 35.81000 245 ALA E CA 1
ATOM 10264 C C . ALA E 3 245 ? 207.64700 209.78000 223.44400 1.000 31.06000 245 ALA E C 1
ATOM 10265 O O . ALA E 3 245 ? 207.07400 209.33200 224.43700 1.000 34.95000 245 ALA E O 1
ATOM 10267 N N . PHE E 3 246 ? 207.01800 210.41600 222.46100 1.000 33.48000 246 PHE E N 1
ATOM 10268 C CA . PHE E 3 246 ? 205.56800 210.54200 222.39500 1.000 33.92000 246 PHE E CA 1
ATOM 10269 C C . PHE E 3 246 ? 205.15600 210.39300 220.94300 1.000 34.62000 246 PHE E C 1
ATOM 10270 O O . PHE E 3 246 ? 205.51000 211.22900 220.10700 1.000 40.36000 246 PHE E O 1
ATOM 10278 N N . ASN E 3 247 ? 204.41000 209.33600 220.64900 1.000 29.90000 247 ASN E N 1
ATOM 10279 C CA . ASN E 3 247 ? 204.16500 208.94500 219.26900 1.000 23.68000 247 ASN E CA 1
ATOM 10280 C C . ASN E 3 247 ? 202.74900 208.40300 219.16500 1.000 26.21000 247 ASN E C 1
ATOM 10281 O O . ASN E 3 247 ? 202.04800 208.23300 220.16600 1.000 27.54000 247 ASN E O 1
ATOM 10286 N N . ALA E 3 248 ? 202.33400 208.13800 217.93400 1.000 21.89000 248 ALA E N 1
ATOM 10287 C CA . ALA E 3 248 ? 200.98400 207.68800 217.66200 1.000 16.13000 248 ALA E CA 1
ATOM 10288 C C . ALA E 3 248 ? 201.00900 206.61900 216.58300 1.000 23.23000 248 ALA E C 1
ATOM 10289 O O . ALA E 3 248 ? 201.91300 206.57000 215.74600 1.000 21.53000 248 ALA E O 1
ATOM 10291 N N . HIS E 3 249 ? 200.00300 205.75200 216.62000 1.000 16.80000 249 HIS E N 1
ATOM 10292 C CA . HIS E 3 249 ? 199.82900 204.75900 215.57200 1.000 16.07000 249 HIS E CA 1
ATOM 10293 C C . HIS E 3 249 ? 198.34500 204.58800 215.29500 1.000 21.17000 249 HIS E C 1
ATOM 10294 O O . HIS E 3 249 ? 197.54800 204.47200 216.22800 1.000 17.67000 249 HIS E O 1
ATOM 10301 N N . GLU E 3 250 ? 197.97400 204.60900 214.02000 1.000 24.97000 250 GLU E N 1
ATOM 10302 C CA . GLU E 3 250 ? 196.58400 204.38700 213.65800 1.000 18.36000 250 GLU E CA 1
ATOM 10303 C C . GLU E 3 250 ? 196.32000 202.89000 213.55700 1.000 20.65000 250 GLU E C 1
ATOM 10304 O O . GLU E 3 250 ? 197.11200 202.13700 212.98500 1.000 25.26000 250 GLU E O 1
ATOM 10310 N N . VAL E 3 251 ? 195.21100 202.46000 214.15700 1.000 14.13000 251 VAL E N 1
ATOM 10311 C CA . VAL E 3 251 ? 194.83600 201.05400 214.21600 1.000 7.95000 251 VAL E CA 1
ATOM 10312 C C . VAL E 3 251 ? 193.42600 200.88900 213.67000 1.000 16.82000 251 VAL E C 1
ATOM 10313 O O . VAL E 3 251 ? 192.62700 201.83100 213.66300 1.000 30.47000 251 VAL E O 1
ATOM 10317 N N . VAL E 3 252 ? 193.13200 199.67900 213.19400 1.000 15.56000 252 VAL E N 1
ATOM 10318 C CA . VAL E 3 252 ? 191.75400 199.29800 212.91300 1.000 16.88000 252 VAL E CA 1
ATOM 10319 C C . VAL E 3 252 ? 191.04900 199.05500 214.23900 1.000 14.01000 252 VAL E C 1
ATOM 10320 O O . VAL E 3 252 ? 191.65900 198.56400 215.19600 1.000 18.92000 252 VAL E O 1
ATOM 10324 N N . ILE E 3 253 ? 189.77200 199.42200 214.31200 1.000 21.72000 253 ILE E N 1
ATOM 10325 C CA . ILE E 3 253 ? 189.06400 199.32200 215.59300 1.000 12.30000 253 ILE E CA 1
ATOM 10326 C C . ILE E 3 253 ? 188.74500 197.86100 215.89200 1.000 20.91000 253 ILE E C 1
ATOM 10327 O O . ILE E 3 253 ? 188.57100 197.05700 214.95200 1.000 27.46000 253 ILE E O 1
ATOM 10332 N N . PRO E 3 254 ? 188.79300 197.43800 217.17500 1.000 24.27000 254 PRO E N 1
ATOM 10333 C CA . PRO E 3 254 ? 188.50200 196.05300 217.55500 1.000 21.47000 254 PRO E CA 1
ATOM 10334 C C . PRO E 3 254 ? 187.01200 195.70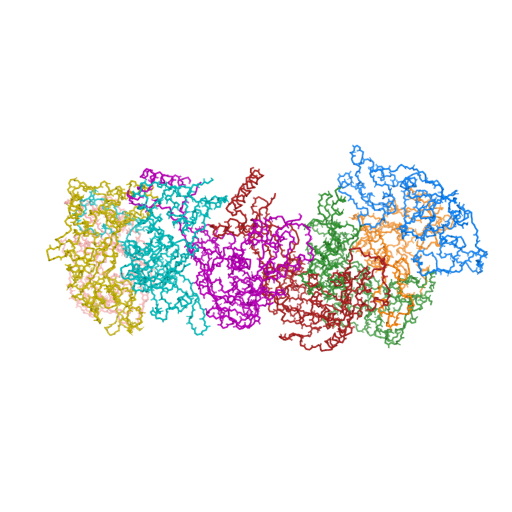900 217.42900 1.000 25.01000 254 PRO E C 1
ATOM 10335 O O . PRO E 3 254 ? 186.19900 196.60400 217.49200 1.000 30.18000 254 PRO E O 1
ATOM 10339 N N . GLY E 3 255 ? 186.70700 194.42100 217.24500 1.000 25.35000 255 GLY E N 1
ATOM 10340 C CA . GLY E 3 255 ? 185.31900 193.94100 217.10900 1.000 20.88000 255 GLY E CA 1
ATOM 10341 C C . GLY E 3 255 ? 184.84100 193.97700 215.66900 1.000 22.39000 255 GLY E C 1
ATOM 10342 O O . GLY E 3 255 ? 183.67900 193.60700 215.42600 1.000 28.10000 255 GLY E O 1
ATOM 10343 N N . LEU E 3 256 ? 185.70900 194.41100 214.75200 1.000 25.47000 256 LEU E N 1
ATOM 10344 C CA . LEU E 3 256 ? 185.36800 194.46500 213.30600 1.000 27.50000 256 LEU E CA 1
ATOM 10345 C C . LEU E 3 256 ? 185.24400 193.03900 212.76700 1.000 24.90000 256 LEU E C 1
ATOM 10346 O O . LEU E 3 256 ? 186.05500 192.18700 213.16000 1.000 21.73000 256 LEU E O 1
ATOM 10351 N N . LYS E 3 257 ? 184.28500 192.81600 211.86800 1.000 28.56000 257 LYS E N 1
ATOM 10352 C CA . LYS E 3 257 ? 184.10600 191.48900 211.22600 1.000 17.98000 257 LYS E CA 1
ATOM 10353 C C . LYS E 3 257 ? 184.91400 191.51700 209.92800 1.000 19.07000 257 LYS E C 1
ATOM 10354 O O . LYS E 3 257 ? 184.72600 192.46100 209.14100 1.000 29.67000 257 LYS E O 1
ATOM 10360 N N . TRP E 3 258 ? 185.78400 190.52900 209.71800 1.000 22.32000 258 TRP E N 1
ATOM 10361 C CA . TRP E 3 258 ? 186.61900 190.52300 208.52200 1.000 10.63000 258 TRP E CA 1
ATOM 10362 C C . TRP E 3 258 ? 186.24500 189.35300 207.61800 1.000 15.74000 258 TRP E C 1
ATOM 10363 O O . TRP E 3 258 ? 185.25700 188.64800 207.83900 1.000 32.08000 258 TRP E O 1
ATOM 10374 N N . VAL E 3 259 ? 187.06300 189.16400 206.58500 1.000 25.58000 259 VAL E N 1
ATOM 10375 C CA . VAL E 3 259 ? 186.99900 188.01400 205.69400 1.000 20.32000 259 VAL E CA 1
ATOM 10376 C C . VAL E 3 259 ? 188.39900 187.78700 205.12800 1.000 18.61000 259 VAL E C 1
ATOM 10377 O O . VAL E 3 259 ? 189.19200 188.72900 204.99200 1.000 19.98000 259 VAL E O 1
ATOM 10381 N N . TRP E 3 260 ? 188.72000 186.52500 204.85100 1.000 16.48000 260 TRP E N 1
ATOM 10382 C CA . TRP E 3 260 ? 190.04200 186.11600 204.39500 1.000 6.90000 260 TRP E CA 1
ATOM 10383 C C . TRP E 3 260 ? 189.87900 185.09100 203.28400 1.000 22.31000 260 TRP E C 1
ATOM 10384 O O . TRP E 3 260 ? 189.45500 183.96200 203.54000 1.000 30.23000 260 TRP E O 1
ATOM 10395 N N . ARG E 3 261 ? 190.22200 185.46800 202.05900 1.000 24.72000 261 ARG E N 1
ATOM 10396 C CA . ARG E 3 261 ? 189.99600 184.60200 200.90900 1.000 13.61000 261 ARG E CA 1
ATOM 10397 C C . ARG E 3 261 ? 191.25100 183.79300 200.60800 1.000 23.01000 261 ARG E C 1
ATOM 10398 O O . ARG E 3 261 ? 192.13700 184.25100 199.88100 1.000 39.29000 261 ARG E O 1
ATOM 10406 N N . ILE E 3 262 ? 191.30700 182.58100 201.15000 1.000 17.21000 262 ILE E N 1
ATOM 10407 C CA . ILE E 3 262 ? 192.31900 181.59300 200.80300 1.000 15.05000 262 ILE E CA 1
ATOM 10408 C C . ILE E 3 262 ? 191.81900 180.86900 199.56100 1.000 14.30000 262 ILE E C 1
ATOM 10409 O O . ILE E 3 262 ? 190.64300 180.50900 199.48200 1.000 32.80000 262 ILE E O 1
ATOM 10414 N N . SER E 3 263 ? 192.67900 180.71000 198.56600 1.000 16.57000 263 SER E N 1
ATOM 10415 C CA . SER E 3 263 ? 192.29500 180.04800 197.33000 1.000 20.97000 263 SER E CA 1
ATOM 10416 C C . SER E 3 263 ? 193.32200 178.97400 197.01000 1.000 23.17000 263 SER E C 1
ATOM 10417 O O . SER E 3 263 ? 194.48500 179.08400 197.40700 1.000 22.78000 263 SER E O 1
ATOM 10420 N N . LEU E 3 264 ? 192.88400 177.92600 196.32100 1.000 33.31000 264 LEU E N 1
ATOM 10421 C CA . LEU E 3 264 ? 193.70900 176.75400 196.07700 1.000 23.39000 264 LEU E CA 1
ATOM 10422 C C . LEU E 3 264 ? 193.65700 176.38400 194.60300 1.000 34.12000 264 LEU E C 1
ATOM 10423 O O . LEU E 3 264 ? 192.57600 176.14800 194.05400 1.000 44.50000 264 LEU E O 1
ATOM 10428 N N . ASP E 3 265 ? 194.82800 176.33400 193.97000 1.000 32.44000 265 ASP E N 1
ATOM 10429 C CA . ASP E 3 265 ? 194.95200 176.03600 192.54500 1.000 35.02000 265 ASP E CA 1
ATOM 10430 C C . ASP E 3 265 ? 195.22900 174.54300 192.39800 1.000 43.91000 265 ASP E C 1
ATOM 10431 O O . ASP E 3 265 ? 196.37500 174.10100 192.53100 1.000 42.07000 265 ASP E O 1
ATOM 10436 N N . ARG E 3 266 ? 194.16500 173.78700 192.12100 1.000 41.45000 266 ARG E N 1
ATOM 10437 C CA . ARG E 3 266 ? 194.19600 172.33700 191.94200 1.000 36.31000 266 ARG E CA 1
ATOM 10438 C C . ARG E 3 266 ? 194.87700 171.57300 193.08200 1.000 37.98000 266 ARG E C 1
ATOM 10439 O O . ARG E 3 266 ? 195.89200 170.90300 192.86700 1.000 44.21000 266 ARG E O 1
ATOM 10447 N N . PRO E 3 267 ? 194.34300 171.64300 194.30000 1.000 39.67000 267 PRO E N 1
ATOM 10448 C CA . PRO E 3 267 ? 195.07400 171.10800 195.44900 1.000 30.00000 267 PRO E CA 1
ATOM 10449 C C . PRO E 3 267 ? 194.90100 169.61000 195.63400 1.000 32.31000 267 PRO E C 1
ATOM 10450 O O . PRO E 3 267 ? 193.94200 168.99200 195.16700 1.000 43.35000 267 PRO E O 1
ATOM 10454 N N . THR E 3 268 ? 195.87100 169.02400 196.32600 1.000 25.27000 268 THR E N 1
ATOM 10455 C CA . THR E 3 268 ? 195.65600 167.71600 196.91800 1.000 24.62000 268 THR E CA 1
ATOM 10456 C C . THR E 3 268 ? 194.80800 167.87400 198.17400 1.000 33.32000 268 THR E C 1
ATOM 10457 O O . THR E 3 268 ? 194.69800 168.96600 198.73700 1.000 42.86000 268 THR E O 1
ATOM 10461 N N . ASP E 3 269 ? 194.19200 166.77100 198.60600 1.000 37.90000 269 ASP E N 1
ATOM 10462 C CA . ASP E 3 269 ? 193.37200 166.81700 199.81200 1.000 31.00000 269 ASP E CA 1
ATOM 10463 C C . ASP E 3 269 ? 194.22600 167.00300 201.06000 1.000 33.79000 269 ASP E C 1
ATOM 10464 O O . ASP E 3 269 ? 193.74900 167.54000 202.06900 1.000 38.29000 269 ASP E O 1
ATOM 10469 N N . ALA E 3 270 ? 195.49400 166.58600 200.99900 1.000 31.61000 270 ALA E N 1
ATOM 10470 C CA . ALA E 3 270 ? 196.42000 166.81100 202.10400 1.000 26.55000 270 ALA E CA 1
ATOM 10471 C C . ALA E 3 270 ? 196.73400 168.29200 202.27500 1.000 29.17000 270 ALA E C 1
ATOM 10472 O O . ALA E 3 270 ? 196.90300 168.77000 203.40100 1.000 32.79000 270 ALA E O 1
ATOM 10474 N N . GLN E 3 271 ? 196.80900 169.03400 201.16700 1.000 30.28000 271 GLN E N 1
ATOM 10475 C CA . GLN E 3 271 ? 197.06900 170.47000 201.24100 1.000 23.24000 271 GLN E CA 1
ATOM 10476 C C . GLN E 3 271 ? 195.88900 171.21900 201.85400 1.000 26.19000 271 GLN E C 1
ATOM 10477 O O . GLN E 3 271 ? 196.08100 172.11900 202.68400 1.000 26.95000 271 GLN E O 1
ATOM 10483 N N . VAL E 3 272 ? 194.66400 170.84700 201.46500 1.000 26.65000 272 VAL E N 1
ATOM 10484 C CA . VAL E 3 272 ? 193.46300 171.43200 202.05900 1.000 21.80000 272 VAL E CA 1
ATOM 10485 C C . VAL E 3 272 ? 193.37400 171.07800 203.53600 1.000 27.76000 272 VAL E C 1
ATOM 10486 O O . VAL E 3 272 ? 192.98700 171.90900 204.36900 1.000 35.80000 272 VAL E O 1
ATOM 10490 N N . GLY E 3 273 ? 193.73600 169.83900 203.88400 1.000 25.72000 273 GLY E N 1
ATOM 10491 C CA . GLY E 3 273 ? 193.78500 169.45200 205.28200 1.000 29.96000 273 GLY E CA 1
ATOM 10492 C C . GLY E 3 273 ? 194.83000 170.20300 206.08200 1.000 25.74000 273 GLY E C 1
ATOM 10493 O O . GLY E 3 273 ? 194.61400 170.49400 207.25900 1.000 31.64000 273 GLY E O 1
ATOM 10494 N N . LEU E 3 274 ? 195.96300 170.53700 205.45800 1.000 22.60000 274 LEU E N 1
ATOM 10495 C CA . LEU E 3 274 ? 196.96900 171.35900 206.12600 1.000 17.60000 274 LEU E CA 1
ATOM 10496 C C . LEU E 3 274 ? 196.45900 172.77500 206.35600 1.000 24.94000 274 LEU E C 1
ATOM 10497 O O . LEU E 3 274 ? 196.71400 173.37000 207.41400 1.000 32.54000 274 LEU E O 1
ATOM 10502 N N . VAL E 3 275 ? 195.71900 173.32000 205.38300 1.000 25.55000 275 VAL E N 1
ATOM 10503 C CA . VAL E 3 275 ? 195.11200 174.64100 205.55600 1.000 15.87000 275 VAL E CA 1
ATOM 10504 C C . VAL E 3 275 ? 194.08500 174.62300 206.68500 1.000 24.84000 275 VAL E C 1
ATOM 10505 O O . VAL E 3 275 ? 194.07500 175.51400 207.54100 1.000 32.37000 275 VAL E O 1
ATOM 10509 N N . LEU E 3 276 ? 193.24700 173.58500 206.73700 1.000 26.30000 276 LEU E N 1
ATOM 10510 C CA . LEU E 3 276 ? 192.23600 173.50300 207.79000 1.000 25.48000 276 LEU E CA 1
ATOM 10511 C C . LEU E 3 276 ? 192.85900 173.22900 209.15800 1.000 21.98000 276 LEU E C 1
ATOM 10512 O O . LEU E 3 276 ? 192.34200 173.69400 210.18200 1.000 33.74000 276 LEU E O 1
ATOM 10517 N N . LEU E 3 277 ? 193.96600 172.47900 209.19700 1.000 19.05000 277 LEU E N 1
ATOM 10518 C CA . LEU E 3 277 ? 194.69000 172.26900 210.44800 1.000 23.39000 277 LEU E CA 1
ATOM 10519 C C . LEU E 3 277 ? 195.30200 173.56700 210.95300 1.000 19.65000 277 LEU E C 1
ATOM 10520 O O . LEU E 3 277 ? 195.34400 173.81600 212.16300 1.000 30.13000 277 LEU E O 1
ATOM 10525 N N . ALA E 3 278 ? 195.81000 174.39400 210.03500 1.000 21.14000 278 ALA E N 1
ATOM 10526 C CA . ALA E 3 278 ? 196.29200 175.71700 210.42000 1.000 15.94000 278 ALA E CA 1
ATOM 10527 C C . ALA E 3 278 ? 195.15500 176.60100 210.91600 1.000 20.30000 278 ALA E C 1
ATOM 10528 O O . ALA E 3 278 ? 195.31000 177.32300 211.90600 1.000 34.03000 278 ALA E O 1
ATOM 10530 N N . LEU E 3 279 ? 194.00100 176.54600 210.24300 1.000 20.70000 279 LEU E N 1
ATOM 10531 C CA . LEU E 3 279 ? 192.86300 177.38100 210.62400 1.000 20.70000 279 LEU E CA 1
ATOM 10532 C C . LEU E 3 279 ? 192.25900 176.94200 211.95200 1.000 24.66000 279 LEU E C 1
ATOM 10533 O O . LEU E 3 279 ? 191.61800 177.74200 212.64400 1.000 29.40000 279 LEU E O 1
ATOM 10538 N N . ASN E 3 280 ? 192.44100 175.67100 212.32000 1.000 26.05000 280 ASN E N 1
ATOM 10539 C CA . ASN E 3 280 ? 191.89100 175.17700 213.57900 1.000 24.96000 280 ASN E CA 1
ATOM 10540 C C . ASN E 3 280 ? 192.63900 175.74700 214.78000 1.000 30.99000 280 ASN E C 1
ATOM 10541 O O . ASN E 3 280 ? 192.06300 175.89700 215.86400 1.000 42.26000 280 ASN E O 1
ATOM 10546 N N . LYS E 3 281 ? 193.91800 176.07300 214.60900 1.000 20.65000 281 LYS E N 1
ATOM 10547 C CA . LYS E 3 281 ? 194.76500 176.53500 215.70500 1.000 26.71000 281 LYS E CA 1
ATOM 10548 C C . LYS E 3 281 ? 195.46500 177.86000 215.39400 1.000 29.47000 281 LYS E C 1
ATOM 10549 O O . LYS E 3 281 ? 196.62300 178.07500 215.75600 1.000 31.93000 281 LYS E O 1
ATOM 10555 N N . MET E 3 282 ? 194.74900 178.77600 214.74300 1.000 32.32000 282 MET E N 1
ATOM 10556 C CA . MET E 3 282 ? 195.14500 180.17800 214.67500 1.000 27.38000 282 MET E CA 1
ATOM 10557 C C . MET E 3 282 ? 194.54600 181.00600 215.80100 1.000 37.25000 282 MET E C 1
ATOM 10558 O O . MET E 3 282 ? 194.70800 182.23000 215.80500 1.000 45.08000 282 MET E O 1
ATOM 10563 N N . THR E 3 283 ? 193.85300 180.36600 216.74800 1.000 43.16000 283 THR E N 1
ATOM 10564 C CA . THR E 3 283 ? 193.17800 181.09000 217.82000 1.000 46.84000 283 THR E CA 1
ATOM 10565 C C . THR E 3 283 ? 194.15300 181.71300 218.81000 1.000 43.01000 283 THR E C 1
ATOM 10566 O O . THR E 3 283 ? 193.78900 182.67200 219.49900 1.000 48.35000 283 THR E O 1
ATOM 10570 N N . ASN E 3 284 ? 195.37700 181.19500 218.90100 1.000 39.55000 284 ASN E N 1
ATOM 10571 C CA . ASN E 3 284 ? 196.40300 181.75000 219.77300 1.000 43.91000 284 ASN E CA 1
ATOM 10572 C C . ASN E 3 284 ? 197.50900 182.43900 218.97800 1.000 42.03000 284 ASN E C 1
ATOM 10573 O O . ASN E 3 284 ? 198.61100 182.65100 219.48900 1.000 45.24000 284 ASN E O 1
ATOM 10578 N N . GLU E 3 285 ? 197.22600 182.79400 217.72700 1.000 30.77000 285 GLU E N 1
ATOM 10579 C CA . GLU E 3 285 ? 198.18600 183.45200 216.85300 1.000 30.63000 285 GLU E CA 1
ATOM 10580 C C . GLU E 3 285 ? 197.77800 184.90300 216.65400 1.000 30.90000 285 GLU E C 1
ATOM 10581 O O . GLU E 3 285 ? 196.58600 185.22800 216.68100 1.000 30.64000 285 GLU E O 1
ATOM 10587 N N . ARG E 3 286 ? 198.76900 185.76700 216.46000 1.000 27.79000 286 ARG E N 1
ATOM 10588 C CA . ARG E 3 286 ? 198.53700 187.19400 216.32000 1.000 19.00000 286 ARG E CA 1
ATOM 10589 C C . ARG E 3 286 ? 198.63400 187.61500 214.85600 1.000 24.61000 286 ARG E C 1
ATOM 10590 O O . ARG E 3 286 ? 199.44700 187.09900 214.08400 1.000 37.98000 286 ARG E O 1
ATOM 10598 N N . ILE E 3 287 ? 197.78800 188.57100 214.48000 1.000 19.69000 287 ILE E N 1
ATOM 10599 C CA . ILE E 3 287 ? 197.71300 189.08500 213.11800 1.000 18.89000 287 ILE E CA 1
ATOM 10600 C C . ILE E 3 287 ? 198.48400 190.39500 213.05000 1.000 22.77000 287 ILE E C 1
ATOM 10601 O O . ILE E 3 287 ? 198.20100 191.32600 213.81500 1.000 24.42000 287 ILE E O 1
ATOM 10606 N N . ALA E 3 288 ? 199.46500 190.45000 212.14400 1.000 24.66000 288 ALA E N 1
ATOM 10607 C CA . ALA E 3 288 ? 200.27000 191.63700 211.79400 1.000 15.13000 288 ALA E CA 1
ATOM 10608 C C . ALA E 3 288 ? 201.05700 192.07900 213.02700 1.000 16.83000 288 ALA E C 1
ATOM 10609 O O . ALA E 3 288 ? 201.62300 191.22000 213.72200 1.000 28.37000 288 ALA E O 1
ATOM 10611 N N . GLY E 3 289 ? 201.11700 193.37100 213.34000 1.000 20.23000 289 GLY E N 1
ATOM 10612 C CA . GLY E 3 289 ? 202.01000 193.86000 214.37200 1.000 14.40000 289 GLY E CA 1
ATOM 10613 C C . GLY E 3 289 ? 201.32700 194.36200 215.62700 1.000 18.90000 289 GLY E C 1
ATOM 10614 O O . GLY E 3 289 ? 200.09700 194.36100 215.72300 1.000 29.33000 289 GLY E O 1
ATOM 10615 N N . GLY E 3 290 ? 202.12600 194.79700 216.59900 1.000 14.77000 290 GLY E N 1
ATOM 10616 C CA . GLY E 3 290 ? 201.60800 195.19700 217.89100 1.000 13.27000 290 GLY E CA 1
ATOM 10617 C C . GLY E 3 290 ? 201.65900 194.05400 218.88300 1.000 23.00000 290 GLY E C 1
ATOM 10618 O O . GLY E 3 290 ? 200.68300 193.79000 219.58900 1.000 33.37000 290 GLY E O 1
ATOM 10619 N N . HIS E 3 291 ? 202.79900 193.35800 218.92600 1.000 27.12000 291 HIS E N 1
ATOM 10620 C CA . HIS E 3 291 ? 202.92000 192.16700 219.76300 1.000 20.66000 291 HIS E CA 1
ATOM 10621 C C . HIS E 3 291 ? 202.88600 192.51000 221.24600 1.000 23.64000 291 HIS E C 1
ATOM 10622 O O . HIS E 3 291 ? 202.29300 191.77700 222.04100 1.000 35.13000 291 HIS E O 1
ATOM 10629 N N . SER E 3 292 ? 203.51600 193.61600 221.64400 1.000 25.77000 292 SER E N 1
ATOM 10630 C CA . SER E 3 292 ? 203.54100 193.96200 223.06200 1.000 19.90000 292 SER E CA 1
ATOM 10631 C C . SER E 3 292 ? 202.17900 194.45600 223.53600 1.000 21.34000 292 SER E C 1
ATOM 10632 O O . SER E 3 292 ? 201.84300 194.33300 224.71900 1.000 36.16000 292 SER E O 1
ATOM 10635 N N . LYS E 3 293 ? 201.37400 194.99400 222.62700 1.000 24.34000 293 LYS E N 1
ATOM 10636 C CA . LYS E 3 293 ? 200.06100 195.51700 222.97300 1.000 25.59000 293 LYS E CA 1
ATOM 10637 C C . LYS E 3 293 ? 198.93800 194.51200 222.74800 1.000 31.02000 293 LYS E C 1
ATOM 10638 O O . LYS E 3 293 ? 197.76800 194.90000 222.84400 1.000 27.35000 293 LYS E O 1
ATOM 10644 N N . ASP E 3 294 ? 199.28100 193.24500 222.45600 1.000 27.98000 294 ASP E N 1
ATOM 10645 C CA . ASP E 3 294 ? 198.33200 192.14500 222.21300 1.000 23.58000 294 ASP E CA 1
ATOM 10646 C C . ASP E 3 294 ? 197.37300 192.48400 221.07100 1.000 27.94000 294 ASP E C 1
ATOM 10647 O O . ASP E 3 294 ? 196.19100 192.14700 221.10400 1.000 31.11000 294 ASP E O 1
ATOM 10652 N N . TYR E 3 295 ? 197.90300 193.14800 220.04400 1.000 20.61000 295 TYR E N 1
ATOM 10653 C CA . TYR E 3 295 ? 197.06900 193.81800 219.05000 1.000 20.07000 295 TYR E CA 1
ATOM 10654 C C . TYR E 3 295 ? 196.47900 192.84100 218.03900 1.000 27.59000 295 TYR E C 1
ATOM 10655 O O . TYR E 3 295 ? 195.38900 193.06900 217.50200 1.000 29.47000 295 TYR E O 1
ATOM 10664 N N . GLY E 3 296 ? 197.17000 191.74000 217.77200 1.000 16.67000 296 GLY E N 1
ATOM 10665 C CA . GLY E 3 296 ? 196.74100 190.86600 216.69800 1.000 17.47000 296 GLY E CA 1
ATOM 10666 C C . GLY E 3 296 ? 195.70100 189.81600 217.03300 1.000 24.48000 296 GLY E C 1
ATOM 10667 O O . GLY E 3 296 ? 195.43800 188.92800 216.21700 1.000 37.59000 296 GLY E O 1
ATOM 10668 N N . ARG E 3 297 ? 195.10800 189.89700 218.22300 1.000 19.29000 297 ARG E N 1
ATOM 10669 C CA . ARG E 3 297 ? 194.19700 188.86300 218.70000 1.000 19.26000 297 ARG E CA 1
ATOM 10670 C C . ARG E 3 297 ? 192.87000 188.90200 217.94900 1.000 19.09000 297 ARG E C 1
ATOM 10671 O O . ARG E 3 297 ? 192.33100 189.97400 217.66000 1.000 27.04000 297 ARG E O 1
ATOM 10679 N N . PHE E 3 298 ? 192.35000 187.71700 217.63600 1.000 24.22000 298 PHE E N 1
ATOM 10680 C CA . PHE E 3 298 ? 191.15600 187.58300 216.81400 1.000 15.36000 298 PHE E CA 1
ATOM 10681 C C . PHE E 3 298 ? 190.52300 186.22700 217.08700 1.000 20.13000 298 PHE E C 1
ATOM 10682 O O . PHE E 3 298 ? 191.17200 185.30800 217.59300 1.000 36.67000 298 PHE E O 1
ATOM 10690 N N . VAL E 3 299 ? 189.24200 186.11700 216.73900 1.000 14.13000 299 VAL E N 1
ATOM 10691 C CA . VAL E 3 299 ? 188.53400 184.84500 216.73100 1.000 18.87000 299 VAL E CA 1
ATOM 10692 C C . VAL E 3 299 ? 187.97200 184.62900 215.33200 1.000 22.25000 299 VAL E C 1
ATOM 10693 O O . VAL E 3 299 ? 187.75300 185.57300 214.56900 1.000 31.11000 299 VAL E O 1
ATOM 10697 N N . ILE E 3 300 ? 187.75400 183.36400 214.99200 1.000 23.30000 300 ILE E N 1
ATOM 10698 C CA . ILE E 3 300 ? 187.24500 182.98600 213.68000 1.000 26.84000 300 ILE E CA 1
ATOM 10699 C C . ILE E 3 300 ? 185.73800 182.80800 213.79500 1.000 23.69000 300 ILE E C 1
ATOM 10700 O O . ILE E 3 300 ? 185.26000 181.89800 214.48400 1.000 27.17000 300 ILE E O 1
ATOM 10705 N N . ASP E 3 301 ? 184.98600 183.69100 213.13800 1.000 22.19000 301 ASP E N 1
ATOM 10706 C CA . ASP E 3 301 ? 183.53400 183.59100 213.13500 1.000 26.58000 301 ASP E CA 1
ATOM 10707 C C . ASP E 3 301 ? 183.01200 182.51500 212.19600 1.000 26.79000 301 ASP E C 1
ATOM 10708 O O . ASP E 3 301 ? 181.98400 181.89800 212.49800 1.000 36.31000 301 ASP E O 1
ATOM 10713 N N . GLY E 3 302 ? 183.68300 182.27000 211.07700 1.000 23.34000 302 GLY E N 1
ATOM 10714 C CA . GLY E 3 302 ? 183.22000 181.24800 210.16000 1.000 26.35000 302 GLY E CA 1
ATOM 10715 C C . GLY E 3 302 ? 184.27700 180.90500 209.13900 1.000 22.40000 302 GLY E C 1
ATOM 10716 O O . GLY E 3 302 ? 185.17700 181.70000 208.85300 1.000 24.78000 302 GLY E O 1
ATOM 10717 N N . VAL E 3 303 ? 184.16200 179.69300 208.60000 1.000 23.18000 303 VAL E N 1
ATOM 10718 C CA . VAL E 3 303 ? 185.03700 179.20300 207.54100 1.000 21.41000 303 VAL E CA 1
ATOM 10719 C C . VAL E 3 303 ? 184.13300 178.58700 206.48200 1.000 29.55000 303 VAL E C 1
ATOM 10720 O O . VAL E 3 303 ? 183.45700 177.58600 206.74700 1.000 36.88000 303 VAL E O 1
ATOM 10724 N N . SER E 3 304 ? 184.09900 179.18800 205.29800 1.000 32.74000 304 SER E N 1
ATOM 10725 C CA . SER E 3 304 ? 183.35400 178.64700 204.17300 1.000 26.79000 304 SER E CA 1
ATOM 10726 C C . SER E 3 304 ? 184.29500 177.83600 203.29400 1.000 25.32000 304 SER E C 1
ATOM 10727 O O . SER E 3 304 ? 185.32200 178.34900 202.84100 1.000 33.85000 304 SER E O 1
ATOM 10730 N N . LEU E 3 305 ? 183.93800 176.57900 203.05100 1.000 35.91000 305 LEU E N 1
ATOM 10731 C CA . LEU E 3 305 ? 184.74700 175.65200 202.26400 1.000 34.99000 305 LEU E CA 1
ATOM 10732 C C . LEU E 3 305 ? 184.01900 175.43400 200.94300 1.000 37.31000 305 LEU E C 1
ATOM 10733 O O . LEU E 3 305 ? 183.08600 174.62600 200.87900 1.000 45.46000 305 LEU E O 1
ATOM 10738 N N . ASN E 3 306 ? 184.46500 176.15500 199.90400 1.000 32.72000 306 ASN E N 1
ATOM 10739 C CA . ASN E 3 306 ? 183.80500 176.22600 198.59100 1.000 27.72000 306 ASN E CA 1
ATOM 10740 C C . ASN E 3 306 ? 182.33900 176.63700 198.72100 1.000 34.22000 306 ASN E C 1
ATOM 10741 O O . ASN E 3 306 ? 181.45300 176.08500 198.06500 1.000 43.61000 306 ASN E O 1
ATOM 10746 N N . GLY E 3 307 ? 182.08400 177.62200 199.58200 1.000 36.49000 307 GLY E N 1
ATOM 10747 C CA . GLY E 3 307 ? 180.75100 178.13900 199.79200 1.000 36.55000 307 GLY E CA 1
ATOM 10748 C C . GLY E 3 307 ? 179.95100 177.45200 200.87700 1.000 39.50000 307 GLY E C 1
ATOM 10749 O O . GLY E 3 307 ? 178.85100 177.91900 201.20100 1.000 45.42000 307 GLY E O 1
ATOM 10750 N N . GLU E 3 308 ? 180.45600 176.36200 201.44700 1.000 38.01000 308 GLU E N 1
ATOM 10751 C CA . GLU E 3 308 ? 179.74800 175.60700 202.47200 1.000 37.13000 308 GLU E CA 1
ATOM 10752 C C . GLU E 3 308 ? 180.44000 175.80800 203.81500 1.000 38.19000 308 GLU E C 1
ATOM 10753 O O . GLU E 3 308 ? 181.66200 175.65400 203.91800 1.000 42.17000 308 GLU E O 1
ATOM 10759 N N . GLN E 3 309 ? 179.65600 176.15800 204.83300 1.000 35.21000 309 GLN E N 1
ATOM 10760 C CA . GLN E 3 309 ? 180.18000 176.53000 206.14500 1.000 29.87000 309 GLN E CA 1
ATOM 10761 C C . GLN E 3 309 ? 180.63000 175.27400 206.88500 1.000 33.70000 309 GLN E C 1
ATOM 10762 O O . GLN E 3 309 ? 179.87200 174.30500 206.99200 1.000 41.64000 309 GLN E O 1
ATOM 10768 N N . VAL E 3 310 ? 181.86400 175.28300 207.39400 1.000 27.95000 310 VAL E N 1
ATOM 10769 C CA . VAL E 3 310 ? 182.44400 174.12100 208.05900 1.000 30.06000 310 VAL E CA 1
ATOM 10770 C C . VAL E 3 310 ? 182.96100 174.45500 209.46000 1.000 36.90000 310 VAL E C 1
ATOM 10771 O O . VAL E 3 310 ? 183.55900 173.60800 210.10700 1.000 42.74000 310 VAL E O 1
ATOM 10775 N N . TRP E 3 311 ? 182.73200 175.67100 209.94800 1.000 30.45000 311 TRP E N 1
ATOM 10776 C CA . TRP E 3 311 ? 183.27800 176.11100 211.22700 1.000 33.27000 311 TRP E CA 1
ATOM 10777 C C . TRP E 3 311 ? 182.21100 176.08100 212.31300 1.000 36.51000 311 TRP E C 1
ATOM 10778 O O . TRP E 3 311 ? 181.03900 176.37600 212.05700 1.000 41.91000 311 TRP E O 1
ATOM 10789 N N . SER E 3 312 ? 182.62900 175.71800 213.52500 1.000 49.09000 312 SER E N 1
ATOM 10790 C CA . SER E 3 312 ? 181.78200 175.75900 214.70800 1.000 51.61000 312 SER E CA 1
ATOM 10791 C C . SER E 3 312 ? 182.61900 176.26000 215.87800 1.000 55.43000 312 SER E C 1
ATOM 10792 O O . SER E 3 312 ? 183.70400 176.82300 215.69700 1.000 60.00000 312 SER E O 1
ATOM 10795 N N . GLN E 3 313 ? 182.09900 176.06000 217.09200 1.000 70.29000 313 GLN E N 1
ATOM 10796 C CA . GLN E 3 313 ? 182.78800 176.54200 218.28700 1.000 72.19000 313 GLN E CA 1
ATOM 10797 C C . GLN E 3 313 ? 184.04300 175.72600 218.57800 1.000 73.30000 313 GLN E C 1
ATOM 10798 O O . GLN E 3 313 ? 185.03600 176.26200 219.08500 1.000 75.54000 313 GLN E O 1
ATOM 10804 N N . SER E 3 314 ? 184.02100 174.43100 218.26500 1.000 66.80000 314 SER E N 1
ATOM 10805 C CA . SER E 3 314 ? 185.14800 173.55600 218.56700 1.000 66.41000 314 SER E CA 1
ATOM 10806 C C . SER E 3 314 ? 186.21000 173.54400 217.47600 1.000 66.66000 314 SER E C 1
ATOM 10807 O O . SER E 3 314 ? 187.24400 172.89000 217.65200 1.000 70.04000 314 SER E O 1
ATOM 10810 N N . GLY E 3 315 ? 185.98900 174.23800 216.37000 1.000 48.82000 315 GLY E N 1
ATOM 10811 C CA . GLY E 3 315 ? 186.90400 174.23800 215.24800 1.000 45.50000 315 GLY E CA 1
ATOM 10812 C C . GLY E 3 315 ? 186.18600 173.90800 213.95600 1.000 46.03000 315 GLY E C 1
ATOM 10813 O O . GLY E 3 315 ? 184.98100 174.12800 213.80400 1.000 46.84000 315 GLY E O 1
ATOM 10814 N N . ILE E 3 316 ? 186.95100 173.37200 213.00500 1.000 39.46000 316 ILE E N 1
ATOM 10815 C CA . ILE E 3 316 ? 186.37300 173.00200 211.71900 1.000 37.02000 316 ILE E CA 1
ATOM 10816 C C . ILE E 3 316 ? 185.72800 171.62900 211.84100 1.000 41.05000 316 ILE E C 1
ATOM 10817 O O . ILE E 3 316 ? 186.38800 170.64200 212.18700 1.000 46.89000 316 ILE E O 1
ATOM 10822 N N . THR E 3 317 ? 184.42800 171.56500 211.57300 1.000 41.45000 317 THR E N 1
ATOM 10823 C CA . THR E 3 317 ? 183.70500 170.30600 211.48400 1.000 39.17000 317 THR E CA 1
ATOM 10824 C C . THR E 3 317 ? 183.43500 169.97000 210.02300 1.000 41.42000 317 THR E C 1
ATOM 10825 O O . THR E 3 317 ? 183.24800 170.84800 209.17900 1.000 47.26000 317 THR E O 1
ATOM 10829 N N . GLY E 3 318 ? 183.41100 168.67600 209.72900 1.000 53.12000 318 GLY E N 1
ATOM 10830 C CA . GLY E 3 318 ? 183.35300 168.28200 208.33900 1.000 55.43000 318 GLY E CA 1
ATOM 10831 C C . GLY E 3 318 ? 184.71900 168.43100 207.68500 1.000 55.99000 318 GLY E C 1
ATOM 10832 O O . GLY E 3 318 ? 185.73100 168.71400 208.33600 1.000 54.99000 318 GLY E O 1
ATOM 10833 N N . GLY E 3 319 ? 184.73000 168.26300 206.36300 1.000 54.70000 319 GLY E N 1
ATOM 10834 C CA . GLY E 3 319 ? 185.98800 168.18400 205.64000 1.000 51.84000 319 GLY E CA 1
ATOM 10835 C C . GLY E 3 319 ? 186.83400 167.00500 206.06100 1.000 56.61000 319 GLY E C 1
ATOM 10836 O O . GLY E 3 319 ? 188.05000 167.14800 206.22800 1.000 59.34000 319 GLY E O 1
ATOM 10837 N N . GLU E 3 320 ? 186.20500 165.84200 206.25800 1.000 58.73000 320 GLU E N 1
ATOM 10838 C CA . GLU E 3 320 ? 186.87000 164.71800 206.90900 1.000 53.90000 320 GLU E CA 1
ATOM 10839 C C . GLU E 3 320 ? 187.93600 164.09700 206.01600 1.000 53.90000 320 GLU E C 1
ATOM 10840 O O . GLU E 3 320 ? 188.96700 163.62800 206.51200 1.000 54.82000 320 GLU E O 1
ATOM 10846 N N . GLN E 3 321 ? 187.71000 164.09600 204.69700 1.000 47.21000 321 GLN E N 1
ATOM 10847 C CA . GLN E 3 321 ? 188.69100 163.52600 203.77500 1.000 47.48000 321 GLN E CA 1
ATOM 10848 C C . GLN E 3 321 ? 189.96700 164.36300 203.74900 1.000 51.13000 321 GLN E C 1
ATOM 10849 O O . GLN E 3 321 ? 191.06900 163.82100 203.60900 1.000 56.35000 321 GLN E O 1
ATOM 10855 N N . TYR E 3 322 ? 189.84400 165.67300 203.98700 1.000 45.71000 322 TYR E N 1
ATOM 10856 C CA . TYR E 3 322 ? 191.00800 166.55000 204.01700 1.000 40.94000 322 TYR E CA 1
ATOM 10857 C C . TYR E 3 322 ? 191.83200 166.30500 205.27500 1.000 38.42000 322 TYR E C 1
ATOM 10858 O O . TYR E 3 322 ? 193.06900 166.25100 205.22300 1.000 39.90000 322 TYR E O 1
ATOM 10867 N N . PHE E 3 323 ? 191.15100 166.11400 206.40900 1.000 43.25000 323 PHE E N 1
ATOM 10868 C CA . PHE E 3 323 ? 191.83500 165.85000 207.67000 1.000 41.90000 323 PHE E CA 1
ATOM 10869 C C . PHE E 3 323 ? 192.50100 164.47900 207.66400 1.000 45.74000 323 PHE E C 1
ATOM 10870 O O . PHE E 3 323 ? 193.62200 164.32700 208.16100 1.000 51.00000 323 PHE E O 1
ATOM 10878 N N . ASP E 3 324 ? 191.84000 163.47200 207.08300 1.000 47.32000 324 ASP E N 1
ATOM 10879 C CA . ASP E 3 324 ? 192.47500 162.16100 206.95700 1.000 48.22000 324 ASP E CA 1
ATOM 10880 C C . ASP E 3 324 ? 193.65100 162.19600 205.98600 1.000 47.65000 324 ASP E C 1
ATOM 10881 O O . ASP E 3 324 ? 194.67100 161.53600 206.21800 1.000 52.35000 324 ASP E O 1
ATOM 10886 N N . ALA E 3 325 ? 193.53800 162.97300 204.90100 1.000 38.13000 325 ALA E N 1
ATOM 10887 C CA . ALA E 3 325 ? 194.63700 163.06700 203.94500 1.000 39.97000 325 ALA E CA 1
ATOM 10888 C C . ALA E 3 325 ? 195.85200 163.75100 204.55700 1.000 44.38000 325 ALA E C 1
ATOM 10889 O O . ALA E 3 325 ? 196.98500 163.28600 204.38500 1.000 46.60000 325 ALA E O 1
ATOM 10891 N N . VAL E 3 326 ? 195.63800 164.82600 205.31800 1.000 44.11000 326 VAL E N 1
ATOM 10892 C CA . VAL E 3 326 ? 196.77000 165.48500 205.96200 1.000 37.46000 326 VAL E CA 1
ATOM 10893 C C . VAL E 3 326 ? 197.26500 164.65800 207.15100 1.000 43.38000 326 VAL E C 1
ATOM 10894 O O . VAL E 3 326 ? 198.41200 164.79900 207.58500 1.000 48.49000 326 VAL E O 1
ATOM 10898 N N . ALA E 3 327 ? 196.42700 163.75200 207.67100 1.000 47.35000 327 ALA E N 1
ATOM 10899 C CA . ALA E 3 327 ? 196.89100 162.83600 208.70900 1.000 41.85000 327 ALA E CA 1
ATOM 10900 C C . ALA E 3 327 ? 197.86500 161.80400 208.14700 1.000 46.90000 327 ALA E C 1
ATOM 10901 O O . ALA E 3 327 ? 198.93800 161.57700 208.72100 1.000 49.07000 327 ALA E O 1
ATOM 10903 N N . GLU E 3 328 ? 197.51700 161.18200 207.01500 1.000 46.79000 328 GLU E N 1
ATOM 10904 C CA . GLU E 3 328 ? 198.44000 160.23900 206.38000 1.000 46.83000 328 GLU E CA 1
ATOM 10905 C C . GLU E 3 328 ? 199.61300 160.94100 205.70100 1.000 49.53000 328 GLU E C 1
ATOM 10906 O O . GLU E 3 328 ? 200.62700 160.29600 205.41700 1.000 55.83000 328 GLU E O 1
ATOM 10912 N N . ALA E 3 329 ? 199.48900 162.23900 205.40800 1.000 48.19000 329 ALA E N 1
ATOM 10913 C CA . ALA E 3 329 ? 200.60300 162.97400 204.82300 1.000 48.49000 329 ALA E CA 1
ATOM 10914 C C . ALA E 3 329 ? 201.58300 163.45700 205.88800 1.000 50.56000 329 ALA E C 1
ATOM 10915 O O . ALA E 3 329 ? 202.79900 163.46900 205.65800 1.000 54.56000 329 ALA E O 1
ATOM 10917 N N . ILE E 3 330 ? 201.07400 163.87900 207.04800 1.000 51.07000 330 ILE E N 1
ATOM 10918 C CA . ILE E 3 330 ? 201.94000 164.27600 208.15500 1.000 51.80000 330 ILE E CA 1
ATOM 10919 C C . ILE E 3 330 ? 202.67800 163.05900 208.70800 1.000 50.63000 330 ILE E C 1
ATOM 10920 O O . ILE E 3 330 ? 203.84800 163.15600 209.10000 1.000 52.34000 330 ILE E O 1
ATOM 10925 N N . ASP E 3 331 ? 202.03300 161.89500 208.71300 1.000 55.52000 331 ASP E N 1
ATOM 10926 C CA . ASP E 3 331 ? 202.75900 160.65200 208.92800 1.000 56.89000 331 ASP E CA 1
ATOM 10927 C C . ASP E 3 331 ? 203.65100 160.37100 207.72300 1.000 59.42000 331 ASP E C 1
ATOM 10928 O O . ASP E 3 331 ? 203.20800 160.44500 206.57500 1.000 59.53000 331 ASP E O 1
ATOM 10933 N N . GLY E 3 332 ? 204.91600 160.05900 207.98300 1.000 63.47000 332 GLY E N 1
ATOM 10934 C CA . GLY E 3 332 ? 205.87100 159.91300 206.90600 1.000 64.59000 332 GLY E CA 1
ATOM 10935 C C . GLY E 3 332 ? 206.42000 161.21000 206.35700 1.000 61.09000 332 GLY E C 1
ATOM 10936 O O . GLY E 3 332 ? 207.07100 161.19000 205.30500 1.000 61.15000 332 GLY E O 1
ATOM 10937 N N . LEU E 3 333 ? 206.17400 162.33500 207.02600 1.000 53.11000 333 LEU E N 1
ATOM 10938 C CA . LEU E 3 333 ? 206.76100 163.60100 206.60600 1.000 51.52000 333 LEU E CA 1
ATOM 10939 C C . LEU E 3 333 ? 208.25500 163.59800 206.89700 1.000 50.08000 333 LEU E C 1
ATOM 10940 O O . LEU E 3 333 ? 208.67500 163.54500 208.05700 1.000 55.19000 333 LEU E O 1
ATOM 10945 N N . SER E 3 334 ? 209.05700 163.66600 205.84000 1.000 43.23000 334 SER E N 1
ATOM 10946 C CA . SER E 3 334 ? 210.49600 163.50100 205.94800 1.000 47.59000 334 SER E CA 1
ATOM 10947 C C . SER E 3 334 ? 211.19000 164.83500 205.72800 1.000 46.80000 334 SER E C 1
ATOM 10948 O O . SER E 3 334 ? 210.65500 165.73800 205.07900 1.000 47.76000 334 SER E O 1
ATOM 10951 N N . SER E 3 335 ? 212.39400 164.94800 206.29100 1.000 49.27000 335 SER E N 1
ATOM 10952 C CA . SER E 3 335 ? 213.19100 166.15500 206.12900 1.000 46.91000 335 SER E CA 1
ATOM 10953 C C . SER E 3 335 ? 213.79400 166.27200 204.73700 1.000 47.39000 335 SER E C 1
ATOM 10954 O O . SER E 3 335 ? 214.13200 167.38500 204.31800 1.000 47.04000 335 SER E O 1
ATOM 10957 N N . LYS E 3 336 ? 213.91800 165.15500 204.01000 1.000 46.88000 336 LYS E N 1
ATOM 10958 C CA . LYS E 3 336 ? 214.68500 165.14700 202.76700 1.000 47.89000 336 LYS E CA 1
ATOM 10959 C C . LYS E 3 336 ? 213.96900 165.90100 201.64900 1.000 47.22000 336 LYS E C 1
ATOM 10960 O O . LYS E 3 336 ? 214.62500 166.43500 200.74600 1.000 50.61000 336 LYS E O 1
ATOM 10966 N N . GLU E 3 337 ? 212.63400 165.99600 201.71400 1.000 41.87000 337 GLU E N 1
ATOM 10967 C CA . GLU E 3 337 ? 211.90000 166.81300 200.75100 1.000 41.36000 337 GLU E CA 1
ATOM 10968 C C . GLU E 3 337 ? 212.22400 168.28900 200.93200 1.000 40.90000 337 GLU E C 1
ATOM 10969 O O . GLU E 3 337 ? 212.45800 169.00700 199.95200 1.000 48.71000 337 GLU E O 1
ATOM 10975 N N . PHE E 3 338 ? 212.28900 168.74500 202.18600 1.000 39.11000 338 PHE E N 1
ATOM 10976 C CA . PHE E 3 338 ? 212.69500 170.11700 202.46900 1.000 37.88000 338 PHE E CA 1
ATOM 10977 C C . PHE E 3 338 ? 214.15900 170.34300 202.11000 1.000 40.66000 338 PHE E C 1
ATOM 10978 O O . PHE E 3 338 ? 214.53400 171.43400 201.66200 1.000 47.60000 338 PHE E O 1
ATOM 10986 N N . GLU E 3 339 ? 214.99900 169.31800 202.30500 1.000 37.06000 339 GLU E N 1
ATOM 10987 C CA . GLU E 3 339 ? 216.42200 169.44100 201.99300 1.000 38.22000 339 GLU E CA 1
ATOM 10988 C C . GLU E 3 339 ? 216.66300 169.60000 200.49600 1.000 40.77000 339 GLU E C 1
ATOM 10989 O O . GLU E 3 339 ? 217.46000 170.44900 200.08100 1.000 39.82000 339 GLU E O 1
ATOM 10995 N N . GLN E 3 340 ? 215.98600 168.80100 199.66700 1.000 39.42000 340 GLN E N 1
ATOM 10996 C CA . GLN E 3 340 ? 216.20200 168.94000 198.22900 1.000 40.74000 340 GLN E CA 1
ATOM 10997 C C . GLN E 3 340 ? 215.25600 169.97000 197.61800 1.000 40.65000 340 GLN E C 1
ATOM 10998 O O . GLN E 3 340 ? 215.30600 170.21200 196.40800 1.000 49.76000 340 GLN E O 1
ATOM 11004 N N . PHE E 3 341 ? 214.38400 170.57700 198.43300 1.000 34.58000 341 PHE E N 1
ATOM 11005 C CA . PHE E 3 341 ? 213.75800 171.83600 198.03800 1.000 28.22000 341 PHE E CA 1
ATOM 11006 C C . PHE E 3 341 ? 214.69500 173.01200 198.27400 1.000 34.33000 341 PHE E C 1
ATOM 11007 O O . PHE E 3 341 ? 214.72800 173.96000 197.48100 1.000 38.38000 341 PHE E O 1
ATOM 11015 N N . ALA E 3 342 ? 215.46300 172.97100 199.36200 1.000 34.45000 342 ALA E N 1
ATOM 11016 C CA . ALA E 3 342 ? 216.39300 174.04000 199.69800 1.000 30.37000 342 ALA E CA 1
ATOM 11017 C C . ALA E 3 342 ? 217.74100 173.90800 199.00700 1.000 37.62000 342 ALA E C 1
ATOM 11018 O O . ALA E 3 342 ? 218.56200 174.82600 199.10900 1.000 38.23000 342 ALA E O 1
ATOM 11020 N N . GLN E 3 343 ? 217.99000 172.79800 198.31900 1.000 41.23000 343 GLN E N 1
ATOM 11021 C CA . GLN E 3 343 ? 219.29900 172.55000 197.73100 1.000 37.31000 343 GLN E CA 1
ATOM 11022 C C . GLN E 3 343 ? 219.46200 173.40100 196.47700 1.000 42.03000 343 GLN E C 1
ATOM 11023 O O . GLN E 3 343 ? 218.62300 173.35200 195.57200 1.000 42.33000 343 GLN E O 1
ATOM 11029 N N . SER E 3 344 ? 220.54100 174.17700 196.42300 1.000 47.59000 344 SER E N 1
ATOM 11030 C CA . SER E 3 344 ? 220.77300 175.06500 195.29600 1.000 42.60000 344 SER E CA 1
ATOM 11031 C C . SER E 3 344 ? 221.32800 174.28800 194.10300 1.000 48.71000 344 SER E C 1
ATOM 11032 O O . SER E 3 344 ? 221.64200 173.09700 194.18500 1.000 48.39000 344 SER E O 1
ATOM 11035 N N . ALA E 3 345 ? 221.44400 174.98500 192.97800 1.000 50.99000 345 ALA E N 1
ATOM 11036 C CA . ALA E 3 345 ? 221.96600 174.38800 191.75600 1.000 48.79000 345 ALA E CA 1
ATOM 11037 C C . ALA E 3 345 ? 223.10600 175.22600 191.18800 1.000 49.93000 345 ALA E C 1
ATOM 11038 O O . ALA E 3 345 ? 223.68100 176.06300 191.88500 1.000 44.41000 345 ALA E O 1
ATOM 11040 N N . MET F 3 1 ? 199.36700 180.97100 226.64600 1.000 56.06000 1 MET F N 1
ATOM 11041 C CA . MET F 3 1 ? 198.55800 180.89800 227.86300 1.000 51.00000 1 MET F CA 1
ATOM 11042 C C . MET F 3 1 ? 197.82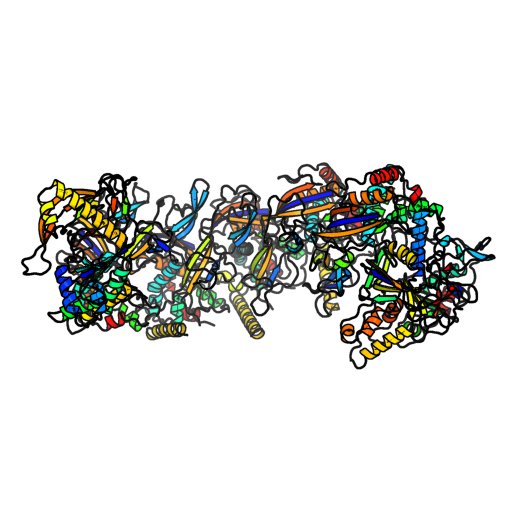300 182.20500 228.14300 1.000 50.63000 1 MET F C 1
ATOM 11043 O O . MET F 3 1 ? 198.41000 183.28500 228.10300 1.000 49.88000 1 MET F O 1
ATOM 11048 N N . GLN F 3 2 ? 196.52400 182.11800 228.41700 1.000 48.14000 2 GLN F N 1
ATOM 11049 C CA . GLN F 3 2 ? 195.65600 183.28700 228.46000 1.000 40.03000 2 GLN F CA 1
ATOM 11050 C C . GLN F 3 2 ? 195.28700 183.57800 229.91000 1.000 40.99000 2 GLN F C 1
ATOM 11051 O O . GLN F 3 2 ? 194.84000 182.68200 230.63500 1.000 50.43000 2 GLN F O 1
ATOM 11057 N N . ILE F 3 3 ? 195.47600 184.82900 230.33600 1.000 33.13000 3 ILE F N 1
ATOM 11058 C CA . ILE F 3 3 ? 195.09100 185.29300 231.66400 1.000 31.90000 3 ILE F CA 1
ATOM 11059 C C . ILE F 3 3 ? 194.03700 186.37500 231.49500 1.000 30.98000 3 ILE F C 1
ATOM 11060 O O . ILE F 3 3 ? 194.23600 187.32600 230.73200 1.000 40.25000 3 ILE F O 1
ATOM 11065 N N . GLU F 3 4 ? 192.92800 186.23500 232.20700 1.000 36.53000 4 GLU F N 1
ATOM 11066 C CA . GLU F 3 4 ? 191.83400 187.20000 232.15600 1.000 32.43000 4 GLU F CA 1
ATOM 11067 C C . GLU F 3 4 ? 191.64200 187.77600 233.55500 1.000 35.44000 4 GLU F C 1
ATOM 11068 O O . GLU F 3 4 ? 191.05000 187.13500 234.42600 1.000 39.14000 4 GLU F O 1
ATOM 11074 N N . VAL F 3 5 ? 192.16100 188.98000 233.76500 1.000 33.63000 5 VAL F N 1
ATOM 11075 C CA . VAL F 3 5 ? 192.11800 189.64900 235.05800 1.000 31.49000 5 VAL F CA 1
ATOM 11076 C C . VAL F 3 5 ? 190.91400 190.57900 235.08300 1.000 34.08000 5 VAL F C 1
ATOM 11077 O O . VAL F 3 5 ? 190.95600 191.68000 234.52300 1.000 42.87000 5 VAL F O 1
ATOM 11081 N N . THR F 3 6 ? 189.84700 190.14400 235.73700 1.000 33.47000 6 THR F N 1
ATOM 11082 C CA . THR F 3 6 ? 188.64500 190.94500 235.89600 1.000 36.53000 6 THR F CA 1
ATOM 11083 C C . THR F 3 6 ? 188.77100 191.76700 237.17100 1.000 35.13000 6 THR F C 1
ATOM 11084 O O . THR F 3 6 ? 188.83800 191.20900 238.27400 1.000 39.77000 6 THR F O 1
ATOM 11088 N N . VAL F 3 7 ? 188.81800 193.08800 237.01100 1.000 34.02000 7 VAL F N 1
ATOM 11089 C CA . VAL F 3 7 ? 188.97800 194.01500 238.11900 1.000 36.89000 7 VAL F CA 1
ATOM 11090 C C . VAL F 3 7 ? 187.77500 194.94300 238.15400 1.000 38.55000 7 VAL F C 1
ATOM 11091 O O . VAL F 3 7 ? 187.03900 195.08600 237.17200 1.000 47.52000 7 VAL F O 1
ATOM 11095 N N . ARG F 3 8 ? 187.56600 195.55600 239.31100 1.000 41.48000 8 ARG F N 1
ATOM 11096 C CA . ARG F 3 8 ? 186.53700 196.56700 239.49300 1.000 43.97000 8 ARG F CA 1
ATOM 11097 C C . ARG F 3 8 ? 187.18700 197.79900 240.10000 1.000 48.10000 8 ARG F C 1
ATOM 11098 O O . ARG F 3 8 ? 187.84200 197.70700 241.14400 1.000 50.09000 8 ARG F O 1
ATOM 11106 N N . ASN F 3 9 ? 187.02000 198.94000 239.44200 1.000 43.96000 9 ASN F N 1
ATOM 11107 C CA . ASN F 3 9 ? 187.64800 200.16000 239.92300 1.000 38.42000 9 ASN F CA 1
ATOM 11108 C C . ASN F 3 9 ? 186.88400 200.70400 241.12300 1.000 43.84000 9 ASN F C 1
ATOM 11109 O O . ASN F 3 9 ? 185.65000 200.74300 241.13100 1.000 46.20000 9 ASN F O 1
ATOM 11114 N N . ILE F 3 10 ? 187.62800 201.09800 242.15100 1.000 48.59000 10 ILE F N 1
ATOM 11115 C CA . ILE F 3 10 ? 187.01700 201.56600 243.38800 1.000 45.11000 10 ILE F CA 1
ATOM 11116 C C . ILE F 3 10 ? 186.78800 203.07100 243.32000 1.000 48.93000 10 ILE F C 1
ATOM 11117 O O . ILE F 3 10 ? 185.75800 203.59200 243.76500 1.000 52.72000 10 ILE F O 1
ATOM 11122 N N . THR F 3 11 ? 187.72100 203.77300 242.72500 1.000 42.76000 11 THR F N 1
ATOM 11123 C CA . THR F 3 11 ? 187.75200 205.19700 242.45700 1.000 39.73000 11 THR F CA 1
ATOM 11124 C C . THR F 3 11 ? 187.70900 205.44300 240.95000 1.000 41.19000 11 THR F C 1
ATOM 11125 O O . THR F 3 11 ? 187.90200 204.50900 240.16500 1.000 45.76000 11 THR F O 1
ATOM 11129 N N . PRO F 3 12 ? 187.37600 206.66500 240.50100 1.000 39.45000 12 PRO F N 1
ATOM 11130 C CA . PRO F 3 12 ? 187.32900 206.93200 239.05400 1.000 40.77000 12 PRO F CA 1
ATOM 11131 C C . PRO F 3 12 ? 188.67000 206.76600 238.34700 1.000 38.74000 12 PRO F C 1
ATOM 11132 O O . PRO F 3 12 ? 189.73600 206.94100 238.93800 1.000 39.34000 12 PRO F O 1
ATOM 11136 N N . ILE F 3 13 ? 188.59200 206.40400 237.06000 1.000 36.18000 13 ILE F N 1
ATOM 11137 C CA . ILE F 3 13 ? 189.74700 206.15300 236.20300 1.000 25.39000 13 ILE F CA 1
ATOM 11138 C C . ILE F 3 13 ? 189.95800 207.35800 235.29800 1.000 34.55000 13 ILE F C 1
ATOM 11139 O O . ILE F 3 13 ? 189.01300 207.84100 234.66300 1.000 37.60000 13 ILE F O 1
ATOM 11144 N N . PHE F 3 14 ? 191.19700 207.84500 235.21600 1.000 31.13000 14 PHE F N 1
ATOM 11145 C CA . PHE F 3 14 ? 191.50500 208.99800 234.37300 1.000 31.99000 14 PHE F CA 1
ATOM 11146 C C . PHE F 3 14 ? 192.80500 208.73800 233.62100 1.000 36.99000 14 PHE F C 1
ATOM 11147 O O . PHE F 3 14 ? 193.88500 209.11300 234.08400 1.000 40.08000 14 PHE F O 1
ATOM 11155 N N . SER F 3 15 ? 192.70700 208.10500 232.45700 1.000 30.93000 15 SER F N 1
ATOM 11156 C CA . SER F 3 15 ? 193.82900 207.99300 231.53000 1.000 31.52000 15 SER F CA 1
ATOM 11157 C C . SER F 3 15 ? 193.61600 209.05300 230.46000 1.000 34.81000 15 SER F C 1
ATOM 11158 O O . SER F 3 15 ? 192.78700 208.86900 229.56700 1.000 35.49000 15 SER F O 1
ATOM 11161 N N . ALA F 3 16 ? 194.36600 210.15200 230.54800 1.000 30.97000 16 ALA F N 1
ATOM 11162 C CA . ALA F 3 16 ? 194.07100 211.36700 229.79000 1.000 27.57000 16 ALA F CA 1
ATOM 11163 C C . ALA F 3 16 ? 194.33600 211.14700 228.30500 1.000 30.86000 16 ALA F C 1
ATOM 11164 O O . ALA F 3 16 ? 195.46400 210.84900 227.90300 1.000 40.10000 16 ALA F O 1
ATOM 11166 N N . ALA F 3 17 ? 193.29400 211.27500 227.49800 1.000 32.52000 17 ALA F N 1
ATOM 11167 C CA . ALA F 3 17 ? 193.45800 211.20600 226.05300 1.000 31.02000 17 ALA F CA 1
ATOM 11168 C C . ALA F 3 17 ? 194.14400 212.47500 225.56200 1.000 36.77000 17 ALA F C 1
ATOM 11169 O O . ALA F 3 17 ? 193.73700 213.57800 225.94800 1.000 39.64000 17 ALA F O 1
ATOM 11171 N N . PRO F 3 18 ? 195.20600 212.36400 224.76200 1.000 37.89000 18 PRO F N 1
ATOM 11172 C CA . PRO F 3 18 ? 195.84900 213.56500 224.21300 1.000 34.45000 18 PRO F CA 1
ATOM 11173 C C . PRO F 3 18 ? 194.92900 214.30800 223.25300 1.000 39.69000 18 PRO F C 1
ATOM 11174 O O . PRO F 3 18 ? 194.16600 213.70200 222.49800 1.000 42.63000 18 PRO F O 1
ATOM 11178 N N . GLY F 3 19 ? 195.01100 215.63400 223.29100 1.000 48.84000 19 GLY F N 1
ATOM 11179 C CA . GLY F 3 19 ? 194.14800 216.46100 222.47300 1.000 48.92000 19 GLY F CA 1
ATOM 11180 C C . GLY F 3 19 ? 193.55500 217.63400 223.22300 1.000 52.71000 19 GLY F C 1
ATOM 11181 O O . GLY F 3 19 ? 193.03300 217.47300 224.33000 1.000 59.91000 19 GLY F O 1
ATOM 11182 N N . SER F 3 20 ? 193.63200 218.82300 222.62900 1.000 61.51000 20 SER F N 1
ATOM 11183 C CA . SER F 3 20 ? 193.08000 220.01800 223.25200 1.000 60.70000 20 SER F CA 1
ATOM 11184 C C . SER F 3 20 ? 191.56800 220.06600 223.07400 1.000 60.90000 20 SER F C 1
ATOM 11185 O O . SER F 3 20 ? 191.06300 220.76100 222.18700 1.000 64.12000 20 SER F O 1
ATOM 11188 N N . ASN F 3 21 ? 190.84100 219.33400 223.91100 1.000 57.33000 21 ASN F N 1
ATOM 11189 C CA . ASN F 3 21 ? 189.38700 219.31600 223.87400 1.000 57.98000 21 ASN F CA 1
ATOM 11190 C C . ASN F 3 21 ? 188.82700 220.34600 224.84900 1.000 62.15000 21 ASN F C 1
ATOM 11191 O O . ASN F 3 21 ? 189.50800 220.81100 225.76700 1.000 63.42000 21 ASN F O 1
ATOM 11196 N N . TYR F 3 22 ? 187.56000 220.70000 224.64800 1.000 65.64000 22 TYR F N 1
ATOM 11197 C CA . TYR F 3 22 ? 186.95200 221.77900 225.41100 1.000 60.24000 22 TYR F CA 1
ATOM 11198 C C . TYR F 3 22 ? 185.53200 221.40800 225.81100 1.000 61.24000 22 TYR F C 1
ATOM 11199 O O . TYR F 3 22 ? 184.91200 220.51600 225.22500 1.000 63.51000 22 TYR F O 1
ATOM 11208 N N . ILE F 3 23 ? 185.02900 222.10700 226.82500 1.000 61.59000 23 ILE F N 1
ATOM 11209 C CA . ILE F 3 23 ? 183.78100 221.75700 227.49300 1.000 61.01000 23 ILE F CA 1
ATOM 11210 C C . ILE F 3 23 ? 183.08600 223.05100 227.91500 1.000 65.08000 23 ILE F C 1
ATOM 11211 O O . ILE F 3 23 ? 183.74500 224.05700 228.20100 1.000 65.64000 23 ILE F O 1
ATOM 11216 N N . THR F 3 24 ? 181.75400 223.05000 227.89100 1.000 71.62000 24 THR F N 1
ATOM 11217 C CA . THR F 3 24 ? 180.99200 224.14600 228.47100 1.000 69.41000 24 THR F CA 1
ATOM 11218 C C . THR F 3 24 ? 180.59600 223.80000 229.90400 1.000 68.49000 24 THR F C 1
ATOM 11219 O O . THR F 3 24 ? 180.86800 222.70800 230.40300 1.000 70.82000 24 THR F O 1
ATOM 11223 N N . ILE F 3 25 ? 179.92600 224.74700 230.56500 1.000 69.40000 25 ILE F N 1
ATOM 11224 C CA . ILE F 3 25 ? 179.58900 224.57400 231.97400 1.000 71.12000 25 ILE F CA 1
ATOM 11225 C C . ILE F 3 25 ? 178.46300 223.56300 232.17400 1.000 72.43000 25 ILE F C 1
ATOM 11226 O O . ILE F 3 25 ? 178.31500 223.01700 233.27200 1.000 73.45000 25 ILE F O 1
ATOM 11231 N N . ASP F 3 26 ? 177.68500 223.27000 231.13200 1.000 74.09000 26 ASP F N 1
ATOM 11232 C CA . ASP F 3 26 ? 176.55500 222.35200 231.21000 1.000 75.15000 26 ASP F CA 1
ATOM 11233 C C . ASP F 3 26 ? 176.75600 221.13200 230.31500 1.000 74.72000 26 ASP F C 1
ATOM 11234 O O . ASP F 3 26 ? 175.80300 220.57800 229.76300 1.000 75.23000 26 ASP F O 1
ATOM 11239 N N . GLY F 3 27 ? 178.00400 220.70300 230.16000 1.000 69.51000 27 GLY F N 1
ATOM 11240 C CA . GLY F 3 27 ? 178.31800 219.61700 229.25400 1.000 70.59000 27 GLY F CA 1
ATOM 11241 C C . GLY F 3 27 ? 178.76500 220.14600 227.91000 1.000 73.22000 27 GLY F C 1
ATOM 11242 O O . GLY F 3 27 ? 179.54400 221.10500 227.86100 1.000 75.19000 27 GLY F O 1
ATOM 11243 N N . THR F 3 28 ? 178.26400 219.53300 226.82900 1.000 70.05000 28 THR F N 1
ATOM 11244 C CA . THR F 3 28 ? 178.49100 219.93900 225.43500 1.000 71.16000 28 THR F CA 1
ATOM 11245 C C . THR F 3 28 ? 179.99700 219.92300 225.12500 1.000 71.92000 28 THR F C 1
ATOM 11246 O O . THR F 3 28 ? 180.70600 220.93900 225.14700 1.000 71.94000 28 THR F O 1
ATOM 11250 N N . ILE F 3 29 ? 180.49700 218.68900 225.02300 1.000 66.88000 29 ILE F N 1
ATOM 11251 C CA . ILE F 3 29 ? 181.90000 218.46400 224.69600 1.000 67.85000 29 ILE F CA 1
ATOM 11252 C C . ILE F 3 29 ? 182.21100 219.01400 223.30900 1.000 69.79000 29 ILE F C 1
ATOM 11253 O O . ILE F 3 29 ? 181.47900 218.76300 222.34100 1.000 68.26000 29 ILE F O 1
ATOM 11258 N N . ASN F 3 30 ? 183.32200 219.76600 223.21500 1.000 73.31000 30 ASN F N 1
ATOM 11259 C CA . ASN F 3 30 ? 183.83800 220.45100 222.02900 1.000 70.71000 30 ASN F CA 1
ATOM 11260 C C . ASN F 3 30 ? 182.78900 221.35200 221.38300 1.000 72.51000 30 ASN F C 1
ATOM 11261 O O . ASN F 3 30 ? 182.24800 221.01300 220.32300 1.000 76.22000 30 ASN F O 1
ATOM 11266 N N . PRO F 3 31 ? 182.47600 222.49500 221.98700 1.000 77.51000 31 PRO F N 1
ATOM 11267 C CA . PRO F 3 31 ? 181.42500 223.35800 221.44900 1.000 77.80000 31 PRO F CA 1
ATOM 11268 C C . PRO F 3 31 ? 181.93500 224.17900 220.27900 1.000 79.73000 31 PRO F C 1
ATOM 11269 O O . PRO F 3 31 ? 183.14500 224.19700 220.00500 1.000 79.71000 31 PRO F O 1
ATOM 11273 N N . PRO F 3 32 ? 181.04600 224.84800 219.54500 1.000 82.25000 32 PRO F N 1
ATOM 11274 C CA . PRO F 3 32 ? 181.48500 225.90900 218.62800 1.000 82.23000 32 PRO F CA 1
ATOM 11275 C C . PRO F 3 32 ? 182.12000 227.05400 219.39700 1.000 83.55000 32 PRO F C 1
ATOM 11276 O O . PRO F 3 32 ? 181.77800 227.28100 220.56900 1.000 82.42000 32 PRO F O 1
ATOM 11280 N N . PRO F 3 33 ? 183.06700 227.77400 218.78800 1.000 86.32000 33 PRO F N 1
ATOM 11281 C CA . PRO F 3 33 ? 183.77100 228.84300 219.51200 1.000 86.44000 33 PRO F CA 1
ATOM 11282 C C . PRO F 3 33 ? 182.86000 230.01200 219.86200 1.000 85.67000 33 PRO F C 1
ATOM 11283 O O . PRO F 3 33 ? 181.90300 230.32300 219.15000 1.000 84.93000 33 PRO F O 1
ATOM 11287 N N . GLY F 3 34 ? 183.17200 230.65600 220.98200 1.000 84.39000 34 GLY F N 1
ATOM 11288 C CA . GLY F 3 34 ? 182.40600 231.78400 221.46700 1.000 83.18000 34 GLY F CA 1
ATOM 11289 C C . GLY F 3 34 ? 181.45600 231.49500 222.60800 1.000 84.61000 34 GLY F C 1
ATOM 11290 O O . GLY F 3 34 ? 180.76000 232.41600 223.05300 1.000 84.64000 34 GLY F O 1
ATOM 11291 N N . VAL F 3 35 ? 181.40100 230.25900 223.09800 1.000 80.78000 35 VAL F N 1
ATOM 11292 C CA . VAL F 3 35 ? 180.50200 229.88900 224.18400 1.000 79.66000 35 VAL F CA 1
ATOM 11293 C C . VAL F 3 35 ? 181.31200 229.66000 225.47200 1.000 77.30000 35 VAL F C 1
ATOM 11294 O O . VAL F 3 35 ? 180.92900 228.86500 226.33600 1.000 77.10000 35 VAL F O 1
ATOM 11298 N N . SER F 3 36 ? 182.45400 230.35200 225.58600 1.000 76.08000 36 SER F N 1
ATOM 11299 C CA . SER F 3 36 ? 183.34700 230.35600 226.75400 1.000 76.86000 36 SER F CA 1
ATOM 11300 C C . SER F 3 36 ? 183.84100 228.94200 227.08300 1.000 76.73000 36 SER F C 1
ATOM 11301 O O . SER F 3 36 ? 183.51100 228.35400 228.11600 1.000 76.78000 36 SER F O 1
ATOM 11304 N N . ARG F 3 37 ? 184.62400 228.40700 226.14700 1.000 76.33000 37 ARG F N 1
ATOM 11305 C CA . ARG F 3 37 ? 185.12100 227.04100 226.25900 1.000 70.60000 37 ARG F CA 1
ATOM 11306 C C . ARG F 3 37 ? 186.11200 226.90100 227.41000 1.000 71.60000 37 ARG F C 1
ATOM 11307 O O . ARG F 3 37 ? 186.87200 227.82300 227.72000 1.000 74.00000 37 ARG F O 1
ATOM 11315 N N . PHE F 3 38 ? 186.08600 225.73500 228.04800 1.000 71.96000 38 PHE F N 1
ATOM 11316 C CA . PHE F 3 38 ? 186.95400 225.40200 229.15900 1.000 70.40000 38 PHE F CA 1
ATOM 11317 C C . PHE F 3 38 ? 187.82300 224.21900 228.75800 1.000 71.16000 38 PHE F C 1
ATOM 11318 O O . PHE F 3 38 ? 187.34500 223.33800 228.02800 1.000 70.41000 38 PHE F O 1
ATOM 11326 N N . PRO F 3 39 ? 189.08500 224.15800 229.18800 1.000 64.45000 39 PRO F N 1
ATOM 11327 C CA . PRO F 3 39 ? 189.94500 223.03200 228.79400 1.000 65.30000 39 PRO F CA 1
ATOM 11328 C C . PRO F 3 39 ? 189.49600 221.73300 229.45000 1.000 64.89000 39 PRO F C 1
ATOM 11329 O O . PRO F 3 39 ? 189.20100 221.69000 230.64600 1.000 64.84000 39 PRO F O 1
ATOM 11333 N N . LEU F 3 40 ? 189.44700 220.66800 228.65100 1.000 54.23000 40 LEU F N 1
ATOM 11334 C CA . LEU F 3 40 ? 188.94000 219.37600 229.09200 1.000 44.01000 40 LEU F CA 1
ATOM 11335 C C . LEU F 3 40 ? 189.87900 218.28500 228.61000 1.000 48.14000 40 LEU F C 1
ATOM 11336 O O . LEU F 3 40 ? 190.03900 218.09100 227.40000 1.000 53.30000 40 LEU F O 1
ATOM 11341 N N . VAL F 3 41 ? 190.49100 217.57600 229.54900 1.000 44.15000 41 VAL F N 1
ATOM 11342 C CA . VAL F 3 41 ? 191.26700 216.38100 229.25100 1.000 41.23000 41 VAL F CA 1
ATOM 11343 C C . VAL F 3 41 ? 190.33800 215.18400 229.40100 1.000 38.70000 41 VAL F C 1
ATOM 11344 O O . VAL F 3 41 ? 190.02600 214.76200 230.52100 1.000 40.86000 41 VAL F O 1
ATOM 11348 N N . ARG F 3 42 ? 189.86900 214.65600 228.27600 1.000 41.16000 42 ARG F N 1
ATOM 11349 C CA . ARG F 3 42 ? 188.99900 213.49200 228.28100 1.000 40.90000 42 ARG F CA 1
ATOM 11350 C C . ARG F 3 42 ? 189.79400 212.24600 228.64400 1.000 41.69000 42 ARG F C 1
ATOM 11351 O O . ARG F 3 42 ? 190.99800 212.15800 228.38800 1.000 42.69000 42 ARG F O 1
ATOM 11359 N N . THR F 3 43 ? 189.10900 211.28200 229.25200 1.000 36.96000 43 THR F N 1
ATOM 11360 C CA . THR F 3 43 ? 189.73900 210.00000 229.53000 1.000 31.54000 43 THR F CA 1
ATOM 11361 C C . THR F 3 43 ? 189.89500 209.20900 228.23600 1.000 39.59000 43 THR F C 1
ATOM 11362 O O . THR F 3 43 ? 189.25700 209.51700 227.22400 1.000 39.55000 43 THR F O 1
ATOM 11366 N N . ARG F 3 44 ? 190.77700 208.20800 228.26500 1.000 43.40000 44 ARG F N 1
ATOM 11367 C CA . ARG F 3 44 ? 191.11700 207.47100 227.05400 1.000 33.94000 44 ARG F CA 1
ATOM 11368 C C . ARG F 3 44 ? 189.93500 206.63700 226.58000 1.000 35.19000 44 ARG F C 1
ATOM 11369 O O . ARG F 3 44 ? 189.27100 205.95600 227.36500 1.000 39.68000 44 ARG F O 1
ATOM 11377 N N . MET F 3 45 ? 189.66100 206.72200 225.28500 1.000 31.39000 45 MET F N 1
ATOM 11378 C CA . MET F 3 45 ? 188.51800 206.07200 224.67300 1.000 28.88000 45 MET F CA 1
ATOM 11379 C C . MET F 3 45 ? 188.99700 205.28100 223.46900 1.000 36.70000 45 MET F C 1
ATOM 11380 O O . MET F 3 45 ? 189.81100 205.76900 222.68000 1.000 43.40000 45 MET F O 1
ATOM 11385 N N . MET F 3 46 ? 188.49500 204.05600 223.33600 1.000 31.64000 46 MET F N 1
ATOM 11386 C CA . MET F 3 46 ? 188.73300 203.22100 222.17000 1.000 26.83000 46 MET F CA 1
ATOM 11387 C C . MET F 3 46 ? 187.43900 203.16900 221.37500 1.000 29.83000 46 MET F C 1
ATOM 11388 O O . MET F 3 46 ? 186.36800 202.93800 221.94600 1.000 39.94000 46 MET F O 1
ATOM 11393 N N . TYR F 3 47 ? 187.52200 203.41700 220.07200 1.000 28.72000 47 TYR F N 1
ATOM 11394 C CA . TYR F 3 47 ? 186.37000 203.15600 219.22400 1.000 31.88000 47 TYR F CA 1
ATOM 11395 C C . TYR F 3 47 ? 186.24900 201.65700 218.99200 1.000 33.87000 47 TYR F C 1
ATOM 11396 O O . TYR F 3 47 ? 187.23600 200.97400 218.70900 1.000 32.68000 47 TYR F O 1
ATOM 11405 N N . VAL F 3 48 ? 185.03500 201.13900 219.15800 1.000 31.41000 48 VAL F N 1
ATOM 11406 C CA . VAL F 3 48 ? 184.77000 199.70500 219.11900 1.000 27.74000 48 VAL F CA 1
ATOM 11407 C C . VAL F 3 48 ? 183.56100 199.48900 218.21900 1.000 34.38000 48 VAL F C 1
ATOM 11408 O O . VAL F 3 48 ? 182.55000 200.18400 218.36400 1.000 44.48000 48 VAL F O 1
ATOM 11412 N N . ALA F 3 49 ? 183.67300 198.56600 217.26600 1.000 25.00000 49 ALA F N 1
ATOM 11413 C CA . ALA F 3 49 ? 182.50500 198.15900 216.49800 1.000 24.00000 49 ALA F CA 1
ATOM 11414 C C . ALA F 3 49 ? 181.54000 197.38900 217.39100 1.000 28.02000 49 ALA F C 1
ATOM 11415 O O . ALA F 3 49 ? 181.93100 196.43800 218.07300 1.000 40.59000 49 ALA F O 1
ATOM 11417 N N . ALA F 3 50 ? 180.27400 197.80100 217.38500 1.000 36.82000 50 ALA F N 1
ATOM 11418 C CA . ALA F 3 50 ? 179.30000 197.23600 218.30400 1.000 38.86000 50 ALA F CA 1
ATOM 11419 C C . ALA F 3 50 ? 177.91400 197.25200 217.67900 1.000 41.30000 50 ALA F C 1
ATOM 11420 O O . ALA F 3 50 ? 177.62800 198.02500 216.76200 1.000 48.93000 50 ALA F O 1
ATOM 11422 N N . ASP F 3 51 ? 177.05200 196.39100 218.21400 1.000 47.85000 51 ASP F N 1
ATOM 11423 C CA . ASP F 3 51 ? 175.64500 196.29000 217.82500 1.000 54.40000 51 ASP F CA 1
ATOM 11424 C C . ASP F 3 51 ? 174.95600 197.53800 218.36300 1.000 61.80000 51 ASP F C 1
ATOM 11425 O O . ASP F 3 51 ? 174.89200 197.76400 219.57200 1.000 61.33000 51 ASP F O 1
ATOM 11430 N N . VAL F 3 52 ? 174.43000 198.36700 217.45600 1.000 63.13000 52 VAL F N 1
ATOM 11431 C CA . VAL F 3 52 ? 173.65700 199.52400 217.90700 1.000 59.13000 52 VAL F CA 1
ATOM 11432 C C . VAL F 3 52 ? 172.16300 199.25100 217.77700 1.000 62.34000 52 VAL F C 1
ATOM 11433 O O . VAL F 3 52 ? 171.34800 199.77300 218.54700 1.000 63.00000 52 VAL F O 1
ATOM 11437 N N . GLY F 3 53 ? 171.78400 198.43000 216.80100 1.000 72.20000 53 GLY F N 1
ATOM 11438 C CA . GLY F 3 53 ? 170.41400 197.99400 216.63400 1.000 72.85000 53 GLY F CA 1
ATOM 11439 C C . GLY F 3 53 ? 170.44000 196.64900 215.94700 1.000 74.37000 53 GLY F C 1
ATOM 11440 O O . GLY F 3 53 ? 171.50700 196.09000 215.68300 1.000 73.21000 53 GLY F O 1
ATOM 11441 N N . ASP F 3 54 ? 169.24700 196.13800 215.64000 1.000 88.28000 54 ASP F N 1
ATOM 11442 C CA . ASP F 3 54 ? 169.12700 194.79400 215.08700 1.000 90.23000 54 ASP F CA 1
ATOM 11443 C C . ASP F 3 54 ? 169.71000 194.71500 213.68100 1.000 91.49000 54 ASP F C 1
ATOM 11444 O O . ASP F 3 54 ? 169.08200 195.14200 212.70700 1.000 93.08000 54 ASP F O 1
ATOM 11449 N N . GLY F 3 55 ? 170.92000 194.16700 213.58000 1.000 79.36000 55 GLY F N 1
ATOM 11450 C CA . GLY F 3 55 ? 171.59000 193.99100 212.31000 1.000 78.96000 55 GLY F CA 1
ATOM 11451 C C . GLY F 3 55 ? 172.49500 195.12000 211.86700 1.000 78.88000 55 GLY F C 1
ATOM 11452 O O . GLY F 3 55 ? 172.93400 195.11000 210.71100 1.000 78.54000 55 GLY F O 1
ATOM 11453 N N . VAL F 3 56 ? 172.79700 196.09100 212.72900 1.000 63.82000 56 VAL F N 1
ATOM 11454 C CA . VAL F 3 56 ? 173.64100 197.22100 212.35500 1.000 60.97000 56 VAL F CA 1
ATOM 11455 C C . VAL F 3 56 ? 174.77200 197.37700 213.37300 1.000 57.84000 56 VAL F C 1
ATOM 11456 O O . VAL F 3 56 ? 174.53600 197.42700 214.59100 1.000 57.01000 56 VAL F O 1
ATOM 11460 N N . ILE F 3 57 ? 176.00100 197.43000 212.85700 1.000 47.41000 57 ILE F N 1
ATOM 11461 C CA . ILE F 3 57 ? 177.22300 197.54000 213.64300 1.000 42.31000 57 ILE F CA 1
ATOM 11462 C C . ILE F 3 57 ? 177.81600 198.91700 213.37400 1.000 40.30000 57 ILE F C 1
ATOM 11463 O O . ILE F 3 57 ? 178.02800 199.29000 212.21300 1.000 48.48000 57 ILE F O 1
ATOM 11468 N N . LYS F 3 58 ? 178.08500 199.66800 214.43800 1.000 39.29000 58 LYS F N 1
ATOM 11469 C CA . LYS F 3 58 ? 178.64100 201.00800 214.32600 1.000 41.22000 58 LYS F CA 1
ATOM 11470 C C . LYS F 3 58 ? 179.84800 201.15900 215.24000 1.000 39.96000 58 LYS F C 1
ATOM 11471 O O . LYS F 3 58 ? 180.02000 200.41900 216.21000 1.000 42.06000 58 LYS F O 1
ATOM 11477 N N . SER F 3 59 ? 180.68900 202.13700 214.90900 1.000 35.80000 59 SER F N 1
ATOM 11478 C CA . SER F 3 59 ? 181.90200 202.42400 215.67500 1.000 29.73000 59 SER F CA 1
ATOM 11479 C C . SER F 3 59 ? 181.55300 203.36800 216.82800 1.000 36.83000 59 SER F C 1
ATOM 11480 O O . SER F 3 59 ? 181.50600 204.59200 216.69200 1.000 42.66000 59 SER F O 1
ATOM 11483 N N . VAL F 3 60 ? 181.28100 202.76100 217.98000 1.000 33.17000 60 VAL F N 1
ATOM 11484 C CA . VAL F 3 60 ? 180.85600 203.48700 219.17400 1.000 32.83000 60 VAL F CA 1
ATOM 11485 C C . VAL F 3 60 ? 182.07700 203.83200 220.02200 1.000 36.85000 60 VAL F C 1
ATOM 11486 O O . VAL F 3 60 ? 183.12900 203.19100 219.87900 1.000 35.08000 60 VAL F O 1
ATOM 11490 N N . PRO F 3 61 ? 182.01300 204.85100 220.87800 1.000 38.30000 61 PRO F N 1
ATOM 11491 C CA . PRO F 3 61 ? 183.08900 205.05400 221.85100 1.000 36.47000 61 PRO F CA 1
ATOM 11492 C C . PRO F 3 61 ? 182.96100 204.10900 223.03500 1.000 36.97000 61 PRO F C 1
ATOM 11493 O O . PRO F 3 61 ? 181.86300 203.72500 223.44300 1.000 41.86000 61 PRO F O 1
ATOM 11497 N N . LEU F 3 62 ? 184.11100 203.73600 223.59400 1.000 31.84000 62 LEU F N 1
ATOM 11498 C CA . LEU F 3 62 ? 184.14700 202.89800 224.78200 1.000 31.53000 62 LEU F CA 1
ATOM 11499 C C . LEU F 3 62 ? 185.37400 203.27700 225.59300 1.000 35.36000 62 LEU F C 1
ATOM 11500 O O . LEU F 3 62 ? 186.49600 203.16600 225.10500 1.000 37.87000 62 LEU F O 1
ATOM 11505 N N . GLN F 3 63 ? 185.16600 203.70900 226.82800 1.000 40.51000 63 GLN F N 1
ATOM 11506 C CA . GLN F 3 63 ? 186.24200 204.30700 227.60600 1.000 33.00000 63 GLN F CA 1
ATOM 11507 C C . GLN F 3 63 ? 187.12500 203.23100 228.22600 1.000 31.69000 63 GLN F C 1
ATOM 11508 O O . GLN F 3 63 ? 186.65900 202.42100 229.03400 1.000 40.53000 63 GLN F O 1
ATOM 11514 N N . ILE F 3 64 ? 188.40500 203.23400 227.84400 1.000 26.90000 64 ILE F N 1
ATOM 11515 C CA . ILE F 3 64 ? 189.35100 202.19100 228.21400 1.000 21.45000 64 ILE F CA 1
ATOM 11516 C C . ILE F 3 64 ? 190.58500 202.81500 228.84900 1.000 23.98000 64 ILE F C 1
ATOM 11517 O O . ILE F 3 64 ? 190.74000 204.03600 228.91500 1.000 38.58000 64 ILE F O 1
ATOM 11522 N N . VAL F 3 65 ? 191.46100 201.94400 229.33400 1.000 22.47000 65 VAL F N 1
ATOM 11523 C CA . VAL F 3 65 ? 192.83600 202.29300 229.68400 1.000 22.61000 65 VAL F CA 1
ATOM 11524 C C . VAL F 3 65 ? 193.74300 201.56100 228.70200 1.000 28.78000 65 VAL F C 1
ATOM 11525 O O . VAL F 3 65 ? 193.57700 200.34500 228.52400 1.000 34.63000 65 VAL F O 1
ATOM 11529 N N . PRO F 3 66 ? 194.67800 202.24600 228.03100 1.000 24.59000 66 PRO F N 1
ATOM 11530 C CA . PRO F 3 66 ? 195.44300 201.59800 226.95500 1.000 29.94000 66 PRO F CA 1
ATOM 11531 C C . PRO F 3 66 ? 196.38900 200.52200 227.47000 1.000 25.01000 66 PRO F C 1
ATOM 11532 O O . PRO F 3 66 ? 196.84400 200.55500 228.61500 1.000 32.87000 66 PRO F O 1
ATOM 11536 N N . GLY F 3 67 ? 196.67600 199.55500 226.59200 1.000 23.17000 67 GLY F N 1
ATOM 11537 C CA . GLY F 3 67 ? 197.45400 198.39300 226.99100 1.000 19.76000 67 GLY F CA 1
ATOM 11538 C C . GLY F 3 67 ? 198.91300 198.70000 227.25100 1.000 25.04000 67 GLY F C 1
ATOM 11539 O O . GLY F 3 67 ? 199.60200 197.92600 227.91800 1.000 34.57000 67 GLY F O 1
ATOM 11540 N N . ASN F 3 68 ? 199.40500 199.82200 226.72500 1.000 27.00000 68 ASN F N 1
ATOM 11541 C CA . ASN F 3 68 ? 200.74500 200.28100 227.06800 1.000 26.35000 68 ASN F CA 1
ATOM 11542 C C . ASN F 3 68 ? 200.82300 200.69100 228.53700 1.000 31.02000 68 ASN F C 1
ATOM 11543 O O . ASN F 3 68 ? 201.83700 200.44700 229.20400 1.000 36.76000 68 ASN F O 1
ATOM 11548 N N . THR F 3 69 ? 199.78100 201.37500 229.01400 1.000 27.80000 69 THR F N 1
ATOM 11549 C CA . THR F 3 69 ? 199.74000 201.81300 230.43300 1.000 26.90000 69 THR F CA 1
ATOM 11550 C C . THR F 3 69 ? 199.72900 200.56800 231.32000 1.000 31.93000 69 THR F C 1
ATOM 11551 O O . THR F 3 69 ? 200.49700 200.52800 232.29500 1.000 39.31000 69 THR F O 1
ATOM 11555 N N . MET F 3 70 ? 198.91000 199.58100 230.95300 1.000 27.76000 70 MET F N 1
ATOM 11556 C CA . MET F 3 70 ? 198.81100 198.30700 231.70800 1.000 29.35000 70 MET F CA 1
ATOM 11557 C C . MET F 3 70 ? 200.14400 197.55500 231.62700 1.000 29.95000 70 MET F C 1
ATOM 11558 O O . MET F 3 70 ? 200.57800 197.02500 232.66100 1.000 35.86000 70 MET F O 1
ATOM 11563 N N . ARG F 3 71 ? 200.77400 197.53200 230.44700 1.000 29.25000 71 ARG F N 1
ATOM 11564 C CA . ARG F 3 71 ? 202.06000 196.80400 230.27600 1.000 28.77000 71 ARG F CA 1
ATOM 11565 C C . ARG F 3 71 ? 203.14500 197.43600 231.15500 1.000 35.53000 71 ARG F C 1
ATOM 11566 O O . ARG F 3 71 ? 203.81500 196.68000 231.87900 1.000 37.12000 71 ARG F O 1
ATOM 11574 N N . SER F 3 72 ? 203.27700 198.76700 231.13700 1.000 36.93000 72 SER F N 1
ATOM 11575 C CA . SER F 3 72 ? 204.24200 199.41300 232.01900 1.000 27.91000 72 SER F CA 1
ATOM 11576 C C . SER F 3 72 ? 203.88000 199.25000 233.48800 1.000 29.03000 72 SER F C 1
ATOM 11577 O O . SER F 3 72 ? 204.77800 199.17800 234.32500 1.000 41.39000 72 SER F O 1
ATOM 11580 N N . LEU F 3 73 ? 202.58700 199.18500 233.81900 1.000 28.82000 73 LEU F N 1
ATOM 11581 C CA . LEU F 3 73 ? 202.16900 199.00200 235.20700 1.000 29.20000 73 LEU F CA 1
ATOM 11582 C C . LEU F 3 73 ? 202.57200 197.62600 235.73000 1.000 30.49000 73 LEU F C 1
ATOM 11583 O O . LEU F 3 73 ? 203.04300 197.49300 236.86800 1.000 43.15000 73 LEU F O 1
ATOM 11588 N N . LEU F 3 74 ? 202.37900 196.59200 234.90700 1.000 34.62000 74 LEU F N 1
ATOM 11589 C CA . LEU F 3 74 ? 202.79000 195.23800 235.25900 1.000 26.16000 74 LEU F CA 1
ATOM 11590 C C . LEU F 3 74 ? 204.30700 195.15100 235.38600 1.000 28.09000 74 LEU F C 1
ATOM 11591 O O . LEU F 3 74 ? 204.83100 194.55800 236.34400 1.000 34.70000 74 LEU F O 1
ATOM 11596 N N . ARG F 3 75 ? 205.02000 195.78600 234.44600 1.000 30.54000 75 ARG F N 1
ATOM 11597 C CA . ARG F 3 75 ? 206.47700 195.87500 234.51100 1.000 31.64000 75 ARG F CA 1
ATOM 11598 C C . ARG F 3 75 ? 206.93200 196.57200 235.78700 1.000 38.89000 75 ARG F C 1
ATOM 11599 O O . ARG F 3 75 ? 207.86800 196.12100 236.45900 1.000 42.72000 75 ARG F O 1
ATOM 11607 N N . ARG F 3 76 ? 206.22500 197.63600 236.17000 1.000 33.45000 76 ARG F N 1
ATOM 11608 C CA . ARG F 3 76 ? 206.61400 198.43000 237.32400 1.000 29.16000 76 ARG F CA 1
ATOM 11609 C C . ARG F 3 76 ? 206.33700 197.70900 238.63300 1.000 38.26000 76 ARG F C 1
ATOM 11610 O O . ARG F 3 76 ? 207.11800 197.84200 239.57300 1.000 47.54000 76 ARG F O 1
ATOM 11618 N N . THR F 3 77 ? 205.24800 196.93700 238.72900 1.000 31.09000 77 THR F N 1
ATOM 11619 C CA . THR F 3 77 ? 204.99700 196.25600 240.00000 1.000 34.04000 77 THR F CA 1
ATOM 11620 C C . THR F 3 77 ? 205.95400 195.07800 240.18900 1.000 38.57000 77 THR F C 1
ATOM 11621 O O . THR F 3 77 ? 206.47300 194.87100 241.29900 1.000 54.68000 77 THR F O 1
ATOM 11625 N N . MET F 3 78 ? 206.25500 194.33200 239.10500 1.000 32.44000 78 MET F N 1
ATOM 11626 C CA . MET F 3 78 ? 207.25000 193.26500 239.22700 1.000 35.94000 78 MET F CA 1
ATOM 11627 C C . MET F 3 78 ? 208.63200 193.83000 239.51900 1.000 40.27000 78 MET F C 1
ATOM 11628 O O . MET F 3 78 ? 209.37400 193.27200 240.33400 1.000 51.91000 78 MET F O 1
ATOM 11633 N N . LEU F 3 79 ? 208.97300 194.96200 238.90000 1.000 38.43000 79 LEU F N 1
ATOM 11634 C CA . LEU F 3 79 ? 210.25400 195.59600 239.17400 1.000 41.84000 79 LEU F CA 1
ATOM 11635 C C . LEU F 3 79 ? 210.30800 196.15300 240.59100 1.000 45.81000 79 LEU F C 1
ATOM 11636 O O . LEU F 3 79 ? 211.32200 196.00400 241.27800 1.000 53.16000 79 LEU F O 1
ATOM 11641 N N . LYS F 3 80 ? 209.20900 196.75100 241.05800 1.000 43.37000 80 LYS F N 1
ATOM 11642 C CA . LYS F 3 80 ? 209.20300 197.44700 242.33800 1.000 43.84000 80 LYS F CA 1
ATOM 11643 C C . LYS F 3 80 ? 209.31200 196.47800 243.50400 1.000 52.03000 80 LYS F C 1
ATOM 11644 O O . LYS F 3 80 ? 210.06200 196.72700 244.45500 1.000 60.25000 80 LYS F O 1
ATOM 11650 N N . HIS F 3 81 ? 208.58000 195.36100 243.46200 1.000 43.62000 81 HIS F N 1
ATOM 11651 C CA . HIS F 3 81 ? 208.63900 194.48200 244.62200 1.000 49.59000 81 HIS F CA 1
ATOM 11652 C C . HIS F 3 81 ? 208.78100 192.99300 244.33700 1.000 50.10000 81 HIS F C 1
ATOM 11653 O O . HIS F 3 81 ? 208.48800 192.19700 245.23600 1.000 55.48000 81 HIS F O 1
ATOM 11660 N N . VAL F 3 82 ? 209.20800 192.57800 243.13900 1.000 47.01000 82 VAL F N 1
ATOM 11661 C CA . VAL F 3 82 ? 209.68000 191.21100 242.93900 1.000 45.18000 82 VAL F CA 1
ATOM 11662 C C . VAL F 3 82 ? 211.10600 191.17200 242.38700 1.000 47.32000 82 VAL F C 1
ATOM 11663 O O . VAL F 3 82 ? 211.88900 190.28700 242.76500 1.000 53.73000 82 VAL F O 1
ATOM 11667 N N . ILE F 3 83 ? 211.49800 192.16000 241.58000 1.000 44.23000 83 ILE F N 1
ATOM 11668 C CA . ILE F 3 83 ? 212.76600 192.09500 240.85700 1.000 48.57000 83 ILE F CA 1
ATOM 11669 C C . ILE F 3 83 ? 213.86500 192.84100 241.60500 1.000 52.74000 83 ILE F C 1
ATOM 11670 O O . ILE F 3 83 ? 214.93800 192.28000 241.85000 1.000 58.16000 83 ILE F O 1
ATOM 11675 N N . GLU F 3 84 ? 213.62100 194.11200 241.95000 1.000 54.69000 84 GLU F N 1
ATOM 11676 C CA . GLU F 3 84 ? 214.59000 194.86200 242.75300 1.000 55.07000 84 GLU F CA 1
ATOM 11677 C C . GLU F 3 84 ? 214.87000 194.26300 244.13500 1.000 57.26000 84 GLU F C 1
ATOM 11678 O O . GLU F 3 84 ? 216.04200 194.29500 244.54700 1.000 60.50000 84 GLU F O 1
ATOM 11684 N N . PRO F 3 85 ? 213.89000 193.75100 244.91600 1.000 52.79000 85 PRO F N 1
ATOM 11685 C CA . PRO F 3 85 ? 214.27900 192.98900 246.12600 1.000 57.96000 85 PRO F CA 1
ATOM 11686 C C . PRO F 3 85 ? 215.11000 191.74200 245.84600 1.000 60.00000 85 PRO F C 1
ATOM 11687 O O . PRO F 3 85 ? 216.00700 191.40800 246.63400 1.000 63.61000 85 PRO F O 1
ATOM 11691 N N . ALA F 3 86 ? 214.87100 191.07500 244.71300 1.000 52.68000 86 ALA F N 1
ATOM 11692 C CA . ALA F 3 86 ? 215.68700 189.92500 244.32800 1.000 54.04000 86 ALA F CA 1
ATOM 11693 C C . ALA F 3 86 ? 217.11100 190.34500 243.97800 1.000 57.30000 86 ALA F C 1
ATOM 11694 O O . ALA F 3 86 ? 218.03400 189.52200 243.98200 1.000 61.12000 86 ALA F O 1
ATOM 11696 N N . LEU F 3 87 ? 217.30700 191.62500 243.65600 1.000 59.41000 87 LEU F N 1
ATOM 11697 C CA . LEU F 3 87 ? 218.64200 192.10100 243.32900 1.000 60.85000 87 LEU F CA 1
ATOM 11698 C C . LEU F 3 87 ? 219.35100 192.70400 244.54200 1.000 64.36000 87 LEU F C 1
ATOM 11699 O O . LEU F 3 87 ? 220.57700 192.59200 244.64900 1.000 66.98000 87 LEU F O 1
ATOM 11704 N N . VAL F 3 88 ? 218.62200 193.34000 245.46200 1.000 65.11000 88 VAL F N 1
ATOM 11705 C CA . VAL F 3 88 ? 219.30200 194.05200 246.54700 1.000 66.89000 88 VAL F CA 1
ATOM 11706 C C . VAL F 3 88 ? 219.34000 193.23700 247.84200 1.000 68.64000 88 VAL F C 1
ATOM 11707 O O . VAL F 3 88 ? 220.16000 193.51800 248.72100 1.000 71.24000 88 VAL F O 1
ATOM 11711 N N . GLU F 3 89 ? 218.48200 192.22200 248.01500 1.000 68.84000 89 GLU F N 1
ATOM 11712 C CA . GLU F 3 89 ? 218.77300 191.21100 249.03400 1.000 69.08000 89 GLU F CA 1
ATOM 11713 C C . GLU F 3 89 ? 219.98100 190.36000 248.65500 1.000 69.49000 89 GLU F C 1
ATOM 11714 O O . GLU F 3 89 ? 220.67500 189.83500 249.53300 1.000 71.44000 89 GLU F O 1
ATOM 11720 N N . LYS F 3 90 ? 220.24200 190.20200 247.35900 1.000 65.25000 90 LYS F N 1
ATOM 11721 C CA . LYS F 3 90 ? 221.43700 189.50600 246.89800 1.000 65.83000 90 LYS F CA 1
ATOM 11722 C C . LYS F 3 90 ? 222.59400 190.44500 246.58200 1.000 65.83000 90 LYS F C 1
ATOM 11723 O O . LYS F 3 90 ? 223.66600 189.96900 246.19000 1.000 68.07000 90 LYS F O 1
ATOM 11729 N N . GLY F 3 91 ? 222.40800 191.75500 246.73000 1.000 60.98000 91 GLY F N 1
ATOM 11730 C CA . GLY F 3 91 ? 223.49200 192.69800 246.54000 1.000 61.31000 91 GLY F CA 1
ATOM 11731 C C . GLY F 3 91 ? 223.87700 192.97500 245.10600 1.000 64.24000 91 GLY F C 1
ATOM 11732 O O . GLY F 3 91 ? 224.93100 193.57500 244.87100 1.000 65.00000 91 GLY F O 1
ATOM 11733 N N . ASN F 3 92 ? 223.07000 192.54700 244.13900 1.000 67.40000 92 ASN F N 1
ATOM 11734 C CA . ASN F 3 92 ? 223.35300 192.81800 242.73700 1.000 65.90000 92 ASN F CA 1
ATOM 11735 C C . ASN F 3 92 ? 223.09100 194.28300 242.41700 1.000 67.61000 92 ASN F C 1
ATOM 11736 O O . ASN F 3 92 ? 222.13700 194.88500 242.91800 1.000 66.89000 92 ASN F O 1
ATOM 11741 N N . LYS F 3 93 ? 223.94900 194.85600 241.57800 1.000 71.27000 93 LYS F N 1
ATOM 11742 C CA . LYS F 3 93 ? 223.89600 196.27300 241.22600 1.000 69.90000 93 LYS F CA 1
ATOM 11743 C C . LYS F 3 93 ? 223.63900 196.38100 239.72600 1.000 70.75000 93 LYS F C 1
ATOM 11744 O O . LYS F 3 93 ? 224.55200 196.16800 238.92400 1.000 72.21000 93 LYS F O 1
ATOM 11750 N N . LEU F 3 94 ? 222.40300 196.69900 239.34700 1.000 63.22000 94 LEU F N 1
ATOM 11751 C CA . LEU F 3 94 ? 222.10400 197.00000 237.95300 1.000 61.68000 94 LEU F CA 1
ATOM 11752 C C . LEU F 3 94 ? 222.76300 198.31200 237.54800 1.000 58.95000 94 LEU F C 1
ATOM 11753 O O . LEU F 3 94 ? 222.91300 199.22400 238.36300 1.000 66.06000 94 LEU F O 1
ATOM 11758 N N . SER F 3 95 ? 223.16500 198.40600 236.28400 1.000 56.99000 95 SER F N 1
ATOM 11759 C CA . SER F 3 95 ? 223.67000 199.67200 235.77900 1.000 56.30000 95 SER F CA 1
ATOM 11760 C C . SER F 3 95 ? 222.51500 200.64600 235.56000 1.000 57.72000 95 SER F C 1
ATOM 11761 O O . SER F 3 95 ? 221.33600 200.27900 235.59700 1.000 62.53000 95 SER F O 1
ATOM 11764 N N . ILE F 3 96 ? 222.87000 201.91600 235.34700 1.000 58.31000 96 ILE F N 1
ATOM 11765 C CA . ILE F 3 96 ? 221.85500 202.93600 235.09800 1.000 56.69000 96 ILE F CA 1
ATOM 11766 C C . ILE F 3 96 ? 221.19900 202.70800 233.73600 1.000 56.43000 96 ILE F C 1
ATOM 11767 O O . ILE F 3 96 ? 219.98500 202.90000 233.57300 1.000 55.41000 96 ILE F O 1
ATOM 11772 N N . GLY F 3 97 ? 221.97500 202.23900 232.75500 1.000 52.13000 97 GLY F N 1
ATOM 11773 C CA . GLY F 3 97 ? 221.38800 201.81000 231.49800 1.000 49.59000 97 GLY F CA 1
ATOM 11774 C C . GLY F 3 97 ? 220.61000 200.51700 231.64400 1.000 51.75000 97 GLY F C 1
ATOM 11775 O O . GLY F 3 97 ? 219.61100 200.30500 230.95400 1.000 51.10000 97 GLY F O 1
ATOM 11776 N N . ALA F 3 98 ? 221.05200 199.64100 232.55300 1.000 53.31000 98 ALA F N 1
ATOM 11777 C CA . ALA F 3 98 ? 220.29800 198.42600 232.84500 1.000 49.42000 98 ALA F CA 1
ATOM 11778 C C . ALA F 3 98 ? 218.97700 198.74700 233.53000 1.000 50.26000 98 ALA F C 1
ATOM 11779 O O . ALA F 3 98 ? 217.95300 198.12100 233.23500 1.000 51.81000 98 ALA F O 1
ATOM 11781 N N . TYR F 3 99 ? 218.98300 199.72600 234.44200 1.000 51.92000 99 TYR F N 1
ATOM 11782 C CA . TYR F 3 99 ? 217.74200 200.21400 235.04200 1.000 48.63000 99 TYR F CA 1
ATOM 11783 C C . TYR F 3 99 ? 216.82200 200.83200 234.00000 1.000 48.47000 99 TYR F C 1
ATOM 11784 O O . TYR F 3 99 ? 215.60400 200.61400 234.03400 1.000 49.93000 99 TYR F O 1
ATOM 11793 N N . ALA F 3 100 ? 217.38800 201.61400 233.07400 1.000 44.92000 100 ALA F N 1
ATOM 11794 C CA . ALA F 3 100 ? 216.58600 202.23100 232.02200 1.000 44.99000 100 ALA F CA 1
ATOM 11795 C C . ALA F 3 100 ? 215.97500 201.18500 231.09600 1.000 49.29000 100 ALA F C 1
ATOM 11796 O O . ALA F 3 100 ? 214.80200 201.28800 230.72000 1.000 44.81000 100 ALA F O 1
ATOM 11798 N N . THR F 3 101 ? 216.74900 200.15700 230.74200 1.000 49.79000 101 THR F N 1
ATOM 11799 C CA . THR F 3 101 ? 216.25000 199.10600 229.86300 1.000 41.91000 101 THR F CA 1
ATOM 11800 C C . THR F 3 101 ? 215.26200 198.19400 230.58300 1.000 40.75000 101 THR F C 1
ATOM 11801 O O . THR F 3 101 ? 214.36100 197.63400 229.95000 1.000 47.61000 101 THR F O 1
ATOM 11805 N N . ALA F 3 102 ? 215.41100 198.03200 231.89800 1.000 41.39000 102 ALA F N 1
ATOM 11806 C CA . ALA F 3 102 ? 214.44900 197.24000 232.65400 1.000 39.61000 102 ALA F CA 1
ATOM 11807 C C . ALA F 3 102 ? 213.12500 197.97800 232.80400 1.000 41.42000 102 ALA F C 1
ATOM 11808 O O . ALA F 3 102 ? 212.05400 197.39100 232.61600 1.000 41.52000 102 ALA F O 1
ATOM 11810 N N . TYR F 3 103 ? 213.17500 199.27300 233.12800 1.000 44.06000 103 TYR F N 1
ATOM 11811 C CA . TYR F 3 103 ? 211.94400 200.00800 233.39600 1.000 44.31000 103 TYR F CA 1
ATOM 11812 C C . TYR F 3 103 ? 211.28400 200.55200 232.13300 1.000 44.87000 103 TYR F C 1
ATOM 11813 O O . TYR F 3 103 ? 210.11100 200.93900 232.18100 1.000 50.17000 103 TYR F O 1
ATOM 11822 N N . SER F 3 104 ? 211.99700 200.60700 231.00500 1.000 43.48000 104 SER F N 1
ATOM 11823 C CA . SER F 3 104 ? 211.45100 201.23100 229.80900 1.000 38.06000 104 SER F CA 1
ATOM 11824 C C . SER F 3 104 ? 211.76200 200.50400 228.50900 1.000 41.86000 104 SER F C 1
ATOM 11825 O O . SER F 3 104 ? 211.47000 201.05000 227.43900 1.000 44.50000 104 SER F O 1
ATOM 11828 N N . GLY F 3 105 ? 212.36500 199.31800 228.55500 1.000 44.03000 105 GLY F N 1
ATOM 11829 C CA . GLY F 3 105 ? 212.60900 198.54900 227.35300 1.000 42.31000 105 GLY F CA 1
ATOM 11830 C C . GLY F 3 105 ? 213.84600 198.93200 226.57000 1.000 40.87000 105 GLY F C 1
ATOM 11831 O O . GLY F 3 105 ? 214.24200 198.18100 225.67100 1.000 52.49000 105 GLY F O 1
ATOM 11832 N N . ASN F 3 106 ? 214.47000 200.06800 226.87600 1.000 40.21000 106 ASN F N 1
ATOM 11833 C CA . ASN F 3 106 ? 215.64900 200.53200 226.16000 1.000 41.85000 106 ASN F CA 1
ATOM 11834 C C . ASN F 3 106 ? 216.47300 201.41400 227.08500 1.000 43.55000 106 ASN F C 1
ATOM 11835 O O . ASN F 3 106 ? 215.96200 201.97700 228.05500 1.000 48.17000 106 ASN F O 1
ATOM 11840 N N . ALA F 3 107 ? 217.76200 201.53000 226.76900 1.000 54.55000 107 ALA F N 1
ATOM 11841 C CA . ALA F 3 107 ? 218.64000 202.44200 227.49300 1.000 51.81000 107 ALA F CA 1
ATOM 11842 C C . ALA F 3 107 ? 218.69700 203.80800 226.82000 1.000 48.47000 107 ALA F C 1
ATOM 11843 O O . ALA F 3 107 ? 218.57400 204.84000 227.48600 1.000 53.71000 107 ALA F O 1
ATOM 11845 N N . THR F 3 108 ? 218.88900 203.82600 225.50600 1.000 54.20000 108 THR F N 1
ATOM 11846 C CA . THR F 3 108 ? 218.86000 205.03700 224.70200 1.000 56.32000 108 THR F CA 1
ATOM 11847 C C . THR F 3 108 ? 217.71200 204.95400 223.70100 1.000 57.00000 108 THR F C 1
ATOM 11848 O O . THR F 3 108 ? 216.96000 203.97600 223.65600 1.000 56.90000 108 THR F O 1
ATOM 11852 N N . GLY F 3 109 ? 217.58000 205.99900 222.89100 1.000 59.45000 109 GLY F N 1
ATOM 11853 C CA . GLY F 3 109 ? 216.58500 206.04700 221.84300 1.000 56.63000 109 GLY F CA 1
ATOM 11854 C C . GLY F 3 109 ? 217.03800 205.51200 220.50300 1.000 60.93000 109 GLY F C 1
ATOM 11855 O O . GLY F 3 109 ? 216.28400 205.61500 219.52800 1.000 61.91000 109 GLY F O 1
ATOM 11856 N N . ASN F 3 110 ? 218.24200 204.94200 220.41700 1.000 65.13000 110 ASN F N 1
ATOM 11857 C CA . ASN F 3 110 ? 218.79500 204.43000 219.16700 1.000 63.55000 110 ASN F CA 1
ATOM 11858 C C . ASN F 3 110 ? 219.04500 202.93300 219.29300 1.000 65.71000 110 ASN F C 1
ATOM 11859 O O . ASN F 3 110 ? 220.06500 202.51500 219.86200 1.000 68.58000 110 ASN F O 1
ATOM 11864 N N . PRO F 3 111 ? 218.14000 202.08500 218.80400 1.000 62.12000 111 PRO F N 1
ATOM 11865 C CA . PRO F 3 111 ? 218.41500 200.64300 218.79100 1.000 60.47000 111 PRO F CA 1
ATOM 11866 C C . PRO F 3 111 ? 219.49600 200.29500 217.77700 1.000 60.34000 111 PRO F C 1
ATOM 11867 O O . PRO F 3 111 ? 219.67100 200.98200 216.76800 1.000 62.24000 111 PRO F O 1
ATOM 11871 N N . ASP F 3 112 ? 220.23100 199.22000 218.05600 1.000 60.63000 112 ASP F N 1
ATOM 11872 C CA . ASP F 3 112 ? 221.23800 198.75000 217.11400 1.000 59.89000 112 ASP F CA 1
ATOM 11873 C C . ASP F 3 112 ? 220.57000 198.04500 215.94200 1.000 63.03000 112 ASP F C 1
ATOM 11874 O O . ASP F 3 112 ? 219.60700 197.29200 216.12000 1.000 62.82000 112 ASP F O 1
ATOM 11879 N N . GLY F 3 113 ? 221.08400 198.29300 214.73700 1.000 65.40000 113 GLY F N 1
ATOM 11880 C CA . GLY F 3 113 ? 220.55300 197.61200 213.56900 1.000 63.98000 113 GLY F CA 1
ATOM 11881 C C . GLY F 3 113 ? 221.06000 196.18900 213.44100 1.000 64.39000 113 GLY F C 1
ATOM 11882 O O . GLY F 3 113 ? 220.47100 195.37200 212.72800 1.000 66.08000 113 GLY F O 1
ATOM 11883 N N . VAL F 3 114 ? 222.16100 195.87600 214.11800 1.000 58.67000 114 VAL F N 1
ATOM 11884 C CA . VAL F 3 114 ? 222.71500 194.52000 214.04200 1.000 61.35000 114 VAL F CA 1
ATOM 11885 C C . VAL F 3 114 ? 221.87000 193.57600 214.89100 1.000 61.62000 114 VAL F C 1
ATOM 11886 O O . VAL F 3 114 ? 221.34800 193.98600 215.94700 1.000 59.81000 114 VAL F O 1
ATOM 11890 N N . PRO F 3 115 ? 221.67400 192.32800 214.47500 1.000 59.76000 115 PRO F N 1
ATOM 11891 C CA . PRO F 3 115 ? 220.95100 191.37700 215.32300 1.000 54.50000 115 PRO F CA 1
ATOM 11892 C C . PRO F 3 115 ? 221.86900 190.75400 216.36100 1.000 56.74000 115 PRO F C 1
ATOM 11893 O O . PRO F 3 115 ? 223.07700 190.61000 216.15500 1.000 61.35000 115 PRO F O 1
ATOM 11897 N N . SER F 3 116 ? 221.27700 190.38000 217.49100 1.000 52.13000 116 SER F N 1
ATOM 11898 C CA . SER F 3 116 ? 222.02000 189.67700 218.52300 1.000 54.09000 116 SER F CA 1
ATOM 11899 C C . SER F 3 116 ? 222.16300 188.20000 218.16700 1.000 55.35000 116 SER F C 1
ATOM 11900 O O . SER F 3 116 ? 221.47400 187.67400 217.28900 1.000 57.86000 116 SER F O 1
ATOM 11903 N N . SER F 3 117 ? 223.08000 187.53300 218.86700 1.000 56.94000 117 SER F N 1
ATOM 11904 C CA . SER F 3 117 ? 223.28400 186.10400 218.67100 1.000 53.40000 117 SER F CA 1
ATOM 11905 C C . SER F 3 117 ? 222.08700 185.32200 219.19600 1.000 52.29000 117 SER F C 1
ATOM 11906 O O . SER F 3 117 ? 221.32900 185.81000 220.04000 1.000 56.48000 117 SER F O 1
ATOM 11909 N N . PHE F 3 118 ? 221.91200 184.10300 218.67800 1.000 49.77000 118 PHE F N 1
ATOM 11910 C CA . PHE F 3 118 ? 220.73600 183.31400 219.03300 1.000 49.11000 118 PHE F CA 1
ATOM 11911 C C . PHE F 3 118 ? 220.81800 182.80100 220.46800 1.000 52.43000 118 PHE F C 1
ATOM 11912 O O . PHE F 3 118 ? 219.78700 182.63700 221.13000 1.000 54.51000 118 PHE F O 1
ATOM 11920 N N . ASP F 3 119 ? 222.03300 182.53400 220.96000 1.000 53.90000 119 ASP F N 1
ATOM 11921 C CA . ASP F 3 119 ? 222.20100 182.12800 222.35500 1.000 50.70000 119 ASP F CA 1
ATOM 11922 C C . ASP F 3 119 ? 221.77900 183.23700 223.30900 1.000 51.01000 119 ASP F C 1
ATOM 11923 O O . ASP F 3 119 ? 221.14300 182.97200 224.33800 1.000 53.76000 119 ASP F O 1
ATOM 11928 N N . GLU F 3 120 ? 222.10400 184.48800 222.96300 1.000 50.33000 120 GLU F N 1
ATOM 11929 C CA . GLU F 3 120 ? 221.65400 185.62900 223.75200 1.000 49.16000 120 GLU F CA 1
ATOM 11930 C C . GLU F 3 120 ? 220.13300 185.74000 223.73900 1.000 47.39000 120 GLU F C 1
ATOM 11931 O O . GLU F 3 120 ? 219.51700 185.93200 224.79200 1.000 53.57000 120 GLU F O 1
ATOM 11937 N N . ILE F 3 121 ? 219.51300 185.55700 222.56700 1.000 42.38000 121 ILE F N 1
ATOM 11938 C CA . ILE F 3 121 ? 218.05700 185.63700 222.44000 1.000 41.24000 121 ILE F CA 1
ATOM 11939 C C . ILE F 3 121 ? 217.38100 184.53400 223.25100 1.000 44.79000 121 ILE F C 1
ATOM 11940 O O . ILE F 3 121 ? 216.39100 184.77800 223.95300 1.000 51.89000 121 ILE F O 1
ATOM 11945 N N . ALA F 3 122 ? 217.93900 183.32100 223.20600 1.000 43.98000 122 ALA F N 1
ATOM 11946 C CA . ALA F 3 122 ? 217.38200 182.19500 223.95000 1.000 43.88000 122 ALA F CA 1
ATOM 11947 C C . ALA F 3 122 ? 217.51300 182.39900 225.45500 1.000 49.81000 122 ALA F C 1
ATOM 11948 O O . ALA F 3 122 ? 216.59900 182.06100 226.21600 1.000 54.78000 122 ALA F O 1
ATOM 11950 N N . THR F 3 123 ? 218.64100 182.96400 225.90400 1.000 48.40000 123 THR F N 1
ATOM 11951 C CA . THR F 3 123 ? 218.81400 183.20800 227.33400 1.000 44.91000 123 THR F CA 1
ATOM 11952 C C . THR F 3 123 ? 217.89400 184.31800 227.83400 1.000 45.29000 123 THR F C 1
ATOM 11953 O O . THR F 3 123 ? 217.39200 184.24900 228.96200 1.000 51.59000 123 THR F O 1
ATOM 11957 N N . MET F 3 124 ? 217.66400 185.35400 227.02100 1.000 44.42000 124 MET F N 1
ATOM 11958 C CA . MET F 3 124 ? 216.81300 186.44100 227.50300 1.000 39.80000 124 MET F CA 1
ATOM 11959 C C . MET F 3 124 ? 215.33400 186.09700 227.39200 1.000 46.83000 124 MET F C 1
ATOM 11960 O O . MET F 3 124 ? 214.52700 186.57800 228.19200 1.000 55.64000 124 MET F O 1
ATOM 11965 N N . ARG F 3 125 ? 214.94600 185.28000 226.41000 1.000 38.58000 125 ARG F N 1
ATOM 11966 C CA . ARG F 3 125 ? 213.56300 184.82400 226.37000 1.000 35.54000 125 ARG F CA 1
ATOM 11967 C C . ARG F 3 125 ? 213.30900 183.68800 227.35200 1.000 40.96000 125 ARG F C 1
ATOM 11968 O O . ARG F 3 125 ? 212.15000 183.42500 227.68900 1.000 47.29000 125 ARG F O 1
ATOM 11976 N N . ALA F 3 126 ? 214.36300 183.01100 227.81700 1.000 38.72000 126 ALA F N 1
ATOM 11977 C CA . ALA F 3 126 ? 214.21900 182.08300 228.93100 1.000 38.65000 126 ALA F CA 1
ATOM 11978 C C . ALA F 3 126 ? 214.36800 182.78600 230.27500 1.000 45.39000 126 ALA F C 1
ATOM 11979 O O . ALA F 3 126 ? 214.10400 182.18000 231.31900 1.000 48.03000 126 ALA F O 1
ATOM 11981 N N . HIS F 3 127 ? 214.80400 184.04300 230.26400 1.000 42.96000 127 HIS F N 1
ATOM 11982 C CA . HIS F 3 127 ? 214.87600 184.83100 231.48500 1.000 40.75000 127 HIS F CA 1
ATOM 11983 C C . HIS F 3 127 ? 213.46100 185.14900 231.96600 1.000 39.13000 127 HIS F C 1
ATOM 11984 O O . HIS F 3 127 ? 212.55700 185.33300 231.14100 1.000 44.26000 127 HIS F O 1
ATOM 11991 N N . PRO F 3 128 ? 213.22200 185.17700 233.28300 1.000 39.35000 128 PRO F N 1
ATOM 11992 C CA . PRO F 3 128 ? 211.85800 185.45400 233.77300 1.000 32.11000 128 PRO F CA 1
ATOM 11993 C C . PRO F 3 128 ? 211.35800 186.86100 233.48000 1.000 31.97000 128 PRO F C 1
ATOM 11994 O O . PRO F 3 128 ? 210.20200 187.01500 233.06900 1.000 40.80000 128 PRO F O 1
ATOM 11998 N N . PHE F 3 129 ? 212.18400 187.89000 233.66300 1.000 38.06000 129 PHE F N 1
ATOM 11999 C CA . PHE F 3 129 ? 211.76600 189.26100 233.39100 1.000 37.42000 129 PHE F CA 1
ATOM 12000 C C . PHE F 3 129 ? 211.98000 189.67300 231.94000 1.000 36.02000 129 PHE F C 1
ATOM 12001 O O . PHE F 3 129 ? 211.09200 190.28300 231.33700 1.000 40.63000 129 PHE F O 1
ATOM 12009 N N . ILE F 3 130 ? 213.15500 189.37500 231.37900 1.000 36.02000 130 ILE F N 1
ATOM 12010 C CA . ILE F 3 130 ? 213.49400 189.83900 230.03500 1.000 30.00000 130 ILE F CA 1
ATOM 12011 C C . ILE F 3 130 ? 212.67000 189.10300 228.98400 1.000 31.83000 130 ILE F C 1
ATOM 12012 O O . ILE F 3 130 ? 212.37900 189.65000 227.91200 1.000 38.95000 130 ILE F O 1
ATOM 12017 N N . GLY F 3 131 ? 212.27700 187.85800 229.26900 1.000 30.39000 131 GLY F N 1
ATOM 12018 C CA . GLY F 3 131 ? 211.35800 187.15400 228.39100 1.000 32.52000 131 GLY F CA 1
ATOM 12019 C C . GLY F 3 131 ? 209.98500 187.77900 228.32500 1.000 31.00000 131 GLY F C 1
ATOM 12020 O O . GLY F 3 131 ? 209.34300 187.75200 227.27100 1.000 42.61000 131 GLY F O 1
ATOM 12021 N N . LEU F 3 132 ? 209.51300 188.34200 229.43700 1.000 24.98000 132 LEU F N 1
ATOM 12022 C CA . LEU F 3 132 ? 208.22500 189.02500 229.42900 1.000 29.88000 132 LEU F CA 1
ATOM 12023 C C . LEU F 3 132 ? 208.30500 190.33400 228.65200 1.000 29.30000 132 LEU F C 1
ATOM 12024 O O . LEU F 3 132 ? 207.46000 190.60600 227.79200 1.000 28.77000 132 LEU F O 1
ATOM 12029 N N . PHE F 3 133 ? 209.32500 191.14300 228.92000 1.000 35.38000 133 PHE F N 1
ATOM 12030 C CA . PHE F 3 133 ? 209.48600 192.44700 228.29100 1.000 29.81000 133 PHE F CA 1
ATOM 12031 C C . PHE F 3 133 ? 210.78800 192.45500 227.50800 1.000 35.90000 133 PHE F C 1
ATOM 12032 O O . PHE F 3 133 ? 211.87200 192.50000 228.10000 1.000 48.02000 133 PHE F O 1
ATOM 12040 N N . GLY F 3 134 ? 210.68000 192.43300 226.18500 1.000 28.01000 134 GLY F N 1
ATOM 12041 C CA . GLY F 3 134 ? 211.85600 192.40300 225.34400 1.000 30.66000 134 GLY F CA 1
ATOM 12042 C C . GLY F 3 134 ? 212.41900 193.78200 225.08300 1.000 33.69000 134 GLY F C 1
ATOM 12043 O O . GLY F 3 134 ? 212.63400 194.56200 226.01600 1.000 33.70000 134 GLY F O 1
ATOM 12044 N N . GLY F 3 135 ? 212.66000 194.09400 223.82000 1.000 38.75000 135 GLY F N 1
ATOM 12045 C CA . GLY F 3 135 ? 213.24900 195.37200 223.46100 1.000 35.51000 135 GLY F CA 1
ATOM 12046 C C . GLY F 3 135 ? 214.75400 195.32600 223.60200 1.000 37.54000 135 GLY F C 1
ATOM 12047 O O . GLY F 3 135 ? 215.40300 194.42000 223.08100 1.000 50.30000 135 GLY F O 1
ATOM 12048 N N . GLY F 3 136 ? 215.30700 196.29400 224.32300 1.000 35.95000 136 GLY F N 1
ATOM 12049 C CA . GLY F 3 136 ? 216.73700 196.40500 224.45400 1.000 36.56000 136 GLY F CA 1
ATOM 12050 C C . GLY F 3 136 ? 217.34700 197.08600 223.24800 1.000 38.51000 136 GLY F C 1
ATOM 12051 O O . GLY F 3 136 ? 216.64200 197.54700 222.34500 1.000 44.34000 136 GLY F O 1
ATOM 12052 N N . PRO F 3 137 ? 218.67800 197.19400 223.23000 1.000 43.39000 137 PRO F N 1
ATOM 12053 C CA . PRO F 3 137 ? 219.34800 197.81200 222.07400 1.000 49.10000 137 PRO F CA 1
ATOM 12054 C C . PRO F 3 137 ? 219.23600 197.00800 220.78800 1.000 53.03000 137 PRO F C 1
ATOM 12055 O O . PRO F 3 137 ? 219.34000 197.59000 219.70100 1.000 57.92000 137 PRO F O 1
ATOM 12059 N N . ARG F 3 138 ? 219.03800 195.69300 220.86500 1.000 51.38000 138 ARG F N 1
ATOM 12060 C CA . ARG F 3 138 ? 218.91200 194.87000 219.67000 1.000 51.78000 138 ARG F CA 1
ATOM 12061 C C . ARG F 3 138 ? 217.51500 194.28700 219.49900 1.000 51.06000 138 ARG F C 1
ATOM 12062 O O . ARG F 3 138 ? 217.36000 193.27700 218.80200 1.000 57.74000 138 ARG F O 1
ATOM 12070 N N . MET F 3 139 ? 216.51500 194.89000 220.15100 1.000 42.30000 139 MET F N 1
ATOM 12071 C CA . MET F 3 139 ? 215.09600 194.78100 219.79500 1.000 40.37000 139 MET F CA 1
ATOM 12072 C C . MET F 3 139 ? 214.55000 193.36300 219.98100 1.000 44.99000 139 MET F C 1
ATOM 12073 O O . MET F 3 139 ? 214.04700 192.73600 219.04600 1.000 52.73000 139 MET F O 1
ATOM 12078 N N . LEU F 3 140 ? 214.65900 192.86000 221.20700 1.000 40.43000 140 LEU F N 1
ATOM 12079 C CA . LEU F 3 140 ? 214.10800 191.55600 221.54500 1.000 38.37000 140 LEU F CA 1
ATOM 12080 C C . LEU F 3 140 ? 212.58300 191.60700 221.60100 1.000 36.09000 140 LEU F C 1
ATOM 12081 O O . LEU F 3 140 ? 211.98600 192.59900 222.02500 1.000 41.68000 140 LEU F O 1
ATOM 12086 N N . GLU F 3 141 ? 211.95300 190.52500 221.15200 1.000 35.74000 141 GLU F N 1
ATOM 12087 C CA . GLU F 3 141 ? 210.51200 190.36700 221.26900 1.000 34.82000 141 GLU F CA 1
ATOM 12088 C C . GLU F 3 141 ? 210.15800 189.66500 222.57300 1.000 40.00000 141 GLU F C 1
ATOM 12089 O O . GLU F 3 141 ? 210.61200 188.54800 222.83500 1.000 43.15000 141 GLU F O 1
ATOM 12095 N N . GLY F 3 142 ? 209.33800 190.32600 223.38800 1.000 32.23000 142 GLY F N 1
ATOM 12096 C CA . GLY F 3 142 ? 208.88400 189.76400 224.63900 1.000 27.77000 142 GLY F CA 1
ATOM 12097 C C . GLY F 3 142 ? 207.81200 188.70900 224.43200 1.000 28.54000 142 GLY F C 1
ATOM 12098 O O . GLY F 3 142 ? 207.16000 188.65400 223.39500 1.000 42.57000 142 GLY F O 1
ATOM 12099 N N . ARG F 3 143 ? 207.64800 187.85200 225.43700 1.000 26.18000 143 ARG F N 1
ATOM 12100 C CA . ARG F 3 143 ? 206.61800 186.82300 225.39200 1.000 32.95000 143 ARG F CA 1
ATOM 12101 C C . ARG F 3 143 ? 205.25900 187.32000 225.86400 1.000 34.25000 143 ARG F C 1
ATOM 12102 O O . ARG F 3 143 ? 204.25900 186.62000 225.67600 1.000 44.13000 143 ARG F O 1
ATOM 12110 N N . LEU F 3 144 ? 205.19800 188.50700 226.45600 1.000 23.39000 144 LEU F N 1
ATOM 12111 C CA . LEU F 3 144 ? 203.98200 189.01800 227.06400 1.000 25.99000 144 LEU F CA 1
ATOM 12112 C C . LEU F 3 144 ? 203.17700 189.83300 226.06100 1.000 29.11000 144 LEU F C 1
ATOM 12113 O O . LEU F 3 144 ? 203.74000 190.54100 225.22000 1.000 35.89000 144 LEU F O 1
ATOM 12118 N N . MET F 3 145 ? 201.85100 189.72800 226.15600 1.000 24.06000 145 MET F N 1
ATOM 12119 C CA . MET F 3 145 ? 200.93300 190.38400 225.22800 1.000 26.69000 145 MET F CA 1
ATOM 12120 C C . MET F 3 145 ? 199.84200 191.03500 226.07900 1.000 29.81000 145 MET F C 1
ATOM 12121 O O . MET F 3 145 ? 198.89100 190.36300 226.48600 1.000 37.95000 145 MET F O 1
ATOM 12126 N N . VAL F 3 146 ? 199.97300 192.33000 226.36300 1.000 17.35000 146 VAL F N 1
ATOM 12127 C CA . VAL F 3 146 ? 199.10400 193.01500 227.31800 1.000 20.16000 146 VAL F CA 1
ATOM 12128 C C . VAL F 3 146 ? 198.01700 193.75800 226.55700 1.000 25.56000 146 VAL F C 1
ATOM 12129 O O . VAL F 3 146 ? 198.30200 194.69700 225.80500 1.000 35.97000 146 VAL F O 1
ATOM 12133 N N . ASP F 3 147 ? 196.77000 193.35600 226.77700 1.000 25.27000 147 ASP F N 1
ATOM 12134 C CA . ASP F 3 147 ? 195.63000 194.02500 226.17500 1.000 23.20000 147 ASP F CA 1
ATOM 12135 C C . ASP F 3 147 ? 195.27100 195.27700 226.97400 1.000 31.19000 147 ASP F C 1
ATOM 12136 O O . ASP F 3 147 ? 195.73100 195.48900 228.10100 1.000 37.43000 147 ASP F O 1
ATOM 12141 N N . SER F 3 148 ? 194.43600 196.11400 226.37500 1.000 29.65000 148 SER F N 1
ATOM 12142 C CA . SER F 3 148 ? 193.89500 197.29900 227.01800 1.000 27.74000 148 SER F CA 1
ATOM 12143 C C . SER F 3 148 ? 192.73100 196.91600 227.92500 1.000 35.09000 148 SER F C 1
ATOM 12144 O O . SER F 3 148 ? 192.02300 195.93700 227.68300 1.000 45.39000 148 SER F O 1
ATOM 12147 N N . LEU F 3 149 ? 192.53200 197.70600 228.98200 1.000 24.12000 149 LEU F N 1
ATOM 12148 C CA . LEU F 3 149 ? 191.52000 197.41400 230.00500 1.000 19.88000 149 LEU F CA 1
ATOM 12149 C C . LEU F 3 149 ? 190.14600 197.86300 229.52300 1.000 28.31000 149 LEU F C 1
ATOM 12150 O O . LEU F 3 149 ? 189.77600 199.03000 229.63000 1.000 39.34000 149 LEU F O 1
ATOM 12155 N N . TYR F 3 150 ? 189.37300 196.90700 229.00700 1.000 29.66000 150 TYR F N 1
ATOM 12156 C CA . TYR F 3 150 ? 188.00700 197.24300 228.62200 1.000 32.31000 150 TYR F CA 1
ATOM 12157 C C . TYR F 3 150 ? 187.06200 197.10400 229.81300 1.000 31.67000 150 TYR F C 1
ATOM 12158 O O . TYR F 3 150 ? 187.29600 196.27400 230.69600 1.000 42.86000 150 TYR F O 1
ATOM 12167 N N . PRO F 3 151 ? 186.00500 197.90900 229.86400 1.000 26.71000 151 PRO F N 1
ATOM 12168 C CA . PRO F 3 151 ? 184.94900 197.68200 230.85200 1.000 31.28000 151 PRO F CA 1
ATOM 12169 C C . PRO F 3 151 ? 183.95900 196.63100 230.38000 1.000 35.09000 151 PRO F C 1
ATOM 12170 O O . PRO F 3 151 ? 183.80700 196.37600 229.18300 1.000 47.95000 151 PRO F O 1
ATOM 12174 N N . ILE F 3 152 ? 183.28800 196.00500 231.34500 1.000 41.62000 152 ILE F N 1
ATOM 12175 C CA . ILE F 3 152 ? 182.19200 195.10300 231.01200 1.000 39.07000 152 ILE F CA 1
ATOM 12176 C C . ILE F 3 152 ? 181.00800 195.96700 230.60800 1.000 45.23000 152 ILE F C 1
ATOM 12177 O O . ILE F 3 152 ? 180.24800 196.45000 231.45600 1.000 52.31000 152 ILE F O 1
ATOM 12182 N N . HIS F 3 153 ? 180.85000 196.16000 229.30400 1.000 49.25000 153 HIS F N 1
ATOM 12183 C CA . HIS F 3 153 ? 179.87200 197.07000 228.73600 1.000 49.02000 153 HIS F CA 1
ATOM 12184 C C . HIS F 3 153 ? 179.32500 196.43400 227.46900 1.000 50.71000 153 HIS F C 1
ATOM 12185 O O . HIS F 3 153 ? 180.01300 195.64300 226.81600 1.000 56.81000 153 HIS F O 1
ATOM 12192 N N . THR F 3 154 ? 178.07100 196.76000 227.13700 1.000 50.86000 154 THR F N 1
ATOM 12193 C CA . THR F 3 154 ? 177.45900 196.21000 225.92900 1.000 52.50000 154 THR F CA 1
ATOM 12194 C C . THR F 3 154 ? 178.13100 196.73700 224.66800 1.000 51.40000 154 THR F C 1
ATOM 12195 O O . THR F 3 154 ? 178.12700 196.05800 223.63300 1.000 55.01000 154 THR F O 1
ATOM 12199 N N . ASN F 3 155 ? 178.72900 197.93200 224.74600 1.000 43.52000 155 ASN F N 1
ATOM 12200 C CA . ASN F 3 155 ? 179.54300 198.45500 223.65400 1.000 39.76000 155 ASN F CA 1
ATOM 12201 C C . ASN F 3 155 ? 180.75800 197.57500 223.38500 1.000 46.83000 155 ASN F C 1
ATOM 12202 O O . ASN F 3 155 ? 181.22600 197.50400 222.24600 1.000 53.33000 155 ASN F O 1
ATOM 12207 N N . ALA F 3 156 ? 181.27400 196.89500 224.41000 1.000 43.47000 156 ALA F N 1
ATOM 12208 C CA . ALA F 3 156 ? 182.33000 195.90500 224.24200 1.000 38.09000 156 ALA F CA 1
ATOM 12209 C C . ALA F 3 156 ? 181.78600 194.49700 224.03700 1.000 38.70000 156 ALA F C 1
ATOM 12210 O O . ALA F 3 156 ? 182.50600 193.52600 224.30700 1.000 46.37000 156 ALA F O 1
ATOM 12212 N N . GLU F 3 157 ? 180.53700 194.36800 223.56800 1.000 44.92000 157 GLU F N 1
ATOM 12213 C CA . GLU F 3 157 ? 179.90000 193.05700 223.43000 1.000 45.05000 157 GLU F CA 1
ATOM 12214 C C . GLU F 3 157 ? 180.61800 192.18700 222.40100 1.000 46.08000 157 GLU F C 1
ATOM 12215 O O . GLU F 3 157 ? 180.75500 190.97300 222.58700 1.000 48.78000 157 GLU F O 1
ATOM 12221 N N . ARG F 3 158 ? 181.11500 192.79800 221.32600 1.000 43.49000 158 ARG F N 1
ATOM 12222 C CA . ARG F 3 158 ? 181.88900 192.05200 220.34100 1.000 40.48000 158 ARG F CA 1
ATOM 12223 C C . ARG F 3 158 ? 183.33300 191.83500 220.78400 1.000 40.11000 158 ARG F C 1
ATOM 12224 O O . ARG F 3 158 ? 184.07100 191.09100 220.12900 1.000 42.95000 158 ARG F O 1
ATOM 12232 N N . ILE F 3 159 ? 183.75400 192.46900 221.88200 1.000 41.62000 159 ILE F N 1
ATOM 12233 C CA . ILE F 3 159 ? 185.11500 192.27700 222.37700 1.000 36.33000 159 ILE F CA 1
ATOM 12234 C C . ILE F 3 159 ? 185.18700 191.06600 223.29600 1.000 40.45000 159 ILE F C 1
ATOM 12235 O O . ILE F 3 159 ? 186.14100 190.27900 223.23900 1.000 39.12000 159 ILE F O 1
ATOM 12240 N N . LEU F 3 160 ? 184.17600 190.88800 224.14800 1.000 45.64000 160 LEU F N 1
ATOM 12241 C CA . LEU F 3 160 ? 184.26300 189.88600 225.20500 1.000 45.06000 160 LEU F CA 1
ATOM 12242 C C . LEU F 3 160 ? 183.98400 188.48600 224.67500 1.000 49.33000 160 LEU F C 1
ATOM 12243 O O . LEU F 3 160 ? 184.29800 187.49000 225.33800 1.000 47.84000 160 LEU F O 1
ATOM 12248 N N . GLY F 3 161 ? 183.40200 188.38600 223.48300 1.000 67.58000 161 GLY F N 1
ATOM 12249 C CA . GLY F 3 161 ? 183.03100 187.10100 222.93100 1.000 72.07000 161 GLY F CA 1
ATOM 12250 C C . GLY F 3 161 ? 181.86800 186.42800 223.62000 1.000 74.07000 161 GLY F C 1
ATOM 12251 O O . GLY F 3 161 ? 181.79700 185.19200 223.60100 1.000 70.62000 161 GLY F O 1
ATOM 12252 N N . ALA F 3 162 ? 180.97200 187.20900 224.24200 1.000 76.21000 162 ALA F N 1
ATOM 12253 C CA . ALA F 3 162 ? 179.81800 186.74100 225.01900 1.000 74.02000 162 ALA F CA 1
ATOM 12254 C C . ALA F 3 162 ? 180.21800 185.80400 226.15800 1.000 76.49000 162 ALA F C 1
ATOM 12255 O O . ALA F 3 162 ? 179.48400 184.86900 226.48600 1.000 78.00000 162 ALA F O 1
ATOM 12257 N N . GLY F 3 163 ? 181.38800 186.04000 226.75700 1.000 77.14000 163 GLY F N 1
ATOM 12258 C CA . GLY F 3 163 ? 181.77400 185.27700 227.93300 1.000 76.08000 163 GLY F CA 1
ATOM 12259 C C . GLY F 3 163 ? 180.92900 185.61100 229.14700 1.000 77.98000 163 GLY F C 1
ATOM 12260 O O . GLY F 3 163 ? 180.55400 184.72400 229.91800 1.000 80.51000 163 GLY F O 1
ATOM 12261 N N . TYR F 3 164 ? 180.61800 186.89100 229.33200 1.000 75.70000 164 TYR F N 1
ATOM 12262 C CA . TYR F 3 164 ? 179.75900 187.35300 230.41400 1.000 75.69000 164 TYR F CA 1
ATOM 12263 C C . TYR F 3 164 ? 178.47800 187.91700 229.81600 1.000 77.74000 164 TYR F C 1
ATOM 12264 O O . TYR F 3 164 ? 178.50300 188.96700 229.16400 1.000 74.12000 164 TYR F O 1
ATOM 12273 N N . GLU F 3 165 ? 177.36400 187.22300 230.03800 1.000 96.47000 165 GLU F N 1
ATOM 12274 C CA . GLU F 3 165 ? 176.05800 187.69200 229.60000 1.000 95.97000 165 GLU F CA 1
ATOM 12275 C C . GLU F 3 165 ? 175.35700 188.54500 230.64800 1.000 94.58000 165 GLU F C 1
ATOM 12276 O O . GLU F 3 165 ? 174.32200 189.14800 230.34600 1.000 94.22000 165 GLU F O 1
ATOM 12282 N N . ASN F 3 166 ? 175.89300 188.61300 231.86200 1.000 93.11000 166 ASN F N 1
ATOM 12283 C CA . ASN F 3 166 ? 175.34400 189.42300 232.93900 1.000 92.44000 166 ASN F CA 1
ATOM 12284 C C . ASN F 3 166 ? 176.22600 190.64600 233.15300 1.000 91.18000 166 ASN F C 1
ATOM 12285 O O . ASN F 3 166 ? 177.17900 190.88100 232.40500 1.000 89.61000 166 ASN F O 1
ATOM 12290 N N . GLU F 3 167 ? 175.84300 191.44700 234.16600 1.000 86.20000 167 GLU F N 1
ATOM 12291 C CA . GLU F 3 167 ? 176.57800 192.62100 234.68900 1.000 87.69000 167 GLU F CA 1
ATOM 12292 C C . GLU F 3 167 ? 176.94700 193.64400 233.60300 1.000 86.87000 167 GLU F C 1
ATOM 12293 O O . GLU F 3 167 ? 177.86400 194.45500 233.76100 1.000 84.83000 167 GLU F O 1
ATOM 12299 N N . MET F 3 168 ? 176.16500 193.66900 232.52700 1.000 78.86000 168 MET F N 1
ATOM 12300 C CA . MET F 3 168 ? 176.49500 194.41300 231.32100 1.000 74.71000 168 MET F CA 1
ATOM 12301 C C . MET F 3 168 ? 176.02200 195.85300 231.48300 1.000 77.66000 168 MET F C 1
ATOM 12302 O O . MET F 3 168 ? 174.81300 196.11000 231.52000 1.000 77.42000 168 MET F O 1
ATOM 12307 N N . MET F 3 169 ? 176.96600 196.78600 231.57700 1.000 68.25000 169 MET F N 1
ATOM 12308 C CA . MET F 3 169 ? 176.60900 198.19200 231.71400 1.000 67.44000 169 MET F CA 1
ATOM 12309 C C . MET F 3 169 ? 176.10900 198.74900 230.38800 1.000 66.69000 169 MET F C 1
ATOM 12310 O O . MET F 3 169 ? 176.75400 198.59600 229.34800 1.000 68.99000 169 MET F O 1
ATOM 12315 N N . SER F 3 170 ? 174.95200 199.40900 230.43200 1.000 68.37000 170 SER F N 1
ATOM 12316 C CA . SER F 3 170 ? 174.26300 199.86100 229.22700 1.000 68.97000 170 SER F CA 1
ATOM 12317 C C . SER F 3 170 ? 174.47400 201.34700 228.95700 1.000 69.18000 170 SER F C 1
ATOM 12318 O O . SER F 3 170 ? 174.80800 201.73600 227.83400 1.000 71.39000 170 SER F O 1
ATOM 12321 N N . GLY F 3 171 ? 174.28300 202.18800 229.97000 1.000 60.32000 171 GLY F N 1
ATOM 12322 C CA . GLY F 3 171 ? 174.33700 203.62000 229.79100 1.000 61.01000 171 GLY F CA 1
ATOM 12323 C C . GLY F 3 171 ? 175.75000 204.16500 229.75400 1.000 60.59000 171 GLY F C 1
ATOM 12324 O O . GLY F 3 171 ? 176.72700 203.41600 229.65100 1.000 59.00000 171 GLY F O 1
ATOM 12325 N N . PRO F 3 172 ? 175.88200 205.49100 229.81300 1.000 55.02000 172 PRO F N 1
ATOM 12326 C CA . PRO F 3 172 ? 177.21600 206.10000 229.84300 1.000 51.57000 172 PRO F CA 1
ATOM 12327 C C . PRO F 3 172 ? 177.93300 205.81500 231.15200 1.000 50.52000 172 PRO F C 1
ATOM 12328 O O . PRO F 3 172 ? 177.31900 205.69900 232.21600 1.000 51.79000 172 PRO F O 1
ATOM 12332 N N . ILE F 3 173 ? 179.25400 205.70300 231.06100 1.000 44.85000 173 ILE F N 1
ATOM 12333 C CA . ILE F 3 173 ? 180.08600 205.33300 232.19600 1.000 41.35000 173 ILE F CA 1
ATOM 12334 C C . ILE F 3 173 ? 181.07700 206.43900 232.55300 1.000 41.40000 173 ILE F C 1
ATOM 12335 O O . ILE F 3 173 ? 182.11500 206.16900 233.13500 1.000 45.56000 173 ILE F O 1
ATOM 12340 N N . THR F 3 174 ? 180.76400 207.68600 232.21700 1.000 46.34000 174 THR F N 1
ATOM 12341 C CA . THR F 3 174 ? 181.69100 208.79000 232.40500 1.000 44.66000 174 THR F CA 1
ATOM 12342 C C . THR F 3 174 ? 181.02600 209.95700 233.12100 1.000 44.54000 174 THR F C 1
ATOM 12343 O O . THR F 3 174 ? 179.82500 210.20100 232.96900 1.000 47.23000 174 THR F O 1
ATOM 12347 N N . GLN F 3 175 ? 181.82700 210.67000 233.90900 1.000 47.35000 175 GLN F N 1
ATOM 12348 C CA . GLN F 3 175 ? 181.44700 211.97200 234.44000 1.000 51.52000 175 GLN F CA 1
ATOM 12349 C C . GLN F 3 175 ? 182.56200 212.97300 234.17800 1.000 54.53000 175 GLN F C 1
ATOM 12350 O O . GLN F 3 175 ? 183.74000 212.67600 234.39700 1.000 53.13000 175 GLN F O 1
ATOM 12356 N N . VAL F 3 176 ? 182.18800 214.14300 233.67200 1.000 50.63000 176 VAL F N 1
ATOM 12357 C CA . VAL F 3 176 ? 183.07400 215.29700 233.65300 1.000 48.83000 176 VAL F CA 1
ATOM 12358 C C . VAL F 3 176 ? 183.18600 215.83300 235.07500 1.000 49.94000 176 VAL F C 1
ATOM 12359 O O . VAL F 3 176 ? 182.21100 216.35200 235.63000 1.000 51.80000 176 VAL F O 1
ATOM 12363 N N . VAL F 3 177 ? 184.37400 215.71400 235.66500 1.000 50.84000 177 VAL F N 1
ATOM 12364 C CA . VAL F 3 177 ? 184.64400 216.16900 237.02300 1.000 48.07000 177 VAL F CA 1
ATOM 12365 C C . VAL F 3 177 ? 185.44400 217.46000 236.93200 1.000 51.51000 177 VAL F C 1
ATOM 12366 O O . VAL F 3 177 ? 186.47700 217.51100 236.25500 1.000 46.78000 177 VAL F O 1
ATOM 12370 N N . TRP F 3 178 ? 184.95700 218.50000 237.60200 1.000 59.32000 178 TRP F N 1
ATOM 12371 C CA . TRP F 3 178 ? 185.51400 219.84200 237.51200 1.000 58.86000 178 TRP F CA 1
ATOM 12372 C C . TRP F 3 178 ? 186.47200 220.07900 238.67100 1.000 58.66000 178 TRP F C 1
ATOM 12373 O O . TRP F 3 178 ? 186.14000 219.79100 239.82600 1.000 59.11000 178 TRP F O 1
ATOM 12384 N N . ALA F 3 179 ? 187.66300 220.58200 238.33600 1.000 60.55000 179 ALA F N 1
ATOM 12385 C CA . ALA F 3 179 ? 188.71600 220.89700 239.32700 1.000 63.53000 179 ALA F CA 1
ATOM 12386 C C . ALA F 3 179 ? 189.16500 222.34600 239.12100 1.000 64.82000 179 ALA F C 1
ATOM 12387 O O . ALA F 3 179 ? 189.43500 222.71900 237.96600 1.000 65.14000 179 ALA F O 1
ATOM 12389 N N . ARG F 3 180 ? 189.26300 223.12100 240.20300 1.000 76.37000 180 ARG F N 1
ATOM 12390 C CA . ARG F 3 180 ? 189.69100 224.53900 240.08200 1.000 75.48000 180 ARG F CA 1
ATOM 12391 C C . ARG F 3 180 ? 190.85700 224.80700 241.03900 1.000 74.23000 180 ARG F C 1
ATOM 12392 O O . ARG F 3 180 ? 190.92600 224.14400 242.08800 1.000 79.30000 180 ARG F O 1
ATOM 12400 N N . ARG F 3 181 ? 191.76800 225.70100 240.64800 1.000 72.95000 181 ARG F N 1
ATOM 12401 C CA . ARG F 3 181 ? 192.92500 226.05200 241.50900 1.000 72.24000 181 ARG F CA 1
ATOM 12402 C C . ARG F 3 181 ? 192.70600 227.47000 242.04300 1.000 77.32000 181 ARG F C 1
ATOM 12403 O O . ARG F 3 181 ? 192.53400 228.39200 241.22500 1.000 77.50000 181 ARG F O 1
ATOM 12411 N N . MET F 3 182 ? 192.72100 227.62200 243.36900 1.000 83.54000 182 MET F N 1
ATOM 12412 C CA . MET F 3 182 ? 192.52500 228.91100 244.01300 1.000 78.87000 182 MET F CA 1
ATOM 12413 C C . MET F 3 182 ? 193.85700 229.62800 244.16500 1.000 80.45000 182 MET F C 1
ATOM 12414 O O . MET F 3 182 ? 194.90500 229.01800 244.39300 1.000 81.94000 182 MET F O 1
ATOM 12419 N N . ASP F 3 183 ? 193.79700 230.94800 244.02700 1.000 83.54000 183 ASP F N 1
ATOM 12420 C CA . ASP F 3 183 ? 194.94300 231.78600 244.31200 1.000 82.43000 183 ASP F CA 1
ATOM 12421 C C . ASP F 3 183 ? 195.08200 231.89000 245.81900 1.000 83.27000 183 ASP F C 1
ATOM 12422 O O . ASP F 3 183 ? 194.11000 232.27400 246.49100 1.000 83.77000 183 ASP F O 1
ATOM 12427 N N . PRO F 3 184 ? 196.23600 231.51800 246.39200 1.000 83.37000 184 PRO F N 1
ATOM 12428 C CA . PRO F 3 184 ? 196.35700 231.40800 247.85500 1.000 82.59000 184 PRO F CA 1
ATOM 12429 C C . PRO F 3 184 ? 196.24100 232.72500 248.59900 1.000 84.93000 184 PRO F C 1
ATOM 12430 O O . PRO F 3 184 ? 195.59400 232.80100 249.64800 1.000 84.45000 184 PRO F O 1
ATOM 12434 N N . ILE F 3 185 ? 196.86200 233.77000 248.06200 1.000 90.18000 185 ILE F N 1
ATOM 12435 C CA . ILE F 3 185 ? 196.94200 235.03200 248.78100 1.000 90.95000 185 ILE F CA 1
ATOM 12436 C C . ILE F 3 185 ? 195.74200 235.90500 248.43800 1.000 89.06000 185 ILE F C 1
ATOM 12437 O O . ILE F 3 185 ? 195.59300 237.01400 248.96400 1.000 90.86000 185 ILE F O 1
ATOM 12442 N N . LEU F 3 186 ? 194.85300 235.38800 247.59200 1.000 85.36000 186 LEU F N 1
ATOM 12443 C CA . LEU F 3 186 ? 193.51400 235.93400 247.42700 1.000 87.18000 186 LEU F CA 1
ATOM 12444 C C . LEU F 3 186 ? 192.58900 235.55100 248.57900 1.000 88.98000 186 LEU F C 1
ATOM 12445 O O . LEU F 3 186 ? 191.45300 236.03300 248.63600 1.000 90.31000 186 LEU F O 1
ATOM 12450 N N . ASN F 3 187 ? 193.05500 234.69300 249.49700 1.000 88.00000 187 ASN F N 1
ATOM 12451 C CA . ASN F 3 187 ? 192.26500 234.25500 250.64100 1.000 88.09000 187 ASN F CA 1
ATOM 12452 C C . ASN F 3 187 ? 193.03200 234.39000 251.95600 1.000 87.75000 187 ASN F C 1
ATOM 12453 O O . ASN F 3 187 ? 192.98500 233.47400 252.78600 1.000 87.89000 187 ASN F O 1
ATOM 12458 N N . LEU F 3 188 ? 193.74700 235.50000 252.16800 1.000 89.23000 188 LEU F N 1
ATOM 12459 C CA . LEU F 3 188 ? 194.50600 235.66500 253.40500 1.000 91.74000 188 LEU F CA 1
ATOM 12460 C C . LEU F 3 188 ? 193.59600 236.04200 254.56600 1.000 92.56000 188 LEU F C 1
ATOM 12461 O O . LEU F 3 188 ? 193.48800 235.30400 255.55200 1.000 91.71000 188 LEU F O 1
ATOM 12466 N N . GLY F 3 189 ? 192.93300 237.19000 254.46500 1.000 89.93000 189 GLY F N 1
ATOM 12467 C CA . GLY F 3 189 ? 192.08200 237.66600 255.53500 1.000 89.37000 189 GLY F CA 1
ATOM 12468 C C . GLY F 3 189 ? 192.79700 238.54400 256.54300 1.000 91.00000 189 GLY F C 1
ATOM 12469 O O . GLY F 3 189 ? 192.39100 239.68700 256.77200 1.000 90.78000 189 GLY F O 1
ATOM 12470 N N . SER F 3 190 ? 193.86700 238.02900 257.14700 1.000 97.05000 190 SER F N 1
ATOM 12471 C CA . SER F 3 190 ? 194.53500 238.70100 258.25100 1.000 97.54000 190 SER F CA 1
ATOM 12472 C C . SER F 3 190 ? 196.03200 238.80700 257.98600 1.000 98.09000 190 SER F C 1
ATOM 12473 O O . SER F 3 190 ? 196.58100 238.14100 257.10500 1.000 97.26000 190 SER F O 1
ATOM 12476 N N . SER F 3 191 ? 196.68600 239.66600 258.77400 1.000 98.66000 191 SER F N 1
ATOM 12477 C CA . SER F 3 191 ? 198.12000 239.88400 258.61100 1.000 98.23000 191 SER F CA 1
ATOM 12478 C C . SER F 3 191 ? 198.93400 238.88400 259.42400 1.000 98.40000 191 SER F C 1
ATOM 12479 O O . SER F 3 191 ? 200.16700 238.86300 259.34200 1.000 97.55000 191 SER F O 1
ATOM 12482 N N . GLU F 3 192 ? 198.26500 238.05900 260.23200 1.000 102.94000 192 GLU F N 1
ATOM 12483 C CA . GLU F 3 192 ? 198.97700 237.00300 260.94600 1.000 102.84000 192 GLU F CA 1
ATOM 12484 C C . GLU F 3 192 ? 199.31600 235.84600 260.01400 1.000 103.46000 192 GLU F C 1
ATOM 12485 O O . GLU F 3 192 ? 200.21700 235.04900 260.30100 1.000 102.01000 192 GLU F O 1
ATOM 12491 N N . ASP F 3 193 ? 198.60100 235.73700 258.89100 1.000 101.50000 193 ASP F N 1
ATOM 12492 C CA . ASP F 3 193 ? 198.88600 234.67900 257.92800 1.000 100.46000 193 ASP F CA 1
ATOM 12493 C C . ASP F 3 193 ? 200.02800 235.06900 256.99600 1.000 100.95000 193 ASP F C 1
ATOM 12494 O O . ASP F 3 193 ? 200.57400 234.21900 256.28300 1.000 102.03000 193 ASP F O 1
ATOM 12499 N N . VAL F 3 194 ? 200.40200 236.35500 256.98100 1.000 96.11000 194 VAL F N 1
ATOM 12500 C CA . VAL F 3 194 ? 201.42700 236.84000 256.06000 1.000 97.86000 194 VAL F CA 1
ATOM 12501 C C . VAL F 3 194 ? 202.75100 237.13800 256.75100 1.000 96.71000 194 VAL F C 1
ATOM 12502 O O . VAL F 3 194 ? 203.71100 237.54500 256.08000 1.000 96.30000 194 VAL F O 1
ATOM 12506 N N . GLU F 3 195 ? 202.84800 236.91400 258.06500 1.000 95.25000 195 GLU F N 1
ATOM 12507 C CA . GLU F 3 195 ? 204.07600 237.23400 258.78900 1.000 96.43000 195 GLU F CA 1
ATOM 12508 C C . GLU F 3 195 ? 205.18600 236.23100 258.48600 1.000 96.18000 195 GLU F C 1
ATOM 12509 O O . GLU F 3 195 ? 206.36300 236.49600 258.75700 1.000 94.17000 195 GLU F O 1
ATOM 12515 N N . VAL F 3 196 ? 204.83200 235.07500 257.91900 1.000 92.05000 196 VAL F N 1
ATOM 12516 C CA . VAL F 3 196 ? 205.84200 234.09900 257.51900 1.000 92.11000 196 VAL F CA 1
ATOM 12517 C C . VAL F 3 196 ? 206.39000 234.45300 256.13700 1.000 91.40000 196 VAL F C 1
ATOM 12518 O O . VAL F 3 196 ? 207.55800 234.18700 255.82500 1.000 90.15000 196 VAL F O 1
ATOM 12522 N N . ILE F 3 197 ? 205.57400 235.11400 255.30800 1.000 86.26000 197 ILE F N 1
ATOM 12523 C CA . ILE F 3 197 ? 206.06000 235.62900 254.03200 1.000 85.62000 197 ILE F CA 1
ATOM 12524 C C . ILE F 3 197 ? 207.04900 236.75900 254.29200 1.000 86.03000 197 ILE F C 1
ATOM 12525 O O . ILE F 3 197 ? 206.75700 237.70400 255.03800 1.000 86.72000 197 ILE F O 1
ATOM 12530 N N . ASN F 3 198 ? 208.24000 236.64700 253.69600 1.000 87.74000 198 ASN F N 1
ATOM 12531 C CA . ASN F 3 198 ? 209.28300 237.64500 253.90200 1.000 88.83000 198 ASN F CA 1
ATOM 12532 C C . ASN F 3 198 ? 208.89300 238.98100 253.27500 1.000 89.26000 198 ASN F C 1
ATOM 12533 O O . ASN F 3 198 ? 208.33100 239.03900 252.17800 1.000 89.68000 198 ASN F O 1
ATOM 12538 N N . GLY F 3 199 ? 209.16900 240.05600 253.99900 1.000 86.03000 199 GLY F N 1
ATOM 12539 C CA . GLY F 3 199 ? 208.60700 241.36300 253.66200 1.000 86.29000 199 GLY F CA 1
ATOM 12540 C C . GLY F 3 199 ? 207.28000 241.62300 254.34200 1.000 88.09000 199 GLY F C 1
ATOM 12541 O O . GLY F 3 199 ? 207.06400 242.70900 254.88800 1.000 88.22000 199 GLY F O 1
ATOM 12542 N N . GLY F 3 200 ? 206.38500 240.64300 254.33300 1.000 88.90000 200 GLY F N 1
ATOM 12543 C CA . GLY F 3 200 ? 205.11100 240.77300 255.02000 1.000 88.00000 200 GLY F CA 1
ATOM 12544 C C . GLY F 3 200 ? 203.98800 241.07700 254.05100 1.000 90.27000 200 GLY F C 1
ATOM 12545 O O . GLY F 3 200 ? 203.76400 240.33100 253.09700 1.000 89.75000 200 GLY F O 1
ATOM 12546 N N . ALA F 3 201 ? 203.27700 242.17900 254.30200 1.000 91.69000 201 ALA F N 1
ATOM 12547 C CA . ALA F 3 201 ? 202.15500 242.54800 253.44700 1.000 91.03000 201 ALA F CA 1
ATOM 12548 C C . ALA F 3 201 ? 202.63000 243.14600 252.12800 1.000 90.80000 201 ALA F C 1
ATOM 12549 O O . ALA F 3 201 ? 201.88900 243.14600 251.13900 1.000 90.02000 201 ALA F O 1
ATOM 12551 N N . VAL F 3 202 ? 203.86100 243.66700 252.09900 1.000 93.75000 202 VAL F N 1
ATOM 12552 C CA . VAL F 3 202 ? 204.35000 244.39500 250.92900 1.000 94.62000 202 VAL F CA 1
ATOM 12553 C C . VAL F 3 202 ? 204.60700 243.44400 249.75700 1.000 93.61000 202 VAL F C 1
ATOM 12554 O O . VAL F 3 202 ? 204.29900 243.76800 248.60300 1.000 92.22000 202 VAL F O 1
ATOM 12558 N N . ALA F 3 203 ? 205.12400 242.24200 250.03500 1.000 88.62000 203 ALA F N 1
ATOM 12559 C CA . ALA F 3 203 ? 205.38700 241.28000 248.96600 1.000 89.37000 203 ALA F CA 1
ATOM 12560 C C . ALA F 3 203 ? 204.09100 240.72000 248.39000 1.000 91.90000 203 ALA F C 1
ATOM 12561 O O . ALA F 3 203 ? 203.96500 240.55300 247.16900 1.000 90.45000 203 ALA F O 1
ATOM 12563 N N . ALA F 3 204 ? 203.11300 240.43600 249.25600 1.000 93.06000 204 ALA F N 1
ATOM 12564 C CA . ALA F 3 204 ? 201.80600 239.98600 248.79000 1.000 92.58000 204 ALA F CA 1
ATOM 12565 C C . ALA F 3 204 ? 201.08800 241.08500 248.01700 1.000 92.43000 204 ALA F C 1
ATOM 12566 O O . ALA F 3 204 ? 200.38800 240.80800 247.03700 1.000 92.10000 204 ALA F O 1
ATOM 12568 N N . ASN F 3 205 ? 201.27400 242.34300 248.42500 1.000 95.57000 205 ASN F N 1
ATOM 12569 C CA . ASN F 3 205 ? 200.67000 243.45800 247.70300 1.000 96.47000 205 ASN F CA 1
ATOM 12570 C C . ASN F 3 205 ? 201.33400 243.66600 246.34400 1.000 97.46000 205 ASN F C 1
ATOM 12571 O O . ASN F 3 205 ? 200.66400 244.01600 245.36600 1.000 97.09000 205 ASN F O 1
ATOM 12576 N N . GLY F 3 206 ? 202.64700 243.44300 246.26100 1.000 96.52000 206 GLY F N 1
ATOM 12577 C CA . GLY F 3 206 ? 203.31700 243.48900 244.96900 1.000 95.78000 206 GLY F CA 1
ATOM 12578 C C . GLY F 3 206 ? 202.88100 242.36500 244.04600 1.000 97.01000 206 GLY F C 1
ATOM 12579 O O . GLY F 3 206 ? 202.73900 242.56100 242.83500 1.000 96.60000 206 GLY F O 1
ATOM 12580 N N . TRP F 3 207 ? 202.64900 241.17600 244.61300 1.000 98.70000 207 TRP F N 1
ATOM 12581 C CA . TRP F 3 207 ? 202.10400 240.06500 243.83500 1.000 98.51000 207 TRP F CA 1
ATOM 12582 C C . TRP F 3 207 ? 200.68800 240.38000 243.36100 1.000 98.16000 207 TRP F C 1
ATOM 12583 O O . TRP F 3 207 ? 200.31000 240.02900 242.23800 1.000 97.71000 207 TRP F O 1
ATOM 12594 N N . ILE F 3 208 ? 199.89300 241.04000 244.20800 1.000 98.73000 208 ILE F N 1
ATOM 12595 C CA . ILE F 3 208 ? 198.53700 241.44400 243.83500 1.000 99.89000 208 ILE F CA 1
ATOM 12596 C C . ILE F 3 208 ? 198.57200 242.48600 242.71900 1.000 100.41000 208 ILE F C 1
ATOM 12597 O O . ILE F 3 208 ? 197.76200 242.44200 241.78300 1.000 98.94000 208 ILE F O 1
ATOM 12602 N N . GLN F 3 209 ? 199.53200 243.41400 242.78300 1.000 100.43000 209 GLN F N 1
ATOM 12603 C CA . GLN F 3 209 ? 199.71600 244.39700 241.71600 1.000 100.08000 209 GLN F CA 1
ATOM 12604 C C . GLN F 3 209 ? 200.12800 243.73100 240.40400 1.000 100.20000 209 GLN F C 1
ATOM 12605 O O . GLN F 3 209 ? 199.64600 244.10900 239.32600 1.000 98.86000 209 GLN F O 1
ATOM 12611 N N . ASP F 3 210 ? 201.00200 242.72100 240.48100 1.000 101.58000 210 ASP F N 1
ATOM 12612 C CA . ASP F 3 210 ? 201.38900 241.96400 239.29100 1.000 101.48000 210 ASP F CA 1
ATOM 12613 C C . ASP F 3 210 ? 200.21100 241.18000 238.71700 1.000 101.64000 210 ASP F C 1
ATOM 12614 O O . ASP F 3 210 ? 200.05200 241.09000 237.49300 1.000 101.09000 210 ASP F O 1
ATOM 12619 N N . LEU F 3 211 ? 199.37300 240.61200 239.59000 1.000 98.37000 211 LEU F N 1
ATOM 12620 C CA . LEU F 3 211 ? 198.17100 239.90800 239.14700 1.000 97.35000 211 LEU F CA 1
ATOM 12621 C C . LEU F 3 211 ? 197.17800 240.86000 238.49500 1.000 98.22000 211 LEU F C 1
ATOM 12622 O O . LEU F 3 211 ? 196.50900 240.50000 237.52100 1.000 98.01000 211 LEU F O 1
ATOM 12627 N N . LEU F 3 212 ? 197.06600 242.07800 239.03100 1.000 100.75000 212 LEU F N 1
ATOM 12628 C CA . LEU F 3 212 ? 196.21300 243.09600 238.42700 1.000 100.67000 212 LEU F CA 1
ATOM 12629 C C . LEU F 3 212 ? 196.71900 243.49000 237.04700 1.000 100.14000 212 LEU F C 1
ATOM 12630 O O . LEU F 3 212 ? 195.93000 243.60600 236.10200 1.000 99.35000 212 LEU F O 1
ATOM 12635 N N . ALA F 3 213 ? 198.03700 243.67700 236.91100 1.000 96.31000 213 ALA F N 1
ATOM 12636 C CA . ALA F 3 213 ? 198.61800 244.02500 235.61600 1.000 95.97000 213 ALA F CA 1
ATOM 12637 C C . ALA F 3 213 ? 198.48100 242.88100 234.61600 1.000 96.93000 213 ALA F C 1
ATOM 12638 O O . ALA F 3 213 ? 198.38000 243.11300 233.40600 1.000 95.60000 213 ALA F O 1
ATOM 12640 N N . ASN F 3 214 ? 198.48500 241.63900 235.10500 1.000 99.52000 214 ASN F N 1
ATOM 12641 C CA . ASN F 3 214 ? 198.18200 240.50000 234.24400 1.000 98.84000 214 ASN F CA 1
ATOM 12642 C C . ASN F 3 214 ? 196.71300 240.49400 233.83200 1.000 98.85000 214 ASN F C 1
ATOM 12643 O O . ASN F 3 214 ? 196.38100 240.15300 232.69000 1.000 96.71000 214 ASN F O 1
ATOM 12648 N N . SER F 3 215 ? 195.81800 240.87000 234.75100 1.000 101.07000 215 SER F N 1
ATOM 12649 C CA . SER F 3 215 ? 194.38600 240.78500 234.47800 1.000 100.51000 215 SER F CA 1
ATOM 12650 C C . SER F 3 215 ? 193.92000 241.89000 233.53600 1.000 100.85000 215 SER F C 1
ATOM 12651 O O . SER F 3 215 ? 192.95700 241.69800 232.78400 1.000 101.02000 215 SER F O 1
ATOM 12654 N N . LYS F 3 216 ? 194.57300 243.05600 233.56800 1.000 99.55000 216 LYS F N 1
ATOM 12655 C CA . LYS F 3 216 ? 194.19900 244.11600 232.63200 1.000 99.20000 216 LYS F CA 1
ATOM 12656 C C . LYS F 3 216 ? 194.65100 243.78600 231.21400 1.000 98.83000 216 LYS F C 1
ATOM 12657 O O . LYS F 3 216 ? 193.94700 244.09500 230.24500 1.000 97.87000 216 LYS F O 1
ATOM 12663 N N . ALA F 3 217 ? 195.81600 243.16300 231.07300 1.000 94.07000 217 ALA F N 1
ATOM 12664 C CA . ALA F 3 217 ? 196.33400 242.79900 229.76000 1.000 93.46000 217 ALA F CA 1
ATOM 12665 C C . ALA F 3 217 ? 195.72000 241.49000 229.27600 1.000 92.94000 217 ALA F C 1
ATOM 12666 O O . ALA F 3 217 ? 195.97500 241.05000 228.15600 1.000 91.52000 217 ALA F O 1
ATOM 12668 N N . GLY F 3 240 ? 202.51400 236.08500 230.12100 1.000 81.69000 240 GLY F N 1
ATOM 12669 C CA . GLY F 3 240 ? 202.76300 235.61800 231.47200 1.000 82.56000 240 GLY F CA 1
ATOM 12670 C C . GLY F 3 240 ? 201.53500 235.02200 232.13000 1.000 84.37000 240 GLY F C 1
ATOM 12671 O O . GLY F 3 240 ? 200.59200 235.73800 232.46900 1.000 84.52000 240 GLY F O 1
ATOM 12672 N N . ARG F 3 241 ? 201.59500 233.69900 232.33200 1.000 88.31000 241 ARG F N 1
ATOM 12673 C CA . ARG F 3 241 ? 200.52400 232.84700 232.92200 1.000 87.94000 241 ARG F CA 1
ATOM 12674 C C . ARG F 3 241 ? 200.28800 233.18900 234.39900 1.000 88.53000 241 ARG F C 1
ATOM 12675 O O . ARG F 3 241 ? 201.27500 233.44100 235.11700 1.000 88.14000 241 ARG F O 1
ATOM 12683 N N . GLY F 3 242 ? 199.02200 233.12500 234.83100 1.000 85.14000 242 GLY F N 1
ATOM 12684 C CA . GLY F 3 242 ? 198.60900 233.42000 236.21700 1.000 83.55000 242 GLY F CA 1
ATOM 12685 C C . GLY F 3 242 ? 198.40700 232.16400 237.05200 1.000 81.69000 242 GLY F C 1
ATOM 12686 O O . GLY F 3 242 ? 199.28800 231.28400 237.01800 1.000 82.41000 242 GLY F O 1
ATOM 12687 N N . LEU F 3 243 ? 197.30000 232.10600 237.80200 1.000 75.64000 243 LEU F N 1
ATOM 12688 C CA . LEU F 3 243 ? 196.98500 230.96900 238.71300 1.000 73.59000 243 LEU F CA 1
ATOM 12689 C C . LEU F 3 243 ? 195.46700 230.90200 238.94300 1.000 74.41000 243 LEU F C 1
ATOM 12690 O O . LEU F 3 243 ? 194.74900 231.74200 238.36600 1.000 76.12000 243 LEU F O 1
ATOM 12695 N N . LYS F 3 244 ? 195.01300 229.91200 239.72300 1.000 75.04000 244 LYS F N 1
ATOM 12696 C CA . LYS F 3 244 ? 193.57900 229.70000 240.08100 1.000 77.59000 244 LYS F CA 1
ATOM 12697 C C . LYS F 3 244 ? 192.71000 229.46000 238.83800 1.000 79.62000 244 LYS F C 1
ATOM 12698 O O . LYS F 3 244 ? 191.61200 230.04100 238.76500 1.000 82.49000 244 LYS F O 1
ATOM 12704 N N . ALA F 3 245 ? 193.20400 228.65500 237.89300 1.000 72.85000 245 ALA F N 1
ATOM 12705 C CA . ALA F 3 245 ? 192.45200 228.31500 236.66100 1.000 71.66000 245 ALA F CA 1
ATOM 12706 C C . ALA F 3 245 ? 191.31900 227.32300 236.96400 1.000 69.62000 245 ALA F C 1
ATOM 12707 O O . ALA F 3 245 ? 191.38300 226.64800 238.00600 1.000 70.22000 245 ALA F O 1
ATOM 12709 N N . PHE F 3 246 ? 190.30700 227.28000 236.09100 1.000 73.44000 246 PHE F N 1
ATOM 12710 C CA . PHE F 3 246 ? 189.15100 226.34900 236.20600 1.000 71.72000 246 PHE F CA 1
ATOM 12711 C C . PHE F 3 246 ? 189.27400 225.33100 235.06700 1.000 75.25000 246 PHE F C 1
ATOM 12712 O O . PHE F 3 246 ? 189.45800 225.75500 233.91100 1.000 77.47000 246 PHE F O 1
ATOM 12720 N N . ASN F 3 247 ? 189.15500 224.03600 235.37700 1.000 69.45000 247 ASN F N 1
ATOM 12721 C CA . ASN F 3 247 ? 189.36300 223.00500 234.38000 1.000 63.33000 247 ASN F CA 1
ATOM 12722 C C . ASN F 3 247 ? 188.40200 221.85700 234.63600 1.000 64.61000 247 ASN F C 1
ATOM 12723 O O . ASN F 3 247 ? 187.78100 221.75200 235.69800 1.000 67.80000 247 ASN F O 1
ATOM 12728 N N . ALA F 3 248 ? 188.29000 220.98700 233.64300 1.000 51.39000 248 ALA F N 1
ATOM 12729 C CA . ALA F 3 248 ? 187.44700 219.81200 233.74600 1.000 47.94000 248 ALA F CA 1
ATOM 12730 C C . ALA F 3 248 ? 188.20300 218.61600 233.19400 1.000 52.04000 248 ALA F C 1
ATOM 12731 O O . ALA F 3 248 ? 189.09000 218.75400 232.34800 1.000 52.15000 248 ALA F O 1
ATOM 12733 N N . HIS F 3 249 ? 187.85800 217.43500 233.69500 1.000 48.85000 249 HIS F N 1
ATOM 12734 C CA . HIS F 3 249 ? 188.44300 216.21200 233.17100 1.000 43.12000 249 HIS F CA 1
ATOM 12735 C C . HIS F 3 249 ? 187.38600 215.12100 233.19900 1.000 42.87000 249 HIS F C 1
ATOM 12736 O O . HIS F 3 249 ? 186.73500 214.89500 234.22100 1.000 43.53000 249 HIS F O 1
ATOM 12743 N N . GLU F 3 250 ? 187.19900 214.47100 232.05800 1.000 41.77000 250 GLU F N 1
ATOM 12744 C CA . GLU F 3 250 ? 186.29300 213.34000 231.96100 1.000 38.08000 250 GLU F CA 1
ATOM 12745 C C . GLU F 3 250 ? 186.95400 212.13200 232.60600 1.000 41.49000 250 GLU F C 1
ATOM 12746 O O . GLU F 3 250 ? 188.12500 211.84600 232.34900 1.000 42.91000 250 GLU F O 1
ATOM 12752 N N . VAL F 3 251 ? 186.21300 211.44700 233.47700 1.000 38.19000 251 VAL F N 1
ATOM 12753 C CA . VAL F 3 251 ? 186.69400 210.22800 234.10600 1.000 34.89000 251 VAL F CA 1
ATOM 12754 C C . VAL F 3 251 ? 185.65200 209.13900 233.90500 1.000 39.41000 251 VAL F C 1
ATOM 12755 O O . VAL F 3 251 ? 184.46500 209.40600 233.69900 1.000 45.95000 251 VAL F O 1
ATOM 12759 N N . VAL F 3 252 ? 186.12000 207.89800 233.95400 1.000 36.78000 252 VAL F N 1
ATOM 12760 C CA . VAL F 3 252 ? 185.22200 206.75300 234.00300 1.000 37.52000 252 VAL F CA 1
ATOM 12761 C C . VAL F 3 252 ? 184.64900 206.66600 235.41000 1.000 39.42000 252 VAL F C 1
ATOM 12762 O O . VAL F 3 252 ? 185.36600 206.88400 236.39300 1.000 40.79000 252 VAL F O 1
ATOM 12766 N N . ILE F 3 253 ? 183.35300 206.38000 235.50800 1.000 41.02000 253 ILE F N 1
ATOM 12767 C CA . ILE F 3 253 ? 182.68800 206.37100 236.81800 1.000 38.09000 253 ILE F CA 1
ATOM 12768 C C . ILE F 3 253 ? 183.16500 205.16500 237.62400 1.000 43.74000 253 ILE F C 1
ATOM 12769 O O . ILE F 3 253 ? 183.55600 204.13800 237.03300 1.000 51.69000 253 ILE F O 1
ATOM 12774 N N . PRO F 3 254 ? 183.21900 205.23900 238.95100 1.000 47.04000 254 PRO F N 1
ATOM 12775 C CA . PRO F 3 254 ? 183.72800 204.10800 239.72900 1.000 44.25000 254 PRO F CA 1
ATOM 12776 C C . PRO F 3 254 ? 182.65600 203.06200 239.99000 1.000 46.89000 254 PRO F C 1
ATOM 12777 O O . PRO F 3 254 ? 181.46100 203.27400 239.77300 1.000 48.85000 254 PRO F O 1
ATOM 12781 N N . GLY F 3 255 ? 183.11800 201.91100 240.46700 1.000 49.01000 255 GLY F N 1
ATOM 12782 C CA . GLY F 3 255 ? 182.24200 200.82500 240.84200 1.000 51.40000 255 GLY F CA 1
ATOM 12783 C C . GLY F 3 255 ? 181.85100 199.88700 239.72400 1.000 51.38000 255 GLY F C 1
ATOM 12784 O O . GLY F 3 255 ? 181.08700 198.94800 239.97400 1.000 54.68000 255 GLY F O 1
ATOM 12785 N N . LEU F 3 256 ? 182.33600 200.10100 238.50700 1.000 48.15000 256 LEU F N 1
ATOM 12786 C CA . LEU F 3 256 ? 181.99900 199.20800 237.41000 1.000 48.63000 256 LEU F CA 1
ATOM 12787 C C . LEU F 3 256 ? 183.05400 198.11900 237.27100 1.000 48.41000 256 LEU F C 1
ATOM 12788 O O . LEU F 3 256 ? 184.15400 198.20400 237.81900 1.000 49.23000 256 LEU F O 1
ATOM 12793 N N . LYS F 3 257 ? 182.69900 197.09300 236.51000 1.000 48.78000 257 LYS F N 1
ATOM 12794 C CA . LYS F 3 257 ? 183.53100 195.91400 236.33900 1.000 43.26000 257 LYS F CA 1
ATOM 12795 C C . LYS F 3 257 ? 184.29600 196.03800 235.02600 1.000 44.75000 257 LYS F C 1
ATOM 12796 O O . LYS F 3 257 ? 183.71800 196.41800 234.00300 1.000 47.60000 257 LYS F O 1
ATOM 12802 N N . TRP F 3 258 ? 185.59300 195.74800 235.05900 1.000 40.28000 258 TRP F N 1
ATOM 12803 C CA . TRP F 3 258 ? 186.42500 195.82000 233.86600 1.000 34.11000 258 TRP F CA 1
ATOM 12804 C C . TRP F 3 258 ? 186.83500 194.41700 233.43000 1.000 34.23000 258 TRP F C 1
ATOM 12805 O O . TRP F 3 258 ? 186.37700 193.40800 233.97300 1.000 42.51000 258 TRP F O 1
ATOM 12816 N N . VAL F 3 259 ? 187.71100 194.36200 232.42800 1.000 33.98000 259 VAL F N 1
ATOM 12817 C CA . VAL F 3 259 ? 188.34200 193.11500 232.01100 1.000 32.31000 259 VAL F CA 1
ATOM 12818 C C . VAL F 3 259 ? 189.73400 193.43900 231.46900 1.000 29.45000 259 VAL F C 1
ATOM 12819 O O . VAL F 3 259 ? 189.94000 194.47600 230.82900 1.000 37.99000 259 VAL F O 1
ATOM 12823 N N . TRP F 3 260 ? 190.69700 192.57900 231.78200 1.000 23.17000 260 TRP F N 1
ATOM 12824 C CA . TRP F 3 260 ? 192.08400 192.70300 231.35800 1.000 21.32000 260 TRP F CA 1
ATOM 12825 C C . TRP F 3 260 ? 192.53400 191.37600 230.76500 1.000 33.16000 260 TRP F C 1
ATOM 12826 O O . TRP F 3 260 ? 192.19400 190.31800 231.29400 1.000 42.28000 260 TRP F O 1
ATOM 12837 N N . ARG F 3 261 ? 193.27500 191.42500 229.66300 1.000 35.26000 261 ARG F N 1
ATOM 12838 C CA . ARG F 3 261 ? 193.79400 190.21700 229.03400 1.000 26.27000 261 ARG F CA 1
ATOM 12839 C C . ARG F 3 261 ? 195.31300 190.28000 228.96600 1.000 32.86000 261 ARG F C 1
ATOM 12840 O O . ARG F 3 261 ? 195.88200 191.23200 228.42200 1.000 41.42000 261 ARG F O 1
ATOM 12848 N N . ILE F 3 262 ? 195.95800 189.26500 229.53400 1.000 30.73000 262 ILE F N 1
ATOM 12849 C CA . ILE F 3 262 ? 197.40700 189.13000 229.55600 1.000 29.79000 262 ILE F CA 1
ATOM 12850 C C . ILE F 3 262 ? 197.74200 187.79600 228.90700 1.000 29.98000 262 ILE F C 1
ATOM 12851 O O . ILE F 3 262 ? 197.52500 186.73600 229.50500 1.000 46.60000 262 ILE F O 1
ATOM 12856 N N . SER F 3 263 ? 198.23600 187.84400 227.67900 1.000 20.17000 263 SER F N 1
ATOM 12857 C CA . SER F 3 263 ? 198.50300 186.65100 226.90100 1.000 32.21000 263 SER F CA 1
ATOM 12858 C C . SER F 3 263 ? 199.99500 186.36300 226.92700 1.000 34.28000 263 SER F C 1
ATOM 12859 O O . SER F 3 263 ? 200.81100 187.25000 227.19200 1.000 39.12000 263 SER F O 1
ATOM 12862 N N . LEU F 3 264 ? 200.35000 185.11700 226.64800 1.000 39.41000 264 LEU F N 1
ATOM 12863 C CA . LEU F 3 264 ? 201.73200 184.67800 226.73700 1.000 37.33000 264 LEU F CA 1
ATOM 12864 C C . LEU F 3 264 ? 202.11900 183.88600 225.49800 1.000 44.34000 264 LEU F C 1
ATOM 12865 O O . LEU F 3 264 ? 201.34700 183.05600 225.00900 1.000 47.40000 264 LEU F O 1
ATOM 12870 N N . ASP F 3 265 ? 203.31900 184.16900 224.99100 1.000 38.84000 265 ASP F N 1
ATOM 12871 C CA . ASP F 3 265 ? 203.86000 183.52900 223.79300 1.000 40.28000 265 ASP F CA 1
ATOM 12872 C C . ASP F 3 265 ? 204.83100 182.45000 224.25900 1.000 47.49000 265 ASP F C 1
ATOM 12873 O O . ASP F 3 265 ? 206.03700 182.68000 224.36900 1.000 50.07000 265 ASP F O 1
ATOM 12878 N N . ARG F 3 266 ? 204.28500 181.24900 224.51000 1.000 47.60000 266 ARG F N 1
ATOM 12879 C CA . ARG F 3 266 ? 204.95900 180.02800 224.95500 1.000 44.36000 266 ARG F CA 1
ATOM 12880 C C . ARG F 3 266 ? 205.82500 180.27000 226.18500 1.000 42.61000 266 ARG F C 1
ATOM 12881 O O . ARG F 3 266 ? 207.05800 180.20900 226.09600 1.000 45.79000 266 ARG F O 1
ATOM 12889 N N . PRO F 3 267 ? 205.23000 180.54300 227.34000 1.000 44.48000 267 PRO F N 1
ATOM 12890 C CA . PRO F 3 267 ? 206.02400 181.00000 228.48200 1.000 43.26000 267 PRO F CA 1
ATOM 12891 C C . PRO F 3 267 ? 206.69000 179.85900 229.23700 1.000 47.07000 267 PRO F C 1
ATOM 12892 O O . PRO F 3 267 ? 206.19700 178.72800 229.26900 1.000 51.94000 267 PRO F O 1
ATOM 12896 N N . THR F 3 268 ? 207.83200 180.16900 229.84500 1.000 44.09000 268 THR F N 1
ATOM 12897 C CA . THR F 3 268 ? 208.32600 179.34400 230.93700 1.000 41.76000 268 THR F CA 1
ATOM 12898 C C . THR F 3 268 ? 207.47900 179.61800 232.17100 1.000 43.13000 268 THR F C 1
ATOM 12899 O O . THR F 3 268 ? 206.90200 180.70000 232.31400 1.000 51.61000 268 THR F O 1
ATOM 12903 N N . ASP F 3 269 ? 207.40900 178.63500 233.07200 1.000 49.66000 269 ASP F N 1
ATOM 12904 C CA . ASP F 3 269 ? 206.53700 178.75400 234.23700 1.000 51.30000 269 ASP F CA 1
ATOM 12905 C C . ASP F 3 269 ? 207.03000 179.79200 235.23800 1.000 51.70000 269 ASP F C 1
ATOM 12906 O O . ASP F 3 269 ? 206.23900 180.26300 236.06300 1.000 53.26000 269 ASP F O 1
ATOM 12911 N N . ALA F 3 270 ? 208.31500 180.14900 235.18600 1.000 44.55000 270 ALA F N 1
ATOM 12912 C CA . ALA F 3 270 ? 208.81400 181.25100 235.99800 1.000 42.61000 270 ALA F CA 1
ATOM 12913 C C . ALA F 3 270 ? 208.20800 182.57800 235.55900 1.000 46.67000 270 ALA F C 1
ATOM 12914 O O . ALA F 3 270 ? 207.90900 183.43900 236.39300 1.000 52.67000 270 ALA F O 1
ATOM 12916 N N . GLN F 3 271 ? 208.00900 182.75300 234.25100 1.000 43.35000 271 GLN F N 1
ATOM 12917 C CA . GLN F 3 271 ? 207.37400 183.96300 233.74100 1.000 37.75000 271 GLN F CA 1
ATOM 12918 C C . GLN F 3 271 ? 205.90200 184.04100 234.13600 1.000 41.42000 271 GLN F C 1
ATOM 12919 O O . GLN F 3 271 ? 205.41200 185.12000 234.51200 1.000 48.01000 271 GLN F O 1
ATOM 12925 N N . VAL F 3 272 ? 205.18300 182.91300 234.05000 1.000 39.77000 272 VAL F N 1
ATOM 12926 C CA . VAL F 3 272 ? 203.78600 182.87600 234.48400 1.000 40.64000 272 VAL F CA 1
ATOM 12927 C C . VAL F 3 272 ? 203.69600 183.15400 235.97700 1.000 46.77000 272 VAL F C 1
ATOM 12928 O O . VAL F 3 272 ? 202.79900 183.87100 236.43900 1.000 51.67000 272 VAL F O 1
ATOM 12932 N N . GLY F 3 273 ? 204.65200 182.62200 236.74800 1.000 42.13000 273 GLY F N 1
ATOM 12933 C CA . GLY F 3 273 ? 204.71500 182.92300 238.16900 1.000 45.44000 273 GLY F CA 1
ATOM 12934 C C . GLY F 3 273 ? 205.02600 184.37600 238.46700 1.000 45.07000 273 GLY F C 1
ATOM 12935 O O . GLY F 3 273 ? 204.52900 184.92600 239.44900 1.000 49.98000 273 GLY F O 1
ATOM 12936 N N . LEU F 3 274 ? 205.84200 185.01200 237.62000 1.000 38.96000 274 LEU F N 1
ATOM 12937 C CA . LEU F 3 274 ? 206.11800 186.44200 237.74500 1.000 36.68000 274 LEU F CA 1
ATOM 12938 C C . LEU F 3 274 ? 204.85800 187.27300 237.51700 1.000 37.55000 274 LEU F C 1
ATOM 12939 O O . LEU F 3 274 ? 204.57600 188.22200 238.26800 1.000 45.49000 274 LEU F O 1
ATOM 12944 N N . VAL F 3 275 ? 204.07900 186.91400 236.49200 1.000 36.18000 275 VAL F N 1
ATOM 12945 C CA . VAL F 3 275 ? 202.83200 187.63000 236.20900 1.000 34.20000 275 VAL F CA 1
ATOM 12946 C C . VAL F 3 275 ? 201.81900 187.41500 237.33300 1.000 39.25000 275 VAL F C 1
ATOM 12947 O O . VAL F 3 275 ? 201.12600 188.35400 237.75100 1.000 46.75000 275 VAL F O 1
ATOM 12951 N N . LEU F 3 276 ? 201.75400 186.19600 237.88200 1.000 36.20000 276 LEU F N 1
ATOM 12952 C CA . LEU F 3 276 ? 200.83500 185.95100 238.99500 1.000 40.42000 276 LEU F CA 1
ATOM 12953 C C . LEU F 3 276 ? 201.29100 186.63400 240.28300 1.000 44.69000 276 LEU F C 1
ATOM 12954 O O . LEU F 3 276 ? 200.44900 187.02500 241.10000 1.000 52.82000 276 LEU F O 1
ATOM 12959 N N . LEU F 3 277 ? 202.60400 186.78500 240.48900 1.000 41.52000 277 LEU F N 1
ATOM 12960 C CA . LEU F 3 277 ? 203.09000 187.53300 241.64600 1.000 42.63000 277 LEU F CA 1
ATOM 12961 C C . LEU F 3 277 ? 202.78600 189.01700 241.50700 1.000 45.21000 277 LEU F C 1
ATOM 12962 O O . LEU F 3 277 ? 202.58500 189.71400 242.51000 1.000 54.69000 277 LEU F O 1
ATOM 12967 N N . ALA F 3 278 ? 202.78800 189.52400 240.27200 1.000 39.57000 278 ALA F N 1
ATOM 12968 C CA . ALA F 3 278 ? 202.29600 190.87700 240.03600 1.000 35.58000 278 ALA F CA 1
ATOM 12969 C C . ALA F 3 278 ? 200.80700 190.98800 240.33500 1.000 38.78000 278 ALA F C 1
ATOM 12970 O O . ALA F 3 278 ? 200.35300 191.99100 240.89900 1.000 49.26000 278 ALA F O 1
ATOM 12972 N N . LEU F 3 279 ? 200.03100 189.97500 239.94400 1.000 34.66000 279 LEU F N 1
ATOM 12973 C CA . LEU F 3 279 ? 198.58900 190.01200 240.16900 1.000 41.64000 279 LEU F CA 1
ATOM 12974 C C . LEU F 3 279 ? 198.23100 189.84700 241.64400 1.000 46.30000 279 LEU F C 1
ATOM 12975 O O . LEU F 3 279 ? 197.14200 190.26000 242.06000 1.000 47.55000 279 LEU F O 1
ATOM 12980 N N . ASN F 3 280 ? 199.11900 189.23900 242.43900 1.000 52.11000 280 ASN F N 1
ATOM 12981 C CA . ASN F 3 280 ? 198.82400 189.00900 243.85300 1.000 52.03000 280 ASN F CA 1
ATOM 12982 C C . ASN F 3 280 ? 198.80600 190.31200 244.64900 1.000 54.36000 280 ASN F C 1
ATOM 12983 O O . ASN F 3 280 ? 197.85500 190.57700 245.39300 1.000 56.35000 280 ASN F O 1
ATOM 12988 N N . LYS F 3 281 ? 199.84100 191.14000 244.50600 1.000 53.18000 281 LYS F N 1
ATOM 12989 C CA . LYS F 3 281 ? 199.85800 192.47300 245.10100 1.000 61.72000 281 LYS F CA 1
ATOM 12990 C C . LYS F 3 281 ? 199.65300 193.58100 244.06200 1.000 60.01000 281 LYS F C 1
ATOM 12991 O O . LYS F 3 281 ? 200.27900 194.64400 244.13800 1.000 58.32000 281 LYS F O 1
ATOM 12997 N N . MET F 3 282 ? 198.74500 193.35500 243.10800 1.000 59.34000 282 MET F N 1
ATOM 12998 C CA . MET F 3 282 ? 198.34500 194.39200 242.15800 1.000 55.92000 282 MET F CA 1
ATOM 12999 C C . MET F 3 282 ? 197.53900 195.50400 242.81800 1.000 58.49000 282 MET F C 1
ATOM 13000 O O . MET F 3 282 ? 197.50500 196.63200 242.31100 1.000 59.61000 282 MET F O 1
ATOM 13005 N N . THR F 3 283 ? 196.90500 195.21800 243.95800 1.000 67.88000 283 THR F N 1
ATOM 13006 C CA . THR F 3 283 ? 195.97800 196.16600 244.57000 1.000 68.13000 283 THR F CA 1
ATOM 13007 C C . THR F 3 283 ? 196.67500 197.37100 245.19500 1.000 70.61000 283 THR F C 1
ATOM 13008 O O . THR F 3 283 ? 196.00400 198.35600 245.52200 1.000 72.24000 283 THR F O 1
ATOM 13012 N N . ASN F 3 284 ? 197.99700 197.32300 245.37300 1.000 74.66000 284 ASN F N 1
ATOM 13013 C CA . ASN F 3 284 ? 198.70100 198.46900 245.93800 1.000 72.11000 284 ASN F CA 1
ATOM 13014 C C . ASN F 3 284 ? 198.90700 199.58200 244.91600 1.000 71.70000 284 ASN F C 1
ATOM 13015 O O . ASN F 3 284 ? 199.09400 200.74200 245.29900 1.000 74.79000 284 ASN F O 1
ATOM 13020 N N . GLU F 3 285 ? 198.87200 199.25900 243.62400 1.000 62.14000 285 GLU F N 1
ATOM 13021 C CA . GLU F 3 285 ? 199.19000 200.22000 242.58100 1.000 60.75000 285 GLU F CA 1
ATOM 13022 C C . GLU F 3 285 ? 197.91700 200.87100 242.04000 1.000 59.86000 285 GLU F C 1
ATOM 13023 O O . GLU F 3 285 ? 196.80100 200.58300 242.47800 1.000 59.77000 285 GLU F O 1
ATOM 13029 N N . ARG F 3 286 ? 198.08700 201.78000 241.08200 1.000 49.50000 286 ARG F N 1
ATOM 13030 C CA . ARG F 3 286 ? 196.97900 202.53600 240.51200 1.000 46.37000 286 ARG F CA 1
ATOM 13031 C C . ARG F 3 286 ? 196.98900 202.38900 238.99900 1.000 47.59000 286 ARG F C 1
ATOM 13032 O O . ARG F 3 286 ? 198.06100 202.35100 238.38900 1.000 51.69000 286 ARG F O 1
ATOM 13040 N N . ILE F 3 287 ? 195.80500 202.32800 238.39300 1.000 38.63000 287 ILE F N 1
ATOM 13041 C CA . ILE F 3 287 ? 195.68500 202.29400 236.93900 1.000 38.02000 287 ILE F CA 1
ATOM 13042 C C . ILE F 3 287 ? 195.60800 203.72400 236.42800 1.000 38.61000 287 ILE F C 1
ATOM 13043 O O . ILE F 3 287 ? 194.55500 204.35900 236.54000 1.000 42.08000 287 ILE F O 1
ATOM 13048 N N . ALA F 3 288 ? 196.70900 204.20000 235.83000 1.000 35.45000 288 ALA F N 1
ATOM 13049 C CA . ALA F 3 288 ? 196.82900 205.50600 235.15000 1.000 36.04000 288 ALA F CA 1
ATOM 13050 C C . ALA F 3 288 ? 196.47600 206.60300 236.15500 1.000 42.58000 288 ALA F C 1
ATOM 13051 O O . ALA F 3 288 ? 197.19300 206.76400 237.15200 1.000 43.70000 288 ALA F O 1
ATOM 13053 N N . GLY F 3 289 ? 195.40600 207.36100 235.94100 1.000 39.07000 289 GLY F N 1
ATOM 13054 C CA . GLY F 3 289 ? 194.85700 208.17900 236.99300 1.000 36.72000 289 GLY F CA 1
ATOM 13055 C C . GLY F 3 289 ? 195.52000 209.53700 237.13800 1.000 38.47000 289 GLY F C 1
ATOM 13056 O O . GLY F 3 289 ? 196.57100 209.83000 236.56200 1.000 41.73000 289 GLY F O 1
ATOM 13057 N N . GLY F 3 290 ? 194.95500 210.26300 238.10300 1.000 48.54000 290 GLY F N 1
ATOM 13058 C CA . GLY F 3 290 ? 195.52400 211.49900 238.65900 1.000 47.43000 290 GLY F CA 1
ATOM 13059 C C . GLY F 3 290 ? 196.00700 211.08400 240.03700 1.000 44.61000 290 GLY F C 1
ATOM 13060 O O . GLY F 3 290 ? 195.16100 210.65400 240.84100 1.000 42.84000 290 GLY F O 1
ATOM 13061 N N . HIS F 3 291 ? 197.31200 211.16600 240.29900 1.000 51.53000 291 HIS F N 1
ATOM 13062 C CA . HIS F 3 291 ? 197.86200 210.65800 241.58500 1.000 53.00000 291 HIS F CA 1
ATOM 13063 C C . HIS F 3 291 ? 197.28200 211.42200 242.78100 1.000 53.67000 291 HIS F C 1
ATOM 13064 O O . HIS F 3 291 ? 196.93100 210.77200 243.78000 1.000 50.51000 291 HIS F O 1
ATOM 13071 N N . SER F 3 292 ? 197.15900 212.74400 242.65800 1.000 58.07000 292 SER F N 1
ATOM 13072 C CA . SER F 3 292 ? 196.64600 213.61100 243.75000 1.000 56.43000 292 SER F CA 1
ATOM 13073 C C . SER F 3 292 ? 195.19400 213.26600 244.09900 1.000 56.80000 292 SER F C 1
ATOM 13074 O O . SER F 3 292 ? 194.82600 213.38700 245.28200 1.000 62.63000 292 SER F O 1
ATOM 13077 N N . LYS F 3 293 ? 194.39500 212.90300 243.09100 1.000 47.17000 293 LYS F N 1
ATOM 13078 C CA . LYS F 3 293 ? 192.94300 212.62000 243.26400 1.000 49.58000 293 LYS F CA 1
ATOM 13079 C C . LYS F 3 293 ? 192.69400 211.16700 243.68900 1.000 48.37000 293 LYS F C 1
ATOM 13080 O O . LYS F 3 293 ? 191.51200 210.81000 243.85000 1.000 48.04000 293 LYS F O 1
ATOM 13086 N N . ASP F 3 294 ? 193.75900 210.36900 243.83700 1.000 49.25000 294 ASP F N 1
ATOM 13087 C CA . ASP F 3 294 ? 193.68000 208.93800 244.24600 1.000 51.19000 294 ASP F CA 1
ATOM 13088 C C . ASP F 3 294 ? 192.86500 208.13000 243.22700 1.000 51.73000 294 ASP F C 1
ATOM 13089 O O . ASP F 3 294 ? 192.08700 207.25600 243.64900 1.000 54.64000 294 ASP F O 1
ATOM 13094 N N . TYR F 3 295 ? 193.00900 208.45500 241.93900 1.000 44.60000 295 TYR F N 1
ATOM 13095 C CA . TYR F 3 295 ? 192.31700 207.72300 240.84800 1.000 43.26000 295 TYR F CA 1
ATOM 13096 C C . TYR F 3 295 ? 193.08300 206.43200 240.54800 1.000 49.30000 295 TYR F C 1
ATOM 13097 O O . TYR F 3 295 ? 194.26100 206.33100 240.93800 1.000 49.31000 295 TYR F O 1
ATOM 13106 N N . GLY F 3 296 ? 192.42300 205.47400 239.89200 1.000 37.52000 296 GLY F N 1
ATOM 13107 C CA . GLY F 3 296 ? 193.07800 204.21000 239.50700 1.000 38.75000 296 GLY F CA 1
ATOM 13108 C C . GLY F 3 296 ? 193.06900 203.15000 240.59300 1.000 41.21000 296 GLY F C 1
ATOM 13109 O O . GLY F 3 296 ? 193.69500 202.10100 240.37500 1.000 48.01000 296 GLY F O 1
ATOM 13110 N N . ARG F 3 297 ? 192.40900 203.39600 241.72700 1.000 47.81000 297 ARG F N 1
ATOM 13111 C CA . ARG F 3 297 ? 192.35400 202.36500 242.75400 1.000 43.61000 297 ARG F CA 1
ATOM 13112 C C . ARG F 3 297 ? 191.32900 201.31400 242.35300 1.000 44.27000 297 ARG F C 1
ATOM 13113 O O . ARG F 3 297 ? 190.29800 201.63900 241.75600 1.000 44.18000 297 ARG F O 1
ATOM 13121 N N . PHE F 3 298 ? 191.62100 200.05700 242.67400 1.000 45.51000 298 PHE F N 1
ATOM 13122 C CA . PHE F 3 298 ? 190.87000 198.93000 242.15000 1.000 43.53000 298 PHE F CA 1
ATOM 13123 C C . PHE F 3 298 ? 191.14900 197.69500 242.99100 1.000 44.72000 298 PHE F C 1
ATOM 13124 O O . PHE F 3 298 ? 192.21800 197.56200 243.59200 1.000 46.61000 298 PHE F O 1
ATOM 13132 N N . VAL F 3 299 ? 190.18100 196.78500 243.01900 1.000 39.60000 299 VAL F N 1
ATOM 13133 C CA . VAL F 3 299 ? 190.37900 195.44200 243.55100 1.000 41.87000 299 VAL F CA 1
ATOM 13134 C C . VAL F 3 299 ? 190.23500 194.47300 242.38600 1.000 42.48000 299 VAL F C 1
ATOM 13135 O O . VAL F 3 299 ? 189.63700 194.81300 241.35700 1.000 42.87000 299 VAL F O 1
ATOM 13139 N N . ILE F 3 300 ? 190.83100 193.29000 242.52100 1.000 43.62000 300 ILE F N 1
ATOM 13140 C CA . ILE F 3 300 ? 190.68800 192.27200 241.49000 1.000 40.36000 300 ILE F CA 1
ATOM 13141 C C . ILE F 3 300 ? 189.56600 191.32300 241.88100 1.000 40.73000 300 ILE F C 1
ATOM 13142 O O . ILE F 3 300 ? 189.65200 190.61600 242.89300 1.000 48.43000 300 ILE F O 1
ATOM 13147 N N . ASP F 3 301 ? 188.49800 191.31400 241.08800 1.000 34.36000 301 ASP F N 1
ATOM 13148 C CA . ASP F 3 301 ? 187.39200 190.40000 241.32100 1.000 42.13000 301 ASP F CA 1
ATOM 13149 C C . ASP F 3 301 ? 187.67300 188.99200 240.82100 1.000 43.72000 301 ASP F C 1
ATOM 13150 O O . ASP F 3 301 ? 186.97800 188.05700 241.23100 1.000 44.82000 301 ASP F O 1
ATOM 13155 N N . GLY F 3 302 ? 188.66600 188.81700 239.95300 1.000 40.86000 302 GLY F N 1
ATOM 13156 C CA . GLY F 3 302 ? 189.00800 187.48400 239.50100 1.000 42.00000 302 GLY F CA 1
ATOM 13157 C C . GLY F 3 302 ? 190.18700 187.41400 238.55400 1.000 38.57000 302 GLY F C 1
ATOM 13158 O O . GLY F 3 302 ? 190.51100 188.38900 237.87600 1.000 38.68000 302 GLY F O 1
ATOM 13159 N N . VAL F 3 303 ? 190.84700 186.25900 238.51200 1.000 39.77000 303 VAL F N 1
ATOM 13160 C CA . VAL F 3 303 ? 191.93600 185.98800 237.58100 1.000 36.08000 303 VAL F CA 1
ATOM 13161 C C . VAL F 3 303 ? 191.66300 184.62700 236.96000 1.000 41.59000 303 VAL F C 1
ATOM 13162 O O . VAL F 3 303 ? 191.56500 183.62500 237.67700 1.000 52.35000 303 VAL F O 1
ATOM 13166 N N . SER F 3 304 ? 191.53200 184.58500 235.64000 1.000 41.82000 304 SER F N 1
ATOM 13167 C CA . SER F 3 304 ? 191.25600 183.35300 234.91000 1.000 41.97000 304 SER F CA 1
ATOM 13168 C C . SER F 3 304 ? 192.55200 182.89500 234.24800 1.000 39.93000 304 SER F C 1
ATOM 13169 O O . SER F 3 304 ? 193.08100 183.58000 233.36800 1.000 39.54000 304 SER F O 1
ATOM 13172 N N . LEU F 3 305 ? 193.05900 181.74100 234.68100 1.000 47.09000 305 LEU F N 1
ATOM 13173 C CA . LEU F 3 305 ? 194.25000 181.15200 234.07800 1.000 44.86000 305 LEU F CA 1
ATOM 13174 C C . LEU F 3 305 ? 193.84000 180.09800 233.05600 1.000 45.12000 305 LEU F C 1
ATOM 13175 O O . LEU F 3 305 ? 193.53200 178.96000 233.42500 1.000 51.46000 305 LEU F O 1
ATOM 13180 N N . ASN F 3 306 ? 193.85600 180.48200 231.77400 1.000 41.79000 306 ASN F N 1
ATOM 13181 C CA . ASN F 3 306 ? 193.33800 179.69700 230.64100 1.000 40.11000 306 ASN F CA 1
ATOM 13182 C C . ASN F 3 306 ? 191.88800 179.26200 230.84700 1.000 45.95000 306 ASN F C 1
ATOM 13183 O O . ASN F 3 306 ? 191.51000 178.15600 230.45000 1.000 50.20000 306 ASN F O 1
ATOM 13188 N N . GLY F 3 307 ? 191.06000 180.10100 231.46400 1.000 50.06000 307 GLY F N 1
ATOM 13189 C CA . GLY F 3 307 ? 189.65800 179.78900 231.64700 1.000 51.74000 307 GLY F CA 1
ATOM 13190 C C . GLY F 3 307 ? 189.24000 179.34400 233.03500 1.000 53.18000 307 GLY F C 1
ATOM 13191 O O . GLY F 3 307 ? 188.04400 179.41000 233.34300 1.000 55.32000 307 GLY F O 1
ATOM 13192 N N . GLU F 3 308 ? 190.16700 178.90600 233.88400 1.000 53.07000 308 GLU F N 1
ATOM 13193 C CA . GLU F 3 308 ? 189.82700 178.46800 235.23300 1.000 54.23000 308 GLU F CA 1
ATOM 13194 C C . GLU F 3 308 ? 190.15100 179.57100 236.23700 1.000 52.54000 308 GLU F C 1
ATOM 13195 O O . GLU F 3 308 ? 191.15100 180.28200 236.09300 1.000 54.31000 308 GLU F O 1
ATOM 13201 N N . GLN F 3 309 ? 189.27800 179.73300 237.22900 1.000 52.23000 309 GLN F N 1
ATOM 13202 C CA . GLN F 3 309 ? 189.41900 180.82000 238.18900 1.000 50.11000 309 GLN F CA 1
ATOM 13203 C C . GLN F 3 309 ? 190.41800 180.43800 239.27400 1.000 50.33000 309 GLN F C 1
ATOM 13204 O O . GLN F 3 309 ? 190.29200 179.38400 239.90500 1.000 55.34000 309 GLN F O 1
ATOM 13210 N N . VAL F 3 310 ? 191.41600 181.29500 239.49300 1.000 48.08000 310 VAL F N 1
ATOM 13211 C CA . VAL F 3 310 ? 192.46900 181.00600 240.46200 1.000 51.48000 310 VAL F CA 1
ATOM 13212 C C . VAL F 3 310 ? 192.53500 182.09100 241.53100 1.000 54.65000 310 VAL F C 1
ATOM 13213 O O . VAL F 3 310 ? 193.45400 182.10000 242.35600 1.000 59.05000 310 VAL F O 1
ATOM 13217 N N . TRP F 3 311 ? 191.56500 183.00000 241.54100 1.000 49.67000 311 TRP F N 1
ATOM 13218 C CA . TRP F 3 311 ? 191.57500 184.14600 242.44300 1.000 52.60000 311 TRP F CA 1
ATOM 13219 C C . TRP F 3 311 ? 190.55000 183.96400 243.55300 1.000 56.14000 311 TRP F C 1
ATOM 13220 O O . TRP F 3 311 ? 189.42500 183.51800 243.30300 1.000 58.03000 311 TRP F O 1
ATOM 13231 N N . SER F 3 312 ? 190.94800 184.31400 244.77300 1.000 66.32000 312 SER F N 1
ATOM 13232 C CA . SER F 3 312 ? 190.06400 184.41600 245.92400 1.000 66.24000 312 SER F CA 1
ATOM 13233 C C . SER F 3 312 ? 190.32300 185.75500 246.60400 1.000 67.98000 312 SER F C 1
ATOM 13234 O O . SER F 3 312 ? 191.01500 186.62300 246.06400 1.000 72.26000 312 SER F O 1
ATOM 13237 N N . GLN F 3 313 ? 189.75200 185.92900 247.79900 1.000 75.04000 313 GLN F N 1
ATOM 13238 C CA . GLN F 3 313 ? 189.99900 187.15000 248.55900 1.000 75.14000 313 GLN F CA 1
ATOM 13239 C C . GLN F 3 313 ? 191.43800 187.22400 249.05600 1.000 75.83000 313 GLN F C 1
ATOM 13240 O O . GLN F 3 313 ? 191.99900 188.31900 249.16900 1.000 75.44000 313 GLN F O 1
ATOM 13246 N N . SER F 3 314 ? 192.04800 186.08000 249.35100 1.000 77.63000 314 SER F N 1
ATOM 13247 C CA . SER F 3 314 ? 193.43500 186.02800 249.81500 1.000 79.73000 314 SER F CA 1
ATOM 13248 C C . SER F 3 314 ? 194.41200 185.80400 248.66300 1.000 77.98000 314 SER F C 1
ATOM 13249 O O . SER F 3 314 ? 195.21800 184.87500 248.68000 1.000 76.17000 314 SER F O 1
ATOM 13252 N N . GLY F 3 315 ? 194.34800 186.66300 247.64600 1.000 66.01000 315 GLY F N 1
ATOM 13253 C CA . GLY F 3 315 ? 195.28500 186.55100 246.54500 1.000 66.96000 315 GLY F CA 1
ATOM 13254 C C . GLY F 3 315 ? 194.91200 185.44800 245.56600 1.000 67.70000 315 GLY F C 1
ATOM 13255 O O . GLY F 3 315 ? 193.73700 185.16400 245.31600 1.000 65.25000 315 GLY F O 1
ATOM 13256 N N . ILE F 3 316 ? 195.94000 184.82000 245.00100 1.000 63.26000 316 ILE F N 1
ATOM 13257 C CA . ILE F 3 316 ? 195.76400 183.78600 243.98800 1.000 62.40000 316 ILE F CA 1
ATOM 13258 C C . ILE F 3 316 ? 195.90700 182.41500 244.63700 1.000 63.38000 316 ILE F C 1
ATOM 13259 O O . ILE F 3 316 ? 196.92800 182.11800 245.26900 1.000 62.39000 316 ILE F O 1
ATOM 13264 N N . THR F 3 317 ? 194.87900 181.58000 244.48400 1.000 64.73000 317 THR F N 1
ATOM 13265 C CA . THR F 3 317 ? 194.88500 180.20200 244.96500 1.000 66.88000 317 THR F CA 1
ATOM 13266 C C . THR F 3 317 ? 194.95800 179.27900 243.75500 1.000 65.68000 317 THR F C 1
ATOM 13267 O O . THR F 3 317 ? 194.07500 179.30700 242.89100 1.000 65.77000 317 THR F O 1
ATOM 13271 N N . GLY F 3 318 ? 195.99700 178.45200 243.70200 1.000 67.90000 318 GLY F N 1
ATOM 13272 C CA . GLY F 3 318 ? 196.20900 177.58500 242.56000 1.000 66.51000 318 GLY F CA 1
ATOM 13273 C C . GLY F 3 318 ? 197.33300 178.07800 241.67500 1.000 67.16000 318 GLY F C 1
ATOM 13274 O O . GLY F 3 318 ? 197.90300 179.14300 241.93300 1.000 66.95000 318 GLY F O 1
ATOM 13275 N N . GLY F 3 319 ? 197.64100 177.33200 240.61700 1.000 65.97000 319 GLY F N 1
ATOM 13276 C CA . GLY F 3 319 ? 198.81000 177.63600 239.80600 1.000 63.93000 319 GLY F CA 1
ATOM 13277 C C . GLY F 3 319 ? 200.10500 177.48200 240.57300 1.000 64.30000 319 GLY F C 1
ATOM 13278 O O . GLY F 3 319 ? 200.96900 178.36600 240.51500 1.000 64.26000 319 GLY F O 1
ATOM 13279 N N . GLU F 3 320 ? 200.24700 176.37500 241.30900 1.000 68.71000 320 GLU F N 1
ATOM 13280 C CA . GLU F 3 320 ? 201.33900 176.23600 242.26800 1.000 67.29000 320 GLU F CA 1
ATOM 13281 C C . GLU F 3 320 ? 202.68500 176.06600 241.57600 1.000 65.40000 320 GLU F C 1
ATOM 13282 O O . GLU F 3 320 ? 203.70900 176.54400 242.08000 1.000 64.67000 320 GLU F O 1
ATOM 13288 N N . GLN F 3 321 ? 202.70300 175.39300 240.42000 1.000 61.83000 321 GLN F N 1
ATOM 13289 C CA . GLN F 3 321 ? 203.96500 175.13100 239.73300 1.000 62.97000 321 GLN F CA 1
ATOM 13290 C C . GLN F 3 321 ? 204.57700 176.41500 239.17900 1.000 64.26000 321 GLN F C 1
ATOM 13291 O O . GLN F 3 321 ? 205.80600 176.55200 239.13800 1.000 60.80000 321 GLN F O 1
ATOM 13297 N N . TYR F 3 322 ? 203.73900 177.39100 238.81600 1.000 64.27000 322 TYR F N 1
ATOM 13298 C CA . TYR F 3 322 ? 204.24600 178.68600 238.37900 1.000 59.75000 322 TYR F CA 1
ATOM 13299 C C . TYR F 3 322 ? 204.90000 179.42300 239.54200 1.000 57.76000 322 TYR F C 1
ATOM 13300 O O . TYR F 3 322 ? 205.94000 180.07200 239.37700 1.000 58.71000 322 TYR F O 1
ATOM 13309 N N . PHE F 3 323 ? 204.31100 179.30300 240.73600 1.000 60.03000 323 PHE F N 1
ATOM 13310 C CA . PHE F 3 323 ? 204.86100 179.96700 241.91400 1.000 57.82000 323 PHE F CA 1
ATOM 13311 C C . PHE F 3 323 ? 206.16400 179.31900 242.36700 1.000 59.58000 323 PHE F C 1
ATOM 13312 O O . PHE F 3 323 ? 207.09900 180.02200 242.76600 1.000 58.98000 323 PHE F O 1
ATOM 13320 N N . ASP F 3 324 ? 206.25500 177.98600 242.30400 1.000 63.65000 324 ASP F N 1
ATOM 13321 C CA . ASP F 3 324 ? 207.52300 177.32700 242.62400 1.000 63.97000 324 ASP F CA 1
ATOM 13322 C C . ASP F 3 324 ? 208.59300 177.64400 241.58400 1.000 64.57000 324 ASP F C 1
ATOM 13323 O O . ASP F 3 324 ? 209.77100 177.80600 241.92400 1.000 63.79000 324 ASP F O 1
ATOM 13328 N N . ALA F 3 325 ? 208.19800 177.76000 240.31000 1.000 61.68000 325 ALA F N 1
ATOM 13329 C CA . ALA F 3 325 ? 209.15400 178.12400 239.26900 1.000 57.16000 325 ALA F CA 1
ATOM 13330 C C . ALA F 3 325 ? 209.66400 179.55100 239.44100 1.000 61.38000 325 ALA F C 1
ATOM 13331 O O . ALA F 3 325 ? 210.86000 179.81000 239.26800 1.000 60.73000 325 ALA F O 1
ATOM 13333 N N . VAL F 3 326 ? 208.78300 180.49000 239.79900 1.000 57.67000 326 VAL F N 1
ATOM 13334 C CA . VAL F 3 326 ? 209.24000 181.86500 239.97400 1.000 51.47000 326 VAL F CA 1
ATOM 13335 C C . VAL F 3 326 ? 209.99900 182.01200 241.29200 1.000 58.44000 326 VAL F C 1
ATOM 13336 O O . VAL F 3 326 ? 210.88100 182.86700 241.41700 1.000 63.57000 326 VAL F O 1
ATOM 13340 N N . ALA F 3 327 ? 209.71400 181.15100 242.27600 1.000 61.73000 327 ALA F N 1
ATOM 13341 C CA . ALA F 3 327 ? 210.51100 181.14700 243.49800 1.000 60.32000 327 ALA F CA 1
ATOM 13342 C C . ALA F 3 327 ? 211.90100 180.58000 243.24200 1.000 60.03000 327 ALA F C 1
ATOM 13343 O O . ALA F 3 327 ? 212.87600 180.98800 243.88300 1.000 62.78000 327 ALA F O 1
ATOM 13345 N N . GLU F 3 328 ? 212.00900 179.62900 242.31200 1.000 59.88000 328 GLU F N 1
ATOM 13346 C CA . GLU F 3 328 ? 213.32000 179.12200 241.91700 1.000 61.72000 328 GLU F CA 1
ATOM 13347 C C . GLU F 3 328 ? 214.07700 180.15000 241.07800 1.000 62.92000 328 GLU F C 1
ATOM 13348 O O . GLU F 3 328 ? 215.29800 180.28700 241.21000 1.000 63.51000 328 GLU F O 1
ATOM 13354 N N . ALA F 3 329 ? 213.36800 180.89500 240.22500 1.000 64.35000 329 ALA F N 1
ATOM 13355 C CA . ALA F 3 329 ? 214.01900 181.86100 239.34300 1.000 60.87000 329 ALA F CA 1
ATOM 13356 C C . ALA F 3 329 ? 214.42800 183.14500 240.05600 1.000 60.48000 329 ALA F C 1
ATOM 13357 O O . ALA F 3 329 ? 215.41500 183.77300 239.65400 1.000 60.17000 329 ALA F O 1
ATOM 13359 N N . ILE F 3 330 ? 213.67100 183.57100 241.07300 1.000 62.36000 330 ILE F N 1
ATOM 13360 C CA . ILE F 3 330 ? 214.05200 184.74400 241.86000 1.000 60.22000 330 ILE F CA 1
ATOM 13361 C C . ILE F 3 330 ? 215.35200 184.48000 242.61300 1.000 63.00000 330 ILE F C 1
ATOM 13362 O O . ILE F 3 330 ? 216.23600 185.34600 242.68100 1.000 65.87000 330 ILE F O 1
ATOM 13367 N N . ASP F 3 331 ? 215.50700 183.27600 243.15400 1.000 63.43000 331 ASP F N 1
ATOM 13368 C CA . ASP F 3 331 ? 216.80400 182.84800 243.65600 1.000 65.11000 331 ASP F CA 1
ATOM 13369 C C . ASP F 3 331 ? 217.78700 182.68500 242.50000 1.000 66.75000 331 ASP F C 1
ATOM 13370 O O . ASP F 3 331 ? 217.46400 182.12200 241.45200 1.000 65.96000 331 ASP F O 1
ATOM 13375 N N . GLY F 3 332 ? 218.99500 183.20700 242.69000 1.000 68.46000 332 GLY F N 1
ATOM 13376 C CA . GLY F 3 332 ? 219.98000 183.21100 241.63100 1.000 68.50000 332 GLY F CA 1
ATOM 13377 C C . GLY F 3 332 ? 219.77400 184.25700 240.55700 1.000 70.34000 332 GLY F C 1
ATOM 13378 O O . GLY F 3 332 ? 220.49700 184.23600 239.55400 1.000 72.21000 332 GLY F O 1
ATOM 13379 N N . LEU F 3 333 ? 218.81500 185.16600 240.72400 1.000 64.57000 333 LEU F N 1
ATOM 13380 C CA . LEU F 3 333 ? 218.61200 186.24800 239.76600 1.000 61.47000 333 LEU F CA 1
ATOM 13381 C C . LEU F 3 333 ? 219.70200 187.29300 239.96400 1.000 61.56000 333 LEU F C 1
ATOM 13382 O O . LEU F 3 333 ? 219.67100 188.06100 240.93100 1.000 65.68000 333 LEU F O 1
ATOM 13387 N N . SER F 3 334 ? 220.67200 187.31400 239.06000 1.000 64.62000 334 SER F N 1
ATOM 13388 C CA . SER F 3 334 ? 221.81100 188.21200 239.14700 1.000 67.67000 334 SER F CA 1
ATOM 13389 C C . SER F 3 334 ? 221.63200 189.39300 238.20300 1.000 68.08000 334 SER F C 1
ATOM 13390 O O . SER F 3 334 ? 220.74200 189.41800 237.34900 1.000 68.92000 334 SER F O 1
ATOM 13393 N N . SER F 3 335 ? 222.50600 190.38100 238.37400 1.000 67.65000 335 SER F N 1
ATOM 13394 C CA . SER F 3 335 ? 222.53300 191.56100 237.52400 1.000 67.53000 335 SER F CA 1
ATOM 13395 C C . SER F 3 335 ? 223.14200 191.29500 236.15600 1.000 69.70000 335 SER F C 1
ATOM 13396 O O . SER F 3 335 ? 222.93300 192.09900 235.24700 1.000 72.62000 335 SER F O 1
ATOM 13399 N N . LYS F 3 336 ? 223.85400 190.17300 236.00500 1.000 70.81000 336 LYS F N 1
ATOM 13400 C CA . LYS F 3 336 ? 224.72900 189.92100 234.86000 1.000 70.75000 336 LYS F CA 1
ATOM 13401 C C . LYS F 3 336 ? 223.92900 189.79700 233.56200 1.000 70.06000 336 LYS F C 1
ATOM 13402 O O . LYS F 3 336 ? 224.33900 190.31900 232.50900 1.000 70.06000 336 LYS F O 1
ATOM 13408 N N . GLU F 3 337 ? 222.75400 189.16000 233.63900 1.000 67.17000 337 GLU F N 1
ATOM 13409 C CA . GLU F 3 337 ? 221.84800 189.08700 232.49600 1.000 66.36000 337 GLU F CA 1
ATOM 13410 C C . GLU F 3 337 ? 221.32600 190.46600 232.10900 1.000 66.20000 337 GLU F C 1
ATOM 13411 O O . GLU F 3 337 ? 221.22500 190.78700 230.92200 1.000 67.48000 337 GLU F O 1
ATOM 13417 N N . PHE F 3 338 ? 220.99000 191.29700 233.10200 1.000 61.15000 338 PHE F N 1
ATOM 13418 C CA . PHE F 3 338 ? 220.52700 192.65500 232.81700 1.000 56.48000 338 PHE F CA 1
ATOM 13419 C C . PHE F 3 338 ? 221.63100 193.49700 232.18800 1.000 57.78000 338 PHE F C 1
ATOM 13420 O O . PHE F 3 338 ? 221.36800 194.30800 231.28600 1.000 57.61000 338 PHE F O 1
ATOM 13428 N N . GLU F 3 339 ? 222.87300 193.30800 232.65200 1.000 63.87000 339 GLU F N 1
ATOM 13429 C CA . GLU F 3 339 ? 224.01000 194.03800 232.10300 1.000 65.31000 339 GLU F CA 1
ATOM 13430 C C . GLU F 3 339 ? 224.24700 193.69300 230.64100 1.000 67.63000 339 GLU F C 1
ATOM 13431 O O . GLU F 3 339 ? 224.43000 194.59600 229.81600 1.000 66.84000 339 GLU F O 1
ATOM 13437 N N . GLN F 3 340 ? 224.22800 192.41000 230.28300 1.000 64.94000 340 GLN F N 1
ATOM 13438 C CA . GLN F 3 340 ? 224.47100 192.12300 228.87200 1.000 64.00000 340 GLN F CA 1
ATOM 13439 C C . GLN F 3 340 ? 223.18600 192.06000 228.05600 1.000 63.76000 340 GLN F C 1
ATOM 13440 O O . GLN F 3 340 ? 223.23700 191.71700 226.87000 1.000 67.16000 340 GLN F O 1
ATOM 13446 N N . PHE F 3 341 ? 222.03800 192.37800 228.66200 1.000 54.27000 341 PHE F N 1
ATOM 13447 C CA . PHE F 3 341 ? 220.86200 192.72700 227.87300 1.000 53.26000 341 PHE F CA 1
ATOM 13448 C C . PHE F 3 341 ? 220.89300 194.19600 227.48400 1.000 54.72000 341 PHE F C 1
ATOM 13449 O O . PHE F 3 341 ? 220.52300 194.55900 226.36300 1.000 55.10000 341 PHE F O 1
ATOM 13457 N N . ALA F 3 342 ? 221.33000 195.06100 228.40500 1.000 57.34000 342 ALA F N 1
ATOM 13458 C CA . ALA F 3 342 ? 221.33000 196.49100 228.11600 1.000 56.50000 342 ALA F CA 1
ATOM 13459 C C . ALA F 3 342 ? 222.59200 196.93600 227.38600 1.000 59.26000 342 ALA F C 1
ATOM 13460 O O . ALA F 3 342 ? 222.68000 198.09600 226.96600 1.000 62.30000 342 ALA F O 1
ATOM 13462 N N . GLN F 3 343 ? 223.57300 196.05000 227.23000 1.000 58.29000 343 GLN F N 1
ATOM 13463 C CA . GLN F 3 343 ? 224.84400 196.44200 226.63400 1.000 60.37000 343 GLN F CA 1
ATOM 13464 C C . GLN F 3 343 ? 224.66500 196.57900 225.12400 1.000 62.55000 343 GLN F C 1
ATOM 13465 O O . GLN F 3 343 ? 224.14800 195.67300 224.46500 1.000 64.80000 343 GLN F O 1
ATOM 13471 N N . SER F 3 344 ? 225.08800 197.71700 224.57800 1.000 64.07000 344 SER F N 1
ATOM 13472 C CA . SER F 3 344 ? 224.85600 198.05100 223.18000 1.000 63.15000 344 SER F CA 1
ATOM 13473 C C . SER F 3 344 ? 226.10400 197.81300 222.34000 1.000 66.77000 344 SER F C 1
ATOM 13474 O O . SER F 3 344 ? 227.19900 198.28500 222.65700 1.000 67.70000 344 SER F O 1
ATOM 13477 N N . ALA F 3 345 ? 225.91500 197.09500 221.23800 1.000 66.01000 345 ALA F N 1
ATOM 13478 C CA . ALA F 3 345 ? 227.00600 196.80600 220.31500 1.000 66.30000 345 ALA F CA 1
ATOM 13479 C C . ALA F 3 345 ? 227.23900 197.97800 219.36900 1.000 64.63000 345 ALA F C 1
ATOM 13480 O O . ALA F 3 345 ? 227.66000 199.05500 219.79200 1.000 62.93000 345 ALA F O 1
ATOM 13482 N N . MET G 3 1 ? 199.45800 204.18000 252.34500 1.000 73.64000 1 MET G N 1
ATOM 13483 C CA . MET G 3 1 ? 199.43100 203.35700 253.54600 1.000 71.16000 1 MET G CA 1
ATOM 13484 C C . MET G 3 1 ? 197.98700 203.07900 253.97700 1.000 70.44000 1 MET G C 1
ATOM 13485 O O . MET G 3 1 ? 197.74700 202.39200 254.97100 1.000 74.45000 1 MET G O 1
ATOM 13490 N N . GLN G 3 2 ? 197.04900 203.60700 253.18700 1.000 67.73000 2 GLN G N 1
ATOM 13491 C CA . GLN G 3 2 ? 195.62100 203.26200 253.20300 1.000 69.36000 2 GLN G CA 1
ATOM 13492 C C . GLN G 3 2 ? 194.96100 203.55200 254.55600 1.000 67.81000 2 GLN G C 1
ATOM 13493 O O . GLN G 3 2 ? 194.48100 202.66500 255.26100 1.000 70.40000 2 GLN G O 1
ATOM 13499 N N . ILE G 3 3 ? 194.95200 204.83600 254.89400 1.000 65.57000 3 ILE G N 1
ATOM 13500 C CA . ILE G 3 3 ? 194.07800 205.35100 255.94100 1.000 64.13000 3 ILE G CA 1
ATOM 13501 C C . ILE G 3 3 ? 192.66000 205.41900 255.39100 1.000 63.78000 3 ILE G C 1
ATOM 13502 O O . ILE G 3 3 ? 192.44800 205.79400 254.23400 1.000 68.60000 3 ILE G O 1
ATOM 13507 N N . GLU G 3 4 ? 191.68200 205.05500 256.21800 1.000 68.99000 4 GLU G N 1
ATOM 13508 C CA . GLU G 3 4 ? 190.26700 205.10500 255.85100 1.000 67.68000 4 GLU G CA 1
ATOM 13509 C C . GLU G 3 4 ? 189.53700 205.75500 257.02300 1.000 71.02000 4 GLU G C 1
ATOM 13510 O O . GLU G 3 4 ? 189.18800 205.09000 258.00000 1.000 72.22000 4 GLU G O 1
ATOM 13516 N N . VAL G 3 5 ? 189.34800 207.06500 256.95400 1.000 73.46000 5 VAL G N 1
ATOM 13517 C CA . VAL G 3 5 ? 188.69200 207.80300 258.02400 1.000 73.29000 5 VAL G CA 1
ATOM 13518 C C . VAL G 3 5 ? 187.19600 207.84000 257.73900 1.000 72.70000 5 VAL G C 1
ATOM 13519 O O . VAL G 3 5 ? 186.76300 207.64800 256.59600 1.000 73.88000 5 VAL G O 1
ATOM 13523 N N . THR G 3 6 ? 186.40000 208.00200 258.79100 1.000 75.16000 6 THR G N 1
ATOM 13524 C CA . THR G 3 6 ? 184.95000 208.08800 258.67600 1.000 75.37000 6 THR G CA 1
ATOM 13525 C C . THR G 3 6 ? 184.45300 209.28500 259.47600 1.000 77.53000 6 THR G C 1
ATOM 13526 O O . THR G 3 6 ? 184.82900 209.46000 260.64000 1.000 81.69000 6 THR G O 1
ATOM 13530 N N . VAL G 3 7 ? 183.61900 210.11200 258.84600 1.000 77.35000 7 VAL G N 1
ATOM 13531 C CA . VAL G 3 7 ? 183.11900 211.33900 259.45100 1.000 78.53000 7 VAL G CA 1
ATOM 13532 C C . VAL G 3 7 ? 181.59400 211.30800 259.50400 1.000 80.12000 7 VAL G C 1
ATOM 13533 O O . VAL G 3 7 ? 180.92600 210.54700 258.79600 1.000 80.43000 7 VAL G O 1
ATOM 13537 N N . ARG G 3 8 ? 181.05000 212.14200 260.38500 1.000 84.71000 8 ARG G N 1
ATOM 13538 C CA . ARG G 3 8 ? 179.61600 212.33700 260.53700 1.000 84.35000 8 ARG G CA 1
ATOM 13539 C C . ARG G 3 8 ? 179.31900 213.82900 260.54100 1.000 86.92000 8 ARG G C 1
ATOM 13540 O O . ARG G 3 8 ? 179.85100 214.57300 261.36900 1.000 90.37000 8 ARG G O 1
ATOM 13548 N N . ASN G 3 9 ? 178.47400 214.26800 259.61700 1.000 85.67000 9 ASN G N 1
ATOM 13549 C CA . ASN G 3 9 ? 178.09400 215.67000 259.52000 1.000 87.00000 9 ASN G CA 1
ATOM 13550 C C . ASN G 3 9 ? 176.80000 215.87500 260.29800 1.000 88.59000 9 ASN G C 1
ATOM 13551 O O . ASN G 3 9 ? 175.91300 215.01500 260.27500 1.000 87.04000 9 ASN G O 1
ATOM 13556 N N . ILE G 3 10 ? 176.71300 216.99700 261.01600 1.000 90.21000 10 ILE G N 1
ATOM 13557 C CA . ILE G 3 10 ? 175.49500 217.35800 261.73600 1.000 92.23000 10 ILE G CA 1
ATOM 13558 C C . ILE G 3 10 ? 174.84200 218.63400 261.20900 1.000 91.74000 10 ILE G C 1
ATOM 13559 O O . ILE G 3 10 ? 173.69600 218.93100 261.58300 1.000 91.77000 10 ILE G O 1
ATOM 13564 N N . THR G 3 11 ? 175.53400 219.39300 260.37200 1.000 89.74000 11 THR G N 1
ATOM 13565 C CA . THR G 3 11 ? 174.99000 220.47700 259.57200 1.000 89.97000 11 THR G CA 1
ATOM 13566 C C . THR G 3 11 ? 175.23300 220.11400 258.11600 1.000 89.88000 11 THR G C 1
ATOM 13567 O O . THR G 3 11 ? 176.25300 219.49300 257.79800 1.000 90.37000 11 THR G O 1
ATOM 13571 N N . PRO G 3 12 ? 174.30300 220.46800 257.21100 1.000 91.34000 12 PRO G N 1
ATOM 13572 C CA . PRO G 3 12 ? 174.34300 219.94100 255.83400 1.000 90.28000 12 PRO G CA 1
ATOM 13573 C C . PRO G 3 12 ? 175.59600 220.31200 255.04800 1.000 89.28000 12 PRO G C 1
ATOM 13574 O O . PRO G 3 12 ? 176.14300 221.40900 255.17800 1.000 88.81000 12 PRO G O 1
ATOM 13578 N N . ILE G 3 13 ? 176.05500 219.36000 254.24000 1.000 84.47000 13 ILE G N 1
ATOM 13579 C CA . ILE G 3 13 ? 177.25300 219.51200 253.42400 1.000 85.52000 13 ILE G CA 1
ATOM 13580 C C . ILE G 3 13 ? 176.82800 220.07200 252.07200 1.000 85.79000 13 ILE G C 1
ATOM 13581 O O . ILE G 3 13 ? 175.70400 219.82600 251.61500 1.000 86.07000 13 ILE G O 1
ATOM 13586 N N . PHE G 3 14 ? 177.69300 220.87800 251.46500 1.000 81.05000 14 PHE G N 1
ATOM 13587 C CA . PHE G 3 14 ? 177.37400 221.53800 250.20600 1.000 79.65000 14 PHE G CA 1
ATOM 13588 C C . PHE G 3 14 ? 178.65700 221.88300 249.47100 1.000 81.21000 14 PHE G C 1
ATOM 13589 O O . PHE G 3 14 ? 179.31400 222.87500 249.79900 1.000 82.23000 14 PHE G O 1
ATOM 13597 N N . SER G 3 15 ? 179.00800 221.07500 248.47700 1.000 78.81000 15 SER G N 1
ATOM 13598 C CA . SER G 3 15 ? 180.02600 221.44000 247.50000 1.000 77.33000 15 SER G CA 1
ATOM 13599 C C . SER G 3 15 ? 179.29900 221.65100 246.18200 1.000 78.22000 15 SER G C 1
ATOM 13600 O O . SER G 3 15 ? 178.75600 220.69800 245.62300 1.000 78.46000 15 SER G O 1
ATOM 13603 N N . ALA G 3 16 ? 179.28200 222.88900 245.69300 1.000 75.17000 16 ALA G N 1
ATOM 13604 C CA . ALA G 3 16 ? 178.40200 223.24600 244.58500 1.000 73.69000 16 ALA G CA 1
ATOM 13605 C C . ALA G 3 16 ? 178.88400 222.64300 243.26900 1.000 76.52000 16 ALA G C 1
ATOM 13606 O O . ALA G 3 16 ? 180.08100 222.42700 243.06800 1.000 79.84000 16 ALA G O 1
ATOM 13608 N N . ALA G 3 17 ? 177.93600 222.33200 242.38500 1.000 74.37000 17 ALA G N 1
ATOM 13609 C CA . ALA G 3 17 ? 178.25600 221.70800 241.10700 1.000 74.94000 17 ALA G CA 1
ATOM 13610 C C . ALA G 3 17 ? 178.07100 222.70800 239.97500 1.000 76.33000 17 ALA G C 1
ATOM 13611 O O . ALA G 3 17 ? 177.03400 223.38400 239.92800 1.000 75.79000 17 ALA G O 1
ATOM 13613 N N . PRO G 3 18 ? 179.04800 222.86300 239.08000 1.000 75.23000 18 PRO G N 1
ATOM 13614 C CA . PRO G 3 18 ? 178.84000 223.69600 237.88600 1.000 74.41000 18 PRO G CA 1
ATOM 13615 C C . PRO G 3 18 ? 177.75700 223.13300 236.97700 1.000 74.36000 18 PRO G C 1
ATOM 13616 O O . PRO G 3 18 ? 177.61900 221.91800 236.81800 1.000 72.05000 18 PRO G O 1
ATOM 13620 N N . GLY G 3 19 ? 176.99500 224.03300 236.37700 1.000 80.06000 19 GLY G N 1
ATOM 13621 C CA . GLY G 3 19 ? 175.94800 223.64000 235.45800 1.000 79.95000 19 GLY G CA 1
ATOM 13622 C C . GLY G 3 19 ? 174.92900 224.74000 235.29100 1.000 80.71000 19 GLY G C 1
ATOM 13623 O O . GLY G 3 19 ? 174.72800 225.58300 236.16600 1.000 79.81000 19 GLY G O 1
ATOM 13624 N N . SER G 3 20 ? 174.27800 224.71500 234.13100 1.000 90.41000 20 SER G N 1
ATOM 13625 C CA . SER G 3 20 ? 173.16200 225.60300 233.82600 1.000 91.51000 20 SER G CA 1
ATOM 13626 C C . SER G 3 20 ? 171.89600 224.85400 234.23100 1.000 91.94000 20 SER G C 1
ATOM 13627 O O . SER G 3 20 ? 171.15900 224.32800 233.39700 1.000 89.80000 20 SER G O 1
ATOM 13630 N N . ASN G 3 21 ? 171.65300 224.81000 235.53700 1.000 94.91000 21 ASN G N 1
ATOM 13631 C CA . ASN G 3 21 ? 170.61500 223.98400 236.13400 1.000 94.69000 21 ASN G CA 1
ATOM 13632 C C . ASN G 3 21 ? 169.57200 224.88700 236.77400 1.000 95.20000 21 ASN G C 1
ATOM 13633 O O . ASN G 3 21 ? 169.92100 225.86000 237.45000 1.000 94.98000 21 ASN G O 1
ATOM 13638 N N . TYR G 3 22 ? 168.29700 224.57400 236.55500 1.000 102.54000 22 TYR G N 1
ATOM 13639 C CA . TYR G 3 22 ? 167.20900 225.37600 237.09300 1.000 103.45000 22 TYR G CA 1
ATOM 13640 C C . TYR G 3 22 ? 166.10200 224.48100 237.63100 1.000 102.98000 22 TYR G C 1
ATOM 13641 O O . TYR G 3 22 ? 165.92700 223.34200 237.18900 1.000 100.75000 22 TYR G O 1
ATOM 13650 N N . ILE G 3 23 ? 165.36000 225.01500 238.60000 1.000 101.69000 23 ILE G N 1
ATOM 13651 C CA . ILE G 3 23 ? 164.25900 224.31600 239.24700 1.000 100.59000 23 ILE G CA 1
ATOM 13652 C C . ILE G 3 23 ? 163.08600 225.28700 239.35200 1.000 102.65000 23 ILE G C 1
ATOM 13653 O O . ILE G 3 23 ? 163.25900 226.50700 239.26200 1.000 101.14000 23 ILE G O 1
ATOM 13658 N N . THR G 3 24 ? 161.87900 224.73900 239.48600 1.000 102.28000 24 THR G N 1
ATOM 13659 C CA . THR G 3 24 ? 160.67800 225.52500 239.73900 1.000 101.66000 24 THR G CA 1
ATOM 13660 C C . THR G 3 24 ? 160.02700 225.17900 241.06900 1.000 100.85000 24 THR G C 1
ATOM 13661 O O . THR G 3 24 ? 159.67300 226.07500 241.84200 1.000 100.29000 24 THR G O 1
ATOM 13665 N N . ILE G 3 25 ? 159.86200 223.88600 241.35500 1.000 98.22000 25 ILE G N 1
ATOM 13666 C CA . ILE G 3 25 ? 159.24700 223.41500 242.58900 1.000 98.37000 25 ILE G CA 1
ATOM 13667 C C . ILE G 3 25 ? 159.86500 222.05800 242.90600 1.000 98.00000 25 ILE G C 1
ATOM 13668 O O . ILE G 3 25 ? 160.59800 221.48900 242.09600 1.000 97.86000 25 ILE G O 1
ATOM 13673 N N . ASP G 3 26 ? 159.58800 221.54300 244.11000 1.000 96.37000 26 ASP G N 1
ATOM 13674 C CA . ASP G 3 26 ? 160.19200 220.28700 244.54600 1.000 96.99000 26 ASP G CA 1
ATOM 13675 C C . ASP G 3 26 ? 159.65800 219.06800 243.79800 1.000 97.36000 26 ASP G C 1
ATOM 13676 O O . ASP G 3 26 ? 160.26700 217.99500 243.87700 1.000 96.89000 26 ASP G O 1
ATOM 13681 N N . GLY G 3 27 ? 158.52900 219.20000 243.09400 1.000 95.26000 27 GLY G N 1
ATOM 13682 C CA . GLY G 3 27 ? 157.99600 218.08200 242.33100 1.000 94.32000 27 GLY G CA 1
ATOM 13683 C C . GLY G 3 27 ? 158.85600 217.67800 241.14900 1.000 94.82000 27 GLY G C 1
ATOM 13684 O O . GLY G 3 27 ? 159.09300 216.48700 240.92900 1.000 93.96000 27 GLY G O 1
ATOM 13685 N N . THR G 3 28 ? 159.33800 218.65000 240.37600 1.000 97.83000 28 THR G N 1
ATOM 13686 C CA . THR G 3 28 ? 160.19600 218.36800 239.23200 1.000 97.76000 28 THR G CA 1
ATOM 13687 C C . THR G 3 28 ? 161.49300 219.15300 239.36600 1.000 98.35000 28 THR G C 1
ATOM 13688 O O . THR G 3 28 ? 161.47400 220.36400 239.60400 1.000 97.55000 28 THR G O 1
ATOM 13692 N N . ILE G 3 29 ? 162.62100 218.45700 239.22300 1.000 98.51000 29 ILE G N 1
ATOM 13693 C CA . ILE G 3 29 ? 163.91000 219.10400 239.44600 1.000 98.51000 29 ILE G CA 1
ATOM 13694 C C . ILE G 3 29 ? 164.44900 219.67700 238.13600 1.000 99.27000 29 ILE G C 1
ATOM 13695 O O . ILE G 3 29 ? 165.20800 220.65500 238.13100 1.000 99.82000 29 ILE G O 1
ATOM 13700 N N . ASN G 3 30 ? 164.03000 219.11600 237.00700 1.000 96.78000 30 ASN G N 1
ATOM 13701 C CA . ASN G 3 30 ? 164.33300 219.67000 235.68800 1.000 95.43000 30 ASN G CA 1
ATOM 13702 C C . ASN G 3 30 ? 163.04700 219.72800 234.87700 1.000 95.92000 30 ASN G C 1
ATOM 13703 O O . ASN G 3 30 ? 162.60600 218.68500 234.35100 1.000 94.27000 30 ASN G O 1
ATOM 13708 N N . PRO G 3 31 ? 162.41200 220.88900 234.75100 1.000 98.45000 31 PRO G N 1
ATOM 13709 C CA . PRO G 3 31 ? 161.20600 220.98200 233.92600 1.000 98.20000 31 PRO G CA 1
ATOM 13710 C C . PRO G 3 31 ? 161.55700 221.17100 232.46100 1.000 97.49000 31 PRO G C 1
ATOM 13711 O O . PRO G 3 31 ? 162.49900 221.90700 232.12600 1.000 97.19000 31 PRO G O 1
ATOM 13715 N N . PRO G 3 32 ? 160.86300 220.47400 231.56300 1.000 97.61000 32 PRO G N 1
ATOM 13716 C CA . PRO G 3 32 ? 160.99700 220.75100 230.11700 1.000 97.86000 32 PRO G CA 1
ATOM 13717 C C . PRO G 3 32 ? 160.63600 222.18000 229.71700 1.000 97.41000 32 PRO G C 1
ATOM 13718 O O . PRO G 3 32 ? 161.29500 222.71600 228.81300 1.000 96.11000 32 PRO G O 1
ATOM 13722 N N . PRO G 3 33 ? 159.63400 222.86100 230.31300 1.000 99.07000 33 PRO G N 1
ATOM 13723 C CA . PRO G 3 33 ? 159.54700 224.29300 229.99700 1.000 98.02000 33 PRO G CA 1
ATOM 13724 C C . PRO G 3 33 ? 160.26300 225.17100 231.01200 1.000 98.74000 33 PRO G C 1
ATOM 13725 O O . PRO G 3 33 ? 160.57700 224.76000 232.13100 1.000 98.80000 33 PRO G O 1
ATOM 13729 N N . GLY G 3 34 ? 160.52800 226.40700 230.59600 1.000 97.17000 34 GLY G N 1
ATOM 13730 C CA . GLY G 3 34 ? 161.22600 227.36400 231.43100 1.000 98.12000 34 GLY G CA 1
ATOM 13731 C C . GLY G 3 34 ? 160.31300 228.38700 232.07400 1.000 98.26000 34 GLY G C 1
ATOM 13732 O O . GLY G 3 34 ? 160.69600 229.54700 232.24800 1.000 97.58000 34 GLY G O 1
ATOM 13733 N N . VAL G 3 35 ? 159.09800 227.97400 232.42200 1.000 99.58000 35 VAL G N 1
ATOM 13734 C CA . VAL G 3 35 ? 158.14700 228.86600 233.07700 1.000 99.85000 35 VAL G CA 1
ATOM 13735 C C . VAL G 3 35 ? 158.50600 228.97100 234.55600 1.000 100.32000 35 VAL G C 1
ATOM 13736 O O . VAL G 3 35 ? 158.66700 227.95000 235.23500 1.000 99.75000 35 VAL G O 1
ATOM 13740 N N . SER G 3 36 ? 158.64400 230.21100 235.03900 1.000 108.07000 36 SER G N 1
ATOM 13741 C CA . SER G 3 36 ? 159.00200 230.55600 236.42200 1.000 108.05000 36 SER G CA 1
ATOM 13742 C C . SER G 3 36 ? 160.33200 229.91800 236.83100 1.000 109.10000 36 SER G C 1
ATOM 13743 O O . SER G 3 36 ? 160.40900 229.08900 237.74000 1.000 109.32000 36 SER G O 1
ATOM 13746 N N . ARG G 3 37 ? 161.38700 230.32200 236.12800 1.000 112.60000 37 ARG G N 1
ATOM 13747 C CA . ARG G 3 37 ? 162.70500 229.74800 236.35200 1.000 112.57000 37 ARG G CA 1
ATOM 13748 C C . ARG G 3 37 ? 163.32000 230.23900 237.65800 1.000 112.86000 37 ARG G C 1
ATOM 13749 O O . ARG G 3 37 ? 163.27300 231.42500 237.99300 1.000 112.19000 37 ARG G O 1
ATOM 13757 N N . PHE G 3 38 ? 163.89900 229.29900 238.39400 1.000 110.66000 38 PHE G N 1
ATOM 13758 C CA . PHE G 3 38 ? 164.79700 229.58500 239.50200 1.000 110.90000 38 PHE G CA 1
ATOM 13759 C C . PHE G 3 38 ? 166.05600 228.75800 239.28100 1.000 110.14000 38 PHE G C 1
ATOM 13760 O O . PHE G 3 38 ? 165.99200 227.52300 239.31700 1.000 108.77000 38 PHE G O 1
ATOM 13768 N N . PRO G 3 39 ? 167.21000 229.39100 239.04300 1.000 107.22000 39 PRO G N 1
ATOM 13769 C CA . PRO G 3 39 ? 168.41500 228.62100 238.71300 1.000 105.89000 39 PRO G CA 1
ATOM 13770 C C . PRO G 3 39 ? 168.98200 227.86500 239.90300 1.000 105.37000 39 PRO G C 1
ATOM 13771 O O . PRO G 3 39 ? 169.53100 228.44600 240.84400 1.000 104.82000 39 PRO G O 1
ATOM 13775 N N . LEU G 3 40 ? 168.84000 226.54600 239.84400 1.000 95.29000 40 LEU G N 1
ATOM 13776 C CA . LEU G 3 40 ? 169.18100 225.65600 240.94200 1.000 93.04000 40 LEU G CA 1
ATOM 13777 C C . LEU G 3 40 ? 170.67300 225.35300 240.90000 1.000 91.63000 40 LEU G C 1
ATOM 13778 O O . LEU G 3 40 ? 171.18500 224.88300 239.88000 1.000 94.41000 40 LEU G O 1
ATOM 13783 N N . VAL G 3 41 ? 171.36900 225.62000 241.99800 1.000 78.76000 41 VAL G N 1
ATOM 13784 C CA . VAL G 3 41 ? 172.78500 225.29300 242.10300 1.000 80.20000 41 VAL G CA 1
ATOM 13785 C C . VAL G 3 41 ? 172.87500 223.90100 242.72400 1.000 81.26000 41 VAL G C 1
ATOM 13786 O O . VAL G 3 41 ? 172.48000 223.69400 243.87500 1.000 80.40000 41 VAL G O 1
ATOM 13790 N N . ARG G 3 42 ? 173.35400 222.93700 241.94500 1.000 81.04000 42 ARG G N 1
ATOM 13791 C CA . ARG G 3 42 ? 173.43300 221.55900 242.41000 1.000 79.19000 42 ARG G CA 1
ATOM 13792 C C . ARG G 3 42 ? 174.59900 221.38800 243.37700 1.000 79.32000 42 ARG G C 1
ATOM 13793 O O . ARG G 3 42 ? 175.59100 222.11500 243.31700 1.000 79.43000 42 ARG G O 1
ATOM 13801 N N . THR G 3 43 ? 174.47100 220.42100 244.28100 1.000 78.15000 43 THR G N 1
ATOM 13802 C CA . THR G 3 43 ? 175.64100 220.00100 245.03300 1.000 78.46000 43 THR G CA 1
ATOM 13803 C C . THR G 3 43 ? 176.45100 219.02200 244.18900 1.000 79.70000 43 THR G C 1
ATOM 13804 O O . THR G 3 43 ? 175.98900 218.54400 243.15000 1.000 78.24000 43 THR G O 1
ATOM 13808 N N . ARG G 3 44 ? 177.66600 218.71700 244.65100 1.000 77.75000 44 ARG G N 1
ATOM 13809 C CA . ARG G 3 44 ? 178.57900 217.90000 243.85700 1.000 77.94000 44 ARG G CA 1
ATOM 13810 C C . ARG G 3 44 ? 178.10000 216.45900 243.77200 1.000 78.02000 44 ARG G C 1
ATOM 13811 O O . ARG G 3 44 ? 178.02300 215.75600 244.78100 1.000 78.79000 44 ARG G O 1
ATOM 13819 N N . MET G 3 45 ? 177.81200 216.02100 242.55100 1.000 84.02000 45 MET G N 1
ATOM 13820 C CA . MET G 3 45 ? 177.30400 214.68900 242.26700 1.000 83.50000 45 MET G CA 1
ATOM 13821 C C . MET G 3 45 ? 178.18400 214.06100 241.20000 1.000 85.23000 45 MET G C 1
ATOM 13822 O O . MET G 3 45 ? 178.52400 214.70700 240.20600 1.000 84.95000 45 MET G O 1
ATOM 13827 N N . MET G 3 46 ? 178.56800 212.80300 241.41600 1.000 78.44000 46 MET G N 1
ATOM 13828 C CA . MET G 3 46 ? 179.19800 212.02000 240.36000 1.000 78.25000 46 MET G CA 1
ATOM 13829 C C . MET G 3 46 ? 178.56000 210.64100 240.31300 1.000 78.85000 46 MET G C 1
ATOM 13830 O O . MET G 3 46 ? 178.20500 210.07700 241.35300 1.000 76.72000 46 MET G O 1
ATOM 13835 N N . TYR G 3 47 ? 178.39100 210.12400 239.09900 1.000 77.19000 47 TYR G N 1
ATOM 13836 C CA . TYR G 3 47 ? 177.65600 208.88600 238.88800 1.000 74.03000 47 TYR G CA 1
ATOM 13837 C C . TYR G 3 47 ? 178.43400 207.68600 239.41100 1.000 74.45000 47 TYR G C 1
ATOM 13838 O O . TYR G 3 47 ? 179.66300 207.63400 239.32200 1.000 73.45000 47 TYR G O 1
ATOM 13847 N N . VAL G 3 48 ? 177.70900 206.73600 239.99800 1.000 72.25000 48 VAL G N 1
ATOM 13848 C CA . VAL G 3 48 ? 178.29200 205.51300 240.53800 1.000 70.17000 48 VAL G CA 1
ATOM 13849 C C . VAL G 3 48 ? 177.60300 204.32100 239.88700 1.000 71.91000 48 VAL G C 1
ATOM 13850 O O . VAL G 3 48 ? 176.37900 204.31200 239.72100 1.000 74.02000 48 VAL G O 1
ATOM 13854 N N . ALA G 3 49 ? 178.39300 203.32100 239.50200 1.000 66.39000 49 ALA G N 1
ATOM 13855 C CA . ALA G 3 49 ? 177.83100 202.05200 239.05600 1.000 66.76000 49 ALA G CA 1
ATOM 13856 C C . ALA G 3 49 ? 177.37900 201.24900 240.27000 1.000 68.08000 49 ALA G C 1
ATOM 13857 O O . ALA G 3 49 ? 178.16200 201.02400 241.20000 1.000 63.94000 49 ALA G O 1
ATOM 13859 N N . ALA G 3 50 ? 176.12200 200.81100 240.26100 1.000 75.44000 50 ALA G N 1
ATOM 13860 C CA . ALA G 3 50 ? 175.53300 200.14100 241.41100 1.000 72.93000 50 ALA G CA 1
ATOM 13861 C C . ALA G 3 50 ? 174.49200 199.13200 240.95200 1.000 74.09000 50 ALA G C 1
ATOM 13862 O O . ALA G 3 50 ? 174.08800 199.11500 239.78500 1.000 75.08000 50 ALA G O 1
ATOM 13864 N N . ASP G 3 51 ? 174.06400 198.28700 241.89200 1.000 78.43000 51 ASP G N 1
ATOM 13865 C CA . ASP G 3 51 ? 173.08900 197.23000 241.62100 1.000 78.39000 51 ASP G CA 1
ATOM 13866 C C . ASP G 3 51 ? 171.69700 197.74500 241.97900 1.000 78.87000 51 ASP G C 1
ATOM 13867 O O . ASP G 3 51 ? 171.21200 197.61000 243.10500 1.000 80.98000 51 ASP G O 1
ATOM 13872 N N . VAL G 3 52 ? 171.04900 198.35000 240.99200 1.000 82.00000 52 VAL G N 1
ATOM 13873 C CA . VAL G 3 52 ? 169.63800 198.70400 241.08700 1.000 82.90000 52 VAL G CA 1
ATOM 13874 C C . VAL G 3 52 ? 168.84800 197.76600 240.18500 1.000 84.79000 52 VAL G C 1
ATOM 13875 O O . VAL G 3 52 ? 169.32500 197.35000 239.12300 1.000 84.21000 52 VAL G O 1
ATOM 13879 N N . GLY G 3 53 ? 167.64500 197.40600 240.62000 1.000 89.31000 53 GLY G N 1
ATOM 13880 C CA . GLY G 3 53 ? 166.85800 196.42100 239.91100 1.000 89.14000 53 GLY G CA 1
ATOM 13881 C C . GLY G 3 53 ? 167.18100 194.98300 240.24500 1.000 90.55000 53 GLY G C 1
ATOM 13882 O O . GLY G 3 53 ? 166.64900 194.08300 239.58000 1.000 89.89000 53 GLY G O 1
ATOM 13883 N N . ASP G 3 54 ? 168.04600 194.74800 241.24100 1.000 92.09000 54 ASP G N 1
ATOM 13884 C CA . ASP G 3 54 ? 168.38500 193.42600 241.78500 1.000 92.37000 54 ASP G CA 1
ATOM 13885 C C . ASP G 3 54 ? 168.98600 192.49900 240.72200 1.000 92.19000 54 ASP G C 1
ATOM 13886 O O . ASP G 3 54 ? 168.39400 191.49300 240.32500 1.000 91.90000 54 ASP G O 1
ATOM 13891 N N . GLY G 3 55 ? 170.18500 192.85700 240.26900 1.000 82.22000 55 GLY G N 1
ATOM 13892 C CA . GLY G 3 55 ? 170.92300 191.98900 239.37000 1.000 79.41000 55 GLY G CA 1
ATOM 13893 C C . GLY G 3 55 ? 171.67600 192.68000 238.25100 1.000 79.94000 55 GLY G C 1
ATOM 13894 O O . GLY G 3 55 ? 172.71600 192.18000 237.81000 1.000 79.46000 55 GLY G O 1
ATOM 13895 N N . VAL G 3 56 ? 171.17900 193.81900 237.78100 1.000 76.81000 56 VAL G N 1
ATOM 13896 C CA . VAL G 3 56 ? 171.84900 194.57400 236.72700 1.000 76.98000 56 VAL G CA 1
ATOM 13897 C C . VAL G 3 56 ? 172.58600 195.75200 237.35400 1.000 78.39000 56 VAL G C 1
ATOM 13898 O O . VAL G 3 56 ? 172.22600 196.22100 238.44200 1.000 78.53000 56 VAL G O 1
ATOM 13902 N N . ILE G 3 57 ? 173.66500 196.18100 236.70800 1.000 73.81000 57 ILE G N 1
ATOM 13903 C CA . ILE G 3 57 ? 174.45800 197.30000 237.20900 1.000 71.41000 57 ILE G CA 1
ATOM 13904 C C . ILE G 3 57 ? 174.16900 198.50700 236.32300 1.000 72.98000 57 ILE G C 1
ATOM 13905 O O . ILE G 3 57 ? 174.31600 198.44200 235.09700 1.000 74.33000 57 ILE G O 1
ATOM 13910 N N . LYS G 3 58 ? 173.72100 199.60000 236.93800 1.000 75.55000 58 LYS G N 1
ATOM 13911 C CA . LYS G 3 58 ? 173.31400 200.78500 236.19700 1.000 74.32000 58 LYS G CA 1
ATOM 13912 C C . LYS G 3 58 ? 173.87400 202.02500 236.87800 1.000 73.74000 58 LYS G C 1
ATOM 13913 O O . LYS G 3 58 ? 174.03300 202.05200 238.10200 1.000 73.72000 58 LYS G O 1
ATOM 13919 N N . SER G 3 59 ? 174.18500 203.03900 236.07200 1.000 74.13000 59 SER G N 1
ATOM 13920 C CA . SER G 3 59 ? 174.68000 204.30800 236.58700 1.000 73.85000 59 SER G CA 1
ATOM 13921 C C . SER G 3 59 ? 173.59600 205.03600 237.37300 1.000 75.63000 59 SER G C 1
ATOM 13922 O O . SER G 3 59 ? 172.52000 205.33000 236.84300 1.000 76.23000 59 SER G O 1
ATOM 13925 N N . VAL G 3 60 ? 173.88100 205.32900 238.63900 1.000 73.49000 60 VAL G N 1
ATOM 13926 C CA . VAL G 3 60 ? 172.93700 206.04700 239.49300 1.000 72.63000 60 VAL G CA 1
ATOM 13927 C C . VAL G 3 60 ? 173.64500 207.25800 240.08800 1.000 74.29000 60 VAL G C 1
ATOM 13928 O O . VAL G 3 60 ? 174.86700 207.24000 240.31100 1.000 71.55000 60 VAL G O 1
ATOM 13932 N N . PRO G 3 61 ? 172.91000 208.34700 240.31800 1.000 78.73000 61 PRO G N 1
ATOM 13933 C CA . PRO G 3 61 ? 173.51700 209.51700 240.96300 1.000 76.16000 61 PRO G CA 1
ATOM 13934 C C . PRO G 3 61 ? 173.75400 209.29300 242.44900 1.000 74.75000 61 PRO G C 1
ATOM 13935 O O . PRO G 3 61 ? 172.95500 208.65400 243.14000 1.000 73.84000 61 PRO G O 1
ATOM 13939 N N . LEU G 3 62 ? 174.86700 209.83800 242.93700 1.000 73.93000 62 LEU G N 1
ATOM 13940 C CA . LEU G 3 62 ? 175.14300 209.90600 244.36600 1.000 75.00000 62 LEU G CA 1
ATOM 13941 C C . LEU G 3 62 ? 176.06300 211.08900 244.61500 1.000 76.54000 62 LEU G C 1
ATOM 13942 O O . LEU G 3 62 ? 177.07000 211.25400 243.92000 1.000 73.58000 62 LEU G O 1
ATOM 13947 N N . GLN G 3 63 ? 175.72400 211.89400 245.61700 1.000 78.77000 63 GLN G N 1
ATOM 13948 C CA . GLN G 3 63 ? 176.41400 213.15300 245.84300 1.000 77.69000 63 GLN G CA 1
ATOM 13949 C C . GLN G 3 63 ? 177.64300 212.95800 246.72000 1.000 75.01000 63 GLN G C 1
ATOM 13950 O O . GLN G 3 63 ? 177.61900 212.20800 247.69900 1.000 75.55000 63 GLN G O 1
ATOM 13956 N N . ILE G 3 64 ? 178.72900 213.64100 246.35000 1.000 69.00000 64 ILE G N 1
ATOM 13957 C CA . ILE G 3 64 ? 180.01900 213.52500 247.02000 1.000 65.55000 64 ILE G CA 1
ATOM 13958 C C . ILE G 3 64 ? 180.52600 214.91800 247.37000 1.000 66.74000 64 ILE G C 1
ATOM 13959 O O . ILE G 3 64 ? 179.87600 215.93300 247.11200 1.000 71.20000 64 ILE G O 1
ATOM 13964 N N . VAL G 3 65 ? 181.70700 214.94500 247.98000 1.000 61.60000 65 VAL G N 1
ATOM 13965 C CA . VAL G 3 65 ? 182.54700 216.13400 248.08100 1.000 63.71000 65 VAL G CA 1
ATOM 13966 C C . VAL G 3 65 ? 183.82200 215.75800 247.33100 1.000 63.54000 65 VAL G C 1
ATOM 13967 O O . VAL G 3 65 ? 184.32400 214.64300 247.53400 1.000 63.49000 65 VAL G O 1
ATOM 13971 N N . PRO G 3 66 ? 184.34100 216.60700 246.43100 1.000 64.10000 66 PRO G N 1
ATOM 13972 C CA . PRO G 3 66 ? 185.46100 216.19300 245.56700 1.000 65.29000 66 PRO G CA 1
ATOM 13973 C C . PRO G 3 66 ? 186.74200 215.90800 246.33700 1.000 65.29000 66 PRO G C 1
ATOM 13974 O O . PRO G 3 66 ? 187.03500 216.54600 247.34800 1.000 67.06000 66 PRO G O 1
ATOM 13978 N N . GLY G 3 67 ? 187.51100 214.93800 245.83000 1.000 60.73000 67 GLY G N 1
ATOM 13979 C CA . GLY G 3 67 ? 188.77800 214.59600 246.45400 1.000 60.36000 67 GLY G CA 1
ATOM 13980 C C . GLY G 3 67 ? 189.81400 215.69400 246.33500 1.000 59.64000 67 GLY G C 1
ATOM 13981 O O . GLY G 3 67 ? 190.72000 215.78700 247.16500 1.000 61.74000 67 GLY G O 1
ATOM 13982 N N . ASN G 3 68 ? 189.69600 216.53700 245.30800 1.000 63.21000 68 ASN G N 1
ATOM 13983 C CA . ASN G 3 68 ? 190.51600 217.74100 245.22700 1.000 65.52000 68 ASN G CA 1
ATOM 13984 C C . ASN G 3 68 ? 190.16100 218.72600 246.33500 1.000 66.94000 68 ASN G C 1
ATOM 13985 O O . ASN G 3 68 ? 191.05000 219.36100 246.91800 1.000 67.66000 68 ASN G O 1
ATOM 13990 N N . THR G 3 69 ? 188.86400 218.85200 246.64200 1.000 68.13000 69 THR G N 1
ATOM 13991 C CA . THR G 3 69 ? 188.41200 219.77100 247.68400 1.000 65.53000 69 THR G CA 1
ATOM 13992 C C . THR G 3 69 ? 188.89600 219.32300 249.06100 1.000 65.94000 69 THR G C 1
ATOM 13993 O O . THR G 3 69 ? 189.46900 220.11700 249.81600 1.000 70.70000 69 THR G O 1
ATOM 13997 N N . MET G 3 70 ? 188.71000 218.03800 249.38700 1.000 63.02000 70 MET G N 1
ATOM 13998 C CA . MET G 3 70 ? 189.23600 217.50500 250.64300 1.000 61.00000 70 MET G CA 1
ATOM 13999 C C . MET G 3 70 ? 190.76100 217.46500 250.66500 1.000 60.26000 70 MET G C 1
ATOM 14000 O O . MET G 3 70 ? 191.35900 217.57800 251.74100 1.000 66.77000 70 MET G O 1
ATOM 14005 N N . ARG G 3 71 ? 191.40000 217.31500 249.49900 1.000 61.28000 71 ARG G N 1
ATOM 14006 C CA . ARG G 3 71 ? 192.85900 217.35800 249.42100 1.000 61.62000 71 ARG G CA 1
ATOM 14007 C C . ARG G 3 71 ? 193.38600 218.73200 249.80500 1.000 62.53000 71 ARG G C 1
ATOM 14008 O O . ARG G 3 71 ? 194.29000 218.85500 250.64100 1.000 64.34000 71 ARG G O 1
ATOM 14016 N N . SER G 3 72 ? 192.78100 219.76900 249.22100 1.000 69.39000 72 SER G N 1
ATOM 14017 C CA . SER G 3 72 ? 193.15400 221.17200 249.53600 1.000 69.25000 72 SER G CA 1
ATOM 14018 C C . SER G 3 72 ? 192.83800 221.46000 251.00800 1.000 68.98000 72 SER G C 1
ATOM 14019 O O . SER G 3 72 ? 193.68400 222.07300 251.68700 1.000 71.06000 72 SER G O 1
ATOM 14022 N N . LEU G 3 73 ? 191.68300 220.98300 251.48500 1.000 69.15000 73 LEU G N 1
ATOM 14023 C CA . LEU G 3 73 ? 191.25000 221.21400 252.88900 1.000 69.71000 73 LEU G CA 1
ATOM 14024 C C . LEU G 3 73 ? 192.26100 220.57600 253.84600 1.000 69.45000 73 LEU G C 1
ATOM 14025 O O . LEU G 3 73 ? 192.64600 221.24200 254.82400 1.000 72.26000 73 LEU G O 1
ATOM 14030 N N . LEU G 3 74 ? 192.68900 219.34700 253.55100 1.000 67.68000 74 LEU G N 1
ATOM 14031 C CA . LEU G 3 74 ? 193.68600 218.64500 254.40000 1.000 66.31000 74 LEU G CA 1
ATOM 14032 C C . LEU G 3 74 ? 195.00400 219.42300 254.34300 1.000 64.91000 74 LEU G C 1
ATOM 14033 O O . LEU G 3 74 ? 195.64400 219.58900 255.39700 1.000 65.57000 74 LEU G O 1
ATOM 14038 N N . ARG G 3 75 ? 195.36900 219.89700 253.14900 1.000 65.67000 75 ARG G N 1
ATOM 14039 C CA . ARG G 3 75 ? 196.62800 220.65900 252.94200 1.000 66.81000 75 ARG G CA 1
ATOM 14040 C C . ARG G 3 75 ? 196.58500 221.96400 253.74200 1.000 71.93000 75 ARG G C 1
ATOM 14041 O O . ARG G 3 75 ? 197.59400 222.28800 254.39500 1.000 73.57000 75 ARG G O 1
ATOM 14049 N N . ARG G 3 76 ? 195.45400 222.67600 253.68800 1.000 74.05000 76 ARG G N 1
ATOM 14050 C CA . ARG G 3 76 ? 195.28600 223.96200 254.41700 1.000 70.41000 76 ARG G CA 1
ATOM 14051 C C . ARG G 3 76 ? 195.30600 223.72200 255.93100 1.000 72.41000 76 ARG G C 1
ATOM 14052 O O . ARG G 3 76 ? 196.00600 224.47000 256.63800 1.000 74.95000 76 ARG G O 1
ATOM 14060 N N . THR G 3 77 ? 194.61000 222.67800 256.39100 1.000 71.82000 77 THR G N 1
ATOM 14061 C CA . THR G 3 77 ? 194.52800 222.34600 257.80800 1.000 70.82000 77 THR G CA 1
ATOM 14062 C C . THR G 3 77 ? 195.90000 222.00600 258.37700 1.000 70.34000 77 THR G C 1
ATOM 14063 O O . THR G 3 77 ? 196.34000 222.62500 259.35700 1.000 77.20000 77 THR G O 1
ATOM 14067 N N . MET G 3 78 ? 196.61900 221.06900 257.73100 1.000 71.86000 78 MET G N 1
ATOM 14068 C CA . MET G 3 78 ? 197.93000 220.69200 258.24600 1.000 74.94000 78 MET G CA 1
ATOM 14069 C C . MET G 3 78 ? 198.93500 221.82700 258.10000 1.000 73.84000 78 MET G C 1
ATOM 14070 O O . MET G 3 78 ? 199.77000 222.00800 258.98900 1.000 76.60000 78 MET G O 1
ATOM 14075 N N . LEU G 3 79 ? 198.79000 222.67300 257.06700 1.000 69.44000 79 LEU G N 1
ATOM 14076 C CA . LEU G 3 79 ? 199.72900 223.76700 256.86600 1.000 70.75000 79 LEU G CA 1
ATOM 14077 C C . LEU G 3 79 ? 199.58100 224.80100 257.96900 1.000 74.73000 79 LEU G C 1
ATOM 14078 O O . LEU G 3 79 ? 200.44100 224.90200 258.85300 1.000 75.98000 79 LEU G O 1
ATOM 14083 N N . LYS G 3 80 ? 198.42100 225.45600 258.02000 1.000 77.69000 80 LYS G N 1
ATOM 14084 C CA . LYS G 3 80 ? 198.19000 226.55800 258.93800 1.000 79.22000 80 LYS G CA 1
ATOM 14085 C C . LYS G 3 80 ? 198.01600 226.10100 260.38300 1.000 77.30000 80 LYS G C 1
ATOM 14086 O O . LYS G 3 80 ? 197.99700 226.94600 261.28200 1.000 78.03000 80 LYS G O 1
ATOM 14092 N N . HIS G 3 81 ? 197.91500 224.79100 260.64700 1.000 76.40000 81 HIS G N 1
ATOM 14093 C CA . HIS G 3 81 ? 197.77900 224.33800 262.01700 1.000 74.50000 81 HIS G CA 1
ATOM 14094 C C . HIS G 3 81 ? 198.91800 223.45200 262.51200 1.000 74.39000 81 HIS G C 1
ATOM 14095 O O . HIS G 3 81 ? 198.92800 223.11200 263.70100 1.000 74.33000 81 HIS G O 1
ATOM 14102 N N . VAL G 3 82 ? 199.87100 223.06200 261.65800 1.000 70.99000 82 VAL G N 1
ATOM 14103 C CA . VAL G 3 82 ? 201.02200 222.28500 262.09900 1.000 72.70000 82 VAL G CA 1
ATOM 14104 C C . VAL G 3 82 ? 202.29700 222.98000 261.64200 1.000 73.19000 82 VAL G C 1
ATOM 14105 O O . VAL G 3 82 ? 203.16700 223.29700 262.46000 1.000 74.12000 82 VAL G O 1
ATOM 14109 N N . ILE G 3 83 ? 202.41400 223.22800 260.33400 1.000 74.93000 83 ILE G N 1
ATOM 14110 C CA . ILE G 3 83 ? 203.70000 223.63500 259.77500 1.000 77.27000 83 ILE G CA 1
ATOM 14111 C C . ILE G 3 83 ? 203.93800 225.11500 260.03100 1.000 76.88000 83 ILE G C 1
ATOM 14112 O O . ILE G 3 83 ? 204.98300 225.51000 260.55900 1.000 78.02000 83 ILE G O 1
ATOM 14117 N N . GLU G 3 84 ? 202.96000 225.94500 259.66300 1.000 76.08000 84 GLU G N 1
ATOM 14118 C CA . GLU G 3 84 ? 203.04400 227.39100 259.86900 1.000 76.89000 84 GLU G CA 1
ATOM 14119 C C . GLU G 3 84 ? 203.16800 227.80000 261.34400 1.000 75.87000 84 GLU G C 1
ATOM 14120 O O . GLU G 3 84 ? 204.01800 228.66200 261.64000 1.000 75.65000 84 GLU G O 1
ATOM 14126 N N . PRO G 3 85 ? 202.40800 227.23300 262.31700 1.000 76.13000 85 PRO G N 1
ATOM 14127 C CA . PRO G 3 85 ? 202.72100 227.56100 263.72300 1.000 77.65000 85 PRO G CA 1
ATOM 14128 C C . PRO G 3 85 ? 204.04100 226.99000 264.21500 1.000 79.03000 85 PRO G C 1
ATOM 14129 O O . PRO G 3 85 ? 204.51300 227.39200 265.28400 1.000 80.71000 85 PRO G O 1
ATOM 14133 N N . ALA G 3 86 ? 204.62700 226.02500 263.50200 1.000 75.79000 86 ALA G N 1
ATOM 14134 C CA . ALA G 3 86 ? 205.98800 225.61200 263.82500 1.000 76.56000 86 ALA G CA 1
ATOM 14135 C C . ALA G 3 86 ? 207.01100 226.39000 263.01100 1.000 76.96000 86 ALA G C 1
ATOM 14136 O O . ALA G 3 86 ? 208.20700 226.35300 263.32100 1.000 76.79000 86 ALA G O 1
ATOM 14138 N N . LEU G 3 87 ? 206.56500 227.09100 261.96800 1.000 80.71000 87 LEU G N 1
ATOM 14139 C CA . LEU G 3 87 ? 207.48100 227.87500 261.15300 1.000 81.84000 87 LEU G CA 1
ATOM 14140 C C . LEU G 3 87 ? 207.54100 229.33300 261.58600 1.000 82.27000 87 LEU G C 1
ATOM 14141 O O . LEU G 3 87 ? 208.38300 230.07700 261.07200 1.000 81.32000 87 LEU G O 1
ATOM 14146 N N . VAL G 3 88 ? 206.66800 229.76100 262.50600 1.000 84.97000 88 VAL G N 1
ATOM 14147 C CA . VAL G 3 88 ? 206.76000 231.13400 263.00400 1.000 85.97000 88 VAL G CA 1
ATOM 14148 C C . VAL G 3 88 ? 207.98500 231.31700 263.90800 1.000 85.09000 88 VAL G C 1
ATOM 14149 O O . VAL G 3 88 ? 208.54200 232.41900 263.98600 1.000 84.88000 88 VAL G O 1
ATOM 14153 N N . GLU G 3 89 ? 208.43800 230.26100 264.59000 1.000 82.54000 89 GLU G N 1
ATOM 14154 C CA . GLU G 3 89 ? 209.60600 230.42400 265.45600 1.000 83.28000 89 GLU G CA 1
ATOM 14155 C C . GLU G 3 89 ? 210.90000 230.40000 264.64100 1.000 84.06000 89 GLU G C 1
ATOM 14156 O O . GLU G 3 89 ? 210.90700 230.11400 263.44000 1.000 82.89000 89 GLU G O 1
ATOM 14162 N N . LYS G 3 90 ? 212.00900 230.68100 265.35100 1.000 93.58000 90 LYS G N 1
ATOM 14163 C CA . LYS G 3 90 ? 213.42100 230.66800 264.93900 1.000 93.55000 90 LYS G CA 1
ATOM 14164 C C . LYS G 3 90 ? 213.69000 231.22200 263.54100 1.000 94.29000 90 LYS G C 1
ATOM 14165 O O . LYS G 3 90 ? 214.53200 230.70000 262.80100 1.000 92.65000 90 LYS G O 1
ATOM 14171 N N . GLY G 3 91 ? 213.02000 232.31600 263.19500 1.000 90.25000 91 GLY G N 1
ATOM 14172 C CA . GLY G 3 91 ? 213.07400 232.82100 261.84000 1.000 87.92000 91 GLY G CA 1
ATOM 14173 C C . GLY G 3 91 ? 212.26000 231.94600 260.91200 1.000 87.96000 91 GLY G C 1
ATOM 14174 O O . GLY G 3 91 ? 211.04400 231.82600 261.09600 1.000 87.55000 91 GLY G O 1
ATOM 14175 N N . ASN G 3 92 ? 212.93500 231.33200 259.93000 1.000 88.22000 92 ASN G N 1
ATOM 14176 C CA . ASN G 3 92 ? 212.35400 230.39100 258.96200 1.000 89.55000 92 ASN G CA 1
ATOM 14177 C C . ASN G 3 92 ? 211.16500 231.01000 258.22300 1.000 89.86000 92 ASN G C 1
ATOM 14178 O O . ASN G 3 92 ? 210.03500 230.52200 258.28000 1.000 88.65000 92 ASN G O 1
ATOM 14183 N N . LYS G 3 93 ? 211.43900 232.10900 257.53100 1.000 90.13000 93 LYS G N 1
ATOM 14184 C CA . LYS G 3 93 ? 210.40000 232.89200 256.88000 1.000 89.18000 93 LYS G CA 1
ATOM 14185 C C . LYS G 3 93 ? 210.33100 232.51700 255.40500 1.000 88.87000 93 LYS G C 1
ATOM 14186 O O . LYS G 3 93 ? 211.35100 232.52700 254.70700 1.000 86.50000 93 LYS G O 1
ATOM 14192 N N . LEU G 3 94 ? 209.12900 232.18100 254.94100 1.000 86.23000 94 LEU G N 1
ATOM 14193 C CA . LEU G 3 94 ? 208.94100 231.73300 253.57100 1.000 85.80000 94 LEU G CA 1
ATOM 14194 C C . LEU G 3 94 ? 209.00300 232.90000 252.59400 1.000 85.17000 94 LEU G C 1
ATOM 14195 O O . LEU G 3 94 ? 208.89700 234.07300 252.96600 1.000 88.01000 94 LEU G O 1
ATOM 14200 N N . SER G 3 95 ? 209.18200 232.55700 251.32300 1.000 79.17000 95 SER G N 1
ATOM 14201 C CA . SER G 3 95 ? 208.88100 233.48700 250.25200 1.000 77.71000 95 SER G CA 1
ATOM 14202 C C . SER G 3 95 ? 207.37600 233.50300 249.99900 1.000 78.73000 95 SER G C 1
ATOM 14203 O O . SER G 3 95 ? 206.62900 232.64000 250.47300 1.000 78.13000 95 SER G O 1
ATOM 14206 N N . ILE G 3 96 ? 206.92500 234.51600 249.25700 1.000 78.87000 96 ILE G N 1
ATOM 14207 C CA . ILE G 3 96 ? 205.51700 234.57600 248.87800 1.000 78.96000 96 ILE G CA 1
ATOM 14208 C C . ILE G 3 96 ? 205.19200 233.47600 247.86600 1.000 79.81000 96 ILE G C 1
ATOM 14209 O O . ILE G 3 96 ? 204.12000 232.85500 247.92200 1.000 79.65000 96 ILE G O 1
ATOM 14214 N N . GLY G 3 97 ? 206.13300 233.17900 246.96500 1.000 78.12000 97 GLY G N 1
ATOM 14215 C CA . GLY G 3 97 ? 205.95800 232.05200 246.06600 1.000 77.06000 97 GLY G CA 1
ATOM 14216 C C . GLY G 3 97 ? 206.07900 230.72100 246.77900 1.000 77.33000 97 GLY G C 1
ATOM 14217 O O . GLY G 3 97 ? 205.46200 229.73400 246.37500 1.000 79.72000 97 GLY G O 1
ATOM 14218 N N . ALA G 3 98 ? 206.86600 230.67900 247.85900 1.000 74.24000 98 ALA G N 1
ATOM 14219 C CA . ALA G 3 98 ? 206.93700 229.48100 248.69200 1.000 73.83000 98 ALA G CA 1
ATOM 14220 C C . ALA G 3 98 ? 205.60700 229.20900 249.37900 1.000 75.81000 98 ALA G C 1
ATOM 14221 O O . ALA G 3 98 ? 205.15900 228.05800 249.45300 1.000 79.09000 98 ALA G O 1
ATOM 14223 N N . TYR G 3 99 ? 204.95100 230.26500 249.86300 1.000 75.33000 99 TYR G N 1
ATOM 14224 C CA . TYR G 3 99 ? 203.65500 230.11100 250.51200 1.000 75.75000 99 TYR G CA 1
ATOM 14225 C C . TYR G 3 99 ? 202.58700 229.74700 249.48400 1.000 75.72000 99 TYR G C 1
ATOM 14226 O O . TYR G 3 99 ? 201.65600 228.98600 249.78300 1.000 75.90000 99 TYR G O 1
ATOM 14235 N N . ALA G 3 100 ? 202.71800 230.27800 248.26300 1.000 76.29000 100 ALA G N 1
ATOM 14236 C CA . ALA G 3 100 ? 201.79300 229.92600 247.18900 1.000 77.18000 100 ALA G CA 1
ATOM 14237 C C . ALA G 3 100 ? 201.97000 228.47700 246.74600 1.000 77.58000 100 ALA G C 1
ATOM 14238 O O . ALA G 3 100 ? 200.98900 227.79000 246.44200 1.000 76.34000 100 ALA G O 1
ATOM 14240 N N . THR G 3 101 ? 203.21600 228.00000 246.68900 1.000 76.09000 101 THR G N 1
ATOM 14241 C CA . THR G 3 101 ? 203.46800 226.61900 246.29300 1.000 73.68000 101 THR G CA 1
ATOM 14242 C C . THR G 3 101 ? 203.08400 225.64300 247.39700 1.000 74.54000 101 THR G C 1
ATOM 14243 O O . THR G 3 101 ? 202.68800 224.50700 247.11300 1.000 77.02000 101 THR G O 1
ATOM 14247 N N . ALA G 3 102 ? 203.19600 226.06100 248.65900 1.000 71.13000 102 ALA G N 1
ATOM 14248 C CA . ALA G 3 102 ? 202.73200 225.21200 249.74900 1.000 69.87000 102 ALA G CA 1
ATOM 14249 C C . ALA G 3 102 ? 201.21000 225.19700 249.82600 1.000 71.51000 102 ALA G C 1
ATOM 14250 O O . ALA G 3 102 ? 200.61600 224.20900 250.27500 1.000 73.17000 102 ALA G O 1
ATOM 14252 N N . TYR G 3 103 ? 200.56000 226.27500 249.38100 1.000 73.20000 103 TYR G N 1
ATOM 14253 C CA . TYR G 3 103 ? 199.10600 226.36900 249.48700 1.000 72.06000 103 TYR G CA 1
ATOM 14254 C C . TYR G 3 103 ? 198.41000 225.90000 248.20900 1.000 72.63000 103 TYR G C 1
ATOM 14255 O O . TYR G 3 103 ? 197.53000 225.03400 248.25200 1.000 71.48000 103 TYR G O 1
ATOM 14264 N N . SER G 3 104 ? 198.76300 226.48500 247.06700 1.000 75.32000 104 SER G N 1
ATOM 14265 C CA . SER G 3 104 ? 198.25800 226.02600 245.78100 1.000 76.19000 104 SER G CA 1
ATOM 14266 C C . SER G 3 104 ? 199.23700 225.01400 245.19200 1.000 76.97000 104 SER G C 1
ATOM 14267 O O . SER G 3 104 ? 200.08600 224.45800 245.89200 1.000 75.68000 104 SER G O 1
ATOM 14270 N N . GLY G 3 105 ? 199.11100 224.74600 243.89700 1.000 78.56000 105 GLY G N 1
ATOM 14271 C CA . GLY G 3 105 ? 200.00600 223.81800 243.23800 1.000 78.63000 105 GLY G CA 1
ATOM 14272 C C . GLY G 3 105 ? 201.42000 224.32100 243.04900 1.000 78.85000 105 GLY G C 1
ATOM 14273 O O . GLY G 3 105 ? 202.35800 223.81700 243.67300 1.000 76.95000 105 GLY G O 1
ATOM 14274 N N . ASN G 3 106 ? 201.58000 225.31400 242.18700 1.000 79.07000 106 ASN G N 1
ATOM 14275 C CA . ASN G 3 106 ? 202.87300 225.89100 241.86500 1.000 78.88000 106 ASN G CA 1
ATOM 14276 C C . ASN G 3 106 ? 202.91500 227.32500 242.37900 1.000 79.87000 106 ASN G C 1
ATOM 14277 O O . ASN G 3 106 ? 201.91900 227.86100 242.87300 1.000 78.94000 106 ASN G O 1
ATOM 14282 N N . ALA G 3 107 ? 204.08500 227.95000 242.26600 1.000 79.99000 107 ALA G N 1
ATOM 14283 C CA . ALA G 3 107 ? 204.18300 229.37100 242.56000 1.000 78.77000 107 ALA G CA 1
ATOM 14284 C C . ALA G 3 107 ? 203.51800 230.23000 241.49700 1.000 79.24000 107 ALA G C 1
ATOM 14285 O O . ALA G 3 107 ? 202.73900 231.12300 241.84200 1.000 79.18000 107 ALA G O 1
ATOM 14287 N N . THR G 3 108 ? 203.77400 229.96200 240.22200 1.000 77.56000 108 THR G N 1
ATOM 14288 C CA . THR G 3 108 ? 203.21200 230.72600 239.11100 1.000 76.86000 108 THR G CA 1
ATOM 14289 C C . THR G 3 108 ? 202.62700 229.73100 238.11700 1.000 77.37000 108 THR G C 1
ATOM 14290 O O . THR G 3 108 ? 202.49300 228.54000 238.41700 1.000 78.07000 108 THR G O 1
ATOM 14294 N N . GLY G 3 109 ? 202.27500 230.21900 236.93800 1.000 84.50000 109 GLY G N 1
ATOM 14295 C CA . GLY G 3 109 ? 202.01600 229.38100 235.79300 1.000 83.24000 109 GLY G CA 1
ATOM 14296 C C . GLY G 3 109 ? 203.30600 228.99500 235.10400 1.000 85.75000 109 GLY G C 1
ATOM 14297 O O . GLY G 3 109 ? 204.40300 229.32700 235.57300 1.000 87.34000 109 GLY G O 1
ATOM 14298 N N . ASN G 3 110 ? 203.17000 228.31200 233.95900 1.000 89.21000 110 ASN G N 1
ATOM 14299 C CA . ASN G 3 110 ? 204.25800 227.70600 233.18800 1.000 90.00000 110 ASN G CA 1
ATOM 14300 C C . ASN G 3 110 ? 205.18800 226.84400 234.03700 1.000 88.76000 110 ASN G C 1
ATOM 14301 O O . ASN G 3 110 ? 206.29800 227.28500 234.36500 1.000 87.78000 110 ASN G O 1
ATOM 14306 N N . PRO G 3 111 ? 204.77700 225.64100 234.44300 1.000 85.85000 111 PRO G N 1
ATOM 14307 C CA . PRO G 3 111 ? 205.73500 224.72500 235.07300 1.000 85.04000 111 PRO G CA 1
ATOM 14308 C C . PRO G 3 111 ? 206.76800 224.25800 234.05700 1.000 85.94000 111 PRO G C 1
ATOM 14309 O O . PRO G 3 111 ? 206.45000 223.55200 233.09800 1.000 88.79000 111 PRO G O 1
ATOM 14313 N N . ASP G 3 112 ? 208.01300 224.68700 234.26900 1.000 83.01000 112 ASP G N 1
ATOM 14314 C CA . ASP G 3 112 ? 209.07100 224.50600 233.28300 1.000 84.42000 112 ASP G CA 1
ATOM 14315 C C . ASP G 3 112 ? 209.43600 223.03400 233.13900 1.000 83.55000 112 ASP G C 1
ATOM 14316 O O . ASP G 3 112 ? 209.45800 222.28700 234.12200 1.000 83.16000 112 ASP G O 1
ATOM 14321 N N . GLY G 3 113 ? 209.72300 222.62300 231.90400 1.000 77.53000 113 GLY G N 1
ATOM 14322 C CA . GLY G 3 113 ? 209.95600 221.22600 231.58800 1.000 76.98000 113 GLY G CA 1
ATOM 14323 C C . GLY G 3 113 ? 211.32700 220.70600 231.96300 1.000 76.33000 113 GLY G C 1
ATOM 14324 O O . GLY G 3 113 ? 211.63900 219.55800 231.63100 1.000 78.81000 113 GLY G O 1
ATOM 14325 N N . VAL G 3 114 ? 212.15000 221.52100 232.61500 1.000 76.27000 114 VAL G N 1
ATOM 14326 C CA . VAL G 3 114 ? 213.43600 221.04300 233.12900 1.000 75.86000 114 VAL G CA 1
ATOM 14327 C C . VAL G 3 114 ? 213.18400 220.08100 234.28400 1.000 77.80000 114 VAL G C 1
ATOM 14328 O O . VAL G 3 114 ? 212.56200 220.47300 235.29100 1.000 77.29000 114 VAL G O 1
ATOM 14332 N N . PRO G 3 115 ? 213.61800 218.82600 234.19800 1.000 77.73000 115 PRO G N 1
ATOM 14333 C CA . PRO G 3 115 ? 213.43000 217.90500 235.32000 1.000 75.20000 115 PRO G CA 1
ATOM 14334 C C . PRO G 3 115 ? 214.39800 218.20000 236.45300 1.000 75.27000 115 PRO G C 1
ATOM 14335 O O . PRO G 3 115 ? 215.50800 218.69600 236.24900 1.000 74.41000 115 PRO G O 1
ATOM 14339 N N . SER G 3 116 ? 213.95500 217.88600 237.66400 1.000 76.12000 116 SER G N 1
ATOM 14340 C CA . SER G 3 116 ? 214.77000 218.08500 238.84900 1.000 76.31000 116 SER G CA 1
ATOM 14341 C C . SER G 3 116 ? 215.85800 217.02100 238.92700 1.000 78.53000 116 SER G C 1
ATOM 14342 O O . SER G 3 116 ? 215.68900 215.89700 238.44800 1.000 80.95000 116 SER G O 1
ATOM 14345 N N . SER G 3 117 ? 216.98200 217.38900 239.53900 1.000 76.01000 117 SER G N 1
ATOM 14346 C CA . SER G 3 117 ? 218.06500 216.43800 239.74400 1.000 75.39000 117 SER G CA 1
ATOM 14347 C C . SER G 3 117 ? 217.71300 215.47200 240.87200 1.000 74.63000 117 SER G C 1
ATOM 14348 O O . SER G 3 117 ? 216.67600 215.60200 241.53000 1.000 74.58000 117 SER G O 1
ATOM 14351 N N . PHE G 3 118 ? 218.59100 214.48700 241.09300 1.000 75.33000 118 PHE G N 1
ATOM 14352 C CA . PHE G 3 118 ? 218.24400 213.41700 242.02600 1.000 75.94000 118 PHE G CA 1
ATOM 14353 C C . PHE G 3 118 ? 218.28200 213.88800 243.47600 1.000 79.89000 118 PHE G C 1
ATOM 14354 O O . PHE G 3 118 ? 217.48600 213.42000 244.30300 1.000 79.09000 118 PHE G O 1
ATOM 14362 N N . ASP G 3 119 ? 219.19800 214.81100 243.79800 1.000 81.74000 119 ASP G N 1
ATOM 14363 C CA . ASP G 3 119 ? 219.29600 215.34200 245.15600 1.000 79.24000 119 ASP G CA 1
ATOM 14364 C C . ASP G 3 119 ? 218.02100 216.06700 245.56200 1.000 78.88000 119 ASP G C 1
ATOM 14365 O O . ASP G 3 119 ? 217.47800 215.82200 246.64700 1.000 80.11000 119 ASP G O 1
ATOM 14370 N N . GLU G 3 120 ? 217.49600 216.91900 244.68000 1.000 74.72000 120 GLU G N 1
ATOM 14371 C CA . GLU G 3 120 ? 216.29500 217.66700 245.02400 1.000 75.34000 120 GLU G CA 1
ATOM 14372 C C . GLU G 3 120 ? 215.04800 216.78700 245.01500 1.000 75.10000 120 GLU G C 1
ATOM 14373 O O . GLU G 3 120 ? 214.18500 216.95400 245.87600 1.000 75.49000 120 GLU G O 1
ATOM 14379 N N . ILE G 3 121 ? 214.93900 215.82400 244.08800 1.000 76.26000 121 ILE G N 1
ATOM 14380 C CA . ILE G 3 121 ? 213.74100 214.97300 244.07800 1.000 75.53000 121 ILE G CA 1
ATOM 14381 C C . ILE G 3 121 ? 213.73600 214.05800 245.30700 1.000 76.85000 121 ILE G C 1
ATOM 14382 O O . ILE G 3 121 ? 212.68500 213.84400 245.92700 1.000 76.67000 121 ILE G O 1
ATOM 14387 N N . ALA G 3 122 ? 214.92100 213.61100 245.75200 1.000 75.36000 122 ALA G N 1
ATOM 14388 C CA . ALA G 3 122 ? 215.00400 212.79200 246.95900 1.000 72.57000 122 ALA G CA 1
ATOM 14389 C C . ALA G 3 122 ? 214.70400 213.61200 248.21000 1.000 75.19000 122 ALA G C 1
ATOM 14390 O O . ALA G 3 122 ? 213.94900 213.17000 249.08600 1.000 75.99000 122 ALA G O 1
ATOM 14392 N N . THR G 3 123 ? 215.26700 214.82300 248.30300 1.000 75.44000 123 THR G N 1
ATOM 14393 C CA . THR G 3 123 ? 215.06700 215.63300 249.50300 1.000 74.61000 123 THR G CA 1
ATOM 14394 C C . THR G 3 123 ? 213.65100 216.19900 249.58500 1.000 73.66000 123 THR G C 1
ATOM 14395 O O . THR G 3 123 ? 213.12200 216.38700 250.68700 1.000 75.02000 123 THR G O 1
ATOM 14399 N N . MET G 3 124 ? 213.01900 216.48400 248.44400 1.000 73.46000 124 MET G N 1
ATOM 14400 C CA . MET G 3 124 ? 211.63700 216.95100 248.49100 1.000 75.82000 124 MET G CA 1
ATOM 14401 C C . MET G 3 124 ? 210.65700 215.80800 248.73000 1.000 74.37000 124 MET G C 1
ATOM 14402 O O . MET G 3 124 ? 209.70000 215.97200 249.48800 1.000 75.18000 124 MET G O 1
ATOM 14407 N N . ARG G 3 125 ? 210.88200 214.62900 248.13100 1.000 69.37000 125 ARG G N 1
ATOM 14408 C CA . ARG G 3 125 ? 209.96800 213.53100 248.43900 1.000 68.92000 125 ARG G CA 1
ATOM 14409 C C . ARG G 3 125 ? 210.26800 212.87200 249.78100 1.000 69.33000 125 ARG G C 1
ATOM 14410 O O . ARG G 3 125 ? 209.48800 212.02200 250.22200 1.000 67.50000 125 ARG G O 1
ATOM 14418 N N . ALA G 3 126 ? 211.37200 213.23500 250.43700 1.000 69.65000 126 ALA G N 1
ATOM 14419 C CA . ALA G 3 126 ? 211.59000 212.83600 251.82200 1.000 69.71000 126 ALA G CA 1
ATOM 14420 C C . ALA G 3 126 ? 211.05700 213.85300 252.82500 1.000 71.68000 126 ALA G C 1
ATOM 14421 O O . ALA G 3 126 ? 211.05600 213.57100 254.02800 1.000 71.45000 126 ALA G O 1
ATOM 14423 N N . HIS G 3 127 ? 210.60800 215.02100 252.36200 1.000 74.21000 127 HIS G N 1
ATOM 14424 C CA . HIS G 3 127 ? 210.12300 216.10200 253.21100 1.000 73.10000 127 HIS G CA 1
ATOM 14425 C C . HIS G 3 127 ? 208.72000 215.76800 253.72700 1.000 72.74000 127 HIS G C 1
ATOM 14426 O O . HIS G 3 127 ? 207.94500 215.11900 253.02000 1.000 72.51000 127 HIS G O 1
ATOM 14433 N N . PRO G 3 128 ? 208.38600 216.16100 254.96600 1.000 71.14000 128 PRO G N 1
ATOM 14434 C CA . PRO G 3 128 ? 207.05700 215.82100 255.51800 1.000 70.21000 128 PRO G CA 1
ATOM 14435 C C . PRO G 3 128 ? 205.86900 216.44100 254.79300 1.000 69.36000 128 PRO G C 1
ATOM 14436 O O . PRO G 3 128 ? 204.80900 215.80700 254.71800 1.000 73.82000 128 PRO G O 1
ATOM 14440 N N . PHE G 3 129 ? 205.99600 217.65900 254.27600 1.000 67.17000 129 PHE G N 1
ATOM 14441 C CA . PHE G 3 129 ? 204.89300 218.34600 253.61000 1.000 67.96000 129 PHE G CA 1
ATOM 14442 C C . PHE G 3 129 ? 205.09600 218.50300 252.11300 1.000 69.28000 129 PHE G C 1
ATOM 14443 O O . PHE G 3 129 ? 204.12500 218.43700 251.35300 1.000 69.48000 129 PHE G O 1
ATOM 14451 N N . ILE G 3 130 ? 206.33700 218.73500 251.67900 1.000 70.30000 130 ILE G N 1
ATOM 14452 C CA . ILE G 3 130 ? 206.62600 218.92300 250.26000 1.000 69.78000 130 ILE G CA 1
ATOM 14453 C C . ILE G 3 130 ? 206.43600 217.61700 249.49700 1.000 72.16000 130 ILE G C 1
ATOM 14454 O O . ILE G 3 130 ? 205.86000 217.59700 248.40200 1.000 74.38000 130 ILE G O 1
ATOM 14459 N N . GLY G 3 131 ? 206.89700 216.50300 250.07000 1.000 69.74000 131 GLY G N 1
ATOM 14460 C CA . GLY G 3 131 ? 206.61700 215.20400 249.48400 1.000 66.96000 131 GLY G CA 1
ATOM 14461 C C . GLY G 3 131 ? 205.16900 214.79300 249.57700 1.000 65.20000 131 GLY G C 1
ATOM 14462 O O . GLY G 3 131 ? 204.71400 213.98700 248.76200 1.000 72.69000 131 GLY G O 1
ATOM 14463 N N . LEU G 3 132 ? 204.43600 215.33200 250.55100 1.000 57.58000 132 LEU G N 1
ATOM 14464 C CA . LEU G 3 132 ? 203.01400 215.03400 250.65900 1.000 59.19000 132 LEU G CA 1
ATOM 14465 C C . LEU G 3 132 ? 202.23100 215.65000 249.50600 1.000 62.09000 132 LEU G C 1
ATOM 14466 O O . LEU G 3 132 ? 201.45200 214.96100 248.84100 1.000 64.47000 132 LEU G O 1
ATOM 14471 N N . PHE G 3 133 ? 202.44600 216.93000 249.22700 1.000 65.10000 133 PHE G N 1
ATOM 14472 C CA . PHE G 3 133 ? 201.73100 217.62700 248.16800 1.000 63.07000 133 PHE G CA 1
ATOM 14473 C C . PHE G 3 133 ? 202.71200 218.07800 247.09600 1.000 63.69000 133 PHE G C 1
ATOM 14474 O O . PHE G 3 133 ? 203.53100 218.97300 247.33200 1.000 68.21000 133 PHE G O 1
ATOM 14482 N N . GLY G 3 134 ? 202.61500 217.46700 245.92000 1.000 60.12000 134 GLY G N 1
ATOM 14483 C CA . GLY G 3 134 ? 203.55300 217.70900 244.84800 1.000 63.94000 134 GLY G CA 1
ATOM 14484 C C . GLY G 3 134 ? 203.27500 218.99400 244.09200 1.000 66.21000 134 GLY G C 1
ATOM 14485 O O . GLY G 3 134 ? 202.58400 219.90200 244.55600 1.000 69.86000 134 GLY G O 1
ATOM 14486 N N . GLY G 3 135 ? 203.83800 219.05900 242.88900 1.000 65.89000 135 GLY G N 1
ATOM 14487 C CA . GLY G 3 135 ? 203.71300 220.24100 242.06100 1.000 66.44000 135 GLY G CA 1
ATOM 14488 C C . GLY G 3 135 ? 204.99500 221.03900 241.96200 1.000 69.01000 135 GLY G C 1
ATOM 14489 O O . GLY G 3 135 ? 206.05600 220.48500 241.66800 1.000 70.83000 135 GLY G O 1
ATOM 14490 N N . GLY G 3 136 ? 204.89500 222.35600 242.14300 1.000 70.27000 136 GLY G N 1
ATOM 14491 C CA . GLY G 3 136 ? 206.09400 223.20900 242.04800 1.000 69.98000 136 GLY G CA 1
ATOM 14492 C C . GLY G 3 136 ? 206.45200 223.48400 240.59900 1.000 70.50000 136 GLY G C 1
ATOM 14493 O O . GLY G 3 136 ? 205.69500 223.05000 239.71000 1.000 72.11000 136 GLY G O 1
ATOM 14494 N N . PRO G 3 137 ? 207.57700 224.17200 240.31400 1.000 74.80000 137 PRO G N 1
ATOM 14495 C CA . PRO G 3 137 ? 207.98500 224.48300 238.94000 1.000 77.52000 137 PRO G CA 1
ATOM 14496 C C . PRO G 3 137 ? 208.30200 223.23600 238.10000 1.000 80.41000 137 PRO G C 1
ATOM 14497 O O . PRO G 3 137 ? 207.98200 223.22200 236.92600 1.000 81.78000 137 PRO G O 1
ATOM 14501 N N . ARG G 3 138 ? 208.91900 222.23100 238.73000 1.000 79.60000 138 ARG G N 1
ATOM 14502 C CA . ARG G 3 138 ? 209.36900 220.98800 238.04500 1.000 76.60000 138 ARG G CA 1
ATOM 14503 C C . ARG G 3 138 ? 208.26700 219.92200 238.03500 1.000 77.18000 138 ARG G C 1
ATOM 14504 O O . ARG G 3 138 ? 208.56700 218.79300 237.60000 1.000 80.73000 138 ARG G O 1
ATOM 14512 N N . MET G 3 139 ? 207.06900 220.26100 238.52700 1.000 74.90000 139 MET G N 1
ATOM 14513 C CA . MET G 3 139 ? 205.90000 219.33500 238.55200 1.000 72.41000 139 MET G CA 1
ATOM 14514 C C . MET G 3 139 ? 206.25900 218.04500 239.29600 1.000 72.97000 139 MET G C 1
ATOM 14515 O O . MET G 3 139 ? 205.89200 216.96300 238.80500 1.000 78.26000 139 MET G O 1
ATOM 14520 N N . LEU G 3 140 ? 206.95200 218.16700 240.43100 1.000 71.05000 140 LEU G N 1
ATOM 14521 C CA . LEU G 3 140 ? 207.34700 216.98400 241.24000 1.000 68.88000 140 LEU G CA 1
ATOM 14522 C C . LEU G 3 140 ? 206.06400 216.26400 241.67000 1.000 67.98000 140 LEU G C 1
ATOM 14523 O O . LEU G 3 140 ? 205.12900 216.94800 242.11600 1.000 66.16000 140 LEU G O 1
ATOM 14528 N N . GLU G 3 141 ? 206.03300 214.93400 241.55300 1.000 71.36000 141 GLU G N 1
ATOM 14529 C CA . GLU G 3 141 ? 204.81200 214.16400 241.91100 1.000 69.57000 141 GLU G CA 1
ATOM 14530 C C . GLU G 3 141 ? 204.75100 213.97600 243.42800 1.000 71.14000 141 GLU G C 1
ATOM 14531 O O . GLU G 3 141 ? 205.73100 213.46900 244.00500 1.000 74.36000 141 GLU G O 1
ATOM 14537 N N . GLY G 3 142 ? 203.61400 214.33300 244.02900 1.000 61.22000 142 GLY G N 1
ATOM 14538 C CA . GLY G 3 142 ? 203.40400 214.19400 245.48200 1.000 61.51000 142 GLY G CA 1
ATOM 14539 C C . GLY G 3 142 ? 203.13900 212.75100 245.86800 1.000 63.01000 142 GLY G C 1
ATOM 14540 O O . GLY G 3 142 ? 202.79500 211.95300 244.97500 1.000 67.13000 142 GLY G O 1
ATOM 14541 N N . ARG G 3 143 ? 203.27100 212.41900 247.15300 1.000 65.43000 143 ARG G N 1
ATOM 14542 C CA . ARG G 3 143 ? 203.02100 211.01800 247.57600 1.000 62.74000 143 ARG G CA 1
ATOM 14543 C C . ARG G 3 143 ? 201.89100 211.03700 248.60600 1.000 59.61000 143 ARG G C 1
ATOM 14544 O O . ARG G 3 143 ? 202.13900 210.76500 249.79300 1.000 65.42000 143 ARG G O 1
ATOM 14552 N N . LEU G 3 144 ? 200.69000 211.33400 248.10800 1.000 54.44000 144 LEU G N 1
ATOM 14553 C CA . LEU G 3 144 ? 199.45400 211.37400 248.87700 1.000 55.94000 144 LEU G CA 1
ATOM 14554 C C . LEU G 3 144 ? 198.29000 211.22700 247.91200 1.000 54.40000 144 LEU G C 1
ATOM 14555 O O . LEU G 3 144 ? 198.13400 212.04000 246.99700 1.000 57.28000 144 LEU G O 1
ATOM 14560 N N . MET G 3 145 ? 197.48000 210.19700 248.12000 1.000 51.06000 145 MET G N 1
ATOM 14561 C CA . MET G 3 145 ? 196.30900 209.92500 247.29700 1.000 53.50000 145 MET G CA 1
ATOM 14562 C C . MET G 3 145 ? 195.07100 210.26500 248.11800 1.000 53.04000 145 MET G C 1
ATOM 14563 O O . MET G 3 145 ? 194.75100 209.56600 249.08500 1.000 57.58000 145 MET G O 1
ATOM 14568 N N . VAL G 3 146 ? 194.37500 211.33200 247.73500 1.000 53.16000 146 VAL G N 1
ATOM 14569 C CA . VAL G 3 146 ? 193.20100 211.80800 248.45900 1.000 54.52000 146 VAL G CA 1
ATOM 14570 C C . VAL G 3 146 ? 191.97200 211.53900 247.60400 1.000 52.14000 146 VAL G C 1
ATOM 14571 O O . VAL G 3 146 ? 191.79900 212.14100 246.53800 1.000 56.79000 146 VAL G O 1
ATOM 14575 N N . ASP G 3 147 ? 191.10500 210.65500 248.08900 1.000 52.73000 147 ASP G N 1
ATOM 14576 C CA . ASP G 3 147 ? 189.91800 210.21900 247.37200 1.000 59.47000 147 ASP G CA 1
ATOM 14577 C C . ASP G 3 147 ? 188.73600 211.09100 247.82400 1.000 61.19000 147 ASP G C 1
ATOM 14578 O O . ASP G 3 147 ? 188.83900 211.86300 248.77800 1.000 60.53000 147 ASP G O 1
ATOM 14583 N N . SER G 3 148 ? 187.62100 211.01300 247.09900 1.000 65.38000 148 SER G N 1
ATOM 14584 C CA . SER G 3 148 ? 186.44700 211.81200 247.41800 1.000 65.20000 148 SER G CA 1
ATOM 14585 C C . SER G 3 148 ? 185.74900 211.29700 248.68100 1.000 66.17000 148 SER G C 1
ATOM 14586 O O . SER G 3 148 ? 186.02600 210.20700 249.18900 1.000 67.51000 148 SER G O 1
ATOM 14589 N N . LEU G 3 149 ? 184.81700 212.10900 249.17600 1.000 68.41000 149 LEU G N 1
ATOM 14590 C CA . LEU G 3 149 ? 184.06000 211.82500 250.38900 1.000 68.96000 149 LEU G CA 1
ATOM 14591 C C . LEU G 3 149 ? 182.74200 211.15900 250.01400 1.000 69.09000 149 LEU G C 1
ATOM 14592 O O . LEU G 3 149 ? 181.94100 211.73600 249.27200 1.000 71.02000 149 LEU G O 1
ATOM 14597 N N . TYR G 3 150 ? 182.51600 209.95300 250.53500 1.000 70.15000 150 TYR G N 1
ATOM 14598 C CA . TYR G 3 150 ? 181.41600 209.10200 250.09700 1.000 71.82000 150 TYR G CA 1
ATOM 14599 C C . TYR G 3 150 ? 180.37600 208.93800 251.19400 1.000 72.52000 150 TYR G C 1
ATOM 14600 O O . TYR G 3 150 ? 180.73800 208.61500 252.33100 1.000 74.21000 150 TYR G O 1
ATOM 14609 N N . PRO G 3 151 ? 179.09000 209.11400 250.90500 1.000 73.58000 151 PRO G N 1
ATOM 14610 C CA . PRO G 3 151 ? 178.07400 208.67100 251.86100 1.000 75.71000 151 PRO G CA 1
ATOM 14611 C C . PRO G 3 151 ? 177.97800 207.15400 251.85200 1.000 74.94000 151 PRO G C 1
ATOM 14612 O O . PRO G 3 151 ? 178.05200 206.51100 250.80100 1.000 76.17000 151 PRO G O 1
ATOM 14616 N N . ILE G 3 152 ? 177.84100 206.57500 253.04300 1.000 77.42000 152 ILE G N 1
ATOM 14617 C CA . ILE G 3 152 ? 177.64100 205.13300 253.13000 1.000 78.38000 152 ILE G CA 1
ATOM 14618 C C . ILE G 3 152 ? 176.20900 204.85900 252.69500 1.000 79.87000 152 ILE G C 1
ATOM 14619 O O . ILE G 3 152 ? 175.24700 205.13300 253.42300 1.000 79.73000 152 ILE G O 1
ATOM 14624 N N . HIS G 3 153 ? 176.07300 204.37000 251.47000 1.000 86.55000 153 HIS G N 1
ATOM 14625 C CA . HIS G 3 153 ? 174.80500 204.24200 250.77900 1.000 86.10000 153 HIS G CA 1
ATOM 14626 C C . HIS G 3 153 ? 174.84800 202.98800 249.91800 1.000 86.21000 153 HIS G C 1
ATOM 14627 O O . HIS G 3 153 ? 175.92000 202.44100 249.64100 1.000 87.74000 153 HIS G O 1
ATOM 14634 N N . THR G 3 154 ? 173.66600 202.52000 249.51300 1.000 86.83000 154 THR G N 1
ATOM 14635 C CA . THR G 3 154 ? 173.59700 201.41100 248.57000 1.000 88.14000 154 THR G CA 1
ATOM 14636 C C . THR G 3 154 ? 174.13900 201.79300 247.20000 1.000 88.02000 154 THR G C 1
ATOM 14637 O O . THR G 3 154 ? 174.74400 200.94800 246.52800 1.000 86.37000 154 THR G O 1
ATOM 14641 N N . ASN G 3 155 ? 173.95500 203.05300 246.78800 1.000 81.73000 155 ASN G N 1
ATOM 14642 C CA . ASN G 3 155 ? 174.40100 203.49900 245.47100 1.000 79.78000 155 ASN G CA 1
ATOM 14643 C C . ASN G 3 155 ? 175.92100 203.51200 245.34800 1.000 81.90000 155 ASN G C 1
ATOM 14644 O O . ASN G 3 155 ? 176.44600 203.41700 244.23500 1.000 83.92000 155 ASN G O 1
ATOM 14649 N N . ALA G 3 156 ? 176.64200 203.62300 246.46300 1.000 77.57000 156 ALA G N 1
ATOM 14650 C CA . ALA G 3 156 ? 178.08700 203.44600 246.47000 1.000 77.62000 156 ALA G CA 1
ATOM 14651 C C . ALA G 3 156 ? 178.50400 202.11800 247.08600 1.000 76.83000 156 ALA G C 1
ATOM 14652 O O . ALA G 3 156 ? 179.61800 202.02300 247.62100 1.000 77.67000 156 ALA G O 1
ATOM 14654 N N . GLU G 3 157 ? 177.63000 201.10200 247.01100 1.000 78.90000 157 GLU G N 1
ATOM 14655 C CA . GLU G 3 157 ? 177.87800 199.80600 247.64400 1.000 81.15000 157 GLU G CA 1
ATOM 14656 C C . GLU G 3 157 ? 179.12500 199.13800 247.07800 1.000 80.97000 157 GLU G C 1
ATOM 14657 O O . GLU G 3 157 ? 180.01000 198.71100 247.83100 1.000 77.84000 157 GLU G O 1
ATOM 14663 N N . ARG G 3 158 ? 179.26300 199.13900 245.74700 1.000 73.02000 158 ARG G N 1
ATOM 14664 C CA . ARG G 3 158 ? 180.43800 198.60300 245.06300 1.000 70.52000 158 ARG G CA 1
ATOM 14665 C C . ARG G 3 158 ? 181.70000 199.42900 245.30400 1.000 69.44000 158 ARG G C 1
ATOM 14666 O O . ARG G 3 158 ? 182.77700 199.01900 244.85900 1.000 69.29000 158 ARG G O 1
ATOM 14674 N N . ILE G 3 159 ? 181.59000 200.57000 245.98400 1.000 72.97000 159 ILE G N 1
ATOM 14675 C CA . ILE G 3 159 ? 182.73600 201.36500 246.40100 1.000 74.28000 159 ILE G CA 1
ATOM 14676 C C . ILE G 3 159 ? 183.18400 200.91600 247.78700 1.000 73.35000 159 ILE G C 1
ATOM 14677 O O . ILE G 3 159 ? 184.38000 200.93600 248.09800 1.000 72.89000 159 ILE G O 1
ATOM 14682 N N . LEU G 3 160 ? 182.23100 200.48800 248.63000 1.000 78.36000 160 LEU G N 1
ATOM 14683 C CA . LEU G 3 160 ? 182.54800 200.24300 250.03500 1.000 80.66000 160 LEU G CA 1
ATOM 14684 C C . LEU G 3 160 ? 181.87500 198.98600 250.58600 1.000 83.80000 160 LEU G C 1
ATOM 14685 O O . LEU G 3 160 ? 181.47600 198.95700 251.75500 1.000 83.82000 160 LEU G O 1
ATOM 14690 N N . GLY G 3 161 ? 181.75000 197.93500 249.77300 1.000 83.30000 161 GLY G N 1
ATOM 14691 C CA . GLY G 3 161 ? 181.06400 196.73300 250.22200 1.000 81.57000 161 GLY G CA 1
ATOM 14692 C C . GLY G 3 161 ? 181.88900 195.82200 251.10800 1.000 82.05000 161 GLY G C 1
ATOM 14693 O O . GLY G 3 161 ? 181.36900 194.80800 251.58600 1.000 81.22000 161 GLY G O 1
ATOM 14694 N N . ALA G 3 162 ? 183.16100 196.15300 251.33800 1.000 78.95000 162 ALA G N 1
ATOM 14695 C CA . ALA G 3 162 ? 184.01900 195.28600 252.14200 1.000 79.03000 162 ALA G CA 1
ATOM 14696 C C . ALA G 3 162 ? 183.70900 195.42100 253.62900 1.000 80.18000 162 ALA G C 1
ATOM 14697 O O . ALA G 3 162 ? 183.32200 194.44800 254.28700 1.000 79.73000 162 ALA G O 1
ATOM 14699 N N . GLY G 3 163 ? 183.87700 196.62000 254.17800 1.000 82.74000 163 GLY G N 1
ATOM 14700 C CA . GLY G 3 163 ? 183.71800 196.85300 255.59700 1.000 79.06000 163 GLY G CA 1
ATOM 14701 C C . GLY G 3 163 ? 182.38800 197.42500 256.03800 1.000 80.38000 163 GLY G C 1
ATOM 14702 O O . GLY G 3 163 ? 182.21800 197.69800 257.23100 1.000 80.53000 163 GLY G O 1
ATOM 14703 N N . TYR G 3 164 ? 181.43700 197.62100 255.12300 1.000 84.77000 164 TYR G N 1
ATOM 14704 C CA . TYR G 3 164 ? 180.14200 198.22700 255.45400 1.000 84.63000 164 TYR G CA 1
ATOM 14705 C C . TYR G 3 164 ? 179.03500 197.36100 254.85700 1.000 86.49000 164 TYR G C 1
ATOM 14706 O O . TYR G 3 164 ? 178.59800 197.58100 253.72400 1.000 87.82000 164 TYR G O 1
ATOM 14715 N N . GLU G 3 165 ? 178.58800 196.37500 255.63300 1.000 97.18000 165 GLU G N 1
ATOM 14716 C CA . GLU G 3 165 ? 177.45600 195.53400 255.26500 1.000 98.84000 165 GLU G CA 1
ATOM 14717 C C . GLU G 3 165 ? 176.15700 196.06400 255.86400 1.000 99.43000 165 GLU G C 1
ATOM 14718 O O . GLU G 3 165 ? 175.13200 196.13100 255.17800 1.000 99.28000 165 GLU G O 1
ATOM 14724 N N . ASN G 3 166 ? 176.19100 196.44900 257.13600 1.000 99.85000 166 ASN G N 1
ATOM 14725 C CA . ASN G 3 166 ? 175.06200 197.08400 257.80000 1.000 99.34000 166 ASN G CA 1
ATOM 14726 C C . ASN G 3 166 ? 175.16900 198.59900 257.61400 1.000 99.88000 166 ASN G C 1
ATOM 14727 O O . ASN G 3 166 ? 175.93800 199.06700 256.76900 1.000 99.76000 166 ASN G O 1
ATOM 14732 N N . GLU G 3 167 ? 174.36600 199.35800 258.38300 1.000 100.21000 167 GLU G N 1
ATOM 14733 C CA . GLU G 3 167 ? 174.30800 200.83800 258.42800 1.000 100.52000 167 GLU G CA 1
ATOM 14734 C C . GLU G 3 167 ? 174.18000 201.47600 257.03900 1.000 101.52000 167 GLU G C 1
ATOM 14735 O O . GLU G 3 167 ? 174.65700 202.58500 256.78300 1.000 101.12000 167 GLU G O 1
ATOM 14741 N N . MET G 3 168 ? 173.45900 200.79500 256.15100 1.000 101.10000 168 MET G N 1
ATOM 14742 C CA . MET G 3 168 ? 173.28300 201.22900 254.77200 1.000 100.37000 168 MET G CA 1
ATOM 14743 C C . MET G 3 168 ? 172.08100 202.16200 254.68900 1.000 99.50000 168 MET G C 1
ATOM 14744 O O . MET G 3 168 ? 170.97600 201.79500 255.10400 1.000 99.11000 168 MET G O 1
ATOM 14749 N N . MET G 3 169 ? 172.29800 203.36200 254.15800 1.000 97.16000 169 MET G N 1
ATOM 14750 C CA . MET G 3 169 ? 171.20300 204.30200 253.96500 1.000 98.25000 169 MET G CA 1
ATOM 14751 C C . MET G 3 169 ? 170.60900 204.14200 252.57100 1.000 97.14000 169 MET G C 1
ATOM 14752 O O . MET G 3 169 ? 171.32800 203.92000 251.59300 1.000 98.57000 169 MET G O 1
ATOM 14757 N N . SER G 3 170 ? 169.28400 204.24200 252.48500 1.000 88.17000 170 SER G N 1
ATOM 14758 C CA . SER G 3 170 ? 168.57700 204.07800 251.22300 1.000 88.30000 170 SER G CA 1
ATOM 14759 C C . SER G 3 170 ? 167.47600 205.12400 251.11600 1.000 88.03000 170 SER G C 1
ATOM 14760 O O . SER G 3 170 ? 167.03800 205.70100 252.11500 1.000 88.73000 170 SER G O 1
ATOM 14763 N N . GLY G 3 171 ? 167.03300 205.36200 249.88300 1.000 84.10000 171 GLY G N 1
ATOM 14764 C CA . GLY G 3 171 ? 165.97700 206.31100 249.62000 1.000 83.15000 171 GLY G CA 1
ATOM 14765 C C . GLY G 3 171 ? 166.50900 207.67600 249.22900 1.000 84.56000 171 GLY G C 1
ATOM 14766 O O . GLY G 3 171 ? 167.61900 207.80300 248.70000 1.000 83.95000 171 GLY G O 1
ATOM 14767 N N . PRO G 3 172 ? 165.70500 208.72100 249.44800 1.000 85.89000 172 PRO G N 1
ATOM 14768 C CA . PRO G 3 172 ? 166.19300 210.08800 249.22800 1.000 84.41000 172 PRO G CA 1
ATOM 14769 C C . PRO G 3 172 ? 167.30500 210.44100 250.20500 1.000 84.76000 172 PRO G C 1
ATOM 14770 O O . PRO G 3 172 ? 167.29900 210.02600 251.36600 1.000 85.96000 172 PRO G O 1
ATOM 14774 N N . ILE G 3 173 ? 168.27000 211.21900 249.71800 1.000 86.33000 173 ILE G N 1
ATOM 14775 C CA . ILE G 3 173 ? 169.48000 211.48400 250.48600 1.000 87.48000 173 ILE G CA 1
ATOM 14776 C C . ILE G 3 173 ? 169.75700 212.98600 250.46100 1.000 87.94000 173 ILE G C 1
ATOM 14777 O O . ILE G 3 173 ? 170.60100 213.49100 251.21100 1.000 86.08000 173 ILE G O 1
ATOM 14782 N N . THR G 3 174 ? 169.02800 213.71700 249.61900 1.000 91.09000 174 THR G N 1
ATOM 14783 C CA . THR G 3 174 ? 169.22800 215.15000 249.44100 1.000 91.77000 174 THR G CA 1
ATOM 14784 C C . THR G 3 174 ? 167.88700 215.87100 249.55600 1.000 91.64000 174 THR G C 1
ATOM 14785 O O . THR G 3 174 ? 166.81700 215.27200 249.41400 1.000 92.00000 174 THR G O 1
ATOM 14789 N N . GLN G 3 175 ? 167.95400 217.17400 249.82600 1.000 91.08000 175 GLN G N 1
ATOM 14790 C CA . GLN G 3 175 ? 166.77100 218.02500 249.88600 1.000 90.83000 175 GLN G CA 1
ATOM 14791 C C . GLN G 3 175 ? 167.17600 219.43600 249.48400 1.000 91.99000 175 GLN G C 1
ATOM 14792 O O . GLN G 3 175 ? 168.30500 219.86300 249.71900 1.000 92.33000 175 GLN G O 1
ATOM 14798 N N . VAL G 3 176 ? 166.25100 220.15600 248.87300 1.000 93.35000 176 VAL G N 1
ATOM 14799 C CA . VAL G 3 176 ? 166.54900 221.49300 248.37100 1.000 93.35000 176 VAL G CA 1
ATOM 14800 C C . VAL G 3 176 ? 166.25500 222.51900 249.46300 1.000 92.86000 176 VAL G C 1
ATOM 14801 O O . VAL G 3 176 ? 165.28100 222.39000 250.21700 1.000 92.19000 176 VAL G O 1
ATOM 14805 N N . VAL G 3 177 ? 167.14100 223.50700 249.60400 1.000 93.05000 177 VAL G N 1
ATOM 14806 C CA . VAL G 3 177 ? 166.95100 224.61900 250.52700 1.000 94.27000 177 VAL G CA 1
ATOM 14807 C C . VAL G 3 177 ? 167.02700 225.91100 249.72700 1.000 95.01000 177 VAL G C 1
ATOM 14808 O O . VAL G 3 177 ? 167.84600 226.03500 248.80700 1.000 94.22000 177 VAL G O 1
ATOM 14812 N N . TRP G 3 178 ? 166.16300 226.86500 250.06700 1.000 99.57000 178 TRP G N 1
ATOM 14813 C CA . TRP G 3 178 ? 165.98200 228.04900 249.23900 1.000 97.65000 178 TRP G CA 1
ATOM 14814 C C . TRP G 3 178 ? 166.85200 229.21800 249.68500 1.000 97.38000 178 TRP G C 1
ATOM 14815 O O . TRP G 3 178 ? 167.46100 229.88900 248.84500 1.000 97.30000 178 TRP G O 1
ATOM 14826 N N . ALA G 3 179 ? 166.92800 229.47500 250.98600 1.000 88.22000 179 ALA G N 1
ATOM 14827 C CA . ALA G 3 179 ? 167.73800 230.57400 251.49800 1.000 87.17000 179 ALA G CA 1
ATOM 14828 C C . ALA G 3 179 ? 168.29200 230.24700 252.88000 1.000 85.25000 179 ALA G C 1
ATOM 14829 O O . ALA G 3 179 ? 169.45500 229.86900 253.01900 1.000 85.10000 179 ALA G O 1
ATOM 14831 N N . PHE G 3 246 ? 164.93100 234.67400 246.29700 1.000 110.07000 246 PHE G N 1
ATOM 14832 C CA . PHE G 3 246 ? 164.30500 233.35700 246.31000 1.000 110.95000 246 PHE G CA 1
ATOM 14833 C C . PHE G 3 246 ? 165.00500 232.39800 245.35400 1.000 110.68000 246 PHE G C 1
ATOM 14834 O O . PHE G 3 246 ? 164.40000 231.90100 244.40300 1.000 108.66000 246 PHE G O 1
ATOM 14842 N N . ASN G 3 247 ? 166.28300 232.13800 245.61500 1.000 107.35000 247 ASN G N 1
ATOM 14843 C CA . ASN G 3 247 ? 167.03900 231.15800 244.84800 1.000 107.11000 247 ASN G CA 1
ATOM 14844 C C . ASN G 3 247 ? 166.77800 229.77000 245.42600 1.000 106.86000 247 ASN G C 1
ATOM 14845 O O . ASN G 3 247 ? 165.96600 229.59300 246.33600 1.000 106.27000 247 ASN G O 1
ATOM 14850 N N . ALA G 3 248 ? 167.46400 228.76200 244.89600 1.000 95.64000 248 ALA G N 1
ATOM 14851 C CA . ALA G 3 248 ? 167.37300 227.41400 245.42800 1.000 93.24000 248 ALA G CA 1
ATOM 14852 C C . ALA G 3 248 ? 168.68500 226.69600 245.16800 1.000 93.29000 248 ALA G C 1
ATOM 14853 O O . ALA G 3 248 ? 169.26600 226.79600 244.08500 1.000 93.81000 248 ALA G O 1
ATOM 14855 N N . HIS G 3 249 ? 169.15200 225.97300 246.18100 1.000 90.67000 249 HIS G N 1
ATOM 14856 C CA . HIS G 3 249 ? 170.28800 225.07500 245.99300 1.000 89.58000 249 HIS G CA 1
ATOM 14857 C C . HIS G 3 249 ? 169.99400 223.79000 246.74600 1.000 89.63000 249 HIS G C 1
ATOM 14858 O O . HIS G 3 249 ? 169.46100 223.83000 247.85900 1.000 88.14000 249 HIS G O 1
ATOM 14865 N N . GLU G 3 250 ? 170.28600 222.65400 246.12500 1.000 90.43000 250 GLU G N 1
ATOM 14866 C CA . GLU G 3 250 ? 169.97000 221.37600 246.74000 1.000 89.17000 250 GLU G CA 1
ATOM 14867 C C . GLU G 3 250 ? 171.15500 220.88700 247.55600 1.000 89.24000 250 GLU G C 1
ATOM 14868 O O . GLU G 3 250 ? 172.28700 220.84200 247.07300 1.000 88.66000 250 GLU G O 1
ATOM 14874 N N . VAL G 3 251 ? 170.88200 220.53700 248.80800 1.000 89.65000 251 VAL G N 1
ATOM 14875 C CA . VAL G 3 251 ? 171.88400 220.23600 249.81500 1.000 88.48000 251 VAL G CA 1
ATOM 14876 C C . VAL G 3 251 ? 171.72600 218.77500 250.21700 1.000 88.74000 251 VAL G C 1
ATOM 14877 O O . VAL G 3 251 ? 170.69100 218.15000 249.95900 1.000 88.48000 251 VAL G O 1
ATOM 14881 N N . VAL G 3 252 ? 172.77600 218.21400 250.80900 1.000 86.51000 252 VAL G N 1
ATOM 14882 C CA . VAL G 3 252 ? 172.71900 216.85000 251.32300 1.000 86.69000 252 VAL G CA 1
ATOM 14883 C C . VAL G 3 252 ? 172.35700 216.89900 252.80300 1.000 87.99000 252 VAL G C 1
ATOM 14884 O O . VAL G 3 252 ? 172.89400 217.72000 253.55600 1.000 87.21000 252 VAL G O 1
ATOM 14888 N N . ILE G 3 253 ? 171.44200 216.02300 253.21400 1.000 84.45000 253 ILE G N 1
ATOM 14889 C CA . ILE G 3 253 ? 170.77100 216.05800 254.51700 1.000 82.30000 253 ILE G CA 1
ATOM 14890 C C . ILE G 3 253 ? 171.74900 215.83600 255.67100 1.000 82.58000 253 ILE G C 1
ATOM 14891 O O . ILE G 3 253 ? 172.77300 215.15700 255.49500 1.000 81.70000 253 ILE G O 1
ATOM 14896 N N . PRO G 3 254 ? 171.51500 216.42600 256.84500 1.000 85.35000 254 PRO G N 1
ATOM 14897 C CA . PRO G 3 254 ? 172.43100 216.24000 257.97500 1.000 85.31000 254 PRO G CA 1
ATOM 14898 C C . PRO G 3 254 ? 172.20100 214.89900 258.66400 1.000 84.75000 254 PRO G C 1
ATOM 14899 O O . PRO G 3 254 ? 171.26600 214.16100 258.36000 1.000 84.25000 254 PRO G O 1
ATOM 14903 N N . GLY G 3 255 ? 173.07900 214.59900 259.62000 1.000 82.91000 255 GLY G N 1
ATOM 14904 C CA . GLY G 3 255 ? 173.05400 213.31800 260.29300 1.000 83.28000 255 GLY G CA 1
ATOM 14905 C C . GLY G 3 255 ? 173.60800 212.17300 259.48200 1.000 83.37000 255 GLY G C 1
ATOM 14906 O O . GLY G 3 255 ? 173.37200 211.01200 259.83400 1.000 81.64000 255 GLY G O 1
ATOM 14907 N N . LEU G 3 256 ? 174.33700 212.45900 258.41000 1.000 86.82000 256 LEU G N 1
ATOM 14908 C CA . LEU G 3 256 ? 174.75500 211.43400 257.46800 1.000 86.16000 256 LEU G CA 1
ATOM 14909 C C . LEU G 3 256 ? 176.12200 210.87200 257.83400 1.000 86.45000 256 LEU G C 1
ATOM 14910 O O . LEU G 3 256 ? 176.89700 211.48800 258.57000 1.000 86.00000 256 LEU G O 1
ATOM 14915 N N . LYS G 3 257 ? 176.41500 209.69500 257.29200 1.000 83.78000 257 LYS G N 1
ATOM 14916 C CA . LYS G 3 257 ? 177.63900 208.96400 257.58300 1.000 81.13000 257 LYS G CA 1
ATOM 14917 C C . LYS G 3 257 ? 178.48600 208.89400 256.31700 1.000 81.23000 257 LYS G C 1
ATOM 14918 O O . LYS G 3 257 ? 178.00700 208.43300 255.27600 1.000 81.88000 257 LYS G O 1
ATOM 14924 N N . TRP G 3 258 ? 179.73700 209.35600 256.40000 1.000 78.98000 258 TRP G N 1
ATOM 14925 C CA . TRP G 3 258 ? 180.60700 209.43500 255.23500 1.000 78.05000 258 TRP G CA 1
ATOM 14926 C C . TRP G 3 258 ? 181.94200 208.76500 255.52800 1.000 78.00000 258 TRP G C 1
ATOM 14927 O O . TRP G 3 258 ? 182.38700 208.68200 256.67400 1.000 79.78000 258 TRP G O 1
ATOM 14938 N N . VAL G 3 259 ? 182.57800 208.30500 254.45700 1.000 73.30000 259 VAL G N 1
ATOM 14939 C CA . VAL G 3 259 ? 183.89100 207.67500 254.49200 1.000 73.86000 259 VAL G CA 1
ATOM 14940 C C . VAL G 3 259 ? 184.82200 208.49500 253.60500 1.000 71.54000 259 VAL G C 1
ATOM 14941 O O . VAL G 3 259 ? 184.36700 209.21700 252.70700 1.000 73.01000 259 VAL G O 1
ATOM 14945 N N . TRP G 3 260 ? 186.12000 208.42800 253.89800 1.000 64.86000 260 TRP G N 1
ATOM 14946 C CA . TRP G 3 260 ? 187.14000 209.17300 253.17300 1.000 64.94000 260 TRP G CA 1
ATOM 14947 C C . TRP G 3 260 ? 188.44400 208.39600 253.24400 1.000 67.61000 260 TRP G C 1
ATOM 14948 O O . TRP G 3 260 ? 188.96300 208.15100 254.33500 1.000 67.35000 260 TRP G O 1
ATOM 14959 N N . ARG G 3 261 ? 188.99100 208.04200 252.08800 1.000 62.85000 261 ARG G N 1
ATOM 14960 C CA . ARG G 3 261 ? 190.15400 207.17000 252.01200 1.000 60.74000 261 ARG G CA 1
ATOM 14961 C C . ARG G 3 261 ? 191.37800 207.97600 251.59200 1.000 59.70000 261 ARG G C 1
ATOM 14962 O O . ARG G 3 261 ? 191.43700 208.49200 250.47100 1.000 63.56000 261 ARG G O 1
ATOM 14970 N N . ILE G 3 262 ? 192.34500 208.07300 252.49300 1.000 59.51000 262 ILE G N 1
ATOM 14971 C CA . ILE G 3 262 ? 193.58400 208.81000 252.28800 1.000 58.98000 262 ILE G CA 1
ATOM 14972 C C . ILE G 3 262 ? 194.71400 207.80100 252.14800 1.000 60.80000 262 ILE G C 1
ATOM 14973 O O . ILE G 3 262 ? 194.94600 206.98100 253.03800 1.000 67.62000 262 ILE G O 1
ATOM 14978 N N . SER G 3 263 ? 195.43000 207.85000 251.02600 1.000 57.75000 263 SER G N 1
ATOM 14979 C CA . SER G 3 263 ? 196.41800 206.82200 250.72500 1.000 59.61000 263 SER G CA 1
ATOM 14980 C C . SER G 3 263 ? 197.77300 207.45800 250.44000 1.000 56.30000 263 SER G C 1
ATOM 14981 O O . SER G 3 263 ? 197.85400 208.58900 249.95400 1.000 59.70000 263 SER G O 1
ATOM 14984 N N . LEU G 3 264 ? 198.83900 206.72000 250.76300 1.000 59.41000 264 LEU G N 1
ATOM 14985 C CA . LEU G 3 264 ? 200.21600 207.21000 250.66900 1.000 62.05000 264 LEU G CA 1
ATOM 14986 C C . LEU G 3 264 ? 201.09300 206.07800 250.14800 1.000 65.12000 264 LEU G C 1
ATOM 14987 O O . LEU G 3 264 ? 201.32800 205.10200 250.86500 1.000 69.32000 264 LEU G O 1
ATOM 14992 N N . ASP G 3 265 ? 201.58600 206.19900 248.91600 1.000 69.02000 265 ASP G N 1
ATOM 14993 C CA . ASP G 3 265 ? 202.37400 205.12500 248.32000 1.000 73.71000 265 ASP G CA 1
ATOM 14994 C C . ASP G 3 265 ? 203.84300 205.26200 248.71700 1.000 74.21000 265 ASP G C 1
ATOM 14995 O O . ASP G 3 265 ? 204.55500 206.11800 248.18600 1.000 73.58000 265 ASP G O 1
ATOM 15000 N N . ARG G 3 266 ? 204.28600 204.37200 249.61100 1.000 72.51000 266 ARG G N 1
ATOM 15001 C CA . ARG G 3 266 ? 205.54200 204.48100 250.35000 1.000 70.40000 266 ARG G CA 1
ATOM 15002 C C . ARG G 3 266 ? 205.66100 205.83900 251.05300 1.000 70.88000 266 ARG G C 1
ATOM 15003 O O . ARG G 3 266 ? 206.14300 206.81500 250.46700 1.000 71.20000 266 ARG G O 1
ATOM 15011 N N . PRO G 3 267 ? 205.12800 205.96600 252.26700 1.000 72.83000 267 PRO G N 1
ATOM 15012 C CA . PRO G 3 267 ? 205.38000 207.17400 253.05700 1.000 69.89000 267 PRO G CA 1
ATOM 15013 C C . PRO G 3 267 ? 206.57700 207.03600 253.98400 1.000 71.48000 267 PRO G C 1
ATOM 15014 O O . PRO G 3 267 ? 206.90300 205.95400 254.47700 1.000 73.53000 267 PRO G O 1
ATOM 15018 N N . THR G 3 268 ? 207.24200 208.16200 254.22600 1.000 73.07000 268 THR G N 1
ATOM 15019 C CA . THR G 3 268 ? 208.08500 208.24500 255.40400 1.000 74.85000 268 THR G CA 1
ATOM 15020 C C . THR G 3 268 ? 207.19200 208.40500 256.63300 1.000 75.28000 268 THR G C 1
ATOM 15021 O O . THR G 3 268 ? 205.99900 208.70900 256.52700 1.000 74.36000 268 THR G O 1
ATOM 15025 N N . ASP G 3 269 ? 207.78000 208.17500 257.80900 1.000 82.21000 269 ASP G N 1
ATOM 15026 C CA . ASP G 3 269 ? 206.99800 208.15700 259.04100 1.000 81.49000 269 ASP G CA 1
ATOM 15027 C C . ASP G 3 269 ? 206.48300 209.55300 259.38800 1.000 80.13000 269 ASP G C 1
ATOM 15028 O O . ASP G 3 269 ? 205.39300 209.70500 259.96100 1.000 79.04000 269 ASP G O 1
ATOM 15033 N N . ALA G 3 270 ? 207.24600 210.58300 259.00900 1.000 74.55000 270 ALA G N 1
ATOM 15034 C CA . ALA G 3 270 ? 206.85900 211.96600 259.26300 1.000 73.66000 270 ALA G CA 1
ATOM 15035 C C . ALA G 3 270 ? 205.62100 212.36800 258.46900 1.000 75.30000 270 ALA G C 1
ATOM 15036 O O . ALA G 3 270 ? 204.77300 213.10800 258.97400 1.000 75.82000 270 ALA G O 1
ATOM 15038 N N . GLN G 3 271 ? 205.49700 211.88700 257.22600 1.000 73.02000 271 GLN G N 1
ATOM 15039 C CA . GLN G 3 271 ? 204.36700 212.27600 256.38100 1.000 69.99000 271 GLN G CA 1
ATOM 15040 C C . GLN G 3 271 ? 203.04600 211.71600 256.90200 1.000 72.16000 271 GLN G C 1
ATOM 15041 O O . GLN G 3 271 ? 202.05900 212.45500 257.03000 1.000 73.87000 271 GLN G O 1
ATOM 15047 N N . VAL G 3 272 ? 203.01400 210.42000 257.22200 1.000 71.57000 272 VAL G N 1
ATOM 15048 C CA . VAL G 3 272 ? 201.80800 209.80800 257.77400 1.000 70.76000 272 VAL G CA 1
ATOM 15049 C C . VAL G 3 272 ? 201.52000 210.35100 259.17500 1.000 73.69000 272 VAL G C 1
ATOM 15050 O O . VAL G 3 272 ? 200.35100 210.55800 259.53900 1.000 73.46000 272 VAL G O 1
ATOM 15054 N N . GLY G 3 273 ? 202.58400 210.59400 259.94400 1.000 73.02000 273 GLY G N 1
ATOM 15055 C CA . GLY G 3 273 ? 202.41100 211.19100 261.28000 1.000 72.97000 273 GLY G CA 1
ATOM 15056 C C . GLY G 3 273 ? 201.80300 212.57400 261.13000 1.000 74.10000 273 GLY G C 1
ATOM 15057 O O . GLY G 3 273 ? 200.87700 212.90300 261.89400 1.000 75.23000 273 GLY G O 1
ATOM 15058 N N . LEU G 3 274 ? 202.27600 213.32500 260.13000 1.000 70.80000 274 LEU G N 1
ATOM 15059 C CA . LEU G 3 274 ? 201.77800 214.69600 259.84100 1.000 70.04000 274 LEU G CA 1
ATOM 15060 C C . LEU G 3 274 ? 200.29500 214.62300 259.46000 1.000 69.11000 274 LEU G C 1
ATOM 15061 O O . LEU G 3 274 ? 199.52300 215.47100 259.93700 1.000 72.05000 274 LEU G O 1
ATOM 15066 N N . VAL G 3 275 ? 199.91800 213.63100 258.64900 1.000 66.63000 275 VAL G N 1
ATOM 15067 C CA . VAL G 3 275 ? 198.49100 213.46400 258.24000 1.000 67.79000 275 VAL G CA 1
ATOM 15068 C C . VAL G 3 275 ? 197.66900 213.17400 259.50000 1.000 71.39000 275 VAL G C 1
ATOM 15069 O O . VAL G 3 275 ? 196.56100 213.73100 259.62300 1.000 71.65000 275 VAL G O 1
ATOM 15073 N N . LEU G 3 276 ? 198.21000 212.35400 260.40700 1.000 72.99000 276 LEU G N 1
ATOM 15074 C CA . LEU G 3 276 ? 197.51900 212.03300 261.65600 1.000 72.31000 276 LEU G CA 1
ATOM 15075 C C . LEU G 3 276 ? 197.33300 213.26900 262.53800 1.000 74.60000 276 LEU G C 1
ATOM 15076 O O . LEU G 3 276 ? 196.30900 213.40400 263.22300 1.000 77.42000 276 LEU G O 1
ATOM 15081 N N . LEU G 3 277 ? 198.31200 214.18200 262.53300 1.000 74.68000 277 LEU G N 1
ATOM 15082 C CA . LEU G 3 277 ? 198.13700 215.46400 263.21900 1.000 73.61000 277 LEU G CA 1
ATOM 15083 C C . LEU G 3 277 ? 197.01900 216.28100 262.58300 1.000 72.96000 277 LEU G C 1
ATOM 15084 O O . LEU G 3 277 ? 196.24700 216.94900 263.28700 1.000 72.86000 277 LEU G O 1
ATOM 15089 N N . ALA G 3 278 ? 196.92300 216.23700 261.24900 1.000 74.81000 278 ALA G N 1
ATOM 15090 C CA . ALA G 3 278 ? 195.81500 216.88000 260.55000 1.000 72.70000 278 ALA G CA 1
ATOM 15091 C C . ALA G 3 278 ? 194.47500 216.26900 260.95100 1.000 74.12000 278 ALA G C 1
ATOM 15092 O O . ALA G 3 278 ? 193.50100 216.99400 261.17500 1.000 76.99000 278 ALA G O 1
ATOM 15094 N N . LEU G 3 279 ? 194.42000 214.93900 261.08300 1.000 77.89000 279 LEU G N 1
ATOM 15095 C CA . LEU G 3 279 ? 193.16900 214.27700 261.45800 1.000 79.69000 279 LEU G CA 1
ATOM 15096 C C . LEU G 3 279 ? 192.79300 214.54900 262.91000 1.000 83.51000 279 LEU G C 1
ATOM 15097 O O . LEU G 3 279 ? 191.61300 214.47300 263.27300 1.000 83.73000 279 LEU G O 1
ATOM 15102 N N . ASN G 3 280 ? 193.78000 214.82400 263.76400 1.000 82.38000 280 ASN G N 1
ATOM 15103 C CA . ASN G 3 280 ? 193.46300 215.41500 265.06200 1.000 79.83000 280 ASN G CA 1
ATOM 15104 C C . ASN G 3 280 ? 192.89400 216.81800 264.90200 1.000 79.69000 280 ASN G C 1
ATOM 15105 O O . ASN G 3 280 ? 191.95200 217.20200 265.60600 1.000 82.27000 280 ASN G O 1
ATOM 15110 N N . LYS G 3 281 ? 193.44500 217.59000 263.96900 1.000 76.75000 281 LYS G N 1
ATOM 15111 C CA . LYS G 3 281 ? 193.19600 219.02500 263.93500 1.000 77.06000 281 LYS G CA 1
ATOM 15112 C C . LYS G 3 281 ? 192.09600 219.41800 262.94700 1.000 78.40000 281 LYS G C 1
ATOM 15113 O O . LYS G 3 281 ? 191.76800 220.60300 262.82400 1.000 80.84000 281 LYS G O 1
ATOM 15119 N N . MET G 3 282 ? 191.49800 218.45100 262.24700 1.000 82.28000 282 MET G N 1
ATOM 15120 C CA . MET G 3 282 ? 190.43600 218.77700 261.29800 1.000 81.73000 282 MET G CA 1
ATOM 15121 C C . MET G 3 282 ? 189.07800 218.99500 261.95400 1.000 81.13000 282 MET G C 1
ATOM 15122 O O . MET G 3 282 ? 188.10800 219.26900 261.24000 1.000 81.50000 282 MET G O 1
ATOM 15127 N N . THR G 3 283 ? 188.97300 218.84500 263.27700 1.000 85.26000 283 THR G N 1
ATOM 15128 C CA . THR G 3 283 ? 187.67900 218.97500 263.94400 1.000 86.61000 283 THR G CA 1
ATOM 15129 C C . THR G 3 283 ? 187.17600 220.41900 263.91100 1.000 86.76000 283 THR G C 1
ATOM 15130 O O . THR G 3 283 ? 186.01500 220.67900 263.57000 1.000 83.83000 283 THR G O 1
ATOM 15134 N N . ASN G 3 284 ? 188.05100 221.37800 264.22800 1.000 89.96000 284 ASN G N 1
ATOM 15135 C CA . ASN G 3 284 ? 187.64700 222.78100 264.20500 1.000 88.23000 284 ASN G CA 1
ATOM 15136 C C . ASN G 3 284 ? 187.47200 223.30400 262.78100 1.000 87.89000 284 ASN G C 1
ATOM 15137 O O . ASN G 3 284 ? 186.63600 224.18200 262.53300 1.000 86.98000 284 ASN G O 1
ATOM 15142 N N . GLU G 3 285 ? 188.24700 222.77800 261.83400 1.000 91.84000 285 GLU G N 1
ATOM 15143 C CA . GLU G 3 285 ? 188.10200 223.16100 260.43700 1.000 92.79000 285 GLU G CA 1
ATOM 15144 C C . GLU G 3 285 ? 186.81600 222.56500 259.86200 1.000 92.00000 285 GLU G C 1
ATOM 15145 O O . GLU G 3 285 ? 186.20600 221.65400 260.42900 1.000 91.78000 285 GLU G O 1
ATOM 15151 N N . ARG G 3 286 ? 186.40100 223.08400 258.71000 1.000 91.12000 286 ARG G N 1
ATOM 15152 C CA . ARG G 3 286 ? 185.10500 222.73100 258.15000 1.000 92.13000 286 ARG G CA 1
ATOM 15153 C C . ARG G 3 286 ? 185.27400 222.39000 256.67900 1.000 91.54000 286 ARG G C 1
ATOM 15154 O O . ARG G 3 286 ? 186.16700 222.92300 256.01600 1.000 90.98000 286 ARG G O 1
ATOM 15162 N N . ILE G 3 287 ? 184.43500 221.47600 256.18200 1.000 87.03000 287 ILE G N 1
ATOM 15163 C CA . ILE G 3 287 ? 184.45100 221.17000 254.76000 1.000 85.03000 287 ILE G CA 1
ATOM 15164 C C . ILE G 3 287 ? 183.74200 222.31100 254.01400 1.000 85.73000 287 ILE G C 1
ATOM 15165 O O . ILE G 3 287 ? 183.08700 223.17200 254.61600 1.000 87.81000 287 ILE G O 1
ATOM 15170 N N . ALA G 3 288 ? 183.89800 222.31700 252.68600 1.000 82.79000 288 ALA G N 1
ATOM 15171 C CA . ALA G 3 288 ? 183.50600 223.43500 251.83800 1.000 84.16000 288 ALA G CA 1
ATOM 15172 C C . ALA G 3 288 ? 181.99900 223.65900 251.85100 1.000 84.69000 288 ALA G C 1
ATOM 15173 O O . ALA G 3 288 ? 181.20600 222.73200 252.04100 1.000 83.51000 288 ALA G O 1
ATOM 15175 N N . GLY G 3 289 ? 181.62000 224.90600 251.64300 1.000 85.55000 289 GLY G N 1
ATOM 15176 C CA . GLY G 3 289 ? 180.23600 225.32500 251.74000 1.000 85.95000 289 GLY G CA 1
ATOM 15177 C C . GLY G 3 289 ? 180.16800 226.81100 252.02500 1.000 88.76000 289 GLY G C 1
ATOM 15178 O O . GLY G 3 289 ? 181.14700 227.53900 251.89200 1.000 88.97000 289 GLY G O 1
ATOM 15179 N N . GLY G 3 290 ? 178.97400 227.24700 252.41400 1.000 95.30000 290 GLY G N 1
ATOM 15180 C CA . GLY G 3 290 ? 178.79600 228.63400 252.80800 1.000 94.69000 290 GLY G CA 1
ATOM 15181 C C . GLY G 3 290 ? 179.42800 228.89300 254.16300 1.000 94.85000 290 GLY G C 1
ATOM 15182 O O . GLY G 3 290 ? 179.15700 228.18100 255.13800 1.000 94.98000 290 GLY G O 1
ATOM 15183 N N . HIS G 3 291 ? 180.28400 229.91600 254.23200 1.000 103.71000 291 HIS G N 1
ATOM 15184 C CA . HIS G 3 291 ? 180.88500 230.29400 255.50600 1.000 104.26000 291 HIS G CA 1
ATOM 15185 C C . HIS G 3 291 ? 179.88300 230.96800 256.43400 1.000 104.55000 291 HIS G C 1
ATOM 15186 O O . HIS G 3 291 ? 180.10200 230.99600 257.65000 1.000 104.85000 291 HIS G O 1
ATOM 15193 N N . SER G 3 292 ? 178.79400 231.51300 255.88900 1.000 97.95000 292 SER G N 1
ATOM 15194 C CA . SER G 3 292 ? 177.77600 232.15000 256.71700 1.000 100.36000 292 SER G CA 1
ATOM 15195 C C . SER G 3 292 ? 176.59200 231.22100 256.95800 1.000 100.76000 292 SER G C 1
ATOM 15196 O O . SER G 3 292 ? 175.87500 231.36200 257.95500 1.000 99.43000 292 SER G O 1
ATOM 15199 N N . LYS G 3 293 ? 176.37300 230.26200 256.05700 1.000 93.10000 293 LYS G N 1
ATOM 15200 C CA . LYS G 3 293 ? 175.22600 229.36400 256.12500 1.000 92.94000 293 LYS G CA 1
ATOM 15201 C C . LYS G 3 293 ? 175.47400 228.13100 256.98900 1.000 93.14000 293 LYS G C 1
ATOM 15202 O O . LYS G 3 293 ? 174.62400 227.22800 256.98000 1.000 92.17000 293 LYS G O 1
ATOM 15208 N N . ASP G 3 294 ? 176.60400 228.09300 257.70900 1.000 93.16000 294 ASP G N 1
ATOM 15209 C CA . ASP G 3 294 ? 177.00600 226.98700 258.58900 1.000 93.71000 294 ASP G CA 1
ATOM 15210 C C . ASP G 3 294 ? 177.07900 225.65300 257.85000 1.000 95.64000 294 ASP G C 1
ATOM 15211 O O . ASP G 3 294 ? 176.70000 224.61100 258.38800 1.000 95.00000 294 ASP G O 1
ATOM 15216 N N . TYR G 3 295 ? 177.56900 225.67200 256.61400 1.000 92.36000 295 TYR G N 1
ATOM 15217 C CA . TYR G 3 295 ? 177.64800 224.47100 255.79500 1.000 90.49000 295 TYR G CA 1
ATOM 15218 C C . TYR G 3 295 ? 179.06000 223.90100 255.85100 1.000 91.09000 295 TYR G C 1
ATOM 15219 O O . TYR G 3 295 ? 180.01800 224.56100 255.43600 1.000 89.83000 295 TYR G O 1
ATOM 15228 N N . GLY G 3 296 ? 179.18700 222.67700 256.36000 1.000 88.71000 296 GLY G N 1
ATOM 15229 C CA . GLY G 3 296 ? 180.46600 221.98500 256.37800 1.000 87.99000 296 GLY G CA 1
ATOM 15230 C C . GLY G 3 296 ? 180.94700 221.50900 257.73600 1.000 89.16000 296 GLY G C 1
ATOM 15231 O O . GLY G 3 296 ? 182.05300 220.95500 257.81200 1.000 87.79000 296 GLY G O 1
ATOM 15232 N N . ARG G 3 297 ? 180.19300 221.69000 258.81800 1.000 90.79000 297 ARG G N 1
ATOM 15233 C CA . ARG G 3 297 ? 180.64700 221.23600 260.12700 1.000 89.62000 297 ARG G CA 1
ATOM 15234 C C . ARG G 3 297 ? 180.47000 219.72600 260.24900 1.000 89.33000 297 ARG G C 1
ATOM 15235 O O . ARG G 3 297 ? 179.46900 219.16800 259.79000 1.000 87.75000 297 ARG G O 1
ATOM 15243 N N . PHE G 3 298 ? 181.44500 219.06600 260.87300 1.000 86.37000 298 PHE G N 1
ATOM 15244 C CA . PHE G 3 298 ? 181.49600 217.61200 260.91100 1.000 85.82000 298 PHE G CA 1
ATOM 15245 C C . PHE G 3 298 ? 182.34600 217.15700 262.08900 1.000 86.40000 298 PHE G C 1
ATOM 15246 O O . PHE G 3 298 ? 183.19300 217.90700 262.58000 1.000 88.74000 298 PHE G O 1
ATOM 15254 N N . VAL G 3 299 ? 182.10900 215.92500 262.53400 1.000 84.92000 299 VAL G N 1
ATOM 15255 C CA . VAL G 3 299 ? 182.88100 215.28500 263.59200 1.000 86.47000 299 VAL G CA 1
ATOM 15256 C C . VAL G 3 299 ? 183.53500 214.04800 262.98100 1.000 85.86000 299 VAL G C 1
ATOM 15257 O O . VAL G 3 299 ? 183.03300 213.50300 261.99000 1.000 85.76000 299 VAL G O 1
ATOM 15261 N N . ILE G 3 300 ? 184.67800 213.64200 263.52700 1.000 82.46000 300 ILE G N 1
ATOM 15262 C CA . ILE G 3 300 ? 185.42400 212.50100 263.01000 1.000 79.13000 300 ILE G CA 1
ATOM 15263 C C . ILE G 3 300 ? 185.21800 211.32900 263.96400 1.000 80.14000 300 ILE G C 1
ATOM 15264 O O . ILE G 3 300 ? 185.48600 211.43800 265.16300 1.000 82.73000 300 ILE G O 1
ATOM 15269 N N . ASP G 3 301 ? 184.74100 210.20400 263.43200 1.000 79.79000 301 ASP G N 1
ATOM 15270 C CA . ASP G 3 301 ? 184.50400 209.00500 264.23400 1.000 80.79000 301 ASP G CA 1
ATOM 15271 C C . ASP G 3 301 ? 184.90000 207.76600 263.43500 1.000 78.50000 301 ASP G C 1
ATOM 15272 O O . ASP G 3 301 ? 184.18200 207.34600 262.52500 1.000 79.61000 301 ASP G O 1
ATOM 15277 N N . GLY G 3 302 ? 186.04300 207.17500 263.78100 1.000 79.62000 302 GLY G N 1
ATOM 15278 C CA . GLY G 3 302 ? 186.45900 205.93100 263.16100 1.000 81.13000 302 GLY G CA 1
ATOM 15279 C C . GLY G 3 302 ? 187.47700 206.02000 262.03900 1.000 81.32000 302 GLY G C 1
ATOM 15280 O O . GLY G 3 302 ? 187.25800 205.47700 260.95100 1.000 82.16000 302 GLY G O 1
ATOM 15281 N N . VAL G 3 303 ? 188.58000 206.73000 262.28400 1.000 77.17000 303 VAL G N 1
ATOM 15282 C CA . VAL G 3 303 ? 189.77200 206.60800 261.45000 1.000 75.68000 303 VAL G CA 1
ATOM 15283 C C . VAL G 3 303 ? 190.27700 205.17400 261.54800 1.000 77.43000 303 VAL G C 1
ATOM 15284 O O . VAL G 3 303 ? 190.30300 204.58600 262.63700 1.000 79.60000 303 VAL G O 1
ATOM 15288 N N . SER G 3 304 ? 190.64900 204.59000 260.41000 1.000 76.66000 304 SER G N 1
ATOM 15289 C CA . SER G 3 304 ? 191.15100 203.22400 260.34000 1.000 76.62000 304 SER G CA 1
ATOM 15290 C C . SER G 3 304 ? 192.50000 203.24300 259.63100 1.000 73.22000 304 SER G C 1
ATOM 15291 O O . SER G 3 304 ? 192.56500 203.44300 258.41500 1.000 73.46000 304 SER G O 1
ATOM 15294 N N . LEU G 3 305 ? 193.57100 203.03700 260.38900 1.000 74.40000 305 LEU G N 1
ATOM 15295 C CA . LEU G 3 305 ? 194.93100 203.06200 259.85700 1.000 73.17000 305 LEU G CA 1
ATOM 15296 C C . LEU G 3 305 ? 195.33400 201.62500 259.54500 1.000 77.39000 305 LEU G C 1
ATOM 15297 O O . LEU G 3 305 ? 195.54200 200.82500 260.46100 1.000 79.71000 305 LEU G O 1
ATOM 15302 N N . ASN G 3 306 ? 195.45200 201.31400 258.24600 1.000 77.14000 306 ASN G N 1
ATOM 15303 C CA . ASN G 3 306 ? 195.75400 199.96900 257.72800 1.000 76.08000 306 ASN G CA 1
ATOM 15304 C C . ASN G 3 306 ? 194.74700 198.92300 258.21500 1.000 77.47000 306 ASN G C 1
ATOM 15305 O O . ASN G 3 306 ? 195.10100 197.78600 258.53500 1.000 78.49000 306 ASN G O 1
ATOM 15310 N N . GLY G 3 307 ? 193.47700 199.31900 258.26800 1.000 76.85000 307 GLY G N 1
ATOM 15311 C CA . GLY G 3 307 ? 192.39600 198.37600 258.45700 1.000 75.81000 307 GLY G CA 1
ATOM 15312 C C . GLY G 3 307 ? 191.91400 198.15000 259.87600 1.000 77.86000 307 GLY G C 1
ATOM 15313 O O . GLY G 3 307 ? 190.89700 197.46800 260.05400 1.000 78.65000 307 GLY G O 1
ATOM 15314 N N . GLU G 3 308 ? 192.58300 198.68900 260.89500 1.000 80.88000 308 GLU G N 1
ATOM 15315 C CA . GLU G 3 308 ? 192.13200 198.51200 262.27200 1.000 82.69000 308 GLU G CA 1
ATOM 15316 C C . GLU G 3 308 ? 191.72400 199.86000 262.85300 1.000 82.05000 308 GLU G C 1
ATOM 15317 O O . GLU G 3 308 ? 192.22200 200.90500 262.42200 1.000 81.85000 308 GLU G O 1
ATOM 15323 N N . GLN G 3 309 ? 190.80000 199.82500 263.81400 1.000 84.97000 309 GLN G N 1
ATOM 15324 C CA . GLN G 3 309 ? 190.21200 201.03800 264.37400 1.000 83.41000 309 GLN G CA 1
ATOM 15325 C C . GLN G 3 309 ? 191.22900 201.78500 265.22800 1.000 84.33000 309 GLN G C 1
ATOM 15326 O O . GLN G 3 309 ? 191.80500 201.21900 266.16100 1.000 87.25000 309 GLN G O 1
ATOM 15332 N N . VAL G 3 310 ? 191.45400 203.05900 264.90300 1.000 78.52000 310 VAL G N 1
ATOM 15333 C CA . VAL G 3 310 ? 192.51500 203.82000 265.55200 1.000 79.24000 310 VAL G CA 1
ATOM 15334 C C . VAL G 3 310 ? 191.98100 205.18500 266.00300 1.000 79.82000 310 VAL G C 1
ATOM 15335 O O . VAL G 3 310 ? 192.74600 206.11400 266.28000 1.000 78.83000 310 VAL G O 1
ATOM 15339 N N . TRP G 3 311 ? 190.66400 205.31100 266.14800 1.000 80.60000 311 TRP G N 1
ATOM 15340 C CA . TRP G 3 311 ? 190.07200 206.57200 266.58200 1.000 78.84000 311 TRP G CA 1
ATOM 15341 C C . TRP G 3 311 ? 189.29400 206.39000 267.87700 1.000 80.59000 311 TRP G C 1
ATOM 15342 O O . TRP G 3 311 ? 188.64000 205.36400 268.08500 1.000 81.69000 311 TRP G O 1
ATOM 15353 N N . SER G 3 312 ? 189.37400 207.40000 268.74100 1.000 82.76000 312 SER G N 1
ATOM 15354 C CA . SER G 3 312 ? 188.58800 207.46400 269.96300 1.000 82.10000 312 SER G CA 1
ATOM 15355 C C . SER G 3 312 ? 187.98300 208.85600 270.07600 1.000 81.27000 312 SER G C 1
ATOM 15356 O O . SER G 3 312 ? 188.14000 209.69900 269.18800 1.000 82.44000 312 SER G O 1
ATOM 15359 N N . GLN G 3 313 ? 187.28400 209.09600 271.18800 1.000 81.55000 313 GLN G N 1
ATOM 15360 C CA . GLN G 3 313 ? 186.67900 210.40600 271.40300 1.000 83.16000 313 GLN G CA 1
ATOM 15361 C C . GLN G 3 313 ? 187.72700 211.46400 271.72800 1.000 84.19000 313 GLN G C 1
ATOM 15362 O O . GLN G 3 313 ? 187.49100 212.65700 271.51000 1.000 81.48000 313 GLN G O 1
ATOM 15368 N N . SER G 3 314 ? 188.88400 211.05100 272.24700 1.000 82.82000 314 SER G N 1
ATOM 15369 C CA . SER G 3 314 ? 189.95600 211.98600 272.56600 1.000 81.73000 314 SER G CA 1
ATOM 15370 C C . SER G 3 314 ? 190.95100 212.17700 271.42600 1.000 81.13000 314 SER G C 1
ATOM 15371 O O . SER G 3 314 ? 191.89700 212.95700 271.58300 1.000 80.62000 314 SER G O 1
ATOM 15374 N N . GLY G 3 315 ? 190.77800 211.48500 270.30000 1.000 80.29000 315 GLY G N 1
ATOM 15375 C CA . GLY G 3 315 ? 191.69500 211.62300 269.18100 1.000 81.78000 315 GLY G CA 1
ATOM 15376 C C . GLY G 3 315 ? 192.10100 210.29300 268.58400 1.000 81.60000 315 GLY G C 1
ATOM 15377 O O . GLY G 3 315 ? 191.29900 209.35400 268.55500 1.000 81.01000 315 GLY G O 1
ATOM 15378 N N . ILE G 3 316 ? 193.34100 210.19900 268.09400 1.000 80.79000 316 ILE G N 1
ATOM 15379 C CA . ILE G 3 316 ? 193.85500 208.91500 267.61200 1.000 82.07000 316 ILE G CA 1
ATOM 15380 C C . ILE G 3 316 ? 194.11500 207.98300 268.79100 1.000 85.13000 316 ILE G C 1
ATOM 15381 O O . ILE G 3 316 ? 193.48900 206.92300 268.91700 1.000 84.68000 316 ILE G O 1
ATOM 15386 N N . THR G 3 317 ? 195.01900 208.39900 269.68600 1.000 88.32000 317 THR G N 1
ATOM 15387 C CA . THR G 3 317 ? 195.55500 207.61300 270.80700 1.000 87.88000 317 THR G CA 1
ATOM 15388 C C . THR G 3 317 ? 196.09800 206.26500 270.32100 1.000 86.27000 317 THR G C 1
ATOM 15389 O O . THR G 3 317 ? 195.65900 205.18900 270.72200 1.000 86.16000 317 THR G O 1
ATOM 15393 N N . GLY G 3 318 ? 196.94100 206.37400 269.28800 1.000 84.76000 318 GLY G N 1
ATOM 15394 C CA . GLY G 3 318 ? 197.60200 205.24100 268.61000 1.000 86.25000 318 GLY G CA 1
ATOM 15395 C C . GLY G 3 318 ? 198.68500 205.74000 267.66700 1.000 87.25000 318 GLY G C 1
ATOM 15396 O O . GLY G 3 318 ? 198.80100 206.97100 267.51300 1.000 88.01000 318 GLY G O 1
ATOM 15397 N N . GLY G 3 319 ? 199.45900 204.83200 267.06400 1.000 83.62000 319 GLY G N 1
ATOM 15398 C CA . GLY G 3 319 ? 200.50400 205.23900 266.10300 1.000 83.68000 319 GLY G CA 1
ATOM 15399 C C . GLY G 3 319 ? 201.46700 206.26000 266.68600 1.000 86.43000 319 GLY G C 1
ATOM 15400 O O . GLY G 3 319 ? 201.68000 207.30500 266.04400 1.000 88.63000 319 GLY G O 1
ATOM 15401 N N . GLU G 3 320 ? 202.01700 205.96800 267.86800 1.000 90.34000 320 GLU G N 1
ATOM 15402 C CA . GLU G 3 320 ? 202.96500 206.87600 268.56900 1.000 89.67000 320 GLU G CA 1
ATOM 15403 C C . GLU G 3 320 ? 204.21800 207.09800 267.71200 1.000 89.50000 320 GLU G C 1
ATOM 15404 O O . GLU G 3 320 ? 204.69300 208.24900 267.66000 1.000 88.89000 320 GLU G O 1
ATOM 15410 N N . GLN G 3 321 ? 204.69400 206.06000 267.01900 1.000 91.18000 321 GLN G N 1
ATOM 15411 C CA . GLN G 3 321 ? 205.93000 206.19100 266.20100 1.000 92.42000 321 GLN G CA 1
ATOM 15412 C C . GLN G 3 321 ? 205.71800 207.28800 265.15200 1.000 93.11000 321 GLN G C 1
ATOM 15413 O O . GLN G 3 321 ? 206.64900 208.08900 264.94200 1.000 92.52000 321 GLN G O 1
ATOM 15419 N N . TYR G 3 322 ? 204.52800 207.33800 264.54800 1.000 89.09000 322 TYR G N 1
ATOM 15420 C CA . TYR G 3 322 ? 204.22300 208.36000 263.55300 1.000 87.21000 322 TYR G CA 1
ATOM 15421 C C . TYR G 3 322 ? 204.26200 209.75400 264.16500 1.000 86.33000 322 TYR G C 1
ATOM 15422 O O . TYR G 3 322 ? 204.87200 210.67300 263.59900 1.000 84.10000 322 TYR G O 1
ATOM 15431 N N . PHE G 3 323 ? 203.64700 209.91000 265.34200 1.000 84.15000 323 PHE G N 1
ATOM 15432 C CA . PHE G 3 323 ? 203.62500 211.20200 266.01900 1.000 82.21000 323 PHE G CA 1
ATOM 15433 C C . PHE G 3 323 ? 205.01400 211.59800 266.50400 1.000 81.69000 323 PHE G C 1
ATOM 15434 O O . PHE G 3 323 ? 205.38800 212.77400 266.43500 1.000 78.86000 323 PHE G O 1
ATOM 15442 N N . ASP G 3 324 ? 205.80100 210.62700 266.97800 1.000 82.57000 324 ASP G N 1
ATOM 15443 C CA . ASP G 3 324 ? 207.15700 210.92000 267.43700 1.000 83.06000 324 ASP G CA 1
ATOM 15444 C C . ASP G 3 324 ? 208.05300 211.33700 266.27500 1.000 83.03000 324 ASP G C 1
ATOM 15445 O O . ASP G 3 324 ? 208.84000 212.28800 266.39200 1.000 81.87000 324 ASP G O 1
ATOM 15450 N N . ALA G 3 325 ? 207.92400 210.65400 265.13200 1.000 81.37000 325 ALA G N 1
ATOM 15451 C CA . ALA G 3 325 ? 208.74100 210.99600 263.97400 1.000 79.15000 325 ALA G CA 1
ATOM 15452 C C . ALA G 3 325 ? 208.34600 212.34600 263.38600 1.000 78.72000 325 ALA G C 1
ATOM 15453 O O . ALA G 3 325 ? 209.21400 213.11800 262.96200 1.000 79.05000 325 ALA G O 1
ATOM 15455 N N . VAL G 3 326 ? 207.04900 212.67000 263.37500 1.000 77.00000 326 VAL G N 1
ATOM 15456 C CA . VAL G 3 326 ? 206.66100 213.97400 262.84400 1.000 75.94000 326 VAL G CA 1
ATOM 15457 C C . VAL G 3 326 ? 206.99100 215.08600 263.84200 1.000 78.36000 326 VAL G C 1
ATOM 15458 O O . VAL G 3 326 ? 207.26900 216.22100 263.44300 1.000 76.16000 326 VAL G O 1
ATOM 15462 N N . ALA G 3 327 ? 207.03000 214.77500 265.14400 1.000 79.85000 327 ALA G N 1
ATOM 15463 C CA . ALA G 3 327 ? 207.48700 215.76000 266.12300 1.000 77.28000 327 ALA G CA 1
ATOM 15464 C C . ALA G 3 327 ? 208.97200 216.05100 265.94500 1.000 77.31000 327 ALA G C 1
ATOM 15465 O O . ALA G 3 327 ? 209.40900 217.20500 266.04100 1.000 78.72000 327 ALA G O 1
ATOM 15467 N N . GLU G 3 328 ? 209.75800 215.00600 265.65900 1.000 77.02000 328 GLU G N 1
ATOM 15468 C CA . GLU G 3 328 ? 211.17700 215.18300 265.36100 1.000 77.71000 328 GLU G CA 1
ATOM 15469 C C . GLU G 3 328 ? 211.35000 215.97700 264.06500 1.000 77.44000 328 GLU G C 1
ATOM 15470 O O . GLU G 3 328 ? 212.22200 216.85000 263.97600 1.000 76.68000 328 GLU G O 1
ATOM 15476 N N . ALA G 3 329 ? 210.49800 215.71700 263.07000 1.000 79.96000 329 ALA G N 1
ATOM 15477 C CA . ALA G 3 329 ? 210.62700 216.37400 261.77100 1.000 80.86000 329 ALA G CA 1
ATOM 15478 C C . ALA G 3 329 ? 210.24700 217.85100 261.83300 1.000 79.43000 329 ALA G C 1
ATOM 15479 O O . ALA G 3 329 ? 210.93200 218.70000 261.24900 1.000 78.22000 329 ALA G O 1
ATOM 15481 N N . ILE G 3 330 ? 209.15000 218.18100 262.52200 1.000 78.44000 330 ILE G N 1
ATOM 15482 C CA . ILE G 3 330 ? 208.76200 219.58300 262.63900 1.000 78.07000 330 ILE G CA 1
ATOM 15483 C C . ILE G 3 330 ? 209.60100 220.30400 263.68300 1.000 79.76000 330 ILE G C 1
ATOM 15484 O O . ILE G 3 330 ? 209.58500 221.53900 263.73400 1.000 80.37000 330 ILE G O 1
ATOM 15489 N N . ASP G 3 331 ? 210.32400 219.56600 264.53200 1.000 82.35000 331 ASP G N 1
ATOM 15490 C CA . ASP G 3 331 ? 211.33600 220.20000 265.36900 1.000 82.94000 331 ASP G CA 1
ATOM 15491 C C . ASP G 3 331 ? 212.49700 220.71900 264.52700 1.000 83.56000 331 ASP G C 1
ATOM 15492 O O . ASP G 3 331 ? 213.01000 221.81600 264.77500 1.000 82.59000 331 ASP G O 1
ATOM 15497 N N . GLY G 3 332 ? 212.92100 219.94600 263.53100 1.000 79.82000 332 GLY G N 1
ATOM 15498 C CA . GLY G 3 332 ? 213.97000 220.31800 262.60500 1.000 79.16000 332 GLY G CA 1
ATOM 15499 C C . GLY G 3 332 ? 213.49600 220.92800 261.30400 1.000 79.88000 332 GLY G C 1
ATOM 15500 O O . GLY G 3 332 ? 214.28100 221.01300 260.35300 1.000 80.16000 332 GLY G O 1
ATOM 15501 N N . LEU G 3 333 ? 212.23400 221.34200 261.22800 1.000 80.84000 333 LEU G N 1
ATOM 15502 C CA . LEU G 3 333 ? 211.69300 221.90800 260.00000 1.000 80.22000 333 LEU G CA 1
ATOM 15503 C C . LEU G 3 333 ? 212.23500 223.31600 259.77200 1.000 79.18000 333 LEU G C 1
ATOM 15504 O O . LEU G 3 333 ? 212.38100 224.10300 260.71100 1.000 81.74000 333 LEU G O 1
ATOM 15509 N N . SER G 3 334 ? 212.53300 223.63000 258.51600 1.000 78.58000 334 SER G N 1
ATOM 15510 C CA . SER G 3 334 ? 213.09900 224.92500 258.15500 1.000 80.46000 334 SER G CA 1
ATOM 15511 C C . SER G 3 334 ? 212.38100 225.43200 256.90700 1.000 79.85000 334 SER G C 1
ATOM 15512 O O . SER G 3 334 ? 211.38100 224.85100 256.47200 1.000 81.17000 334 SER G O 1
ATOM 15515 N N . SER G 3 335 ? 212.89400 226.52000 256.32800 1.000 81.40000 335 SER G N 1
ATOM 15516 C CA . SER G 3 335 ? 212.29700 227.13600 255.15200 1.000 82.05000 335 SER G CA 1
ATOM 15517 C C . SER G 3 335 ? 213.23000 227.18500 253.95100 1.000 83.72000 335 SER G C 1
ATOM 15518 O O . SER G 3 335 ? 212.80200 227.62800 252.87800 1.000 82.52000 335 SER G O 1
ATOM 15521 N N . LYS G 3 336 ? 214.49000 226.76900 254.10800 1.000 86.35000 336 LYS G N 1
ATOM 15522 C CA . LYS G 3 336 ? 215.40600 226.67000 252.97400 1.000 86.16000 336 LYS G CA 1
ATOM 15523 C C . LYS G 3 336 ? 214.93900 225.60800 251.98500 1.000 86.56000 336 LYS G C 1
ATOM 15524 O O . LYS G 3 336 ? 214.99700 225.80400 250.76400 1.000 85.65000 336 LYS G O 1
ATOM 15530 N N . GLU G 3 337 ? 214.46700 224.47200 252.50800 1.000 85.10000 337 GLU G N 1
ATOM 15531 C CA . GLU G 3 337 ? 213.95700 223.39500 251.66500 1.000 83.54000 337 GLU G CA 1
ATOM 15532 C C . GLU G 3 337 ? 212.68800 223.81000 250.92300 1.000 81.61000 337 GLU G C 1
ATOM 15533 O O . GLU G 3 337 ? 212.51400 223.46900 249.74600 1.000 83.61000 337 GLU G O 1
ATOM 15539 N N . PHE G 3 338 ? 211.81800 224.58800 251.57800 1.000 74.83000 338 PHE G N 1
ATOM 15540 C CA . PHE G 3 338 ? 210.60800 225.09100 250.93200 1.000 75.22000 338 PHE G CA 1
ATOM 15541 C C . PHE G 3 338 ? 210.93900 226.05800 249.80000 1.000 76.73000 338 PHE G C 1
ATOM 15542 O O . PHE G 3 338 ? 210.35700 225.98100 248.71100 1.000 75.91000 338 PHE G O 1
ATOM 15550 N N . GLU G 3 339 ? 211.87600 226.98000 250.04100 1.000 85.37000 339 GLU G N 1
ATOM 15551 C CA . GLU G 3 339 ? 212.17800 227.99200 249.03400 1.000 85.95000 339 GLU G CA 1
ATOM 15552 C C . GLU G 3 339 ? 213.00200 227.41000 247.89000 1.000 86.82000 339 GLU G C 1
ATOM 15553 O O . GLU G 3 339 ? 212.93500 227.90800 246.76100 1.000 85.67000 339 GLU G O 1
ATOM 15559 N N . GLN G 3 340 ? 213.78700 226.36000 248.15300 1.000 84.61000 340 GLN G N 1
ATOM 15560 C CA . GLN G 3 340 ? 214.47300 225.69800 247.05200 1.000 83.62000 340 GLN G CA 1
ATOM 15561 C C . GLN G 3 340 ? 213.57000 224.71600 246.31800 1.000 80.66000 340 GLN G C 1
ATOM 15562 O O . GLN G 3 340 ? 213.87100 224.35500 245.17500 1.000 81.41000 340 GLN G O 1
ATOM 15568 N N . PHE G 3 341 ? 212.47200 224.28000 246.94100 1.000 77.28000 341 PHE G N 1
ATOM 15569 C CA . PHE G 3 341 ? 211.44300 223.56700 246.19500 1.000 76.59000 341 PHE G CA 1
ATOM 15570 C C . PHE G 3 341 ? 210.66600 224.51000 245.28600 1.000 78.58000 341 PHE G C 1
ATOM 15571 O O . PHE G 3 341 ? 210.42800 224.20400 244.11200 1.000 80.37000 341 PHE G O 1
ATOM 15579 N N . ALA G 3 342 ? 210.25800 225.66300 245.81500 1.000 77.48000 342 ALA G N 1
ATOM 15580 C CA . ALA G 3 342 ? 209.32600 226.53100 245.11000 1.000 76.07000 342 ALA G CA 1
ATOM 15581 C C . ALA G 3 342 ? 209.97700 227.39900 244.04300 1.000 76.74000 342 ALA G C 1
ATOM 15582 O O . ALA G 3 342 ? 209.26500 227.89700 243.16300 1.000 77.54000 342 ALA G O 1
ATOM 15584 N N . GLN G 3 343 ? 211.29100 227.60600 244.09600 1.000 81.16000 343 GLN G N 1
ATOM 15585 C CA . GLN G 3 343 ? 211.95500 228.44600 243.11100 1.000 82.56000 343 GLN G CA 1
ATOM 15586 C C . GLN G 3 343 ? 212.05000 227.72200 241.77300 1.000 84.22000 343 GLN G C 1
ATOM 15587 O O . GLN G 3 343 ? 212.15700 226.49300 241.71700 1.000 83.56000 343 GLN G O 1
ATOM 15593 N N . SER G 3 344 ? 211.97600 228.49200 240.69100 1.000 86.61000 344 SER G N 1
ATOM 15594 C CA . SER G 3 344 ? 211.94600 227.93800 239.34200 1.000 86.27000 344 SER G CA 1
ATOM 15595 C C . SER G 3 344 ? 213.32200 228.10000 238.70700 1.000 88.45000 344 SER G C 1
ATOM 15596 O O . SER G 3 344 ? 213.85200 229.21300 238.62900 1.000 88.57000 344 SER G O 1
ATOM 15599 N N . ALA G 3 345 ? 213.90000 226.98700 238.25400 1.000 88.15000 345 ALA G N 1
ATOM 15600 C CA . ALA G 3 345 ? 215.17500 227.00500 237.53800 1.000 87.62000 345 ALA G CA 1
ATOM 15601 C C . ALA G 3 345 ? 214.90000 227.09400 236.03600 1.000 86.98000 345 ALA G C 1
ATOM 15602 O O . ALA G 3 345 ? 215.19000 226.18800 235.25100 1.000 85.71000 345 ALA G O 1
ATOM 15604 N N . LYS G 3 346 ? 214.32400 228.22500 235.64200 1.000 91.81000 346 LYS G N 1
ATOM 15605 C CA . LYS G 3 346 ? 213.93900 228.45000 234.25500 1.000 93.20000 346 LYS G CA 1
ATOM 15606 C C . LYS G 3 346 ? 215.12100 228.95000 233.43200 1.000 93.36000 346 LYS G C 1
ATOM 15607 O O . LYS G 3 346 ? 215.62800 230.04800 233.65900 1.000 92.72000 346 LYS G O 1
ATOM 15613 N N . MET H 4 1 ? 177.83686 248.39237 225.56015 1.000 109.86000 1 MET H N 1
ATOM 15614 C CA . MET H 4 1 ? 178.91129 247.41409 225.43559 1.000 111.05000 1 MET H CA 1
ATOM 15615 C C . MET H 4 1 ? 179.11336 246.65202 226.74329 1.000 112.24000 1 MET H C 1
ATOM 15616 O O . MET H 4 1 ? 178.27503 245.84057 227.13430 1.000 111.75000 1 MET H O 1
ATOM 15621 N N . PHE H 4 2 ? 180.23221 246.91922 227.41505 1.000 112.72000 2 PHE H N 1
ATOM 15622 C CA . PHE H 4 2 ? 180.55670 246.26231 228.67210 1.000 111.86000 2 PHE H CA 1
ATOM 15623 C C . PHE H 4 2 ? 181.05090 247.30625 229.66363 1.000 110.97000 2 PHE H C 1
ATOM 15624 O O . PHE H 4 2 ? 181.57868 248.35426 229.28427 1.000 110.78000 2 PHE H O 1
ATOM 15632 N N . VAL H 4 3 ? 180.86404 247.00620 230.94748 1.000 106.54000 3 VAL H N 1
ATOM 15633 C CA . VAL H 4 3 ? 181.33535 247.83931 232.04721 1.000 106.36000 3 VAL H CA 1
ATOM 15634 C C . VAL H 4 3 ? 182.28011 247.00139 232.89831 1.000 105.85000 3 VAL H C 1
ATOM 15635 O O . VAL H 4 3 ? 182.27484 245.76806 232.81127 1.000 105.30000 3 VAL H O 1
ATOM 15639 N N . LYS H 4 4 ? 183.10731 247.66920 233.69513 1.000 103.51000 4 LYS H N 1
ATOM 15640 C CA . LYS H 4 4 ? 184.07943 247.00021 234.54771 1.000 103.28000 4 LYS H CA 1
ATOM 15641 C C . LYS H 4 4 ? 183.85035 247.39189 236.00201 1.000 103.74000 4 LYS H C 1
ATOM 15642 O O . LYS H 4 4 ? 183.50357 248.53824 236.29991 1.000 103.18000 4 LYS H O 1
ATOM 15648 N N . GLN H 4 5 ? 184.03664 246.43115 236.90301 1.000 106.71000 5 GLN H N 1
ATOM 15649 C CA . GLN H 4 5 ? 183.76024 246.61020 238.32340 1.000 105.66000 5 GLN H CA 1
ATOM 15650 C C . GLN H 4 5 ? 184.91876 246.04118 239.13154 1.000 105.88000 5 GLN H C 1
ATOM 15651 O O . GLN H 4 5 ? 185.16231 244.82989 239.09971 1.000 107.76000 5 GLN H O 1
ATOM 15657 N N . VAL H 4 6 ? 185.62667 246.90886 239.85450 1.000 102.81000 6 VAL H N 1
ATOM 15658 C CA . VAL H 4 6 ? 186.83895 246.53742 240.57847 1.000 103.12000 6 VAL H CA 1
ATOM 15659 C C . VAL H 4 6 ? 186.62343 246.78580 242.06567 1.000 101.69000 6 VAL H C 1
ATOM 15660 O O . VAL H 4 6 ? 186.33317 247.91413 242.47465 1.000 102.16000 6 VAL H O 1
ATOM 15664 N N . PHE H 4 7 ? 186.79594 245.74088 242.86892 1.000 103.42000 7 PHE H N 1
ATOM 15665 C CA . PHE H 4 7 ? 186.60020 245.80056 244.31267 1.000 103.20000 7 PHE H CA 1
ATOM 15666 C C . PHE H 4 7 ? 187.94529 245.78397 245.02305 1.000 104.17000 7 PHE H C 1
ATOM 15667 O O . PHE H 4 7 ? 188.82303 244.98695 244.67215 1.000 105.70000 7 PHE H O 1
ATOM 15675 N N . PHE H 4 8 ? 188.08296 246.63243 246.04254 1.000 100.39000 8 PHE H N 1
ATOM 15676 C CA . PHE H 4 8 ? 189.27471 246.69814 246.87898 1.000 100.45000 8 PHE H CA 1
ATOM 15677 C C . PHE H 4 8 ? 188.89206 246.27844 248.29307 1.000 101.40000 8 PHE H C 1
ATOM 15678 O O . PHE H 4 8 ? 188.17879 247.01132 248.98713 1.000 101.67000 8 PHE H O 1
ATOM 15686 N N . ASP H 4 9 ? 189.36386 245.11097 248.71654 1.000 103.96000 9 ASP H N 1
ATOM 15687 C CA . ASP H 4 9 ? 189.16229 244.61137 250.07071 1.000 104.38000 9 ASP H CA 1
ATOM 15688 C C . ASP H 4 9 ? 190.28791 245.14995 250.94172 1.000 103.81000 9 ASP H C 1
ATOM 15689 O O . ASP H 4 9 ? 191.46695 244.99619 250.60727 1.000 102.62000 9 ASP H O 1
ATOM 15694 N N . LEU H 4 10 ? 189.91770 245.77470 252.05632 1.000 98.52000 10 LEU H N 1
ATOM 15695 C CA . LEU H 4 10 ? 190.86408 246.34605 253.00186 1.000 98.33000 10 LEU H CA 1
ATOM 15696 C C . LEU H 4 10 ? 190.77110 245.67911 254.37012 1.000 100.18000 10 LEU H C 1
ATOM 15697 O O . LEU H 4 10 ? 191.72505 245.73974 255.15454 1.000 100.00000 10 LEU H O 1
ATOM 15702 N N . GLY H 4 11 ? 189.66149 244.99712 254.65207 1.000 91.07000 11 GLY H N 1
ATOM 15703 C CA . GLY H 4 11 ? 189.38301 244.47298 255.96974 1.000 88.71000 11 GLY H CA 1
ATOM 15704 C C . GLY H 4 11 ? 188.46743 245.33313 256.80701 1.000 89.98000 11 GLY H C 1
ATOM 15705 O O . GLY H 4 11 ? 187.90936 244.83826 257.79476 1.000 89.63000 11 GLY H O 1
ATOM 15706 N N . ALA H 4 12 ? 188.28661 246.60151 256.44355 1.000 97.49000 12 ALA H N 1
ATOM 15707 C CA . ALA H 4 12 ? 187.35579 247.49705 257.11305 1.000 97.24000 12 ALA H CA 1
ATOM 15708 C C . ALA H 4 12 ? 186.56869 248.25432 256.05594 1.000 98.56000 12 ALA H C 1
ATOM 15709 O O . ALA H 4 12 ? 187.10972 248.60673 255.00496 1.000 97.31000 12 ALA H O 1
ATOM 15711 N N . ARG H 4 13 ? 185.29306 248.50171 256.33775 1.000 113.09000 13 ARG H N 1
ATOM 15712 C CA . ARG H 4 13 ? 184.42437 249.16835 255.37857 1.000 113.04000 13 ARG H CA 1
ATOM 15713 C C . ARG H 4 13 ? 184.61230 250.67844 255.44860 1.000 112.08000 13 ARG H C 1
ATOM 15714 O O . ARG H 4 13 ? 184.52220 251.27690 256.52513 1.000 111.58000 13 ARG H O 1
ATOM 15722 N N . ILE H 4 14 ? 184.87929 251.29025 254.29760 1.000 110.20000 14 ILE H N 1
ATOM 15723 C CA . ILE H 4 14 ? 184.88297 252.73848 254.15136 1.000 111.07000 14 ILE H CA 1
ATOM 15724 C C . ILE H 4 14 ? 183.87111 253.10437 253.07416 1.000 111.85000 14 ILE H C 1
ATOM 15725 O O . ILE H 4 14 ? 183.68447 252.36061 252.10432 1.000 110.92000 14 ILE H O 1
ATOM 15730 N N . HIS H 4 15 ? 183.19975 254.23728 253.26262 1.000 115.25000 15 HIS H N 1
ATOM 15731 C CA . HIS H 4 15 ? 182.10816 254.62675 252.38129 1.000 114.44000 15 HIS H CA 1
ATOM 15732 C C . HIS H 4 15 ? 182.63366 255.10063 251.03122 1.000 113.72000 15 HIS H C 1
ATOM 15733 O O . HIS H 4 15 ? 183.82194 255.39045 250.87042 1.000 113.39000 15 HIS H O 1
ATOM 15740 N N . ALA H 4 16 ? 181.72278 255.17249 250.05305 1.000 106.96000 16 ALA H N 1
ATOM 15741 C CA . ALA H 4 16 ? 182.11103 255.48185 248.67808 1.000 106.70000 16 ALA H CA 1
ATOM 15742 C C . ALA H 4 16 ? 182.58471 256.92311 248.53071 1.000 107.69000 16 ALA H C 1
ATOM 15743 O O . ALA H 4 16 ? 183.60193 257.18329 247.87694 1.000 107.42000 16 ALA H O 1
ATOM 15745 N N . ASP H 4 17 ? 181.86328 257.87277 249.13249 1.000 109.80000 17 ASP H N 1
ATOM 15746 C CA . ASP H 4 17 ? 182.28053 259.27048 249.06654 1.000 109.78000 17 ASP H CA 1
ATOM 15747 C C . ASP H 4 17 ? 183.53065 259.51306 249.90364 1.000 109.56000 17 ASP H C 1
ATOM 15748 O O . ASP H 4 17 ? 184.39590 260.31434 249.52666 1.000 107.89000 17 ASP H O 1
ATOM 15753 N N . GLU H 4 18 ? 183.65156 258.81260 251.03450 1.000 107.48000 18 GLU H N 1
ATOM 15754 C CA . GLU H 4 18 ? 184.85248 258.92541 251.85635 1.000 107.15000 18 GLU H CA 1
ATOM 15755 C C . GLU H 4 18 ? 186.06205 258.31854 251.15533 1.000 107.44000 18 GLU H C 1
ATOM 15756 O O . GLU H 4 18 ? 187.16883 258.85848 251.24924 1.000 106.21000 18 GLU H O 1
ATOM 15762 N N . ALA H 4 19 ? 185.86966 257.21484 250.42556 1.000 103.40000 19 ALA H N 1
ATOM 15763 C CA . ALA H 4 19 ? 186.96465 256.64989 249.64142 1.000 101.66000 19 ALA H CA 1
ATOM 15764 C C . ALA H 4 19 ? 187.32236 257.54476 248.46109 1.000 101.93000 19 ALA H C 1
ATOM 15765 O O . ALA H 4 19 ? 188.49313 257.63045 248.07455 1.000 101.17000 19 ALA H O 1
ATOM 15767 N N . ARG H 4 20 ? 186.32015 258.20965 247.87437 1.000 100.77000 20 ARG H N 1
ATOM 15768 C CA . ARG H 4 20 ? 186.56655 259.18280 246.81223 1.000 99.76000 20 ARG H CA 1
ATOM 15769 C C . ARG H 4 20 ? 187.42397 260.33895 247.31613 1.000 99.95000 20 ARG H C 1
ATOM 15770 O O . ARG H 4 20 ? 188.41836 260.71602 246.68222 1.000 98.68000 20 ARG H O 1
ATOM 15778 N N . ALA H 4 21 ? 187.07933 260.87413 248.49212 1.000 95.74000 21 ALA H N 1
ATOM 15779 C CA . ALA H 4 21 ? 187.87414 261.93858 249.09802 1.000 95.51000 21 ALA H CA 1
ATOM 15780 C C . ALA H 4 21 ? 189.25136 261.43822 249.52360 1.000 95.33000 21 ALA H C 1
ATOM 15781 O O . ALA H 4 21 ? 190.23621 262.18270 249.45966 1.000 93.86000 21 ALA H O 1
ATOM 15783 N N . LEU H 4 22 ? 189.34599 260.16865 249.93370 1.000 94.82000 22 LEU H N 1
ATOM 15784 C CA . LEU H 4 22 ? 190.62304 259.61240 250.37042 1.000 94.65000 22 LEU H CA 1
ATOM 15785 C C . LEU H 4 22 ? 191.58940 259.43084 249.20484 1.000 94.91000 22 LEU H C 1
ATOM 15786 O O . LEU H 4 22 ? 192.77861 259.74739 249.32327 1.000 94.50000 22 LEU H O 1
ATOM 15791 N N . VAL H 4 23 ? 191.10096 258.92909 248.06673 1.000 92.36000 23 VAL H N 1
ATOM 15792 C CA . VAL H 4 23 ? 191.97735 258.77866 246.90804 1.000 91.23000 23 VAL H CA 1
ATOM 15793 C C . VAL H 4 23 ? 192.17806 260.11699 246.20569 1.000 92.39000 23 VAL H C 1
ATOM 15794 O O . VAL H 4 23 ? 193.10169 260.27361 245.39870 1.000 92.21000 23 VAL H O 1
ATOM 15798 N N . ALA H 4 24 ? 191.32199 261.10350 246.49121 1.000 93.13000 24 ALA H N 1
ATOM 15799 C CA . ALA H 4 24 ? 191.60474 262.45767 246.03434 1.000 92.83000 24 ALA H CA 1
ATOM 15800 C C . ALA H 4 24 ? 192.72476 263.08868 246.85407 1.000 93.57000 24 ALA H C 1
ATOM 15801 O O . ALA H 4 24 ? 193.58248 263.79232 246.31025 1.000 91.75000 24 ALA H O 1
ATOM 15803 N N . LYS H 4 25 ? 192.67104 262.92404 248.17656 1.000 93.13000 25 LYS H N 1
ATOM 15804 C CA . LYS H 4 25 ? 193.73072 263.49775 249.04958 1.000 93.32000 25 LYS H CA 1
ATOM 15805 C C . LYS H 4 25 ? 195.08008 262.79059 248.84034 1.000 93.37000 25 LYS H C 1
ATOM 15806 O O . LYS H 4 25 ? 196.10114 263.49357 248.70521 1.000 92.29000 25 LYS H O 1
ATOM 15812 N N . LEU H 4 26 ? 195.06845 261.45301 248.78644 1.000 93.96000 26 LEU H N 1
ATOM 15813 C CA . LEU H 4 26 ? 196.30302 260.61607 248.70268 1.000 94.05000 26 LEU H CA 1
ATOM 15814 C C . LEU H 4 26 ? 197.09763 260.74706 247.39194 1.000 94.27000 26 LEU H C 1
ATOM 15815 O O . LEU H 4 26 ? 198.33160 260.89774 247.48220 1.000 94.10000 26 LEU H O 1
ATOM 15820 N N . LEU H 4 27 ? 196.43432 260.73787 246.23211 1.000 94.79000 27 LEU H N 1
ATOM 15821 C CA . LEU H 4 27 ? 197.16263 260.73893 244.92903 1.000 94.05000 27 LEU H CA 1
ATOM 15822 C C . LEU H 4 27 ? 197.33989 262.15708 244.37824 1.000 94.92000 27 LEU H C 1
ATOM 15823 O O . LEU H 4 27 ? 197.87074 262.29008 243.25744 1.000 94.29000 27 LEU H O 1
ATOM 15828 N N . ASP H 4 28 ? 196.92393 263.16677 245.14377 1.000 101.35000 28 ASP H N 1
ATOM 15829 C CA . ASP H 4 28 ? 196.97474 264.58728 244.70449 1.000 101.78000 28 ASP H CA 1
ATOM 15830 C C . ASP H 4 28 ? 198.40485 265.09832 244.45546 1.000 101.77000 28 ASP H C 1
ATOM 15831 O O . ASP H 4 28 ? 198.58448 265.80220 243.44187 1.000 101.20000 28 ASP H O 1
ATOM 15836 N N . ASP H 4 29 ? 199.39272 264.73550 245.28458 1.000 103.43000 29 ASP H N 1
ATOM 15837 C CA . ASP H 4 29 ? 200.70372 265.36208 245.12401 1.000 102.77000 29 ASP H CA 1
ATOM 15838 C C . ASP H 4 29 ? 201.38013 264.94421 243.82333 1.000 102.50000 29 ASP H C 1
ATOM 15839 O O . ASP H 4 29 ? 202.11527 265.73460 243.21972 1.000 102.04000 29 ASP H O 1
ATOM 15844 N N . THR H 4 30 ? 201.14834 263.71432 243.37239 1.000 102.56000 30 THR H N 1
ATOM 15845 C CA . THR H 4 30 ? 201.78408 263.18468 242.17663 1.000 103.43000 30 THR H CA 1
ATOM 15846 C C . THR H 4 30 ? 200.72605 262.70389 241.19137 1.000 103.16000 30 THR H C 1
ATOM 15847 O O . THR H 4 30 ? 199.59282 262.39514 241.57426 1.000 101.89000 30 THR H O 1
ATOM 15851 N N . GLN H 4 31 ? 201.13308 262.63735 239.92044 1.000 101.81000 31 GLN H N 1
ATOM 15852 C CA . GLN H 4 31 ? 200.32546 262.12400 238.81593 1.000 101.74000 31 GLN H CA 1
ATOM 15853 C C . GLN H 4 31 ? 198.97562 262.83019 238.65215 1.000 101.29000 31 GLN H C 1
ATOM 15854 O O . GLN H 4 31 ? 197.93386 262.29216 239.04554 1.000 99.56000 31 GLN H O 1
ATOM 15860 N N . PRO H 4 32 ? 198.95849 264.04085 238.08788 1.000 101.55000 32 PRO H N 1
ATOM 15861 C CA . PRO H 4 32 ? 197.69738 264.80009 238.01789 1.000 100.18000 32 PRO H CA 1
ATOM 15862 C C . PRO H 4 32 ? 196.74574 264.31487 236.93502 1.000 100.47000 32 PRO H C 1
ATOM 15863 O O . PRO H 4 32 ? 195.52148 264.47028 237.07729 1.000 100.40000 32 PRO H O 1
ATOM 15867 N N . GLY H 4 33 ? 197.27782 263.71642 235.86529 1.000 95.29000 33 GLY H N 1
ATOM 15868 C CA . GLY H 4 33 ? 196.42385 263.16262 234.82727 1.000 93.37000 33 GLY H CA 1
ATOM 15869 C C . GLY H 4 33 ? 195.58638 261.99340 235.31238 1.000 93.94000 33 GLY H C 1
ATOM 15870 O O . GLY H 4 33 ? 194.45879 261.79445 234.85815 1.000 93.90000 33 GLY H O 1
ATOM 15871 N N . LEU H 4 34 ? 196.11387 261.21655 236.26227 1.000 97.10000 34 LEU H N 1
ATOM 15872 C CA . LEU H 4 34 ? 195.38748 260.03431 236.71973 1.000 98.59000 34 LEU H CA 1
ATOM 15873 C C . LEU H 4 34 ? 194.19273 260.41076 237.58994 1.000 98.43000 34 LEU H C 1
ATOM 15874 O O . LEU H 4 34 ? 193.09830 259.87148 237.41209 1.000 98.26000 34 LEU H O 1
ATOM 15879 N N . VAL H 4 35 ? 194.36304 261.36400 238.50541 1.000 98.28000 35 VAL H N 1
ATOM 15880 C CA . VAL H 4 35 ? 193.21690 261.84113 239.28064 1.000 97.79000 35 VAL H CA 1
ATOM 15881 C C . VAL H 4 35 ? 192.26818 262.65923 238.40837 1.000 98.79000 35 VAL H C 1
ATOM 15882 O O . VAL H 4 35 ? 191.04924 262.67488 238.64253 1.000 98.46000 35 VAL H O 1
ATOM 15886 N N . SER H 4 36 ? 192.79881 263.32555 237.37290 1.000 100.27000 36 SER H N 1
ATOM 15887 C CA . SER H 4 36 ? 191.92114 263.96636 236.39448 1.000 100.49000 36 SER H CA 1
ATOM 15888 C C . SER H 4 36 ? 191.12211 262.92936 235.61177 1.000 100.43000 36 SER H C 1
ATOM 15889 O O . SER H 4 36 ? 190.03479 263.22477 235.10470 1.000 99.64000 36 SER H O 1
ATOM 15892 N N . ALA H 4 37 ? 191.66409 261.71729 235.47514 1.000 98.26000 37 ALA H N 1
ATOM 15893 C CA . ALA H 4 37 ? 190.91331 260.63489 234.85226 1.000 97.87000 37 ALA H CA 1
ATOM 15894 C C . ALA H 4 37 ? 189.83134 260.08757 235.78344 1.000 98.53000 37 ALA H C 1
ATOM 15895 O O . ALA H 4 37 ? 188.68266 259.90840 235.36228 1.000 97.89000 37 ALA H O 1
ATOM 15897 N N . LEU H 4 38 ? 190.17062 259.82154 237.05272 1.000 102.04000 38 LEU H N 1
ATOM 15898 C CA . LEU H 4 38 ? 189.23056 259.09349 237.91401 1.000 101.90000 38 LEU H CA 1
ATOM 15899 C C . LEU H 4 38 ? 188.12413 259.97526 238.47767 1.000 102.50000 38 LEU H C 1
ATOM 15900 O O . LEU H 4 38 ? 186.98359 259.51852 238.61532 1.000 102.53000 38 LEU H O 1
ATOM 15905 N N . MET H 4 39 ? 188.41938 261.22585 238.82704 1.000 107.31000 39 MET H N 1
ATOM 15906 C CA . MET H 4 39 ? 187.31946 262.08172 239.25351 1.000 107.52000 39 MET H CA 1
ATOM 15907 C C . MET H 4 39 ? 186.66874 262.82949 238.09888 1.000 107.81000 39 MET H C 1
ATOM 15908 O O . MET H 4 39 ? 185.83657 263.70920 238.35363 1.000 106.54000 39 MET H O 1
ATOM 15913 N N . ASN H 4 40 ? 187.02905 262.47584 236.85343 1.000 106.84000 40 ASN H N 1
ATOM 15914 C CA . ASN H 4 40 ? 186.37604 262.94720 235.62554 1.000 106.33000 40 ASN H CA 1
ATOM 15915 C C . ASN H 4 40 ? 186.39771 264.46807 235.51996 1.000 106.49000 40 ASN H C 1
ATOM 15916 O O . ASN H 4 40 ? 185.40449 265.10604 235.16707 1.000 105.92000 40 ASN H O 1
ATOM 15921 N N . TYR H 4 41 ? 187.54862 265.04502 235.84636 1.000 107.95000 41 TYR H N 1
ATOM 15922 C CA . TYR H 4 41 ? 187.71471 266.48376 235.84171 1.000 107.84000 41 TYR H CA 1
ATOM 15923 C C . TYR H 4 41 ? 187.84162 266.99913 234.41235 1.000 108.66000 41 TYR H C 1
ATOM 15924 O O . TYR H 4 41 ? 187.97190 266.23363 233.45163 1.000 108.37000 41 TYR H O 1
ATOM 15933 N N . MET H 4 42 ? 187.78897 268.32036 234.27985 1.000 106.89000 42 MET H N 1
ATOM 15934 C CA . MET H 4 42 ? 188.10447 268.94703 233.01117 1.000 107.23000 42 MET H CA 1
ATOM 15935 C C . MET H 4 42 ? 189.59533 268.77930 232.71489 1.000 106.44000 42 MET H C 1
ATOM 15936 O O . MET H 4 42 ? 190.40432 268.65808 233.64024 1.000 105.88000 42 MET H O 1
ATOM 15941 N N . PRO H 4 43 ? 189.97743 268.72193 231.43093 1.000 103.50000 43 PRO H N 1
ATOM 15942 C CA . PRO H 4 43 ? 191.40947 268.57061 231.09953 1.000 102.94000 43 PRO H CA 1
ATOM 15943 C C . PRO H 4 43 ? 192.28123 269.74234 231.52862 1.000 102.61000 43 PRO H C 1
ATOM 15944 O O . PRO H 4 43 ? 193.49725 269.57252 231.68421 1.000 101.32000 43 PRO H O 1
ATOM 15948 N N . ALA H 4 44 ? 191.70195 270.92601 231.72386 1.000 96.70000 44 ALA H N 1
ATOM 15949 C CA . ALA H 4 44 ? 192.46778 272.09511 232.13449 1.000 95.07000 44 ALA H CA 1
ATOM 15950 C C . ALA H 4 44 ? 192.24872 272.49278 233.58789 1.000 95.32000 44 ALA H C 1
ATOM 15951 O O . ALA H 4 44 ? 193.19604 272.94350 234.24044 1.000 93.22000 44 ALA H O 1
ATOM 15953 N N . SER H 4 45 ? 191.03725 272.34104 234.11373 1.000 98.19000 45 SER H N 1
ATOM 15954 C CA . SER H 4 45 ? 190.68691 272.83603 235.43837 1.000 97.42000 45 SER H CA 1
ATOM 15955 C C . SER H 4 45 ? 190.30968 271.68523 236.36853 1.000 97.48000 45 SER H C 1
ATOM 15956 O O . SER H 4 45 ? 190.34168 270.50813 235.99710 1.000 96.16000 45 SER H O 1
ATOM 15959 N N . LYS H 4 46 ? 189.94744 272.04999 237.60007 1.000 99.08000 46 LYS H N 1
ATOM 15960 C CA . LYS H 4 46 ? 189.55422 271.09543 238.62876 1.000 98.55000 46 LYS H CA 1
ATOM 15961 C C . LYS H 4 46 ? 188.06068 270.77983 238.59410 1.000 99.85000 46 LYS H C 1
ATOM 15962 O O . LYS H 4 46 ? 187.60987 269.87003 239.29790 1.000 98.99000 46 LYS H O 1
ATOM 15968 N N . THR H 4 47 ? 187.28849 271.50105 237.78476 1.000 104.84000 47 THR H N 1
ATOM 15969 C CA . THR H 4 47 ? 185.84927 271.27958 237.72109 1.000 104.48000 47 THR H CA 1
ATOM 15970 C C . THR H 4 47 ? 185.53956 269.98628 236.97030 1.000 104.28000 47 THR H C 1
ATOM 15971 O O . THR H 4 47 ? 186.08041 269.73191 235.89040 1.000 103.44000 47 THR H O 1
ATOM 15975 N N . SER H 4 48 ? 184.67440 269.16029 237.55809 1.000 109.65000 48 SER H N 1
ATOM 15976 C CA . SER H 4 48 ? 184.26423 267.90811 236.94223 1.000 111.11000 48 SER H CA 1
ATOM 15977 C C . SER H 4 48 ? 183.36568 268.16681 235.73461 1.000 111.51000 48 SER H C 1
ATOM 15978 O O . SER H 4 48 ? 182.78161 269.24237 235.57595 1.000 111.60000 48 SER H O 1
ATOM 15981 N N . LYS H 4 49 ? 183.26502 267.15597 234.87496 1.000 111.48000 49 LYS H N 1
ATOM 15982 C CA . LYS H 4 49 ? 182.52437 267.29165 233.62899 1.000 111.27000 49 LYS H CA 1
ATOM 15983 C C . LYS H 4 49 ? 181.01932 267.28080 233.87676 1.000 112.48000 49 LYS H C 1
ATOM 15984 O O . LYS H 4 49 ? 180.52017 266.65021 234.81365 1.000 111.73000 49 LYS H O 1
ATOM 15990 N N . THR H 4 50 ? 180.29335 267.99236 233.01254 1.000 121.86000 50 THR H N 1
ATOM 15991 C CA . THR H 4 50 ? 178.84116 268.07173 233.09626 1.000 122.38000 50 THR H CA 1
ATOM 15992 C C . THR H 4 50 ? 178.15425 266.87642 232.44473 1.000 121.71000 50 THR H C 1
ATOM 15993 O O . THR H 4 50 ? 176.96867 266.63478 232.70594 1.000 121.68000 50 THR H O 1
ATOM 15997 N N . GLU H 4 51 ? 178.87689 266.10242 231.63936 1.000 112.26000 51 GLU H N 1
ATOM 15998 C CA . GLU H 4 51 ? 178.29719 264.95311 230.96064 1.000 112.06000 51 GLU H CA 1
ATOM 15999 C C . GLU H 4 51 ? 178.22379 263.75454 231.90665 1.000 111.99000 51 GLU H C 1
ATOM 16000 O O . GLU H 4 51 ? 178.40109 263.86729 233.12334 1.000 110.42000 51 GLU H O 1
ATOM 16006 N N . PHE H 4 52 ? 177.94365 262.58976 231.33104 1.000 109.45000 52 PHE H N 1
ATOM 16007 C CA . PHE H 4 52 ? 177.91287 261.35848 232.10695 1.000 109.00000 52 PHE H CA 1
ATOM 16008 C C . PHE H 4 52 ? 179.33443 260.96426 232.50357 1.000 109.62000 52 PHE H C 1
ATOM 16009 O O . PHE H 4 52 ? 180.18661 260.77362 231.62347 1.000 108.07000 52 PHE H O 1
ATOM 16017 N N . PRO H 4 53 ? 179.63290 260.83511 233.79879 1.000 108.08000 53 PRO H N 1
ATOM 16018 C CA . PRO H 4 53 ? 180.97832 260.40991 234.21285 1.000 106.19000 53 PRO H CA 1
ATOM 16019 C C . PRO H 4 53 ? 181.14181 258.90590 234.04231 1.000 105.23000 53 PRO H C 1
ATOM 16020 O O . PRO H 4 53 ? 180.29338 258.12016 234.47249 1.000 105.34000 53 PRO H O 1
ATOM 16024 N N . LEU H 4 54 ? 182.23562 258.50589 233.39050 1.000 97.40000 54 LEU H N 1
ATOM 16025 C CA . LEU H 4 54 ? 182.40121 257.10862 233.00582 1.000 97.84000 54 LEU H CA 1
ATOM 16026 C C . LEU H 4 54 ? 182.79253 256.23512 234.19338 1.000 97.70000 54 LEU H C 1
ATOM 16027 O O . LEU H 4 54 ? 182.31861 255.09909 234.31423 1.000 96.86000 54 LEU H O 1
ATOM 16032 N N . VAL H 4 55 ? 183.64801 256.73915 235.07900 1.000 98.83000 55 VAL H N 1
ATOM 16033 C CA . VAL H 4 55 ? 184.08865 255.99365 236.25380 1.000 98.21000 55 VAL H CA 1
ATOM 16034 C C . VAL H 4 55 ? 183.42589 256.59401 237.49102 1.000 98.87000 55 VAL H C 1
ATOM 16035 O O . VAL H 4 55 ? 183.44565 257.81433 237.69801 1.000 98.16000 55 VAL H O 1
ATOM 16039 N N . GLN H 4 56 ? 182.79780 255.73381 238.29050 1.000 100.72000 56 GLN H N 1
ATOM 16040 C CA . GLN H 4 56 ? 182.06281 256.13768 239.48183 1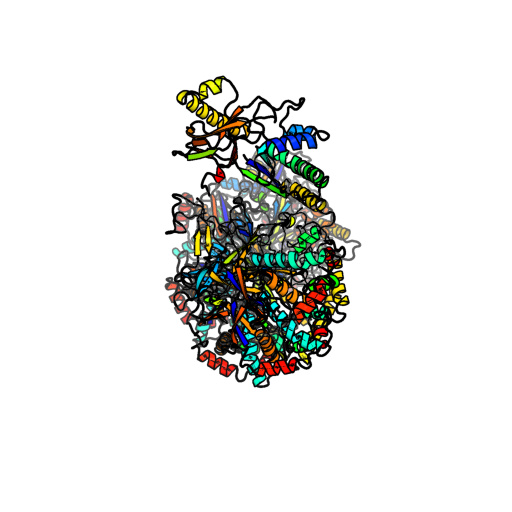.000 99.76000 56 GLN H CA 1
ATOM 16041 C C . GLN H 4 56 ? 182.34210 255.17973 240.63124 1.000 99.12000 56 GLN H C 1
ATOM 16042 O O . GLN H 4 56 ? 182.55142 253.98397 240.41939 1.000 100.10000 56 GLN H O 1
ATOM 16048 N N . PHE H 4 57 ? 182.32926 255.70586 241.85151 1.000 98.23000 57 PHE H N 1
ATOM 16049 C CA . PHE H 4 57 ? 182.50971 254.85796 243.02042 1.000 98.91000 57 PHE H CA 1
ATOM 16050 C C . PHE H 4 57 ? 181.20178 254.15784 243.36941 1.000 99.89000 57 PHE H C 1
ATOM 16051 O O . PHE H 4 57 ? 180.11525 254.60219 242.99256 1.000 99.94000 57 PHE H O 1
ATOM 16059 N N . SER H 4 58 ? 181.31449 253.04472 244.08887 1.000 99.57000 58 SER H N 1
ATOM 16060 C CA . SER H 4 58 ? 180.15828 252.23218 244.44957 1.000 98.91000 58 SER H CA 1
ATOM 16061 C C . SER H 4 58 ? 180.37939 251.66933 245.84896 1.000 99.09000 58 SER H C 1
ATOM 16062 O O . SER H 4 58 ? 181.28634 252.08655 246.57508 1.000 99.23000 58 SER H O 1
ATOM 16065 N N . ASN H 4 59 ? 179.54680 250.70200 246.22373 1.000 103.30000 59 ASN H N 1
ATOM 16066 C CA . ASN H 4 59 ? 179.54215 250.14806 247.56927 1.000 103.32000 59 ASN H CA 1
ATOM 16067 C C . ASN H 4 59 ? 180.20313 248.77643 247.59384 1.000 104.32000 59 ASN H C 1
ATOM 16068 O O . ASN H 4 59 ? 179.91872 247.91883 246.75268 1.000 102.92000 59 ASN H O 1
ATOM 16073 N N . PHE H 4 60 ? 181.09077 248.58165 248.56692 1.000 109.29000 60 PHE H N 1
ATOM 16074 C CA . PHE H 4 60 ? 181.72701 247.29919 248.82312 1.000 108.79000 60 PHE H CA 1
ATOM 16075 C C . PHE H 4 60 ? 181.65334 247.01621 250.31559 1.000 108.16000 60 PHE H C 1
ATOM 16076 O O . PHE H 4 60 ? 181.79791 247.92224 251.14056 1.000 107.76000 60 PHE H O 1
ATOM 16084 N N . ASN H 4 61 ? 181.41026 245.74594 250.65230 1.000 113.38000 61 ASN H N 1
ATOM 16085 C CA . ASN H 4 61 ? 181.20378 245.37201 252.04948 1.000 114.19000 61 ASN H CA 1
ATOM 16086 C C . ASN H 4 61 ? 182.49970 245.44282 252.84738 1.000 114.58000 61 ASN H C 1
ATOM 16087 O O . ASN H 4 61 ? 182.48042 245.72809 254.05066 1.000 113.28000 61 ASN H O 1
ATOM 16092 N N . GLN H 4 62 ? 183.63281 245.18871 252.19791 1.000 111.29000 62 GLN H N 1
ATOM 16093 C CA . GLN H 4 62 ? 184.92910 245.17062 252.85809 1.000 110.28000 62 GLN H CA 1
ATOM 16094 C C . GLN H 4 62 ? 185.83634 246.31434 252.41805 1.000 109.82000 62 GLN H C 1
ATOM 16095 O O . GLN H 4 62 ? 187.03915 246.27856 252.69568 1.000 108.92000 62 GLN H O 1
ATOM 16101 N N . GLY H 4 63 ? 185.29223 247.32301 251.74199 1.000 104.33000 63 GLY H N 1
ATOM 16102 C CA . GLY H 4 63 ? 186.10271 248.40168 251.20803 1.000 103.54000 63 GLY H CA 1
ATOM 16103 C C . GLY H 4 63 ? 185.33849 249.28712 250.24706 1.000 102.77000 63 GLY H C 1
ATOM 16104 O O . GLY H 4 63 ? 184.23817 249.74986 250.56533 1.000 102.70000 63 GLY H O 1
ATOM 16105 N N . PHE H 4 64 ? 185.90382 249.53154 249.06530 1.000 100.12000 64 PHE H N 1
ATOM 16106 C CA . PHE H 4 64 ? 185.25968 250.35714 248.05433 1.000 99.38000 64 PHE H CA 1
ATOM 16107 C C . PHE H 4 64 ? 185.37685 249.69900 246.68441 1.000 100.33000 64 PHE H C 1
ATOM 16108 O O . PHE H 4 64 ? 186.29027 248.91223 246.41674 1.000 102.69000 64 PHE H O 1
ATOM 16116 N N . ALA H 4 65 ? 184.43614 250.05108 245.81039 1.000 97.98000 65 ALA H N 1
ATOM 16117 C CA . ALA H 4 65 ? 184.37349 249.51617 244.45974 1.000 98.95000 65 ALA H CA 1
ATOM 16118 C C . ALA H 4 65 ? 184.35702 250.65543 243.45187 1.000 97.90000 65 ALA H C 1
ATOM 16119 O O . ALA H 4 65 ? 183.85721 251.74726 243.72970 1.000 96.82000 65 ALA H O 1
ATOM 16121 N N . LEU H 4 66 ? 184.89624 250.37689 242.26976 1.000 98.11000 66 LEU H N 1
ATOM 16122 C CA . LEU H 4 66 ? 184.99071 251.33458 241.17988 1.000 96.90000 66 LEU H CA 1
ATOM 16123 C C . LEU H 4 66 ? 184.32151 250.75903 239.94042 1.000 97.69000 66 LEU H C 1
ATOM 16124 O O . LEU H 4 66 ? 184.46418 249.56810 239.64433 1.000 98.74000 66 LEU H O 1
ATOM 16129 N N . LEU H 4 67 ? 183.59425 251.60846 239.21732 1.000 97.10000 67 LEU H N 1
ATOM 16130 C CA . LEU H 4 67 ? 182.86227 251.21669 238.02210 1.000 96.77000 67 LEU H CA 1
ATOM 16131 C C . LEU H 4 67 ? 183.37180 252.03420 236.84677 1.000 96.60000 67 LEU H C 1
ATOM 16132 O O . LEU H 4 67 ? 183.30831 253.26615 236.87450 1.000 96.53000 67 LEU H O 1
ATOM 16137 N N . GLY H 4 68 ? 183.85952 251.34950 235.81916 1.000 94.98000 68 GLY H N 1
ATOM 16138 C CA . GLY H 4 68 ? 184.27390 252.00061 234.59308 1.000 94.85000 68 GLY H CA 1
ATOM 16139 C C . GLY H 4 68 ? 183.34979 251.64684 233.44839 1.000 95.38000 68 GLY H C 1
ATOM 16140 O O . GLY H 4 68 ? 183.26190 250.48118 233.05456 1.000 94.61000 68 GLY H O 1
ATOM 16141 N N . PHE H 4 69 ? 182.65309 252.63972 232.90858 1.000 99.02000 69 PHE H N 1
ATOM 16142 C CA . PHE H 4 69 ? 181.63574 252.41911 231.89060 1.000 99.33000 69 PHE H CA 1
ATOM 16143 C C . PHE H 4 69 ? 182.24573 252.58808 230.50740 1.000 99.30000 69 PHE H C 1
ATOM 16144 O O . PHE H 4 69 ? 182.86212 253.61720 230.21426 1.000 98.86000 69 PHE H O 1
ATOM 16152 N N . GLY H 4 70 ? 182.07899 251.57123 229.66543 1.000 98.43000 70 GLY H N 1
ATOM 16153 C CA . GLY H 4 70 ? 182.60556 251.61008 228.31784 1.000 97.66000 70 GLY H CA 1
ATOM 16154 C C . GLY H 4 70 ? 184.08211 251.27050 228.25211 1.000 99.48000 70 GLY H C 1
ATOM 16155 O O . GLY H 4 70 ? 184.74443 250.97398 229.25145 1.000 99.64000 70 GLY H O 1
ATOM 16156 N N . GLU H 4 71 ? 184.60023 251.31942 227.02057 1.000 106.00000 71 GLU H N 1
ATOM 16157 C CA . GLU H 4 71 ? 186.00156 250.98950 226.77061 1.000 105.97000 71 GLU H CA 1
ATOM 16158 C C . GLU H 4 71 ? 186.93824 252.01953 227.39182 1.000 105.36000 71 GLU H C 1
ATOM 16159 O O . GLU H 4 71 ? 187.99835 251.65904 227.91524 1.000 104.45000 71 GLU H O 1
ATOM 16165 N N . VAL H 4 72 ? 186.55713 253.29970 227.35065 1.000 100.00000 72 VAL H N 1
ATOM 16166 C CA . VAL H 4 72 ? 187.39010 254.35941 227.91467 1.000 100.53000 72 VAL H CA 1
ATOM 16167 C C . VAL H 4 72 ? 187.46567 254.23791 229.43405 1.000 101.06000 72 VAL H C 1
ATOM 16168 O O . VAL H 4 72 ? 188.55049 254.33784 230.02432 1.000 100.75000 72 VAL H O 1
ATOM 16172 N N . GLY H 4 73 ? 186.32349 253.99899 230.08648 1.000 96.27000 73 GLY H N 1
ATOM 16173 C CA . GLY H 4 73 ? 186.32422 253.80926 231.53000 1.000 95.69000 73 GLY H CA 1
ATOM 16174 C C . GLY H 4 73 ? 187.03678 252.54024 231.95863 1.000 96.77000 73 GLY H C 1
ATOM 16175 O O . GLY H 4 73 ? 187.72056 252.51945 232.98730 1.000 95.86000 73 GLY H O 1
ATOM 16176 N N . ALA H 4 74 ? 186.89772 251.46993 231.16635 1.000 98.97000 74 ALA H N 1
ATOM 16177 C CA . ALA H 4 74 ? 187.61997 250.23014 231.44125 1.000 98.91000 74 ALA H CA 1
ATOM 16178 C C . ALA H 4 74 ? 189.12694 250.42008 231.30593 1.000 100.32000 74 ALA H C 1
ATOM 16179 O O . ALA H 4 74 ? 189.89452 249.90579 232.12593 1.000 100.71000 74 ALA H O 1
ATOM 16181 N N . GLN H 4 75 ? 189.56368 251.17443 230.29180 1.000 98.21000 75 GLN H N 1
ATOM 16182 C CA . GLN H 4 75 ? 190.98500 251.46087 230.11891 1.000 98.22000 75 GLN H CA 1
ATOM 16183 C C . GLN H 4 75 ? 191.51930 252.34062 231.24628 1.000 98.52000 75 GLN H C 1
ATOM 16184 O O . GLN H 4 75 ? 192.64092 252.13137 231.72518 1.000 98.40000 75 GLN H O 1
ATOM 16190 N N . ILE H 4 76 ? 190.72159 253.32174 231.68800 1.000 97.19000 76 ILE H N 1
ATOM 16191 C CA . ILE H 4 76 ? 191.13002 254.20502 232.78289 1.000 97.57000 76 ILE H CA 1
ATOM 16192 C C . ILE H 4 76 ? 191.27906 253.41412 234.08213 1.000 98.24000 76 ILE H C 1
ATOM 16193 O O . ILE H 4 76 ? 192.27843 253.55317 234.80337 1.000 97.24000 76 ILE H O 1
ATOM 16198 N N . LEU H 4 77 ? 190.31201 252.53281 234.36704 1.000 98.16000 77 LEU H N 1
ATOM 16199 C CA . LEU H 4 77 ? 190.40640 251.66804 235.54046 1.000 97.53000 77 LEU H CA 1
ATOM 16200 C C . LEU H 4 77 ? 191.57580 250.69249 235.42631 1.000 96.83000 77 LEU H C 1
ATOM 16201 O O . LEU H 4 77 ? 192.23710 250.39096 236.42660 1.000 96.45000 77 LEU H O 1
ATOM 16206 N N . SER H 4 78 ? 191.85673 250.21377 234.20852 1.000 100.03000 78 SER H N 1
ATOM 16207 C CA . SER H 4 78 ? 192.96665 249.29016 233.99355 1.000 100.78000 78 SER H CA 1
ATOM 16208 C C . SER H 4 78 ? 194.31607 249.95434 234.24146 1.000 100.83000 78 SER H C 1
ATOM 16209 O O . SER H 4 78 ? 195.21034 249.34954 234.84423 1.000 100.24000 78 SER H O 1
ATOM 16212 N N . ASP H 4 79 ? 194.48759 251.19476 233.78121 1.000 102.83000 79 ASP H N 1
ATOM 16213 C CA . ASP H 4 79 ? 195.73499 251.89894 234.05502 1.000 102.60000 79 ASP H CA 1
ATOM 16214 C C . ASP H 4 79 ? 195.80743 252.45933 235.46892 1.000 103.09000 79 ASP H C 1
ATOM 16215 O O . ASP H 4 79 ? 196.89942 252.82744 235.91339 1.000 102.34000 79 ASP H O 1
ATOM 16220 N N . ALA H 4 80 ? 194.68668 252.54085 236.18604 1.000 98.78000 80 ALA H N 1
ATOM 16221 C CA . ALA H 4 80 ? 194.71371 253.17518 237.49635 1.000 97.96000 80 ALA H CA 1
ATOM 16222 C C . ALA H 4 80 ? 194.65986 252.21367 238.67638 1.000 97.51000 80 ALA H C 1
ATOM 16223 O O . ALA H 4 80 ? 194.96521 252.63594 239.79710 1.000 94.89000 80 ALA H O 1
ATOM 16225 N N . THR H 4 81 ? 194.24404 250.96120 238.46651 1.000 100.28000 81 THR H N 1
ATOM 16226 C CA . THR H 4 81 ? 194.09650 250.02142 239.58133 1.000 100.69000 81 THR H CA 1
ATOM 16227 C C . THR H 4 81 ? 195.39676 249.69755 240.33604 1.000 101.09000 81 THR H C 1
ATOM 16228 O O . THR H 4 81 ? 195.35570 249.70152 241.58195 1.000 99.93000 81 THR H O 1
ATOM 16232 N N . PRO H 4 82 ? 196.55776 249.40732 239.69440 1.000 99.77000 82 PRO H N 1
ATOM 16233 C CA . PRO H 4 82 ? 197.76491 249.15613 240.51332 1.000 98.34000 82 PRO H CA 1
ATOM 16234 C C . PRO H 4 82 ? 198.26429 250.36074 241.29916 1.000 98.70000 82 PRO H C 1
ATOM 16235 O O . PRO H 4 82 ? 198.78141 250.18563 242.40890 1.000 97.79000 82 PRO H O 1
ATOM 16239 N N . ILE H 4 83 ? 198.10403 251.57742 240.76936 1.000 99.33000 83 ILE H N 1
ATOM 16240 C CA . ILE H 4 83 ? 198.54269 252.77674 241.48391 1.000 98.86000 83 ILE H CA 1
ATOM 16241 C C . ILE H 4 83 ? 197.67417 253.01355 242.71734 1.000 99.34000 83 ILE H C 1
ATOM 16242 O O . ILE H 4 83 ? 198.18440 253.31965 243.80495 1.000 98.14000 83 ILE H O 1
ATOM 16247 N N . ILE H 4 84 ? 196.35636 252.83448 242.57250 1.000 99.74000 84 ILE H N 1
ATOM 16248 C CA . ILE H 4 84 ? 195.42506 252.95932 243.69476 1.000 100.35000 84 ILE H CA 1
ATOM 16249 C C . ILE H 4 84 ? 195.70949 251.89610 244.75234 1.000 101.00000 84 ILE H C 1
ATOM 16250 O O . ILE H 4 84 ? 195.73721 252.18925 245.95888 1.000 98.73000 84 ILE H O 1
ATOM 16255 N N . HIS H 4 85 ? 195.96263 250.65508 244.31428 1.000 105.12000 85 HIS H N 1
ATOM 16256 C CA . HIS H 4 85 ? 196.23650 249.57381 245.25766 1.000 104.88000 85 HIS H CA 1
ATOM 16257 C C . HIS H 4 85 ? 197.55900 249.79009 245.98985 1.000 104.65000 85 HIS H C 1
ATOM 16258 O O . HIS H 4 85 ? 197.65754 249.52210 247.19313 1.000 103.02000 85 HIS H O 1
ATOM 16265 N N . ASP H 4 86 ? 198.57795 250.29370 245.28507 1.000 101.69000 86 ASP H N 1
ATOM 16266 C CA . ASP H 4 86 ? 199.85998 250.58185 245.92166 1.000 101.35000 86 ASP H CA 1
ATOM 16267 C C . ASP H 4 86 ? 199.74646 251.74215 246.90366 1.000 102.55000 86 ASP H C 1
ATOM 16268 O O . ASP H 4 86 ? 200.39015 251.73121 247.96124 1.000 101.62000 86 ASP H O 1
ATOM 16273 N N . ALA H 4 87 ? 198.93095 252.75159 246.57251 1.000 100.23000 87 ALA H N 1
ATOM 16274 C CA . ALA H 4 87 ? 198.70659 253.86564 247.49067 1.000 98.47000 87 ALA H CA 1
ATOM 16275 C C . ALA H 4 87 ? 197.99346 253.41081 248.75912 1.000 98.63000 87 ALA H C 1
ATOM 16276 O O . ALA H 4 87 ? 198.36583 253.82105 249.86701 1.000 97.75000 87 ALA H O 1
ATOM 16278 N N . MET H 4 88 ? 196.97919 252.54707 248.61596 1.000 103.47000 88 MET H N 1
ATOM 16279 C CA . MET H 4 88 ? 196.30323 251.97799 249.78263 1.000 104.92000 88 MET H CA 1
ATOM 16280 C C . MET H 4 88 ? 197.24902 251.11324 250.61251 1.000 105.29000 88 MET H C 1
ATOM 16281 O O . MET H 4 88 ? 197.21007 251.15326 251.85073 1.000 104.10000 88 MET H O 1
ATOM 16286 N N . ALA H 4 89 ? 198.10810 250.33586 249.94168 1.000 105.48000 89 ALA H N 1
ATOM 16287 C CA . ALA H 4 89 ? 199.06145 249.47618 250.63763 1.000 104.49000 89 ALA H CA 1
ATOM 16288 C C . ALA H 4 89 ? 200.07494 250.28659 251.43637 1.000 104.06000 89 ALA H C 1
ATOM 16289 O O . ALA H 4 89 ? 200.36155 249.95959 252.59194 1.000 102.59000 89 ALA H O 1
ATOM 16291 N N . LYS H 4 90 ? 200.60563 251.36428 250.84926 1.000 103.10000 90 LYS H N 1
ATOM 16292 C CA . LYS H 4 90 ? 201.55048 252.20941 251.57801 1.000 102.68000 90 LYS H CA 1
ATOM 16293 C C . LYS H 4 90 ? 200.86652 252.97771 252.70549 1.000 101.96000 90 LYS H C 1
ATOM 16294 O O . LYS H 4 90 ? 201.45452 253.15274 253.78236 1.000 101.34000 90 LYS H O 1
ATOM 16300 N N . LEU H 4 91 ? 199.62437 253.42814 252.48307 1.000 104.59000 91 LEU H N 1
ATOM 16301 C CA . LEU H 4 91 ? 198.90483 254.18637 253.50533 1.000 105.76000 91 LEU H CA 1
ATOM 16302 C C . LEU H 4 91 ? 198.58104 253.31917 254.71802 1.000 106.10000 91 LEU H C 1
ATOM 16303 O O . LEU H 4 91 ? 198.72532 253.75956 255.86523 1.000 105.11000 91 LEU H O 1
ATOM 16308 N N . PHE H 4 92 ? 198.16632 252.07286 254.48820 1.000 105.92000 92 PHE H N 1
ATOM 16309 C CA . PHE H 4 92 ? 197.84789 251.20136 255.61288 1.000 105.29000 92 PHE H CA 1
ATOM 16310 C C . PHE H 4 92 ? 199.01227 250.31740 256.04247 1.000 105.23000 92 PHE H C 1
ATOM 16311 O O . PHE H 4 92 ? 198.84083 249.49735 256.95116 1.000 104.51000 92 PHE H O 1
ATOM 16319 N N . ALA H 4 93 ? 200.18211 250.45702 255.41936 1.000 101.06000 93 ALA H N 1
ATOM 16320 C CA . ALA H 4 93 ? 201.40466 249.90385 255.98288 1.000 100.60000 93 ALA H CA 1
ATOM 16321 C C . ALA H 4 93 ? 202.21485 250.95010 256.73271 1.000 100.79000 93 ALA H C 1
ATOM 16322 O O . ALA H 4 93 ? 203.14713 250.59320 257.46265 1.000 100.30000 93 ALA H O 1
ATOM 16324 N N . SER H 4 94 ? 201.89033 252.23433 256.54780 1.000 101.05000 94 SER H N 1
ATOM 16325 C CA . SER H 4 94 ? 202.54043 253.28670 257.32303 1.000 100.88000 94 SER H CA 1
ATOM 16326 C C . SER H 4 94 ? 202.16326 253.21150 258.79894 1.000 101.25000 94 SER H C 1
ATOM 16327 O O . SER H 4 94 ? 203.01415 253.41362 259.67309 1.000 100.13000 94 SER H O 1
ATOM 16330 N N . ARG H 4 95 ? 200.89842 252.92372 259.09745 1.000 104.76000 95 ARG H N 1
ATOM 16331 C CA . ARG H 4 95 ? 200.40075 252.87265 260.46606 1.000 104.05000 95 ARG H CA 1
ATOM 16332 C C . ARG H 4 95 ? 199.93441 251.46092 260.79271 1.000 104.94000 95 ARG H C 1
ATOM 16333 O O . ARG H 4 95 ? 199.38543 250.76806 259.92982 1.000 104.33000 95 ARG H O 1
ATOM 16341 N N . GLY H 4 96 ? 200.15546 251.04133 262.03726 1.000 96.17000 96 GLY H N 1
ATOM 16342 C CA . GLY H 4 96 ? 199.73986 249.72658 262.47792 1.000 94.30000 96 GLY H CA 1
ATOM 16343 C C . GLY H 4 96 ? 200.69832 248.63608 262.04096 1.000 95.32000 96 GLY H C 1
ATOM 16344 O O . GLY H 4 96 ? 201.80384 248.87974 261.55243 1.000 94.38000 96 GLY H O 1
ATOM 16345 N N . GLN H 4 97 ? 200.25386 247.39135 262.24005 1.000 101.75000 97 GLN H N 1
ATOM 16346 C CA . GLN H 4 97 ? 201.04222 246.24525 261.79795 1.000 100.72000 97 GLN H CA 1
ATOM 16347 C C . GLN H 4 97 ? 201.04516 246.13158 260.27798 1.000 101.80000 97 GLN H C 1
ATOM 16348 O O . GLN H 4 97 ? 202.02860 245.67232 259.68524 1.000 101.46000 97 GLN H O 1
ATOM 16354 N N . GLY H 4 98 ? 199.95764 246.54411 259.63386 1.000 99.33000 98 GLY H N 1
ATOM 16355 C CA . GLY H 4 98 ? 199.85636 246.47604 258.19084 1.000 97.95000 98 GLY H CA 1
ATOM 16356 C C . GLY H 4 98 ? 198.88997 245.40882 257.72521 1.000 98.07000 98 GLY H C 1
ATOM 16357 O O . GLY H 4 98 ? 198.92457 244.27574 258.21318 1.000 98.17000 98 GLY H O 1
ATOM 16358 N N . VAL H 4 99 ? 198.02154 245.75831 256.78246 1.000 96.89000 99 VAL H N 1
ATOM 16359 C CA . VAL H 4 99 ? 197.03873 244.82970 256.24589 1.000 96.90000 99 VAL H CA 1
ATOM 16360 C C . VAL H 4 99 ? 197.39993 244.51066 254.80172 1.000 96.42000 99 VAL H C 1
ATOM 16361 O O . VAL H 4 99 ? 198.24386 245.16397 254.17944 1.000 95.59000 99 VAL H O 1
ATOM 16365 N N . VAL H 4 100 ? 196.74791 243.48334 254.26670 1.000 97.82000 100 VAL H N 1
ATOM 16366 C CA . VAL H 4 100 ? 196.93266 243.06819 252.88103 1.000 96.98000 100 VAL H CA 1
ATOM 16367 C C . VAL H 4 100 ? 195.67960 243.45210 252.10900 1.000 96.13000 100 VAL H C 1
ATOM 16368 O O . VAL H 4 100 ? 194.56122 243.11016 252.51267 1.000 94.87000 100 VAL H O 1
ATOM 16372 N N . VAL H 4 101 ? 195.86162 244.16075 251.00044 1.000 98.42000 101 VAL H N 1
ATOM 16373 C CA . VAL H 4 101 ? 194.75495 244.66263 250.19497 1.000 99.10000 101 VAL H CA 1
ATOM 16374 C C . VAL H 4 101 ? 194.45321 243.64410 249.10342 1.000 98.79000 101 VAL H C 1
ATOM 16375 O O . VAL H 4 101 ? 195.29717 243.37734 248.23867 1.000 98.79000 101 VAL H O 1
ATOM 16379 N N . GLN H 4 102 ? 193.25083 243.07727 249.14392 1.000 98.05000 102 GLN H N 1
ATOM 16380 C CA . GLN H 4 102 ? 192.78378 242.11422 248.15816 1.000 98.10000 102 GLN H CA 1
ATOM 16381 C C . GLN H 4 102 ? 192.03583 242.84480 247.05199 1.000 97.41000 102 GLN H C 1
ATOM 16382 O O . GLN H 4 102 ? 191.53136 243.95127 247.25291 1.000 98.34000 102 GLN H O 1
ATOM 16388 N N . VAL H 4 103 ? 191.96530 242.22850 245.87365 1.000 98.92000 103 VAL H N 1
ATOM 16389 C CA . VAL H 4 103 ? 191.30024 242.85414 244.73896 1.000 97.32000 103 VAL H CA 1
ATOM 16390 C C . VAL H 4 103 ? 190.34176 241.86637 244.09201 1.000 96.62000 103 VAL H C 1
ATOM 16391 O O . VAL H 4 103 ? 190.44550 240.64778 244.25555 1.000 98.35000 103 VAL H O 1
ATOM 16395 N N . SER H 4 104 ? 189.39196 242.42343 243.34762 1.000 94.76000 104 SER H N 1
ATOM 16396 C CA . SER H 4 104 ? 188.53774 241.62118 242.48759 1.000 96.49000 104 SER H CA 1
ATOM 16397 C C . SER H 4 104 ? 188.16746 242.45487 241.27079 1.000 97.85000 104 SER H C 1
ATOM 16398 O O . SER H 4 104 ? 188.12776 243.68337 241.34760 1.000 98.54000 104 SER H O 1
ATOM 16401 N N . SER H 4 105 ? 187.88052 241.77746 240.16108 1.000 100.69000 105 SER H N 1
ATOM 16402 C CA . SER H 4 105 ? 187.63610 242.44431 238.89144 1.000 100.48000 105 SER H CA 1
ATOM 16403 C C . SER H 4 105 ? 186.56367 241.69588 238.10995 1.000 101.14000 105 SER H C 1
ATOM 16404 O O . SER H 4 105 ? 186.56526 240.46326 238.05696 1.000 101.45000 105 SER H O 1
ATOM 16407 N N . ARG H 4 106 ? 185.63870 242.45269 237.51330 1.000 112.96000 106 ARG H N 1
ATOM 16408 C CA . ARG H 4 106 ? 184.54865 241.87833 236.72915 1.000 113.54000 106 ARG H CA 1
ATOM 16409 C C . ARG H 4 106 ? 184.31053 242.71107 235.47189 1.000 113.95000 106 ARG H C 1
ATOM 16410 O O . ARG H 4 106 ? 184.42209 243.93976 235.48731 1.000 113.44000 106 ARG H O 1
ATOM 16418 N N . ASP H 4 107 ? 183.95250 242.02466 234.38081 1.000 115.64000 107 ASP H N 1
ATOM 16419 C CA . ASP H 4 107 ? 183.57800 242.65279 233.11032 1.000 114.86000 107 ASP H CA 1
ATOM 16420 C C . ASP H 4 107 ? 182.13544 242.26536 232.79528 1.000 115.13000 107 ASP H C 1
ATOM 16421 O O . ASP H 4 107 ? 181.89286 241.23804 232.15393 1.000 114.54000 107 ASP H O 1
ATOM 16426 N N . VAL H 4 108 ? 181.18451 243.09201 233.21012 1.000 106.52000 108 VAL H N 1
ATOM 16427 C CA . VAL H 4 108 ? 179.76148 242.79722 233.05891 1.000 105.37000 108 VAL H CA 1
ATOM 16428 C C . VAL H 4 108 ? 179.27110 243.41687 231.75389 1.000 104.30000 108 VAL H C 1
ATOM 16429 O O . VAL H 4 108 ? 179.37037 244.64202 231.59123 1.000 103.06000 108 VAL H O 1
ATOM 16433 N N . PRO H 4 109 ? 178.73822 242.63254 230.82031 1.000 104.72000 109 PRO H N 1
ATOM 16434 C CA . PRO H 4 109 ? 178.17041 243.22064 229.60271 1.000 104.47000 109 PRO H CA 1
ATOM 16435 C C . PRO H 4 109 ? 176.83772 243.90022 229.87880 1.000 104.19000 109 PRO H C 1
ATOM 16436 O O . PRO H 4 109 ? 176.15209 243.60566 230.86165 1.000 103.77000 109 PRO H O 1
ATOM 16440 N N . LEU H 4 110 ? 176.47529 244.82420 228.99378 1.000 102.48000 110 LEU H N 1
ATOM 16441 C CA . LEU H 4 110 ? 175.20345 245.52526 229.07228 1.000 102.04000 110 LEU H CA 1
ATOM 16442 C C . LEU H 4 110 ? 174.28918 245.10144 227.93006 1.000 103.20000 110 LEU H C 1
ATOM 16443 O O . LEU H 4 110 ? 174.71461 244.98289 226.77879 1.000 102.56000 110 LEU H O 1
ATOM 16448 N N . SER H 4 111 ? 173.02032 244.87438 228.26405 1.000 107.42000 111 SER H N 1
ATOM 16449 C CA . SER H 4 111 ? 172.03053 244.48652 227.26982 1.000 106.90000 111 SER H CA 1
ATOM 16450 C C . SER H 4 111 ? 170.65862 244.94965 227.73300 1.000 107.68000 111 SER H C 1
ATOM 16451 O O . SER H 4 111 ? 170.41514 245.13044 228.92952 1.000 107.02000 111 SER H O 1
ATOM 16454 N N . CYS H 4 112 ? 169.76494 245.13939 226.76585 1.000 113.04000 112 CYS H N 1
ATOM 16455 C CA . CYS H 4 112 ? 168.39053 245.51787 227.06233 1.000 112.90000 112 CYS H CA 1
ATOM 16456 C C . CYS H 4 112 ? 167.48190 244.99674 225.95734 1.000 112.89000 112 CYS H C 1
ATOM 16457 O O . CYS H 4 112 ? 167.82686 245.06263 224.77424 1.000 112.08000 112 CYS H O 1
ATOM 16460 N N . GLU H 4 113 ? 166.34405 244.43084 226.35912 1.000 114.85000 113 GLU H N 1
ATOM 16461 C CA . GLU H 4 113 ? 165.34371 243.91844 225.43384 1.000 114.51000 113 GLU H CA 1
ATOM 16462 C C . GLU H 4 113 ? 163.96044 244.29623 225.94128 1.000 114.29000 113 GLU H C 1
ATOM 16463 O O . GLU H 4 113 ? 163.70452 244.29197 227.14725 1.000 114.11000 113 GLU H O 1
ATOM 16469 N N . LYS H 4 114 ? 163.06790 244.61369 225.00818 1.000 112.88000 114 LYS H N 1
ATOM 16470 C CA . LYS H 4 114 ? 161.70947 245.03094 225.33003 1.000 112.48000 114 LYS H CA 1
ATOM 16471 C C . LYS H 4 114 ? 160.79073 243.81655 225.36343 1.000 112.09000 114 LYS H C 1
ATOM 16472 O O . LYS H 4 114 ? 160.75493 243.03035 224.40986 1.000 110.90000 114 LYS H O 1
ATOM 16478 N N . ARG H 4 115 ? 160.05195 243.66719 226.46024 1.000 115.23000 115 ARG H N 1
ATOM 16479 C CA . ARG H 4 115 ? 159.11778 242.57346 226.66356 1.000 115.76000 115 ARG H CA 1
ATOM 16480 C C . ARG H 4 115 ? 157.73670 243.13185 226.97347 1.000 115.74000 115 ARG H C 1
ATOM 16481 O O . ARG H 4 115 ? 157.62031 244.17890 227.61752 1.000 114.13000 115 ARG H O 1
ATOM 16489 N N . PRO H 4 116 ? 156.65306 242.44877 226.52248 1.000 118.10000 116 PRO H N 1
ATOM 16490 C CA . PRO H 4 116 ? 155.28918 242.94180 226.74992 1.000 117.89000 116 PRO H CA 1
ATOM 16491 C C . PRO H 4 116 ? 154.69382 242.53707 228.09927 1.000 117.61000 116 PRO H C 1
ATOM 16492 O O . PRO H 4 116 ? 153.53853 242.10376 228.18804 1.000 117.79000 116 PRO H O 1
ATOM 16496 N N . TYR H 4 117 ? 155.47682 242.68977 229.16575 1.000 112.28000 117 TYR H N 1
ATOM 16497 C CA . TYR H 4 117 ? 154.99087 242.49773 230.52626 1.000 111.79000 117 TYR H CA 1
ATOM 16498 C C . TYR H 4 117 ? 155.87877 243.29826 231.46642 1.000 111.65000 117 TYR H C 1
ATOM 16499 O O . TYR H 4 117 ? 157.07416 243.46580 231.21465 1.000 111.54000 117 TYR H O 1
ATOM 16508 N N . GLY H 4 118 ? 155.27938 243.78271 232.55195 1.000 101.16000 118 GLY H N 1
ATOM 16509 C CA . GLY H 4 118 ? 156.01237 244.61663 233.48475 1.000 100.15000 118 GLY H CA 1
ATOM 16510 C C . GLY H 4 118 ? 157.01738 243.82686 234.30147 1.000 100.68000 118 GLY H C 1
ATOM 16511 O O . GLY H 4 118 ? 156.82058 242.65364 234.62016 1.000 100.49000 118 GLY H O 1
ATOM 16512 N N . LEU H 4 119 ? 158.11842 244.49180 234.64338 1.000 102.10000 119 LEU H N 1
ATOM 16513 C CA . LEU H 4 119 ? 159.19703 243.88928 235.41092 1.000 102.54000 119 LEU H CA 1
ATOM 16514 C C . LEU H 4 119 ? 159.58835 244.81320 236.55407 1.000 102.16000 119 LEU H C 1
ATOM 16515 O O . LEU H 4 119 ? 159.59154 246.04039 236.41203 1.000 101.70000 119 LEU H O 1
ATOM 16520 N N . GLN H 4 120 ? 159.94446 244.19827 237.68158 1.000 104.69000 120 GLN H N 1
ATOM 16521 C CA . GLN H 4 120 ? 160.11070 244.87655 238.96181 1.000 104.09000 120 GLN H CA 1
ATOM 16522 C C . GLN H 4 120 ? 161.59632 245.12557 239.19191 1.000 104.66000 120 GLN H C 1
ATOM 16523 O O . GLN H 4 120 ? 162.41736 244.23270 238.96000 1.000 105.67000 120 GLN H O 1
ATOM 16529 N N . TYR H 4 121 ? 161.94005 246.33221 239.64512 1.000 102.79000 121 TYR H N 1
ATOM 16530 C CA . TYR H 4 121 ? 163.31742 246.67360 239.98153 1.000 101.78000 121 TYR H CA 1
ATOM 16531 C C . TYR H 4 121 ? 163.33741 247.58570 241.20006 1.000 102.10000 121 TYR H C 1
ATOM 16532 O O . TYR H 4 121 ? 162.67458 248.62505 241.20879 1.000 103.54000 121 TYR H O 1
ATOM 16541 N N . THR H 4 122 ? 164.10648 247.20981 242.21719 1.000 100.27000 122 THR H N 1
ATOM 16542 C CA . THR H 4 122 ? 164.25345 248.04291 243.40160 1.000 100.77000 122 THR H CA 1
ATOM 16543 C C . THR H 4 122 ? 165.61786 248.72895 243.41574 1.000 100.88000 122 THR H C 1
ATOM 16544 O O . THR H 4 122 ? 166.65560 248.11184 243.15896 1.000 100.78000 122 THR H O 1
ATOM 16548 N N . VAL H 4 123 ? 165.59452 250.03082 243.69022 1.000 99.41000 123 VAL H N 1
ATOM 16549 C CA . VAL H 4 123 ? 166.78819 250.87008 243.72290 1.000 98.93000 123 VAL H CA 1
ATOM 16550 C C . VAL H 4 123 ? 166.92769 251.43740 245.12714 1.000 99.55000 123 VAL H C 1
ATOM 16551 O O . VAL H 4 123 ? 165.97268 252.00501 245.67086 1.000 98.70000 123 VAL H O 1
ATOM 16555 N N . ALA H 4 124 ? 168.11300 251.28217 245.71074 1.000 100.75000 124 ALA H N 1
ATOM 16556 C CA . ALA H 4 124 ? 168.39242 251.72355 247.07052 1.000 99.62000 124 ALA H CA 1
ATOM 16557 C C . ALA H 4 124 ? 169.28817 252.95496 247.04016 1.000 100.21000 124 ALA H C 1
ATOM 16558 O O . ALA H 4 124 ? 170.26732 252.99203 246.28643 1.000 99.11000 124 ALA H O 1
ATOM 16560 N N . LYS H 4 125 ? 168.93097 253.95310 247.85784 1.000 109.19000 125 LYS H N 1
ATOM 16561 C CA . LYS H 4 125 ? 169.69167 255.18768 248.08897 1.000 108.44000 125 LYS H CA 1
ATOM 16562 C C . LYS H 4 125 ? 169.88964 255.97586 246.78812 1.000 109.84000 125 LYS H C 1
ATOM 16563 O O . LYS H 4 125 ? 171.00406 256.17948 246.30131 1.000 109.13000 125 LYS H O 1
ATOM 16569 N N . MET H 4 126 ? 168.75979 256.41469 246.24005 1.000 111.84000 126 MET H N 1
ATOM 16570 C CA . MET H 4 126 ? 168.71744 257.21967 245.02636 1.000 110.66000 126 MET H CA 1
ATOM 16571 C C . MET H 4 126 ? 168.41305 258.66743 245.38688 1.000 111.48000 126 MET H C 1
ATOM 16572 O O . MET H 4 126 ? 167.50538 258.93388 246.18237 1.000 112.03000 126 MET H O 1
ATOM 16577 N N . VAL H 4 127 ? 169.16343 259.59568 244.79745 1.000 110.87000 127 VAL H N 1
ATOM 16578 C CA . VAL H 4 127 ? 168.98852 261.02518 245.03335 1.000 111.51000 127 VAL H CA 1
ATOM 16579 C C . VAL H 4 127 ? 168.10821 261.59700 243.93135 1.000 111.82000 127 VAL H C 1
ATOM 16580 O O . VAL H 4 127 ? 168.41674 261.45401 242.74140 1.000 111.50000 127 VAL H O 1
ATOM 16584 N N . VAL H 4 128 ? 167.01298 262.24413 244.32314 1.000 112.55000 128 VAL H N 1
ATOM 16585 C CA . VAL H 4 128 ? 166.07408 262.81191 243.36488 1.000 112.78000 128 VAL H CA 1
ATOM 16586 C C . VAL H 4 128 ? 165.86454 264.31095 243.54320 1.000 112.44000 128 VAL H C 1
ATOM 16587 O O . VAL H 4 128 ? 165.19729 264.92825 242.69645 1.000 111.85000 128 VAL H O 1
ATOM 16591 N N . GLN H 4 129 ? 166.39458 264.92631 244.59540 1.000 112.05000 129 GLN H N 1
ATOM 16592 C CA . GLN H 4 129 ? 166.13832 266.32841 244.90174 1.000 112.72000 129 GLN H CA 1
ATOM 16593 C C . GLN H 4 129 ? 167.38325 267.15515 244.61652 1.000 113.17000 129 GLN H C 1
ATOM 16594 O O . GLN H 4 129 ? 168.47058 266.83585 245.10939 1.000 111.73000 129 GLN H O 1
ATOM 16600 N N . LYS H 4 130 ? 167.22575 268.21101 243.81741 1.000 120.51000 130 LYS H N 1
ATOM 16601 C CA . LYS H 4 130 ? 168.34878 269.09595 243.53817 1.000 120.78000 130 LYS H CA 1
ATOM 16602 C C . LYS H 4 130 ? 167.97159 270.57312 243.62062 1.000 120.74000 130 LYS H C 1
ATOM 16603 O O . LYS H 4 130 ? 168.82617 271.41293 243.91993 1.000 120.25000 130 LYS H O 1
ATOM 16609 N N . LYS H 4 131 ? 166.70736 270.90893 243.35717 1.000 126.35000 131 LYS H N 1
ATOM 16610 C CA . LYS H 4 131 ? 166.27459 272.30241 243.29171 1.000 126.74000 131 LYS H CA 1
ATOM 16611 C C . LYS H 4 131 ? 164.97878 272.48677 244.07595 1.000 126.37000 131 LYS H C 1
ATOM 16612 O O . LYS H 4 131 ? 164.39661 271.53367 244.60286 1.000 125.60000 131 LYS H O 1
ATOM 16618 N N . HIS H 4 132 ? 164.53219 273.74520 244.14334 1.000 128.88000 132 HIS H N 1
ATOM 16619 C CA . HIS H 4 132 ? 163.27416 274.06944 244.80886 1.000 128.62000 132 HIS H CA 1
ATOM 16620 C C . HIS H 4 132 ? 162.07559 273.62969 243.97837 1.000 128.41000 132 HIS H C 1
ATOM 16621 O O . HIS H 4 132 ? 161.01663 273.30441 244.53143 1.000 127.83000 132 HIS H O 1
ATOM 16628 N N . GLU H 4 133 ? 162.21701 273.63720 242.64795 1.000 125.81000 133 GLU H N 1
ATOM 16629 C CA . GLU H 4 133 ? 161.11473 273.24661 241.77224 1.000 125.34000 133 GLU H CA 1
ATOM 16630 C C . GLU H 4 133 ? 160.80002 271.76214 241.90492 1.000 124.63000 133 GLU H C 1
ATOM 16631 O O . GLU H 4 133 ? 159.63242 271.36011 241.83989 1.000 124.36000 133 GLU H O 1
ATOM 16637 N N . HIS H 4 134 ? 161.82846 270.93235 242.10239 1.000 118.81000 134 HIS H N 1
ATOM 16638 C CA . HIS H 4 134 ? 161.59345 269.51282 242.34592 1.000 118.33000 134 HIS H CA 1
ATOM 16639 C C . HIS H 4 134 ? 160.95641 269.28805 243.71156 1.000 118.39000 134 HIS H C 1
ATOM 16640 O O . HIS H 4 134 ? 160.19261 268.33411 243.89770 1.000 117.20000 134 HIS H O 1
ATOM 16647 N N . ARG H 4 135 ? 161.28327 270.14447 244.68688 1.000 119.01000 135 ARG H N 1
ATOM 16648 C CA . ARG H 4 135 ? 160.62187 270.09429 245.98783 1.000 118.67000 135 ARG H CA 1
ATOM 16649 C C . ARG H 4 135 ? 159.14411 270.44740 245.86465 1.000 118.29000 135 ARG H C 1
ATOM 16650 O O . ARG H 4 135 ? 158.29016 269.81897 246.50509 1.000 116.45000 135 ARG H O 1
ATOM 16658 N N . GLU H 4 136 ? 158.82262 271.43792 245.02634 1.000 116.52000 136 GLU H N 1
ATOM 16659 C CA . GLU H 4 136 ? 157.42441 271.76009 244.75224 1.000 116.00000 136 GLU H CA 1
ATOM 16660 C C . GLU H 4 136 ? 156.73611 270.63370 243.98826 1.000 116.13000 136 GLU H C 1
ATOM 16661 O O . GLU H 4 136 ? 155.52704 270.42003 244.13659 1.000 115.48000 136 GLU H O 1
ATOM 16667 N N . ARG H 4 137 ? 157.48993 269.90382 243.16038 1.000 113.10000 137 ARG H N 1
ATOM 16668 C CA . ARG H 4 137 ? 156.93810 268.72630 242.49954 1.000 112.19000 137 ARG H CA 1
ATOM 16669 C C . ARG H 4 137 ? 156.74967 267.56776 243.47241 1.000 111.26000 137 ARG H C 1
ATOM 16670 O O . ARG H 4 137 ? 155.83265 266.75807 243.29809 1.000 109.87000 137 ARG H O 1
ATOM 16678 N N . LEU H 4 138 ? 157.60032 267.47066 244.49514 1.000 105.90000 138 LEU H N 1
ATOM 16679 C CA . LEU H 4 138 ? 157.56012 266.35706 245.43598 1.000 106.23000 138 LEU H CA 1
ATOM 16680 C C . LEU H 4 138 ? 156.39133 266.44560 246.41096 1.000 106.13000 138 LEU H C 1
ATOM 16681 O O . LEU H 4 138 ? 155.97496 265.40813 246.94087 1.000 104.32000 138 LEU H O 1
ATOM 16686 N N . ALA H 4 139 ? 155.84992 267.64584 246.64850 1.000 103.52000 139 ALA H N 1
ATOM 16687 C CA . ALA H 4 139 ? 154.78027 267.80912 247.62950 1.000 103.22000 139 ALA H CA 1
ATOM 16688 C C . ALA H 4 139 ? 153.47878 267.16462 247.16294 1.000 102.94000 139 ALA H C 1
ATOM 16689 O O . ALA H 4 139 ? 152.74425 266.58359 247.96926 1.000 101.92000 139 ALA H O 1
ATOM 16691 N N . ASN H 4 140 ? 153.17822 267.25376 245.86938 1.000 102.60000 140 ASN H N 1
ATOM 16692 C CA . ASN H 4 140 ? 151.98515 266.63675 245.31448 1.000 102.69000 140 ASN H CA 1
ATOM 16693 C C . ASN H 4 140 ? 152.35628 265.34368 244.60648 1.000 103.08000 140 ASN H C 1
ATOM 16694 O O . ASN H 4 140 ? 153.27667 265.34749 243.77623 1.000 101.83000 140 ASN H O 1
ATOM 16699 N N . PRO H 4 141 ? 151.69955 264.22336 244.93372 1.000 102.15000 141 PRO H N 1
ATOM 16700 C CA . PRO H 4 141 ? 152.06739 262.94067 244.30278 1.000 101.29000 141 PRO H CA 1
ATOM 16701 C C . PRO H 4 141 ? 151.79933 262.87638 242.80711 1.000 101.05000 141 PRO H C 1
ATOM 16702 O O . PRO H 4 141 ? 152.52477 262.17666 242.08936 1.000 100.18000 141 PRO H O 1
ATOM 16706 N N . GLU H 4 142 ? 150.77782 263.58751 242.31869 1.000 101.57000 142 GLU H N 1
ATOM 16707 C CA . GLU H 4 142 ? 150.41139 263.50476 240.90546 1.000 101.63000 142 GLU H CA 1
ATOM 16708 C C . GLU H 4 142 ? 151.47038 264.15078 240.01699 1.000 102.43000 142 GLU H C 1
ATOM 16709 O O . GLU H 4 142 ? 151.83947 263.60247 238.97200 1.000 101.08000 142 GLU H O 1
ATOM 16715 N N . THR H 4 143 ? 151.98819 265.30939 240.42852 1.000 104.23000 143 THR H N 1
ATOM 16716 C CA . THR H 4 143 ? 153.03872 265.96645 239.66011 1.000 103.78000 143 THR H CA 1
ATOM 16717 C C . THR H 4 143 ? 154.43222 265.45665 240.01168 1.000 103.62000 143 THR H C 1
ATOM 16718 O O . THR H 4 143 ? 155.40274 265.84599 239.35277 1.000 102.07000 143 THR H O 1
ATOM 16722 N N . GLY H 4 144 ? 154.55327 264.60312 241.02729 1.000 100.52000 144 GLY H N 1
ATOM 16723 C CA . GLY H 4 144 ? 155.83561 264.02651 241.38386 1.000 100.56000 144 GLY H CA 1
ATOM 16724 C C . GLY H 4 144 ? 156.05626 262.66610 240.75669 1.000 101.02000 144 GLY H C 1
ATOM 16725 O O . GLY H 4 144 ? 157.19949 262.26880 240.49613 1.000 99.56000 144 GLY H O 1
ATOM 16726 N N . LYS H 4 145 ? 154.95273 261.94939 240.51036 1.000 101.45000 145 LYS H N 1
ATOM 16727 C CA . LYS H 4 145 ? 155.02467 260.65160 239.84410 1.000 100.13000 145 LYS H CA 1
ATOM 16728 C C . LYS H 4 145 ? 155.57272 260.79095 238.42941 1.000 100.36000 145 LYS H C 1
ATOM 16729 O O . LYS H 4 145 ? 156.44978 260.02543 238.01776 1.000 99.91000 145 LYS H O 1
ATOM 16735 N N . VAL H 4 146 ? 155.09188 261.79403 237.68655 1.000 103.76000 146 VAL H N 1
ATOM 16736 C CA . VAL H 4 146 ? 155.56791 262.02411 236.32331 1.000 103.71000 146 VAL H CA 1
ATOM 16737 C C . VAL H 4 146 ? 157.01194 262.51205 236.33016 1.000 103.50000 146 VAL H C 1
ATOM 16738 O O . VAL H 4 146 ? 157.78012 262.22997 235.40097 1.000 102.25000 146 VAL H O 1
ATOM 16742 N N . PHE H 4 147 ? 157.40029 263.25379 237.37281 1.000 105.06000 147 PHE H N 1
ATOM 16743 C CA . PHE H 4 147 ? 158.78766 263.68876 237.51301 1.000 104.80000 147 PHE H CA 1
ATOM 16744 C C . PHE H 4 147 ? 159.71928 262.49906 237.72217 1.000 105.02000 147 PHE H C 1
ATOM 16745 O O . PHE H 4 147 ? 160.79262 262.42676 237.11294 1.000 104.87000 147 PHE H O 1
ATOM 16753 N N . LEU H 4 148 ? 159.31680 261.54896 238.57285 1.000 102.49000 148 LEU H N 1
ATOM 16754 C CA . LEU H 4 148 ? 160.11047 260.33376 238.75623 1.000 102.37000 148 LEU H CA 1
ATOM 16755 C C . LEU H 4 148 ? 160.12073 259.46792 237.49920 1.000 101.84000 148 LEU H C 1
ATOM 16756 O O . LEU H 4 148 ? 161.14366 258.84026 237.19127 1.000 101.16000 148 LEU H O 1
ATOM 16761 N N . GLU H 4 149 ? 159.00066 259.44424 236.76440 1.000 102.97000 149 GLU H N 1
ATOM 16762 C CA . GLU H 4 149 ? 158.90836 258.74081 235.48427 1.000 102.31000 149 GLU H CA 1
ATOM 16763 C C . GLU H 4 149 ? 159.92858 259.28078 234.48777 1.000 102.60000 149 GLU H C 1
ATOM 16764 O O . GLU H 4 149 ? 160.72433 258.52580 233.90787 1.000 101.76000 149 GLU H O 1
ATOM 16770 N N . GLY H 4 150 ? 159.92116 260.60338 234.29847 1.000 101.38000 150 GLY H N 1
ATOM 16771 C CA . GLY H 4 150 ? 160.85422 261.23983 233.38940 1.000 100.27000 150 GLY H CA 1
ATOM 16772 C C . GLY H 4 150 ? 162.29420 261.14613 233.84254 1.000 100.38000 150 GLY H C 1
ATOM 16773 O O . GLY H 4 150 ? 163.19129 261.00601 233.01003 1.000 99.85000 150 GLY H O 1
ATOM 16774 N N . LEU H 4 151 ? 162.53396 261.19694 235.15798 1.000 102.74000 151 LEU H N 1
ATOM 16775 C CA . LEU H 4 151 ? 163.89158 261.07085 235.68052 1.000 103.16000 151 LEU H CA 1
ATOM 16776 C C . LEU H 4 151 ? 164.45766 259.67867 235.42653 1.000 103.42000 151 LEU H C 1
ATOM 16777 O O . LEU H 4 151 ? 165.60813 259.53976 234.99508 1.000 103.41000 151 LEU H O 1
ATOM 16782 N N . PHE H 4 152 ? 163.65147 258.63642 235.66179 1.000 103.42000 152 PHE H N 1
ATOM 16783 C CA . PHE H 4 152 ? 164.10952 257.26932 235.42656 1.000 102.60000 152 PHE H CA 1
ATOM 16784 C C . PHE H 4 152 ? 164.33102 257.00893 233.93829 1.000 102.74000 152 PHE H C 1
ATOM 16785 O O . PHE H 4 152 ? 165.34737 256.41698 233.54461 1.000 101.77000 152 PHE H O 1
ATOM 16793 N N . LEU H 4 153 ? 163.40044 257.47877 233.09326 1.000 104.04000 153 LEU H N 1
ATOM 16794 C CA . LEU H 4 153 ? 163.53387 257.27619 231.65211 1.000 104.44000 153 LEU H CA 1
ATOM 16795 C C . LEU H 4 153 ? 164.71986 258.04738 231.07918 1.000 105.00000 153 LEU H C 1
ATOM 16796 O O . LEU H 4 153 ? 165.46016 257.52264 230.23791 1.000 104.28000 153 LEU H O 1
ATOM 16801 N N . ARG H 4 154 ? 164.93659 259.28119 231.54510 1.000 105.35000 154 ARG H N 1
ATOM 16802 C CA . ARG H 4 154 ? 166.05429 260.07486 231.05408 1.000 105.16000 154 ARG H CA 1
ATOM 16803 C C . ARG H 4 154 ? 167.38910 259.55785 231.57036 1.000 104.71000 154 ARG H C 1
ATOM 16804 O O . ARG H 4 154 ? 168.38820 259.63958 230.85307 1.000 104.27000 154 ARG H O 1
ATOM 16812 N N . SER H 4 155 ? 167.42797 259.01082 232.79213 1.000 103.00000 155 SER H N 1
ATOM 16813 C CA . SER H 4 155 ? 168.65467 258.38924 233.28311 1.000 102.98000 155 SER H CA 1
ATOM 16814 C C . SER H 4 155 ? 168.99925 257.13696 232.48432 1.000 103.49000 155 SER H C 1
ATOM 16815 O O . SER H 4 155 ? 170.17117 256.91426 232.14428 1.000 101.19000 155 SER H O 1
ATOM 16818 N N . LEU H 4 156 ? 167.98582 256.32269 232.15956 1.000 105.33000 156 LEU H N 1
ATOM 16819 C CA . LEU H 4 156 ? 168.20369 255.13995 231.32782 1.000 104.38000 156 LEU H CA 1
ATOM 16820 C C . LEU H 4 156 ? 168.68419 255.52131 229.92982 1.000 105.07000 156 LEU H C 1
ATOM 16821 O O . LEU H 4 156 ? 169.62707 254.91763 229.39875 1.000 103.47000 156 LEU H O 1
ATOM 16826 N N . GLU H 4 157 ? 168.06479 256.54848 229.33560 1.000 109.37000 157 GLU H N 1
ATOM 16827 C CA . GLU H 4 157 ? 168.45517 256.99153 227.99873 1.000 108.39000 157 GLU H CA 1
ATOM 16828 C C . GLU H 4 157 ? 169.84852 257.61068 227.99345 1.000 108.60000 157 GLU H C 1
ATOM 16829 O O . GLU H 4 157 ? 170.62488 257.39267 227.05481 1.000 108.24000 157 GLU H O 1
ATOM 16835 N N . ARG H 4 158 ? 170.18791 258.37551 229.03808 1.000 109.25000 158 ARG H N 1
ATOM 16836 C CA . ARG H 4 158 ? 171.50984 258.98699 229.13244 1.000 108.50000 158 ARG H CA 1
ATOM 16837 C C . ARG H 4 158 ? 172.59891 257.93725 229.30738 1.000 107.97000 158 ARG H C 1
ATOM 16838 O O . ARG H 4 158 ? 173.66066 258.03209 228.68346 1.000 107.68000 158 ARG H O 1
ATOM 16846 N N . GLN H 4 159 ? 172.34735 256.91898 230.13912 1.000 102.93000 159 GLN H N 1
ATOM 16847 C CA . GLN H 4 159 ? 173.33237 255.85543 230.31752 1.000 102.24000 159 GLN H CA 1
ATOM 16848 C C . GLN H 4 159 ? 173.48372 255.01335 229.05325 1.000 100.90000 159 GLN H C 1
ATOM 16849 O O . GLN H 4 159 ? 174.60433 254.61886 228.69961 1.000 99.91000 159 GLN H O 1
ATOM 16855 N N . ALA H 4 160 ? 172.37399 254.74737 228.35154 1.000 97.07000 160 ALA H N 1
ATOM 16856 C CA . ALA H 4 160 ? 172.44343 253.98531 227.10658 1.000 97.03000 160 ALA H CA 1
ATOM 16857 C C . ALA H 4 160 ? 173.16655 254.76272 226.01080 1.000 97.38000 160 ALA H C 1
ATOM 16858 O O . ALA H 4 160 ? 173.90456 254.17565 225.21102 1.000 96.37000 160 ALA H O 1
ATOM 16860 N N . ALA H 4 161 ? 172.96858 256.08262 225.95670 1.000 94.48000 161 ALA H N 1
ATOM 16861 C CA . ALA H 4 161 ? 173.67732 256.89217 224.97112 1.000 94.09000 161 ALA H CA 1
ATOM 16862 C C . ALA H 4 161 ? 175.14318 257.06904 225.34856 1.000 93.76000 161 ALA H C 1
ATOM 16863 O O . ALA H 4 161 ? 175.99910 257.22938 224.47032 1.000 92.11000 161 ALA H O 1
ATOM 16865 N N . ALA H 4 162 ? 175.45186 257.04884 226.64771 1.000 91.78000 162 ALA H N 1
ATOM 16866 C CA . ALA H 4 162 ? 176.83446 257.21243 227.08070 1.000 91.31000 162 ALA H CA 1
ATOM 16867 C C . ALA H 4 162 ? 177.64975 255.94863 226.83976 1.000 91.50000 162 ALA H C 1
ATOM 16868 O O . ALA H 4 162 ? 178.82743 256.02616 226.47018 1.000 91.07000 162 ALA H O 1
ATOM 16870 N N . VAL H 4 163 ? 177.04838 254.77412 227.05278 1.000 93.88000 163 VAL H N 1
ATOM 16871 C CA . VAL H 4 163 ? 177.79753 253.53606 226.86179 1.000 93.67000 163 VAL H CA 1
ATOM 16872 C C . VAL H 4 163 ? 177.98889 253.21871 225.37593 1.000 94.02000 163 VAL H C 1
ATOM 16873 O O . VAL H 4 163 ? 178.97804 252.57563 225.00473 1.000 93.20000 163 VAL H O 1
ATOM 16877 N N . GLY H 4 164 ? 177.09942 253.69065 224.50709 1.000 97.61000 164 GLY H N 1
ATOM 16878 C CA . GLY H 4 164 ? 177.25483 253.50691 223.08018 1.000 97.20000 164 GLY H CA 1
ATOM 16879 C C . GLY H 4 164 ? 176.41007 252.42077 222.44889 1.000 98.30000 164 GLY H C 1
ATOM 16880 O O . GLY H 4 164 ? 176.81910 251.87126 221.41906 1.000 97.18000 164 GLY H O 1
ATOM 16881 N N . MET H 4 165 ? 175.25603 252.09351 223.02455 1.000 108.29000 165 MET H N 1
ATOM 16882 C CA . MET H 4 165 ? 174.34518 251.10691 222.46680 1.000 107.90000 165 MET H CA 1
ATOM 16883 C C . MET H 4 165 ? 172.94686 251.70172 222.36191 1.000 108.08000 165 MET H C 1
ATOM 16884 O O . MET H 4 165 ? 172.57868 252.60134 223.12274 1.000 106.97000 165 MET H O 1
ATOM 16889 N N . VAL H 4 166 ? 172.16759 251.18601 221.41751 1.000 107.70000 166 VAL H N 1
ATOM 16890 C CA . VAL H 4 166 ? 170.85502 251.74229 221.10865 1.000 108.11000 166 VAL H CA 1
ATOM 16891 C C . VAL H 4 166 ? 169.81390 251.16370 222.06274 1.000 107.69000 166 VAL H C 1
ATOM 16892 O O . VAL H 4 166 ? 169.87977 249.99425 222.46554 1.000 107.31000 166 VAL H O 1
ATOM 16896 N N . LEU H 4 167 ? 168.88898 252.02020 222.48994 1.000 107.18000 167 LEU H N 1
ATOM 16897 C CA . LEU H 4 167 ? 167.80161 251.70411 223.39597 1.000 107.68000 167 LEU H CA 1
ATOM 16898 C C . LEU H 4 167 ? 166.47297 251.93964 222.68943 1.000 108.85000 167 LEU H C 1
ATOM 16899 O O . LEU H 4 167 ? 166.30079 252.98523 222.05018 1.000 107.62000 167 LEU H O 1
ATOM 16904 N N . PRO H 4 168 ? 165.54776 250.97626 222.72484 1.000 111.40000 168 PRO H N 1
ATOM 16905 C CA . PRO H 4 168 ? 164.20147 251.22248 222.18532 1.000 110.35000 168 PRO H CA 1
ATOM 16906 C C . PRO H 4 168 ? 163.49083 252.34596 222.92956 1.000 110.51000 168 PRO H C 1
ATOM 16907 O O . PRO H 4 168 ? 163.55003 252.43986 224.15762 1.000 110.28000 168 PRO H O 1
ATOM 16911 N N . ARG H 4 169 ? 162.81375 253.20162 222.16471 1.000 110.69000 169 ARG H N 1
ATOM 16912 C CA . ARG H 4 169 ? 162.21626 254.42575 222.67823 1.000 110.36000 169 ARG H CA 1
ATOM 16913 C C . ARG H 4 169 ? 160.72286 254.28868 222.94903 1.000 110.30000 169 ARG H C 1
ATOM 16914 O O . ARG H 4 169 ? 160.02164 255.30244 223.04040 1.000 109.93000 169 ARG H O 1
ATOM 16922 N N . ASP H 4 170 ? 160.22270 253.05863 223.07901 1.000 111.47000 170 ASP H N 1
ATOM 16923 C CA . ASP H 4 170 ? 158.82677 252.81176 223.42232 1.000 110.91000 170 ASP H CA 1
ATOM 16924 C C . ASP H 4 170 ? 158.68584 252.25058 224.83225 1.000 110.72000 170 ASP H C 1
ATOM 16925 O O . ASP H 4 170 ? 157.70116 251.56820 225.13071 1.000 110.02000 170 ASP H O 1
ATOM 16930 N N . LEU H 4 171 ? 159.65390 252.52549 225.70247 1.000 106.44000 171 LEU H N 1
ATOM 16931 C CA . LEU H 4 171 ? 159.63225 251.97856 227.05100 1.000 106.74000 171 LEU H CA 1
ATOM 16932 C C . LEU H 4 171 ? 158.65930 252.75047 227.93233 1.000 106.79000 171 LEU H C 1
ATOM 16933 O O . LEU H 4 171 ? 158.70064 253.98186 228.00249 1.000 106.05000 171 LEU H O 1
ATOM 16938 N N . VAL H 4 172 ? 157.78197 252.01578 228.60981 1.000 103.03000 172 VAL H N 1
ATOM 16939 C CA . VAL H 4 172 ? 156.83731 252.58805 229.56164 1.000 102.51000 172 VAL H CA 1
ATOM 16940 C C . VAL H 4 172 ? 157.25870 252.12788 230.94868 1.000 101.75000 172 VAL H C 1
ATOM 16941 O O . VAL H 4 172 ? 157.17084 250.93640 231.27167 1.000 101.12000 172 VAL H O 1
ATOM 16945 N N . VAL H 4 173 ? 157.70837 253.06930 231.77019 1.000 100.00000 173 VAL H N 1
ATOM 16946 C CA . VAL H 4 173 ? 158.12623 252.79432 233.13572 1.000 100.54000 173 VAL H CA 1
ATOM 16947 C C . VAL H 4 173 ? 156.93931 253.13953 234.03271 1.000 100.29000 173 VAL H C 1
ATOM 16948 O O . VAL H 4 173 ? 155.97642 253.77511 233.59792 1.000 100.10000 173 VAL H O 1
ATOM 16952 N N . SER H 4 174 ? 156.97824 252.65934 235.27503 1.000 100.72000 174 SER H N 1
ATOM 16953 C CA . SER H 4 174 ? 156.02700 253.08509 236.29264 1.000 99.97000 174 SER H CA 1
ATOM 16954 C C . SER H 4 174 ? 156.69530 253.00959 237.65781 1.000 99.85000 174 SER H C 1
ATOM 16955 O O . SER H 4 174 ? 157.57356 252.17679 237.89565 1.000 99.46000 174 SER H O 1
ATOM 16958 N N . PHE H 4 175 ? 156.26553 253.89523 238.55528 1.000 102.24000 175 PHE H N 1
ATOM 16959 C CA . PHE H 4 175 ? 156.80423 253.98512 239.90727 1.000 101.66000 175 PHE H CA 1
ATOM 16960 C C . PHE H 4 175 ? 155.70840 253.59744 240.88869 1.000 101.34000 175 PHE H C 1
ATOM 16961 O O . PHE H 4 175 ? 154.66455 254.25616 240.94877 1.000 101.61000 175 PHE H O 1
ATOM 16969 N N . LYS H 4 176 ? 155.94602 252.53367 241.65606 1.000 97.26000 176 LYS H N 1
ATOM 16970 C CA . LYS H 4 176 ? 154.92424 252.00153 242.54961 1.000 97.82000 176 LYS H CA 1
ATOM 16971 C C . LYS H 4 176 ? 155.01374 252.57392 243.95867 1.000 97.33000 176 LYS H C 1
ATOM 16972 O O . LYS H 4 176 ? 154.04192 253.14892 244.45839 1.000 97.06000 176 LYS H O 1
ATOM 16978 N N . GLY H 4 177 ? 156.15979 252.43120 244.61222 1.000 92.17000 177 GLY H N 1
ATOM 16979 C CA . GLY H 4 177 ? 156.21059 252.70357 246.03270 1.000 90.35000 177 GLY H CA 1
ATOM 16980 C C . GLY H 4 177 ? 157.59746 253.07480 246.50939 1.000 91.41000 177 GLY H C 1
ATOM 16981 O O . GLY H 4 177 ? 158.61574 252.85213 245.83471 1.000 91.89000 177 GLY H O 1
ATOM 16982 N N . ALA H 4 178 ? 157.60373 253.63298 247.71900 1.000 93.96000 178 ALA H N 1
ATOM 16983 C CA . ALA H 4 178 ? 158.77820 254.17215 248.38119 1.000 94.01000 178 ALA H CA 1
ATOM 16984 C C . ALA H 4 178 ? 158.82629 253.64845 249.80720 1.000 95.14000 178 ALA H C 1
ATOM 16985 O O . ALA H 4 178 ? 157.78226 253.38372 250.41181 1.000 94.15000 178 ALA H O 1
ATOM 16987 N N . GLU H 4 179 ? 160.03679 253.49753 250.34594 1.000 104.40000 179 GLU H N 1
ATOM 16988 C CA . GLU H 4 179 ? 160.15421 253.04006 251.72576 1.000 105.27000 179 GLU H CA 1
ATOM 16989 C C . GLU H 4 179 ? 160.55681 254.17163 252.66463 1.000 105.80000 179 GLU H C 1
ATOM 16990 O O . GLU H 4 179 ? 159.89412 254.39174 253.68475 1.000 104.69000 179 GLU H O 1
ATOM 16996 N N . ARG H 4 180 ? 161.62466 254.90299 252.34791 1.000 107.64000 180 ARG H N 1
ATOM 16997 C CA . ARG H 4 180 ? 162.06826 255.95979 253.24733 1.000 107.76000 180 ARG H CA 1
ATOM 16998 C C . ARG H 4 180 ? 162.52611 257.17039 252.44499 1.000 107.44000 180 ARG H C 1
ATOM 16999 O O . ARG H 4 180 ? 162.83875 257.07838 251.25647 1.000 106.33000 180 ARG H O 1
ATOM 17007 N N . VAL H 4 181 ? 162.55183 258.31992 253.11645 1.000 102.44000 181 VAL H N 1
ATOM 17008 C CA . VAL H 4 181 ? 163.05279 259.56651 252.55059 1.000 101.98000 181 VAL H CA 1
ATOM 17009 C C . VAL H 4 181 ? 164.10311 260.12059 253.50341 1.000 102.51000 181 VAL H C 1
ATOM 17010 O O . VAL H 4 181 ? 163.81973 260.32956 254.68800 1.000 101.97000 181 VAL H O 1
ATOM 17014 N N . SER H 4 182 ? 165.30871 260.35823 252.99124 1.000 104.56000 182 SER H N 1
ATOM 17015 C CA . SER H 4 182 ? 166.41129 260.81314 253.82647 1.000 104.49000 182 SER H CA 1
ATOM 17016 C C . SER H 4 182 ? 167.12458 261.96235 253.12968 1.000 104.51000 182 SER H C 1
ATOM 17017 O O . SER H 4 182 ? 166.64479 262.50746 252.13410 1.000 103.56000 182 SER H O 1
ATOM 17020 N N . SER H 4 183 ? 168.28519 262.32258 253.66436 1.000 117.02000 183 SER H N 1
ATOM 17021 C CA . SER H 4 183 ? 169.09371 263.40135 253.11939 1.000 118.06000 183 SER H CA 1
ATOM 17022 C C . SER H 4 183 ? 170.51980 262.93050 252.85438 1.000 118.41000 183 SER H C 1
ATOM 17023 O O . SER H 4 183 ? 171.01131 261.97553 253.45866 1.000 117.56000 183 SER H O 1
ATOM 17026 N N . VAL H 4 184 ? 171.17506 263.61872 251.92260 1.000 117.27000 184 VAL H N 1
ATOM 17027 C CA . VAL H 4 184 ? 172.53913 263.32322 251.50776 1.000 116.58000 184 VAL H CA 1
ATOM 17028 C C . VAL H 4 184 ? 173.33567 264.62012 251.56554 1.000 117.06000 184 VAL H C 1
ATOM 17029 O O . VAL H 4 184 ? 172.92418 265.63372 250.98706 1.000 116.68000 184 VAL H O 1
ATOM 17033 N N . LYS H 4 185 ? 174.48279 264.56617 252.24781 1.000 119.63000 185 LYS H N 1
ATOM 17034 C CA . LYS H 4 185 ? 175.39288 265.73548 252.34902 1.000 119.01000 185 LYS H CA 1
ATOM 17035 C C . LYS H 4 185 ? 176.66043 265.40728 251.55350 1.000 118.79000 185 LYS H C 1
ATOM 17036 O O . LYS H 4 185 ? 177.32293 264.41008 251.89412 1.000 118.62000 185 LYS H O 1
ATOM 17042 N N . LEU H 4 186 ? 176.98327 266.22182 250.54538 1.000 120.64000 186 LEU H N 1
ATOM 17043 C CA . LEU H 4 186 ? 178.19813 265.98298 249.71837 1.000 120.22000 186 LEU H CA 1
ATOM 17044 C C . LEU H 4 186 ? 179.44692 266.13926 250.59277 1.000 119.36000 186 LEU H C 1
ATOM 17045 O O . LEU H 4 186 ? 180.35760 265.29526 250.47763 1.000 118.74000 186 LEU H O 1
ATOM 17050 N N . ARG H 4 187 ? 179.46158 267.15825 251.45714 1.000 110.80000 187 ARG H N 1
ATOM 17051 C CA . ARG H 4 187 ? 180.62251 267.41557 252.35000 1.000 109.94000 187 ARG H CA 1
ATOM 17052 C C . ARG H 4 187 ? 180.16946 267.36862 253.81383 1.000 109.72000 187 ARG H C 1
ATOM 17053 O O . ARG H 4 187 ? 179.18453 268.05397 254.15138 1.000 110.19000 187 ARG H O 1
ATOM 17061 N N . PRO H 4 188 ? 180.85627 266.60900 254.69451 1.000 98.67000 188 PRO H N 1
ATOM 17062 C CA . PRO H 4 188 ? 180.50933 266.54614 256.12064 1.000 97.50000 188 PRO H CA 1
ATOM 17063 C C . PRO H 4 188 ? 180.53362 267.92287 256.76994 1.000 97.10000 188 PRO H C 1
ATOM 17064 O O . PRO H 4 188 ? 181.29316 268.80759 256.36520 1.000 96.85000 188 PRO H O 1
ATOM 17068 N N . ASP H 4 189 ? 179.67381 268.07841 257.78773 1.000 97.31000 189 ASP H N 1
ATOM 17069 C CA . ASP H 4 189 ? 179.49730 269.31653 258.56209 1.000 98.47000 189 ASP H CA 1
ATOM 17070 C C . ASP H 4 189 ? 179.12946 270.50161 257.66717 1.000 98.13000 189 ASP H C 1
ATOM 17071 O O . ASP H 4 189 ? 179.70639 271.58768 257.76134 1.000 96.35000 189 ASP H O 1
ATOM 17076 N N . SER H 4 190 ? 178.15455 270.28079 256.78836 1.000 103.27000 190 SER H N 1
ATOM 17077 C CA . SER H 4 190 ? 177.62932 271.31905 255.91160 1.000 103.70000 190 SER H CA 1
ATOM 17078 C C . SER H 4 190 ? 176.12569 271.41557 256.11326 1.000 103.95000 190 SER H C 1
ATOM 17079 O O . SER H 4 190 ? 175.45674 270.39440 256.30225 1.000 103.37000 190 SER H O 1
ATOM 17082 N N . THR H 4 191 ? 175.59841 272.64195 256.08505 1.000 107.42000 191 THR H N 1
ATOM 17083 C CA . THR H 4 191 ? 174.16402 272.82942 256.27473 1.000 107.84000 191 THR H CA 1
ATOM 17084 C C . THR H 4 191 ? 173.36694 272.36291 255.06364 1.000 108.89000 191 THR H C 1
ATOM 17085 O O . THR H 4 191 ? 172.22041 271.92512 255.20941 1.000 107.98000 191 THR H O 1
ATOM 17089 N N . LEU H 4 192 ? 173.94997 272.44439 253.87063 1.000 115.12000 192 LEU H N 1
ATOM 17090 C CA . LEU H 4 192 ? 173.23910 272.06772 252.65662 1.000 115.20000 192 LEU H CA 1
ATOM 17091 C C . LEU H 4 192 ? 173.09529 270.55281 252.55374 1.000 115.55000 192 LEU H C 1
ATOM 17092 O O . LEU H 4 192 ? 174.02344 269.80034 252.86143 1.000 114.74000 192 LEU H O 1
ATOM 17097 N N . ALA H 4 193 ? 171.91811 270.10982 252.11632 1.000 116.15000 193 ALA H N 1
ATOM 17098 C CA . ALA H 4 193 ? 171.64087 268.69490 251.92570 1.000 115.38000 193 ALA H CA 1
ATOM 17099 C C . ALA H 4 193 ? 170.67622 268.52337 250.76132 1.000 115.52000 193 ALA H C 1
ATOM 17100 O O . ALA H 4 193 ? 169.93966 269.44292 250.39576 1.000 115.82000 193 ALA H O 1
ATOM 17102 N N . HIS H 4 194 ? 170.69206 267.32805 250.17666 1.000 115.57000 194 HIS H N 1
ATOM 17103 C CA . HIS H 4 194 ? 169.81781 266.97489 249.06618 1.000 116.24000 194 HIS H CA 1
ATOM 17104 C C . HIS H 4 194 ? 168.90560 265.83821 249.50325 1.000 115.79000 194 HIS H C 1
ATOM 17105 O O . HIS H 4 194 ? 169.37109 264.86830 250.10630 1.000 113.85000 194 HIS H O 1
ATOM 17112 N N . GLY H 4 195 ? 167.61403 265.96228 249.21297 1.000 109.91000 195 GLY H N 1
ATOM 17113 C CA . GLY H 4 195 ? 166.69147 264.88666 249.52249 1.000 108.92000 195 GLY H CA 1
ATOM 17114 C C . GLY H 4 195 ? 166.93342 263.66820 248.65055 1.000 109.22000 195 GLY H C 1
ATOM 17115 O O . GLY H 4 195 ? 167.24046 263.76820 247.46357 1.000 108.31000 195 GLY H O 1
ATOM 17116 N N . SER H 4 196 ? 166.79544 262.49350 249.25948 1.000 106.89000 196 SER H N 1
ATOM 17117 C CA . SER H 4 196 ? 167.07553 261.23937 248.58142 1.000 106.56000 196 SER H CA 1
ATOM 17118 C C . SER H 4 196 ? 166.04660 260.20308 249.00183 1.000 106.66000 196 SER H C 1
ATOM 17119 O O . SER H 4 196 ? 165.44939 260.28559 250.07911 1.000 105.73000 196 SER H O 1
ATOM 17122 N N . LEU H 4 197 ? 165.85701 259.21248 248.13598 1.000 108.94000 197 LEU H N 1
ATOM 17123 C CA . LEU H 4 197 ? 164.84805 258.18303 248.32352 1.000 108.30000 197 LEU H CA 1
ATOM 17124 C C . LEU H 4 197 ? 165.54791 256.87182 248.65575 1.000 108.23000 197 LEU H C 1
ATOM 17125 O O . LEU H 4 197 ? 166.54672 256.51184 248.02488 1.000 108.63000 197 LEU H O 1
ATOM 17130 N N . ARG H 4 198 ? 165.01536 256.15987 249.64584 1.000 114.52000 198 ARG H N 1
ATOM 17131 C CA . ARG H 4 198 ? 165.56576 254.89984 250.11788 1.000 115.36000 198 ARG H CA 1
ATOM 17132 C C . ARG H 4 198 ? 164.58465 253.78141 249.80278 1.000 115.14000 198 ARG H C 1
ATOM 17133 O O . ARG H 4 198 ? 163.42397 253.82931 250.23845 1.000 115.12000 198 ARG H O 1
ATOM 17141 N N . HIS H 4 199 ? 165.07259 252.78247 249.05064 1.000 112.74000 199 HIS H N 1
ATOM 17142 C CA . HIS H 4 199 ? 164.31590 251.60466 248.60097 1.000 114.06000 199 HIS H CA 1
ATOM 17143 C C . HIS H 4 199 ? 163.08303 251.98692 247.78101 1.000 113.94000 199 HIS H C 1
ATOM 17144 O O . HIS H 4 199 ? 161.94786 251.68228 248.15192 1.000 113.39000 199 HIS H O 1
ATOM 17151 N N . ALA H 4 200 ? 163.31005 252.65862 246.65434 1.000 104.28000 200 ALA H N 1
ATOM 17152 C CA . ALA H 4 200 ? 162.25144 252.85881 245.67460 1.000 103.97000 200 ALA H CA 1
ATOM 17153 C C . ALA H 4 200 ? 162.03399 251.58374 24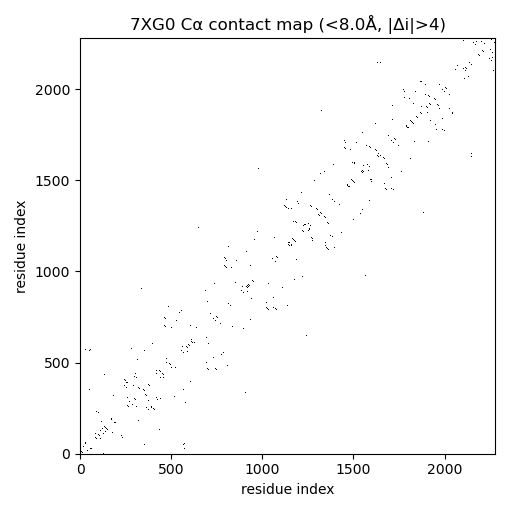4.87233 1.000 103.21000 200 ALA H C 1
ATOM 17154 O O . ALA H 4 200 ? 162.96629 250.80864 244.63984 1.000 102.90000 200 ALA H O 1
ATOM 17156 N N . VAL H 4 201 ? 160.79324 251.35983 244.44243 1.000 100.86000 201 VAL H N 1
ATOM 17157 C CA . VAL H 4 201 ? 160.49872 250.27498 243.51039 1.000 99.93000 201 VAL H CA 1
ATOM 17158 C C . VAL H 4 201 ? 159.93020 250.87162 242.22686 1.000 99.56000 201 VAL H C 1
ATOM 17159 O O . VAL H 4 201 ? 159.14207 251.82499 242.26538 1.000 98.97000 201 VAL H O 1
ATOM 17163 N N . PHE H 4 202 ? 160.38972 250.35286 241.09148 1.000 100.51000 202 PHE H N 1
ATOM 17164 C CA . PHE H 4 202 ? 159.98002 250.79646 239.77135 1.000 100.79000 202 PHE H CA 1
ATOM 17165 C C . PHE H 4 202 ? 159.58183 249.58602 238.93787 1.000 101.06000 202 PHE H C 1
ATOM 17166 O O . PHE H 4 202 ? 160.00235 248.45595 239.20243 1.000 100.11000 202 PHE H O 1
ATOM 17174 N N . GLU H 4 203 ? 158.75145 249.83197 237.92843 1.000 102.20000 203 GLU H N 1
ATOM 17175 C CA . GLU H 4 203 ? 158.23671 248.77704 237.06274 1.000 101.06000 203 GLU H CA 1
ATOM 17176 C C . GLU H 4 203 ? 158.37654 249.22151 235.61685 1.000 101.47000 203 GLU H C 1
ATOM 17177 O O . GLU H 4 203 ? 157.74230 250.19625 235.20216 1.000 101.08000 203 GLU H O 1
ATOM 17183 N N . VAL H 4 204 ? 159.19611 248.50395 234.85634 1.000 100.15000 204 VAL H N 1
ATOM 17184 C CA . VAL H 4 204 ? 159.43249 248.81089 233.44974 1.000 99.97000 204 VAL H CA 1
ATOM 17185 C C . VAL H 4 204 ? 159.22507 247.53587 232.63852 1.000 99.40000 204 VAL H C 1
ATOM 17186 O O . VAL H 4 204 ? 159.57790 246.43844 233.08807 1.000 99.39000 204 VAL H O 1
ATOM 17190 N N . ASN H 4 205 ? 158.59012 247.67572 231.46701 1.000 102.72000 205 ASN H N 1
ATOM 17191 C CA . ASN H 4 205 ? 158.26500 246.51607 230.64124 1.000 104.37000 205 ASN H CA 1
ATOM 17192 C C . ASN H 4 205 ? 159.51190 245.84805 230.07288 1.000 106.35000 205 ASN H C 1
ATOM 17193 O O . ASN H 4 205 ? 159.53200 244.62437 229.90003 1.000 105.24000 205 ASN H O 1
ATOM 17198 N N . ALA H 4 206 ? 160.55177 246.62330 229.77741 1.000 107.23000 206 ALA H N 1
ATOM 17199 C CA . ALA H 4 206 ? 161.78273 246.06298 229.24986 1.000 106.15000 206 ALA H CA 1
ATOM 17200 C C . ALA H 4 206 ? 162.60283 245.41917 230.36603 1.000 106.57000 206 ALA H C 1
ATOM 17201 O O . ALA H 4 206 ? 162.34338 245.60504 231.55753 1.000 105.18000 206 ALA H O 1
ATOM 17203 N N . ARG H 4 207 ? 163.60984 244.64831 229.96187 1.000 110.72000 207 ARG H N 1
ATOM 17204 C CA . ARG H 4 207 ? 164.52169 243.99385 230.88832 1.000 110.29000 207 ARG H CA 1
ATOM 17205 C C . ARG H 4 207 ? 165.92871 244.53661 230.68046 1.000 109.40000 207 ARG H C 1
ATOM 17206 O O . ARG H 4 207 ? 166.27214 245.00178 229.58859 1.000 108.48000 207 ARG H O 1
ATOM 17214 N N . LEU H 4 208 ? 166.72634 244.51528 231.74559 1.000 107.29000 208 LEU H N 1
ATOM 17215 C CA . LEU H 4 208 ? 168.09350 245.01858 231.72725 1.000 108.32000 208 LEU H CA 1
ATOM 17216 C C . LEU H 4 208 ? 169.03639 243.90507 232.15708 1.000 107.77000 208 LEU H C 1
ATOM 17217 O O . LEU H 4 208 ? 168.67521 243.06803 232.99085 1.000 106.56000 208 LEU H O 1
ATOM 17222 N N . GLY H 4 209 ? 170.24169 243.89715 231.58992 1.000 101.83000 209 GLY H N 1
ATOM 17223 C CA . GLY H 4 209 ? 171.18038 242.82109 231.84303 1.000 100.74000 209 GLY H CA 1
ATOM 17224 C C . GLY H 4 209 ? 172.54121 243.24607 232.35805 1.000 101.78000 209 GLY H C 1
ATOM 17225 O O . GLY H 4 209 ? 173.56175 242.69332 231.93772 1.000 101.49000 209 GLY H O 1
ATOM 17226 N N . GLY H 4 210 ? 172.57961 244.22167 233.26316 1.000 100.17000 210 GLY H N 1
ATOM 17227 C CA . GLY H 4 210 ? 173.84121 244.65339 233.83584 1.000 98.89000 210 GLY H CA 1
ATOM 17228 C C . GLY H 4 210 ? 173.69924 245.73417 234.88808 1.000 98.83000 210 GLY H C 1
ATOM 17229 O O . GLY H 4 210 ? 172.60066 245.97135 235.39754 1.000 98.34000 210 GLY H O 1
ATOM 17230 N N . LEU H 4 211 ? 174.80923 246.38607 235.23291 1.000 102.23000 211 LEU H N 1
ATOM 17231 C CA . LEU H 4 211 ? 174.75790 247.51574 236.15291 1.000 103.26000 211 LEU H CA 1
ATOM 17232 C C . LEU H 4 211 ? 174.13726 248.72467 235.46515 1.000 103.46000 211 LEU H C 1
ATOM 17233 O O . LEU H 4 211 ? 174.59451 249.15138 234.40044 1.000 102.60000 211 LEU H O 1
ATOM 17238 N N . TRP H 4 212 ? 173.09194 249.27492 236.07638 1.000 104.73000 212 TRP H N 1
ATOM 17239 C CA . TRP H 4 212 ? 172.42352 250.46447 235.57128 1.000 103.51000 212 TRP H CA 1
ATOM 17240 C C . TRP H 4 212 ? 172.34522 251.50165 236.68142 1.000 104.28000 212 TRP H C 1
ATOM 17241 O O . TRP H 4 212 ? 171.98691 251.18015 237.81840 1.000 103.93000 212 TRP H O 1
ATOM 17252 N N . SER H 4 213 ? 172.67923 252.74472 236.34586 1.000 104.61000 213 SER H N 1
ATOM 17253 C CA . SER H 4 213 ? 172.72065 253.83586 237.30692 1.000 104.38000 213 SER H CA 1
ATOM 17254 C C . SER H 4 213 ? 171.65522 254.86789 236.96794 1.000 104.44000 213 SER H C 1
ATOM 17255 O O . SER H 4 213 ? 171.58486 255.35326 235.83454 1.000 104.70000 213 SER H O 1
ATOM 17258 N N . VAL H 4 214 ? 170.82488 255.19858 237.96027 1.000 99.51000 214 VAL H N 1
ATOM 17259 C CA . VAL H 4 214 ? 169.74555 256.16413 237.80569 1.000 100.23000 214 VAL H CA 1
ATOM 17260 C C . VAL H 4 214 ? 169.91266 257.26336 238.84734 1.000 99.86000 214 VAL H C 1
ATOM 17261 O O . VAL H 4 214 ? 170.67851 257.13696 239.80548 1.000 98.58000 214 VAL H O 1
ATOM 17265 N N . GLY H 4 215 ? 169.18884 258.35662 238.63725 1.000 99.55000 215 GLY H N 1
ATOM 17266 C CA . GLY H 4 215 ? 169.17934 259.45500 239.58216 1.000 99.40000 215 GLY H CA 1
ATOM 17267 C C . GLY H 4 215 ? 170.40760 260.33721 239.48933 1.000 101.21000 215 GLY H C 1
ATOM 17268 O O . GLY H 4 215 ? 171.26588 260.19653 238.61265 1.000 100.50000 215 GLY H O 1
ATOM 17269 N N . PHE H 4 216 ? 170.48178 261.27346 240.42927 1.000 118.08000 216 PHE H N 1
ATOM 17270 C CA . PHE H 4 216 ? 171.59734 262.20030 240.53335 1.000 118.29000 216 PHE H CA 1
ATOM 17271 C C . PHE H 4 216 ? 172.64828 261.66124 241.49830 1.000 118.33000 216 PHE H C 1
ATOM 17272 O O . PHE H 4 216 ? 172.41424 260.69574 242.23154 1.000 117.43000 216 PHE H O 1
ATOM 17280 N N . LEU H 4 217 ? 173.81770 262.30987 241.49134 1.000 115.45000 217 LEU H N 1
ATOM 17281 C CA . LEU H 4 217 ? 174.95734 261.91240 242.36080 1.000 115.08000 217 LEU H CA 1
ATOM 17282 C C . LEU H 4 217 ? 175.32932 260.44977 242.09044 1.000 114.74000 217 LEU H C 1
ATOM 17283 O O . LEU H 4 217 ? 175.58781 259.71430 243.06257 1.000 113.84000 217 LEU H O 1
ATOM 17288 N N . LEU H 4 218 ? 175.31065 260.04715 240.81505 1.000 106.90000 218 LEU H N 1
ATOM 17289 C CA . LEU H 4 218 ? 175.66036 258.65969 240.40620 1.000 106.69000 218 LEU H CA 1
ATOM 17290 C C . LEU H 4 218 ? 177.13039 258.37583 240.74691 1.000 107.07000 218 LEU H C 1
ATOM 17291 O O . LEU H 4 218 ? 177.41599 257.27210 241.25114 1.000 105.17000 218 LEU H O 1
ATOM 17296 N N . SER H 4 219 ? 178.01143 259.35293 240.51142 1.000 105.31000 219 SER H N 1
ATOM 17297 C CA . SER H 4 219 ? 179.47011 259.21478 240.76827 1.000 104.24000 219 SER H CA 1
ATOM 17298 C C . SER H 4 219 ? 179.74960 259.00506 242.26077 1.000 103.72000 219 SER H C 1
ATOM 17299 O O . SER H 4 219 ? 180.60147 258.15559 242.58737 1.000 101.80000 219 SER H O 1
ATOM 17302 N N . LYS H 4 220 ? 179.03461 259.72754 243.12775 1.000 107.60000 220 LYS H N 1
ATOM 17303 C CA . LYS H 4 220 ? 179.25860 259.64442 244.56205 1.000 107.56000 220 LYS H CA 1
ATOM 17304 C C . LYS H 4 220 ? 178.90339 258.27155 245.12448 1.000 107.70000 220 LYS H C 1
ATOM 17305 O O . LYS H 4 220 ? 179.24508 257.97448 246.27451 1.000 107.24000 220 LYS H O 1
ATOM 17311 N N . GLY H 4 221 ? 178.24679 257.42831 244.33493 1.000 102.89000 221 GLY H N 1
ATOM 17312 C CA . GLY H 4 221 ? 177.82810 256.11934 244.80261 1.000 102.01000 221 GLY H CA 1
ATOM 17313 C C . GLY H 4 221 ? 176.37525 256.04803 245.21512 1.000 102.40000 221 GLY H C 1
ATOM 17314 O O . GLY H 4 221 ? 176.06175 255.48608 246.27332 1.000 101.47000 221 GLY H O 1
ATOM 17315 N N . PHE H 4 222 ? 175.47571 256.60151 244.40591 1.000 105.88000 222 PHE H N 1
ATOM 17316 C CA . PHE H 4 222 ? 174.05551 256.64892 244.72251 1.000 107.01000 222 PHE H CA 1
ATOM 17317 C C . PHE H 4 222 ? 173.23962 256.24953 243.50188 1.000 106.88000 222 PHE H C 1
ATOM 17318 O O . PHE H 4 222 ? 173.60693 256.57998 242.36902 1.000 105.97000 222 PHE H O 1
ATOM 17326 N N . GLY H 4 223 ? 172.13814 255.54589 243.73969 1.000 103.33000 223 GLY H N 1
ATOM 17327 C CA . GLY H 4 223 ? 171.18072 255.23239 242.69219 1.000 102.66000 223 GLY H CA 1
ATOM 17328 C C . GLY H 4 223 ? 171.62680 254.22587 241.65280 1.000 103.50000 223 GLY H C 1
ATOM 17329 O O . GLY H 4 223 ? 171.18063 254.29716 240.50151 1.000 102.85000 223 GLY H O 1
ATOM 17330 N N . HIS H 4 224 ? 172.49431 253.28700 242.02374 1.000 106.30000 224 HIS H N 1
ATOM 17331 C CA . HIS H 4 224 ? 172.88876 252.22456 241.10969 1.000 104.88000 224 HIS H CA 1
ATOM 17332 C C . HIS H 4 224 ? 172.83707 250.86802 241.79950 1.000 104.53000 224 HIS H C 1
ATOM 17333 O O . HIS H 4 224 ? 173.03791 250.76274 243.01252 1.000 104.87000 224 HIS H O 1
ATOM 17340 N N . ILE H 4 225 ? 172.52709 249.83807 241.00685 1.000 104.28000 225 ILE H N 1
ATOM 17341 C CA . ILE H 4 225 ? 172.43327 248.45945 241.47129 1.000 105.63000 225 ILE H CA 1
ATOM 17342 C C . ILE H 4 225 ? 172.49437 247.56530 240.23924 1.000 105.25000 225 ILE H C 1
ATOM 17343 O O . ILE H 4 225 ? 172.29493 248.01791 239.10905 1.000 104.21000 225 ILE H O 1
ATOM 17348 N N . ASN H 4 226 ? 172.81379 246.29184 240.45322 1.000 109.29000 226 ASN H N 1
ATOM 17349 C CA . ASN H 4 226 ? 172.84120 245.33265 239.35750 1.000 109.33000 226 ASN H CA 1
ATOM 17350 C C . ASN H 4 226 ? 171.45193 244.75648 239.11914 1.000 110.36000 226 ASN H C 1
ATOM 17351 O O . ASN H 4 226 ? 170.82106 244.21835 240.03424 1.000 110.16000 226 ASN H O 1
ATOM 17356 N N . THR H 4 227 ? 170.97522 244.87955 237.88014 1.000 109.67000 227 THR H N 1
ATOM 17357 C CA . THR H 4 227 ? 169.71546 244.25833 237.49194 1.000 109.77000 227 THR H CA 1
ATOM 17358 C C . THR H 4 227 ? 169.86213 242.75669 237.27935 1.000 109.31000 227 THR H C 1
ATOM 17359 O O . THR H 4 227 ? 168.85770 242.03799 237.25241 1.000 108.15000 227 THR H O 1
ATOM 17363 N N . ASP H 4 228 ? 171.09680 242.27444 237.11247 1.000 113.87000 228 ASP H N 1
ATOM 17364 C CA . ASP H 4 228 ? 171.33150 240.84439 236.92881 1.000 113.95000 228 ASP H CA 1
ATOM 17365 C C . ASP H 4 228 ? 171.05763 240.06951 238.21246 1.000 114.94000 228 ASP H C 1
ATOM 17366 O O . ASP H 4 228 ? 170.60833 238.91774 238.17228 1.000 114.98000 228 ASP H O 1
ATOM 17371 N N . LEU H 4 229 ? 171.33325 240.68259 239.36561 1.000 116.56000 229 LEU H N 1
ATOM 17372 C CA . LEU H 4 229 ? 170.99473 240.04398 240.63310 1.000 117.08000 229 LEU H CA 1
ATOM 17373 C C . LEU H 4 229 ? 169.49681 240.11799 240.89559 1.000 115.58000 229 LEU H C 1
ATOM 17374 O O . LEU H 4 229 ? 168.93032 239.22399 241.53005 1.000 114.43000 229 LEU H O 1
ATOM 17379 N N . GLN H 4 230 ? 168.83899 241.17628 240.41848 1.000 106.99000 230 GLN H N 1
ATOM 17380 C CA . GLN H 4 230 ? 167.44106 241.40443 240.76263 1.000 107.04000 230 GLN H CA 1
ATOM 17381 C C . GLN H 4 230 ? 166.47796 240.61758 239.88128 1.000 107.13000 230 GLN H C 1
ATOM 17382 O O . GLN H 4 230 ? 165.38037 240.28114 240.34009 1.000 106.53000 230 GLN H O 1
ATOM 17388 N N . LEU H 4 231 ? 166.85337 240.31587 238.63931 1.000 106.53000 231 LEU H N 1
ATOM 17389 C CA . LEU H 4 231 ? 166.10772 239.37212 237.81158 1.000 105.22000 231 LEU H CA 1
ATOM 17390 C C . LEU H 4 231 ? 166.53302 237.97174 238.23497 1.000 106.48000 231 LEU H C 1
ATOM 17391 O O . LEU H 4 231 ? 167.71860 237.63184 238.16205 1.000 106.83000 231 LEU H O 1
ATOM 17396 N N . GLY H 4 232 ? 165.57153 237.15527 238.66144 1.000 106.65000 232 GLY H N 1
ATOM 17397 C CA . GLY H 4 232 ? 165.90834 235.88653 239.27554 1.000 106.10000 232 GLY H CA 1
ATOM 17398 C C . GLY H 4 232 ? 166.60141 236.10528 240.60520 1.000 106.64000 232 GLY H C 1
ATOM 17399 O O . GLY H 4 232 ? 167.72255 235.63218 240.81795 1.000 107.56000 232 GLY H O 1
ATOM 17400 N N . GLN H 4 233 ? 165.94439 236.85148 241.49161 1.000 106.18000 233 GLN H N 1
ATOM 17401 C CA . GLN H 4 233 ? 166.56628 237.29210 242.73377 1.000 106.29000 233 GLN H CA 1
ATOM 17402 C C . GLN H 4 233 ? 166.74286 236.13278 243.70713 1.000 107.85000 233 GLN H C 1
ATOM 17403 O O . GLN H 4 233 ? 165.82625 235.33887 243.92995 1.000 107.85000 233 GLN H O 1
ATOM 17409 N N . GLY H 4 234 ? 167.94134 236.03364 244.27724 1.000 108.89000 234 GLY H N 1
ATOM 17410 C CA . GLY H 4 234 ? 168.23613 235.02785 245.27832 1.000 107.62000 234 GLY H CA 1
ATOM 17411 C C . GLY H 4 234 ? 169.72177 234.84675 245.52193 1.000 108.49000 234 GLY H C 1
ATOM 17412 O O . GLY H 4 234 ? 170.48286 235.81422 245.51788 1.000 109.49000 234 GLY H O 1
#

Organism: Pseudomonas aeruginosa (NCBI:txid287)

Foldseek 3Di:
DFWLLCCCPQQANDDFPVVFDFDDDDWDAAQFRRHIRDGGFTKHAADDDPVDDCSVLGPDPPRIHGRSVVLCPDPLNQQLQQWWKRFRHAIFGCPALLQLLQCLAVHDQGQIATEHELDRTASTRRSWTTRRGSQWYFHTYHPDTWTHGSVLLVVLVVVQCVLQPPDPFSDFQAAAALSNPDPRHLPGDPSNVVRPDDVVNVSSNPDTNNSSNSVNSATDRDGHHNDHGDTCRVVSVVVSD/DWKKKKFAWDFWAFDDQFFAWPLQLQLVLQLVVCCVPVNDPDDSVVTSVVGQFDWAAFPPGDIFTLKATWDWAFPDDKDKDKDKDADDPVVQVVCCVVVVDPDPDDDDDLVDDPGVTDMDMGMTTRTMIMMIGHGDQVRSVVSVVSAQADHPPVVVPGGTTPDMDMGHDDPVPHLSLQAWAAQRHDCVSQDPQWDWDQFARDDPRPPSVRGDGTTHGGD/DKKKFKWFWQFWAAFWDDDFWWAAPDRRIRDPPDHDIFTETEAAWDWDWAQDPHPGTDTDIFGWFALVLVVLLLLCLLCVPFVVVLQVVVVFDDDPLLCCCSNPLAAVLPQVADDDDPVLLVVQLQAQRCQQPPHHRPHHHHQKRKGIFGFQENSCDVVVDPDRPPLRDYDDQKDKDKDKFDQCLVVQDDQVSQVPPDVGPNVSVVVVVVVVVVVVVVVVVVCDDDGRTGIHIYMTGGGGTMTMIIMGGRDHDLLNVLSSQVSQQRSQVDARRDPVVVVHRRMGTPFMADVHNTAADPNRGHDSVSSNVSNVVSSVVNHCVSSVVSRPD/DKKKFKWFFQFWAAFFDDDFWWAAPVGDTRDDPDGDIFTEGEAAWDFFQAADDHPDTDTDIFGWAFQVLQLLLLLVLLVVPPQVVLCVVDVFDADQLLVCCSNPQASDPAADPDADDPVLLVVLCQAQRCLQRPHASHGHDRQKDKGIKGFQENRCCVVPDPDRPPPYDYDAQKDKDKDWWDAVLVVDDDQVSQVVPVVGPNVSVVVVVVVVVVVVVVCVVVCVPGGTGIHIYMTGHGGTIIMIIMGGDPHDLLNVLSSQVSQLSCQPPARHDPVVSVHRHMGTPFMDDVNRTQADPNGGHDSVSSNVRNVVSSNVDHCPSSHVSNDHPVD/DKKKFKWFFQFWAAFFDDDQWWQAPDRDTRDDPPGDIFGEGEAAWDFFWADDPVVDTDTDIFGWFAQVQVLLLLLVLLVVPQQVCLCVVVPFDADPQLVCCSNPVGNDPAADPDADDPVLLVVQCQAQSCQQHPHASHGHDHQKDKGIKGFQANSCVVVDDPDSPVVHDYDDFKDWDKDWWDQCLVVQPDQVSQVVPVVGPVVSVVVVVVVVVVVVPPDGGTGIHIYMTGHGRTIIMIIMGGHPHDLLNVLSSQVSQQPCQPPAGHDDVVVSRRHIGGPFMADVNRTQADPNGGHDSVSSNVSNVVSSVVDHNVSSVVSRDGD/DKKKFKWFWAFWAAAFDDDFWWAAPVGDTRDPPDRPTFTEGEGAWDFFFADPDDPDTDGDIFGWFFQVLVLLLLLCLLVVPPQVCLAVVVPFDADPLLVCCSNPVASDPAADPDADDVVLLVVQCQAQRCQQRPHASRGHDHFKDKGIKGFQENSCVVVVVPPDPPLHHYDAFKDWAKDWWDDVLVPQPDQVSQPVPPVGVVVSVVVVVVVVVVVVPPDDGGGIHIYMIGHGGTMIMIMMGGRPHDLLNVLSSQVCQQPVQVDARNDDVVSVHRHIDTPFMADVRHTQQDPNGGHDSVVSNVSNVVSSVVDHNVSSVVRNDHD/DKKKWKWAFFFFAAAWDDDQFWQADPVDRHDPDCPRTFRATEGAKDWFFADDPHPDTDTDIDHWAFLVQVLLLLLVLLCVPPQVVLCVPPPQDADPLLVCVSRPAASDPQLDCDADDPVLLVVQCQAQRSLQHDHASNRRDHFKDWGIKGFQERSCCVVPVPPPPPPHDDDDQWAWDPCVHIYIIGDHRTMIMIIMGGDDHDLLNVLSSQVSQQRCQVPFGDDDPVSPHGHMDIDFIADPHHTQADPNGRVDSVVSVVVNVVNSNPDHNVSSRVRRDHPD/DKKKKKDKAFQAEDALLRVLVVCCVQCVVDDPVLNCLQQQADPVDRHHDPADRQKAKAGDPRYTMIMGFAPSRVVSCVVCVVVSLVSSQCVQVVDDVGTHMDMDMDIFDKDKDFAPDKDKDKWFFAFAFDDVVLVVQVVDCVSNFVSVQCQQVVQQVRSCVVNPHDDDPPKGKGWDDFDDKDWDDSDPPDPDITIITGTTMMMIRMAMGFKGATHPPSRSHGRIDTSNCVVVPD

Secondary structure (DSSP, 8-state):
--SGGGGGTTTS-----S--EE--SS-EE-SSTT-EE-SSSEEEE----TT---GGG-S-SS-EEEHHHHHHTSHHHHHHSSEEEE-SS-EEE--SHHHHHHHHSS--SS---EEE-SSSS---STTS---SBTTBEEEEETTEEEEE-HHHHHHHHHHHHHHTSS-SS---SB---TTS-STTTTPBPHHHHHHS-HHHHHHHHHS-HHHHHHHHHS-SSSPPP--PPPB-HHHHHHHH-/--EEEEEEESSPEE--SS--BHHHHHHHHHHHHHHHHH-S-S-GGGTTT--SS-EE--SSS--EES--BPEEEESS--EEEEEEE---HHHHHHHHHHTSEE---SS--SSSSTT--EEEEEEEE-EEEEEEE-S-HHHHHHHHHH--B-SS-GGGT--BEEEEEEEE--STT----SS-EETT--TTS--SS-EEEEE--SS-TT-GGG-EEEEE---/-EEEEEEEESS-B--B--S-EEE-SSS-BSPPSSS--EEEE-B-EEEEEE-SSSSS-EEEEEE-B-HHHHHHHHHHHHIIIIIHHHHHHTT--EEHHHHHHHHH---TTSTT-----HHHHHHHHTSTTHHHHEEGGGTEEPSEEE--BEESBGGGHHHH-SS-STT-B-S--EEEEEEEE--TTTT--SHHHHTTBSSTHHHHHHHHHHHHHHHHHHHHHH--PPPS-EEEEEEEEPTT-EEEEEEEESS--HHHHHHHHHHHHT-TTS-SSS-TTTTTT-EEEEEEEETTEE-EETTEE---HHHHHHHHHHHHT--HHHHHHHHT-/-EEEEEEEESS-B--BPPS-EEE-TT--BSPPBTB--EEEEPBPEEEEEEE-SSS-EEEEEEE-B-HHHHHHHHHHHHIIIIIHHHHHSSS--B-HHHHHHHHHS-SSSS--SS---HHHHHHHHSSTTTTTS--TTTTPPPSEEEEEEEE-SGGGHHHH-SS--TT---S--EEEEEEEE--TTTT--SHHHHTTBSSTHHHHHHHHHHHHHHHHHHHHHH----S-EEEEEEEEPTT-EEEEEEEESS--HHHHHHHHHHHHTTTT--SSS-TTTTTT-EEEEEEEETTEE-EETTEE-S-HHHHHHHHHHHHT--SHHHHHHH--S--/-EEEEEEEESS--B-B--S--EE-SSS-BSPPSSS--EEEEPBPEEEEEEESSSS-EEEEEEE-B-HHHHHHHHHHHHIIIIIHHHHHHTT--B-HHHHHHHHSS-SSSS--SSPPPHHHHHHHHHSHHHHHS-BTTTTBPPSEEEEEEEESBGGGTTTS-SS-TTT-B-S--EEEEEEEE--TTTT--STTSSSSBSSTHHHHHHHHHHHHHHHH----S-EEEEEEEEPTT-BEEEEEEESS--HHHHHHHHHHHHT-TT---SB-TTTTTT-EEEEEEEETTEE-EETTEE-S-HHHHHHHHHHHTT--HHHHHHHH---/-EEEEEEEESS-B--BPSS-EEEBTTB-SSPPTTS--EEEEPBPEEEEEEEEETTEEEEEEEE-B-HHHHHHHHHHHHIIIIIHHHHHTTT--B-HHHHHHHHHS-SSS---SSPPPHHHHHHHHSSTTTTTS-BTTTTBPPSEEEPPBEESBGGGHHHHTTS--SS-B-S--EEEEEEE---GGGG--STTSSSSBTTSHHHHHHHHHHHHHHHH----S--EEEEEEEPTT-BEEEEEEESS--HHHHHHHHHHHHTGGGS--S--TTTTTT-EEEEEEEETTEE-EETTEE-S-HHHHHHHHHHHTT--SHHHHHHH---/--EEEEEEESS-B--EE-S---BSSSS-SS-SS-TT-B-EEEEPEEEEEEE-SSS-EEEEEEE-B-HHHHHHHHHHHHIIIIIHHHHSSSS-PBPHHHHHHHHSS-SSS---SPPP-HHHHHHHHTSTTTTTS-BTTTTBPPS-EEEEEEE-BSTTHHHHTTT-SSS-B-S--EEEE----EEEEEPSS-EEEEEEE-SS--HHHHHHHHHHHHHTTTS--SS-TTTTTT-EEE---EETTEE--BTTB----HHHHHHHHHHHHS--SHHHHHHHS---/-EEEEEEEE-SS---HHHHHHHHHHHSSSS-HHHHHHHTTB-SSSSPBPSS--SEEEEEETTEEEEEEEHHHHHHHHHHHHHHHHHHHHHHHHHSSS----EEEEEEEE--EE--SS-EEEEE-SEE---SHHHHHHHHSHHHHHHHHHHHHHHHHHHHHHHHT----S---EEEEE--EEEEE-SSSS-S--EEEEESEEEEESSEE-SEEE-SB-TTTT-SEEEHHHHTT--

Radius of gyration: 52.68 Å; Cα contacts (8 Å, |Δi|>4): 5305; chains: 8; bounding box: 95×116×163 Å